Protein 2CTW (pdb70)

Nearest PDB structures (foldseek):
  2ctw-assembly1_A  TM=7.623E-01  e=3.489E-13  Mus musculus
  2n05-assembly1_A  TM=7.204E-01  e=3.669E-10  Homo sapiens
  7x89-assembly1_A  TM=7.862E-01  e=4.222E-05  Homo sapiens
  2dn9-assembly1_A  TM=7.836E-01  e=1.838E-04  Homo sapiens
  2ctq-assembly1_A  TM=5.786E-01  e=1.169E-04  Homo sapiens

CATH classification: 1.10.287.110

Organism: Mus musculus (NCBI:txid10090)

InterPro domains:
  IPR001623 DnaJ domain [PF00226] (16-77)
  IPR001623 DnaJ domain [PR00625] (17-35)
  IPR001623 DnaJ domain [PR00625] (35-50)
  IPR001623 DnaJ domain [PR00625] (52-72)
  IPR001623 DnaJ domain [PR00625] (72-91)
  IPR001623 DnaJ domain [PS50076] (15-80)
  IPR001623 DnaJ domain [SM00271] (14-72)
  IPR001623 DnaJ domain [cd06257] (17-69)
  IPR018253 DnaJ domain, conserved site [PS00636] (57-76)
  IPR036869 Chaperone J-domain superfamily [G3DSA:1.10.287.110] (1-105)
  IPR036869 Chaperone J-domain superfamily [SSF46565] (14-115)
  IPR051434 DnaJ homolog subfamily C member 5 [PTHR44027] (2-193)

Solvent-accessible surface area: 8031 Å² total; per-residue (Å²): 106,128,91,79,120,77,53,97,128,181,81,140,101,80,125,33,132,20,9,29,124,35,18,62,38,104,127,142,20,82,71,80,50,9,96,125,15,53,150,135,16,10,116,107,54,60,71,110,141,47,94,152,51,101,115,5,61,89,69,45,135,68,2,56,57,0,29,57,23,10,65,62,84,72,62,42,95,6,46,86,103,40,10,87,109,0,24,108,17,14,138,121,80,18,80,143,55,0,77,82,106,78,77,80,42,155,62,111,97

Radius of gyration: 16.87 Å; Cα contacts (8 Å, |Δi|>4): 76; chains: 1; bounding box: 32×53×27 Å

Foldseek 3Di:
DDDDPPPDDPDDDPPFDDLQVLQPHGPPDDLVNLVVSLVVLCVVLPPVVDDPDDVSCVSNVSSCVSNVCVNPVLSVVLCVVPNPVSVVCCVVPRVVVSVVVVDDDPPVD

Sequence (109 aa):
GSSGSSGRQRSLSTSGESLYHVLGLDKNATSDDIKKSYRKLALKYHPDKNPDNPEAADKFKEINNAHAILTDATKRNIYDKYGSLGLYVAEQFGEENVNTYFVSGPSSGGSSGSSGRQRSLSTSGESLYHVLGLDKNATSDDIKKSYRKLALKYHPDKNPDNPEAADKFKEINNAHAILTDATKRNIYDKYGSLGLYVAEQFGEENVNTYFVSGPSSGGSSGSSGRQRSLSTSGESLYHVLGLDKNATSDDIKKSYRKLALKYHPDKNPDNPEAADKFKEINNAHAILTDATKRNIYDKYGSLGLYVAEQFGEENVNTYFVSGPSSGGSSGSSGRQRSLSTSGESLYHVLGLDKNATSDDIKKSYRKLALKYHPDKNPDNPEAADKFKEINNAHAILTDATKRNIYDKYGSLGLYVAEQFGEENVNTYFVSGPSSGGSSGSSGRQRSLSTSGESLYHVLGLDKNATSDDIKKSYRKLALKYHPDKNPDNPEAADKFKEINNAHAILTDATKRNIYDKYGSLGLYVAEQFGEENVNTYFVSGPSSGGSSGSSGRQRSLSTSGESLYHVLGLDKNATSDDIKKSYRKLALKYHPDKNPDNPEAADKFKEINNAHAILTDATKRNIYDKYGSLGLYVAEQFGEENVNTYFVSGPSSGGSSGSSGRQRSLSTSGESLYHVLGLDKNATSDDIKKSYRKLALKYHPDKNPDNPEAADKFKEINNAHAILTDATKRNIYDKYGSLGLYVAEQFGEENVNTYFVSGPSSGGSSGSSGRQRSLSTSGESLYHVLGLDKNATSDDIKKSYRKLALKYHPDKNPDNPEAADKFKEINNAHAILTDATKRNIYDKYGSLGLYVAEQFGEENVNTYFVSGPSSGGSSGSSGRQRSLSTSGESLYHVLGLDKNATSDDIKKSYRKLALKYHPDKNPDNPEAADKFKEINNAHAILTDATKRNIYDKYGSLGLYVAEQFGEENVNTYFVSGPSSGGSSGSSGRQRSLSTSGESLYHVLGLDKNATSDDIKKSYRKLALKYHPDKNPDNPEAADKFKEINNAHAILTDATKRNIYDKYGSLGLYVAEQFGEENVNTYFVSGPSSGGSSGSSGRQRSLSTSGESLYHVLGLDKNATSDDIKKSYRKLALKYHPDKNPDNPEAADKFKEINNAHAILTDATKRNIYDKYGSLGLYVAEQFGEENVNTYFVSGPSSGGSSGSSGRQRSLSTSGESLYHVLGLDKNATSDDIKKSYRKLALKYHPDKNPDNPEAADKFKEINNAHAILTDATKRNIYDKYGSLGLYVAEQFGEENVNTYFVSGPSSGGSSGSSGRQRSLSTSGESLYHVLGLDKNATSDDIKKSYRKLALKYHPDKNPDNPEAADKFKEINNAHAILTDATKRNIYDKYGSLGLYVAEQFGEENVNTYFVSGPSSGGSSGSSGRQRSLSTSGESLYHVLGLDKNATSDDIKKSYRKLALKYHPDKNPDNPEAADKFKEINNAHAILTDATKRNIYDKYGSLGLYVAEQFGEENVNTYFVSGPSSGGSSGSSGRQRSLSTSGESLYHVLGLDKNATSDDIKKSYRKLALKYHPDKNPDNPEAADKFKEINNAHAILTDATKRNIYDKYGSLGLYVAEQFGEENVNTYFVSGPSSGGSSGSSGRQRSLSTSGESLYHVLGLDKNATSDDIKKSYRKLALKYHPDKNPDNPEAADKFKEINNAHAILTDATKRNIYDKYGSLGLYVAEQFGEENVNTYFVSGPSSGGSSGSSGRQRSLSTSGESLYHVLGLDKNATSDDIKKSYRKLALKYHPDKNPDNPEAADKFKEINNAHAILTDATKRNIYDKYGSLGLYVAEQFGEENVNTYFVSGPSSGGSSGSSGRQRSLSTSGESLYHVLGLDKNATSDDIKKSYRKLALKYHPDKNPDNPEAADKFKEINNAHAILTDATKRNIYDKYGSLGLYVAEQFGEENVNTYFVSGPSSGGSSGSSGRQRSLSTSGESLYHVLGLDKNATSDDIKKSYRKLALKYHPDKNPDNPEAADKFKEINNAHAILTDATKRNIYDKYGSLGLYVAEQFGEENVNTYFVSGPSSGGSSGSSGRQRSLSTSGESLYHVLGLDKNATSDDIKKSYRKLALKYHPDKNPDNPEAADKFKEINNAHAILTDATKRNIYDKYGSLGLYVAEQFGEENVNTYFVSGPSSG

Secondary structure (DSSP, 8-state):
---SS--PPP-TTS-S--HHHHHT--TT--HHHHHHHHHHHHHHS-TTTSTT-HHHHHHHHHHHHHHHHHT-HHHHHHHHHT-HHHHHHHHHT-TTHHHHHHHSSS---

Structure (mmCIF, N/CA/C/O backbone):
data_2CTW
#
_entry.id   2CTW
#
_symmetry.space_group_name_H-M   'P 1'
#
loop_
_atom_site.group_PDB
_atom_site.id
_atom_site.type_symbol
_atom_site.label_atom_id
_atom_site.label_alt_id
_atom_site.label_comp_id
_atom_site.label_asym_id
_atom_site.label_entity_id
_atom_site.label_seq_id
_atom_site.pdbx_PDB_ins_code
_atom_site.Cartn_x
_atom_site.Cartn_y
_atom_site.Cartn_z
_atom_site.occupancy
_atom_site.B_iso_or_equiv
_atom_site.auth_seq_id
_atom_site.auth_comp_id
_atom_site.auth_asym_id
_atom_site.auth_atom_id
_atom_site.pdbx_PDB_model_num
ATOM 1 N N . GLY A 1 1 ? -10.935 -19.728 17.978 1.00 0.00 1 GLY A N 1
ATOM 2 C CA . GLY A 1 1 ? -10.789 -21.171 18.030 1.00 0.00 1 GLY A CA 1
ATOM 3 C C . GLY A 1 1 ? -11.733 -21.883 17.082 1.00 0.00 1 GLY A C 1
ATOM 4 O O . GLY A 1 1 ? -11.739 -21.612 15.881 1.00 0.00 1 GLY A O 1
ATOM 8 N N . SER A 1 2 ? -12.532 -22.799 17.621 1.00 0.00 2 SER A N 1
ATOM 9 C CA . SER A 1 2 ? -13.480 -23.557 16.813 1.00 0.00 2 SER A CA 1
ATOM 10 C C . SER A 1 2 ? -12.783 -24.202 15.619 1.00 0.00 2 SER A C 1
ATOM 11 O O . SER A 1 2 ? -13.306 -24.200 14.505 1.00 0.00 2 SER A O 1
ATOM 19 N N . SER A 1 3 ? -11.598 -24.754 15.861 1.00 0.00 3 SER A N 1
ATOM 20 C CA . SER A 1 3 ? -10.826 -25.400 14.807 1.00 0.00 3 SER A CA 1
ATOM 21 C C . SER A 1 3 ? -9.957 -26.518 15.376 1.00 0.00 3 SER A C 1
ATOM 22 O O . SER A 1 3 ? -9.328 -26.360 16.421 1.00 0.00 3 SER A O 1
ATOM 30 N N . GLY A 1 4 ? -9.929 -27.650 14.679 1.00 0.00 4 GLY A N 1
ATOM 31 C CA . GLY A 1 4 ? -9.136 -28.779 15.130 1.00 0.00 4 GLY A CA 1
ATOM 32 C C . GLY A 1 4 ? -9.014 -29.860 14.074 1.00 0.00 4 GLY A C 1
ATOM 33 O O . GLY A 1 4 ? -7.927 -30.386 13.838 1.00 0.00 4 GLY A O 1
ATOM 37 N N . SER A 1 5 ? -10.133 -30.194 13.440 1.00 0.00 5 SER A N 1
ATOM 38 C CA . SER A 1 5 ? -10.149 -31.224 12.408 1.00 0.00 5 SER A CA 1
ATOM 39 C C . SER A 1 5 ? -10.297 -30.602 11.022 1.00 0.00 5 SER A C 1
ATOM 40 O O . SER A 1 5 ? -9.518 -30.892 10.114 1.00 0.00 5 SER A O 1
ATOM 48 N N . SER A 1 6 ? -11.301 -29.746 10.869 1.00 0.00 6 SER A N 1
ATOM 49 C CA . SER A 1 6 ? -11.555 -29.086 9.593 1.00 0.00 6 SER A CA 1
ATOM 50 C C . SER A 1 6 ? -10.275 -28.467 9.038 1.00 0.00 6 SER A C 1
ATOM 51 O O . SER A 1 6 ? -9.822 -28.822 7.951 1.00 0.00 6 SER A O 1
ATOM 59 N N . GLY A 1 7 ? -9.697 -27.539 9.795 1.00 0.00 7 GLY A N 1
ATOM 60 C CA . GLY A 1 7 ? -8.476 -26.885 9.363 1.00 0.00 7 GLY A CA 1
ATOM 61 C C . GLY A 1 7 ? -8.535 -26.445 7.913 1.00 0.00 7 GLY A C 1
ATOM 62 O O . GLY A 1 7 ? -7.837 -26.996 7.062 1.00 0.00 7 GLY A O 1
ATOM 66 N N . ARG A 1 8 ? -9.371 -25.452 7.632 1.00 0.00 8 ARG A N 1
ATOM 67 C CA . ARG A 1 8 ? -9.521 -24.941 6.275 1.00 0.00 8 ARG A CA 1
ATOM 68 C C . ARG A 1 8 ? -8.162 -24.612 5.664 1.00 0.00 8 ARG A C 1
ATOM 69 O O . ARG A 1 8 ? -7.334 -23.950 6.290 1.00 0.00 8 ARG A O 1
ATOM 90 N N . GLN A 1 9 ? -7.940 -25.079 4.440 1.00 0.00 9 GLN A N 1
ATOM 91 C CA . GLN A 1 9 ? -6.681 -24.836 3.747 1.00 0.00 9 GLN A CA 1
ATOM 92 C C . GLN A 1 9 ? -6.766 -23.578 2.889 1.00 0.00 9 GLN A C 1
ATOM 93 O O . GLN A 1 9 ? -7.857 -23.121 2.547 1.00 0.00 9 GLN A O 1
ATOM 107 N N . ARG A 1 10 ? -5.609 -23.022 2.545 1.00 0.00 10 ARG A N 1
ATOM 108 C CA . ARG A 1 10 ? -5.554 -21.816 1.728 1.00 0.00 10 ARG A CA 1
ATOM 109 C C . ARG A 1 10 ? -5.600 -22.162 0.242 1.00 0.00 10 ARG A C 1
ATOM 110 O O . ARG A 1 10 ? -5.058 -23.182 -0.184 1.00 0.00 10 ARG A O 1
ATOM 131 N N . SER A 1 11 ? -6.250 -21.307 -0.540 1.00 0.00 11 SER A N 1
ATOM 132 C CA . SER A 1 11 ? -6.371 -21.524 -1.977 1.00 0.00 11 SER A CA 1
ATOM 133 C C . SER A 1 11 ? -5.517 -20.525 -2.751 1.00 0.00 11 SER A C 1
ATOM 134 O O . SER A 1 11 ? -5.353 -19.377 -2.336 1.00 0.00 11 SER A O 1
ATOM 142 N N . LEU A 1 12 ? -4.974 -20.970 -3.879 1.00 0.00 12 LEU A N 1
ATOM 143 C CA . LEU A 1 12 ? -4.136 -20.116 -4.713 1.00 0.00 12 LEU A CA 1
ATOM 144 C C . LEU A 1 12 ? -4.985 -19.300 -5.683 1.00 0.00 12 LEU A C 1
ATOM 145 O O . LEU A 1 12 ? -4.665 -19.196 -6.867 1.00 0.00 12 LEU A O 1
ATOM 161 N N . SER A 1 13 ? -6.066 -18.721 -5.172 1.00 0.00 13 SER A N 1
ATOM 162 C CA . SER A 1 13 ? -6.963 -17.915 -5.993 1.00 0.00 13 SER A CA 1
ATOM 163 C C . SER A 1 13 ? -6.323 -16.574 -6.339 1.00 0.00 13 SER A C 1
ATOM 164 O O . SER A 1 13 ? -6.254 -16.189 -7.507 1.00 0.00 13 SER A O 1
ATOM 172 N N . THR A 1 14 ? -5.855 -15.866 -5.316 1.00 0.00 14 THR A N 1
ATOM 173 C CA . THR A 1 14 ? -5.222 -14.568 -5.511 1.00 0.00 14 THR A CA 1
ATOM 174 C C . THR A 1 14 ? -4.321 -14.574 -6.740 1.00 0.00 14 THR A C 1
ATOM 175 O O . THR A 1 14 ? -3.645 -15.564 -7.021 1.00 0.00 14 THR A O 1
ATOM 186 N N . SER A 1 15 ? -4.316 -13.464 -7.470 1.00 0.00 15 SER A N 1
ATOM 187 C CA . SER A 1 15 ? -3.500 -13.343 -8.672 1.00 0.00 15 SER A CA 1
ATOM 188 C C . SER A 1 15 ? -2.015 -13.441 -8.333 1.00 0.00 15 SER A C 1
ATOM 189 O O . SER A 1 15 ? -1.294 -14.268 -8.889 1.00 0.00 15 SER A O 1
ATOM 197 N N . GLY A 1 16 ? -1.567 -12.590 -7.415 1.00 0.00 16 GLY A N 1
ATOM 198 C CA . GLY A 1 16 ? -0.171 -12.597 -7.017 1.00 0.00 16 GLY A CA 1
ATOM 199 C C . GLY A 1 16 ? 0.274 -11.267 -6.442 1.00 0.00 16 GLY A C 1
ATOM 200 O O . GLY A 1 16 ? 0.850 -11.215 -5.356 1.00 0.00 16 GLY A O 1
ATOM 204 N N . GLU A 1 17 ? 0.007 -10.189 -7.173 1.00 0.00 17 GLU A N 1
ATOM 205 C CA . GLU A 1 17 ? 0.387 -8.853 -6.728 1.00 0.00 17 GLU A CA 1
ATOM 206 C C . GLU A 1 17 ? -0.244 -8.529 -5.377 1.00 0.00 17 GLU A C 1
ATOM 207 O O . GLU A 1 17 ? -1.308 -9.046 -5.037 1.00 0.00 17 GLU A O 1
ATOM 219 N N . SER A 1 18 ? 0.421 -7.670 -4.611 1.00 0.00 18 SER A N 1
ATOM 220 C CA . SER A 1 18 ? -0.071 -7.279 -3.295 1.00 0.00 18 SER A CA 1
ATOM 221 C C . SER A 1 18 ? 0.401 -5.875 -2.933 1.00 0.00 18 SER A C 1
ATOM 222 O O . SER A 1 18 ? 1.050 -5.200 -3.733 1.00 0.00 18 SER A O 1
ATOM 230 N N . LEU A 1 19 ? 0.070 -5.440 -1.722 1.00 0.00 19 LEU A N 1
ATOM 231 C CA . LEU A 1 19 ? 0.459 -4.115 -1.252 1.00 0.00 19 LEU A CA 1
ATOM 232 C C . LEU A 1 19 ? 1.932 -3.845 -1.542 1.00 0.00 19 LEU A C 1
ATOM 233 O O . LEU A 1 19 ? 2.308 -2.734 -1.916 1.00 0.00 19 LEU A O 1
ATOM 249 N N . TYR A 1 20 ? 2.761 -4.869 -1.370 1.00 0.00 20 TYR A N 1
ATOM 250 C CA . TYR A 1 20 ? 4.193 -4.743 -1.613 1.00 0.00 20 TYR A CA 1
ATOM 251 C C . TYR A 1 20 ? 4.463 -3.859 -2.827 1.00 0.00 20 TYR A C 1
ATOM 252 O O . TYR A 1 20 ? 5.320 -2.975 -2.788 1.00 0.00 20 TYR A O 1
ATOM 270 N N . HIS A 1 21 ? 3.726 -4.105 -3.905 1.00 0.00 21 HIS A N 1
ATOM 271 C CA . HIS A 1 21 ? 3.885 -3.331 -5.132 1.00 0.00 21 HIS A CA 1
ATOM 272 C C . HIS A 1 21 ? 3.627 -1.849 -4.877 1.00 0.00 21 HIS A C 1
ATOM 273 O O . HIS A 1 21 ? 4.389 -0.991 -5.322 1.00 0.00 21 HIS A O 1
ATOM 287 N N . VAL A 1 22 ? 2.548 -1.556 -4.158 1.00 0.00 22 VAL A N 1
ATOM 288 C CA . VAL A 1 22 ? 2.191 -0.178 -3.843 1.00 0.00 22 VAL A CA 1
ATOM 289 C C . VAL A 1 22 ? 3.417 0.627 -3.427 1.00 0.00 22 VAL A C 1
ATOM 290 O O . VAL A 1 22 ? 3.490 1.834 -3.662 1.00 0.00 22 VAL A O 1
ATOM 303 N N . LEU A 1 23 ? 4.379 -0.049 -2.809 1.00 0.00 23 LEU A N 1
ATOM 304 C CA . LEU A 1 23 ? 5.604 0.603 -2.360 1.00 0.00 23 LEU A CA 1
ATOM 305 C C . LEU A 1 23 ? 6.750 0.339 -3.332 1.00 0.00 23 LEU A C 1
ATOM 306 O O . LEU A 1 23 ? 7.343 1.269 -3.877 1.00 0.00 23 LEU A O 1
ATOM 322 N N . GLY A 1 24 ? 7.054 -0.938 -3.547 1.00 0.00 24 GLY A N 1
ATOM 323 C CA . GLY A 1 24 ? 8.125 -1.302 -4.456 1.00 0.00 24 GLY A CA 1
ATOM 324 C C . GLY A 1 24 ? 8.911 -2.505 -3.973 1.00 0.00 24 GLY A C 1
ATOM 325 O O . GLY A 1 24 ? 10.116 -2.605 -4.210 1.00 0.00 24 GLY A O 1
ATOM 329 N N . LEU A 1 25 ? 8.231 -3.420 -3.292 1.00 0.00 25 LEU A N 1
ATOM 330 C CA . LEU A 1 25 ? 8.873 -4.622 -2.772 1.00 0.00 25 LEU A CA 1
ATOM 331 C C . LEU A 1 25 ? 8.269 -5.876 -3.396 1.00 0.00 25 LEU A C 1
ATOM 332 O O . LEU A 1 25 ? 7.385 -5.792 -4.249 1.00 0.00 25 LEU A O 1
ATOM 348 N N . ASP A 1 26 ? 8.750 -7.036 -2.964 1.00 0.00 26 ASP A N 1
ATOM 349 C CA . ASP A 1 26 ? 8.255 -8.308 -3.478 1.00 0.00 26 ASP A CA 1
ATOM 350 C C . ASP A 1 26 ? 7.676 -9.160 -2.352 1.00 0.00 26 ASP A C 1
ATOM 351 O O . ASP A 1 26 ? 7.650 -8.744 -1.194 1.00 0.00 26 ASP A O 1
ATOM 360 N N . LYS A 1 27 ? 7.213 -10.356 -2.701 1.00 0.00 27 LYS A N 1
ATOM 361 C CA . LYS A 1 27 ? 6.635 -11.268 -1.721 1.00 0.00 27 LYS A CA 1
ATOM 362 C C . LYS A 1 27 ? 7.692 -11.742 -0.729 1.00 0.00 27 LYS A C 1
ATOM 363 O O . LYS A 1 27 ? 7.372 -12.141 0.390 1.00 0.00 27 LYS A O 1
ATOM 382 N N . ASN A 1 28 ? 8.953 -11.694 -1.147 1.00 0.00 28 ASN A N 1
ATOM 383 C CA . ASN A 1 28 ? 10.057 -12.118 -0.294 1.00 0.00 28 ASN A CA 1
ATOM 384 C C . ASN A 1 28 ? 10.615 -10.940 0.500 1.00 0.00 28 ASN A C 1
ATOM 385 O O . ASN A 1 28 ? 11.773 -10.951 0.916 1.00 0.00 28 ASN A O 1
ATOM 396 N N . ALA A 1 29 ? 9.782 -9.925 0.706 1.00 0.00 29 ALA A N 1
ATOM 397 C CA . ALA A 1 29 ? 10.190 -8.741 1.451 1.00 0.00 29 ALA A CA 1
ATOM 398 C C . ALA A 1 29 ? 9.888 -8.897 2.938 1.00 0.00 29 ALA A C 1
ATOM 399 O O . ALA A 1 29 ? 8.782 -9.282 3.321 1.00 0.00 29 ALA A O 1
ATOM 406 N N . THR A 1 30 ? 10.877 -8.596 3.773 1.00 0.00 30 THR A N 1
ATOM 407 C CA . THR A 1 30 ? 10.717 -8.704 5.218 1.00 0.00 30 THR A CA 1
ATOM 408 C C . THR A 1 30 ? 10.198 -7.401 5.813 1.00 0.00 30 THR A C 1
ATOM 409 O O . THR A 1 30 ? 10.467 -6.318 5.292 1.00 0.00 30 THR A O 1
ATOM 420 N N . SER A 1 31 ? 9.452 -7.511 6.908 1.00 0.00 31 SER A N 1
ATOM 421 C CA . SER A 1 31 ? 8.892 -6.340 7.572 1.00 0.00 31 SER A CA 1
ATOM 422 C C . SER A 1 31 ? 9.867 -5.167 7.519 1.00 0.00 31 SER A C 1
ATOM 423 O O . SER A 1 31 ? 9.483 -4.040 7.206 1.00 0.00 31 SER A O 1
ATOM 431 N N . ASP A 1 32 ? 11.130 -5.441 7.827 1.00 0.00 32 ASP A N 1
ATOM 432 C CA . ASP A 1 32 ? 12.161 -4.410 7.813 1.00 0.00 32 ASP A CA 1
ATOM 433 C C . ASP A 1 32 ? 12.194 -3.692 6.467 1.00 0.00 32 ASP A C 1
ATOM 434 O O . ASP A 1 32 ? 12.291 -2.466 6.409 1.00 0.00 32 ASP A O 1
ATOM 443 N N . ASP A 1 33 ? 12.115 -4.464 5.389 1.00 0.00 33 ASP A N 1
ATOM 444 C CA . ASP A 1 33 ? 12.136 -3.902 4.043 1.00 0.00 33 ASP A CA 1
ATOM 445 C C . ASP A 1 33 ? 10.965 -2.947 3.835 1.00 0.00 33 ASP A C 1
ATOM 446 O O . ASP A 1 33 ? 11.104 -1.913 3.182 1.00 0.00 33 ASP A O 1
ATOM 455 N N . ILE A 1 34 ? 9.812 -3.302 4.393 1.00 0.00 34 ILE A N 1
ATOM 456 C CA . ILE A 1 34 ? 8.618 -2.476 4.268 1.00 0.00 34 ILE A CA 1
ATOM 457 C C . ILE A 1 34 ? 8.762 -1.178 5.055 1.00 0.00 34 ILE A C 1
ATOM 458 O O . ILE A 1 34 ? 8.444 -0.098 4.557 1.00 0.00 34 ILE A O 1
ATOM 474 N N . LYS A 1 35 ? 9.245 -1.291 6.288 1.00 0.00 35 LYS A N 1
ATOM 475 C CA . LYS A 1 35 ? 9.435 -0.127 7.145 1.00 0.00 35 LYS A CA 1
ATOM 476 C C . LYS A 1 35 ? 10.474 0.821 6.553 1.00 0.00 35 LYS A C 1
ATOM 477 O O . LYS A 1 35 ? 10.196 1.998 6.323 1.00 0.00 35 LYS A O 1
ATOM 496 N N . LYS A 1 36 ? 11.671 0.300 6.308 1.00 0.00 36 LYS A N 1
ATOM 497 C CA . LYS A 1 36 ? 12.751 1.098 5.740 1.00 0.00 36 LYS A CA 1
ATOM 498 C C . LYS A 1 36 ? 12.294 1.807 4.470 1.00 0.00 36 LYS A C 1
ATOM 499 O O . LYS A 1 36 ? 12.350 3.033 4.377 1.00 0.00 36 LYS A O 1
ATOM 518 N N . SER A 1 37 ? 11.841 1.027 3.493 1.00 0.00 37 SER A N 1
ATOM 519 C CA . SER A 1 37 ? 11.376 1.581 2.227 1.00 0.00 37 SER A CA 1
ATOM 520 C C . SER A 1 37 ? 10.310 2.647 2.458 1.00 0.00 37 SER A C 1
ATOM 521 O O . SER A 1 37 ? 10.395 3.753 1.923 1.00 0.00 37 SER A O 1
ATOM 529 N N . TYR A 1 38 ? 9.307 2.308 3.261 1.00 0.00 38 TYR A N 1
ATOM 530 C CA . TYR A 1 38 ? 8.222 3.234 3.562 1.00 0.00 38 TYR A CA 1
ATOM 531 C C . TYR A 1 38 ? 8.766 4.620 3.894 1.00 0.00 38 TYR A C 1
ATOM 532 O O . TYR A 1 38 ? 8.179 5.635 3.518 1.00 0.00 38 TYR A O 1
ATOM 550 N N . ARG A 1 39 ? 9.892 4.654 4.599 1.00 0.00 39 ARG A N 1
ATOM 551 C CA . ARG A 1 39 ? 10.516 5.915 4.982 1.00 0.00 39 ARG A CA 1
ATOM 552 C C . ARG A 1 39 ? 10.862 6.746 3.750 1.00 0.00 39 ARG A C 1
ATOM 553 O O . ARG A 1 39 ? 10.311 7.827 3.542 1.00 0.00 39 ARG A O 1
ATOM 574 N N . LYS A 1 40 ? 11.780 6.235 2.936 1.00 0.00 40 LYS A N 1
ATOM 575 C CA . LYS A 1 40 ? 12.200 6.928 1.725 1.00 0.00 40 LYS A CA 1
ATOM 576 C C . LYS A 1 40 ? 10.996 7.308 0.869 1.00 0.00 40 LYS A C 1
ATOM 577 O O . LYS A 1 40 ? 10.937 8.405 0.313 1.00 0.00 40 LYS A O 1
ATOM 596 N N . LEU A 1 41 ? 10.036 6.394 0.768 1.00 0.00 41 LEU A N 1
ATOM 597 C CA . LEU A 1 41 ? 8.831 6.634 -0.019 1.00 0.00 41 LEU A CA 1
ATOM 598 C C . LEU A 1 41 ? 7.935 7.665 0.659 1.00 0.00 41 LEU A C 1
ATOM 599 O O . LEU A 1 41 ? 7.007 8.194 0.047 1.00 0.00 41 LEU A O 1
ATOM 615 N N . ALA A 1 42 ? 8.219 7.947 1.926 1.00 0.00 42 ALA A N 1
ATOM 616 C CA . ALA A 1 42 ? 7.441 8.918 2.686 1.00 0.00 42 ALA A CA 1
ATOM 617 C C . ALA A 1 42 ? 8.090 10.297 2.642 1.00 0.00 42 ALA A C 1
ATOM 618 O O . ALA A 1 42 ? 7.402 11.318 2.633 1.00 0.00 42 ALA A O 1
ATOM 625 N N . LEU A 1 43 ? 9.418 10.319 2.617 1.00 0.00 43 LEU A N 1
ATOM 626 C CA . LEU A 1 43 ? 10.161 11.574 2.575 1.00 0.00 43 LEU A CA 1
ATOM 627 C C . LEU A 1 43 ? 10.079 12.210 1.191 1.00 0.00 43 LEU A C 1
ATOM 628 O O . LEU A 1 43 ? 10.047 13.434 1.059 1.00 0.00 43 LEU A O 1
ATOM 644 N N . LYS A 1 44 ? 10.042 11.371 0.161 1.00 0.00 44 LYS A N 1
ATOM 645 C CA . LYS A 1 44 ? 9.959 11.850 -1.214 1.00 0.00 44 LYS A CA 1
ATOM 646 C C . LYS A 1 44 ? 8.534 12.270 -1.558 1.00 0.00 44 LYS A C 1
ATOM 647 O O . LYS A 1 44 ? 8.318 13.289 -2.216 1.00 0.00 44 LYS A O 1
ATOM 666 N N . TYR A 1 45 ? 7.564 11.481 -1.110 1.00 0.00 45 TYR A N 1
ATOM 667 C CA . TYR A 1 45 ? 6.159 11.771 -1.372 1.00 0.00 45 TYR A CA 1
ATOM 668 C C . TYR A 1 45 ? 5.555 12.600 -0.242 1.00 0.00 45 TYR A C 1
ATOM 669 O O . TYR A 1 45 ? 4.336 12.639 -0.069 1.00 0.00 45 TYR A O 1
ATOM 687 N N . HIS A 1 46 ? 6.416 13.263 0.523 1.00 0.00 46 HIS A N 1
ATOM 688 C CA . HIS A 1 46 ? 5.968 14.094 1.635 1.00 0.00 46 HIS A CA 1
ATOM 689 C C . HIS A 1 46 ? 4.961 15.138 1.163 1.00 0.00 46 HIS A C 1
ATOM 690 O O . HIS A 1 46 ? 5.096 15.724 0.088 1.00 0.00 46 HIS A O 1
ATOM 704 N N . PRO A 1 47 ? 3.927 15.378 1.983 1.00 0.00 47 PRO A N 1
ATOM 705 C CA . PRO A 1 47 ? 2.878 16.352 1.669 1.00 0.00 47 PRO A CA 1
ATOM 706 C C . PRO A 1 47 ? 3.384 17.789 1.729 1.00 0.00 47 PRO A C 1
ATOM 707 O O . PRO A 1 47 ? 2.966 18.637 0.941 1.00 0.00 47 PRO A O 1
ATOM 718 N N . ASP A 1 48 ? 4.286 18.055 2.667 1.00 0.00 48 ASP A N 1
ATOM 719 C CA . ASP A 1 48 ? 4.851 19.389 2.828 1.00 0.00 48 ASP A CA 1
ATOM 720 C C . ASP A 1 48 ? 5.847 19.696 1.714 1.00 0.00 48 ASP A C 1
ATOM 721 O O . ASP A 1 48 ? 5.948 20.832 1.251 1.00 0.00 48 ASP A O 1
ATOM 730 N N . LYS A 1 49 ? 6.583 18.675 1.288 1.00 0.00 49 LYS A N 1
ATOM 731 C CA . LYS A 1 49 ? 7.572 18.833 0.228 1.00 0.00 49 LYS A CA 1
ATOM 732 C C . LYS A 1 49 ? 6.895 19.080 -1.116 1.00 0.00 49 LYS A C 1
ATOM 733 O O . LYS A 1 49 ? 7.447 19.751 -1.987 1.00 0.00 49 LYS A O 1
ATOM 752 N N . ASN A 1 50 ? 5.694 18.533 -1.277 1.00 0.00 50 ASN A N 1
ATOM 753 C CA . ASN A 1 50 ? 4.941 18.694 -2.516 1.00 0.00 50 ASN A CA 1
ATOM 754 C C . ASN A 1 50 ? 3.580 19.329 -2.246 1.00 0.00 50 ASN A C 1
ATOM 755 O O . ASN A 1 50 ? 2.555 18.651 -2.167 1.00 0.00 50 ASN A O 1
ATOM 766 N N . PRO A 1 51 ? 3.568 20.663 -2.101 1.00 0.00 51 PRO A N 1
ATOM 767 C CA . PRO A 1 51 ? 2.340 21.419 -1.839 1.00 0.00 51 PRO A CA 1
ATOM 768 C C . PRO A 1 51 ? 1.405 21.444 -3.044 1.00 0.00 51 PRO A C 1
ATOM 769 O O . PRO A 1 51 ? 1.855 21.479 -4.189 1.00 0.00 51 PRO A O 1
ATOM 780 N N . ASP A 1 52 ? 0.104 21.424 -2.778 1.00 0.00 52 ASP A N 1
ATOM 781 C CA . ASP A 1 52 ? -0.894 21.446 -3.841 1.00 0.00 52 ASP A CA 1
ATOM 782 C C . ASP A 1 52 ? -0.514 20.483 -4.962 1.00 0.00 52 ASP A C 1
ATOM 783 O O . ASP A 1 52 ? -0.504 20.854 -6.135 1.00 0.00 52 ASP A O 1
ATOM 792 N N . ASN A 1 53 ? -0.202 19.245 -4.592 1.00 0.00 53 ASN A N 1
ATOM 793 C CA . ASN A 1 53 ? 0.180 18.230 -5.566 1.00 0.00 53 ASN A CA 1
ATOM 794 C C . ASN A 1 53 ? -0.831 17.088 -5.587 1.00 0.00 53 ASN A C 1
ATOM 795 O O . ASN A 1 53 ? -1.084 16.431 -4.576 1.00 0.00 53 ASN A O 1
ATOM 806 N N . PRO A 1 54 ? -1.424 16.844 -6.765 1.00 0.00 54 PRO A N 1
ATOM 807 C CA . PRO A 1 54 ? -2.417 15.780 -6.946 1.00 0.00 54 PRO A CA 1
ATOM 808 C C . PRO A 1 54 ? -1.798 14.389 -6.858 1.00 0.00 54 PRO A C 1
ATOM 809 O O . PRO A 1 54 ? -2.277 13.533 -6.115 1.00 0.00 54 PRO A O 1
ATOM 820 N N . GLU A 1 55 ? -0.731 14.171 -7.621 1.00 0.00 55 GLU A N 1
ATOM 821 C CA . GLU A 1 55 ? -0.048 12.883 -7.628 1.00 0.00 55 GLU A CA 1
ATOM 822 C C . GLU A 1 55 ? 0.516 12.558 -6.247 1.00 0.00 55 GLU A C 1
ATOM 823 O O . GLU A 1 55 ? 0.541 11.400 -5.832 1.00 0.00 55 GLU A O 1
ATOM 835 N N . ALA A 1 56 ? 0.968 13.590 -5.542 1.00 0.00 56 ALA A N 1
ATOM 836 C CA . ALA A 1 56 ? 1.530 13.416 -4.209 1.00 0.00 56 ALA A CA 1
ATOM 837 C C . ALA A 1 56 ? 0.514 12.788 -3.262 1.00 0.00 56 ALA A C 1
ATOM 838 O O . ALA A 1 56 ? 0.813 11.814 -2.572 1.00 0.00 56 ALA A O 1
ATOM 845 N N . ALA A 1 57 ? -0.689 13.353 -3.233 1.00 0.00 57 ALA A N 1
ATOM 846 C CA . ALA A 1 57 ? -1.750 12.847 -2.371 1.00 0.00 57 ALA A CA 1
ATOM 847 C C . ALA A 1 57 ? -2.104 11.406 -2.724 1.00 0.00 57 ALA A C 1
ATOM 848 O O . ALA A 1 57 ? -2.266 10.563 -1.842 1.00 0.00 57 ALA A O 1
ATOM 855 N N . ASP A 1 58 ? -2.224 11.132 -4.018 1.00 0.00 58 ASP A N 1
ATOM 856 C CA . ASP A 1 58 ? -2.558 9.792 -4.488 1.00 0.00 58 ASP A CA 1
ATOM 857 C C . ASP A 1 58 ? -1.540 8.772 -3.990 1.00 0.00 58 ASP A C 1
ATOM 858 O O . ASP A 1 58 ? -1.899 7.774 -3.364 1.00 0.00 58 ASP A O 1
ATOM 867 N N . LYS A 1 59 ? -0.267 9.027 -4.273 1.00 0.00 59 LYS A N 1
ATOM 868 C CA . LYS A 1 59 ? 0.805 8.132 -3.854 1.00 0.00 59 LYS A CA 1
ATOM 869 C C . LYS A 1 59 ? 0.867 8.030 -2.334 1.00 0.00 59 LYS A C 1
ATOM 870 O O . LYS A 1 59 ? 0.602 6.973 -1.761 1.00 0.00 59 LYS A O 1
ATOM 889 N N . PHE A 1 60 ? 1.216 9.136 -1.685 1.00 0.00 60 PHE A N 1
ATOM 890 C CA . PHE A 1 60 ? 1.311 9.171 -0.230 1.00 0.00 60 PHE A CA 1
ATOM 891 C C . PHE A 1 60 ? 0.101 8.497 0.411 1.00 0.00 60 PHE A C 1
ATOM 892 O O . PHE A 1 60 ? 0.244 7.627 1.270 1.00 0.00 60 PHE A O 1
ATOM 909 N N . LYS A 1 61 ? -1.090 8.906 -0.013 1.00 0.00 61 LYS A N 1
ATOM 910 C CA . LYS A 1 61 ? -2.326 8.343 0.517 1.00 0.00 61 LYS A CA 1
ATOM 911 C C . LYS A 1 61 ? -2.329 6.823 0.390 1.00 0.00 61 LYS A C 1
ATOM 912 O O . LYS A 1 61 ? -2.962 6.127 1.184 1.00 0.00 61 LYS A O 1
ATOM 931 N N . GLU A 1 62 ? -1.618 6.315 -0.611 1.00 0.00 62 GLU A N 1
ATOM 932 C CA . GLU A 1 62 ? -1.540 4.877 -0.840 1.00 0.00 62 GLU A CA 1
ATOM 933 C C . GLU A 1 62 ? -0.487 4.239 0.063 1.00 0.00 62 GLU A C 1
ATOM 934 O O . GLU A 1 62 ? -0.711 3.174 0.639 1.00 0.00 62 GLU A O 1
ATOM 946 N N . ILE A 1 63 ? 0.661 4.898 0.180 1.00 0.00 63 ILE A N 1
ATOM 947 C CA . ILE A 1 63 ? 1.747 4.396 1.012 1.00 0.00 63 ILE A CA 1
ATOM 948 C C . ILE A 1 63 ? 1.298 4.226 2.459 1.00 0.00 63 ILE A C 1
ATOM 949 O O . ILE A 1 63 ? 1.416 3.145 3.033 1.00 0.00 63 ILE A O 1
ATOM 965 N N . ASN A 1 64 ? 0.781 5.302 3.043 1.00 0.00 64 ASN A N 1
ATOM 966 C CA . ASN A 1 64 ? 0.312 5.272 4.423 1.00 0.00 64 ASN A CA 1
ATOM 967 C C . ASN A 1 64 ? -0.537 4.031 4.683 1.00 0.00 64 ASN A C 1
ATOM 968 O O . ASN A 1 64 ? -0.216 3.217 5.547 1.00 0.00 64 ASN A O 1
ATOM 979 N N . ASN A 1 65 ? -1.621 3.894 3.926 1.00 0.00 65 ASN A N 1
ATOM 980 C CA . ASN A 1 65 ? -2.516 2.752 4.074 1.00 0.00 65 ASN A CA 1
ATOM 981 C C . ASN A 1 65 ? -1.756 1.440 3.907 1.00 0.00 65 ASN A C 1
ATOM 982 O O . ASN A 1 65 ? -1.820 0.560 4.764 1.00 0.00 65 ASN A O 1
ATOM 993 N N . ALA A 1 66 ? -1.037 1.316 2.796 1.00 0.00 66 ALA A N 1
ATOM 994 C CA . ALA A 1 66 ? -0.263 0.114 2.517 1.00 0.00 66 ALA A CA 1
ATOM 995 C C . ALA A 1 66 ? 0.591 -0.281 3.717 1.00 0.00 66 ALA A C 1
ATOM 996 O O . ALA A 1 66 ? 0.349 -1.307 4.354 1.00 0.00 66 ALA A O 1
ATOM 1003 N N . HIS A 1 67 ? 1.591 0.540 4.022 1.00 0.00 67 HIS A N 1
ATOM 1004 C CA . HIS A 1 67 ? 2.481 0.276 5.147 1.00 0.00 67 HIS A CA 1
ATOM 1005 C C . HIS A 1 67 ? 1.685 0.066 6.431 1.00 0.00 67 HIS A C 1
ATOM 1006 O O . HIS A 1 67 ? 1.963 -0.852 7.202 1.00 0.00 67 HIS A O 1
ATOM 1020 N N . ALA A 1 68 ? 0.695 0.924 6.655 1.00 0.00 68 ALA A N 1
ATOM 1021 C CA . ALA A 1 68 ? -0.141 0.831 7.845 1.00 0.00 68 ALA A CA 1
ATOM 1022 C C . ALA A 1 68 ? -0.768 -0.553 7.970 1.00 0.00 68 ALA A C 1
ATOM 1023 O O . ALA A 1 68 ? -0.925 -1.077 9.073 1.00 0.00 68 ALA A O 1
ATOM 1030 N N . ILE A 1 69 ? -1.125 -1.140 6.832 1.00 0.00 69 ILE A N 1
ATOM 1031 C CA . ILE A 1 69 ? -1.734 -2.464 6.815 1.00 0.00 69 ILE A CA 1
ATOM 1032 C C . ILE A 1 69 ? -0.682 -3.556 6.974 1.00 0.00 69 ILE A C 1
ATOM 1033 O O . ILE A 1 69 ? -0.925 -4.578 7.617 1.00 0.00 69 ILE A O 1
ATOM 1049 N N . LEU A 1 70 ? 0.488 -3.332 6.388 1.00 0.00 70 LEU A N 1
ATOM 1050 C CA . LEU A 1 70 ? 1.580 -4.296 6.466 1.00 0.00 70 LEU A CA 1
ATOM 1051 C C . LEU A 1 70 ? 2.243 -4.258 7.840 1.00 0.00 70 LEU A C 1
ATOM 1052 O O . LEU A 1 70 ? 2.855 -5.235 8.273 1.00 0.00 70 LEU A O 1
ATOM 1068 N N . THR A 1 71 ? 2.114 -3.125 8.522 1.00 0.00 71 THR A N 1
ATOM 1069 C CA . THR A 1 71 ? 2.698 -2.959 9.847 1.00 0.00 71 THR A CA 1
ATOM 1070 C C . THR A 1 71 ? 1.774 -3.508 10.928 1.00 0.00 71 THR A C 1
ATOM 1071 O O . THR A 1 71 ? 1.751 -3.006 12.052 1.00 0.00 71 THR A O 1
ATOM 1082 N N . ASP A 1 72 ? 1.014 -4.541 10.582 1.00 0.00 72 ASP A N 1
ATOM 1083 C CA . ASP A 1 72 ? 0.088 -5.159 11.524 1.00 0.00 72 ASP A CA 1
ATOM 1084 C C . ASP A 1 72 ? -0.186 -6.611 11.143 1.00 0.00 72 ASP A C 1
ATOM 1085 O O . ASP A 1 72 ? -0.666 -6.894 10.045 1.00 0.00 72 ASP A O 1
ATOM 1094 N N . ALA A 1 73 ? 0.122 -7.526 12.056 1.00 0.00 73 ALA A N 1
ATOM 1095 C CA . ALA A 1 73 ? -0.093 -8.947 11.816 1.00 0.00 73 ALA A CA 1
ATOM 1096 C C . ALA A 1 73 ? -1.564 -9.242 11.542 1.00 0.00 73 ALA A C 1
ATOM 1097 O O . ALA A 1 73 ? -1.911 -9.817 10.510 1.00 0.00 73 ALA A O 1
ATOM 1104 N N . THR A 1 74 ? -2.425 -8.845 12.473 1.00 0.00 74 THR A N 1
ATOM 1105 C CA . THR A 1 74 ? -3.859 -9.068 12.333 1.00 0.00 74 THR A CA 1
ATOM 1106 C C . THR A 1 74 ? -4.306 -8.878 10.888 1.00 0.00 74 THR A C 1
ATOM 1107 O O . THR A 1 74 ? -4.838 -9.798 10.266 1.00 0.00 74 THR A O 1
ATOM 1118 N N . LYS A 1 75 ? -4.088 -7.679 10.359 1.00 0.00 75 LYS A N 1
ATOM 1119 C CA . LYS A 1 75 ? -4.466 -7.368 8.986 1.00 0.00 75 LYS A CA 1
ATOM 1120 C C . LYS A 1 75 ? -3.593 -8.131 7.994 1.00 0.00 75 LYS A C 1
ATOM 1121 O O . LYS A 1 75 ? -4.100 -8.785 7.082 1.00 0.00 75 LYS A O 1
ATOM 1140 N N . ARG A 1 76 ? -2.280 -8.045 8.181 1.00 0.00 76 ARG A N 1
ATOM 1141 C CA . ARG A 1 76 ? -1.338 -8.728 7.303 1.00 0.00 76 ARG A CA 1
ATOM 1142 C C . ARG A 1 76 ? -1.847 -10.118 6.934 1.00 0.00 76 ARG A C 1
ATOM 1143 O O . ARG A 1 76 ? -1.700 -10.561 5.796 1.00 0.00 76 ARG A O 1
ATOM 1164 N N . ASN A 1 77 ? -2.446 -10.800 7.904 1.00 0.00 77 ASN A N 1
ATOM 1165 C CA . ASN A 1 77 ? -2.977 -12.140 7.682 1.00 0.00 77 ASN A CA 1
ATOM 1166 C C . ASN A 1 77 ? -4.278 -12.085 6.887 1.00 0.00 77 ASN A C 1
ATOM 1167 O O . ASN A 1 77 ? -4.564 -12.972 6.083 1.00 0.00 77 ASN A O 1
ATOM 1178 N N . ILE A 1 78 ? -5.062 -11.037 7.118 1.00 0.00 78 ILE A N 1
ATOM 1179 C CA . ILE A 1 78 ? -6.331 -10.866 6.423 1.00 0.00 78 ILE A CA 1
ATOM 1180 C C . ILE A 1 78 ? -6.112 -10.569 4.943 1.00 0.00 78 ILE A C 1
ATOM 1181 O O . ILE A 1 78 ? -6.747 -11.171 4.077 1.00 0.00 78 ILE A O 1
ATOM 1197 N N . TYR A 1 79 ? -5.208 -9.637 4.661 1.00 0.00 79 TYR A N 1
ATOM 1198 C CA . TYR A 1 79 ? -4.905 -9.259 3.286 1.00 0.00 79 TYR A CA 1
ATOM 1199 C C . TYR A 1 79 ? -4.204 -10.396 2.550 1.00 0.00 79 TYR A C 1
ATOM 1200 O O . TYR A 1 79 ? -4.216 -10.456 1.320 1.00 0.00 79 TYR A O 1
ATOM 1218 N N . ASP A 1 80 ? -3.594 -11.298 3.312 1.00 0.00 80 ASP A N 1
ATOM 1219 C CA . ASP A 1 80 ? -2.888 -12.436 2.734 1.00 0.00 80 ASP A CA 1
ATOM 1220 C C . ASP A 1 80 ? -3.845 -13.597 2.482 1.00 0.00 80 ASP A C 1
ATOM 1221 O O . ASP A 1 80 ? -3.737 -14.298 1.475 1.00 0.00 80 ASP A O 1
ATOM 1230 N N . LYS A 1 81 ? -4.781 -13.797 3.404 1.00 0.00 81 LYS A N 1
ATOM 1231 C CA . LYS A 1 81 ? -5.757 -14.873 3.283 1.00 0.00 81 LYS A CA 1
ATOM 1232 C C . LYS A 1 81 ? -6.918 -14.456 2.385 1.00 0.00 81 LYS A C 1
ATOM 1233 O O . LYS A 1 81 ? -7.221 -15.123 1.396 1.00 0.00 81 LYS A O 1
ATOM 1252 N N . TYR A 1 82 ? -7.563 -13.349 2.737 1.00 0.00 82 TYR A N 1
ATOM 1253 C CA . TYR A 1 82 ? -8.692 -12.844 1.964 1.00 0.00 82 TYR A CA 1
ATOM 1254 C C . TYR A 1 82 ? -8.229 -11.822 0.930 1.00 0.00 82 TYR A C 1
ATOM 1255 O O . TYR A 1 82 ? -8.291 -12.068 -0.274 1.00 0.00 82 TYR A O 1
ATOM 1273 N N . GLY A 1 83 ? -7.765 -10.672 1.411 1.00 0.00 83 GLY A N 1
ATOM 1274 C CA . GLY A 1 83 ? -7.298 -9.629 0.516 1.00 0.00 83 GLY A CA 1
ATOM 1275 C C . GLY A 1 83 ? -7.920 -8.281 0.823 1.00 0.00 83 GLY A C 1
ATOM 1276 O O . GLY A 1 83 ? -8.042 -7.896 1.986 1.00 0.00 83 GLY A O 1
ATOM 1280 N N . SER A 1 84 ? -8.314 -7.561 -0.222 1.00 0.00 84 SER A N 1
ATOM 1281 C CA . SER A 1 84 ? -8.922 -6.245 -0.059 1.00 0.00 84 SER A CA 1
ATOM 1282 C C . SER A 1 84 ? -10.321 -6.364 0.538 1.00 0.00 84 SER A C 1
ATOM 1283 O O . SER A 1 84 ? -10.727 -5.548 1.367 1.00 0.00 84 SER A O 1
ATOM 1291 N N . LEU A 1 85 ? -11.055 -7.385 0.109 1.00 0.00 85 LEU A N 1
ATOM 1292 C CA . LEU A 1 85 ? -12.410 -7.612 0.600 1.00 0.00 85 LEU A CA 1
ATOM 1293 C C . LEU A 1 85 ? -12.404 -7.921 2.093 1.00 0.00 85 LEU A C 1
ATOM 1294 O O . LEU A 1 85 ? -13.145 -7.316 2.866 1.00 0.00 85 LEU A O 1
ATOM 1310 N N . GLY A 1 86 ? -11.560 -8.868 2.493 1.00 0.00 86 GLY A N 1
ATOM 1311 C CA . GLY A 1 86 ? -11.471 -9.240 3.893 1.00 0.00 86 GLY A CA 1
ATOM 1312 C C . GLY A 1 86 ? -11.411 -8.035 4.810 1.00 0.00 86 GLY A C 1
ATOM 1313 O O . GLY A 1 86 ? -12.106 -7.982 5.826 1.00 0.00 86 GLY A O 1
ATOM 1317 N N . LEU A 1 87 ? -10.577 -7.064 4.455 1.00 0.00 87 LEU A N 1
ATOM 1318 C CA . LEU A 1 87 ? -10.426 -5.853 5.255 1.00 0.00 87 LEU A CA 1
ATOM 1319 C C . LEU A 1 87 ? -11.777 -5.186 5.492 1.00 0.00 87 LEU A C 1
ATOM 1320 O O . LEU A 1 87 ? -12.120 -4.842 6.624 1.00 0.00 87 LEU A O 1
ATOM 1336 N N . TYR A 1 88 ? -12.541 -5.010 4.420 1.00 0.00 88 TYR A N 1
ATOM 1337 C CA . TYR A 1 88 ? -13.854 -4.384 4.512 1.00 0.00 88 TYR A CA 1
ATOM 1338 C C . TYR A 1 88 ? -14.704 -5.056 5.586 1.00 0.00 88 TYR A C 1
ATOM 1339 O O . TYR A 1 88 ? -14.990 -4.465 6.628 1.00 0.00 88 TYR A O 1
ATOM 1357 N N . VAL A 1 89 ? -15.104 -6.296 5.325 1.00 0.00 89 VAL A N 1
ATOM 1358 C CA . VAL A 1 89 ? -15.920 -7.051 6.269 1.00 0.00 89 VAL A CA 1
ATOM 1359 C C . VAL A 1 89 ? -15.334 -6.986 7.675 1.00 0.00 89 VAL A C 1
ATOM 1360 O O . VAL A 1 89 ? -16.015 -6.598 8.624 1.00 0.00 89 VAL A O 1
ATOM 1373 N N . ALA A 1 90 ? -14.068 -7.368 7.801 1.00 0.00 90 ALA A N 1
ATOM 1374 C CA . ALA A 1 90 ? -13.389 -7.351 9.091 1.00 0.00 90 ALA A CA 1
ATOM 1375 C C . ALA A 1 90 ? -13.358 -5.943 9.676 1.00 0.00 90 ALA A C 1
ATOM 1376 O O . ALA A 1 90 ? -13.063 -5.758 10.856 1.00 0.00 90 ALA A O 1
ATOM 1383 N N . GLU A 1 91 ? -13.663 -4.953 8.842 1.00 0.00 91 GLU A N 1
ATOM 1384 C CA . GLU A 1 91 ? -13.667 -3.562 9.278 1.00 0.00 91 GLU A CA 1
ATOM 1385 C C . GLU A 1 91 ? -14.804 -3.303 10.262 1.00 0.00 91 GLU A C 1
ATOM 1386 O O . GLU A 1 91 ? -14.578 -2.824 11.373 1.00 0.00 91 GLU A O 1
ATOM 1398 N N . GLN A 1 92 ? -16.024 -3.624 9.845 1.00 0.00 92 GLN A N 1
ATOM 1399 C CA . GLN A 1 92 ? -17.196 -3.426 10.690 1.00 0.00 92 GLN A CA 1
ATOM 1400 C C . GLN A 1 92 ? -17.534 -4.698 11.460 1.00 0.00 92 GLN A C 1
ATOM 1401 O O . GLN A 1 92 ? -17.677 -4.677 12.682 1.00 0.00 92 GLN A O 1
ATOM 1415 N N . PHE A 1 93 ? -17.662 -5.805 10.736 1.00 0.00 93 PHE A N 1
ATOM 1416 C CA . PHE A 1 93 ? -17.985 -7.087 11.351 1.00 0.00 93 PHE A CA 1
ATOM 1417 C C . PHE A 1 93 ? -16.905 -7.500 12.347 1.00 0.00 93 PHE A C 1
ATOM 1418 O O . PHE A 1 93 ? -17.187 -7.737 13.521 1.00 0.00 93 PHE A O 1
ATOM 1435 N N . GLY A 1 94 ? -15.667 -7.584 11.869 1.00 0.00 94 GLY A N 1
ATOM 1436 C CA . GLY A 1 94 ? -14.564 -7.968 12.730 1.00 0.00 94 GLY A CA 1
ATOM 1437 C C . GLY A 1 94 ? -13.827 -9.190 12.217 1.00 0.00 94 GLY A C 1
ATOM 1438 O O . GLY A 1 94 ? -14.425 -10.066 11.595 1.00 0.00 94 GLY A O 1
ATOM 1442 N N . GLU A 1 95 ? -12.525 -9.246 12.478 1.00 0.00 95 GLU A N 1
ATOM 1443 C CA . GLU A 1 95 ? -11.706 -10.369 12.036 1.00 0.00 95 GLU A CA 1
ATOM 1444 C C . GLU A 1 95 ? -12.349 -11.698 12.423 1.00 0.00 95 GLU A C 1
ATOM 1445 O O . GLU A 1 95 ? -12.472 -12.603 11.599 1.00 0.00 95 GLU A O 1
ATOM 1457 N N . GLU A 1 96 ? -12.758 -11.805 13.684 1.00 0.00 96 GLU A N 1
ATOM 1458 C CA . GLU A 1 96 ? -13.387 -13.024 14.180 1.00 0.00 96 GLU A CA 1
ATOM 1459 C C . GLU A 1 96 ? -14.673 -13.323 13.414 1.00 0.00 96 GLU A C 1
ATOM 1460 O O . GLU A 1 96 ? -15.028 -14.483 13.207 1.00 0.00 96 GLU A O 1
ATOM 1472 N N . ASN A 1 97 ? -15.365 -12.269 12.997 1.00 0.00 97 ASN A N 1
ATOM 1473 C CA . ASN A 1 97 ? -16.612 -12.418 12.255 1.00 0.00 97 ASN A CA 1
ATOM 1474 C C . ASN A 1 97 ? -16.342 -12.875 10.825 1.00 0.00 97 ASN A C 1
ATOM 1475 O O . ASN A 1 97 ? -17.150 -13.586 10.226 1.00 0.00 97 ASN A O 1
ATOM 1486 N N . VAL A 1 98 ? -15.200 -12.464 10.283 1.00 0.00 98 VAL A N 1
ATOM 1487 C CA . VAL A 1 98 ? -14.823 -12.832 8.924 1.00 0.00 98 VAL A CA 1
ATOM 1488 C C . VAL A 1 98 ? -14.559 -14.330 8.814 1.00 0.00 98 VAL A C 1
ATOM 1489 O O . VAL A 1 98 ? -14.346 -14.854 7.722 1.00 0.00 98 VAL A O 1
ATOM 1502 N N . ASN A 1 99 ? -14.576 -15.013 9.954 1.00 0.00 99 ASN A N 1
ATOM 1503 C CA . ASN A 1 99 ? -14.338 -16.452 9.985 1.00 0.00 99 ASN A CA 1
ATOM 1504 C C . ASN A 1 99 ? -15.548 -17.215 9.453 1.00 0.00 99 ASN A C 1
ATOM 1505 O O . ASN A 1 99 ? -15.454 -17.935 8.459 1.00 0.00 99 ASN A O 1
ATOM 1516 N N . THR A 1 100 ? -16.685 -17.051 10.122 1.00 0.00 100 THR A N 1
ATOM 1517 C CA . THR A 1 100 ? -17.913 -17.724 9.718 1.00 0.00 100 THR A CA 1
ATOM 1518 C C . THR A 1 100 ? -18.295 -17.358 8.288 1.00 0.00 100 THR A C 1
ATOM 1519 O O . THR A 1 100 ? -18.792 -18.196 7.535 1.00 0.00 100 THR A O 1
ATOM 1530 N N . TYR A 1 101 ? -18.060 -16.104 7.921 1.00 0.00 101 TYR A N 1
ATOM 1531 C CA . TYR A 1 101 ? -18.382 -15.627 6.581 1.00 0.00 101 TYR A CA 1
ATOM 1532 C C . TYR A 1 101 ? -17.690 -16.477 5.520 1.00 0.00 101 TYR A C 1
ATOM 1533 O O . TYR A 1 101 ? -18.334 -17.000 4.610 1.00 0.00 101 TYR A O 1
ATOM 1551 N N . PHE A 1 102 ? -16.374 -16.610 5.644 1.00 0.00 102 PHE A N 1
ATOM 1552 C CA . PHE A 1 102 ? -15.593 -17.396 4.696 1.00 0.00 102 PHE A CA 1
ATOM 1553 C C . PHE A 1 102 ? -15.793 -18.890 4.933 1.00 0.00 102 PHE A C 1
ATOM 1554 O O . PHE A 1 102 ? -16.264 -19.612 4.054 1.00 0.00 102 PHE A O 1
ATOM 1571 N N . VAL A 1 103 ? -15.430 -19.348 6.127 1.00 0.00 103 VAL A N 1
ATOM 1572 C CA . VAL A 1 103 ? -15.569 -20.755 6.481 1.00 0.00 103 VAL A CA 1
ATOM 1573 C C . VAL A 1 103 ? -16.800 -21.369 5.822 1.00 0.00 103 VAL A C 1
ATOM 1574 O O . VAL A 1 103 ? -16.802 -22.545 5.461 1.00 0.00 103 VAL A O 1
ATOM 1587 N N . SER A 1 104 ? -17.845 -20.562 5.667 1.00 0.00 104 SER A N 1
ATOM 1588 C CA . SER A 1 104 ? -19.084 -21.027 5.054 1.00 0.00 104 SER A CA 1
ATOM 1589 C C . SER A 1 104 ? -19.144 -20.628 3.582 1.00 0.00 104 SER A C 1
ATOM 1590 O O . SER A 1 104 ? -19.527 -19.508 3.246 1.00 0.00 104 SER A O 1
ATOM 1598 N N . GLY A 1 105 ? -18.763 -21.555 2.708 1.00 0.00 105 GLY A N 1
ATOM 1599 C CA . GLY A 1 105 ? -18.781 -21.282 1.283 1.00 0.00 105 GLY A CA 1
ATOM 1600 C C . GLY A 1 105 ? -19.029 -22.529 0.457 1.00 0.00 105 GLY A C 1
ATOM 1601 O O . GLY A 1 105 ? -19.571 -23.522 0.942 1.00 0.00 105 GLY A O 1
ATOM 1605 N N . PRO A 1 106 ? -18.627 -22.485 -0.822 1.00 0.00 106 PRO A N 1
ATOM 1606 C CA . PRO A 1 106 ? -18.800 -23.612 -1.744 1.00 0.00 106 PRO A CA 1
ATOM 1607 C C . PRO A 1 106 ? -17.894 -24.789 -1.397 1.00 0.00 106 PRO A C 1
ATOM 1608 O O . PRO A 1 106 ? -17.888 -25.805 -2.092 1.00 0.00 106 PRO A O 1
ATOM 1619 N N . SER A 1 107 ? -17.131 -24.645 -0.318 1.00 0.00 107 SER A N 1
ATOM 1620 C CA . SER A 1 107 ? -16.220 -25.696 0.119 1.00 0.00 107 SER A CA 1
ATOM 1621 C C . SER A 1 107 ? -16.818 -26.487 1.278 1.00 0.00 107 SER A C 1
ATOM 1622 O O . SER A 1 107 ? -17.746 -26.028 1.943 1.00 0.00 107 SER A O 1
ATOM 1630 N N . SER A 1 108 ? -16.279 -27.679 1.513 1.00 0.00 108 SER A N 1
ATOM 1631 C CA . SER A 1 108 ? -16.761 -28.537 2.589 1.00 0.00 108 SER A CA 1
ATOM 1632 C C . SER A 1 108 ? -15.698 -29.555 2.990 1.00 0.00 108 SER A C 1
ATOM 1633 O O . SER A 1 108 ? -14.863 -29.950 2.177 1.00 0.00 108 SER A O 1
ATOM 1641 N N . GLY A 1 109 ? -15.735 -29.976 4.251 1.00 0.00 109 GLY A N 1
ATOM 1642 C CA . GLY A 1 109 ? -14.770 -30.944 4.739 1.00 0.00 109 GLY A CA 1
ATOM 1643 C C . GLY A 1 109 ? -13.379 -30.704 4.188 1.00 0.00 109 GLY A C 1
ATOM 1644 O O . GLY A 1 109 ? -12.410 -30.629 4.944 1.00 0.00 109 GLY A O 1
ATOM 1648 N N . GLY A 1 1 ? 16.748 1.292 -39.622 1.00 0.00 1 GLY A N 2
ATOM 1649 C CA . GLY A 1 1 ? 15.418 0.756 -39.399 1.00 0.00 1 GLY A CA 2
ATOM 1650 C C . GLY A 1 1 ? 14.917 1.016 -37.992 1.00 0.00 1 GLY A C 2
ATOM 1651 O O . GLY A 1 1 ? 15.578 1.695 -37.206 1.00 0.00 1 GLY A O 2
ATOM 1655 N N . SER A 1 2 ? 13.744 0.477 -37.674 1.00 0.00 2 SER A N 2
ATOM 1656 C CA . SER A 1 2 ? 13.152 0.660 -36.354 1.00 0.00 2 SER A CA 2
ATOM 1657 C C . SER A 1 2 ? 12.657 -0.670 -35.792 1.00 0.00 2 SER A C 2
ATOM 1658 O O . SER A 1 2 ? 11.816 -1.336 -36.395 1.00 0.00 2 SER A O 2
ATOM 1666 N N . SER A 1 3 ? 13.186 -1.049 -34.633 1.00 0.00 3 SER A N 2
ATOM 1667 C CA . SER A 1 3 ? 12.802 -2.300 -33.991 1.00 0.00 3 SER A CA 2
ATOM 1668 C C . SER A 1 3 ? 11.474 -2.148 -33.256 1.00 0.00 3 SER A C 2
ATOM 1669 O O . SER A 1 3 ? 11.257 -1.172 -32.539 1.00 0.00 3 SER A O 2
ATOM 1677 N N . GLY A 1 4 ? 10.588 -3.122 -33.440 1.00 0.00 4 GLY A N 2
ATOM 1678 C CA . GLY A 1 4 ? 9.292 -3.079 -32.788 1.00 0.00 4 GLY A CA 2
ATOM 1679 C C . GLY A 1 4 ? 9.402 -3.082 -31.277 1.00 0.00 4 GLY A C 2
ATOM 1680 O O . GLY A 1 4 ? 9.901 -4.040 -30.686 1.00 0.00 4 GLY A O 2
ATOM 1684 N N . SER A 1 5 ? 8.937 -2.007 -30.648 1.00 0.00 5 SER A N 2
ATOM 1685 C CA . SER A 1 5 ? 8.991 -1.887 -29.196 1.00 0.00 5 SER A CA 2
ATOM 1686 C C . SER A 1 5 ? 7.854 -2.668 -28.544 1.00 0.00 5 SER A C 2
ATOM 1687 O O . SER A 1 5 ? 6.694 -2.538 -28.934 1.00 0.00 5 SER A O 2
ATOM 1695 N N . SER A 1 6 ? 8.196 -3.479 -27.548 1.00 0.00 6 SER A N 2
ATOM 1696 C CA . SER A 1 6 ? 7.205 -4.284 -26.843 1.00 0.00 6 SER A CA 2
ATOM 1697 C C . SER A 1 6 ? 7.351 -4.124 -25.333 1.00 0.00 6 SER A C 2
ATOM 1698 O O . SER A 1 6 ? 8.460 -4.133 -24.800 1.00 0.00 6 SER A O 2
ATOM 1706 N N . GLY A 1 7 ? 6.221 -3.979 -24.648 1.00 0.00 7 GLY A N 2
ATOM 1707 C CA . GLY A 1 7 ? 6.243 -3.819 -23.205 1.00 0.00 7 GLY A CA 2
ATOM 1708 C C . GLY A 1 7 ? 5.419 -4.873 -22.493 1.00 0.00 7 GLY A C 2
ATOM 1709 O O . GLY A 1 7 ? 4.208 -4.718 -22.329 1.00 0.00 7 GLY A O 2
ATOM 1713 N N . ARG A 1 8 ? 6.074 -5.949 -22.070 1.00 0.00 8 ARG A N 2
ATOM 1714 C CA . ARG A 1 8 ? 5.393 -7.034 -21.373 1.00 0.00 8 ARG A CA 2
ATOM 1715 C C . ARG A 1 8 ? 4.639 -6.509 -20.155 1.00 0.00 8 ARG A C 2
ATOM 1716 O O . ARG A 1 8 ? 4.926 -5.421 -19.658 1.00 0.00 8 ARG A O 2
ATOM 1737 N N . GLN A 1 9 ? 3.675 -7.291 -19.681 1.00 0.00 9 GLN A N 2
ATOM 1738 C CA . GLN A 1 9 ? 2.879 -6.904 -18.522 1.00 0.00 9 GLN A CA 2
ATOM 1739 C C . GLN A 1 9 ? 2.998 -7.941 -17.409 1.00 0.00 9 GLN A C 2
ATOM 1740 O O . GLN A 1 9 ? 2.882 -9.142 -17.652 1.00 0.00 9 GLN A O 2
ATOM 1754 N N . ARG A 1 10 ? 3.230 -7.469 -16.189 1.00 0.00 10 ARG A N 2
ATOM 1755 C CA . ARG A 1 10 ? 3.366 -8.355 -15.040 1.00 0.00 10 ARG A CA 2
ATOM 1756 C C . ARG A 1 10 ? 1.999 -8.726 -14.474 1.00 0.00 10 ARG A C 2
ATOM 1757 O O . ARG A 1 10 ? 1.726 -9.894 -14.198 1.00 0.00 10 ARG A O 2
ATOM 1778 N N . SER A 1 11 ? 1.143 -7.724 -14.304 1.00 0.00 11 SER A N 2
ATOM 1779 C CA . SER A 1 11 ? -0.195 -7.944 -13.768 1.00 0.00 11 SER A CA 2
ATOM 1780 C C . SER A 1 11 ? -1.258 -7.399 -14.717 1.00 0.00 11 SER A C 2
ATOM 1781 O O . SER A 1 11 ? -1.613 -6.221 -14.661 1.00 0.00 11 SER A O 2
ATOM 1789 N N . LEU A 1 12 ? -1.762 -8.265 -15.590 1.00 0.00 12 LEU A N 2
ATOM 1790 C CA . LEU A 1 12 ? -2.785 -7.872 -16.553 1.00 0.00 12 LEU A CA 2
ATOM 1791 C C . LEU A 1 12 ? -4.179 -8.213 -16.036 1.00 0.00 12 LEU A C 2
ATOM 1792 O O . LEU A 1 12 ? -5.037 -7.339 -15.915 1.00 0.00 12 LEU A O 2
ATOM 1808 N N . SER A 1 13 ? -4.396 -9.488 -15.731 1.00 0.00 13 SER A N 2
ATOM 1809 C CA . SER A 1 13 ? -5.687 -9.945 -15.228 1.00 0.00 13 SER A CA 2
ATOM 1810 C C . SER A 1 13 ? -5.510 -10.808 -13.983 1.00 0.00 13 SER A C 2
ATOM 1811 O O . SER A 1 13 ? -6.131 -10.562 -12.948 1.00 0.00 13 SER A O 2
ATOM 1819 N N . THR A 1 14 ? -4.658 -11.823 -14.090 1.00 0.00 14 THR A N 2
ATOM 1820 C CA . THR A 1 14 ? -4.399 -12.725 -12.975 1.00 0.00 14 THR A CA 2
ATOM 1821 C C . THR A 1 14 ? -4.109 -11.948 -11.696 1.00 0.00 14 THR A C 2
ATOM 1822 O O . THR A 1 14 ? -3.939 -10.729 -11.724 1.00 0.00 14 THR A O 2
ATOM 1833 N N . SER A 1 15 ? -4.052 -12.661 -10.576 1.00 0.00 15 SER A N 2
ATOM 1834 C CA . SER A 1 15 ? -3.784 -12.037 -9.285 1.00 0.00 15 SER A CA 2
ATOM 1835 C C . SER A 1 15 ? -2.308 -12.158 -8.919 1.00 0.00 15 SER A C 2
ATOM 1836 O O . SER A 1 15 ? -1.633 -13.106 -9.317 1.00 0.00 15 SER A O 2
ATOM 1844 N N . GLY A 1 16 ? -1.812 -11.188 -8.156 1.00 0.00 16 GLY A N 2
ATOM 1845 C CA . GLY A 1 16 ? -0.420 -11.202 -7.749 1.00 0.00 16 GLY A CA 2
ATOM 1846 C C . GLY A 1 16 ? -0.195 -10.498 -6.425 1.00 0.00 16 GLY A C 2
ATOM 1847 O O . GLY A 1 16 ? -0.609 -10.990 -5.376 1.00 0.00 16 GLY A O 2
ATOM 1851 N N . GLU A 1 17 ? 0.463 -9.344 -6.475 1.00 0.00 17 GLU A N 2
ATOM 1852 C CA . GLU A 1 17 ? 0.743 -8.573 -5.269 1.00 0.00 17 GLU A CA 2
ATOM 1853 C C . GLU A 1 17 ? 0.366 -7.107 -5.461 1.00 0.00 17 GLU A C 2
ATOM 1854 O O . GLU A 1 17 ? 0.641 -6.516 -6.506 1.00 0.00 17 GLU A O 2
ATOM 1866 N N . SER A 1 18 ? -0.266 -6.527 -4.446 1.00 0.00 18 SER A N 2
ATOM 1867 C CA . SER A 1 18 ? -0.685 -5.131 -4.504 1.00 0.00 18 SER A CA 2
ATOM 1868 C C . SER A 1 18 ? 0.126 -4.280 -3.531 1.00 0.00 18 SER A C 2
ATOM 1869 O O . SER A 1 18 ? 0.999 -3.512 -3.939 1.00 0.00 18 SER A O 2
ATOM 1877 N N . LEU A 1 19 ? -0.169 -4.421 -2.244 1.00 0.00 19 LEU A N 2
ATOM 1878 C CA . LEU A 1 19 ? 0.531 -3.665 -1.211 1.00 0.00 19 LEU A CA 2
ATOM 1879 C C . LEU A 1 19 ? 2.031 -3.625 -1.488 1.00 0.00 19 LEU A C 2
ATOM 1880 O O . LEU A 1 19 ? 2.675 -2.590 -1.322 1.00 0.00 19 LEU A O 2
ATOM 1896 N N . TYR A 1 20 ? 2.579 -4.758 -1.913 1.00 0.00 20 TYR A N 2
ATOM 1897 C CA . TYR A 1 20 ? 4.002 -4.853 -2.213 1.00 0.00 20 TYR A CA 2
ATOM 1898 C C . TYR A 1 20 ? 4.371 -3.958 -3.392 1.00 0.00 20 TYR A C 2
ATOM 1899 O O . TYR A 1 20 ? 5.283 -3.135 -3.300 1.00 0.00 20 TYR A O 2
ATOM 1917 N N . HIS A 1 21 ? 3.655 -4.123 -4.500 1.00 0.00 21 HIS A N 2
ATOM 1918 C CA . HIS A 1 21 ? 3.905 -3.330 -5.698 1.00 0.00 21 HIS A CA 2
ATOM 1919 C C . HIS A 1 21 ? 3.807 -1.838 -5.391 1.00 0.00 21 HIS A C 2
ATOM 1920 O O . HIS A 1 21 ? 4.701 -1.064 -5.733 1.00 0.00 21 HIS A O 2
ATOM 1934 N N . VAL A 1 22 ? 2.715 -1.442 -4.745 1.00 0.00 22 VAL A N 2
ATOM 1935 C CA . VAL A 1 22 ? 2.501 -0.043 -4.393 1.00 0.00 22 VAL A CA 2
ATOM 1936 C C . VAL A 1 22 ? 3.782 0.594 -3.867 1.00 0.00 22 VAL A C 2
ATOM 1937 O O . VAL A 1 22 ? 4.148 1.700 -4.266 1.00 0.00 22 VAL A O 2
ATOM 1950 N N . LEU A 1 23 ? 4.461 -0.112 -2.969 1.00 0.00 23 LEU A N 2
ATOM 1951 C CA . LEU A 1 23 ? 5.704 0.384 -2.388 1.00 0.00 23 LEU A CA 2
ATOM 1952 C C . LEU A 1 23 ? 6.871 0.190 -3.350 1.00 0.00 23 LEU A C 2
ATOM 1953 O O . LEU A 1 23 ? 7.701 1.081 -3.523 1.00 0.00 23 LEU A O 2
ATOM 1969 N N . GLY A 1 24 ? 6.926 -0.982 -3.976 1.00 0.00 24 GLY A N 2
ATOM 1970 C CA . GLY A 1 24 ? 7.994 -1.272 -4.915 1.00 0.00 24 GLY A CA 2
ATOM 1971 C C . GLY A 1 24 ? 8.770 -2.520 -4.544 1.00 0.00 24 GLY A C 2
ATOM 1972 O O . GLY A 1 24 ? 9.972 -2.612 -4.798 1.00 0.00 24 GLY A O 2
ATOM 1976 N N . LEU A 1 25 ? 8.083 -3.483 -3.940 1.00 0.00 25 LEU A N 2
ATOM 1977 C CA . LEU A 1 25 ? 8.716 -4.733 -3.532 1.00 0.00 25 LEU A CA 2
ATOM 1978 C C . LEU A 1 25 ? 7.860 -5.932 -3.929 1.00 0.00 25 LEU A C 2
ATOM 1979 O O . LEU A 1 25 ? 6.822 -5.780 -4.574 1.00 0.00 25 LEU A O 2
ATOM 1995 N N . ASP A 1 26 ? 8.302 -7.122 -3.539 1.00 0.00 26 ASP A N 2
ATOM 1996 C CA . ASP A 1 26 ? 7.575 -8.347 -3.851 1.00 0.00 26 ASP A CA 2
ATOM 1997 C C . ASP A 1 26 ? 7.236 -9.118 -2.579 1.00 0.00 26 ASP A C 2
ATOM 1998 O O . ASP A 1 26 ? 7.653 -8.742 -1.483 1.00 0.00 26 ASP A O 2
ATOM 2007 N N . LYS A 1 27 ? 6.475 -10.196 -2.732 1.00 0.00 27 LYS A N 2
ATOM 2008 C CA . LYS A 1 27 ? 6.079 -11.021 -1.596 1.00 0.00 27 LYS A CA 2
ATOM 2009 C C . LYS A 1 27 ? 7.300 -11.484 -0.808 1.00 0.00 27 LYS A C 2
ATOM 2010 O O . LYS A 1 27 ? 7.283 -11.512 0.422 1.00 0.00 27 LYS A O 2
ATOM 2029 N N . ASN A 1 28 ? 8.359 -11.846 -1.525 1.00 0.00 28 ASN A N 2
ATOM 2030 C CA . ASN A 1 28 ? 9.590 -12.308 -0.892 1.00 0.00 28 ASN A CA 2
ATOM 2031 C C . ASN A 1 28 ? 10.055 -11.322 0.176 1.00 0.00 28 ASN A C 2
ATOM 2032 O O . ASN A 1 28 ? 10.569 -11.720 1.220 1.00 0.00 28 ASN A O 2
ATOM 2043 N N . ALA A 1 29 ? 9.869 -10.034 -0.094 1.00 0.00 29 ALA A N 2
ATOM 2044 C CA . ALA A 1 29 ? 10.267 -8.992 0.844 1.00 0.00 29 ALA A CA 2
ATOM 2045 C C . ALA A 1 29 ? 9.677 -9.245 2.227 1.00 0.00 29 ALA A C 2
ATOM 2046 O O . ALA A 1 29 ? 8.621 -9.863 2.360 1.00 0.00 29 ALA A O 2
ATOM 2053 N N . THR A 1 30 ? 10.367 -8.763 3.257 1.00 0.00 30 THR A N 2
ATOM 2054 C CA . THR A 1 30 ? 9.913 -8.938 4.630 1.00 0.00 30 THR A CA 2
ATOM 2055 C C . THR A 1 30 ? 9.527 -7.603 5.256 1.00 0.00 30 THR A C 2
ATOM 2056 O O . THR A 1 30 ? 9.744 -6.544 4.667 1.00 0.00 30 THR A O 2
ATOM 2067 N N . SER A 1 31 ? 8.954 -7.660 6.454 1.00 0.00 31 SER A N 2
ATOM 2068 C CA . SER A 1 31 ? 8.535 -6.454 7.159 1.00 0.00 31 SER A CA 2
ATOM 2069 C C . SER A 1 31 ? 9.657 -5.421 7.182 1.00 0.00 31 SER A C 2
ATOM 2070 O O . SER A 1 31 ? 9.425 -4.231 6.965 1.00 0.00 31 SER A O 2
ATOM 2078 N N . ASP A 1 32 ? 10.874 -5.883 7.447 1.00 0.00 32 ASP A N 2
ATOM 2079 C CA . ASP A 1 32 ? 12.033 -5.000 7.497 1.00 0.00 32 ASP A CA 2
ATOM 2080 C C . ASP A 1 32 ? 12.180 -4.221 6.195 1.00 0.00 32 ASP A C 2
ATOM 2081 O O . ASP A 1 32 ? 12.325 -2.998 6.204 1.00 0.00 32 ASP A O 2
ATOM 2090 N N . ASP A 1 33 ? 12.142 -4.936 5.076 1.00 0.00 33 ASP A N 2
ATOM 2091 C CA . ASP A 1 33 ? 12.271 -4.311 3.764 1.00 0.00 33 ASP A CA 2
ATOM 2092 C C . ASP A 1 33 ? 11.148 -3.306 3.528 1.00 0.00 33 ASP A C 2
ATOM 2093 O O . ASP A 1 33 ? 11.384 -2.199 3.044 1.00 0.00 33 ASP A O 2
ATOM 2102 N N . ILE A 1 34 ? 9.927 -3.700 3.873 1.00 0.00 34 ILE A N 2
ATOM 2103 C CA . ILE A 1 34 ? 8.767 -2.834 3.699 1.00 0.00 34 ILE A CA 2
ATOM 2104 C C . ILE A 1 34 ? 8.863 -1.601 4.591 1.00 0.00 34 ILE A C 2
ATOM 2105 O O . ILE A 1 34 ? 8.470 -0.503 4.197 1.00 0.00 34 ILE A O 2
ATOM 2121 N N . LYS A 1 35 ? 9.390 -1.789 5.797 1.00 0.00 35 LYS A N 2
ATOM 2122 C CA . LYS A 1 35 ? 9.542 -0.693 6.746 1.00 0.00 35 LYS A CA 2
ATOM 2123 C C . LYS A 1 35 ? 10.539 0.339 6.230 1.00 0.00 35 LYS A C 2
ATOM 2124 O O . LYS A 1 35 ? 10.279 1.542 6.268 1.00 0.00 35 LYS A O 2
ATOM 2143 N N . LYS A 1 36 ? 11.681 -0.138 5.747 1.00 0.00 36 LYS A N 2
ATOM 2144 C CA . LYS A 1 36 ? 12.717 0.743 5.220 1.00 0.00 36 LYS A CA 2
ATOM 2145 C C . LYS A 1 36 ? 12.205 1.525 4.015 1.00 0.00 36 LYS A C 2
ATOM 2146 O O . LYS A 1 36 ? 12.107 2.751 4.055 1.00 0.00 36 LYS A O 2
ATOM 2165 N N . SER A 1 37 ? 11.880 0.807 2.944 1.00 0.00 37 SER A N 2
ATOM 2166 C CA . SER A 1 37 ? 11.380 1.435 1.726 1.00 0.00 37 SER A CA 2
ATOM 2167 C C . SER A 1 37 ? 10.276 2.439 2.046 1.00 0.00 37 SER A C 2
ATOM 2168 O O . SER A 1 37 ? 10.305 3.579 1.581 1.00 0.00 37 SER A O 2
ATOM 2176 N N . TYR A 1 38 ? 9.305 2.007 2.843 1.00 0.00 38 TYR A N 2
ATOM 2177 C CA . TYR A 1 38 ? 8.190 2.866 3.224 1.00 0.00 38 TYR A CA 2
ATOM 2178 C C . TYR A 1 38 ? 8.672 4.281 3.528 1.00 0.00 38 TYR A C 2
ATOM 2179 O O . TYR A 1 38 ? 8.280 5.239 2.861 1.00 0.00 38 TYR A O 2
ATOM 2197 N N . ARG A 1 39 ? 9.525 4.405 4.539 1.00 0.00 39 ARG A N 2
ATOM 2198 C CA . ARG A 1 39 ? 10.061 5.702 4.933 1.00 0.00 39 ARG A CA 2
ATOM 2199 C C . ARG A 1 39 ? 10.393 6.548 3.707 1.00 0.00 39 ARG A C 2
ATOM 2200 O O . ARG A 1 39 ? 9.895 7.664 3.556 1.00 0.00 39 ARG A O 2
ATOM 2221 N N . LYS A 1 40 ? 11.239 6.010 2.835 1.00 0.00 40 LYS A N 2
ATOM 2222 C CA . LYS A 1 40 ? 11.638 6.713 1.622 1.00 0.00 40 LYS A CA 2
ATOM 2223 C C . LYS A 1 40 ? 10.417 7.190 0.842 1.00 0.00 40 LYS A C 2
ATOM 2224 O O . LYS A 1 40 ? 10.350 8.344 0.418 1.00 0.00 40 LYS A O 2
ATOM 2243 N N . LEU A 1 41 ? 9.451 6.296 0.659 1.00 0.00 41 LEU A N 2
ATOM 2244 C CA . LEU A 1 41 ? 8.231 6.626 -0.068 1.00 0.00 41 LEU A CA 2
ATOM 2245 C C . LEU A 1 41 ? 7.421 7.682 0.678 1.00 0.00 41 LEU A C 2
ATOM 2246 O O . LEU A 1 41 ? 6.428 8.194 0.164 1.00 0.00 41 LEU A O 2
ATOM 2262 N N . ALA A 1 42 ? 7.855 8.003 1.892 1.00 0.00 42 ALA A N 2
ATOM 2263 C CA . ALA A 1 42 ? 7.173 9.001 2.707 1.00 0.00 42 ALA A CA 2
ATOM 2264 C C . ALA A 1 42 ? 7.815 10.375 2.544 1.00 0.00 42 ALA A C 2
ATOM 2265 O O . ALA A 1 42 ? 7.155 11.403 2.705 1.00 0.00 42 ALA A O 2
ATOM 2272 N N . LEU A 1 43 ? 9.104 10.386 2.226 1.00 0.00 43 LEU A N 2
ATOM 2273 C CA . LEU A 1 43 ? 9.836 11.634 2.042 1.00 0.00 43 LEU A CA 2
ATOM 2274 C C . LEU A 1 43 ? 9.518 12.257 0.687 1.00 0.00 43 LEU A C 2
ATOM 2275 O O . LEU A 1 43 ? 9.553 13.478 0.528 1.00 0.00 43 LEU A O 2
ATOM 2291 N N . LYS A 1 44 ? 9.205 11.411 -0.289 1.00 0.00 44 LYS A N 2
ATOM 2292 C CA . LYS A 1 44 ? 8.876 11.878 -1.631 1.00 0.00 44 LYS A CA 2
ATOM 2293 C C . LYS A 1 44 ? 7.405 12.271 -1.725 1.00 0.00 44 LYS A C 2
ATOM 2294 O O . LYS A 1 44 ? 7.057 13.260 -2.371 1.00 0.00 44 LYS A O 2
ATOM 2313 N N . TYR A 1 45 ? 6.547 11.493 -1.075 1.00 0.00 45 TYR A N 2
ATOM 2314 C CA . TYR A 1 45 ? 5.113 11.760 -1.087 1.00 0.00 45 TYR A CA 2
ATOM 2315 C C . TYR A 1 45 ? 4.665 12.384 0.231 1.00 0.00 45 TYR A C 2
ATOM 2316 O O . TYR A 1 45 ? 3.522 12.212 0.656 1.00 0.00 45 TYR A O 2
ATOM 2334 N N . HIS A 1 46 ? 5.574 13.110 0.875 1.00 0.00 46 HIS A N 2
ATOM 2335 C CA . HIS A 1 46 ? 5.273 13.761 2.145 1.00 0.00 46 HIS A CA 2
ATOM 2336 C C . HIS A 1 46 ? 4.174 14.806 1.972 1.00 0.00 46 HIS A C 2
ATOM 2337 O O . HIS A 1 46 ? 4.126 15.533 0.980 1.00 0.00 46 HIS A O 2
ATOM 2351 N N . PRO A 1 47 ? 3.270 14.883 2.960 1.00 0.00 47 PRO A N 2
ATOM 2352 C CA . PRO A 1 47 ? 2.156 15.835 2.941 1.00 0.00 47 PRO A CA 2
ATOM 2353 C C . PRO A 1 47 ? 2.621 17.275 3.121 1.00 0.00 47 PRO A C 2
ATOM 2354 O O . PRO A 1 47 ? 2.005 18.206 2.601 1.00 0.00 47 PRO A O 2
ATOM 2365 N N . ASP A 1 48 ? 3.709 17.452 3.862 1.00 0.00 48 ASP A N 2
ATOM 2366 C CA . ASP A 1 48 ? 4.258 18.780 4.110 1.00 0.00 48 ASP A CA 2
ATOM 2367 C C . ASP A 1 48 ? 4.959 19.320 2.867 1.00 0.00 48 ASP A C 2
ATOM 2368 O O . ASP A 1 48 ? 4.813 20.492 2.518 1.00 0.00 48 ASP A O 2
ATOM 2377 N N . LYS A 1 49 ? 5.721 18.458 2.202 1.00 0.00 49 LYS A N 2
ATOM 2378 C CA . LYS A 1 49 ? 6.445 18.846 0.998 1.00 0.00 49 LYS A CA 2
ATOM 2379 C C . LYS A 1 49 ? 5.480 19.124 -0.151 1.00 0.00 49 LYS A C 2
ATOM 2380 O O . LYS A 1 49 ? 5.740 19.976 -0.999 1.00 0.00 49 LYS A O 2
ATOM 2399 N N . ASN A 1 50 ? 4.366 18.399 -0.171 1.00 0.00 50 ASN A N 2
ATOM 2400 C CA . ASN A 1 50 ? 3.363 18.569 -1.215 1.00 0.00 50 ASN A CA 2
ATOM 2401 C C . ASN A 1 50 ? 2.049 19.078 -0.630 1.00 0.00 50 ASN A C 2
ATOM 2402 O O . ASN A 1 50 ? 1.116 18.315 -0.377 1.00 0.00 50 ASN A O 2
ATOM 2413 N N . PRO A 1 51 ? 1.972 20.399 -0.409 1.00 0.00 51 PRO A N 2
ATOM 2414 C CA . PRO A 1 51 ? 0.777 21.040 0.147 1.00 0.00 51 PRO A CA 2
ATOM 2415 C C . PRO A 1 51 ? -0.392 21.036 -0.831 1.00 0.00 51 PRO A C 2
ATOM 2416 O O . PRO A 1 51 ? -0.253 21.453 -1.981 1.00 0.00 51 PRO A O 2
ATOM 2427 N N . ASP A 1 52 ? -1.544 20.564 -0.368 1.00 0.00 52 ASP A N 2
ATOM 2428 C CA . ASP A 1 52 ? -2.738 20.507 -1.202 1.00 0.00 52 ASP A CA 2
ATOM 2429 C C . ASP A 1 52 ? -2.412 19.941 -2.581 1.00 0.00 52 ASP A C 2
ATOM 2430 O O . ASP A 1 52 ? -2.842 20.477 -3.601 1.00 0.00 52 ASP A O 2
ATOM 2439 N N . ASN A 1 53 ? -1.648 18.853 -2.602 1.00 0.00 53 ASN A N 2
ATOM 2440 C CA . ASN A 1 53 ? -1.263 18.215 -3.855 1.00 0.00 53 ASN A CA 2
ATOM 2441 C C . ASN A 1 53 ? -1.845 16.808 -3.951 1.00 0.00 53 ASN A C 2
ATOM 2442 O O . ASN A 1 53 ? -1.600 15.949 -3.104 1.00 0.00 53 ASN A O 2
ATOM 2453 N N . PRO A 1 54 ? -2.636 16.565 -5.007 1.00 0.00 54 PRO A N 2
ATOM 2454 C CA . PRO A 1 54 ? -3.269 15.264 -5.239 1.00 0.00 54 PRO A CA 2
ATOM 2455 C C . PRO A 1 54 ? -2.259 14.188 -5.624 1.00 0.00 54 PRO A C 2
ATOM 2456 O O . PRO A 1 54 ? -2.343 13.052 -5.161 1.00 0.00 54 PRO A O 2
ATOM 2467 N N . GLU A 1 55 ? -1.305 14.556 -6.474 1.00 0.00 55 GLU A N 2
ATOM 2468 C CA . GLU A 1 55 ? -0.279 13.621 -6.921 1.00 0.00 55 GLU A CA 2
ATOM 2469 C C . GLU A 1 55 ? 0.474 13.030 -5.733 1.00 0.00 55 GLU A C 2
ATOM 2470 O O . GLU A 1 55 ? 0.816 11.849 -5.726 1.00 0.00 55 GLU A O 2
ATOM 2482 N N . ALA A 1 56 ? 0.728 13.863 -4.728 1.00 0.00 56 ALA A N 2
ATOM 2483 C CA . ALA A 1 56 ? 1.439 13.424 -3.534 1.00 0.00 56 ALA A CA 2
ATOM 2484 C C . ALA A 1 56 ? 0.516 12.651 -2.599 1.00 0.00 56 ALA A C 2
ATOM 2485 O O . ALA A 1 56 ? 0.804 11.513 -2.228 1.00 0.00 56 ALA A O 2
ATOM 2492 N N . ALA A 1 57 ? -0.594 13.276 -2.220 1.00 0.00 57 ALA A N 2
ATOM 2493 C CA . ALA A 1 57 ? -1.560 12.645 -1.329 1.00 0.00 57 ALA A CA 2
ATOM 2494 C C . ALA A 1 57 ? -2.101 11.353 -1.932 1.00 0.00 57 ALA A C 2
ATOM 2495 O O . ALA A 1 57 ? -1.993 10.284 -1.332 1.00 0.00 57 ALA A O 2
ATOM 2502 N N . ASP A 1 58 ? -2.684 11.460 -3.121 1.00 0.00 58 ASP A N 2
ATOM 2503 C CA . ASP A 1 58 ? -3.243 10.300 -3.806 1.00 0.00 58 ASP A CA 2
ATOM 2504 C C . ASP A 1 58 ? -2.365 9.071 -3.596 1.00 0.00 58 ASP A C 2
ATOM 2505 O O . ASP A 1 58 ? -2.866 7.965 -3.389 1.00 0.00 58 ASP A O 2
ATOM 2514 N N . LYS A 1 59 ? -1.053 9.270 -3.651 1.00 0.00 59 LYS A N 2
ATOM 2515 C CA . LYS A 1 59 ? -0.104 8.179 -3.467 1.00 0.00 59 LYS A CA 2
ATOM 2516 C C . LYS A 1 59 ? 0.074 7.856 -1.987 1.00 0.00 59 LYS A C 2
ATOM 2517 O O . LYS A 1 59 ? -0.122 6.718 -1.561 1.00 0.00 59 LYS A O 2
ATOM 2536 N N . PHE A 1 60 ? 0.446 8.866 -1.206 1.00 0.00 60 PHE A N 2
ATOM 2537 C CA . PHE A 1 60 ? 0.649 8.689 0.227 1.00 0.00 60 PHE A CA 2
ATOM 2538 C C . PHE A 1 60 ? -0.497 7.894 0.845 1.00 0.00 60 PHE A C 2
ATOM 2539 O O . PHE A 1 60 ? -0.279 6.872 1.496 1.00 0.00 60 PHE A O 2
ATOM 2556 N N . LYS A 1 61 ? -1.720 8.371 0.638 1.00 0.00 61 LYS A N 2
ATOM 2557 C CA . LYS A 1 61 ? -2.902 7.707 1.173 1.00 0.00 61 LYS A CA 2
ATOM 2558 C C . LYS A 1 61 ? -2.803 6.195 0.996 1.00 0.00 61 LYS A C 2
ATOM 2559 O O . LYS A 1 61 ? -3.367 5.432 1.779 1.00 0.00 61 LYS A O 2
ATOM 2578 N N . GLU A 1 62 ? -2.082 5.770 -0.037 1.00 0.00 62 GLU A N 2
ATOM 2579 C CA . GLU A 1 62 ? -1.909 4.349 -0.314 1.00 0.00 62 GLU A CA 2
ATOM 2580 C C . GLU A 1 62 ? -0.679 3.800 0.402 1.00 0.00 62 GLU A C 2
ATOM 2581 O O . GLU A 1 62 ? -0.685 2.671 0.892 1.00 0.00 62 GLU A O 2
ATOM 2593 N N . ILE A 1 63 ? 0.375 4.607 0.457 1.00 0.00 63 ILE A N 2
ATOM 2594 C CA . ILE A 1 63 ? 1.613 4.203 1.113 1.00 0.00 63 ILE A CA 2
ATOM 2595 C C . ILE A 1 63 ? 1.388 3.944 2.599 1.00 0.00 63 ILE A C 2
ATOM 2596 O O . ILE A 1 63 ? 1.851 2.941 3.141 1.00 0.00 63 ILE A O 2
ATOM 2612 N N . ASN A 1 64 ? 0.672 4.854 3.251 1.00 0.00 64 ASN A N 2
ATOM 2613 C CA . ASN A 1 64 ? 0.384 4.723 4.675 1.00 0.00 64 ASN A CA 2
ATOM 2614 C C . ASN A 1 64 ? -0.300 3.391 4.971 1.00 0.00 64 ASN A C 2
ATOM 2615 O O . ASN A 1 64 ? 0.169 2.612 5.800 1.00 0.00 64 ASN A O 2
ATOM 2626 N N . ASN A 1 65 ? -1.411 3.138 4.287 1.00 0.00 65 ASN A N 2
ATOM 2627 C CA . ASN A 1 65 ? -2.160 1.901 4.477 1.00 0.00 65 ASN A CA 2
ATOM 2628 C C . ASN A 1 65 ? -1.321 0.690 4.079 1.00 0.00 65 ASN A C 2
ATOM 2629 O O . ASN A 1 65 ? -1.285 -0.314 4.789 1.00 0.00 65 ASN A O 2
ATOM 2640 N N . ALA A 1 66 ? -0.646 0.794 2.938 1.00 0.00 66 ALA A N 2
ATOM 2641 C CA . ALA A 1 66 ? 0.194 -0.290 2.447 1.00 0.00 66 ALA A CA 2
ATOM 2642 C C . ALA A 1 66 ? 1.253 -0.674 3.475 1.00 0.00 66 ALA A C 2
ATOM 2643 O O . ALA A 1 66 ? 1.475 -1.855 3.741 1.00 0.00 66 ALA A O 2
ATOM 2650 N N . HIS A 1 67 ? 1.904 0.332 4.051 1.00 0.00 67 HIS A N 2
ATOM 2651 C CA . HIS A 1 67 ? 2.940 0.099 5.051 1.00 0.00 67 HIS A CA 2
ATOM 2652 C C . HIS A 1 67 ? 2.322 -0.191 6.415 1.00 0.00 67 HIS A C 2
ATOM 2653 O O . HIS A 1 67 ? 2.983 -0.725 7.306 1.00 0.00 67 HIS A O 2
ATOM 2667 N N . ALA A 1 68 ? 1.051 0.163 6.572 1.00 0.00 68 ALA A N 2
ATOM 2668 C CA . ALA A 1 68 ? 0.344 -0.061 7.827 1.00 0.00 68 ALA A CA 2
ATOM 2669 C C . ALA A 1 68 ? -0.106 -1.512 7.952 1.00 0.00 68 ALA A C 2
ATOM 2670 O O . ALA A 1 68 ? 0.226 -2.193 8.923 1.00 0.00 68 ALA A O 2
ATOM 2677 N N . ILE A 1 69 ? -0.863 -1.979 6.965 1.00 0.00 69 ILE A N 2
ATOM 2678 C CA . ILE A 1 69 ? -1.357 -3.350 6.965 1.00 0.00 69 ILE A CA 2
ATOM 2679 C C . ILE A 1 69 ? -0.218 -4.346 7.156 1.00 0.00 69 ILE A C 2
ATOM 2680 O O . ILE A 1 69 ? -0.217 -5.131 8.105 1.00 0.00 69 ILE A O 2
ATOM 2696 N N . LEU A 1 70 ? 0.752 -4.307 6.250 1.00 0.00 70 LEU A N 2
ATOM 2697 C CA . LEU A 1 70 ? 1.900 -5.204 6.319 1.00 0.00 70 LEU A CA 2
ATOM 2698 C C . LEU A 1 70 ? 2.552 -5.150 7.697 1.00 0.00 70 LEU A C 2
ATOM 2699 O O . LEU A 1 70 ? 2.525 -6.125 8.448 1.00 0.00 70 LEU A O 2
ATOM 2715 N N . THR A 1 71 ? 3.137 -4.002 8.024 1.00 0.00 71 THR A N 2
ATOM 2716 C CA . THR A 1 71 ? 3.795 -3.819 9.312 1.00 0.00 71 THR A CA 2
ATOM 2717 C C . THR A 1 71 ? 2.940 -4.366 10.449 1.00 0.00 71 THR A C 2
ATOM 2718 O O . THR A 1 71 ? 3.461 -4.878 11.439 1.00 0.00 71 THR A O 2
ATOM 2729 N N . ASP A 1 72 ? 1.624 -4.255 10.299 1.00 0.00 72 ASP A N 2
ATOM 2730 C CA . ASP A 1 72 ? 0.696 -4.741 11.314 1.00 0.00 72 ASP A CA 2
ATOM 2731 C C . ASP A 1 72 ? 0.503 -6.249 11.196 1.00 0.00 72 ASP A C 2
ATOM 2732 O O . ASP A 1 72 ? 0.248 -6.769 10.110 1.00 0.00 72 ASP A O 2
ATOM 2741 N N . ALA A 1 73 ? 0.627 -6.946 12.321 1.00 0.00 73 ALA A N 2
ATOM 2742 C CA . ALA A 1 73 ? 0.465 -8.395 12.343 1.00 0.00 73 ALA A CA 2
ATOM 2743 C C . ALA A 1 73 ? -1.002 -8.785 12.210 1.00 0.00 73 ALA A C 2
ATOM 2744 O O . ALA A 1 73 ? -1.353 -9.666 11.424 1.00 0.00 73 ALA A O 2
ATOM 2751 N N . THR A 1 74 ? -1.859 -8.125 12.983 1.00 0.00 74 THR A N 2
ATOM 2752 C CA . THR A 1 74 ? -3.289 -8.404 12.953 1.00 0.00 74 THR A CA 2
ATOM 2753 C C . THR A 1 74 ? -3.826 -8.366 11.527 1.00 0.00 74 THR A C 2
ATOM 2754 O O . THR A 1 74 ? -4.446 -9.322 11.060 1.00 0.00 74 THR A O 2
ATOM 2765 N N . LYS A 1 75 ? -3.585 -7.256 10.838 1.00 0.00 75 LYS A N 2
ATOM 2766 C CA . LYS A 1 75 ? -4.042 -7.093 9.463 1.00 0.00 75 LYS A CA 2
ATOM 2767 C C . LYS A 1 75 ? -3.280 -8.021 8.522 1.00 0.00 75 LYS A C 2
ATOM 2768 O O . LYS A 1 75 ? -3.880 -8.816 7.799 1.00 0.00 75 LYS A O 2
ATOM 2787 N N . ARG A 1 76 ? -1.955 -7.914 8.539 1.00 0.00 76 ARG A N 2
ATOM 2788 C CA . ARG A 1 76 ? -1.112 -8.744 7.688 1.00 0.00 76 ARG A CA 2
ATOM 2789 C C . ARG A 1 76 ? -1.585 -10.195 7.701 1.00 0.00 76 ARG A C 2
ATOM 2790 O O . ARG A 1 76 ? -1.681 -10.837 6.656 1.00 0.00 76 ARG A O 2
ATOM 2811 N N . ASN A 1 77 ? -1.879 -10.705 8.893 1.00 0.00 77 ASN A N 2
ATOM 2812 C CA . ASN A 1 77 ? -2.341 -12.080 9.043 1.00 0.00 77 ASN A CA 2
ATOM 2813 C C . ASN A 1 77 ? -3.530 -12.357 8.129 1.00 0.00 77 ASN A C 2
ATOM 2814 O O . ASN A 1 77 ? -3.656 -13.447 7.570 1.00 0.00 77 ASN A O 2
ATOM 2825 N N . ILE A 1 78 ? -4.400 -11.363 7.981 1.00 0.00 78 ILE A N 2
ATOM 2826 C CA . ILE A 1 78 ? -5.578 -11.499 7.134 1.00 0.00 78 ILE A CA 2
ATOM 2827 C C . ILE A 1 78 ? -5.191 -11.558 5.660 1.00 0.00 78 ILE A C 2
ATOM 2828 O O . ILE A 1 78 ? -5.729 -12.362 4.898 1.00 0.00 78 ILE A O 2
ATOM 2844 N N . TYR A 1 79 ? -4.255 -10.702 5.266 1.00 0.00 79 TYR A N 2
ATOM 2845 C CA . TYR A 1 79 ? -3.796 -10.656 3.883 1.00 0.00 79 TYR A CA 2
ATOM 2846 C C . TYR A 1 79 ? -3.159 -11.981 3.475 1.00 0.00 79 TYR A C 2
ATOM 2847 O O . TYR A 1 79 ? -3.198 -12.368 2.307 1.00 0.00 79 TYR A O 2
ATOM 2865 N N . ASP A 1 80 ? -2.575 -12.673 4.447 1.00 0.00 80 ASP A N 2
ATOM 2866 C CA . ASP A 1 80 ? -1.931 -13.956 4.192 1.00 0.00 80 ASP A CA 2
ATOM 2867 C C . ASP A 1 80 ? -2.919 -14.950 3.590 1.00 0.00 80 ASP A C 2
ATOM 2868 O O . ASP A 1 80 ? -2.663 -15.537 2.538 1.00 0.00 80 ASP A O 2
ATOM 2877 N N . LYS A 1 81 ? -4.050 -15.134 4.263 1.00 0.00 81 LYS A N 2
ATOM 2878 C CA . LYS A 1 81 ? -5.078 -16.056 3.795 1.00 0.00 81 LYS A CA 2
ATOM 2879 C C . LYS A 1 81 ? -6.137 -15.322 2.979 1.00 0.00 81 LYS A C 2
ATOM 2880 O O . LYS A 1 81 ? -6.358 -15.632 1.809 1.00 0.00 81 LYS A O 2
ATOM 2899 N N . TYR A 1 82 ? -6.788 -14.347 3.604 1.00 0.00 82 TYR A N 2
ATOM 2900 C CA . TYR A 1 82 ? -7.824 -13.569 2.936 1.00 0.00 82 TYR A CA 2
ATOM 2901 C C . TYR A 1 82 ? -7.238 -12.751 1.790 1.00 0.00 82 TYR A C 2
ATOM 2902 O O . TYR A 1 82 ? -7.641 -12.899 0.637 1.00 0.00 82 TYR A O 2
ATOM 2920 N N . GLY A 1 83 ? -6.281 -11.887 2.116 1.00 0.00 83 GLY A N 2
ATOM 2921 C CA . GLY A 1 83 ? -5.653 -11.058 1.104 1.00 0.00 83 GLY A CA 2
ATOM 2922 C C . GLY A 1 83 ? -6.244 -9.663 1.048 1.00 0.00 83 GLY A C 2
ATOM 2923 O O . GLY A 1 83 ? -6.056 -8.865 1.966 1.00 0.00 83 GLY A O 2
ATOM 2927 N N . SER A 1 84 ? -6.960 -9.368 -0.033 1.00 0.00 84 SER A N 2
ATOM 2928 C CA . SER A 1 84 ? -7.575 -8.058 -0.207 1.00 0.00 84 SER A CA 2
ATOM 2929 C C . SER A 1 84 ? -9.041 -8.086 0.216 1.00 0.00 84 SER A C 2
ATOM 2930 O O . SER A 1 84 ? -9.564 -7.107 0.749 1.00 0.00 84 SER A O 2
ATOM 2938 N N . LEU A 1 85 ? -9.698 -9.214 -0.027 1.00 0.00 85 LEU A N 2
ATOM 2939 C CA . LEU A 1 85 ? -11.105 -9.372 0.328 1.00 0.00 85 LEU A CA 2
ATOM 2940 C C . LEU A 1 85 ? -11.310 -9.199 1.829 1.00 0.00 85 LEU A C 2
ATOM 2941 O O . LEU A 1 85 ? -12.024 -8.298 2.269 1.00 0.00 85 LEU A O 2
ATOM 2957 N N . GLY A 1 86 ? -10.677 -10.067 2.612 1.00 0.00 86 GLY A N 2
ATOM 2958 C CA . GLY A 1 86 ? -10.801 -9.992 4.056 1.00 0.00 86 GLY A CA 2
ATOM 2959 C C . GLY A 1 86 ? -10.701 -8.571 4.573 1.00 0.00 86 GLY A C 2
ATOM 2960 O O . GLY A 1 86 ? -11.446 -8.175 5.471 1.00 0.00 86 GLY A O 2
ATOM 2964 N N . LEU A 1 87 ? -9.779 -7.800 4.008 1.00 0.00 87 LEU A N 2
ATOM 2965 C CA . LEU A 1 87 ? -9.583 -6.414 4.418 1.00 0.00 87 LEU A CA 2
ATOM 2966 C C . LEU A 1 87 ? -10.800 -5.565 4.068 1.00 0.00 87 LEU A C 2
ATOM 2967 O O . LEU A 1 87 ? -11.281 -4.782 4.888 1.00 0.00 87 LEU A O 2
ATOM 2983 N N . TYR A 1 88 ? -11.296 -5.727 2.846 1.00 0.00 88 TYR A N 2
ATOM 2984 C CA . TYR A 1 88 ? -12.458 -4.975 2.387 1.00 0.00 88 TYR A CA 2
ATOM 2985 C C . TYR A 1 88 ? -13.639 -5.165 3.335 1.00 0.00 88 TYR A C 2
ATOM 2986 O O . TYR A 1 88 ? -14.373 -4.221 3.627 1.00 0.00 88 TYR A O 2
ATOM 3004 N N . VAL A 1 89 ? -13.815 -6.393 3.812 1.00 0.00 89 VAL A N 2
ATOM 3005 C CA . VAL A 1 89 ? -14.904 -6.708 4.728 1.00 0.00 89 VAL A CA 2
ATOM 3006 C C . VAL A 1 89 ? -14.590 -6.230 6.141 1.00 0.00 89 VAL A C 2
ATOM 3007 O O . VAL A 1 89 ? -15.370 -5.497 6.747 1.00 0.00 89 VAL A O 2
ATOM 3020 N N . ALA A 1 90 ? -13.441 -6.651 6.660 1.00 0.00 90 ALA A N 2
ATOM 3021 C CA . ALA A 1 90 ? -13.021 -6.264 8.001 1.00 0.00 90 ALA A CA 2
ATOM 3022 C C . ALA A 1 90 ? -13.093 -4.751 8.184 1.00 0.00 90 ALA A C 2
ATOM 3023 O O . ALA A 1 90 ? -13.317 -4.261 9.290 1.00 0.00 90 ALA A O 2
ATOM 3030 N N . GLU A 1 91 ? -12.900 -4.018 7.092 1.00 0.00 91 GLU A N 2
ATOM 3031 C CA . GLU A 1 91 ? -12.942 -2.561 7.133 1.00 0.00 91 GLU A CA 2
ATOM 3032 C C . GLU A 1 91 ? -14.375 -2.062 7.287 1.00 0.00 91 GLU A C 2
ATOM 3033 O O . GLU A 1 91 ? -14.629 -1.078 7.982 1.00 0.00 91 GLU A O 2
ATOM 3045 N N . GLN A 1 92 ? -15.308 -2.747 6.633 1.00 0.00 92 GLN A N 2
ATOM 3046 C CA . GLN A 1 92 ? -16.715 -2.372 6.696 1.00 0.00 92 GLN A CA 2
ATOM 3047 C C . GLN A 1 92 ? -17.311 -2.718 8.057 1.00 0.00 92 GLN A C 2
ATOM 3048 O O . GLN A 1 92 ? -17.944 -1.881 8.700 1.00 0.00 92 GLN A O 2
ATOM 3062 N N . PHE A 1 93 ? -17.103 -3.957 8.490 1.00 0.00 93 PHE A N 2
ATOM 3063 C CA . PHE A 1 93 ? -17.621 -4.415 9.774 1.00 0.00 93 PHE A CA 2
ATOM 3064 C C . PHE A 1 93 ? -16.497 -4.546 10.798 1.00 0.00 93 PHE A C 2
ATOM 3065 O O . PHE A 1 93 ? -16.453 -3.813 11.785 1.00 0.00 93 PHE A O 2
ATOM 3082 N N . GLY A 1 94 ? -15.589 -5.486 10.554 1.00 0.00 94 GLY A N 2
ATOM 3083 C CA . GLY A 1 94 ? -14.477 -5.698 11.463 1.00 0.00 94 GLY A CA 2
ATOM 3084 C C . GLY A 1 94 ? -13.715 -6.972 11.160 1.00 0.00 94 GLY A C 2
ATOM 3085 O O . GLY A 1 94 ? -14.294 -7.952 10.692 1.00 0.00 94 GLY A O 2
ATOM 3089 N N . GLU A 1 95 ? -12.412 -6.959 11.425 1.00 0.00 95 GLU A N 2
ATOM 3090 C CA . GLU A 1 95 ? -11.570 -8.122 11.175 1.00 0.00 95 GLU A CA 2
ATOM 3091 C C . GLU A 1 95 ? -12.022 -9.312 12.017 1.00 0.00 95 GLU A C 2
ATOM 3092 O O . GLU A 1 95 ? -11.544 -10.431 11.835 1.00 0.00 95 GLU A O 2
ATOM 3104 N N . GLU A 1 96 ? -12.946 -9.061 12.939 1.00 0.00 96 GLU A N 2
ATOM 3105 C CA . GLU A 1 96 ? -13.462 -10.111 13.809 1.00 0.00 96 GLU A CA 2
ATOM 3106 C C . GLU A 1 96 ? -14.815 -10.613 13.314 1.00 0.00 96 GLU A C 2
ATOM 3107 O O . GLU A 1 96 ? -15.366 -11.574 13.848 1.00 0.00 96 GLU A O 2
ATOM 3119 N N . ASN A 1 97 ? -15.345 -9.955 12.288 1.00 0.00 97 ASN A N 2
ATOM 3120 C CA . ASN A 1 97 ? -16.633 -10.333 11.720 1.00 0.00 97 ASN A CA 2
ATOM 3121 C C . ASN A 1 97 ? -16.451 -11.049 10.386 1.00 0.00 97 ASN A C 2
ATOM 3122 O O . ASN A 1 97 ? -17.411 -11.552 9.802 1.00 0.00 97 ASN A O 2
ATOM 3133 N N . VAL A 1 98 ? -15.211 -11.093 9.908 1.00 0.00 98 VAL A N 2
ATOM 3134 C CA . VAL A 1 98 ? -14.901 -11.749 8.643 1.00 0.00 98 VAL A CA 2
ATOM 3135 C C . VAL A 1 98 ? -15.016 -13.264 8.768 1.00 0.00 98 VAL A C 2
ATOM 3136 O O . VAL A 1 98 ? -15.556 -13.930 7.886 1.00 0.00 98 VAL A O 2
ATOM 3149 N N . ASN A 1 99 ? -14.505 -13.802 9.870 1.00 0.00 99 ASN A N 2
ATOM 3150 C CA . ASN A 1 99 ? -14.550 -15.240 10.111 1.00 0.00 99 ASN A CA 2
ATOM 3151 C C . ASN A 1 99 ? -15.987 -15.751 10.083 1.00 0.00 99 ASN A C 2
ATOM 3152 O O . ASN A 1 99 ? -16.345 -16.587 9.252 1.00 0.00 99 ASN A O 2
ATOM 3163 N N . THR A 1 100 ? -16.808 -15.243 10.996 1.00 0.00 100 THR A N 2
ATOM 3164 C CA . THR A 1 100 ? -18.206 -15.647 11.077 1.00 0.00 100 THR A CA 2
ATOM 3165 C C . THR A 1 100 ? -18.898 -15.510 9.726 1.00 0.00 100 THR A C 2
ATOM 3166 O O . THR A 1 100 ? -19.935 -16.127 9.483 1.00 0.00 100 THR A O 2
ATOM 3177 N N . TYR A 1 101 ? -18.317 -14.699 8.849 1.00 0.00 101 TYR A N 2
ATOM 3178 C CA . TYR A 1 101 ? -18.878 -14.479 7.522 1.00 0.00 101 TYR A CA 2
ATOM 3179 C C . TYR A 1 101 ? -18.372 -15.528 6.536 1.00 0.00 101 TYR A C 2
ATOM 3180 O O . TYR A 1 101 ? -19.088 -15.932 5.619 1.00 0.00 101 TYR A O 2
ATOM 3198 N N . PHE A 1 102 ? -17.133 -15.966 6.732 1.00 0.00 102 PHE A N 2
ATOM 3199 C CA . PHE A 1 102 ? -16.529 -16.967 5.861 1.00 0.00 102 PHE A CA 2
ATOM 3200 C C . PHE A 1 102 ? -17.067 -18.359 6.179 1.00 0.00 102 PHE A C 2
ATOM 3201 O O . PHE A 1 102 ? -17.340 -19.152 5.277 1.00 0.00 102 PHE A O 2
ATOM 3218 N N . VAL A 1 103 ? -17.216 -18.650 7.467 1.00 0.00 103 VAL A N 2
ATOM 3219 C CA . VAL A 1 103 ? -17.721 -19.946 7.905 1.00 0.00 103 VAL A CA 2
ATOM 3220 C C . VAL A 1 103 ? -18.712 -20.518 6.898 1.00 0.00 103 VAL A C 2
ATOM 3221 O O . VAL A 1 103 ? -18.463 -21.560 6.291 1.00 0.00 103 VAL A O 2
ATOM 3234 N N . SER A 1 104 ? -19.836 -19.830 6.725 1.00 0.00 104 SER A N 2
ATOM 3235 C CA . SER A 1 104 ? -20.866 -20.272 5.793 1.00 0.00 104 SER A CA 2
ATOM 3236 C C . SER A 1 104 ? -20.397 -20.117 4.350 1.00 0.00 104 SER A C 2
ATOM 3237 O O . SER A 1 104 ? -20.018 -19.028 3.922 1.00 0.00 104 SER A O 2
ATOM 3245 N N . GLY A 1 105 ? -20.424 -21.218 3.604 1.00 0.00 105 GLY A N 2
ATOM 3246 C CA . GLY A 1 105 ? -19.998 -21.184 2.217 1.00 0.00 105 GLY A CA 2
ATOM 3247 C C . GLY A 1 105 ? -18.702 -21.935 1.989 1.00 0.00 105 GLY A C 2
ATOM 3248 O O . GLY A 1 105 ? -18.317 -22.804 2.772 1.00 0.00 105 GLY A O 2
ATOM 3252 N N . PRO A 1 106 ? -18.004 -21.602 0.893 1.00 0.00 106 PRO A N 2
ATOM 3253 C CA . PRO A 1 106 ? -16.733 -22.240 0.539 1.00 0.00 106 PRO A CA 2
ATOM 3254 C C . PRO A 1 106 ? -15.606 -21.857 1.493 1.00 0.00 106 PRO A C 2
ATOM 3255 O O . PRO A 1 106 ? -15.839 -21.220 2.520 1.00 0.00 106 PRO A O 2
ATOM 3266 N N . SER A 1 107 ? -14.384 -22.248 1.145 1.00 0.00 107 SER A N 2
ATOM 3267 C CA . SER A 1 107 ? -13.221 -21.948 1.973 1.00 0.00 107 SER A CA 2
ATOM 3268 C C . SER A 1 107 ? -13.486 -22.305 3.432 1.00 0.00 107 SER A C 2
ATOM 3269 O O . SER A 1 107 ? -13.197 -21.522 4.337 1.00 0.00 107 SER A O 2
ATOM 3277 N N . SER A 1 108 ? -14.038 -23.494 3.653 1.00 0.00 108 SER A N 2
ATOM 3278 C CA . SER A 1 108 ? -14.345 -23.956 5.002 1.00 0.00 108 SER A CA 2
ATOM 3279 C C . SER A 1 108 ? -13.152 -24.683 5.613 1.00 0.00 108 SER A C 2
ATOM 3280 O O . SER A 1 108 ? -13.034 -25.903 5.509 1.00 0.00 108 SER A O 2
ATOM 3288 N N . GLY A 1 109 ? -12.267 -23.922 6.252 1.00 0.00 109 GLY A N 2
ATOM 3289 C CA . GLY A 1 109 ? -11.093 -24.510 6.871 1.00 0.00 109 GLY A CA 2
ATOM 3290 C C . GLY A 1 109 ? -9.969 -24.740 5.880 1.00 0.00 109 GLY A C 2
ATOM 3291 O O . GLY A 1 109 ? -9.302 -25.774 5.918 1.00 0.00 109 GLY A O 2
ATOM 3295 N N . GLY A 1 1 ? 36.948 -22.400 -22.467 1.00 0.00 1 GLY A N 3
ATOM 3296 C CA . GLY A 1 1 ? 35.892 -22.105 -21.517 1.00 0.00 1 GLY A CA 3
ATOM 3297 C C . GLY A 1 1 ? 35.761 -20.621 -21.238 1.00 0.00 1 GLY A C 3
ATOM 3298 O O . GLY A 1 1 ? 36.701 -19.986 -20.761 1.00 0.00 1 GLY A O 3
ATOM 3302 N N . SER A 1 2 ? 34.591 -20.065 -21.539 1.00 0.00 2 SER A N 3
ATOM 3303 C CA . SER A 1 2 ? 34.342 -18.645 -21.323 1.00 0.00 2 SER A CA 3
ATOM 3304 C C . SER A 1 2 ? 33.252 -18.437 -20.276 1.00 0.00 2 SER A C 3
ATOM 3305 O O . SER A 1 2 ? 32.546 -19.375 -19.905 1.00 0.00 2 SER A O 3
ATOM 3313 N N . SER A 1 3 ? 33.121 -17.202 -19.803 1.00 0.00 3 SER A N 3
ATOM 3314 C CA . SER A 1 3 ? 32.120 -16.871 -18.796 1.00 0.00 3 SER A CA 3
ATOM 3315 C C . SER A 1 3 ? 31.165 -15.799 -19.311 1.00 0.00 3 SER A C 3
ATOM 3316 O O . SER A 1 3 ? 31.565 -14.897 -20.047 1.00 0.00 3 SER A O 3
ATOM 3324 N N . GLY A 1 4 ? 29.899 -15.904 -18.918 1.00 0.00 4 GLY A N 3
ATOM 3325 C CA . GLY A 1 4 ? 28.906 -14.938 -19.349 1.00 0.00 4 GLY A CA 3
ATOM 3326 C C . GLY A 1 4 ? 27.527 -15.550 -19.494 1.00 0.00 4 GLY A C 3
ATOM 3327 O O . GLY A 1 4 ? 27.121 -15.929 -20.593 1.00 0.00 4 GLY A O 3
ATOM 3331 N N . SER A 1 5 ? 26.805 -15.649 -18.382 1.00 0.00 5 SER A N 3
ATOM 3332 C CA . SER A 1 5 ? 25.465 -16.224 -18.389 1.00 0.00 5 SER A CA 3
ATOM 3333 C C . SER A 1 5 ? 24.775 -16.012 -17.045 1.00 0.00 5 SER A C 3
ATOM 3334 O O . SER A 1 5 ? 25.226 -16.517 -16.017 1.00 0.00 5 SER A O 3
ATOM 3342 N N . SER A 1 6 ? 23.679 -15.260 -17.062 1.00 0.00 6 SER A N 3
ATOM 3343 C CA . SER A 1 6 ? 22.928 -14.976 -15.845 1.00 0.00 6 SER A CA 3
ATOM 3344 C C . SER A 1 6 ? 21.448 -15.292 -16.034 1.00 0.00 6 SER A C 3
ATOM 3345 O O . SER A 1 6 ? 20.856 -14.960 -17.060 1.00 0.00 6 SER A O 3
ATOM 3353 N N . GLY A 1 7 ? 20.855 -15.938 -15.035 1.00 0.00 7 GLY A N 3
ATOM 3354 C CA . GLY A 1 7 ? 19.448 -16.290 -15.109 1.00 0.00 7 GLY A CA 3
ATOM 3355 C C . GLY A 1 7 ? 18.547 -15.071 -15.124 1.00 0.00 7 GLY A C 3
ATOM 3356 O O . GLY A 1 7 ? 18.060 -14.638 -14.079 1.00 0.00 7 GLY A O 3
ATOM 3360 N N . ARG A 1 8 ? 18.324 -14.517 -16.311 1.00 0.00 8 ARG A N 3
ATOM 3361 C CA . ARG A 1 8 ? 17.477 -13.339 -16.457 1.00 0.00 8 ARG A CA 3
ATOM 3362 C C . ARG A 1 8 ? 16.049 -13.738 -16.818 1.00 0.00 8 ARG A C 3
ATOM 3363 O O . ARG A 1 8 ? 15.571 -13.443 -17.913 1.00 0.00 8 ARG A O 3
ATOM 3384 N N . GLN A 1 9 ? 15.375 -14.410 -15.891 1.00 0.00 9 GLN A N 3
ATOM 3385 C CA . GLN A 1 9 ? 14.002 -14.850 -16.113 1.00 0.00 9 GLN A CA 3
ATOM 3386 C C . GLN A 1 9 ? 13.164 -13.732 -16.723 1.00 0.00 9 GLN A C 3
ATOM 3387 O O . GLN A 1 9 ? 12.997 -12.670 -16.124 1.00 0.00 9 GLN A O 3
ATOM 3401 N N . ARG A 1 10 ? 12.640 -13.978 -17.920 1.00 0.00 10 ARG A N 3
ATOM 3402 C CA . ARG A 1 10 ? 11.820 -12.991 -18.612 1.00 0.00 10 ARG A CA 3
ATOM 3403 C C . ARG A 1 10 ? 10.511 -12.751 -17.865 1.00 0.00 10 ARG A C 3
ATOM 3404 O O . ARG A 1 10 ? 9.927 -11.670 -17.947 1.00 0.00 10 ARG A O 3
ATOM 3425 N N . SER A 1 11 ? 10.056 -13.766 -17.138 1.00 0.00 11 SER A N 3
ATOM 3426 C CA . SER A 1 11 ? 8.814 -13.667 -16.381 1.00 0.00 11 SER A CA 3
ATOM 3427 C C . SER A 1 11 ? 7.751 -12.914 -17.175 1.00 0.00 11 SER A C 3
ATOM 3428 O O . SER A 1 11 ? 7.051 -12.055 -16.639 1.00 0.00 11 SER A O 3
ATOM 3436 N N . LEU A 1 12 ? 7.637 -13.243 -18.457 1.00 0.00 12 LEU A N 3
ATOM 3437 C CA . LEU A 1 12 ? 6.659 -12.599 -19.328 1.00 0.00 12 LEU A CA 3
ATOM 3438 C C . LEU A 1 12 ? 5.365 -12.311 -18.574 1.00 0.00 12 LEU A C 3
ATOM 3439 O O . LEU A 1 12 ? 4.983 -11.155 -18.395 1.00 0.00 12 LEU A O 3
ATOM 3455 N N . SER A 1 13 ? 4.694 -13.371 -18.134 1.00 0.00 13 SER A N 3
ATOM 3456 C CA . SER A 1 13 ? 3.441 -13.232 -17.401 1.00 0.00 13 SER A CA 3
ATOM 3457 C C . SER A 1 13 ? 3.702 -13.070 -15.906 1.00 0.00 13 SER A C 3
ATOM 3458 O O . SER A 1 13 ? 4.137 -14.006 -15.234 1.00 0.00 13 SER A O 3
ATOM 3466 N N . THR A 1 14 ? 3.432 -11.875 -15.391 1.00 0.00 14 THR A N 3
ATOM 3467 C CA . THR A 1 14 ? 3.637 -11.588 -13.977 1.00 0.00 14 THR A CA 3
ATOM 3468 C C . THR A 1 14 ? 2.786 -12.501 -13.101 1.00 0.00 14 THR A C 3
ATOM 3469 O O . THR A 1 14 ? 1.786 -13.057 -13.555 1.00 0.00 14 THR A O 3
ATOM 3480 N N . SER A 1 15 ? 3.189 -12.651 -11.844 1.00 0.00 15 SER A N 3
ATOM 3481 C CA . SER A 1 15 ? 2.465 -13.499 -10.905 1.00 0.00 15 SER A CA 3
ATOM 3482 C C . SER A 1 15 ? 1.710 -12.657 -9.882 1.00 0.00 15 SER A C 3
ATOM 3483 O O . SER A 1 15 ? 2.294 -12.149 -8.925 1.00 0.00 15 SER A O 3
ATOM 3491 N N . GLY A 1 16 ? 0.405 -12.512 -10.091 1.00 0.00 16 GLY A N 3
ATOM 3492 C CA . GLY A 1 16 ? -0.411 -11.730 -9.180 1.00 0.00 16 GLY A CA 3
ATOM 3493 C C . GLY A 1 16 ? 0.301 -10.485 -8.689 1.00 0.00 16 GLY A C 3
ATOM 3494 O O . GLY A 1 16 ? 1.250 -10.017 -9.316 1.00 0.00 16 GLY A O 3
ATOM 3498 N N . GLU A 1 17 ? -0.160 -9.947 -7.564 1.00 0.00 17 GLU A N 3
ATOM 3499 C CA . GLU A 1 17 ? 0.437 -8.746 -6.991 1.00 0.00 17 GLU A CA 3
ATOM 3500 C C . GLU A 1 17 ? -0.187 -8.421 -5.637 1.00 0.00 17 GLU A C 3
ATOM 3501 O O . GLU A 1 17 ? -1.251 -8.934 -5.293 1.00 0.00 17 GLU A O 3
ATOM 3513 N N . SER A 1 18 ? 0.484 -7.565 -4.873 1.00 0.00 18 SER A N 3
ATOM 3514 C CA . SER A 1 18 ? -0.001 -7.174 -3.555 1.00 0.00 18 SER A CA 3
ATOM 3515 C C . SER A 1 18 ? 0.561 -5.814 -3.150 1.00 0.00 18 SER A C 3
ATOM 3516 O O . SER A 1 18 ? 1.288 -5.177 -3.914 1.00 0.00 18 SER A O 3
ATOM 3524 N N . LEU A 1 19 ? 0.221 -5.376 -1.943 1.00 0.00 19 LEU A N 3
ATOM 3525 C CA . LEU A 1 19 ? 0.691 -4.092 -1.435 1.00 0.00 19 LEU A CA 3
ATOM 3526 C C . LEU A 1 19 ? 2.212 -4.004 -1.501 1.00 0.00 19 LEU A C 3
ATOM 3527 O O . LEU A 1 19 ? 2.777 -2.916 -1.609 1.00 0.00 19 LEU A O 3
ATOM 3543 N N . TYR A 1 20 ? 2.869 -5.157 -1.440 1.00 0.00 20 TYR A N 3
ATOM 3544 C CA . TYR A 1 20 ? 4.325 -5.210 -1.493 1.00 0.00 20 TYR A CA 3
ATOM 3545 C C . TYR A 1 20 ? 4.862 -4.330 -2.617 1.00 0.00 20 TYR A C 3
ATOM 3546 O O . TYR A 1 20 ? 5.856 -3.623 -2.448 1.00 0.00 20 TYR A O 3
ATOM 3564 N N . HIS A 1 21 ? 4.197 -4.379 -3.767 1.00 0.00 21 HIS A N 3
ATOM 3565 C CA . HIS A 1 21 ? 4.605 -3.585 -4.921 1.00 0.00 21 HIS A CA 3
ATOM 3566 C C . HIS A 1 21 ? 4.421 -2.095 -4.648 1.00 0.00 21 HIS A C 3
ATOM 3567 O O . HIS A 1 21 ? 5.327 -1.295 -4.879 1.00 0.00 21 HIS A O 3
ATOM 3581 N N . VAL A 1 22 ? 3.241 -1.730 -4.156 1.00 0.00 22 VAL A N 3
ATOM 3582 C CA . VAL A 1 22 ? 2.938 -0.337 -3.852 1.00 0.00 22 VAL A CA 3
ATOM 3583 C C . VAL A 1 22 ? 4.141 0.365 -3.233 1.00 0.00 22 VAL A C 3
ATOM 3584 O O . VAL A 1 22 ? 4.340 1.566 -3.423 1.00 0.00 22 VAL A O 3
ATOM 3597 N N . LEU A 1 23 ? 4.943 -0.392 -2.491 1.00 0.00 23 LEU A N 3
ATOM 3598 C CA . LEU A 1 23 ? 6.129 0.157 -1.842 1.00 0.00 23 LEU A CA 3
ATOM 3599 C C . LEU A 1 23 ? 7.388 -0.183 -2.633 1.00 0.00 23 LEU A C 3
ATOM 3600 O O . LEU A 1 23 ? 8.388 0.530 -2.563 1.00 0.00 23 LEU A O 3
ATOM 3616 N N . GLY A 1 24 ? 7.330 -1.275 -3.389 1.00 0.00 24 GLY A N 3
ATOM 3617 C CA . GLY A 1 24 ? 8.471 -1.689 -4.184 1.00 0.00 24 GLY A CA 3
ATOM 3618 C C . GLY A 1 24 ? 9.264 -2.800 -3.526 1.00 0.00 24 GLY A C 3
ATOM 3619 O O . GLY A 1 24 ? 10.496 -2.785 -3.537 1.00 0.00 24 GLY A O 3
ATOM 3623 N N . LEU A 1 25 ? 8.559 -3.767 -2.948 1.00 0.00 25 LEU A N 3
ATOM 3624 C CA . LEU A 1 25 ? 9.205 -4.891 -2.280 1.00 0.00 25 LEU A CA 3
ATOM 3625 C C . LEU A 1 25 ? 8.753 -6.216 -2.884 1.00 0.00 25 LEU A C 3
ATOM 3626 O O . LEU A 1 25 ? 8.016 -6.242 -3.870 1.00 0.00 25 LEU A O 3
ATOM 3642 N N . ASP A 1 26 ? 9.199 -7.316 -2.286 1.00 0.00 26 ASP A N 3
ATOM 3643 C CA . ASP A 1 26 ? 8.838 -8.646 -2.763 1.00 0.00 26 ASP A CA 3
ATOM 3644 C C . ASP A 1 26 ? 7.782 -9.278 -1.862 1.00 0.00 26 ASP A C 3
ATOM 3645 O O . ASP A 1 26 ? 7.299 -8.652 -0.919 1.00 0.00 26 ASP A O 3
ATOM 3654 N N . LYS A 1 27 ? 7.428 -10.524 -2.158 1.00 0.00 27 LYS A N 3
ATOM 3655 C CA . LYS A 1 27 ? 6.430 -11.243 -1.376 1.00 0.00 27 LYS A CA 3
ATOM 3656 C C . LYS A 1 27 ? 7.002 -11.676 -0.030 1.00 0.00 27 LYS A C 3
ATOM 3657 O O . LYS A 1 27 ? 6.319 -11.620 0.992 1.00 0.00 27 LYS A O 3
ATOM 3676 N N . ASN A 1 28 ? 8.259 -12.106 -0.037 1.00 0.00 28 ASN A N 3
ATOM 3677 C CA . ASN A 1 28 ? 8.924 -12.547 1.184 1.00 0.00 28 ASN A CA 3
ATOM 3678 C C . ASN A 1 28 ? 9.674 -11.394 1.842 1.00 0.00 28 ASN A C 3
ATOM 3679 O O . ASN A 1 28 ? 10.636 -11.606 2.580 1.00 0.00 28 ASN A O 3
ATOM 3690 N N . ALA A 1 29 ? 9.227 -10.172 1.570 1.00 0.00 29 ALA A N 3
ATOM 3691 C CA . ALA A 1 29 ? 9.854 -8.985 2.138 1.00 0.00 29 ALA A CA 3
ATOM 3692 C C . ALA A 1 29 ? 9.920 -9.073 3.659 1.00 0.00 29 ALA A C 3
ATOM 3693 O O . ALA A 1 29 ? 9.001 -9.580 4.303 1.00 0.00 29 ALA A O 3
ATOM 3700 N N . THR A 1 30 ? 11.014 -8.577 4.229 1.00 0.00 30 THR A N 3
ATOM 3701 C CA . THR A 1 30 ? 11.200 -8.601 5.674 1.00 0.00 30 THR A CA 3
ATOM 3702 C C . THR A 1 30 ? 10.534 -7.399 6.335 1.00 0.00 30 THR A C 3
ATOM 3703 O O . THR A 1 30 ? 10.642 -6.273 5.849 1.00 0.00 30 THR A O 3
ATOM 3714 N N . SER A 1 31 ? 9.846 -7.646 7.445 1.00 0.00 31 SER A N 3
ATOM 3715 C CA . SER A 1 31 ? 9.160 -6.583 8.171 1.00 0.00 31 SER A CA 3
ATOM 3716 C C . SER A 1 31 ? 10.009 -5.316 8.210 1.00 0.00 31 SER A C 3
ATOM 3717 O O . SER A 1 31 ? 9.493 -4.206 8.085 1.00 0.00 31 SER A O 3
ATOM 3725 N N . ASP A 1 32 ? 11.314 -5.492 8.385 1.00 0.00 32 ASP A N 3
ATOM 3726 C CA . ASP A 1 32 ? 12.236 -4.363 8.441 1.00 0.00 32 ASP A CA 3
ATOM 3727 C C . ASP A 1 32 ? 12.236 -3.596 7.122 1.00 0.00 32 ASP A C 3
ATOM 3728 O O . ASP A 1 32 ? 12.286 -2.366 7.108 1.00 0.00 32 ASP A O 3
ATOM 3737 N N . ASP A 1 33 ? 12.182 -4.331 6.016 1.00 0.00 33 ASP A N 3
ATOM 3738 C CA . ASP A 1 33 ? 12.176 -3.720 4.692 1.00 0.00 33 ASP A CA 3
ATOM 3739 C C . ASP A 1 33 ? 10.900 -2.912 4.472 1.00 0.00 33 ASP A C 3
ATOM 3740 O O . ASP A 1 33 ? 10.930 -1.838 3.872 1.00 0.00 33 ASP A O 3
ATOM 3749 N N . ILE A 1 34 ? 9.782 -3.438 4.961 1.00 0.00 34 ILE A N 3
ATOM 3750 C CA . ILE A 1 34 ? 8.496 -2.766 4.818 1.00 0.00 34 ILE A CA 3
ATOM 3751 C C . ILE A 1 34 ? 8.502 -1.413 5.521 1.00 0.00 34 ILE A C 3
ATOM 3752 O O . ILE A 1 34 ? 8.090 -0.402 4.951 1.00 0.00 34 ILE A O 3
ATOM 3768 N N . LYS A 1 35 ? 8.973 -1.399 6.763 1.00 0.00 35 LYS A N 3
ATOM 3769 C CA . LYS A 1 35 ? 9.037 -0.170 7.545 1.00 0.00 35 LYS A CA 3
ATOM 3770 C C . LYS A 1 35 ? 10.109 0.767 6.999 1.00 0.00 35 LYS A C 3
ATOM 3771 O O . LYS A 1 35 ? 9.934 1.986 6.985 1.00 0.00 35 LYS A O 3
ATOM 3790 N N . LYS A 1 36 ? 11.218 0.192 6.548 1.00 0.00 36 LYS A N 3
ATOM 3791 C CA . LYS A 1 36 ? 12.318 0.975 5.998 1.00 0.00 36 LYS A CA 3
ATOM 3792 C C . LYS A 1 36 ? 11.905 1.653 4.696 1.00 0.00 36 LYS A C 3
ATOM 3793 O O . LYS A 1 36 ? 12.308 2.783 4.419 1.00 0.00 36 LYS A O 3
ATOM 3812 N N . SER A 1 37 ? 11.099 0.957 3.901 1.00 0.00 37 SER A N 3
ATOM 3813 C CA . SER A 1 37 ? 10.633 1.491 2.627 1.00 0.00 37 SER A CA 3
ATOM 3814 C C . SER A 1 37 ? 9.678 2.661 2.845 1.00 0.00 37 SER A C 3
ATOM 3815 O O . SER A 1 37 ? 9.834 3.724 2.244 1.00 0.00 37 SER A O 3
ATOM 3823 N N . TYR A 1 38 ? 8.690 2.457 3.708 1.00 0.00 38 TYR A N 3
ATOM 3824 C CA . TYR A 1 38 ? 7.707 3.492 4.005 1.00 0.00 38 TYR A CA 3
ATOM 3825 C C . TYR A 1 38 ? 8.387 4.841 4.224 1.00 0.00 38 TYR A C 3
ATOM 3826 O O . TYR A 1 38 ? 8.015 5.842 3.612 1.00 0.00 38 TYR A O 3
ATOM 3844 N N . ARG A 1 39 ? 9.386 4.858 5.100 1.00 0.00 39 ARG A N 3
ATOM 3845 C CA . ARG A 1 39 ? 10.118 6.082 5.401 1.00 0.00 39 ARG A CA 3
ATOM 3846 C C . ARG A 1 39 ? 10.462 6.838 4.121 1.00 0.00 39 ARG A C 3
ATOM 3847 O O . ARG A 1 39 ? 9.931 7.919 3.864 1.00 0.00 39 ARG A O 3
ATOM 3868 N N . LYS A 1 40 ? 11.354 6.263 3.322 1.00 0.00 40 LYS A N 3
ATOM 3869 C CA . LYS A 1 40 ? 11.770 6.881 2.069 1.00 0.00 40 LYS A CA 3
ATOM 3870 C C . LYS A 1 40 ? 10.560 7.239 1.212 1.00 0.00 40 LYS A C 3
ATOM 3871 O O . LYS A 1 40 ? 10.513 8.309 0.603 1.00 0.00 40 LYS A O 3
ATOM 3890 N N . LEU A 1 41 ? 9.584 6.340 1.169 1.00 0.00 41 LEU A N 3
ATOM 3891 C CA . LEU A 1 41 ? 8.372 6.562 0.387 1.00 0.00 41 LEU A CA 3
ATOM 3892 C C . LEU A 1 41 ? 7.527 7.676 0.997 1.00 0.00 41 LEU A C 3
ATOM 3893 O O . LEU A 1 41 ? 6.698 8.281 0.319 1.00 0.00 41 LEU A O 3
ATOM 3909 N N . ALA A 1 42 ? 7.746 7.941 2.281 1.00 0.00 42 ALA A N 3
ATOM 3910 C CA . ALA A 1 42 ? 7.007 8.985 2.982 1.00 0.00 42 ALA A CA 3
ATOM 3911 C C . ALA A 1 42 ? 7.720 10.329 2.874 1.00 0.00 42 ALA A C 3
ATOM 3912 O O . ALA A 1 42 ? 7.084 11.383 2.886 1.00 0.00 42 ALA A O 3
ATOM 3919 N N . LEU A 1 43 ? 9.044 10.284 2.768 1.00 0.00 43 LEU A N 3
ATOM 3920 C CA . LEU A 1 43 ? 9.844 11.499 2.658 1.00 0.00 43 LEU A CA 3
ATOM 3921 C C . LEU A 1 43 ? 9.756 12.083 1.252 1.00 0.00 43 LEU A C 3
ATOM 3922 O O . LEU A 1 43 ? 9.893 13.292 1.061 1.00 0.00 43 LEU A O 3
ATOM 3938 N N . LYS A 1 44 ? 9.526 11.218 0.271 1.00 0.00 44 LYS A N 3
ATOM 3939 C CA . LYS A 1 44 ? 9.416 11.648 -1.118 1.00 0.00 44 LYS A CA 3
ATOM 3940 C C . LYS A 1 44 ? 7.991 12.085 -1.442 1.00 0.00 44 LYS A C 3
ATOM 3941 O O . LYS A 1 44 ? 7.779 13.092 -2.118 1.00 0.00 44 LYS A O 3
ATOM 3960 N N . TYR A 1 45 ? 7.019 11.322 -0.954 1.00 0.00 45 TYR A N 3
ATOM 3961 C CA . TYR A 1 45 ? 5.614 11.631 -1.192 1.00 0.00 45 TYR A CA 3
ATOM 3962 C C . TYR A 1 45 ? 5.021 12.411 -0.022 1.00 0.00 45 TYR A C 3
ATOM 3963 O O . TYR A 1 45 ? 3.803 12.544 0.097 1.00 0.00 45 TYR A O 3
ATOM 3981 N N . HIS A 1 46 ? 5.893 12.925 0.840 1.00 0.00 46 HIS A N 3
ATOM 3982 C CA . HIS A 1 46 ? 5.457 13.693 2.001 1.00 0.00 46 HIS A CA 3
ATOM 3983 C C . HIS A 1 46 ? 4.380 14.700 1.612 1.00 0.00 46 HIS A C 3
ATOM 3984 O O . HIS A 1 46 ? 4.434 15.327 0.554 1.00 0.00 46 HIS A O 3
ATOM 3998 N N . PRO A 1 47 ? 3.376 14.861 2.487 1.00 0.00 47 PRO A N 3
ATOM 3999 C CA . PRO A 1 47 ? 2.266 15.790 2.257 1.00 0.00 47 PRO A CA 3
ATOM 4000 C C . PRO A 1 47 ? 2.704 17.248 2.344 1.00 0.00 47 PRO A C 3
ATOM 4001 O O . PRO A 1 47 ? 2.143 18.116 1.675 1.00 0.00 47 PRO A O 3
ATOM 4012 N N . ASP A 1 48 ? 3.710 17.511 3.171 1.00 0.00 48 ASP A N 3
ATOM 4013 C CA . ASP A 1 48 ? 4.225 18.864 3.344 1.00 0.00 48 ASP A CA 3
ATOM 4014 C C . ASP A 1 48 ? 5.080 19.277 2.150 1.00 0.00 48 ASP A C 3
ATOM 4015 O O . ASP A 1 48 ? 5.061 20.434 1.729 1.00 0.00 48 ASP A O 3
ATOM 4024 N N . LYS A 1 49 ? 5.830 18.324 1.609 1.00 0.00 49 LYS A N 3
ATOM 4025 C CA . LYS A 1 49 ? 6.693 18.587 0.463 1.00 0.00 49 LYS A CA 3
ATOM 4026 C C . LYS A 1 49 ? 5.866 18.890 -0.782 1.00 0.00 49 LYS A C 3
ATOM 4027 O O . LYS A 1 49 ? 6.261 19.701 -1.619 1.00 0.00 49 LYS A O 3
ATOM 4046 N N . ASN A 1 50 ? 4.716 18.235 -0.898 1.00 0.00 50 ASN A N 3
ATOM 4047 C CA . ASN A 1 50 ? 3.833 18.436 -2.041 1.00 0.00 50 ASN A CA 3
ATOM 4048 C C . ASN A 1 50 ? 2.558 19.162 -1.622 1.00 0.00 50 ASN A C 3
ATOM 4049 O O . ASN A 1 50 ? 1.507 18.555 -1.416 1.00 0.00 50 ASN A O 3
ATOM 4060 N N . PRO A 1 51 ? 2.651 20.494 -1.494 1.00 0.00 51 PRO A N 3
ATOM 4061 C CA . PRO A 1 51 ? 1.515 21.333 -1.100 1.00 0.00 51 PRO A CA 3
ATOM 4062 C C . PRO A 1 51 ? 0.450 21.414 -2.189 1.00 0.00 51 PRO A C 3
ATOM 4063 O O . PRO A 1 51 ? 0.743 21.758 -3.333 1.00 0.00 51 PRO A O 3
ATOM 4074 N N . ASP A 1 52 ? -0.787 21.095 -1.824 1.00 0.00 52 ASP A N 3
ATOM 4075 C CA . ASP A 1 52 ? -1.897 21.133 -2.769 1.00 0.00 52 ASP A CA 3
ATOM 4076 C C . ASP A 1 52 ? -1.547 20.380 -4.048 1.00 0.00 52 ASP A C 3
ATOM 4077 O O . ASP A 1 52 ? -1.752 20.883 -5.152 1.00 0.00 52 ASP A O 3
ATOM 4086 N N . ASN A 1 53 ? -1.018 19.171 -3.891 1.00 0.00 53 ASN A N 3
ATOM 4087 C CA . ASN A 1 53 ? -0.638 18.349 -5.034 1.00 0.00 53 ASN A CA 3
ATOM 4088 C C . ASN A 1 53 ? -1.386 17.019 -5.021 1.00 0.00 53 ASN A C 3
ATOM 4089 O O . ASN A 1 53 ? -1.259 16.216 -4.096 1.00 0.00 53 ASN A O 3
ATOM 4100 N N . PRO A 1 54 ? -2.185 16.779 -6.071 1.00 0.00 54 PRO A N 3
ATOM 4101 C CA . PRO A 1 54 ? -2.968 15.547 -6.204 1.00 0.00 54 PRO A CA 3
ATOM 4102 C C . PRO A 1 54 ? -2.091 14.328 -6.468 1.00 0.00 54 PRO A C 3
ATOM 4103 O O . PRO A 1 54 ? -2.344 13.245 -5.941 1.00 0.00 54 PRO A O 3
ATOM 4114 N N . GLU A 1 55 ? -1.059 14.512 -7.285 1.00 0.00 55 GLU A N 3
ATOM 4115 C CA . GLU A 1 55 ? -0.145 13.426 -7.618 1.00 0.00 55 GLU A CA 3
ATOM 4116 C C . GLU A 1 55 ? 0.501 12.853 -6.359 1.00 0.00 55 GLU A C 3
ATOM 4117 O O . GLU A 1 55 ? 0.750 11.652 -6.268 1.00 0.00 55 GLU A O 3
ATOM 4129 N N . ALA A 1 56 ? 0.770 13.724 -5.391 1.00 0.00 56 ALA A N 3
ATOM 4130 C CA . ALA A 1 56 ? 1.385 13.306 -4.138 1.00 0.00 56 ALA A CA 3
ATOM 4131 C C . ALA A 1 56 ? 0.389 12.555 -3.261 1.00 0.00 56 ALA A C 3
ATOM 4132 O O . ALA A 1 56 ? 0.731 11.553 -2.634 1.00 0.00 56 ALA A O 3
ATOM 4139 N N . ALA A 1 57 ? -0.845 13.048 -3.220 1.00 0.00 57 ALA A N 3
ATOM 4140 C CA . ALA A 1 57 ? -1.891 12.423 -2.420 1.00 0.00 57 ALA A CA 3
ATOM 4141 C C . ALA A 1 57 ? -2.278 11.062 -2.989 1.00 0.00 57 ALA A C 3
ATOM 4142 O O . ALA A 1 57 ? -2.382 10.079 -2.256 1.00 0.00 57 ALA A O 3
ATOM 4149 N N . ASP A 1 58 ? -2.491 11.013 -4.299 1.00 0.00 58 ASP A N 3
ATOM 4150 C CA . ASP A 1 58 ? -2.866 9.772 -4.967 1.00 0.00 58 ASP A CA 3
ATOM 4151 C C . ASP A 1 58 ? -2.001 8.612 -4.483 1.00 0.00 58 ASP A C 3
ATOM 4152 O O . ASP A 1 58 ? -2.508 7.537 -4.162 1.00 0.00 58 ASP A O 3
ATOM 4161 N N . LYS A 1 59 ? -0.693 8.836 -4.435 1.00 0.00 59 LYS A N 3
ATOM 4162 C CA . LYS A 1 59 ? 0.244 7.811 -3.990 1.00 0.00 59 LYS A CA 3
ATOM 4163 C C . LYS A 1 59 ? 0.299 7.747 -2.467 1.00 0.00 59 LYS A C 3
ATOM 4164 O O . LYS A 1 59 ? 0.066 6.696 -1.871 1.00 0.00 59 LYS A O 3
ATOM 4183 N N . PHE A 1 60 ? 0.607 8.879 -1.843 1.00 0.00 60 PHE A N 3
ATOM 4184 C CA . PHE A 1 60 ? 0.692 8.952 -0.389 1.00 0.00 60 PHE A CA 3
ATOM 4185 C C . PHE A 1 60 ? -0.431 8.150 0.262 1.00 0.00 60 PHE A C 3
ATOM 4186 O O . PHE A 1 60 ? -0.185 7.278 1.096 1.00 0.00 60 PHE A O 3
ATOM 4203 N N . LYS A 1 61 ? -1.666 8.452 -0.124 1.00 0.00 61 LYS A N 3
ATOM 4204 C CA . LYS A 1 61 ? -2.829 7.760 0.419 1.00 0.00 61 LYS A CA 3
ATOM 4205 C C . LYS A 1 61 ? -2.684 6.250 0.267 1.00 0.00 61 LYS A C 3
ATOM 4206 O O . LYS A 1 61 ? -3.159 5.484 1.105 1.00 0.00 61 LYS A O 3
ATOM 4225 N N . GLU A 1 62 ? -2.024 5.828 -0.808 1.00 0.00 62 GLU A N 3
ATOM 4226 C CA . GLU A 1 62 ? -1.817 4.409 -1.068 1.00 0.00 62 GLU A CA 3
ATOM 4227 C C . GLU A 1 62 ? -0.712 3.848 -0.178 1.00 0.00 62 GLU A C 3
ATOM 4228 O O . GLU A 1 62 ? -0.799 2.715 0.298 1.00 0.00 62 GLU A O 3
ATOM 4240 N N . ILE A 1 63 ? 0.326 4.648 0.041 1.00 0.00 63 ILE A N 3
ATOM 4241 C CA . ILE A 1 63 ? 1.448 4.232 0.874 1.00 0.00 63 ILE A CA 3
ATOM 4242 C C . ILE A 1 63 ? 1.011 4.020 2.319 1.00 0.00 63 ILE A C 3
ATOM 4243 O O . ILE A 1 63 ? 1.083 2.910 2.844 1.00 0.00 63 ILE A O 3
ATOM 4259 N N . ASN A 1 64 ? 0.556 5.093 2.957 1.00 0.00 64 ASN A N 3
ATOM 4260 C CA . ASN A 1 64 ? 0.105 5.025 4.343 1.00 0.00 64 ASN A CA 3
ATOM 4261 C C . ASN A 1 64 ? -0.632 3.717 4.611 1.00 0.00 64 ASN A C 3
ATOM 4262 O O . ASN A 1 64 ? -0.290 2.977 5.533 1.00 0.00 64 ASN A O 3
ATOM 4273 N N . ASN A 1 65 ? -1.647 3.438 3.798 1.00 0.00 65 ASN A N 3
ATOM 4274 C CA . ASN A 1 65 ? -2.433 2.219 3.948 1.00 0.00 65 ASN A CA 3
ATOM 4275 C C . ASN A 1 65 ? -1.581 0.984 3.666 1.00 0.00 65 ASN A C 3
ATOM 4276 O O . ASN A 1 65 ? -1.678 -0.022 4.367 1.00 0.00 65 ASN A O 3
ATOM 4287 N N . ALA A 1 66 ? -0.747 1.071 2.635 1.00 0.00 66 ALA A N 3
ATOM 4288 C CA . ALA A 1 66 ? 0.124 -0.037 2.262 1.00 0.00 66 ALA A CA 3
ATOM 4289 C C . ALA A 1 66 ? 1.174 -0.296 3.337 1.00 0.00 66 ALA A C 3
ATOM 4290 O O . ALA A 1 66 ? 1.746 -1.385 3.411 1.00 0.00 66 ALA A O 3
ATOM 4297 N N . HIS A 1 67 ? 1.424 0.710 4.169 1.00 0.00 67 HIS A N 3
ATOM 4298 C CA . HIS A 1 67 ? 2.406 0.590 5.241 1.00 0.00 67 HIS A CA 3
ATOM 4299 C C . HIS A 1 67 ? 1.796 -0.091 6.462 1.00 0.00 67 HIS A C 3
ATOM 4300 O O . HIS A 1 67 ? 2.390 -1.003 7.037 1.00 0.00 67 HIS A O 3
ATOM 4314 N N . ALA A 1 68 ? 0.609 0.360 6.855 1.00 0.00 68 ALA A N 3
ATOM 4315 C CA . ALA A 1 68 ? -0.080 -0.206 8.007 1.00 0.00 68 ALA A CA 3
ATOM 4316 C C . ALA A 1 68 ? -0.475 -1.657 7.752 1.00 0.00 68 ALA A C 3
ATOM 4317 O O . ALA A 1 68 ? -0.027 -2.564 8.454 1.00 0.00 68 ALA A O 3
ATOM 4324 N N . ILE A 1 69 ? -1.316 -1.868 6.745 1.00 0.00 69 ILE A N 3
ATOM 4325 C CA . ILE A 1 69 ? -1.770 -3.209 6.399 1.00 0.00 69 ILE A CA 3
ATOM 4326 C C . ILE A 1 69 ? -0.598 -4.180 6.309 1.00 0.00 69 ILE A C 3
ATOM 4327 O O . ILE A 1 69 ? -0.667 -5.302 6.813 1.00 0.00 69 ILE A O 3
ATOM 4343 N N . LEU A 1 70 ? 0.479 -3.742 5.666 1.00 0.00 70 LEU A N 3
ATOM 4344 C CA . LEU A 1 70 ? 1.669 -4.572 5.512 1.00 0.00 70 LEU A CA 3
ATOM 4345 C C . LEU A 1 70 ? 2.343 -4.813 6.859 1.00 0.00 70 LEU A C 3
ATOM 4346 O O . LEU A 1 70 ? 2.482 -5.954 7.301 1.00 0.00 70 LEU A O 3
ATOM 4362 N N . THR A 1 71 ? 2.759 -3.731 7.509 1.00 0.00 71 THR A N 3
ATOM 4363 C CA . THR A 1 71 ? 3.417 -3.824 8.806 1.00 0.00 71 THR A CA 3
ATOM 4364 C C . THR A 1 71 ? 2.665 -4.767 9.738 1.00 0.00 71 THR A C 3
ATOM 4365 O O . THR A 1 71 ? 3.273 -5.525 10.493 1.00 0.00 71 THR A O 3
ATOM 4376 N N . ASP A 1 72 ? 1.339 -4.714 9.680 1.00 0.00 72 ASP A N 3
ATOM 4377 C CA . ASP A 1 72 ? 0.502 -5.566 10.518 1.00 0.00 72 ASP A CA 3
ATOM 4378 C C . ASP A 1 72 ? 0.475 -6.995 9.985 1.00 0.00 72 ASP A C 3
ATOM 4379 O O . ASP A 1 72 ? 0.016 -7.243 8.870 1.00 0.00 72 ASP A O 3
ATOM 4388 N N . ALA A 1 73 ? 0.970 -7.930 10.788 1.00 0.00 73 ALA A N 3
ATOM 4389 C CA . ALA A 1 73 ? 1.002 -9.334 10.397 1.00 0.00 73 ALA A CA 3
ATOM 4390 C C . ALA A 1 73 ? -0.403 -9.857 10.116 1.00 0.00 73 ALA A C 3
ATOM 4391 O O . ALA A 1 73 ? -0.680 -10.372 9.032 1.00 0.00 73 ALA A O 3
ATOM 4398 N N . THR A 1 74 ? -1.287 -9.722 11.099 1.00 0.00 74 THR A N 3
ATOM 4399 C CA . THR A 1 74 ? -2.663 -10.183 10.958 1.00 0.00 74 THR A CA 3
ATOM 4400 C C . THR A 1 74 ? -3.305 -9.620 9.695 1.00 0.00 74 THR A C 3
ATOM 4401 O O . THR A 1 74 ? -4.179 -10.248 9.097 1.00 0.00 74 THR A O 3
ATOM 4412 N N . LYS A 1 75 ? -2.865 -8.432 9.293 1.00 0.00 75 LYS A N 3
ATOM 4413 C CA . LYS A 1 75 ? -3.395 -7.784 8.099 1.00 0.00 75 LYS A CA 3
ATOM 4414 C C . LYS A 1 75 ? -2.893 -8.477 6.836 1.00 0.00 75 LYS A C 3
ATOM 4415 O O . LYS A 1 75 ? -3.684 -8.884 5.985 1.00 0.00 75 LYS A O 3
ATOM 4434 N N . ARG A 1 76 ? -1.576 -8.608 6.722 1.00 0.00 76 ARG A N 3
ATOM 4435 C CA . ARG A 1 76 ? -0.970 -9.252 5.563 1.00 0.00 76 ARG A CA 3
ATOM 4436 C C . ARG A 1 76 ? -1.584 -10.629 5.323 1.00 0.00 76 ARG A C 3
ATOM 4437 O O . ARG A 1 76 ? -1.587 -11.130 4.199 1.00 0.00 76 ARG A O 3
ATOM 4458 N N . ASN A 1 77 ? -2.102 -11.233 6.387 1.00 0.00 77 ASN A N 3
ATOM 4459 C CA . ASN A 1 77 ? -2.718 -12.552 6.292 1.00 0.00 77 ASN A CA 3
ATOM 4460 C C . ASN A 1 77 ? -4.128 -12.454 5.716 1.00 0.00 77 ASN A C 3
ATOM 4461 O O . ASN A 1 77 ? -4.545 -13.297 4.921 1.00 0.00 77 ASN A O 3
ATOM 4472 N N . ILE A 1 78 ? -4.856 -11.420 6.124 1.00 0.00 78 ILE A N 3
ATOM 4473 C CA . ILE A 1 78 ? -6.218 -11.211 5.647 1.00 0.00 78 ILE A CA 3
ATOM 4474 C C . ILE A 1 78 ? -6.229 -10.773 4.187 1.00 0.00 78 ILE A C 3
ATOM 4475 O O . ILE A 1 78 ? -7.085 -11.193 3.408 1.00 0.00 78 ILE A O 3
ATOM 4491 N N . TYR A 1 79 ? -5.271 -9.928 3.821 1.00 0.00 79 TYR A N 3
ATOM 4492 C CA . TYR A 1 79 ? -5.170 -9.432 2.454 1.00 0.00 79 TYR A CA 3
ATOM 4493 C C . TYR A 1 79 ? -4.725 -10.540 1.504 1.00 0.00 79 TYR A C 3
ATOM 4494 O O . TYR A 1 79 ? -5.180 -10.616 0.363 1.00 0.00 79 TYR A O 3
ATOM 4512 N N . ASP A 1 80 ? -3.831 -11.398 1.985 1.00 0.00 80 ASP A N 3
ATOM 4513 C CA . ASP A 1 80 ? -3.324 -12.504 1.181 1.00 0.00 80 ASP A CA 3
ATOM 4514 C C . ASP A 1 80 ? -4.362 -13.617 1.071 1.00 0.00 80 ASP A C 3
ATOM 4515 O O . ASP A 1 80 ? -4.516 -14.236 0.018 1.00 0.00 80 ASP A O 3
ATOM 4524 N N . LYS A 1 81 ? -5.072 -13.867 2.166 1.00 0.00 81 LYS A N 3
ATOM 4525 C CA . LYS A 1 81 ? -6.096 -14.904 2.195 1.00 0.00 81 LYS A CA 3
ATOM 4526 C C . LYS A 1 81 ? -7.385 -14.414 1.544 1.00 0.00 81 LYS A C 3
ATOM 4527 O O . LYS A 1 81 ? -7.868 -15.005 0.577 1.00 0.00 81 LYS A O 3
ATOM 4546 N N . TYR A 1 82 ? -7.938 -13.331 2.079 1.00 0.00 82 TYR A N 3
ATOM 4547 C CA . TYR A 1 82 ? -9.172 -12.763 1.550 1.00 0.00 82 TYR A CA 3
ATOM 4548 C C . TYR A 1 82 ? -8.875 -11.697 0.500 1.00 0.00 82 TYR A C 3
ATOM 4549 O O . TYR A 1 82 ? -9.142 -11.887 -0.686 1.00 0.00 82 TYR A O 3
ATOM 4567 N N . GLY A 1 83 ? -8.318 -10.575 0.945 1.00 0.00 83 GLY A N 3
ATOM 4568 C CA . GLY A 1 83 ? -7.993 -9.495 0.032 1.00 0.00 83 GLY A CA 3
ATOM 4569 C C . GLY A 1 83 ? -8.879 -8.281 0.230 1.00 0.00 83 GLY A C 3
ATOM 4570 O O . GLY A 1 83 ? -9.407 -8.061 1.320 1.00 0.00 83 GLY A O 3
ATOM 4574 N N . SER A 1 84 ? -9.041 -7.490 -0.826 1.00 0.00 84 SER A N 3
ATOM 4575 C CA . SER A 1 84 ? -9.864 -6.288 -0.761 1.00 0.00 84 SER A CA 3
ATOM 4576 C C . SER A 1 84 ? -11.146 -6.549 0.024 1.00 0.00 84 SER A C 3
ATOM 4577 O O . SER A 1 84 ? -11.644 -5.672 0.732 1.00 0.00 84 SER A O 3
ATOM 4585 N N . LEU A 1 85 ? -11.674 -7.761 -0.105 1.00 0.00 85 LEU A N 3
ATOM 4586 C CA . LEU A 1 85 ? -12.899 -8.140 0.592 1.00 0.00 85 LEU A CA 3
ATOM 4587 C C . LEU A 1 85 ? -12.672 -8.192 2.100 1.00 0.00 85 LEU A C 3
ATOM 4588 O O . LEU A 1 85 ? -13.278 -7.433 2.856 1.00 0.00 85 LEU A O 3
ATOM 4604 N N . GLY A 1 86 ? -11.794 -9.093 2.531 1.00 0.00 86 GLY A N 3
ATOM 4605 C CA . GLY A 1 86 ? -11.502 -9.226 3.946 1.00 0.00 86 GLY A CA 3
ATOM 4606 C C . GLY A 1 86 ? -11.354 -7.885 4.636 1.00 0.00 86 GLY A C 3
ATOM 4607 O O . GLY A 1 86 ? -12.035 -7.609 5.625 1.00 0.00 86 GLY A O 3
ATOM 4611 N N . LEU A 1 87 ? -10.461 -7.050 4.117 1.00 0.00 87 LEU A N 3
ATOM 4612 C CA . LEU A 1 87 ? -10.224 -5.729 4.691 1.00 0.00 87 LEU A CA 3
ATOM 4613 C C . LEU A 1 87 ? -11.513 -4.915 4.734 1.00 0.00 87 LEU A C 3
ATOM 4614 O O . LEU A 1 87 ? -11.825 -4.280 5.742 1.00 0.00 87 LEU A O 3
ATOM 4630 N N . TYR A 1 88 ? -12.259 -4.940 3.635 1.00 0.00 88 TYR A N 3
ATOM 4631 C CA . TYR A 1 88 ? -13.515 -4.204 3.547 1.00 0.00 88 TYR A CA 3
ATOM 4632 C C . TYR A 1 88 ? -14.445 -4.573 4.699 1.00 0.00 88 TYR A C 3
ATOM 4633 O O . TYR A 1 88 ? -14.941 -3.703 5.416 1.00 0.00 88 TYR A O 3
ATOM 4651 N N . VAL A 1 89 ? -14.677 -5.871 4.871 1.00 0.00 89 VAL A N 3
ATOM 4652 C CA . VAL A 1 89 ? -15.545 -6.357 5.937 1.00 0.00 89 VAL A CA 3
ATOM 4653 C C . VAL A 1 89 ? -14.949 -6.063 7.309 1.00 0.00 89 VAL A C 3
ATOM 4654 O O . VAL A 1 89 ? -15.546 -5.352 8.116 1.00 0.00 89 VAL A O 3
ATOM 4667 N N . ALA A 1 90 ? -13.768 -6.616 7.566 1.00 0.00 90 ALA A N 3
ATOM 4668 C CA . ALA A 1 90 ? -13.090 -6.411 8.839 1.00 0.00 90 ALA A CA 3
ATOM 4669 C C . ALA A 1 90 ? -13.154 -4.949 9.266 1.00 0.00 90 ALA A C 3
ATOM 4670 O O . ALA A 1 90 ? -13.580 -4.636 10.378 1.00 0.00 90 ALA A O 3
ATOM 4677 N N . GLU A 1 91 ? -12.727 -4.058 8.377 1.00 0.00 91 GLU A N 3
ATOM 4678 C CA . GLU A 1 91 ? -12.735 -2.628 8.664 1.00 0.00 91 GLU A CA 3
ATOM 4679 C C . GLU A 1 91 ? -14.088 -2.193 9.221 1.00 0.00 91 GLU A C 3
ATOM 4680 O O . GLU A 1 91 ? -14.170 -1.256 10.014 1.00 0.00 91 GLU A O 3
ATOM 4692 N N . GLN A 1 92 ? -15.144 -2.879 8.797 1.00 0.00 92 GLN A N 3
ATOM 4693 C CA . GLN A 1 92 ? -16.492 -2.563 9.252 1.00 0.00 92 GLN A CA 3
ATOM 4694 C C . GLN A 1 92 ? -16.808 -3.279 10.561 1.00 0.00 92 GLN A C 3
ATOM 4695 O O . GLN A 1 92 ? -17.165 -2.647 11.555 1.00 0.00 92 GLN A O 3
ATOM 4709 N N . PHE A 1 93 ? -16.674 -4.601 10.553 1.00 0.00 93 PHE A N 3
ATOM 4710 C CA . PHE A 1 93 ? -16.945 -5.404 11.740 1.00 0.00 93 PHE A CA 3
ATOM 4711 C C . PHE A 1 93 ? -15.654 -5.731 12.483 1.00 0.00 93 PHE A C 3
ATOM 4712 O O . PHE A 1 93 ? -15.479 -5.356 13.642 1.00 0.00 93 PHE A O 3
ATOM 4729 N N . GLY A 1 94 ? -14.750 -6.433 11.807 1.00 0.00 94 GLY A N 3
ATOM 4730 C CA . GLY A 1 94 ? -13.486 -6.800 12.418 1.00 0.00 94 GLY A CA 3
ATOM 4731 C C . GLY A 1 94 ? -12.996 -8.161 11.965 1.00 0.00 94 GLY A C 3
ATOM 4732 O O . GLY A 1 94 ? -13.795 -9.055 11.690 1.00 0.00 94 GLY A O 3
ATOM 4736 N N . GLU A 1 95 ? -11.678 -8.317 11.884 1.00 0.00 95 GLU A N 3
ATOM 4737 C CA . GLU A 1 95 ? -11.083 -9.578 11.458 1.00 0.00 95 GLU A CA 3
ATOM 4738 C C . GLU A 1 95 ? -11.662 -10.748 12.250 1.00 0.00 95 GLU A C 3
ATOM 4739 O O . GLU A 1 95 ? -11.997 -11.788 11.684 1.00 0.00 95 GLU A O 3
ATOM 4751 N N . GLU A 1 96 ? -11.776 -10.568 13.562 1.00 0.00 96 GLU A N 3
ATOM 4752 C CA . GLU A 1 96 ? -12.313 -11.608 14.431 1.00 0.00 96 GLU A CA 3
ATOM 4753 C C . GLU A 1 96 ? -13.672 -12.088 13.930 1.00 0.00 96 GLU A C 3
ATOM 4754 O O . GLU A 1 96 ? -14.035 -13.250 14.106 1.00 0.00 96 GLU A O 3
ATOM 4766 N N . ASN A 1 97 ? -14.419 -11.183 13.306 1.00 0.00 97 ASN A N 3
ATOM 4767 C CA . ASN A 1 97 ? -15.739 -11.512 12.781 1.00 0.00 97 ASN A CA 3
ATOM 4768 C C . ASN A 1 97 ? -15.641 -12.032 11.350 1.00 0.00 97 ASN A C 3
ATOM 4769 O O . ASN A 1 97 ? -16.495 -12.792 10.893 1.00 0.00 97 ASN A O 3
ATOM 4780 N N . VAL A 1 98 ? -14.592 -11.618 10.646 1.00 0.00 98 VAL A N 3
ATOM 4781 C CA . VAL A 1 98 ? -14.380 -12.042 9.268 1.00 0.00 98 VAL A CA 3
ATOM 4782 C C . VAL A 1 98 ? -13.984 -13.513 9.200 1.00 0.00 98 VAL A C 3
ATOM 4783 O O . VAL A 1 98 ? -14.081 -14.145 8.149 1.00 0.00 98 VAL A O 3
ATOM 4796 N N . ASN A 1 99 ? -13.538 -14.053 10.330 1.00 0.00 99 ASN A N 3
ATOM 4797 C CA . ASN A 1 99 ? -13.127 -15.450 10.400 1.00 0.00 99 ASN A CA 3
ATOM 4798 C C . ASN A 1 99 ? -14.338 -16.377 10.346 1.00 0.00 99 ASN A C 3
ATOM 4799 O O . ASN A 1 99 ? -14.344 -17.367 9.614 1.00 0.00 99 ASN A O 3
ATOM 4810 N N . THR A 1 100 ? -15.363 -16.047 11.125 1.00 0.00 100 THR A N 3
ATOM 4811 C CA . THR A 1 100 ? -16.579 -16.849 11.167 1.00 0.00 100 THR A CA 3
ATOM 4812 C C . THR A 1 100 ? -17.541 -16.448 10.054 1.00 0.00 100 THR A C 3
ATOM 4813 O O . THR A 1 100 ? -18.507 -17.156 9.770 1.00 0.00 100 THR A O 3
ATOM 4824 N N . TYR A 1 101 ? -17.269 -15.310 9.426 1.00 0.00 101 TYR A N 3
ATOM 4825 C CA . TYR A 1 101 ? -18.112 -14.814 8.344 1.00 0.00 101 TYR A CA 3
ATOM 4826 C C . TYR A 1 101 ? -17.906 -15.633 7.074 1.00 0.00 101 TYR A C 3
ATOM 4827 O O . TYR A 1 101 ? -18.861 -15.953 6.366 1.00 0.00 101 TYR A O 3
ATOM 4845 N N . PHE A 1 102 ? -16.652 -15.970 6.792 1.00 0.00 102 PHE A N 3
ATOM 4846 C CA . PHE A 1 102 ? -16.318 -16.752 5.607 1.00 0.00 102 PHE A CA 3
ATOM 4847 C C . PHE A 1 102 ? -16.724 -18.212 5.787 1.00 0.00 102 PHE A C 3
ATOM 4848 O O . PHE A 1 102 ? -16.947 -18.930 4.813 1.00 0.00 102 PHE A O 3
ATOM 4865 N N . VAL A 1 103 ? -16.816 -18.644 7.041 1.00 0.00 103 VAL A N 3
ATOM 4866 C CA . VAL A 1 103 ? -17.195 -20.017 7.350 1.00 0.00 103 VAL A CA 3
ATOM 4867 C C . VAL A 1 103 ? -18.571 -20.074 8.004 1.00 0.00 103 VAL A C 3
ATOM 4868 O O . VAL A 1 103 ? -19.256 -19.058 8.123 1.00 0.00 103 VAL A O 3
ATOM 4881 N N . SER A 1 104 ? -18.971 -21.269 8.427 1.00 0.00 104 SER A N 3
ATOM 4882 C CA . SER A 1 104 ? -20.267 -21.459 9.066 1.00 0.00 104 SER A CA 3
ATOM 4883 C C . SER A 1 104 ? -20.327 -20.725 10.403 1.00 0.00 104 SER A C 3
ATOM 4884 O O . SER A 1 104 ? -20.991 -19.698 10.530 1.00 0.00 104 SER A O 3
ATOM 4892 N N . GLY A 1 105 ? -19.626 -21.262 11.397 1.00 0.00 105 GLY A N 3
ATOM 4893 C CA . GLY A 1 105 ? -19.612 -20.647 12.711 1.00 0.00 105 GLY A CA 3
ATOM 4894 C C . GLY A 1 105 ? -20.298 -21.500 13.759 1.00 0.00 105 GLY A C 3
ATOM 4895 O O . GLY A 1 105 ? -19.697 -22.397 14.351 1.00 0.00 105 GLY A O 3
ATOM 4899 N N . PRO A 1 106 ? -21.588 -21.223 14.002 1.00 0.00 106 PRO A N 3
ATOM 4900 C CA . PRO A 1 106 ? -22.384 -21.961 14.987 1.00 0.00 106 PRO A CA 3
ATOM 4901 C C . PRO A 1 106 ? -22.674 -23.392 14.545 1.00 0.00 106 PRO A C 3
ATOM 4902 O O . PRO A 1 106 ? -23.152 -24.209 15.330 1.00 0.00 106 PRO A O 3
ATOM 4913 N N . SER A 1 107 ? -22.379 -23.687 13.283 1.00 0.00 107 SER A N 3
ATOM 4914 C CA . SER A 1 107 ? -22.611 -25.018 12.735 1.00 0.00 107 SER A CA 3
ATOM 4915 C C . SER A 1 107 ? -21.292 -25.694 12.375 1.00 0.00 107 SER A C 3
ATOM 4916 O O . SER A 1 107 ? -20.883 -25.702 11.214 1.00 0.00 107 SER A O 3
ATOM 4924 N N . SER A 1 108 ? -20.631 -26.261 13.379 1.00 0.00 108 SER A N 3
ATOM 4925 C CA . SER A 1 108 ? -19.356 -26.937 13.170 1.00 0.00 108 SER A CA 3
ATOM 4926 C C . SER A 1 108 ? -19.364 -28.322 13.810 1.00 0.00 108 SER A C 3
ATOM 4927 O O . SER A 1 108 ? -18.727 -28.547 14.839 1.00 0.00 108 SER A O 3
ATOM 4935 N N . GLY A 1 109 ? -20.091 -29.249 13.192 1.00 0.00 109 GLY A N 3
ATOM 4936 C CA . GLY A 1 109 ? -20.169 -30.600 13.715 1.00 0.00 109 GLY A CA 3
ATOM 4937 C C . GLY A 1 109 ? -19.469 -31.608 12.825 1.00 0.00 109 GLY A C 3
ATOM 4938 O O . GLY A 1 109 ? -20.116 -32.341 12.078 1.00 0.00 109 GLY A O 3
ATOM 4942 N N . GLY A 1 1 ? -14.336 -22.539 -33.966 1.00 0.00 1 GLY A N 4
ATOM 4943 C CA . GLY A 1 1 ? -13.578 -23.719 -33.596 1.00 0.00 1 GLY A CA 4
ATOM 4944 C C . GLY A 1 1 ? -12.693 -23.485 -32.388 1.00 0.00 1 GLY A C 4
ATOM 4945 O O . GLY A 1 1 ? -11.526 -23.875 -32.380 1.00 0.00 1 GLY A O 4
ATOM 4949 N N . SER A 1 2 ? -13.249 -22.844 -31.364 1.00 0.00 2 SER A N 4
ATOM 4950 C CA . SER A 1 2 ? -12.501 -22.552 -30.147 1.00 0.00 2 SER A CA 4
ATOM 4951 C C . SER A 1 2 ? -12.682 -23.664 -29.119 1.00 0.00 2 SER A C 4
ATOM 4952 O O . SER A 1 2 ? -13.623 -24.454 -29.201 1.00 0.00 2 SER A O 4
ATOM 4960 N N . SER A 1 3 ? -11.775 -23.719 -28.149 1.00 0.00 3 SER A N 4
ATOM 4961 C CA . SER A 1 3 ? -11.832 -24.735 -27.105 1.00 0.00 3 SER A CA 4
ATOM 4962 C C . SER A 1 3 ? -12.613 -24.230 -25.896 1.00 0.00 3 SER A C 4
ATOM 4963 O O . SER A 1 3 ? -12.054 -23.597 -25.002 1.00 0.00 3 SER A O 4
ATOM 4971 N N . GLY A 1 4 ? -13.912 -24.514 -25.877 1.00 0.00 4 GLY A N 4
ATOM 4972 C CA . GLY A 1 4 ? -14.750 -24.082 -24.775 1.00 0.00 4 GLY A CA 4
ATOM 4973 C C . GLY A 1 4 ? -15.304 -22.685 -24.980 1.00 0.00 4 GLY A C 4
ATOM 4974 O O . GLY A 1 4 ? -14.547 -21.731 -25.164 1.00 0.00 4 GLY A O 4
ATOM 4978 N N . SER A 1 5 ? -16.627 -22.565 -24.952 1.00 0.00 5 SER A N 4
ATOM 4979 C CA . SER A 1 5 ? -17.281 -21.276 -25.142 1.00 0.00 5 SER A CA 4
ATOM 4980 C C . SER A 1 5 ? -17.834 -20.747 -23.822 1.00 0.00 5 SER A C 4
ATOM 4981 O O . SER A 1 5 ? -18.950 -20.231 -23.765 1.00 0.00 5 SER A O 4
ATOM 4989 N N . SER A 1 6 ? -17.043 -20.878 -22.762 1.00 0.00 6 SER A N 4
ATOM 4990 C CA . SER A 1 6 ? -17.453 -20.418 -21.440 1.00 0.00 6 SER A CA 4
ATOM 4991 C C . SER A 1 6 ? -16.240 -20.031 -20.599 1.00 0.00 6 SER A C 4
ATOM 4992 O O . SER A 1 6 ? -15.098 -20.187 -21.028 1.00 0.00 6 SER A O 4
ATOM 5000 N N . GLY A 1 7 ? -16.499 -19.526 -19.396 1.00 0.00 7 GLY A N 4
ATOM 5001 C CA . GLY A 1 7 ? -15.419 -19.125 -18.513 1.00 0.00 7 GLY A CA 4
ATOM 5002 C C . GLY A 1 7 ? -14.492 -20.274 -18.172 1.00 0.00 7 GLY A C 4
ATOM 5003 O O . GLY A 1 7 ? -14.603 -20.874 -17.103 1.00 0.00 7 GLY A O 4
ATOM 5007 N N . ARG A 1 8 ? -13.575 -20.583 -19.083 1.00 0.00 8 ARG A N 4
ATOM 5008 C CA . ARG A 1 8 ? -12.626 -21.670 -18.875 1.00 0.00 8 ARG A CA 4
ATOM 5009 C C . ARG A 1 8 ? -11.297 -21.138 -18.348 1.00 0.00 8 ARG A C 4
ATOM 5010 O O . ARG A 1 8 ? -10.911 -20.007 -18.642 1.00 0.00 8 ARG A O 4
ATOM 5031 N N . GLN A 1 9 ? -10.603 -21.961 -17.568 1.00 0.00 9 GLN A N 4
ATOM 5032 C CA . GLN A 1 9 ? -9.318 -21.572 -17.000 1.00 0.00 9 GLN A CA 4
ATOM 5033 C C . GLN A 1 9 ? -8.290 -22.687 -17.164 1.00 0.00 9 GLN A C 4
ATOM 5034 O O . GLN A 1 9 ? -8.471 -23.792 -16.651 1.00 0.00 9 GLN A O 4
ATOM 5048 N N . ARG A 1 10 ? -7.212 -22.390 -17.882 1.00 0.00 10 ARG A N 4
ATOM 5049 C CA . ARG A 1 10 ? -6.156 -23.369 -18.114 1.00 0.00 10 ARG A CA 4
ATOM 5050 C C . ARG A 1 10 ? -5.167 -23.388 -16.952 1.00 0.00 10 ARG A C 4
ATOM 5051 O O . ARG A 1 10 ? -5.249 -22.564 -16.041 1.00 0.00 10 ARG A O 4
ATOM 5072 N N . SER A 1 11 ? -4.234 -24.334 -16.992 1.00 0.00 11 SER A N 4
ATOM 5073 C CA . SER A 1 11 ? -3.232 -24.463 -15.940 1.00 0.00 11 SER A CA 4
ATOM 5074 C C . SER A 1 11 ? -1.960 -23.705 -16.306 1.00 0.00 11 SER A C 4
ATOM 5075 O O . SER A 1 11 ? -0.965 -24.301 -16.722 1.00 0.00 11 SER A O 4
ATOM 5083 N N . LEU A 1 12 ? -1.999 -22.386 -16.149 1.00 0.00 12 LEU A N 4
ATOM 5084 C CA . LEU A 1 12 ? -0.849 -21.544 -16.462 1.00 0.00 12 LEU A CA 4
ATOM 5085 C C . LEU A 1 12 ? -0.526 -20.610 -15.301 1.00 0.00 12 LEU A C 4
ATOM 5086 O O . LEU A 1 12 ? -1.397 -20.281 -14.494 1.00 0.00 12 LEU A O 4
ATOM 5102 N N . SER A 1 13 ? 0.730 -20.183 -15.223 1.00 0.00 13 SER A N 4
ATOM 5103 C CA . SER A 1 13 ? 1.169 -19.288 -14.159 1.00 0.00 13 SER A CA 4
ATOM 5104 C C . SER A 1 13 ? 0.695 -17.861 -14.420 1.00 0.00 13 SER A C 4
ATOM 5105 O O . SER A 1 13 ? 1.154 -17.202 -15.354 1.00 0.00 13 SER A O 4
ATOM 5113 N N . THR A 1 14 ? -0.228 -17.390 -13.587 1.00 0.00 14 THR A N 4
ATOM 5114 C CA . THR A 1 14 ? -0.767 -16.043 -13.727 1.00 0.00 14 THR A CA 4
ATOM 5115 C C . THR A 1 14 ? -0.052 -15.066 -12.801 1.00 0.00 14 THR A C 4
ATOM 5116 O O . THR A 1 14 ? 0.483 -15.457 -11.763 1.00 0.00 14 THR A O 4
ATOM 5127 N N . SER A 1 15 ? -0.047 -13.792 -13.181 1.00 0.00 15 SER A N 4
ATOM 5128 C CA . SER A 1 15 ? 0.606 -12.759 -12.385 1.00 0.00 15 SER A CA 4
ATOM 5129 C C . SER A 1 15 ? -0.081 -12.602 -11.031 1.00 0.00 15 SER A C 4
ATOM 5130 O O . SER A 1 15 ? -1.306 -12.661 -10.933 1.00 0.00 15 SER A O 4
ATOM 5138 N N . GLY A 1 16 ? 0.720 -12.401 -9.989 1.00 0.00 16 GLY A N 4
ATOM 5139 C CA . GLY A 1 16 ? 0.173 -12.239 -8.654 1.00 0.00 16 GLY A CA 4
ATOM 5140 C C . GLY A 1 16 ? 0.760 -11.044 -7.929 1.00 0.00 16 GLY A C 4
ATOM 5141 O O . GLY A 1 16 ? 1.773 -11.165 -7.241 1.00 0.00 16 GLY A O 4
ATOM 5145 N N . GLU A 1 17 ? 0.123 -9.888 -8.084 1.00 0.00 17 GLU A N 4
ATOM 5146 C CA . GLU A 1 17 ? 0.591 -8.666 -7.440 1.00 0.00 17 GLU A CA 4
ATOM 5147 C C . GLU A 1 17 ? -0.157 -8.420 -6.133 1.00 0.00 17 GLU A C 4
ATOM 5148 O O . GLU A 1 17 ? -1.324 -8.786 -5.994 1.00 0.00 17 GLU A O 4
ATOM 5160 N N . SER A 1 18 ? 0.525 -7.797 -5.176 1.00 0.00 18 SER A N 4
ATOM 5161 C CA . SER A 1 18 ? -0.073 -7.506 -3.878 1.00 0.00 18 SER A CA 4
ATOM 5162 C C . SER A 1 18 ? 0.412 -6.160 -3.347 1.00 0.00 18 SER A C 4
ATOM 5163 O O . SER A 1 18 ? 1.183 -5.461 -4.006 1.00 0.00 18 SER A O 4
ATOM 5171 N N . LEU A 1 19 ? -0.045 -5.803 -2.152 1.00 0.00 19 LEU A N 4
ATOM 5172 C CA . LEU A 1 19 ? 0.341 -4.541 -1.530 1.00 0.00 19 LEU A CA 4
ATOM 5173 C C . LEU A 1 19 ? 1.829 -4.270 -1.727 1.00 0.00 19 LEU A C 4
ATOM 5174 O O . LEU A 1 19 ? 2.226 -3.160 -2.081 1.00 0.00 19 LEU A O 4
ATOM 5190 N N . TYR A 1 20 ? 2.646 -5.292 -1.499 1.00 0.00 20 TYR A N 4
ATOM 5191 C CA . TYR A 1 20 ? 4.091 -5.164 -1.651 1.00 0.00 20 TYR A CA 4
ATOM 5192 C C . TYR A 1 20 ? 4.436 -4.242 -2.816 1.00 0.00 20 TYR A C 4
ATOM 5193 O O . TYR A 1 20 ? 5.275 -3.349 -2.689 1.00 0.00 20 TYR A O 4
ATOM 5211 N N . HIS A 1 21 ? 3.782 -4.464 -3.952 1.00 0.00 21 HIS A N 4
ATOM 5212 C CA . HIS A 1 21 ? 4.018 -3.652 -5.141 1.00 0.00 21 HIS A CA 4
ATOM 5213 C C . HIS A 1 21 ? 3.775 -2.175 -4.847 1.00 0.00 21 HIS A C 4
ATOM 5214 O O . HIS A 1 21 ? 4.553 -1.314 -5.259 1.00 0.00 21 HIS A O 4
ATOM 5228 N N . VAL A 1 22 ? 2.690 -1.889 -4.135 1.00 0.00 22 VAL A N 4
ATOM 5229 C CA . VAL A 1 22 ? 2.344 -0.516 -3.786 1.00 0.00 22 VAL A CA 4
ATOM 5230 C C . VAL A 1 22 ? 3.575 0.264 -3.338 1.00 0.00 22 VAL A C 4
ATOM 5231 O O . VAL A 1 22 ? 3.697 1.460 -3.606 1.00 0.00 22 VAL A O 4
ATOM 5244 N N . LEU A 1 23 ? 4.486 -0.421 -2.656 1.00 0.00 23 LEU A N 4
ATOM 5245 C CA . LEU A 1 23 ? 5.710 0.208 -2.170 1.00 0.00 23 LEU A CA 4
ATOM 5246 C C . LEU A 1 23 ? 6.872 -0.056 -3.123 1.00 0.00 23 LEU A C 4
ATOM 5247 O O . LEU A 1 23 ? 7.630 0.853 -3.460 1.00 0.00 23 LEU A O 4
ATOM 5263 N N . GLY A 1 24 ? 7.006 -1.306 -3.555 1.00 0.00 24 GLY A N 4
ATOM 5264 C CA . GLY A 1 24 ? 8.076 -1.666 -4.466 1.00 0.00 24 GLY A CA 4
ATOM 5265 C C . GLY A 1 24 ? 8.899 -2.835 -3.961 1.00 0.00 24 GLY A C 4
ATOM 5266 O O . GLY A 1 24 ? 10.124 -2.841 -4.087 1.00 0.00 24 GLY A O 4
ATOM 5270 N N . LEU A 1 25 ? 8.226 -3.825 -3.385 1.00 0.00 25 LEU A N 4
ATOM 5271 C CA . LEU A 1 25 ? 8.903 -5.004 -2.857 1.00 0.00 25 LEU A CA 4
ATOM 5272 C C . LEU A 1 25 ? 8.299 -6.282 -3.431 1.00 0.00 25 LEU A C 4
ATOM 5273 O O . LEU A 1 25 ? 7.378 -6.233 -4.246 1.00 0.00 25 LEU A O 4
ATOM 5289 N N . ASP A 1 26 ? 8.823 -7.424 -2.999 1.00 0.00 26 ASP A N 4
ATOM 5290 C CA . ASP A 1 26 ? 8.333 -8.715 -3.468 1.00 0.00 26 ASP A CA 4
ATOM 5291 C C . ASP A 1 26 ? 7.678 -9.493 -2.331 1.00 0.00 26 ASP A C 4
ATOM 5292 O O . ASP A 1 26 ? 7.559 -8.995 -1.211 1.00 0.00 26 ASP A O 4
ATOM 5301 N N . LYS A 1 27 ? 7.252 -10.716 -2.626 1.00 0.00 27 LYS A N 4
ATOM 5302 C CA . LYS A 1 27 ? 6.608 -11.564 -1.629 1.00 0.00 27 LYS A CA 4
ATOM 5303 C C . LYS A 1 27 ? 7.601 -11.988 -0.552 1.00 0.00 27 LYS A C 4
ATOM 5304 O O . LYS A 1 27 ? 7.240 -12.136 0.615 1.00 0.00 27 LYS A O 4
ATOM 5323 N N . ASN A 1 28 ? 8.854 -12.181 -0.952 1.00 0.00 28 ASN A N 4
ATOM 5324 C CA . ASN A 1 28 ? 9.900 -12.587 -0.019 1.00 0.00 28 ASN A CA 4
ATOM 5325 C C . ASN A 1 28 ? 10.489 -11.377 0.699 1.00 0.00 28 ASN A C 4
ATOM 5326 O O . ASN A 1 28 ? 11.605 -11.431 1.214 1.00 0.00 28 ASN A O 4
ATOM 5337 N N . ALA A 1 29 ? 9.730 -10.286 0.728 1.00 0.00 29 ALA A N 4
ATOM 5338 C CA . ALA A 1 29 ? 10.175 -9.063 1.385 1.00 0.00 29 ALA A CA 4
ATOM 5339 C C . ALA A 1 29 ? 9.985 -9.151 2.895 1.00 0.00 29 ALA A C 4
ATOM 5340 O O . ALA A 1 29 ? 8.921 -9.540 3.377 1.00 0.00 29 ALA A O 4
ATOM 5347 N N . THR A 1 30 ? 11.025 -8.788 3.640 1.00 0.00 30 THR A N 4
ATOM 5348 C CA . THR A 1 30 ? 10.973 -8.827 5.096 1.00 0.00 30 THR A CA 4
ATOM 5349 C C . THR A 1 30 ? 10.485 -7.500 5.665 1.00 0.00 30 THR A C 4
ATOM 5350 O O . THR A 1 30 ? 10.806 -6.433 5.141 1.00 0.00 30 THR A O 4
ATOM 5361 N N . SER A 1 31 ? 9.707 -7.573 6.740 1.00 0.00 31 SER A N 4
ATOM 5362 C CA . SER A 1 31 ? 9.172 -6.377 7.379 1.00 0.00 31 SER A CA 4
ATOM 5363 C C . SER A 1 31 ? 10.169 -5.225 7.299 1.00 0.00 31 SER A C 4
ATOM 5364 O O . SER A 1 31 ? 9.807 -4.098 6.962 1.00 0.00 31 SER A O 4
ATOM 5372 N N . ASP A 1 32 ? 11.427 -5.518 7.610 1.00 0.00 32 ASP A N 4
ATOM 5373 C CA . ASP A 1 32 ? 12.479 -4.508 7.573 1.00 0.00 32 ASP A CA 4
ATOM 5374 C C . ASP A 1 32 ? 12.521 -3.818 6.213 1.00 0.00 32 ASP A C 4
ATOM 5375 O O . ASP A 1 32 ? 12.601 -2.592 6.130 1.00 0.00 32 ASP A O 4
ATOM 5384 N N . ASP A 1 33 ? 12.469 -4.613 5.150 1.00 0.00 33 ASP A N 4
ATOM 5385 C CA . ASP A 1 33 ? 12.501 -4.079 3.794 1.00 0.00 33 ASP A CA 4
ATOM 5386 C C . ASP A 1 33 ? 11.308 -3.162 3.542 1.00 0.00 33 ASP A C 4
ATOM 5387 O O . ASP A 1 33 ? 11.397 -2.212 2.763 1.00 0.00 33 ASP A O 4
ATOM 5396 N N . ILE A 1 34 ? 10.194 -3.453 4.205 1.00 0.00 34 ILE A N 4
ATOM 5397 C CA . ILE A 1 34 ? 8.984 -2.655 4.053 1.00 0.00 34 ILE A CA 4
ATOM 5398 C C . ILE A 1 34 ? 9.093 -1.340 4.818 1.00 0.00 34 ILE A C 4
ATOM 5399 O O . ILE A 1 34 ? 8.533 -0.323 4.409 1.00 0.00 34 ILE A O 4
ATOM 5415 N N . LYS A 1 35 ? 9.820 -1.368 5.930 1.00 0.00 35 LYS A N 4
ATOM 5416 C CA . LYS A 1 35 ? 10.007 -0.178 6.752 1.00 0.00 35 LYS A CA 4
ATOM 5417 C C . LYS A 1 35 ? 10.988 0.788 6.096 1.00 0.00 35 LYS A C 4
ATOM 5418 O O . LYS A 1 35 ? 10.669 1.956 5.870 1.00 0.00 35 LYS A O 4
ATOM 5437 N N . LYS A 1 36 ? 12.183 0.294 5.791 1.00 0.00 36 LYS A N 4
ATOM 5438 C CA . LYS A 1 36 ? 13.211 1.112 5.158 1.00 0.00 36 LYS A CA 4
ATOM 5439 C C . LYS A 1 36 ? 12.705 1.702 3.845 1.00 0.00 36 LYS A C 4
ATOM 5440 O O . LYS A 1 36 ? 13.057 2.824 3.481 1.00 0.00 36 LYS A O 4
ATOM 5459 N N . SER A 1 37 ? 11.877 0.938 3.139 1.00 0.00 37 SER A N 4
ATOM 5460 C CA . SER A 1 37 ? 11.325 1.384 1.865 1.00 0.00 37 SER A CA 4
ATOM 5461 C C . SER A 1 37 ? 10.218 2.411 2.083 1.00 0.00 37 SER A C 4
ATOM 5462 O O . SER A 1 37 ? 10.160 3.433 1.399 1.00 0.00 37 SER A O 4
ATOM 5470 N N . TYR A 1 38 ? 9.340 2.131 3.040 1.00 0.00 38 TYR A N 4
ATOM 5471 C CA . TYR A 1 38 ? 8.232 3.028 3.347 1.00 0.00 38 TYR A CA 4
ATOM 5472 C C . TYR A 1 38 ? 8.739 4.435 3.649 1.00 0.00 38 TYR A C 4
ATOM 5473 O O . TYR A 1 38 ? 8.099 5.426 3.297 1.00 0.00 38 TYR A O 4
ATOM 5491 N N . ARG A 1 39 ? 9.892 4.514 4.304 1.00 0.00 39 ARG A N 4
ATOM 5492 C CA . ARG A 1 39 ? 10.485 5.799 4.655 1.00 0.00 39 ARG A CA 4
ATOM 5493 C C . ARG A 1 39 ? 10.703 6.655 3.411 1.00 0.00 39 ARG A C 4
ATOM 5494 O O . ARG A 1 39 ? 10.050 7.684 3.230 1.00 0.00 39 ARG A O 4
ATOM 5515 N N . LYS A 1 40 ? 11.624 6.224 2.556 1.00 0.00 40 LYS A N 4
ATOM 5516 C CA . LYS A 1 40 ? 11.928 6.950 1.328 1.00 0.00 40 LYS A CA 4
ATOM 5517 C C . LYS A 1 40 ? 10.647 7.354 0.604 1.00 0.00 40 LYS A C 4
ATOM 5518 O O . LYS A 1 40 ? 10.549 8.456 0.063 1.00 0.00 40 LYS A O 4
ATOM 5537 N N . LEU A 1 41 ? 9.668 6.456 0.598 1.00 0.00 41 LEU A N 4
ATOM 5538 C CA . LEU A 1 41 ? 8.393 6.720 -0.059 1.00 0.00 41 LEU A CA 4
ATOM 5539 C C . LEU A 1 41 ? 7.605 7.789 0.691 1.00 0.00 41 LEU A C 4
ATOM 5540 O O . LEU A 1 41 ? 6.870 8.570 0.087 1.00 0.00 41 LEU A O 4
ATOM 5556 N N . ALA A 1 42 ? 7.765 7.819 2.010 1.00 0.00 42 ALA A N 4
ATOM 5557 C CA . ALA A 1 42 ? 7.073 8.795 2.842 1.00 0.00 42 ALA A CA 4
ATOM 5558 C C . ALA A 1 42 ? 7.749 10.160 2.765 1.00 0.00 42 ALA A C 4
ATOM 5559 O O . ALA A 1 42 ? 7.094 11.196 2.890 1.00 0.00 42 ALA A O 4
ATOM 5566 N N . LEU A 1 43 ? 9.061 10.154 2.559 1.00 0.00 43 LEU A N 4
ATOM 5567 C CA . LEU A 1 43 ? 9.826 11.393 2.466 1.00 0.00 43 LEU A CA 4
ATOM 5568 C C . LEU A 1 43 ? 9.647 12.042 1.098 1.00 0.00 43 LEU A C 4
ATOM 5569 O O . LEU A 1 43 ? 9.870 13.242 0.934 1.00 0.00 43 LEU A O 4
ATOM 5585 N N . LYS A 1 44 ? 9.241 11.242 0.117 1.00 0.00 44 LYS A N 4
ATOM 5586 C CA . LYS A 1 44 ? 9.028 11.738 -1.237 1.00 0.00 44 LYS A CA 4
ATOM 5587 C C . LYS A 1 44 ? 7.555 12.055 -1.475 1.00 0.00 44 LYS A C 4
ATOM 5588 O O . LYS A 1 44 ? 7.220 12.938 -2.265 1.00 0.00 44 LYS A O 4
ATOM 5607 N N . TYR A 1 45 ? 6.680 11.332 -0.785 1.00 0.00 45 TYR A N 4
ATOM 5608 C CA . TYR A 1 45 ? 5.243 11.536 -0.922 1.00 0.00 45 TYR A CA 4
ATOM 5609 C C . TYR A 1 45 ? 4.658 12.160 0.341 1.00 0.00 45 TYR A C 4
ATOM 5610 O O . TYR A 1 45 ? 3.449 12.114 0.568 1.00 0.00 45 TYR A O 4
ATOM 5628 N N . HIS A 1 46 ? 5.527 12.743 1.161 1.00 0.00 46 HIS A N 4
ATOM 5629 C CA . HIS A 1 46 ? 5.098 13.379 2.402 1.00 0.00 46 HIS A CA 4
ATOM 5630 C C . HIS A 1 46 ? 4.051 14.454 2.129 1.00 0.00 46 HIS A C 4
ATOM 5631 O O . HIS A 1 46 ? 4.133 15.201 1.153 1.00 0.00 46 HIS A O 4
ATOM 5645 N N . PRO A 1 47 ? 3.041 14.535 3.008 1.00 0.00 47 PRO A N 4
ATOM 5646 C CA . PRO A 1 47 ? 1.959 15.516 2.882 1.00 0.00 47 PRO A CA 4
ATOM 5647 C C . PRO A 1 47 ? 2.433 16.941 3.146 1.00 0.00 47 PRO A C 4
ATOM 5648 O O . PRO A 1 47 ? 1.838 17.903 2.660 1.00 0.00 47 PRO A O 4
ATOM 5659 N N . ASP A 1 48 ? 3.507 17.068 3.917 1.00 0.00 48 ASP A N 4
ATOM 5660 C CA . ASP A 1 48 ? 4.063 18.376 4.244 1.00 0.00 48 ASP A CA 4
ATOM 5661 C C . ASP A 1 48 ? 4.972 18.875 3.126 1.00 0.00 48 ASP A C 4
ATOM 5662 O O . ASP A 1 48 ? 5.000 20.067 2.819 1.00 0.00 48 ASP A O 4
ATOM 5671 N N . LYS A 1 49 ? 5.716 17.956 2.520 1.00 0.00 49 LYS A N 4
ATOM 5672 C CA . LYS A 1 49 ? 6.628 18.301 1.436 1.00 0.00 49 LYS A CA 4
ATOM 5673 C C . LYS A 1 49 ? 5.869 18.909 0.260 1.00 0.00 49 LYS A C 4
ATOM 5674 O O . LYS A 1 49 ? 6.342 19.851 -0.375 1.00 0.00 49 LYS A O 4
ATOM 5693 N N . ASN A 1 50 ? 4.690 18.365 -0.022 1.00 0.00 50 ASN A N 4
ATOM 5694 C CA . ASN A 1 50 ? 3.865 18.855 -1.121 1.00 0.00 50 ASN A CA 4
ATOM 5695 C C . ASN A 1 50 ? 2.726 19.726 -0.600 1.00 0.00 50 ASN A C 4
ATOM 5696 O O . ASN A 1 50 ? 1.805 19.253 0.067 1.00 0.00 50 ASN A O 4
ATOM 5707 N N . PRO A 1 51 ? 2.788 21.029 -0.910 1.00 0.00 51 PRO A N 4
ATOM 5708 C CA . PRO A 1 51 ? 1.769 21.994 -0.484 1.00 0.00 51 PRO A CA 4
ATOM 5709 C C . PRO A 1 51 ? 0.439 21.785 -1.200 1.00 0.00 51 PRO A C 4
ATOM 5710 O O . PRO A 1 51 ? 0.357 21.897 -2.423 1.00 0.00 51 PRO A O 4
ATOM 5721 N N . ASP A 1 52 ? -0.601 21.483 -0.430 1.00 0.00 52 ASP A N 4
ATOM 5722 C CA . ASP A 1 52 ? -1.929 21.261 -0.991 1.00 0.00 52 ASP A CA 4
ATOM 5723 C C . ASP A 1 52 ? -1.836 20.586 -2.356 1.00 0.00 52 ASP A C 4
ATOM 5724 O O . ASP A 1 52 ? -2.477 21.013 -3.315 1.00 0.00 52 ASP A O 4
ATOM 5733 N N . ASN A 1 53 ? -1.033 19.530 -2.435 1.00 0.00 53 ASN A N 4
ATOM 5734 C CA . ASN A 1 53 ? -0.855 18.796 -3.683 1.00 0.00 53 ASN A CA 4
ATOM 5735 C C . ASN A 1 53 ? -1.649 17.494 -3.666 1.00 0.00 53 ASN A C 4
ATOM 5736 O O . ASN A 1 53 ? -1.482 16.647 -2.788 1.00 0.00 53 ASN A O 4
ATOM 5747 N N . PRO A 1 54 ? -2.534 17.328 -4.660 1.00 0.00 54 PRO A N 4
ATOM 5748 C CA . PRO A 1 54 ? -3.371 16.130 -4.783 1.00 0.00 54 PRO A CA 4
ATOM 5749 C C . PRO A 1 54 ? -2.563 14.895 -5.165 1.00 0.00 54 PRO A C 4
ATOM 5750 O O . PRO A 1 54 ? -2.693 13.841 -4.544 1.00 0.00 54 PRO A O 4
ATOM 5761 N N . GLU A 1 55 ? -1.729 15.033 -6.191 1.00 0.00 55 GLU A N 4
ATOM 5762 C CA . GLU A 1 55 ? -0.900 13.927 -6.655 1.00 0.00 55 GLU A CA 4
ATOM 5763 C C . GLU A 1 55 ? -0.173 13.265 -5.488 1.00 0.00 55 GLU A C 4
ATOM 5764 O O . GLU A 1 55 ? -0.127 12.040 -5.386 1.00 0.00 55 GLU A O 4
ATOM 5776 N N . ALA A 1 56 ? 0.395 14.086 -4.610 1.00 0.00 56 ALA A N 4
ATOM 5777 C CA . ALA A 1 56 ? 1.119 13.582 -3.450 1.00 0.00 56 ALA A CA 4
ATOM 5778 C C . ALA A 1 56 ? 0.211 12.740 -2.560 1.00 0.00 56 ALA A C 4
ATOM 5779 O O . ALA A 1 56 ? 0.573 11.636 -2.155 1.00 0.00 56 ALA A O 4
ATOM 5786 N N . ALA A 1 57 ? -0.970 13.270 -2.258 1.00 0.00 57 ALA A N 4
ATOM 5787 C CA . ALA A 1 57 ? -1.930 12.567 -1.416 1.00 0.00 57 ALA A CA 4
ATOM 5788 C C . ALA A 1 57 ? -2.403 11.279 -2.082 1.00 0.00 57 ALA A C 4
ATOM 5789 O O . ALA A 1 57 ? -2.269 10.192 -1.519 1.00 0.00 57 ALA A O 4
ATOM 5796 N N . ASP A 1 58 ? -2.959 11.408 -3.281 1.00 0.00 58 ASP A N 4
ATOM 5797 C CA . ASP A 1 58 ? -3.453 10.255 -4.024 1.00 0.00 58 ASP A CA 4
ATOM 5798 C C . ASP A 1 58 ? -2.530 9.054 -3.839 1.00 0.00 58 ASP A C 4
ATOM 5799 O O . ASP A 1 58 ? -2.985 7.913 -3.760 1.00 0.00 58 ASP A O 4
ATOM 5808 N N . LYS A 1 59 ? -1.229 9.319 -3.773 1.00 0.00 59 LYS A N 4
ATOM 5809 C CA . LYS A 1 59 ? -0.241 8.261 -3.598 1.00 0.00 59 LYS A CA 4
ATOM 5810 C C . LYS A 1 59 ? -0.017 7.966 -2.118 1.00 0.00 59 LYS A C 4
ATOM 5811 O O . LYS A 1 59 ? -0.296 6.864 -1.645 1.00 0.00 59 LYS A O 4
ATOM 5830 N N . PHE A 1 60 ? 0.489 8.958 -1.391 1.00 0.00 60 PHE A N 4
ATOM 5831 C CA . PHE A 1 60 ? 0.750 8.804 0.035 1.00 0.00 60 PHE A CA 4
ATOM 5832 C C . PHE A 1 60 ? -0.322 7.941 0.694 1.00 0.00 60 PHE A C 4
ATOM 5833 O O . PHE A 1 60 ? -0.025 6.895 1.273 1.00 0.00 60 PHE A O 4
ATOM 5850 N N . LYS A 1 61 ? -1.571 8.386 0.603 1.00 0.00 61 LYS A N 4
ATOM 5851 C CA . LYS A 1 61 ? -2.688 7.656 1.189 1.00 0.00 61 LYS A CA 4
ATOM 5852 C C . LYS A 1 61 ? -2.514 6.152 1.001 1.00 0.00 61 LYS A C 4
ATOM 5853 O O . LYS A 1 61 ? -2.781 5.369 1.912 1.00 0.00 61 LYS A O 4
ATOM 5872 N N . GLU A 1 62 ? -2.064 5.756 -0.185 1.00 0.00 62 GLU A N 4
ATOM 5873 C CA . GLU A 1 62 ? -1.854 4.346 -0.490 1.00 0.00 62 GLU A CA 4
ATOM 5874 C C . GLU A 1 62 ? -0.623 3.810 0.236 1.00 0.00 62 GLU A C 4
ATOM 5875 O O . GLU A 1 62 ? -0.641 2.703 0.775 1.00 0.00 62 GLU A O 4
ATOM 5887 N N . ILE A 1 63 ? 0.444 4.602 0.243 1.00 0.00 63 ILE A N 4
ATOM 5888 C CA . ILE A 1 63 ? 1.682 4.207 0.903 1.00 0.00 63 ILE A CA 4
ATOM 5889 C C . ILE A 1 63 ? 1.452 3.929 2.384 1.00 0.00 63 ILE A C 4
ATOM 5890 O O . ILE A 1 63 ? 1.774 2.850 2.881 1.00 0.00 63 ILE A O 4
ATOM 5906 N N . ASN A 1 64 ? 0.890 4.908 3.085 1.00 0.00 64 ASN A N 4
ATOM 5907 C CA . ASN A 1 64 ? 0.614 4.768 4.510 1.00 0.00 64 ASN A CA 4
ATOM 5908 C C . ASN A 1 64 ? -0.234 3.529 4.781 1.00 0.00 64 ASN A C 4
ATOM 5909 O O . ASN A 1 64 ? 0.022 2.785 5.727 1.00 0.00 64 ASN A O 4
ATOM 5920 N N . ASN A 1 65 ? -1.243 3.315 3.943 1.00 0.00 65 ASN A N 4
ATOM 5921 C CA . ASN A 1 65 ? -2.129 2.166 4.092 1.00 0.00 65 ASN A CA 4
ATOM 5922 C C . ASN A 1 65 ? -1.377 0.863 3.840 1.00 0.00 65 ASN A C 4
ATOM 5923 O O . ASN A 1 65 ? -1.198 0.052 4.748 1.00 0.00 65 ASN A O 4
ATOM 5934 N N . ALA A 1 66 ? -0.939 0.669 2.600 1.00 0.00 66 ALA A N 4
ATOM 5935 C CA . ALA A 1 66 ? -0.204 -0.533 2.228 1.00 0.00 66 ALA A CA 4
ATOM 5936 C C . ALA A 1 66 ? 0.863 -0.868 3.266 1.00 0.00 66 ALA A C 4
ATOM 5937 O O . ALA A 1 66 ? 0.965 -2.007 3.720 1.00 0.00 66 ALA A O 4
ATOM 5944 N N . HIS A 1 67 ? 1.655 0.133 3.637 1.00 0.00 67 HIS A N 4
ATOM 5945 C CA . HIS A 1 67 ? 2.715 -0.055 4.621 1.00 0.00 67 HIS A CA 4
ATOM 5946 C C . HIS A 1 67 ? 2.140 -0.525 5.954 1.00 0.00 67 HIS A C 4
ATOM 5947 O O . HIS A 1 67 ? 2.741 -1.348 6.644 1.00 0.00 67 HIS A O 4
ATOM 5961 N N . ALA A 1 68 ? 0.975 0.005 6.310 1.00 0.00 68 ALA A N 4
ATOM 5962 C CA . ALA A 1 68 ? 0.319 -0.361 7.560 1.00 0.00 68 ALA A CA 4
ATOM 5963 C C . ALA A 1 68 ? -0.151 -1.811 7.529 1.00 0.00 68 ALA A C 4
ATOM 5964 O O . ALA A 1 68 ? 0.324 -2.643 8.303 1.00 0.00 68 ALA A O 4
ATOM 5971 N N . ILE A 1 69 ? -1.085 -2.107 6.632 1.00 0.00 69 ILE A N 4
ATOM 5972 C CA . ILE A 1 69 ? -1.618 -3.457 6.501 1.00 0.00 69 ILE A CA 4
ATOM 5973 C C . ILE A 1 69 ? -0.496 -4.488 6.440 1.00 0.00 69 ILE A C 4
ATOM 5974 O O . ILE A 1 69 ? -0.635 -5.604 6.942 1.00 0.00 69 ILE A O 4
ATOM 5990 N N . LEU A 1 70 ? 0.618 -4.106 5.824 1.00 0.00 70 LEU A N 4
ATOM 5991 C CA . LEU A 1 70 ? 1.767 -4.996 5.700 1.00 0.00 70 LEU A CA 4
ATOM 5992 C C . LEU A 1 70 ? 2.523 -5.097 7.020 1.00 0.00 70 LEU A C 4
ATOM 5993 O O . LEU A 1 70 ? 2.656 -6.180 7.591 1.00 0.00 70 LEU A O 4
ATOM 6009 N N . THR A 1 71 ? 3.017 -3.961 7.502 1.00 0.00 71 THR A N 4
ATOM 6010 C CA . THR A 1 71 ? 3.760 -3.921 8.755 1.00 0.00 71 THR A CA 4
ATOM 6011 C C . THR A 1 71 ? 2.949 -4.530 9.894 1.00 0.00 71 THR A C 4
ATOM 6012 O O . THR A 1 71 ? 3.510 -5.037 10.866 1.00 0.00 71 THR A O 4
ATOM 6023 N N . ASP A 1 72 ? 1.628 -4.478 9.767 1.00 0.00 72 ASP A N 4
ATOM 6024 C CA . ASP A 1 72 ? 0.740 -5.027 10.785 1.00 0.00 72 ASP A CA 4
ATOM 6025 C C . ASP A 1 72 ? 0.580 -6.534 10.612 1.00 0.00 72 ASP A C 4
ATOM 6026 O O . ASP A 1 72 ? 0.228 -7.011 9.533 1.00 0.00 72 ASP A O 4
ATOM 6035 N N . ALA A 1 73 ? 0.842 -7.279 11.681 1.00 0.00 73 ALA A N 4
ATOM 6036 C CA . ALA A 1 73 ? 0.726 -8.731 11.647 1.00 0.00 73 ALA A CA 4
ATOM 6037 C C . ALA A 1 73 ? -0.701 -9.161 11.324 1.00 0.00 73 ALA A C 4
ATOM 6038 O O . ALA A 1 73 ? -0.958 -9.765 10.282 1.00 0.00 73 ALA A O 4
ATOM 6045 N N . THR A 1 74 ? -1.627 -8.846 12.224 1.00 0.00 74 THR A N 4
ATOM 6046 C CA . THR A 1 74 ? -3.028 -9.201 12.035 1.00 0.00 74 THR A CA 4
ATOM 6047 C C . THR A 1 74 ? -3.526 -8.765 10.662 1.00 0.00 74 THR A C 4
ATOM 6048 O O . THR A 1 74 ? -4.080 -9.565 9.908 1.00 0.00 74 THR A O 4
ATOM 6059 N N . LYS A 1 75 ? -3.325 -7.491 10.342 1.00 0.00 75 LYS A N 4
ATOM 6060 C CA . LYS A 1 75 ? -3.751 -6.948 9.057 1.00 0.00 75 LYS A CA 4
ATOM 6061 C C . LYS A 1 75 ? -3.155 -7.748 7.903 1.00 0.00 75 LYS A C 4
ATOM 6062 O O . LYS A 1 75 ? -3.861 -8.130 6.971 1.00 0.00 75 LYS A O 4
ATOM 6081 N N . ARG A 1 76 ? -1.851 -7.998 7.974 1.00 0.00 76 ARG A N 4
ATOM 6082 C CA . ARG A 1 76 ? -1.161 -8.753 6.935 1.00 0.00 76 ARG A CA 4
ATOM 6083 C C . ARG A 1 76 ? -1.750 -10.154 6.798 1.00 0.00 76 ARG A C 4
ATOM 6084 O O . ARG A 1 76 ? -1.785 -10.719 5.706 1.00 0.00 76 ARG A O 4
ATOM 6105 N N . ASN A 1 77 ? -2.213 -10.707 7.914 1.00 0.00 77 ASN A N 4
ATOM 6106 C CA . ASN A 1 77 ? -2.800 -12.042 7.919 1.00 0.00 77 ASN A CA 4
ATOM 6107 C C . ASN A 1 77 ? -4.129 -12.055 7.169 1.00 0.00 77 ASN A C 4
ATOM 6108 O O . ASN A 1 77 ? -4.406 -12.970 6.393 1.00 0.00 77 ASN A O 4
ATOM 6119 N N . ILE A 1 78 ? -4.945 -11.033 7.405 1.00 0.00 78 ILE A N 4
ATOM 6120 C CA . ILE A 1 78 ? -6.243 -10.926 6.751 1.00 0.00 78 ILE A CA 4
ATOM 6121 C C . ILE A 1 78 ? -6.095 -10.921 5.234 1.00 0.00 78 ILE A C 4
ATOM 6122 O O . ILE A 1 78 ? -6.845 -11.592 4.524 1.00 0.00 78 ILE A O 4
ATOM 6138 N N . TYR A 1 79 ? -5.123 -10.161 4.742 1.00 0.00 79 TYR A N 4
ATOM 6139 C CA . TYR A 1 79 ? -4.876 -10.068 3.308 1.00 0.00 79 TYR A CA 4
ATOM 6140 C C . TYR A 1 79 ? -4.244 -11.352 2.780 1.00 0.00 79 TYR A C 4
ATOM 6141 O O . TYR A 1 79 ? -4.736 -11.952 1.824 1.00 0.00 79 TYR A O 4
ATOM 6159 N N . ASP A 1 80 ? -3.150 -11.768 3.409 1.00 0.00 80 ASP A N 4
ATOM 6160 C CA . ASP A 1 80 ? -2.450 -12.981 3.005 1.00 0.00 80 ASP A CA 4
ATOM 6161 C C . ASP A 1 80 ? -3.413 -14.160 2.915 1.00 0.00 80 ASP A C 4
ATOM 6162 O O . ASP A 1 80 ? -3.467 -14.857 1.902 1.00 0.00 80 ASP A O 4
ATOM 6171 N N . LYS A 1 81 ? -4.173 -14.379 3.983 1.00 0.00 81 LYS A N 4
ATOM 6172 C CA . LYS A 1 81 ? -5.135 -15.474 4.027 1.00 0.00 81 LYS A CA 4
ATOM 6173 C C . LYS A 1 81 ? -6.312 -15.201 3.095 1.00 0.00 81 LYS A C 4
ATOM 6174 O O . LYS A 1 81 ? -6.681 -16.048 2.281 1.00 0.00 81 LYS A O 4
ATOM 6193 N N . TYR A 1 82 ? -6.895 -14.014 3.218 1.00 0.00 82 TYR A N 4
ATOM 6194 C CA . TYR A 1 82 ? -8.031 -13.631 2.388 1.00 0.00 82 TYR A CA 4
ATOM 6195 C C . TYR A 1 82 ? -7.587 -12.728 1.241 1.00 0.00 82 TYR A C 4
ATOM 6196 O O . TYR A 1 82 ? -7.626 -13.120 0.076 1.00 0.00 82 TYR A O 4
ATOM 6214 N N . GLY A 1 83 ? -7.162 -11.515 1.582 1.00 0.00 83 GLY A N 4
ATOM 6215 C CA . GLY A 1 83 ? -6.716 -10.574 0.571 1.00 0.00 83 GLY A CA 4
ATOM 6216 C C . GLY A 1 83 ? -7.633 -9.373 0.451 1.00 0.00 83 GLY A C 4
ATOM 6217 O O . GLY A 1 83 ? -8.058 -8.805 1.457 1.00 0.00 83 GLY A O 4
ATOM 6221 N N . SER A 1 84 ? -7.937 -8.983 -0.783 1.00 0.00 84 SER A N 4
ATOM 6222 C CA . SER A 1 84 ? -8.805 -7.838 -1.031 1.00 0.00 84 SER A CA 4
ATOM 6223 C C . SER A 1 84 ? -10.152 -8.018 -0.338 1.00 0.00 84 SER A C 4
ATOM 6224 O O . SER A 1 84 ? -10.675 -7.089 0.280 1.00 0.00 84 SER A O 4
ATOM 6232 N N . LEU A 1 85 ? -10.710 -9.219 -0.445 1.00 0.00 85 LEU A N 4
ATOM 6233 C CA . LEU A 1 85 ? -11.997 -9.523 0.171 1.00 0.00 85 LEU A CA 4
ATOM 6234 C C . LEU A 1 85 ? -11.941 -9.315 1.681 1.00 0.00 85 LEU A C 4
ATOM 6235 O O . LEU A 1 85 ? -12.743 -8.572 2.245 1.00 0.00 85 LEU A O 4
ATOM 6251 N N . GLY A 1 86 ? -10.986 -9.975 2.329 1.00 0.00 86 GLY A N 4
ATOM 6252 C CA . GLY A 1 86 ? -10.841 -9.847 3.767 1.00 0.00 86 GLY A CA 4
ATOM 6253 C C . GLY A 1 86 ? -10.912 -8.406 4.231 1.00 0.00 86 GLY A C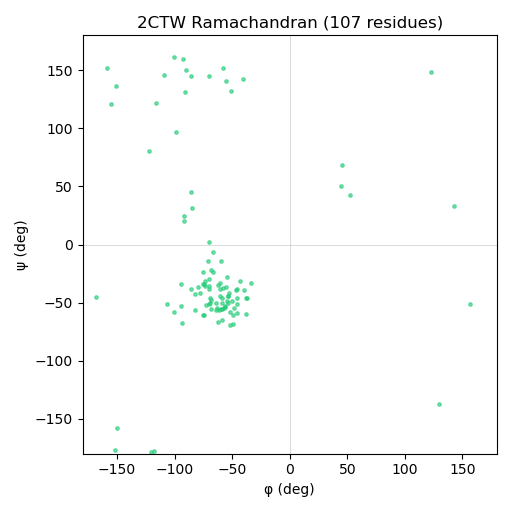 4
ATOM 6254 O O . GLY A 1 86 ? -11.716 -8.064 5.100 1.00 0.00 86 GLY A O 4
ATOM 6258 N N . LEU A 1 87 ? -10.069 -7.557 3.654 1.00 0.00 87 LEU A N 4
ATOM 6259 C CA . LEU A 1 87 ? -10.038 -6.144 4.014 1.00 0.00 87 LEU A CA 4
ATOM 6260 C C . LEU A 1 87 ? -11.369 -5.471 3.695 1.00 0.00 87 LEU A C 4
ATOM 6261 O O . LEU A 1 87 ? -11.929 -4.755 4.525 1.00 0.00 87 LEU A O 4
ATOM 6277 N N . TYR A 1 88 ? -11.871 -5.708 2.488 1.00 0.00 88 TYR A N 4
ATOM 6278 C CA . TYR A 1 88 ? -13.136 -5.125 2.058 1.00 0.00 88 TYR A CA 4
ATOM 6279 C C . TYR A 1 88 ? -14.233 -5.388 3.085 1.00 0.00 88 TYR A C 4
ATOM 6280 O O . TYR A 1 88 ? -15.015 -4.496 3.418 1.00 0.00 88 TYR A O 4
ATOM 6298 N N . VAL A 1 89 ? -14.285 -6.619 3.584 1.00 0.00 89 VAL A N 4
ATOM 6299 C CA . VAL A 1 89 ? -15.285 -7.001 4.574 1.00 0.00 89 VAL A CA 4
ATOM 6300 C C . VAL A 1 89 ? -14.961 -6.405 5.939 1.00 0.00 89 VAL A C 4
ATOM 6301 O O . VAL A 1 89 ? -15.824 -5.819 6.593 1.00 0.00 89 VAL A O 4
ATOM 6314 N N . ALA A 1 90 ? -13.712 -6.557 6.364 1.00 0.00 90 ALA A N 4
ATOM 6315 C CA . ALA A 1 90 ? -13.273 -6.032 7.651 1.00 0.00 90 ALA A CA 4
ATOM 6316 C C . ALA A 1 90 ? -13.513 -4.529 7.741 1.00 0.00 90 ALA A C 4
ATOM 6317 O O . ALA A 1 90 ? -13.744 -3.993 8.824 1.00 0.00 90 ALA A O 4
ATOM 6324 N N . GLU A 1 91 ? -13.455 -3.856 6.597 1.00 0.00 91 GLU A N 4
ATOM 6325 C CA . GLU A 1 91 ? -13.665 -2.413 6.548 1.00 0.00 91 GLU A CA 4
ATOM 6326 C C . GLU A 1 91 ? -15.142 -2.072 6.722 1.00 0.00 91 GLU A C 4
ATOM 6327 O O . GLU A 1 91 ? -15.487 -1.038 7.293 1.00 0.00 91 GLU A O 4
ATOM 6339 N N . GLN A 1 92 ? -16.008 -2.949 6.225 1.00 0.00 92 GLN A N 4
ATOM 6340 C CA . GLN A 1 92 ? -17.448 -2.741 6.324 1.00 0.00 92 GLN A CA 4
ATOM 6341 C C . GLN A 1 92 ? -17.944 -3.026 7.738 1.00 0.00 92 GLN A C 4
ATOM 6342 O O . GLN A 1 92 ? -18.589 -2.184 8.362 1.00 0.00 92 GLN A O 4
ATOM 6356 N N . PHE A 1 93 ? -17.638 -4.219 8.237 1.00 0.00 93 PHE A N 4
ATOM 6357 C CA . PHE A 1 93 ? -18.053 -4.616 9.577 1.00 0.00 93 PHE A CA 4
ATOM 6358 C C . PHE A 1 93 ? -16.871 -4.598 10.541 1.00 0.00 93 PHE A C 4
ATOM 6359 O O . PHE A 1 93 ? -16.837 -3.810 11.485 1.00 0.00 93 PHE A O 4
ATOM 6376 N N . GLY A 1 94 ? -15.901 -5.474 10.295 1.00 0.00 94 GLY A N 4
ATOM 6377 C CA . GLY A 1 94 ? -14.730 -5.544 11.149 1.00 0.00 94 GLY A CA 4
ATOM 6378 C C . GLY A 1 94 ? -13.918 -6.803 10.919 1.00 0.00 94 GLY A C 4
ATOM 6379 O O . GLY A 1 94 ? -14.458 -7.830 10.508 1.00 0.00 94 GLY A O 4
ATOM 6383 N N . GLU A 1 95 ? -12.618 -6.724 11.183 1.00 0.00 95 GLU A N 4
ATOM 6384 C CA . GLU A 1 95 ? -11.730 -7.866 10.999 1.00 0.00 95 GLU A CA 4
ATOM 6385 C C . GLU A 1 95 ? -12.014 -8.948 12.037 1.00 0.00 95 GLU A C 4
ATOM 6386 O O . GLU A 1 95 ? -11.625 -10.103 11.867 1.00 0.00 95 GLU A O 4
ATOM 6398 N N . GLU A 1 96 ? -12.695 -8.564 13.113 1.00 0.00 96 GLU A N 4
ATOM 6399 C CA . GLU A 1 96 ? -13.029 -9.501 14.179 1.00 0.00 96 GLU A CA 4
ATOM 6400 C C . GLU A 1 96 ? -14.248 -10.339 13.804 1.00 0.00 96 GLU A C 4
ATOM 6401 O O . GLU A 1 96 ? -14.506 -11.382 14.403 1.00 0.00 96 GLU A O 4
ATOM 6413 N N . ASN A 1 97 ? -14.996 -9.873 12.809 1.00 0.00 97 ASN A N 4
ATOM 6414 C CA . ASN A 1 97 ? -16.188 -10.578 12.354 1.00 0.00 97 ASN A CA 4
ATOM 6415 C C . ASN A 1 97 ? -15.871 -11.467 11.155 1.00 0.00 97 ASN A C 4
ATOM 6416 O O . ASN A 1 97 ? -16.648 -12.355 10.805 1.00 0.00 97 ASN A O 4
ATOM 6427 N N . VAL A 1 98 ? -14.724 -11.222 10.531 1.00 0.00 98 VAL A N 4
ATOM 6428 C CA . VAL A 1 98 ? -14.302 -12.001 9.373 1.00 0.00 98 VAL A CA 4
ATOM 6429 C C . VAL A 1 98 ? -14.142 -13.474 9.730 1.00 0.00 98 VAL A C 4
ATOM 6430 O O . VAL A 1 98 ? -14.377 -14.354 8.902 1.00 0.00 98 VAL A O 4
ATOM 6443 N N . ASN A 1 99 ? -13.740 -13.737 10.970 1.00 0.00 99 ASN A N 4
ATOM 6444 C CA . ASN A 1 99 ? -13.548 -15.105 11.437 1.00 0.00 99 ASN A CA 4
ATOM 6445 C C . ASN A 1 99 ? -14.876 -15.854 11.489 1.00 0.00 99 ASN A C 4
ATOM 6446 O O . ASN A 1 99 ? -14.987 -16.979 11.002 1.00 0.00 99 ASN A O 4
ATOM 6457 N N . THR A 1 100 ? -15.883 -15.221 12.083 1.00 0.00 100 THR A N 4
ATOM 6458 C CA . THR A 1 100 ? -17.204 -15.826 12.199 1.00 0.00 100 THR A CA 4
ATOM 6459 C C . THR A 1 100 ? -17.976 -15.717 10.890 1.00 0.00 100 THR A C 4
ATOM 6460 O O . THR A 1 100 ? -18.973 -16.410 10.686 1.00 0.00 100 THR A O 4
ATOM 6471 N N . TYR A 1 101 ? -17.508 -14.845 10.004 1.00 0.00 101 TYR A N 4
ATOM 6472 C CA . TYR A 1 101 ? -18.157 -14.644 8.713 1.00 0.00 101 TYR A CA 4
ATOM 6473 C C . TYR A 1 101 ? -17.792 -15.762 7.741 1.00 0.00 101 TYR A C 4
ATOM 6474 O O . TYR A 1 101 ? -18.662 -16.353 7.101 1.00 0.00 101 TYR A O 4
ATOM 6492 N N . PHE A 1 102 ? -16.498 -16.046 7.635 1.00 0.00 102 PHE A N 4
ATOM 6493 C CA . PHE A 1 102 ? -16.016 -17.092 6.741 1.00 0.00 102 PHE A CA 4
ATOM 6494 C C . PHE A 1 102 ? -16.604 -18.447 7.122 1.00 0.00 102 PHE A C 4
ATOM 6495 O O . PHE A 1 102 ? -17.163 -19.152 6.282 1.00 0.00 102 PHE A O 4
ATOM 6512 N N . VAL A 1 103 ? -16.473 -18.806 8.395 1.00 0.00 103 VAL A N 4
ATOM 6513 C CA . VAL A 1 103 ? -16.992 -20.076 8.889 1.00 0.00 103 VAL A CA 4
ATOM 6514 C C . VAL A 1 103 ? -18.488 -20.199 8.623 1.00 0.00 103 VAL A C 4
ATOM 6515 O O . VAL A 1 103 ? -18.964 -21.239 8.168 1.00 0.00 103 VAL A O 4
ATOM 6528 N N . SER A 1 104 ? -19.224 -19.131 8.909 1.00 0.00 104 SER A N 4
ATOM 6529 C CA . SER A 1 104 ? -20.668 -19.120 8.703 1.00 0.00 104 SER A CA 4
ATOM 6530 C C . SER A 1 104 ? -21.011 -18.703 7.276 1.00 0.00 104 SER A C 4
ATOM 6531 O O . SER A 1 104 ? -20.148 -18.250 6.526 1.00 0.00 104 SER A O 4
ATOM 6539 N N . GLY A 1 105 ? -22.279 -18.861 6.908 1.00 0.00 105 GLY A N 4
ATOM 6540 C CA . GLY A 1 105 ? -22.714 -18.497 5.573 1.00 0.00 105 GLY A CA 4
ATOM 6541 C C . GLY A 1 105 ? -24.016 -19.169 5.184 1.00 0.00 105 GLY A C 4
ATOM 6542 O O . GLY A 1 105 ? -25.102 -18.617 5.365 1.00 0.00 105 GLY A O 4
ATOM 6546 N N . PRO A 1 106 ? -23.917 -20.389 4.636 1.00 0.00 106 PRO A N 4
ATOM 6547 C CA . PRO A 1 106 ? -25.086 -21.162 4.208 1.00 0.00 106 PRO A CA 4
ATOM 6548 C C . PRO A 1 106 ? -25.919 -21.653 5.387 1.00 0.00 106 PRO A C 4
ATOM 6549 O O . PRO A 1 106 ? -27.146 -21.721 5.308 1.00 0.00 106 PRO A O 4
ATOM 6560 N N . SER A 1 107 ? -25.245 -21.995 6.481 1.00 0.00 107 SER A N 4
ATOM 6561 C CA . SER A 1 107 ? -25.923 -22.483 7.676 1.00 0.00 107 SER A CA 4
ATOM 6562 C C . SER A 1 107 ? -26.184 -21.343 8.656 1.00 0.00 107 SER A C 4
ATOM 6563 O O . SER A 1 107 ? -25.494 -20.324 8.638 1.00 0.00 107 SER A O 4
ATOM 6571 N N . SER A 1 108 ? -27.186 -21.524 9.511 1.00 0.00 108 SER A N 4
ATOM 6572 C CA . SER A 1 108 ? -27.542 -20.511 10.497 1.00 0.00 108 SER A CA 4
ATOM 6573 C C . SER A 1 108 ? -27.226 -20.992 11.909 1.00 0.00 108 SER A C 4
ATOM 6574 O O . SER A 1 108 ? -27.696 -22.046 12.338 1.00 0.00 108 SER A O 4
ATOM 6582 N N . GLY A 1 109 ? -26.426 -20.212 12.629 1.00 0.00 109 GLY A N 4
ATOM 6583 C CA . GLY A 1 109 ? -26.060 -20.574 13.986 1.00 0.00 109 GLY A CA 4
ATOM 6584 C C . GLY A 1 109 ? -25.026 -19.638 14.578 1.00 0.00 109 GLY A C 4
ATOM 6585 O O . GLY A 1 109 ? -25.180 -18.418 14.523 1.00 0.00 109 GLY A O 4
ATOM 6589 N N . GLY A 1 1 ? 23.385 11.214 -9.600 1.00 0.00 1 GLY A N 5
ATOM 6590 C CA . GLY A 1 1 ? 22.747 10.450 -10.656 1.00 0.00 1 GLY A CA 5
ATOM 6591 C C . GLY A 1 1 ? 22.531 8.999 -10.272 1.00 0.00 1 GLY A C 5
ATOM 6592 O O . GLY A 1 1 ? 23.483 8.222 -10.198 1.00 0.00 1 GLY A O 5
ATOM 6596 N N . SER A 1 2 ? 21.277 8.633 -10.026 1.00 0.00 2 SER A N 5
ATOM 6597 C CA . SER A 1 2 ? 20.941 7.267 -9.642 1.00 0.00 2 SER A CA 5
ATOM 6598 C C . SER A 1 2 ? 20.009 6.629 -10.668 1.00 0.00 2 SER A C 5
ATOM 6599 O O . SER A 1 2 ? 18.885 7.089 -10.873 1.00 0.00 2 SER A O 5
ATOM 6607 N N . SER A 1 3 ? 20.484 5.566 -11.309 1.00 0.00 3 SER A N 5
ATOM 6608 C CA . SER A 1 3 ? 19.696 4.866 -12.316 1.00 0.00 3 SER A CA 5
ATOM 6609 C C . SER A 1 3 ? 19.359 3.451 -11.855 1.00 0.00 3 SER A C 5
ATOM 6610 O O . SER A 1 3 ? 19.822 3.000 -10.809 1.00 0.00 3 SER A O 5
ATOM 6618 N N . GLY A 1 4 ? 18.548 2.755 -12.647 1.00 0.00 4 GLY A N 5
ATOM 6619 C CA . GLY A 1 4 ? 18.163 1.398 -12.304 1.00 0.00 4 GLY A CA 5
ATOM 6620 C C . GLY A 1 4 ? 18.064 0.499 -13.520 1.00 0.00 4 GLY A C 5
ATOM 6621 O O . GLY A 1 4 ? 17.556 0.908 -14.564 1.00 0.00 4 GLY A O 5
ATOM 6625 N N . SER A 1 5 ? 18.553 -0.730 -13.386 1.00 0.00 5 SER A N 5
ATOM 6626 C CA . SER A 1 5 ? 18.523 -1.688 -14.485 1.00 0.00 5 SER A CA 5
ATOM 6627 C C . SER A 1 5 ? 17.951 -3.025 -14.024 1.00 0.00 5 SER A C 5
ATOM 6628 O O . SER A 1 5 ? 17.851 -3.290 -12.826 1.00 0.00 5 SER A O 5
ATOM 6636 N N . SER A 1 6 ? 17.578 -3.865 -14.985 1.00 0.00 6 SER A N 5
ATOM 6637 C CA . SER A 1 6 ? 17.012 -5.173 -14.679 1.00 0.00 6 SER A CA 5
ATOM 6638 C C . SER A 1 6 ? 17.753 -6.275 -15.430 1.00 0.00 6 SER A C 5
ATOM 6639 O O . SER A 1 6 ? 18.090 -7.312 -14.861 1.00 0.00 6 SER A O 5
ATOM 6647 N N . GLY A 1 7 ? 18.004 -6.041 -16.715 1.00 0.00 7 GLY A N 5
ATOM 6648 C CA . GLY A 1 7 ? 18.703 -7.021 -17.525 1.00 0.00 7 GLY A CA 5
ATOM 6649 C C . GLY A 1 7 ? 17.762 -7.834 -18.393 1.00 0.00 7 GLY A C 5
ATOM 6650 O O . GLY A 1 7 ? 17.358 -7.389 -19.467 1.00 0.00 7 GLY A O 5
ATOM 6654 N N . ARG A 1 8 ? 17.414 -9.029 -17.927 1.00 0.00 8 ARG A N 5
ATOM 6655 C CA . ARG A 1 8 ? 16.518 -9.906 -18.670 1.00 0.00 8 ARG A CA 5
ATOM 6656 C C . ARG A 1 8 ? 15.117 -9.306 -18.756 1.00 0.00 8 ARG A C 5
ATOM 6657 O O . ARG A 1 8 ? 14.320 -9.434 -17.827 1.00 0.00 8 ARG A O 5
ATOM 6678 N N . GLN A 1 9 ? 14.827 -8.652 -19.876 1.00 0.00 9 GLN A N 5
ATOM 6679 C CA . GLN A 1 9 ? 13.524 -8.032 -20.081 1.00 0.00 9 GLN A CA 5
ATOM 6680 C C . GLN A 1 9 ? 12.399 -9.024 -19.805 1.00 0.00 9 GLN A C 5
ATOM 6681 O O . GLN A 1 9 ? 12.446 -10.170 -20.251 1.00 0.00 9 GLN A O 5
ATOM 6695 N N . ARG A 1 10 ? 11.389 -8.575 -19.068 1.00 0.00 10 ARG A N 5
ATOM 6696 C CA . ARG A 1 10 ? 10.252 -9.424 -18.731 1.00 0.00 10 ARG A CA 5
ATOM 6697 C C . ARG A 1 10 ? 10.720 -10.805 -18.281 1.00 0.00 10 ARG A C 5
ATOM 6698 O O . ARG A 1 10 ? 10.283 -11.824 -18.816 1.00 0.00 10 ARG A O 5
ATOM 6719 N N . SER A 1 11 ? 11.611 -10.830 -17.295 1.00 0.00 11 SER A N 5
ATOM 6720 C CA . SER A 1 11 ? 12.142 -12.085 -16.777 1.00 0.00 11 SER A CA 5
ATOM 6721 C C . SER A 1 11 ? 11.097 -12.810 -15.933 1.00 0.00 11 SER A C 5
ATOM 6722 O O . SER A 1 11 ? 10.898 -14.017 -16.072 1.00 0.00 11 SER A O 5
ATOM 6730 N N . LEU A 1 12 ? 10.431 -12.063 -15.059 1.00 0.00 12 LEU A N 5
ATOM 6731 C CA . LEU A 1 12 ? 9.405 -12.633 -14.192 1.00 0.00 12 LEU A CA 5
ATOM 6732 C C . LEU A 1 12 ? 8.025 -12.091 -14.553 1.00 0.00 12 LEU A C 5
ATOM 6733 O O . LEU A 1 12 ? 7.612 -11.041 -14.061 1.00 0.00 12 LEU A O 5
ATOM 6749 N N . SER A 1 13 ? 7.317 -12.816 -15.413 1.00 0.00 13 SER A N 5
ATOM 6750 C CA . SER A 1 13 ? 5.984 -12.408 -15.841 1.00 0.00 13 SER A CA 5
ATOM 6751 C C . SER A 1 13 ? 5.226 -11.742 -14.696 1.00 0.00 13 SER A C 5
ATOM 6752 O O . SER A 1 13 ? 5.144 -12.282 -13.592 1.00 0.00 13 SER A O 5
ATOM 6760 N N . THR A 1 14 ? 4.673 -10.564 -14.967 1.00 0.00 14 THR A N 5
ATOM 6761 C CA . THR A 1 14 ? 3.923 -9.822 -13.962 1.00 0.00 14 THR A CA 5
ATOM 6762 C C . THR A 1 14 ? 2.423 -10.040 -14.123 1.00 0.00 14 THR A C 5
ATOM 6763 O O . THR A 1 14 ? 1.885 -9.924 -15.224 1.00 0.00 14 THR A O 5
ATOM 6774 N N . SER A 1 15 ? 1.754 -10.355 -13.019 1.00 0.00 15 SER A N 5
ATOM 6775 C CA . SER A 1 15 ? 0.315 -10.592 -13.039 1.00 0.00 15 SER A CA 5
ATOM 6776 C C . SER A 1 15 ? -0.308 -10.268 -11.685 1.00 0.00 15 SER A C 5
ATOM 6777 O O . SER A 1 15 ? 0.029 -10.879 -10.672 1.00 0.00 15 SER A O 5
ATOM 6785 N N . GLY A 1 16 ? -1.220 -9.301 -11.675 1.00 0.00 16 GLY A N 5
ATOM 6786 C CA . GLY A 1 16 ? -1.877 -8.912 -10.441 1.00 0.00 16 GLY A CA 5
ATOM 6787 C C . GLY A 1 16 ? -0.907 -8.789 -9.282 1.00 0.00 16 GLY A C 5
ATOM 6788 O O . GLY A 1 16 ? -0.660 -9.759 -8.567 1.00 0.00 16 GLY A O 5
ATOM 6792 N N . GLU A 1 17 ? -0.354 -7.594 -9.099 1.00 0.00 17 GLU A N 5
ATOM 6793 C CA . GLU A 1 17 ? 0.597 -7.351 -8.020 1.00 0.00 17 GLU A CA 5
ATOM 6794 C C . GLU A 1 17 ? -0.130 -7.055 -6.711 1.00 0.00 17 GLU A C 5
ATOM 6795 O O . GLU A 1 17 ? -1.355 -7.144 -6.635 1.00 0.00 17 GLU A O 5
ATOM 6807 N N . SER A 1 18 ? 0.636 -6.704 -5.683 1.00 0.00 18 SER A N 5
ATOM 6808 C CA . SER A 1 18 ? 0.066 -6.400 -4.375 1.00 0.00 18 SER A CA 5
ATOM 6809 C C . SER A 1 18 ? 0.747 -5.183 -3.756 1.00 0.00 18 SER A C 5
ATOM 6810 O O . SER A 1 18 ? 1.578 -4.532 -4.391 1.00 0.00 18 SER A O 5
ATOM 6818 N N . LEU A 1 19 ? 0.390 -4.882 -2.513 1.00 0.00 19 LEU A N 5
ATOM 6819 C CA . LEU A 1 19 ? 0.965 -3.743 -1.806 1.00 0.00 19 LEU A CA 5
ATOM 6820 C C . LEU A 1 19 ? 2.443 -3.580 -2.148 1.00 0.00 19 LEU A C 5
ATOM 6821 O O . LEU A 1 19 ? 2.926 -2.465 -2.344 1.00 0.00 19 LEU A O 5
ATOM 6837 N N . TYR A 1 20 ? 3.155 -4.699 -2.220 1.00 0.00 20 TYR A N 5
ATOM 6838 C CA . TYR A 1 20 ? 4.578 -4.681 -2.538 1.00 0.00 20 TYR A CA 5
ATOM 6839 C C . TYR A 1 20 ? 4.888 -3.614 -3.584 1.00 0.00 20 TYR A C 5
ATOM 6840 O O . TYR A 1 20 ? 5.806 -2.811 -3.415 1.00 0.00 20 TYR A O 5
ATOM 6858 N N . HIS A 1 21 ? 4.115 -3.612 -4.665 1.00 0.00 21 HIS A N 5
ATOM 6859 C CA . HIS A 1 21 ? 4.305 -2.643 -5.739 1.00 0.00 21 HIS A CA 5
ATOM 6860 C C . HIS A 1 21 ? 4.039 -1.225 -5.245 1.00 0.00 21 HIS A C 5
ATOM 6861 O O . HIS A 1 21 ? 4.867 -0.330 -5.419 1.00 0.00 21 HIS A O 5
ATOM 6875 N N . VAL A 1 22 ? 2.879 -1.026 -4.628 1.00 0.00 22 VAL A N 5
ATOM 6876 C CA . VAL A 1 22 ? 2.504 0.284 -4.108 1.00 0.00 22 VAL A CA 5
ATOM 6877 C C . VAL A 1 22 ? 3.697 0.982 -3.467 1.00 0.00 22 VAL A C 5
ATOM 6878 O O . VAL A 1 22 ? 3.883 2.189 -3.627 1.00 0.00 22 VAL A O 5
ATOM 6891 N N . LEU A 1 23 ? 4.503 0.217 -2.739 1.00 0.00 23 LEU A N 5
ATOM 6892 C CA . LEU A 1 23 ? 5.680 0.762 -2.073 1.00 0.00 23 LEU A CA 5
ATOM 6893 C C . LEU A 1 23 ? 6.891 0.739 -3.000 1.00 0.00 23 LEU A C 5
ATOM 6894 O O . LEU A 1 23 ? 7.542 1.760 -3.213 1.00 0.00 23 LEU A O 5
ATOM 6910 N N . GLY A 1 24 ? 7.185 -0.435 -3.552 1.00 0.00 24 GLY A N 5
ATOM 6911 C CA . GLY A 1 24 ? 8.316 -0.569 -4.452 1.00 0.00 24 GLY A CA 5
ATOM 6912 C C . GLY A 1 24 ? 9.184 -1.766 -4.118 1.00 0.00 24 GLY A C 5
ATOM 6913 O O . GLY A 1 24 ? 10.380 -1.776 -4.411 1.00 0.00 24 GLY A O 5
ATOM 6917 N N . LEU A 1 25 ? 8.582 -2.777 -3.501 1.00 0.00 25 LEU A N 5
ATOM 6918 C CA . LEU A 1 25 ? 9.309 -3.985 -3.125 1.00 0.00 25 LEU A CA 5
ATOM 6919 C C . LEU A 1 25 ? 8.653 -5.224 -3.726 1.00 0.00 25 LEU A C 5
ATOM 6920 O O . LEU A 1 25 ? 7.647 -5.127 -4.429 1.00 0.00 25 LEU A O 5
ATOM 6936 N N . ASP A 1 26 ? 9.228 -6.388 -3.442 1.00 0.00 26 ASP A N 5
ATOM 6937 C CA . ASP A 1 26 ? 8.697 -7.647 -3.952 1.00 0.00 26 ASP A CA 5
ATOM 6938 C C . ASP A 1 26 ? 7.923 -8.389 -2.867 1.00 0.00 26 ASP A C 5
ATOM 6939 O O . ASP A 1 26 ? 7.739 -7.880 -1.761 1.00 0.00 26 ASP A O 5
ATOM 6948 N N . LYS A 1 27 ? 7.470 -9.595 -3.190 1.00 0.00 27 LYS A N 5
ATOM 6949 C CA . LYS A 1 27 ? 6.715 -10.409 -2.245 1.00 0.00 27 LYS A CA 5
ATOM 6950 C C . LYS A 1 27 ? 7.627 -10.961 -1.154 1.00 0.00 27 LYS A C 5
ATOM 6951 O O . LYS A 1 27 ? 7.187 -11.209 -0.031 1.00 0.00 27 LYS A O 5
ATOM 6970 N N . ASN A 1 28 ? 8.898 -11.150 -1.491 1.00 0.00 28 ASN A N 5
ATOM 6971 C CA . ASN A 1 28 ? 9.872 -11.672 -0.539 1.00 0.00 28 ASN A CA 5
ATOM 6972 C C . ASN A 1 28 ? 10.110 -10.680 0.596 1.00 0.00 28 ASN A C 5
ATOM 6973 O O . ASN A 1 28 ? 10.417 -11.071 1.721 1.00 0.00 28 ASN A O 5
ATOM 6984 N N . ALA A 1 29 ? 9.966 -9.395 0.290 1.00 0.00 29 ALA A N 5
ATOM 6985 C CA . ALA A 1 29 ? 10.162 -8.347 1.284 1.00 0.00 29 ALA A CA 5
ATOM 6986 C C . ALA A 1 29 ? 9.481 -8.704 2.601 1.00 0.00 29 ALA A C 5
ATOM 6987 O O . ALA A 1 29 ? 8.466 -9.401 2.618 1.00 0.00 29 ALA A O 5
ATOM 6994 N N . THR A 1 30 ? 10.047 -8.224 3.704 1.00 0.00 30 THR A N 5
ATOM 6995 C CA . THR A 1 30 ? 9.495 -8.494 5.025 1.00 0.00 30 THR A CA 5
ATOM 6996 C C . THR A 1 30 ? 9.136 -7.200 5.747 1.00 0.00 30 THR A C 5
ATOM 6997 O O . THR A 1 30 ? 9.628 -6.127 5.398 1.00 0.00 30 THR A O 5
ATOM 7008 N N . SER A 1 31 ? 8.275 -7.309 6.754 1.00 0.00 31 SER A N 5
ATOM 7009 C CA . SER A 1 31 ? 7.847 -6.146 7.522 1.00 0.00 31 SER A CA 5
ATOM 7010 C C . SER A 1 31 ? 8.989 -5.146 7.675 1.00 0.00 31 SER A C 5
ATOM 7011 O O . SER A 1 31 ? 8.839 -3.964 7.365 1.00 0.00 31 SER A O 5
ATOM 7019 N N . ASP A 1 32 ? 10.129 -5.628 8.156 1.00 0.00 32 ASP A N 5
ATOM 7020 C CA . ASP A 1 32 ? 11.298 -4.778 8.350 1.00 0.00 32 ASP A CA 5
ATOM 7021 C C . ASP A 1 32 ? 11.639 -4.023 7.069 1.00 0.00 32 ASP A C 5
ATOM 7022 O O . ASP A 1 32 ? 11.633 -2.792 7.043 1.00 0.00 32 ASP A O 5
ATOM 7031 N N . ASP A 1 33 ? 11.936 -4.768 6.010 1.00 0.00 33 ASP A N 5
ATOM 7032 C CA . ASP A 1 33 ? 12.280 -4.169 4.726 1.00 0.00 33 ASP A CA 5
ATOM 7033 C C . ASP A 1 33 ? 11.195 -3.196 4.273 1.00 0.00 33 ASP A C 5
ATOM 7034 O O . ASP A 1 33 ? 11.464 -2.257 3.522 1.00 0.00 33 ASP A O 5
ATOM 7043 N N . ILE A 1 34 ? 9.970 -3.427 4.733 1.00 0.00 34 ILE A N 5
ATOM 7044 C CA . ILE A 1 34 ? 8.846 -2.571 4.374 1.00 0.00 34 ILE A CA 5
ATOM 7045 C C . ILE A 1 34 ? 8.857 -1.280 5.187 1.00 0.00 34 ILE A C 5
ATOM 7046 O O . ILE A 1 34 ? 8.513 -0.212 4.681 1.00 0.00 34 ILE A O 5
ATOM 7062 N N . LYS A 1 35 ? 9.257 -1.386 6.450 1.00 0.00 35 LYS A N 5
ATOM 7063 C CA . LYS A 1 35 ? 9.316 -0.228 7.333 1.00 0.00 35 LYS A CA 5
ATOM 7064 C C . LYS A 1 35 ? 10.322 0.797 6.820 1.00 0.00 35 LYS A C 5
ATOM 7065 O O . LYS A 1 35 ? 10.018 1.986 6.724 1.00 0.00 35 LYS A O 5
ATOM 7084 N N . LYS A 1 36 ? 11.521 0.329 6.489 1.00 0.00 36 LYS A N 5
ATOM 7085 C CA . LYS A 1 36 ? 12.571 1.204 5.982 1.00 0.00 36 LYS A CA 5
ATOM 7086 C C . LYS A 1 36 ? 12.112 1.932 4.723 1.00 0.00 36 LYS A C 5
ATOM 7087 O O . LYS A 1 36 ? 12.075 3.162 4.684 1.00 0.00 36 LYS A O 5
ATOM 7106 N N . SER A 1 37 ? 11.762 1.165 3.695 1.00 0.00 37 SER A N 5
ATOM 7107 C CA . SER A 1 37 ? 11.308 1.737 2.434 1.00 0.00 37 SER A CA 5
ATOM 7108 C C . SER A 1 37 ? 10.121 2.670 2.656 1.00 0.00 37 SER A C 5
ATOM 7109 O O . SER A 1 37 ? 10.070 3.770 2.105 1.00 0.00 37 SER A O 5
ATOM 7117 N N . TYR A 1 38 ? 9.170 2.223 3.468 1.00 0.00 38 TYR A N 5
ATOM 7118 C CA . TYR A 1 38 ? 7.982 3.015 3.763 1.00 0.00 38 TYR A CA 5
ATOM 7119 C C . TYR A 1 38 ? 8.363 4.428 4.194 1.00 0.00 38 TYR A C 5
ATOM 7120 O O . TYR A 1 38 ? 7.727 5.404 3.794 1.00 0.00 38 TYR A O 5
ATOM 7138 N N . ARG A 1 39 ? 9.406 4.530 5.012 1.00 0.00 39 ARG A N 5
ATOM 7139 C CA . ARG A 1 39 ? 9.872 5.823 5.498 1.00 0.00 39 ARG A CA 5
ATOM 7140 C C . ARG A 1 39 ? 10.271 6.729 4.337 1.00 0.00 39 ARG A C 5
ATOM 7141 O O . ARG A 1 39 ? 9.705 7.807 4.154 1.00 0.00 39 ARG A O 5
ATOM 7162 N N . LYS A 1 40 ? 11.248 6.284 3.554 1.00 0.00 40 LYS A N 5
ATOM 7163 C CA . LYS A 1 40 ? 11.723 7.053 2.410 1.00 0.00 40 LYS A CA 5
ATOM 7164 C C . LYS A 1 40 ? 10.567 7.422 1.485 1.00 0.00 40 LYS A C 5
ATOM 7165 O O . LYS A 1 40 ? 10.500 8.540 0.974 1.00 0.00 40 LYS A O 5
ATOM 7184 N N . LEU A 1 41 ? 9.659 6.475 1.276 1.00 0.00 41 LEU A N 5
ATOM 7185 C CA . LEU A 1 41 ? 8.504 6.701 0.413 1.00 0.00 41 LEU A CA 5
ATOM 7186 C C . LEU A 1 41 ? 7.492 7.621 1.088 1.00 0.00 41 LEU A C 5
ATOM 7187 O O . LEU A 1 41 ? 6.553 8.100 0.452 1.00 0.00 41 LEU A O 5
ATOM 7203 N N . ALA A 1 42 ? 7.690 7.865 2.379 1.00 0.00 42 ALA A N 5
ATOM 7204 C CA . ALA A 1 42 ? 6.797 8.730 3.140 1.00 0.00 42 ALA A CA 5
ATOM 7205 C C . ALA A 1 42 ? 7.327 10.160 3.186 1.00 0.00 42 ALA A C 5
ATOM 7206 O O . ALA A 1 42 ? 6.556 11.116 3.283 1.00 0.00 42 ALA A O 5
ATOM 7213 N N . LEU A 1 43 ? 8.646 10.299 3.118 1.00 0.00 43 LEU A N 5
ATOM 7214 C CA . LEU A 1 43 ? 9.279 11.613 3.153 1.00 0.00 43 LEU A CA 5
ATOM 7215 C C . LEU A 1 43 ? 9.414 12.191 1.748 1.00 0.00 43 LEU A C 5
ATOM 7216 O O . LEU A 1 43 ? 9.357 13.405 1.555 1.00 0.00 43 LEU A O 5
ATOM 7232 N N . LYS A 1 44 ? 9.591 11.312 0.767 1.00 0.00 44 LYS A N 5
ATOM 7233 C CA . LYS A 1 44 ? 9.730 11.732 -0.622 1.00 0.00 44 LYS A CA 5
ATOM 7234 C C . LYS A 1 44 ? 8.383 12.151 -1.201 1.00 0.00 44 LYS A C 5
ATOM 7235 O O . LYS A 1 44 ? 8.305 13.075 -2.012 1.00 0.00 44 LYS A O 5
ATOM 7254 N N . TYR A 1 45 ? 7.325 11.467 -0.780 1.00 0.00 45 TYR A N 5
ATOM 7255 C CA . TYR A 1 45 ? 5.980 11.768 -1.258 1.00 0.00 45 TYR A CA 5
ATOM 7256 C C . TYR A 1 45 ? 5.278 12.750 -0.325 1.00 0.00 45 TYR A C 5
ATOM 7257 O O . TYR A 1 45 ? 4.197 13.254 -0.635 1.00 0.00 45 TYR A O 5
ATOM 7275 N N . HIS A 1 46 ? 5.899 13.017 0.819 1.00 0.00 46 HIS A N 5
ATOM 7276 C CA . HIS A 1 46 ? 5.335 13.939 1.798 1.00 0.00 46 HIS A CA 5
ATOM 7277 C C . HIS A 1 46 ? 4.580 15.070 1.107 1.00 0.00 46 HIS A C 5
ATOM 7278 O O . HIS A 1 46 ? 5.001 15.590 0.074 1.00 0.00 46 HIS A O 5
ATOM 7292 N N . PRO A 1 47 ? 3.436 15.461 1.689 1.00 0.00 47 PRO A N 5
ATOM 7293 C CA . PRO A 1 47 ? 2.598 16.534 1.146 1.00 0.00 47 PRO A CA 5
ATOM 7294 C C . PRO A 1 47 ? 3.250 17.905 1.283 1.00 0.00 47 PRO A C 5
ATOM 7295 O O . PRO A 1 47 ? 3.094 18.767 0.418 1.00 0.00 47 PRO A O 5
ATOM 7306 N N . ASP A 1 48 ? 3.983 18.100 2.374 1.00 0.00 48 ASP A N 5
ATOM 7307 C CA . ASP A 1 48 ? 4.661 19.367 2.623 1.00 0.00 48 ASP A CA 5
ATOM 7308 C C . ASP A 1 48 ? 5.765 19.603 1.597 1.00 0.00 48 ASP A C 5
ATOM 7309 O O . ASP A 1 48 ? 6.097 20.745 1.278 1.00 0.00 48 ASP A O 5
ATOM 7318 N N . LYS A 1 49 ? 6.332 18.516 1.085 1.00 0.00 49 LYS A N 5
ATOM 7319 C CA . LYS A 1 49 ? 7.399 18.604 0.095 1.00 0.00 49 LYS A CA 5
ATOM 7320 C C . LYS A 1 49 ? 6.854 19.061 -1.254 1.00 0.00 49 LYS A C 5
ATOM 7321 O O . LYS A 1 49 ? 7.392 19.978 -1.873 1.00 0.00 49 LYS A O 5
ATOM 7340 N N . ASN A 1 50 ? 5.782 18.416 -1.703 1.00 0.00 50 ASN A N 5
ATOM 7341 C CA . ASN A 1 50 ? 5.163 18.757 -2.979 1.00 0.00 50 ASN A CA 5
ATOM 7342 C C . ASN A 1 50 ? 4.084 19.820 -2.793 1.00 0.00 50 ASN A C 5
ATOM 7343 O O . ASN A 1 50 ? 3.119 19.636 -2.051 1.00 0.00 50 ASN A O 5
ATOM 7354 N N . PRO A 1 51 ? 4.249 20.958 -3.484 1.00 0.00 51 PRO A N 5
ATOM 7355 C CA . PRO A 1 51 ? 3.298 22.071 -3.412 1.00 0.00 51 PRO A CA 5
ATOM 7356 C C . PRO A 1 51 ? 1.969 21.743 -4.082 1.00 0.00 51 PRO A C 5
ATOM 7357 O O . PRO A 1 51 ? 1.911 21.520 -5.292 1.00 0.00 51 PRO A O 5
ATOM 7368 N N . ASP A 1 52 ? 0.903 21.715 -3.290 1.00 0.00 52 ASP A N 5
ATOM 7369 C CA . ASP A 1 52 ? -0.427 21.415 -3.807 1.00 0.00 52 ASP A CA 5
ATOM 7370 C C . ASP A 1 52 ? -0.352 20.403 -4.946 1.00 0.00 52 ASP A C 5
ATOM 7371 O O . ASP A 1 52 ? -0.980 20.580 -5.989 1.00 0.00 52 ASP A O 5
ATOM 7380 N N . ASN A 1 53 ? 0.423 19.343 -4.739 1.00 0.00 53 ASN A N 5
ATOM 7381 C CA . ASN A 1 53 ? 0.582 18.304 -5.750 1.00 0.00 53 ASN A CA 5
ATOM 7382 C C . ASN A 1 53 ? -0.332 17.118 -5.460 1.00 0.00 53 ASN A C 5
ATOM 7383 O O . ASN A 1 53 ? -0.239 16.472 -4.415 1.00 0.00 53 ASN A O 5
ATOM 7394 N N . PRO A 1 54 ? -1.236 16.822 -6.405 1.00 0.00 54 PRO A N 5
ATOM 7395 C CA . PRO A 1 54 ? -2.184 15.711 -6.274 1.00 0.00 54 PRO A CA 5
ATOM 7396 C C . PRO A 1 54 ? -1.500 14.352 -6.365 1.00 0.00 54 PRO A C 5
ATOM 7397 O O . PRO A 1 54 ? -1.760 13.462 -5.556 1.00 0.00 54 PRO A O 5
ATOM 7408 N N . GLU A 1 55 ? -0.625 14.199 -7.354 1.00 0.00 55 GLU A N 5
ATOM 7409 C CA . GLU A 1 55 ? 0.096 12.947 -7.549 1.00 0.00 55 GLU A CA 5
ATOM 7410 C C . GLU A 1 55 ? 0.759 12.493 -6.252 1.00 0.00 55 GLU A C 5
ATOM 7411 O O . GLU A 1 55 ? 0.679 11.323 -5.878 1.00 0.00 55 GLU A O 5
ATOM 7423 N N . ALA A 1 56 ? 1.413 13.427 -5.570 1.00 0.00 56 ALA A N 5
ATOM 7424 C CA . ALA A 1 56 ? 2.089 13.124 -4.314 1.00 0.00 56 ALA A CA 5
ATOM 7425 C C . ALA A 1 56 ? 1.126 12.500 -3.310 1.00 0.00 56 ALA A C 5
ATOM 7426 O O . ALA A 1 56 ? 1.450 11.505 -2.662 1.00 0.00 56 ALA A O 5
ATOM 7433 N N . ALA A 1 57 ? -0.058 13.091 -3.186 1.00 0.00 57 ALA A N 5
ATOM 7434 C CA . ALA A 1 57 ? -1.067 12.591 -2.261 1.00 0.00 57 ALA A CA 5
ATOM 7435 C C . ALA A 1 57 ? -1.640 11.261 -2.740 1.00 0.00 57 ALA A C 5
ATOM 7436 O O . ALA A 1 57 ? -1.860 10.347 -1.945 1.00 0.00 57 ALA A O 5
ATOM 7443 N N . ASP A 1 58 ? -1.880 11.160 -4.042 1.00 0.00 58 ASP A N 5
ATOM 7444 C CA . ASP A 1 58 ? -2.427 9.941 -4.627 1.00 0.00 58 ASP A CA 5
ATOM 7445 C C . ASP A 1 58 ? -1.638 8.718 -4.170 1.00 0.00 58 ASP A C 5
ATOM 7446 O O . ASP A 1 58 ? -2.200 7.639 -3.981 1.00 0.00 58 ASP A O 5
ATOM 7455 N N . LYS A 1 59 ? -0.333 8.894 -3.995 1.00 0.00 59 LYS A N 5
ATOM 7456 C CA . LYS A 1 59 ? 0.534 7.805 -3.560 1.00 0.00 59 LYS A CA 5
ATOM 7457 C C . LYS A 1 59 ? 0.489 7.646 -2.043 1.00 0.00 59 LYS A C 5
ATOM 7458 O O . LYS A 1 59 ? 0.082 6.603 -1.530 1.00 0.00 59 LYS A O 5
ATOM 7477 N N . PHE A 1 60 ? 0.908 8.687 -1.331 1.00 0.00 60 PHE A N 5
ATOM 7478 C CA . PHE A 1 60 ? 0.915 8.662 0.127 1.00 0.00 60 PHE A CA 5
ATOM 7479 C C . PHE A 1 60 ? -0.326 7.956 0.665 1.00 0.00 60 PHE A C 5
ATOM 7480 O O . PHE A 1 60 ? -0.230 6.911 1.309 1.00 0.00 60 PHE A O 5
ATOM 7497 N N . LYS A 1 61 ? -1.492 8.534 0.396 1.00 0.00 61 LYS A N 5
ATOM 7498 C CA . LYS A 1 61 ? -2.753 7.962 0.852 1.00 0.00 61 LYS A CA 5
ATOM 7499 C C . LYS A 1 61 ? -2.730 6.440 0.744 1.00 0.00 61 LYS A C 5
ATOM 7500 O O . LYS A 1 61 ? -3.267 5.741 1.601 1.00 0.00 61 LYS A O 5
ATOM 7519 N N . GLU A 1 62 ? -2.104 5.936 -0.315 1.00 0.00 62 GLU A N 5
ATOM 7520 C CA . GLU A 1 62 ? -2.012 4.497 -0.533 1.00 0.00 62 GLU A CA 5
ATOM 7521 C C . GLU A 1 62 ? -0.902 3.887 0.319 1.00 0.00 62 GLU A C 5
ATOM 7522 O O . GLU A 1 62 ? -1.100 2.864 0.975 1.00 0.00 62 GLU A O 5
ATOM 7534 N N . ILE A 1 63 ? 0.264 4.523 0.304 1.00 0.00 63 ILE A N 5
ATOM 7535 C CA . ILE A 1 63 ? 1.405 4.045 1.076 1.00 0.00 63 ILE A CA 5
ATOM 7536 C C . ILE A 1 63 ? 1.032 3.845 2.541 1.00 0.00 63 ILE A C 5
ATOM 7537 O O . ILE A 1 63 ? 1.225 2.766 3.099 1.00 0.00 63 ILE A O 5
ATOM 7553 N N . ASN A 1 64 ? 0.496 4.893 3.158 1.00 0.00 64 ASN A N 5
ATOM 7554 C CA . ASN A 1 64 ? 0.094 4.832 4.559 1.00 0.00 64 ASN A CA 5
ATOM 7555 C C . ASN A 1 64 ? -0.662 3.540 4.852 1.00 0.00 64 ASN A C 5
ATOM 7556 O O . ASN A 1 64 ? -0.314 2.801 5.773 1.00 0.00 64 ASN A O 5
ATOM 7567 N N . ASN A 1 65 ? -1.697 3.274 4.063 1.00 0.00 65 ASN A N 5
ATOM 7568 C CA . ASN A 1 65 ? -2.503 2.071 4.238 1.00 0.00 65 ASN A CA 5
ATOM 7569 C C . ASN A 1 65 ? -1.673 0.818 3.978 1.00 0.00 65 ASN A C 5
ATOM 7570 O O . ASN A 1 65 ? -1.738 -0.150 4.735 1.00 0.00 65 ASN A O 5
ATOM 7581 N N . ALA A 1 66 ? -0.892 0.844 2.903 1.00 0.00 66 ALA A N 5
ATOM 7582 C CA . ALA A 1 66 ? -0.047 -0.288 2.544 1.00 0.00 66 ALA A CA 5
ATOM 7583 C C . ALA A 1 66 ? 0.887 -0.660 3.690 1.00 0.00 66 ALA A C 5
ATOM 7584 O O . ALA A 1 66 ? 0.810 -1.762 4.235 1.00 0.00 66 ALA A O 5
ATOM 7591 N N . HIS A 1 67 ? 1.770 0.265 4.052 1.00 0.00 67 HIS A N 5
ATOM 7592 C CA . HIS A 1 67 ? 2.721 0.033 5.134 1.00 0.00 67 HIS A CA 5
ATOM 7593 C C . HIS A 1 67 ? 2.004 -0.448 6.392 1.00 0.00 67 HIS A C 5
ATOM 7594 O O . HIS A 1 67 ? 2.412 -1.430 7.013 1.00 0.00 67 HIS A O 5
ATOM 7608 N N . ALA A 1 68 ? 0.935 0.249 6.763 1.00 0.00 68 ALA A N 5
ATOM 7609 C CA . ALA A 1 68 ? 0.162 -0.108 7.945 1.00 0.00 68 ALA A CA 5
ATOM 7610 C C . ALA A 1 68 ? -0.306 -1.558 7.878 1.00 0.00 68 ALA A C 5
ATOM 7611 O O . ALA A 1 68 ? 0.022 -2.366 8.747 1.00 0.00 68 ALA A O 5
ATOM 7618 N N . ILE A 1 69 ? -1.072 -1.880 6.842 1.00 0.00 69 ILE A N 5
ATOM 7619 C CA . ILE A 1 69 ? -1.584 -3.233 6.662 1.00 0.00 69 ILE A CA 5
ATOM 7620 C C . ILE A 1 69 ? -0.460 -4.260 6.735 1.00 0.00 69 ILE A C 5
ATOM 7621 O O . ILE A 1 69 ? -0.548 -5.242 7.474 1.00 0.00 69 ILE A O 5
ATOM 7637 N N . LEU A 1 70 ? 0.598 -4.027 5.967 1.00 0.00 70 LEU A N 5
ATOM 7638 C CA . LEU A 1 70 ? 1.743 -4.931 5.945 1.00 0.00 70 LEU A CA 5
ATOM 7639 C C . LEU A 1 70 ? 2.301 -5.136 7.350 1.00 0.00 70 LEU A C 5
ATOM 7640 O O . LEU A 1 70 ? 2.265 -6.243 7.889 1.00 0.00 70 LEU A O 5
ATOM 7656 N N . THR A 1 71 ? 2.816 -4.062 7.939 1.00 0.00 71 THR A N 5
ATOM 7657 C CA . THR A 1 71 ? 3.381 -4.123 9.282 1.00 0.00 71 THR A CA 5
ATOM 7658 C C . THR A 1 71 ? 2.429 -4.819 10.247 1.00 0.00 71 THR A C 5
ATOM 7659 O O . THR A 1 71 ? 2.845 -5.657 11.048 1.00 0.00 71 THR A O 5
ATOM 7670 N N . ASP A 1 72 ? 1.150 -4.468 10.166 1.00 0.00 72 ASP A N 5
ATOM 7671 C CA . ASP A 1 72 ? 0.138 -5.061 11.033 1.00 0.00 72 ASP A CA 5
ATOM 7672 C C . ASP A 1 72 ? -0.125 -6.513 10.646 1.00 0.00 72 ASP A C 5
ATOM 7673 O O . ASP A 1 72 ? -0.985 -6.798 9.813 1.00 0.00 72 ASP A O 5
ATOM 7682 N N . ALA A 1 73 ? 0.622 -7.428 11.256 1.00 0.00 73 ALA A N 5
ATOM 7683 C CA . ALA A 1 73 ? 0.469 -8.850 10.976 1.00 0.00 73 ALA A CA 5
ATOM 7684 C C . ALA A 1 73 ? -1.002 -9.227 10.837 1.00 0.00 73 ALA A C 5
ATOM 7685 O O . ALA A 1 73 ? -1.427 -9.740 9.801 1.00 0.00 73 ALA A O 5
ATOM 7692 N N . THR A 1 74 ? -1.776 -8.970 11.887 1.00 0.00 74 THR A N 5
ATOM 7693 C CA . THR A 1 74 ? -3.200 -9.284 11.882 1.00 0.00 74 THR A CA 5
ATOM 7694 C C . THR A 1 74 ? -3.818 -9.013 10.515 1.00 0.00 74 THR A C 5
ATOM 7695 O O . THR A 1 74 ? -4.395 -9.906 9.895 1.00 0.00 74 THR A O 5
ATOM 7706 N N . LYS A 1 75 ? -3.693 -7.775 10.049 1.00 0.00 75 LYS A N 5
ATOM 7707 C CA . LYS A 1 75 ? -4.237 -7.385 8.754 1.00 0.00 75 LYS A CA 5
ATOM 7708 C C . LYS A 1 75 ? -3.558 -8.153 7.625 1.00 0.00 75 LYS A C 5
ATOM 7709 O O . LYS A 1 75 ? -4.224 -8.758 6.785 1.00 0.00 75 LYS A O 5
ATOM 7728 N N . ARG A 1 76 ? -2.229 -8.125 7.613 1.00 0.00 76 ARG A N 5
ATOM 7729 C CA . ARG A 1 76 ? -1.460 -8.819 6.587 1.00 0.00 76 ARG A CA 5
ATOM 7730 C C . ARG A 1 76 ? -1.988 -10.235 6.376 1.00 0.00 76 ARG A C 5
ATOM 7731 O O . ARG A 1 76 ? -2.110 -10.700 5.243 1.00 0.00 76 ARG A O 5
ATOM 7752 N N . ASN A 1 77 ? -2.301 -10.915 7.474 1.00 0.00 77 ASN A N 5
ATOM 7753 C CA . ASN A 1 77 ? -2.816 -12.278 7.409 1.00 0.00 77 ASN A CA 5
ATOM 7754 C C . ASN A 1 77 ? -4.094 -12.338 6.578 1.00 0.00 77 ASN A C 5
ATOM 7755 O O . ASN A 1 77 ? -4.211 -13.149 5.659 1.00 0.00 77 ASN A O 5
ATOM 7766 N N . ILE A 1 78 ? -5.048 -11.474 6.907 1.00 0.00 78 ILE A N 5
ATOM 7767 C CA . ILE A 1 78 ? -6.316 -11.427 6.190 1.00 0.00 78 ILE A CA 5
ATOM 7768 C C . ILE A 1 78 ? -6.102 -11.108 4.715 1.00 0.00 78 ILE A C 5
ATOM 7769 O O . ILE A 1 78 ? -6.888 -11.518 3.860 1.00 0.00 78 ILE A O 5
ATOM 7785 N N . TYR A 1 79 ? -5.033 -10.375 4.423 1.00 0.00 79 TYR A N 5
ATOM 7786 C CA . TYR A 1 79 ? -4.716 -10.000 3.050 1.00 0.00 79 TYR A CA 5
ATOM 7787 C C . TYR A 1 79 ? -4.383 -11.231 2.212 1.00 0.00 79 TYR A C 5
ATOM 7788 O O . TYR A 1 79 ? -4.814 -11.350 1.065 1.00 0.00 79 TYR A O 5
ATOM 7806 N N . ASP A 1 80 ? -3.613 -12.144 2.794 1.00 0.00 80 ASP A N 5
ATOM 7807 C CA . ASP A 1 80 ? -3.222 -13.367 2.103 1.00 0.00 80 ASP A CA 5
ATOM 7808 C C . ASP A 1 80 ? -4.341 -14.402 2.156 1.00 0.00 80 ASP A C 5
ATOM 7809 O O . ASP A 1 80 ? -4.587 -15.118 1.185 1.00 0.00 80 ASP A O 5
ATOM 7818 N N . LYS A 1 81 ? -5.017 -14.477 3.298 1.00 0.00 81 LYS A N 5
ATOM 7819 C CA . LYS A 1 81 ? -6.111 -15.424 3.479 1.00 0.00 81 LYS A CA 5
ATOM 7820 C C . LYS A 1 81 ? -7.274 -15.098 2.547 1.00 0.00 81 LYS A C 5
ATOM 7821 O O . LYS A 1 81 ? -7.740 -15.955 1.797 1.00 0.00 81 LYS A O 5
ATOM 7840 N N . TYR A 1 82 ? -7.736 -13.854 2.599 1.00 0.00 82 TYR A N 5
ATOM 7841 C CA . TYR A 1 82 ? -8.844 -13.414 1.760 1.00 0.00 82 TYR A CA 5
ATOM 7842 C C . TYR A 1 82 ? -8.399 -12.314 0.801 1.00 0.00 82 TYR A C 5
ATOM 7843 O O . TYR A 1 82 ? -8.459 -12.474 -0.417 1.00 0.00 82 TYR A O 5
ATOM 7861 N N . GLY A 1 83 ? -7.952 -11.195 1.363 1.00 0.00 83 GLY A N 5
ATOM 7862 C CA . GLY A 1 83 ? -7.503 -10.083 0.545 1.00 0.00 83 GLY A CA 5
ATOM 7863 C C . GLY A 1 83 ? -8.343 -8.838 0.747 1.00 0.00 83 GLY A C 5
ATOM 7864 O O . GLY A 1 83 ? -8.900 -8.625 1.823 1.00 0.00 83 GLY A O 5
ATOM 7868 N N . SER A 1 84 ? -8.433 -8.012 -0.291 1.00 0.00 84 SER A N 5
ATOM 7869 C CA . SER A 1 84 ? -9.207 -6.778 -0.221 1.00 0.00 84 SER A CA 5
ATOM 7870 C C . SER A 1 84 ? -10.510 -6.997 0.543 1.00 0.00 84 SER A C 5
ATOM 7871 O O . SER A 1 84 ? -10.812 -6.279 1.497 1.00 0.00 84 SER A O 5
ATOM 7879 N N . LEU A 1 85 ? -11.278 -7.993 0.116 1.00 0.00 85 LEU A N 5
ATOM 7880 C CA . LEU A 1 85 ? -12.549 -8.307 0.759 1.00 0.00 85 LEU A CA 5
ATOM 7881 C C . LEU A 1 85 ? -12.359 -8.552 2.252 1.00 0.00 85 LEU A C 5
ATOM 7882 O O . LEU A 1 85 ? -13.049 -7.961 3.081 1.00 0.00 85 LEU A O 5
ATOM 7898 N N . GLY A 1 86 ? -11.416 -9.427 2.588 1.00 0.00 86 GLY A N 5
ATOM 7899 C CA . GLY A 1 86 ? -11.150 -9.733 3.981 1.00 0.00 86 GLY A CA 5
ATOM 7900 C C . GLY A 1 86 ? -11.030 -8.487 4.836 1.00 0.00 86 GLY A C 5
ATOM 7901 O O . GLY A 1 86 ? -11.586 -8.422 5.933 1.00 0.00 86 GLY A O 5
ATOM 7905 N N . LEU A 1 87 ? -10.302 -7.496 4.334 1.00 0.00 87 LEU A N 5
ATOM 7906 C CA . LEU A 1 87 ? -10.109 -6.245 5.060 1.00 0.00 87 LEU A CA 5
ATOM 7907 C C . LEU A 1 87 ? -11.403 -5.440 5.112 1.00 0.00 87 LEU A C 5
ATOM 7908 O O . LEU A 1 87 ? -11.859 -5.046 6.186 1.00 0.00 87 LEU A O 5
ATOM 7924 N N . TYR A 1 88 ? -11.992 -5.202 3.945 1.00 0.00 88 TYR A N 5
ATOM 7925 C CA . TYR A 1 88 ? -13.235 -4.444 3.858 1.00 0.00 88 TYR A CA 5
ATOM 7926 C C . TYR A 1 88 ? -14.238 -4.919 4.904 1.00 0.00 88 TYR A C 5
ATOM 7927 O O . TYR A 1 88 ? -14.752 -4.126 5.693 1.00 0.00 88 TYR A O 5
ATOM 7945 N N . VAL A 1 89 ? -14.511 -6.220 4.905 1.00 0.00 89 VAL A N 5
ATOM 7946 C CA . VAL A 1 89 ? -15.451 -6.803 5.855 1.00 0.00 89 VAL A CA 5
ATOM 7947 C C . VAL A 1 89 ? -14.986 -6.588 7.291 1.00 0.00 89 VAL A C 5
ATOM 7948 O O . VAL A 1 89 ? -15.739 -6.095 8.130 1.00 0.00 89 VAL A O 5
ATOM 7961 N N . ALA A 1 90 ? -13.740 -6.960 7.566 1.00 0.00 90 ALA A N 5
ATOM 7962 C CA . ALA A 1 90 ? -13.173 -6.805 8.900 1.00 0.00 90 ALA A CA 5
ATOM 7963 C C . ALA A 1 90 ? -13.454 -5.414 9.457 1.00 0.00 90 ALA A C 5
ATOM 7964 O O . ALA A 1 90 ? -14.000 -5.273 10.551 1.00 0.00 90 ALA A O 5
ATOM 7971 N N . GLU A 1 91 ? -13.077 -4.389 8.698 1.00 0.00 91 GLU A N 5
ATOM 7972 C CA . GLU A 1 91 ? -13.288 -3.009 9.119 1.00 0.00 91 GLU A CA 5
ATOM 7973 C C . GLU A 1 91 ? -14.754 -2.764 9.464 1.00 0.00 91 GLU A C 5
ATOM 7974 O O . GLU A 1 91 ? -15.067 -2.066 10.428 1.00 0.00 91 GLU A O 5
ATOM 7986 N N . GLN A 1 92 ? -15.648 -3.342 8.668 1.00 0.00 92 GLN A N 5
ATOM 7987 C CA . GLN A 1 92 ? -17.081 -3.185 8.888 1.00 0.00 92 GLN A CA 5
ATOM 7988 C C . GLN A 1 92 ? -17.506 -3.840 10.198 1.00 0.00 92 GLN A C 5
ATOM 7989 O O . GLN A 1 92 ? -18.110 -3.198 11.058 1.00 0.00 92 GLN A O 5
ATOM 8003 N N . PHE A 1 93 ? -17.186 -5.122 10.344 1.00 0.00 93 PHE A N 5
ATOM 8004 C CA . PHE A 1 93 ? -17.535 -5.864 11.549 1.00 0.00 93 PHE A CA 5
ATOM 8005 C C . PHE A 1 93 ? -16.298 -6.134 12.400 1.00 0.00 93 PHE A C 5
ATOM 8006 O O . PHE A 1 93 ? -16.160 -5.602 13.501 1.00 0.00 93 PHE A O 5
ATOM 8023 N N . GLY A 1 94 ? -15.399 -6.965 11.881 1.00 0.00 94 GLY A N 5
ATOM 8024 C CA . GLY A 1 94 ? -14.185 -7.292 12.606 1.00 0.00 94 GLY A CA 5
ATOM 8025 C C . GLY A 1 94 ? -13.618 -8.641 12.209 1.00 0.00 94 GLY A C 5
ATOM 8026 O O . GLY A 1 94 ? -14.305 -9.451 11.588 1.00 0.00 94 GLY A O 5
ATOM 8030 N N . GLU A 1 95 ? -12.361 -8.881 12.567 1.00 0.00 95 GLU A N 5
ATOM 8031 C CA . GLU A 1 95 ? -11.702 -10.140 12.241 1.00 0.00 95 GLU A CA 5
ATOM 8032 C C . GLU A 1 95 ? -12.538 -11.328 12.707 1.00 0.00 95 GLU A C 5
ATOM 8033 O O . GLU A 1 95 ? -12.783 -12.264 11.947 1.00 0.00 95 GLU A O 5
ATOM 8045 N N . GLU A 1 96 ? -12.971 -11.283 13.963 1.00 0.00 96 GLU A N 5
ATOM 8046 C CA . GLU A 1 96 ? -13.778 -12.356 14.531 1.00 0.00 96 GLU A CA 5
ATOM 8047 C C . GLU A 1 96 ? -15.028 -12.600 13.691 1.00 0.00 96 GLU A C 5
ATOM 8048 O O . GLU A 1 96 ? -15.486 -13.734 13.554 1.00 0.00 96 GLU A O 5
ATOM 8060 N N . ASN A 1 97 ? -15.576 -11.526 13.131 1.00 0.00 97 ASN A N 5
ATOM 8061 C CA . ASN A 1 97 ? -16.775 -11.623 12.305 1.00 0.00 97 ASN A CA 5
ATOM 8062 C C . ASN A 1 97 ? -16.443 -12.196 10.931 1.00 0.00 97 ASN A C 5
ATOM 8063 O O . ASN A 1 97 ? -17.205 -12.989 10.376 1.00 0.00 97 ASN A O 5
ATOM 8074 N N . VAL A 1 98 ? -15.300 -11.791 10.386 1.00 0.00 98 VAL A N 5
ATOM 8075 C CA . VAL A 1 98 ? -14.866 -12.265 9.077 1.00 0.00 98 VAL A CA 5
ATOM 8076 C C . VAL A 1 98 ? -14.581 -13.762 9.103 1.00 0.00 98 VAL A C 5
ATOM 8077 O O . VAL A 1 98 ? -14.900 -14.481 8.156 1.00 0.00 98 VAL A O 5
ATOM 8090 N N . ASN A 1 99 ? -13.978 -14.226 10.193 1.00 0.00 99 ASN A N 5
ATOM 8091 C CA . ASN A 1 99 ? -13.650 -15.639 10.342 1.00 0.00 99 ASN A CA 5
ATOM 8092 C C . ASN A 1 99 ? -14.907 -16.501 10.273 1.00 0.00 99 ASN A C 5
ATOM 8093 O O . ASN A 1 99 ? -15.034 -17.367 9.406 1.00 0.00 99 ASN A O 5
ATOM 8104 N N . THR A 1 100 ? -15.836 -16.256 11.191 1.00 0.00 100 THR A N 5
ATOM 8105 C CA . THR A 1 100 ? -17.084 -17.009 11.236 1.00 0.00 100 THR A CA 5
ATOM 8106 C C . THR A 1 100 ? -17.883 -16.824 9.951 1.00 0.00 100 THR A C 5
ATOM 8107 O O . THR A 1 100 ? -18.690 -17.678 9.583 1.00 0.00 100 THR A O 5
ATOM 8118 N N . TYR A 1 101 ? -17.654 -15.706 9.273 1.00 0.00 101 TYR A N 5
ATOM 8119 C CA . TYR A 1 101 ? -18.355 -15.409 8.029 1.00 0.00 101 TYR A CA 5
ATOM 8120 C C . TYR A 1 101 ? -17.832 -16.276 6.889 1.00 0.00 101 TYR A C 5
ATOM 8121 O O . TYR A 1 101 ? -18.604 -16.928 6.184 1.00 0.00 101 TYR A O 5
ATOM 8139 N N . PHE A 1 102 ? -16.515 -16.280 6.713 1.00 0.00 102 PHE A N 5
ATOM 8140 C CA . PHE A 1 102 ? -15.886 -17.067 5.658 1.00 0.00 102 PHE A CA 5
ATOM 8141 C C . PHE A 1 102 ? -16.080 -18.560 5.905 1.00 0.00 102 PHE A C 5
ATOM 8142 O O . PHE A 1 102 ? -16.054 -19.364 4.972 1.00 0.00 102 PHE A O 5
ATOM 8159 N N . VAL A 1 103 ? -16.275 -18.925 7.168 1.00 0.00 103 VAL A N 5
ATOM 8160 C CA . VAL A 1 103 ? -16.474 -20.321 7.539 1.00 0.00 103 VAL A CA 5
ATOM 8161 C C . VAL A 1 103 ? -17.925 -20.586 7.925 1.00 0.00 103 VAL A C 5
ATOM 8162 O O . VAL A 1 103 ? -18.779 -19.707 7.808 1.00 0.00 103 VAL A O 5
ATOM 8175 N N . SER A 1 104 ? -18.196 -21.802 8.386 1.00 0.00 104 SER A N 5
ATOM 8176 C CA . SER A 1 104 ? -19.545 -22.184 8.788 1.00 0.00 104 SER A CA 5
ATOM 8177 C C . SER A 1 104 ? -20.225 -21.054 9.554 1.00 0.00 104 SER A C 5
ATOM 8178 O O . SER A 1 104 ? -19.623 -20.432 10.429 1.00 0.00 104 SER A O 5
ATOM 8186 N N . GLY A 1 105 ? -21.485 -20.794 9.219 1.00 0.00 105 GLY A N 5
ATOM 8187 C CA . GLY A 1 105 ? -22.227 -19.739 9.885 1.00 0.00 105 GLY A CA 5
ATOM 8188 C C . GLY A 1 105 ? -22.904 -18.800 8.906 1.00 0.00 105 GLY A C 5
ATOM 8189 O O . GLY A 1 105 ? -22.533 -17.633 8.774 1.00 0.00 105 GLY A O 5
ATOM 8193 N N . PRO A 1 106 ? -23.921 -19.311 8.197 1.00 0.00 106 PRO A N 5
ATOM 8194 C CA . PRO A 1 106 ? -24.672 -18.527 7.212 1.00 0.00 106 PRO A CA 5
ATOM 8195 C C . PRO A 1 106 ? -25.537 -17.454 7.863 1.00 0.00 106 PRO A C 5
ATOM 8196 O O . PRO A 1 106 ? -25.669 -16.347 7.339 1.00 0.00 106 PRO A O 5
ATOM 8207 N N . SER A 1 107 ? -26.124 -17.787 9.008 1.00 0.00 107 SER A N 5
ATOM 8208 C CA . SER A 1 107 ? -26.980 -16.852 9.729 1.00 0.00 107 SER A CA 5
ATOM 8209 C C . SER A 1 107 ? -26.529 -16.711 11.180 1.00 0.00 107 SER A C 5
ATOM 8210 O O . SER A 1 107 ? -26.177 -17.695 11.830 1.00 0.00 107 SER A O 5
ATOM 8218 N N . SER A 1 108 ? -26.542 -15.480 11.680 1.00 0.00 108 SER A N 5
ATOM 8219 C CA . SER A 1 108 ? -26.131 -15.208 13.053 1.00 0.00 108 SER A CA 5
ATOM 8220 C C . SER A 1 108 ? -26.553 -16.343 13.981 1.00 0.00 108 SER A C 5
ATOM 8221 O O . SER A 1 108 ? -25.723 -16.946 14.660 1.00 0.00 108 SER A O 5
ATOM 8229 N N . GLY A 1 109 ? -27.851 -16.629 14.004 1.00 0.00 109 GLY A N 5
ATOM 8230 C CA . GLY A 1 109 ? -28.362 -17.691 14.851 1.00 0.00 109 GLY A CA 5
ATOM 8231 C C . GLY A 1 109 ? -29.510 -17.231 15.728 1.00 0.00 109 GLY A C 5
ATOM 8232 O O . GLY A 1 109 ? -30.525 -17.918 15.843 1.00 0.00 109 GLY A O 5
ATOM 8236 N N . GLY A 1 1 ? 19.136 -32.169 -15.762 1.00 0.00 1 GLY A N 6
ATOM 8237 C CA . GLY A 1 1 ? 19.359 -30.901 -15.092 1.00 0.00 1 GLY A CA 6
ATOM 8238 C C . GLY A 1 1 ? 20.223 -29.959 -15.907 1.00 0.00 1 GLY A C 6
ATOM 8239 O O . GLY A 1 1 ? 21.383 -29.723 -15.571 1.00 0.00 1 GLY A O 6
ATOM 8243 N N . SER A 1 2 ? 19.657 -29.420 -16.983 1.00 0.00 2 SER A N 6
ATOM 8244 C CA . SER A 1 2 ? 20.386 -28.503 -17.851 1.00 0.00 2 SER A CA 6
ATOM 8245 C C . SER A 1 2 ? 19.840 -27.084 -17.722 1.00 0.00 2 SER A C 6
ATOM 8246 O O . SER A 1 2 ? 18.660 -26.885 -17.436 1.00 0.00 2 SER A O 6
ATOM 8254 N N . SER A 1 3 ? 20.710 -26.101 -17.935 1.00 0.00 3 SER A N 6
ATOM 8255 C CA . SER A 1 3 ? 20.317 -24.700 -17.840 1.00 0.00 3 SER A CA 6
ATOM 8256 C C . SER A 1 3 ? 19.413 -24.308 -19.005 1.00 0.00 3 SER A C 6
ATOM 8257 O O . SER A 1 3 ? 19.698 -24.622 -20.159 1.00 0.00 3 SER A O 6
ATOM 8265 N N . GLY A 1 4 ? 18.320 -23.619 -18.691 1.00 0.00 4 GLY A N 6
ATOM 8266 C CA . GLY A 1 4 ? 17.389 -23.195 -19.721 1.00 0.00 4 GLY A CA 6
ATOM 8267 C C . GLY A 1 4 ? 16.891 -21.780 -19.505 1.00 0.00 4 GLY A C 6
ATOM 8268 O O . GLY A 1 4 ? 17.272 -21.122 -18.538 1.00 0.00 4 GLY A O 6
ATOM 8272 N N . SER A 1 5 ? 16.038 -21.311 -20.410 1.00 0.00 5 SER A N 6
ATOM 8273 C CA . SER A 1 5 ? 15.491 -19.962 -20.318 1.00 0.00 5 SER A CA 6
ATOM 8274 C C . SER A 1 5 ? 14.012 -20.000 -19.946 1.00 0.00 5 SER A C 6
ATOM 8275 O O . SER A 1 5 ? 13.188 -20.536 -20.687 1.00 0.00 5 SER A O 6
ATOM 8283 N N . SER A 1 6 ? 13.684 -19.428 -18.792 1.00 0.00 6 SER A N 6
ATOM 8284 C CA . SER A 1 6 ? 12.305 -19.399 -18.318 1.00 0.00 6 SER A CA 6
ATOM 8285 C C . SER A 1 6 ? 11.396 -18.713 -19.333 1.00 0.00 6 SER A C 6
ATOM 8286 O O . SER A 1 6 ? 11.866 -18.040 -20.250 1.00 0.00 6 SER A O 6
ATOM 8294 N N . GLY A 1 7 ? 10.089 -18.889 -19.162 1.00 0.00 7 GLY A N 6
ATOM 8295 C CA . GLY A 1 7 ? 9.134 -18.281 -20.071 1.00 0.00 7 GLY A CA 6
ATOM 8296 C C . GLY A 1 7 ? 7.799 -18.004 -19.408 1.00 0.00 7 GLY A C 6
ATOM 8297 O O . GLY A 1 7 ? 7.524 -18.506 -18.317 1.00 0.00 7 GLY A O 6
ATOM 8301 N N . ARG A 1 8 ? 6.968 -17.202 -20.066 1.00 0.00 8 ARG A N 6
ATOM 8302 C CA . ARG A 1 8 ? 5.656 -16.857 -19.532 1.00 0.00 8 ARG A CA 6
ATOM 8303 C C . ARG A 1 8 ? 4.634 -16.709 -20.655 1.00 0.00 8 ARG A C 6
ATOM 8304 O O . ARG A 1 8 ? 4.987 -16.727 -21.834 1.00 0.00 8 ARG A O 6
ATOM 8325 N N . GLN A 1 9 ? 3.367 -16.565 -20.280 1.00 0.00 9 GLN A N 6
ATOM 8326 C CA . GLN A 1 9 ? 2.294 -16.416 -21.256 1.00 0.00 9 GLN A CA 6
ATOM 8327 C C . GLN A 1 9 ? 1.656 -15.034 -21.156 1.00 0.00 9 GLN A C 6
ATOM 8328 O O . GLN A 1 9 ? 1.960 -14.264 -20.245 1.00 0.00 9 GLN A O 6
ATOM 8342 N N . ARG A 1 10 ? 0.771 -14.727 -22.098 1.00 0.00 10 ARG A N 6
ATOM 8343 C CA . ARG A 1 10 ? 0.091 -13.437 -22.117 1.00 0.00 10 ARG A CA 6
ATOM 8344 C C . ARG A 1 10 ? -1.410 -13.611 -21.902 1.00 0.00 10 ARG A C 6
ATOM 8345 O O . ARG A 1 10 ? -2.082 -14.300 -22.669 1.00 0.00 10 ARG A O 6
ATOM 8366 N N . SER A 1 11 ? -1.928 -12.981 -20.852 1.00 0.00 11 SER A N 6
ATOM 8367 C CA . SER A 1 11 ? -3.348 -13.069 -20.533 1.00 0.00 11 SER A CA 6
ATOM 8368 C C . SER A 1 11 ? -3.936 -11.683 -20.286 1.00 0.00 11 SER A C 6
ATOM 8369 O O . SER A 1 11 ? -3.259 -10.668 -20.458 1.00 0.00 11 SER A O 6
ATOM 8377 N N . LEU A 1 12 ? -5.202 -11.647 -19.883 1.00 0.00 12 LEU A N 6
ATOM 8378 C CA . LEU A 1 12 ? -5.883 -10.386 -19.612 1.00 0.00 12 LEU A CA 6
ATOM 8379 C C . LEU A 1 12 ? -5.031 -9.487 -18.722 1.00 0.00 12 LEU A C 6
ATOM 8380 O O . LEU A 1 12 ? -4.905 -8.289 -18.973 1.00 0.00 12 LEU A O 6
ATOM 8396 N N . SER A 1 13 ? -4.447 -10.075 -17.683 1.00 0.00 13 SER A N 6
ATOM 8397 C CA . SER A 1 13 ? -3.608 -9.326 -16.754 1.00 0.00 13 SER A CA 6
ATOM 8398 C C . SER A 1 13 ? -2.761 -10.270 -15.906 1.00 0.00 13 SER A C 6
ATOM 8399 O O . SER A 1 13 ? -3.274 -10.972 -15.034 1.00 0.00 13 SER A O 6
ATOM 8407 N N . THR A 1 14 ? -1.458 -10.283 -16.169 1.00 0.00 14 THR A N 6
ATOM 8408 C CA . THR A 1 14 ? -0.538 -11.141 -15.433 1.00 0.00 14 THR A CA 6
ATOM 8409 C C . THR A 1 14 ? 0.405 -10.317 -14.562 1.00 0.00 14 THR A C 6
ATOM 8410 O O . THR A 1 14 ? 1.502 -9.956 -14.988 1.00 0.00 14 THR A O 6
ATOM 8421 N N . SER A 1 15 ? -0.030 -10.023 -13.341 1.00 0.00 15 SER A N 6
ATOM 8422 C CA . SER A 1 15 ? 0.774 -9.238 -12.411 1.00 0.00 15 SER A CA 6
ATOM 8423 C C . SER A 1 15 ? 1.557 -10.148 -11.469 1.00 0.00 15 SER A C 6
ATOM 8424 O O . SER A 1 15 ? 2.780 -10.057 -11.375 1.00 0.00 15 SER A O 6
ATOM 8432 N N . GLY A 1 16 ? 0.841 -11.025 -10.773 1.00 0.00 16 GLY A N 6
ATOM 8433 C CA . GLY A 1 16 ? 1.484 -11.939 -9.847 1.00 0.00 16 GLY A CA 6
ATOM 8434 C C . GLY A 1 16 ? 2.370 -11.223 -8.848 1.00 0.00 16 GLY A C 6
ATOM 8435 O O . GLY A 1 16 ? 3.570 -11.485 -8.774 1.00 0.00 16 GLY A O 6
ATOM 8439 N N . GLU A 1 17 ? 1.779 -10.315 -8.078 1.00 0.00 17 GLU A N 6
ATOM 8440 C CA . GLU A 1 17 ? 2.525 -9.558 -7.080 1.00 0.00 17 GLU A CA 6
ATOM 8441 C C . GLU A 1 17 ? 1.622 -9.150 -5.919 1.00 0.00 17 GLU A C 6
ATOM 8442 O O . GLU A 1 17 ? 0.416 -9.394 -5.941 1.00 0.00 17 GLU A O 6
ATOM 8454 N N . SER A 1 18 ? 2.216 -8.529 -4.905 1.00 0.00 18 SER A N 6
ATOM 8455 C CA . SER A 1 18 ? 1.468 -8.092 -3.732 1.00 0.00 18 SER A CA 6
ATOM 8456 C C . SER A 1 18 ? 1.811 -6.649 -3.376 1.00 0.00 18 SER A C 6
ATOM 8457 O O . SER A 1 18 ? 2.550 -5.978 -4.098 1.00 0.00 18 SER A O 6
ATOM 8465 N N . LEU A 1 19 ? 1.268 -6.177 -2.259 1.00 0.00 19 LEU A N 6
ATOM 8466 C CA . LEU A 1 19 ? 1.516 -4.813 -1.805 1.00 0.00 19 LEU A CA 6
ATOM 8467 C C . LEU A 1 19 ? 2.983 -4.437 -1.985 1.00 0.00 19 LEU A C 6
ATOM 8468 O O . LEU A 1 19 ? 3.301 -3.342 -2.450 1.00 0.00 19 LEU A O 6
ATOM 8484 N N . TYR A 1 20 ? 3.872 -5.351 -1.615 1.00 0.00 20 TYR A N 6
ATOM 8485 C CA . TYR A 1 20 ? 5.306 -5.116 -1.735 1.00 0.00 20 TYR A CA 6
ATOM 8486 C C . TYR A 1 20 ? 5.616 -4.252 -2.953 1.00 0.00 20 TYR A C 6
ATOM 8487 O O . TYR A 1 20 ? 6.549 -3.448 -2.938 1.00 0.00 20 TYR A O 6
ATOM 8505 N N . HIS A 1 21 ? 4.827 -4.424 -4.009 1.00 0.00 21 HIS A N 6
ATOM 8506 C CA . HIS A 1 21 ? 5.015 -3.660 -5.237 1.00 0.00 21 HIS A CA 6
ATOM 8507 C C . HIS A 1 21 ? 4.653 -2.193 -5.025 1.00 0.00 21 HIS A C 6
ATOM 8508 O O . HIS A 1 21 ? 5.433 -1.297 -5.349 1.00 0.00 21 HIS A O 6
ATOM 8522 N N . VAL A 1 22 ? 3.465 -1.954 -4.479 1.00 0.00 22 VAL A N 6
ATOM 8523 C CA . VAL A 1 22 ? 3.000 -0.596 -4.224 1.00 0.00 22 VAL A CA 6
ATOM 8524 C C . VAL A 1 22 ? 4.115 0.267 -3.644 1.00 0.00 22 VAL A C 6
ATOM 8525 O O . VAL A 1 22 ? 4.110 1.489 -3.792 1.00 0.00 22 VAL A O 6
ATOM 8538 N N . LEU A 1 23 ? 5.071 -0.377 -2.984 1.00 0.00 23 LEU A N 6
ATOM 8539 C CA . LEU A 1 23 ? 6.195 0.331 -2.381 1.00 0.00 23 LEU A CA 6
ATOM 8540 C C . LEU A 1 23 ? 7.439 0.222 -3.256 1.00 0.00 23 LEU A C 6
ATOM 8541 O O . LEU A 1 23 ? 8.003 1.230 -3.679 1.00 0.00 23 LEU A O 6
ATOM 8557 N N . GLY A 1 24 ? 7.861 -1.010 -3.526 1.00 0.00 24 GLY A N 6
ATOM 8558 C CA . GLY A 1 24 ? 9.035 -1.228 -4.351 1.00 0.00 24 GLY A CA 6
ATOM 8559 C C . GLY A 1 24 ? 9.835 -2.438 -3.913 1.00 0.00 24 GLY A C 6
ATOM 8560 O O . GLY A 1 24 ? 11.060 -2.374 -3.797 1.00 0.00 24 GLY A O 6
ATOM 8564 N N . LEU A 1 25 ? 9.143 -3.545 -3.667 1.00 0.00 25 LEU A N 6
ATOM 8565 C CA . LEU A 1 25 ? 9.797 -4.777 -3.237 1.00 0.00 25 LEU A CA 6
ATOM 8566 C C . LEU A 1 25 ? 9.092 -5.999 -3.818 1.00 0.00 25 LEU A C 6
ATOM 8567 O O . LEU A 1 25 ? 8.163 -5.871 -4.615 1.00 0.00 25 LEU A O 6
ATOM 8583 N N . ASP A 1 26 ? 9.539 -7.181 -3.410 1.00 0.00 26 ASP A N 6
ATOM 8584 C CA . ASP A 1 26 ? 8.949 -8.427 -3.887 1.00 0.00 26 ASP A CA 6
ATOM 8585 C C . ASP A 1 26 ? 8.457 -9.277 -2.720 1.00 0.00 26 ASP A C 6
ATOM 8586 O O . ASP A 1 26 ? 8.492 -8.847 -1.567 1.00 0.00 26 ASP A O 6
ATOM 8595 N N . LYS A 1 27 ? 7.998 -10.486 -3.027 1.00 0.00 27 LYS A N 6
ATOM 8596 C CA . LYS A 1 27 ? 7.499 -11.397 -2.005 1.00 0.00 27 LYS A CA 6
ATOM 8597 C C . LYS A 1 27 ? 8.622 -11.835 -1.070 1.00 0.00 27 LYS A C 6
ATOM 8598 O O . LYS A 1 27 ? 8.393 -12.100 0.109 1.00 0.00 27 LYS A O 6
ATOM 8617 N N . ASN A 1 28 ? 9.836 -11.907 -1.605 1.00 0.00 28 ASN A N 6
ATOM 8618 C CA . ASN A 1 28 ? 10.995 -12.312 -0.818 1.00 0.00 28 ASN A CA 6
ATOM 8619 C C . ASN A 1 28 ? 11.301 -11.285 0.268 1.00 0.00 28 ASN A C 6
ATOM 8620 O O . ASN A 1 28 ? 11.914 -11.606 1.286 1.00 0.00 28 ASN A O 6
ATOM 8631 N N . ALA A 1 29 ? 10.867 -10.048 0.045 1.00 0.00 29 ALA A N 6
ATOM 8632 C CA . ALA A 1 29 ? 11.091 -8.975 1.006 1.00 0.00 29 ALA A CA 6
ATOM 8633 C C . ALA A 1 29 ? 10.370 -9.255 2.320 1.00 0.00 29 ALA A C 6
ATOM 8634 O O . ALA A 1 29 ? 9.309 -9.881 2.337 1.00 0.00 29 ALA A O 6
ATOM 8641 N N . THR A 1 30 ? 10.952 -8.788 3.420 1.00 0.00 30 THR A N 6
ATOM 8642 C CA . THR A 1 30 ? 10.366 -8.990 4.739 1.00 0.00 30 THR A CA 6
ATOM 8643 C C . THR A 1 30 ? 9.820 -7.684 5.304 1.00 0.00 30 THR A C 6
ATOM 8644 O O . THR A 1 30 ? 9.965 -6.624 4.694 1.00 0.00 30 THR A O 6
ATOM 8655 N N . SER A 1 31 ? 9.193 -7.766 6.473 1.00 0.00 31 SER A N 6
ATOM 8656 C CA . SER A 1 31 ? 8.623 -6.589 7.119 1.00 0.00 31 SER A CA 6
ATOM 8657 C C . SER A 1 31 ? 9.682 -5.507 7.309 1.00 0.00 31 SER A C 6
ATOM 8658 O O . SER A 1 31 ? 9.385 -4.314 7.240 1.00 0.00 31 SER A O 6
ATOM 8666 N N . ASP A 1 32 ? 10.917 -5.933 7.548 1.00 0.00 32 ASP A N 6
ATOM 8667 C CA . ASP A 1 32 ? 12.022 -5.001 7.747 1.00 0.00 32 ASP A CA 6
ATOM 8668 C C . ASP A 1 32 ? 12.241 -4.145 6.504 1.00 0.00 32 ASP A C 6
ATOM 8669 O O . ASP A 1 32 ? 12.199 -2.916 6.570 1.00 0.00 32 ASP A O 6
ATOM 8678 N N . ASP A 1 33 ? 12.475 -4.801 5.373 1.00 0.00 33 ASP A N 6
ATOM 8679 C CA . ASP A 1 33 ? 12.700 -4.100 4.115 1.00 0.00 33 ASP A CA 6
ATOM 8680 C C . ASP A 1 33 ? 11.543 -3.155 3.804 1.00 0.00 33 ASP A C 6
ATOM 8681 O O . ASP A 1 33 ? 11.754 -1.986 3.480 1.00 0.00 33 ASP A O 6
ATOM 8690 N N . ILE A 1 34 ? 10.323 -3.670 3.904 1.00 0.00 34 ILE A N 6
ATOM 8691 C CA . ILE A 1 34 ? 9.133 -2.872 3.634 1.00 0.00 34 ILE A CA 6
ATOM 8692 C C . ILE A 1 34 ? 9.203 -1.524 4.342 1.00 0.00 34 ILE A C 6
ATOM 8693 O O . ILE A 1 34 ? 8.914 -0.483 3.751 1.00 0.00 34 ILE A O 6
ATOM 8709 N N . LYS A 1 35 ? 9.590 -1.549 5.613 1.00 0.00 35 LYS A N 6
ATOM 8710 C CA . LYS A 1 35 ? 9.702 -0.329 6.404 1.00 0.00 35 LYS A CA 6
ATOM 8711 C C . LYS A 1 35 ? 10.748 0.610 5.811 1.00 0.00 35 LYS A C 6
ATOM 8712 O O . LYS A 1 35 ? 10.540 1.821 5.736 1.00 0.00 35 LYS A O 6
ATOM 8731 N N . LYS A 1 36 ? 11.874 0.043 5.389 1.00 0.00 36 LYS A N 6
ATOM 8732 C CA . LYS A 1 36 ? 12.952 0.828 4.800 1.00 0.00 36 LYS A CA 6
ATOM 8733 C C . LYS A 1 36 ? 12.446 1.643 3.613 1.00 0.00 36 LYS A C 6
ATOM 8734 O O . LYS A 1 36 ? 12.653 2.854 3.547 1.00 0.00 36 LYS A O 6
ATOM 8753 N N . SER A 1 37 ? 11.782 0.969 2.679 1.00 0.00 37 SER A N 6
ATOM 8754 C CA . SER A 1 37 ? 11.249 1.631 1.494 1.00 0.00 37 SER A CA 6
ATOM 8755 C C . SER A 1 37 ? 10.203 2.673 1.878 1.00 0.00 37 SER A C 6
ATOM 8756 O O . SER A 1 37 ? 10.324 3.848 1.531 1.00 0.00 37 SER A O 6
ATOM 8764 N N . TYR A 1 38 ? 9.175 2.233 2.595 1.00 0.00 38 TYR A N 6
ATOM 8765 C CA . TYR A 1 38 ? 8.105 3.125 3.025 1.00 0.00 38 TYR A CA 6
ATOM 8766 C C . TYR A 1 38 ? 8.666 4.467 3.484 1.00 0.00 38 TYR A C 6
ATOM 8767 O O . TYR A 1 38 ? 8.177 5.526 3.089 1.00 0.00 38 TYR A O 6
ATOM 8785 N N . ARG A 1 39 ? 9.698 4.415 4.321 1.00 0.00 39 ARG A N 6
ATOM 8786 C CA . ARG A 1 39 ? 10.327 5.625 4.835 1.00 0.00 39 ARG A CA 6
ATOM 8787 C C . ARG A 1 39 ? 10.520 6.652 3.723 1.00 0.00 39 ARG A C 6
ATOM 8788 O O . ARG A 1 39 ? 9.831 7.672 3.679 1.00 0.00 39 ARG A O 6
ATOM 8809 N N . LYS A 1 40 ? 11.461 6.377 2.827 1.00 0.00 40 LYS A N 6
ATOM 8810 C CA . LYS A 1 40 ? 11.746 7.275 1.715 1.00 0.00 40 LYS A CA 6
ATOM 8811 C C . LYS A 1 40 ? 10.479 7.573 0.919 1.00 0.00 40 LYS A C 6
ATOM 8812 O O . LYS A 1 40 ? 10.264 8.702 0.475 1.00 0.00 40 LYS A O 6
ATOM 8831 N N . LEU A 1 41 ? 9.644 6.555 0.742 1.00 0.00 41 LEU A N 6
ATOM 8832 C CA . LEU A 1 41 ? 8.397 6.709 0.001 1.00 0.00 41 LEU A CA 6
ATOM 8833 C C . LEU A 1 41 ? 7.403 7.566 0.779 1.00 0.00 41 LEU A C 6
ATOM 8834 O O . LEU A 1 41 ? 6.357 7.950 0.256 1.00 0.00 41 LEU A O 6
ATOM 8850 N N . ALA A 1 42 ? 7.738 7.863 2.030 1.00 0.00 42 ALA A N 6
ATOM 8851 C CA . ALA A 1 42 ? 6.877 8.678 2.878 1.00 0.00 42 ALA A CA 6
ATOM 8852 C C . ALA A 1 42 ? 7.294 10.144 2.836 1.00 0.00 42 ALA A C 6
ATOM 8853 O O . ALA A 1 42 ? 6.481 11.038 3.074 1.00 0.00 42 ALA A O 6
ATOM 8860 N N . LEU A 1 43 ? 8.564 10.384 2.533 1.00 0.00 43 LEU A N 6
ATOM 8861 C CA . LEU A 1 43 ? 9.090 11.743 2.461 1.00 0.00 43 LEU A CA 6
ATOM 8862 C C . LEU A 1 43 ? 8.809 12.364 1.096 1.00 0.00 43 LEU A C 6
ATOM 8863 O O . LEU A 1 43 ? 8.702 13.583 0.967 1.00 0.00 43 LEU A O 6
ATOM 8879 N N . LYS A 1 44 ? 8.689 11.516 0.080 1.00 0.00 44 LYS A N 6
ATOM 8880 C CA . LYS A 1 44 ? 8.416 11.979 -1.275 1.00 0.00 44 LYS A CA 6
ATOM 8881 C C . LYS A 1 44 ? 6.929 12.263 -1.465 1.00 0.00 44 LYS A C 6
ATOM 8882 O O . LYS A 1 44 ? 6.548 13.114 -2.268 1.00 0.00 44 LYS A O 6
ATOM 8901 N N . TYR A 1 45 ? 6.095 11.547 -0.720 1.00 0.00 45 TYR A N 6
ATOM 8902 C CA . TYR A 1 45 ? 4.650 11.721 -0.807 1.00 0.00 45 TYR A CA 6
ATOM 8903 C C . TYR A 1 45 ? 4.084 12.239 0.512 1.00 0.00 45 TYR A C 6
ATOM 8904 O O . TYR A 1 45 ? 2.915 12.017 0.829 1.00 0.00 45 TYR A O 6
ATOM 8922 N N . HIS A 1 46 ? 4.922 12.933 1.276 1.00 0.00 46 HIS A N 6
ATOM 8923 C CA . HIS A 1 46 ? 4.505 13.484 2.561 1.00 0.00 46 HIS A CA 6
ATOM 8924 C C . HIS A 1 46 ? 3.414 14.534 2.373 1.00 0.00 46 HIS A C 6
ATOM 8925 O O . HIS A 1 46 ? 3.443 15.334 1.438 1.00 0.00 46 HIS A O 6
ATOM 8939 N N . PRO A 1 47 ? 2.428 14.533 3.282 1.00 0.00 47 PRO A N 6
ATOM 8940 C CA . PRO A 1 47 ? 1.309 15.479 3.238 1.00 0.00 47 PRO A CA 6
ATOM 8941 C C . PRO A 1 47 ? 1.741 16.904 3.565 1.00 0.00 47 PRO A C 6
ATOM 8942 O O . PRO A 1 47 ? 0.953 17.843 3.453 1.00 0.00 47 PRO A O 6
ATOM 8953 N N . ASP A 1 48 ? 2.997 17.058 3.970 1.00 0.00 48 ASP A N 6
ATOM 8954 C CA . ASP A 1 48 ? 3.534 18.369 4.313 1.00 0.00 48 ASP A CA 6
ATOM 8955 C C . ASP A 1 48 ? 4.279 18.978 3.129 1.00 0.00 48 ASP A C 6
ATOM 8956 O O . ASP A 1 48 ? 4.285 20.195 2.944 1.00 0.00 48 ASP A O 6
ATOM 8965 N N . LYS A 1 49 ? 4.907 18.123 2.328 1.00 0.00 49 LYS A N 6
ATOM 8966 C CA . LYS A 1 49 ? 5.654 18.575 1.161 1.00 0.00 49 LYS A CA 6
ATOM 8967 C C . LYS A 1 49 ? 4.714 18.906 0.007 1.00 0.00 49 LYS A C 6
ATOM 8968 O O . LYS A 1 49 ? 5.021 19.750 -0.834 1.00 0.00 49 LYS A O 6
ATOM 8987 N N . ASN A 1 50 ? 3.566 18.237 -0.026 1.00 0.00 50 ASN A N 6
ATOM 8988 C CA . ASN A 1 50 ? 2.580 18.461 -1.077 1.00 0.00 50 ASN A CA 6
ATOM 8989 C C . ASN A 1 50 ? 1.296 19.051 -0.501 1.00 0.00 50 ASN A C 6
ATOM 8990 O O . ASN A 1 50 ? 0.343 18.338 -0.185 1.00 0.00 50 ASN A O 6
ATOM 9001 N N . PRO A 1 51 ? 1.268 20.384 -0.361 1.00 0.00 51 PRO A N 6
ATOM 9002 C CA . PRO A 1 51 ? 0.106 21.100 0.176 1.00 0.00 51 PRO A CA 6
ATOM 9003 C C . PRO A 1 51 ? -1.081 21.077 -0.780 1.00 0.00 51 PRO A C 6
ATOM 9004 O O . PRO A 1 51 ? -1.011 21.612 -1.886 1.00 0.00 51 PRO A O 6
ATOM 9015 N N . ASP A 1 52 ? -2.172 20.454 -0.346 1.00 0.00 52 ASP A N 6
ATOM 9016 C CA . ASP A 1 52 ? -3.376 20.363 -1.163 1.00 0.00 52 ASP A CA 6
ATOM 9017 C C . ASP A 1 52 ? -3.054 19.804 -2.546 1.00 0.00 52 ASP A C 6
ATOM 9018 O O . ASP A 1 52 ? -3.438 20.380 -3.563 1.00 0.00 52 ASP A O 6
ATOM 9027 N N . ASN A 1 53 ? -2.346 18.680 -2.574 1.00 0.00 53 ASN A N 6
ATOM 9028 C CA . ASN A 1 53 ? -1.971 18.044 -3.831 1.00 0.00 53 ASN A CA 6
ATOM 9029 C C . ASN A 1 53 ? -2.542 16.632 -3.919 1.00 0.00 53 ASN A C 6
ATOM 9030 O O . ASN A 1 53 ? -2.219 15.754 -3.119 1.00 0.00 53 ASN A O 6
ATOM 9041 N N . PRO A 1 54 ? -3.412 16.407 -4.915 1.00 0.00 54 PRO A N 6
ATOM 9042 C CA . PRO A 1 54 ? -4.046 15.103 -5.133 1.00 0.00 54 PRO A CA 6
ATOM 9043 C C . PRO A 1 54 ? -3.057 14.052 -5.627 1.00 0.00 54 PRO A C 6
ATOM 9044 O O . PRO A 1 54 ? -3.115 12.893 -5.219 1.00 0.00 54 PRO A O 6
ATOM 9055 N N . GLU A 1 55 ? -2.150 14.467 -6.506 1.00 0.00 55 GLU A N 6
ATOM 9056 C CA . GLU A 1 55 ? -1.149 13.560 -7.055 1.00 0.00 55 GLU A CA 6
ATOM 9057 C C . GLU A 1 55 ? -0.314 12.933 -5.942 1.00 0.00 55 GLU A C 6
ATOM 9058 O O . GLU A 1 55 ? 0.031 11.754 -6.000 1.00 0.00 55 GLU A O 6
ATOM 9070 N N . ALA A 1 56 ? 0.007 13.732 -4.930 1.00 0.00 56 ALA A N 6
ATOM 9071 C CA . ALA A 1 56 ? 0.800 13.256 -3.803 1.00 0.00 56 ALA A CA 6
ATOM 9072 C C . ALA A 1 56 ? -0.077 12.549 -2.775 1.00 0.00 56 ALA A C 6
ATOM 9073 O O . ALA A 1 56 ? 0.284 11.491 -2.261 1.00 0.00 56 ALA A O 6
ATOM 9080 N N . ALA A 1 57 ? -1.229 13.141 -2.480 1.00 0.00 57 ALA A N 6
ATOM 9081 C CA . ALA A 1 57 ? -2.157 12.566 -1.514 1.00 0.00 57 ALA A CA 6
ATOM 9082 C C . ALA A 1 57 ? -2.552 11.147 -1.909 1.00 0.00 57 ALA A C 6
ATOM 9083 O O . ALA A 1 57 ? -2.512 10.230 -1.088 1.00 0.00 57 ALA A O 6
ATOM 9090 N N . ASP A 1 58 ? -2.933 10.973 -3.170 1.00 0.00 58 ASP A N 6
ATOM 9091 C CA . ASP A 1 58 ? -3.334 9.665 -3.674 1.00 0.00 58 ASP A CA 6
ATOM 9092 C C . ASP A 1 58 ? -2.265 8.617 -3.378 1.00 0.00 58 ASP A C 6
ATOM 9093 O O . ASP A 1 58 ? -2.500 7.670 -2.628 1.00 0.00 58 ASP A O 6
ATOM 9102 N N . LYS A 1 59 ? -1.091 8.793 -3.974 1.00 0.00 59 LYS A N 6
ATOM 9103 C CA . LYS A 1 59 ? 0.015 7.864 -3.776 1.00 0.00 59 LYS A CA 6
ATOM 9104 C C . LYS A 1 59 ? 0.221 7.572 -2.293 1.00 0.00 59 LYS A C 6
ATOM 9105 O O . LYS A 1 59 ? 0.100 6.429 -1.852 1.00 0.00 59 LYS A O 6
ATOM 9124 N N . PHE A 1 60 ? 0.533 8.613 -1.527 1.00 0.00 60 PHE A N 6
ATOM 9125 C CA . PHE A 1 60 ? 0.755 8.468 -0.093 1.00 0.00 60 PHE A CA 6
ATOM 9126 C C . PHE A 1 60 ? -0.290 7.547 0.528 1.00 0.00 60 PHE A C 6
ATOM 9127 O O . PHE A 1 60 ? 0.045 6.599 1.240 1.00 0.00 60 PHE A O 6
ATOM 9144 N N . LYS A 1 61 ? -1.559 7.831 0.255 1.00 0.00 61 LYS A N 6
ATOM 9145 C CA . LYS A 1 61 ? -2.655 7.029 0.786 1.00 0.00 61 LYS A CA 6
ATOM 9146 C C . LYS A 1 61 ? -2.417 5.545 0.528 1.00 0.00 61 LYS A C 6
ATOM 9147 O O . LYS A 1 61 ? -2.673 4.708 1.393 1.00 0.00 61 LYS A O 6
ATOM 9166 N N . GLU A 1 62 ? -1.926 5.227 -0.665 1.00 0.00 62 GLU A N 6
ATOM 9167 C CA . GLU A 1 62 ? -1.653 3.843 -1.034 1.00 0.00 62 GLU A CA 6
ATOM 9168 C C . GLU A 1 62 ? -0.487 3.283 -0.225 1.00 0.00 62 GLU A C 6
ATOM 9169 O O . GLU A 1 62 ? -0.494 2.116 0.169 1.00 0.00 62 GLU A O 6
ATOM 9181 N N . ILE A 1 63 ? 0.513 4.123 0.019 1.00 0.00 63 ILE A N 6
ATOM 9182 C CA . ILE A 1 63 ? 1.686 3.713 0.781 1.00 0.00 63 ILE A CA 6
ATOM 9183 C C . ILE A 1 63 ? 1.325 3.432 2.236 1.00 0.00 63 ILE A C 6
ATOM 9184 O O . ILE A 1 63 ? 1.377 2.289 2.688 1.00 0.00 63 ILE A O 6
ATOM 9200 N N . ASN A 1 64 ? 0.959 4.482 2.963 1.00 0.00 64 ASN A N 6
ATOM 9201 C CA . ASN A 1 64 ? 0.588 4.348 4.367 1.00 0.00 64 ASN A CA 6
ATOM 9202 C C . ASN A 1 64 ? -0.296 3.123 4.581 1.00 0.00 64 ASN A C 6
ATOM 9203 O O . ASN A 1 64 ? -0.112 2.372 5.538 1.00 0.00 64 ASN A O 6
ATOM 9214 N N . ASN A 1 65 ? -1.256 2.928 3.683 1.00 0.00 65 ASN A N 6
ATOM 9215 C CA . ASN A 1 65 ? -2.169 1.795 3.773 1.00 0.00 65 ASN A CA 6
ATOM 9216 C C . ASN A 1 65 ? -1.402 0.476 3.750 1.00 0.00 65 ASN A C 6
ATOM 9217 O O . ASN A 1 65 ? -1.401 -0.270 4.729 1.00 0.00 65 ASN A O 6
ATOM 9228 N N . ALA A 1 66 ? -0.751 0.196 2.626 1.00 0.00 66 ALA A N 6
ATOM 9229 C CA . ALA A 1 66 ? 0.021 -1.031 2.476 1.00 0.00 66 ALA A CA 6
ATOM 9230 C C . ALA A 1 66 ? 0.977 -1.225 3.648 1.00 0.00 66 ALA A C 6
ATOM 9231 O O . ALA A 1 66 ? 0.906 -2.227 4.361 1.00 0.00 66 ALA A O 6
ATOM 9238 N N . HIS A 1 67 ? 1.871 -0.261 3.843 1.00 0.00 67 HIS A N 6
ATOM 9239 C CA . HIS A 1 67 ? 2.841 -0.327 4.930 1.00 0.00 67 HIS A CA 6
ATOM 9240 C C . HIS A 1 67 ? 2.159 -0.689 6.246 1.00 0.00 67 HIS A C 6
ATOM 9241 O O . HIS A 1 67 ? 2.636 -1.547 6.988 1.00 0.00 67 HIS A O 6
ATOM 9255 N N . ALA A 1 68 ? 1.041 -0.028 6.529 1.00 0.00 68 ALA A N 6
ATOM 9256 C CA . ALA A 1 68 ? 0.294 -0.281 7.754 1.00 0.00 68 ALA A CA 6
ATOM 9257 C C . ALA A 1 68 ? -0.224 -1.715 7.795 1.00 0.00 68 ALA A C 6
ATOM 9258 O O . ALA A 1 68 ? -0.075 -2.410 8.801 1.00 0.00 68 ALA A O 6
ATOM 9265 N N . ILE A 1 69 ? -0.832 -2.151 6.698 1.00 0.00 69 ILE A N 6
ATOM 9266 C CA . ILE A 1 69 ? -1.371 -3.502 6.609 1.00 0.00 69 ILE A CA 6
ATOM 9267 C C . ILE A 1 69 ? -0.272 -4.545 6.789 1.00 0.00 69 ILE A C 6
ATOM 9268 O O . ILE A 1 69 ? -0.475 -5.570 7.441 1.00 0.00 69 ILE A O 6
ATOM 9284 N N . LEU A 1 70 ? 0.892 -4.276 6.209 1.00 0.00 70 LEU A N 6
ATOM 9285 C CA . LEU A 1 70 ? 2.025 -5.190 6.306 1.00 0.00 70 LEU A CA 6
ATOM 9286 C C . LEU A 1 70 ? 2.615 -5.178 7.713 1.00 0.00 70 LEU A C 6
ATOM 9287 O O . LEU A 1 70 ? 2.686 -6.212 8.377 1.00 0.00 70 LEU A O 6
ATOM 9303 N N . THR A 1 71 ? 3.035 -3.999 8.163 1.00 0.00 71 THR A N 6
ATOM 9304 C CA . THR A 1 71 ? 3.617 -3.852 9.491 1.00 0.00 71 THR A CA 6
ATOM 9305 C C . THR A 1 71 ? 2.740 -4.506 10.552 1.00 0.00 71 THR A C 6
ATOM 9306 O O . THR A 1 71 ? 3.234 -5.217 11.427 1.00 0.00 71 THR A O 6
ATOM 9317 N N . ASP A 1 72 ? 1.437 -4.262 10.468 1.00 0.00 72 ASP A N 6
ATOM 9318 C CA . ASP A 1 72 ? 0.490 -4.829 11.421 1.00 0.00 72 ASP A CA 6
ATOM 9319 C C . ASP A 1 72 ? 0.393 -6.342 11.255 1.00 0.00 72 ASP A C 6
ATOM 9320 O O . ASP A 1 72 ? -0.294 -6.836 10.362 1.00 0.00 72 ASP A O 6
ATOM 9329 N N . ALA A 1 73 ? 1.087 -7.073 12.122 1.00 0.00 73 ALA A N 6
ATOM 9330 C CA . ALA A 1 73 ? 1.078 -8.530 12.072 1.00 0.00 73 ALA A CA 6
ATOM 9331 C C . ALA A 1 73 ? -0.309 -9.059 11.724 1.00 0.00 73 ALA A C 6
ATOM 9332 O O . ALA A 1 73 ? -0.485 -9.764 10.730 1.00 0.00 73 ALA A O 6
ATOM 9339 N N . THR A 1 74 ? -1.293 -8.715 12.549 1.00 0.00 74 THR A N 6
ATOM 9340 C CA . THR A 1 74 ? -2.664 -9.157 12.330 1.00 0.00 74 THR A CA 6
ATOM 9341 C C . THR A 1 74 ? -3.119 -8.852 10.907 1.00 0.00 74 THR A C 6
ATOM 9342 O O . THR A 1 74 ? -3.542 -9.746 10.174 1.00 0.00 74 THR A O 6
ATOM 9353 N N . LYS A 1 75 ? -3.030 -7.583 10.522 1.00 0.00 75 LYS A N 6
ATOM 9354 C CA . LYS A 1 75 ? -3.430 -7.159 9.186 1.00 0.00 75 LYS A CA 6
ATOM 9355 C C . LYS A 1 75 ? -2.955 -8.155 8.133 1.00 0.00 75 LYS A C 6
ATOM 9356 O O . LYS A 1 75 ? -3.759 -8.721 7.393 1.00 0.00 75 LYS A O 6
ATOM 9375 N N . ARG A 1 76 ? -1.644 -8.366 8.074 1.00 0.00 76 ARG A N 6
ATOM 9376 C CA . ARG A 1 76 ? -1.062 -9.294 7.112 1.00 0.00 76 ARG A CA 6
ATOM 9377 C C . ARG A 1 76 ? -1.845 -10.603 7.078 1.00 0.00 76 ARG A C 6
ATOM 9378 O O . ARG A 1 76 ? -2.361 -11.003 6.035 1.00 0.00 76 ARG A O 6
ATOM 9399 N N . ASN A 1 77 ? -1.929 -11.267 8.227 1.00 0.00 77 ASN A N 6
ATOM 9400 C CA . ASN A 1 77 ? -2.648 -12.531 8.328 1.00 0.00 77 ASN A CA 6
ATOM 9401 C C . ASN A 1 77 ? -3.990 -12.454 7.607 1.00 0.00 77 ASN A C 6
ATOM 9402 O O . ASN A 1 77 ? -4.317 -13.313 6.788 1.00 0.00 77 ASN A O 6
ATOM 9413 N N . ILE A 1 78 ? -4.763 -11.418 7.918 1.00 0.00 78 ILE A N 6
ATOM 9414 C CA . ILE A 1 78 ? -6.069 -11.228 7.299 1.00 0.00 78 ILE A CA 6
ATOM 9415 C C . ILE A 1 78 ? -5.956 -11.192 5.779 1.00 0.00 78 ILE A C 6
ATOM 9416 O O . ILE A 1 78 ? -6.824 -11.703 5.070 1.00 0.00 78 ILE A O 6
ATOM 9432 N N . TYR A 1 79 ? -4.882 -10.588 5.285 1.00 0.00 79 TYR A N 6
ATOM 9433 C CA . TYR A 1 79 ? -4.655 -10.485 3.848 1.00 0.00 79 TYR A CA 6
ATOM 9434 C C . TYR A 1 79 ? -4.248 -11.833 3.263 1.00 0.00 79 TYR A C 6
ATOM 9435 O O . TYR A 1 79 ? -4.872 -12.331 2.326 1.00 0.00 79 TYR A O 6
ATOM 9453 N N . ASP A 1 80 ? -3.196 -12.420 3.824 1.00 0.00 80 ASP A N 6
ATOM 9454 C CA . ASP A 1 80 ? -2.704 -13.712 3.360 1.00 0.00 80 ASP A CA 6
ATOM 9455 C C . ASP A 1 80 ? -3.809 -14.763 3.408 1.00 0.00 80 ASP A C 6
ATOM 9456 O O . ASP A 1 80 ? -3.925 -15.599 2.512 1.00 0.00 80 ASP A O 6
ATOM 9465 N N . LYS A 1 81 ? -4.618 -14.716 4.461 1.00 0.00 81 LYS A N 6
ATOM 9466 C CA . LYS A 1 81 ? -5.714 -15.663 4.627 1.00 0.00 81 LYS A CA 6
ATOM 9467 C C . LYS A 1 81 ? -6.891 -15.296 3.729 1.00 0.00 81 LYS A C 6
ATOM 9468 O O . LYS A 1 81 ? -7.353 -16.111 2.930 1.00 0.00 81 LYS A O 6
ATOM 9487 N N . TYR A 1 82 ? -7.372 -14.065 3.865 1.00 0.00 82 TYR A N 6
ATOM 9488 C CA . TYR A 1 82 ? -8.496 -13.591 3.067 1.00 0.00 82 TYR A CA 6
ATOM 9489 C C . TYR A 1 82 ? -8.012 -12.746 1.892 1.00 0.00 82 TYR A C 6
ATOM 9490 O O . TYR A 1 82 ? -8.135 -13.144 0.735 1.00 0.00 82 TYR A O 6
ATOM 9508 N N . GLY A 1 83 ? -7.459 -11.577 2.201 1.00 0.00 83 GLY A N 6
ATOM 9509 C CA . GLY A 1 83 ? -6.964 -10.694 1.161 1.00 0.00 83 GLY A CA 6
ATOM 9510 C C . GLY A 1 83 ? -7.701 -9.370 1.125 1.00 0.00 83 GLY A C 6
ATOM 9511 O O . GLY A 1 83 ? -8.070 -8.828 2.167 1.00 0.00 83 GLY A O 6
ATOM 9515 N N . SER A 1 84 ? -7.917 -8.847 -0.078 1.00 0.00 84 SER A N 6
ATOM 9516 C CA . SER A 1 84 ? -8.610 -7.575 -0.245 1.00 0.00 84 SER A CA 6
ATOM 9517 C C . SER A 1 84 ? -9.952 -7.588 0.481 1.00 0.00 84 SER A C 6
ATOM 9518 O O . SER A 1 84 ? -10.291 -6.649 1.202 1.00 0.00 84 SER A O 6
ATOM 9526 N N . LEU A 1 85 ? -10.713 -8.660 0.286 1.00 0.00 85 LEU A N 6
ATOM 9527 C CA . LEU A 1 85 ? -12.018 -8.798 0.921 1.00 0.00 85 LEU A CA 6
ATOM 9528 C C . LEU A 1 85 ? -11.908 -8.632 2.434 1.00 0.00 85 LEU A C 6
ATOM 9529 O O . LEU A 1 85 ? -12.522 -7.740 3.017 1.00 0.00 85 LEU A O 6
ATOM 9545 N N . GLY A 1 86 ? -11.118 -9.497 3.063 1.00 0.00 86 GLY A N 6
ATOM 9546 C CA . GLY A 1 86 ? -10.940 -9.429 4.501 1.00 0.00 86 GLY A CA 6
ATOM 9547 C C . GLY A 1 86 ? -10.689 -8.015 4.987 1.00 0.00 86 GLY A C 6
ATOM 9548 O O . GLY A 1 86 ? -11.298 -7.568 5.960 1.00 0.00 86 GLY A O 6
ATOM 9552 N N . LEU A 1 87 ? -9.790 -7.309 4.311 1.00 0.00 87 LEU A N 6
ATOM 9553 C CA . LEU A 1 87 ? -9.458 -5.938 4.680 1.00 0.00 87 LEU A CA 6
ATOM 9554 C C . LEU A 1 87 ? -10.663 -5.019 4.503 1.00 0.00 87 LEU A C 6
ATOM 9555 O O . LEU A 1 87 ? -11.086 -4.345 5.442 1.00 0.00 87 LEU A O 6
ATOM 9571 N N . TYR A 1 88 ? -11.212 -5.000 3.294 1.00 0.00 88 TYR A N 6
ATOM 9572 C CA . TYR A 1 88 ? -12.369 -4.164 2.993 1.00 0.00 88 TYR A CA 6
ATOM 9573 C C . TYR A 1 88 ? -13.471 -4.366 4.029 1.00 0.00 88 TYR A C 6
ATOM 9574 O O . TYR A 1 88 ? -14.003 -3.404 4.582 1.00 0.00 88 TYR A O 6
ATOM 9592 N N . VAL A 1 89 ? -13.808 -5.626 4.286 1.00 0.00 89 VAL A N 6
ATOM 9593 C CA . VAL A 1 89 ? -14.845 -5.957 5.256 1.00 0.00 89 VAL A CA 6
ATOM 9594 C C . VAL A 1 89 ? -14.423 -5.566 6.667 1.00 0.00 89 VAL A C 6
ATOM 9595 O O . VAL A 1 89 ? -15.176 -4.921 7.396 1.00 0.00 89 VAL A O 6
ATOM 9608 N N . ALA A 1 90 ? -13.212 -5.960 7.047 1.00 0.00 90 ALA A N 6
ATOM 9609 C CA . ALA A 1 90 ? -12.687 -5.648 8.371 1.00 0.00 90 ALA A CA 6
ATOM 9610 C C . ALA A 1 90 ? -12.906 -4.179 8.716 1.00 0.00 90 ALA A C 6
ATOM 9611 O O . ALA A 1 90 ? -13.483 -3.856 9.754 1.00 0.00 90 ALA A O 6
ATOM 9618 N N . GLU A 1 91 ? -12.441 -3.294 7.840 1.00 0.00 91 GLU A N 6
ATOM 9619 C CA . GLU A 1 91 ? -12.586 -1.859 8.055 1.00 0.00 91 GLU A CA 6
ATOM 9620 C C . GLU A 1 91 ? -14.049 -1.487 8.278 1.00 0.00 91 GLU A C 6
ATOM 9621 O O . GLU A 1 91 ? -14.363 -0.629 9.102 1.00 0.00 91 GLU A O 6
ATOM 9633 N N . GLN A 1 92 ? -14.938 -2.139 7.535 1.00 0.00 92 GLN A N 6
ATOM 9634 C CA . GLN A 1 92 ? -16.368 -1.876 7.651 1.00 0.00 92 GLN A CA 6
ATOM 9635 C C . GLN A 1 92 ? -16.888 -2.285 9.025 1.00 0.00 92 GLN A C 6
ATOM 9636 O O . GLN A 1 92 ? -17.540 -1.499 9.712 1.00 0.00 92 GLN A O 6
ATOM 9650 N N . PHE A 1 93 ? -16.596 -3.520 9.419 1.00 0.00 93 PHE A N 6
ATOM 9651 C CA . PHE A 1 93 ? -17.035 -4.035 10.710 1.00 0.00 93 PHE A CA 6
ATOM 9652 C C . PHE A 1 93 ? -15.839 -4.386 11.591 1.00 0.00 93 PHE A C 6
ATOM 9653 O O . PHE A 1 93 ? -15.655 -3.813 12.664 1.00 0.00 93 PHE A O 6
ATOM 9670 N N . GLY A 1 94 ? -15.029 -5.333 11.128 1.00 0.00 94 GLY A N 6
ATOM 9671 C CA . GLY A 1 94 ? -13.862 -5.745 11.886 1.00 0.00 94 GLY A CA 6
ATOM 9672 C C . GLY A 1 94 ? -13.411 -7.150 11.538 1.00 0.00 94 GLY A C 6
ATOM 9673 O O . GLY A 1 94 ? -14.195 -7.951 11.029 1.00 0.00 94 GLY A O 6
ATOM 9677 N N . GLU A 1 95 ? -12.145 -7.449 11.811 1.00 0.00 95 GLU A N 6
ATOM 9678 C CA . GLU A 1 95 ? -11.592 -8.767 11.520 1.00 0.00 95 GLU A CA 6
ATOM 9679 C C . GLU A 1 95 ? -12.528 -9.869 12.008 1.00 0.00 95 GLU A C 6
ATOM 9680 O O . GLU A 1 95 ? -12.865 -10.786 11.261 1.00 0.00 95 GLU A O 6
ATOM 9692 N N . GLU A 1 96 ? -12.942 -9.771 13.268 1.00 0.00 96 GLU A N 6
ATOM 9693 C CA . GLU A 1 96 ? -13.837 -10.761 13.856 1.00 0.00 96 GLU A CA 6
ATOM 9694 C C . GLU A 1 96 ? -15.110 -10.904 13.027 1.00 0.00 96 GLU A C 6
ATOM 9695 O O . GLU A 1 96 ? -15.657 -11.998 12.895 1.00 0.00 96 GLU A O 6
ATOM 9707 N N . ASN A 1 97 ? -15.575 -9.790 12.470 1.00 0.00 97 ASN A N 6
ATOM 9708 C CA . ASN A 1 97 ? -16.784 -9.791 11.654 1.00 0.00 97 ASN A CA 6
ATOM 9709 C C . ASN A 1 97 ? -16.561 -10.555 10.353 1.00 0.00 97 ASN A C 6
ATOM 9710 O O . ASN A 1 97 ? -17.451 -11.258 9.873 1.00 0.00 97 ASN A O 6
ATOM 9721 N N . VAL A 1 98 ? -15.367 -10.412 9.786 1.00 0.00 98 VAL A N 6
ATOM 9722 C CA . VAL A 1 98 ? -15.027 -11.090 8.540 1.00 0.00 98 VAL A CA 6
ATOM 9723 C C . VAL A 1 98 ? -15.366 -12.574 8.612 1.00 0.00 98 VAL A C 6
ATOM 9724 O O . VAL A 1 98 ? -15.858 -13.156 7.646 1.00 0.00 98 VAL A O 6
ATOM 9737 N N . ASN A 1 99 ? -15.099 -13.182 9.764 1.00 0.00 99 ASN A N 6
ATOM 9738 C CA . ASN A 1 99 ? -15.376 -14.600 9.962 1.00 0.00 99 ASN A CA 6
ATOM 9739 C C . ASN A 1 99 ? -16.806 -14.937 9.551 1.00 0.00 99 ASN A C 6
ATOM 9740 O O . ASN A 1 99 ? -17.054 -15.950 8.896 1.00 0.00 99 ASN A O 6
ATOM 9751 N N . THR A 1 100 ? -17.746 -14.081 9.941 1.00 0.00 100 THR A N 6
ATOM 9752 C CA . THR A 1 100 ? -19.151 -14.288 9.614 1.00 0.00 100 THR A CA 6
ATOM 9753 C C . THR A 1 100 ? -19.382 -14.218 8.109 1.00 0.00 100 THR A C 6
ATOM 9754 O O . THR A 1 100 ? -20.393 -14.705 7.603 1.00 0.00 100 THR A O 6
ATOM 9765 N N . TYR A 1 101 ? -18.439 -13.610 7.398 1.00 0.00 101 TYR A N 6
ATOM 9766 C CA . TYR A 1 101 ? -18.540 -13.475 5.950 1.00 0.00 101 TYR A CA 6
ATOM 9767 C C . TYR A 1 101 ? -17.835 -14.629 5.244 1.00 0.00 101 TYR A C 6
ATOM 9768 O O . TYR A 1 101 ? -17.938 -14.785 4.028 1.00 0.00 101 TYR A O 6
ATOM 9786 N N . PHE A 1 102 ? -17.117 -15.437 6.018 1.00 0.00 102 PHE A N 6
ATOM 9787 C CA . PHE A 1 102 ? -16.393 -16.578 5.469 1.00 0.00 102 PHE A CA 6
ATOM 9788 C C . PHE A 1 102 ? -16.951 -17.889 6.014 1.00 0.00 102 PHE A C 6
ATOM 9789 O O . PHE A 1 102 ? -16.268 -18.914 6.018 1.00 0.00 102 PHE A O 6
ATOM 9806 N N . VAL A 1 103 ? -18.198 -17.850 6.472 1.00 0.00 103 VAL A N 6
ATOM 9807 C CA . VAL A 1 103 ? -18.850 -19.034 7.019 1.00 0.00 103 VAL A CA 6
ATOM 9808 C C . VAL A 1 103 ? -20.051 -19.440 6.173 1.00 0.00 103 VAL A C 6
ATOM 9809 O O . VAL A 1 103 ? -21.187 -19.076 6.475 1.00 0.00 103 VAL A O 6
ATOM 9822 N N . SER A 1 104 ? -19.792 -20.199 5.112 1.00 0.00 104 SER A N 6
ATOM 9823 C CA . SER A 1 104 ? -20.852 -20.652 4.220 1.00 0.00 104 SER A CA 6
ATOM 9824 C C . SER A 1 104 ? -20.734 -22.150 3.953 1.00 0.00 104 SER A C 6
ATOM 9825 O O . SER A 1 104 ? -19.904 -22.586 3.157 1.00 0.00 104 SER A O 6
ATOM 9833 N N . GLY A 1 105 ? -21.573 -22.932 4.625 1.00 0.00 105 GLY A N 6
ATOM 9834 C CA . GLY A 1 105 ? -21.547 -24.373 4.448 1.00 0.00 105 GLY A CA 6
ATOM 9835 C C . GLY A 1 105 ? -22.661 -25.070 5.203 1.00 0.00 105 GLY A C 6
ATOM 9836 O O . GLY A 1 105 ? -23.788 -25.186 4.721 1.00 0.00 105 GLY A O 6
ATOM 9840 N N . PRO A 1 106 ? -22.349 -25.550 6.416 1.00 0.00 106 PRO A N 6
ATOM 9841 C CA . PRO A 1 106 ? -23.319 -26.249 7.264 1.00 0.00 106 PRO A CA 6
ATOM 9842 C C . PRO A 1 106 ? -24.397 -25.315 7.803 1.00 0.00 106 PRO A C 6
ATOM 9843 O O . PRO A 1 106 ? -24.121 -24.444 8.628 1.00 0.00 106 PRO A O 6
ATOM 9854 N N . SER A 1 107 ? -25.626 -25.503 7.333 1.00 0.00 107 SER A N 6
ATOM 9855 C CA . SER A 1 107 ? -26.745 -24.674 7.766 1.00 0.00 107 SER A CA 6
ATOM 9856 C C . SER A 1 107 ? -27.010 -24.855 9.257 1.00 0.00 107 SER A C 6
ATOM 9857 O O . SER A 1 107 ? -27.622 -25.838 9.675 1.00 0.00 107 SER A O 6
ATOM 9865 N N . SER A 1 108 ? -26.545 -23.899 10.055 1.00 0.00 108 SER A N 6
ATOM 9866 C CA . SER A 1 108 ? -26.728 -23.954 11.501 1.00 0.00 108 SER A CA 6
ATOM 9867 C C . SER A 1 108 ? -28.164 -23.607 11.880 1.00 0.00 108 SER A C 6
ATOM 9868 O O . SER A 1 108 ? -28.573 -22.448 11.814 1.00 0.00 108 SER A O 6
ATOM 9876 N N . GLY A 1 109 ? -28.927 -24.621 12.278 1.00 0.00 109 GLY A N 6
ATOM 9877 C CA . GLY A 1 109 ? -30.309 -24.404 12.662 1.00 0.00 109 GLY A CA 6
ATOM 9878 C C . GLY A 1 109 ? -30.604 -24.892 14.066 1.00 0.00 109 GLY A C 6
ATOM 9879 O O . GLY A 1 109 ? -31.765 -25.057 14.442 1.00 0.00 109 GLY A O 6
ATOM 9883 N N . GLY A 1 1 ? -16.049 -25.999 -6.345 1.00 0.00 1 GLY A N 7
ATOM 9884 C CA . GLY A 1 1 ? -17.116 -25.213 -5.753 1.00 0.00 1 GLY A CA 7
ATOM 9885 C C . GLY A 1 1 ? -18.342 -26.047 -5.436 1.00 0.00 1 GLY A C 7
ATOM 9886 O O . GLY A 1 1 ? -18.299 -27.275 -5.499 1.00 0.00 1 GLY A O 7
ATOM 9890 N N . SER A 1 2 ? -19.439 -25.378 -5.093 1.00 0.00 2 SER A N 7
ATOM 9891 C CA . SER A 1 2 ? -20.681 -26.065 -4.760 1.00 0.00 2 SER A CA 7
ATOM 9892 C C . SER A 1 2 ? -21.689 -25.947 -5.899 1.00 0.00 2 SER A C 7
ATOM 9893 O O . SER A 1 2 ? -22.011 -24.846 -6.347 1.00 0.00 2 SER A O 7
ATOM 9901 N N . SER A 1 3 ? -22.185 -27.090 -6.363 1.00 0.00 3 SER A N 7
ATOM 9902 C CA . SER A 1 3 ? -23.154 -27.117 -7.453 1.00 0.00 3 SER A CA 7
ATOM 9903 C C . SER A 1 3 ? -24.177 -25.996 -7.297 1.00 0.00 3 SER A C 7
ATOM 9904 O O . SER A 1 3 ? -24.764 -25.821 -6.230 1.00 0.00 3 SER A O 7
ATOM 9912 N N . GLY A 1 4 ? -24.386 -25.240 -8.370 1.00 0.00 4 GLY A N 7
ATOM 9913 C CA . GLY A 1 4 ? -25.338 -24.146 -8.333 1.00 0.00 4 GLY A CA 7
ATOM 9914 C C . GLY A 1 4 ? -24.983 -23.034 -9.301 1.00 0.00 4 GLY A C 7
ATOM 9915 O O . GLY A 1 4 ? -23.987 -23.122 -10.019 1.00 0.00 4 GLY A O 7
ATOM 9919 N N . SER A 1 5 ? -25.800 -21.986 -9.322 1.00 0.00 5 SER A N 7
ATOM 9920 C CA . SER A 1 5 ? -25.569 -20.855 -10.214 1.00 0.00 5 SER A CA 7
ATOM 9921 C C . SER A 1 5 ? -24.805 -19.746 -9.497 1.00 0.00 5 SER A C 7
ATOM 9922 O O . SER A 1 5 ? -24.553 -19.827 -8.295 1.00 0.00 5 SER A O 7
ATOM 9930 N N . SER A 1 6 ? -24.440 -18.709 -10.245 1.00 0.00 6 SER A N 7
ATOM 9931 C CA . SER A 1 6 ? -23.702 -17.584 -9.683 1.00 0.00 6 SER A CA 7
ATOM 9932 C C . SER A 1 6 ? -24.355 -16.260 -10.067 1.00 0.00 6 SER A C 7
ATOM 9933 O O . SER A 1 6 ? -24.681 -15.444 -9.206 1.00 0.00 6 SER A O 7
ATOM 9941 N N . GLY A 1 7 ? -24.543 -16.054 -11.367 1.00 0.00 7 GLY A N 7
ATOM 9942 C CA . GLY A 1 7 ? -25.156 -14.828 -11.843 1.00 0.00 7 GLY A CA 7
ATOM 9943 C C . GLY A 1 7 ? -24.239 -14.038 -12.755 1.00 0.00 7 GLY A C 7
ATOM 9944 O O . GLY A 1 7 ? -23.033 -13.959 -12.518 1.00 0.00 7 GLY A O 7
ATOM 9948 N N . ARG A 1 8 ? -24.810 -13.452 -13.803 1.00 0.00 8 ARG A N 7
ATOM 9949 C CA . ARG A 1 8 ? -24.035 -12.666 -14.755 1.00 0.00 8 ARG A CA 7
ATOM 9950 C C . ARG A 1 8 ? -23.496 -11.397 -14.102 1.00 0.00 8 ARG A C 7
ATOM 9951 O O . ARG A 1 8 ? -24.186 -10.380 -14.038 1.00 0.00 8 ARG A O 7
ATOM 9972 N N . GLN A 1 9 ? -22.260 -11.466 -13.618 1.00 0.00 9 GLN A N 7
ATOM 9973 C CA . GLN A 1 9 ? -21.629 -10.323 -12.969 1.00 0.00 9 GLN A CA 7
ATOM 9974 C C . GLN A 1 9 ? -20.171 -10.191 -13.394 1.00 0.00 9 GLN A C 7
ATOM 9975 O O . GLN A 1 9 ? -19.520 -11.181 -13.730 1.00 0.00 9 GLN A O 7
ATOM 9989 N N . ARG A 1 10 ? -19.663 -8.963 -13.377 1.00 0.00 10 ARG A N 7
ATOM 9990 C CA . ARG A 1 10 ? -18.281 -8.702 -13.763 1.00 0.00 10 ARG A CA 7
ATOM 9991 C C . ARG A 1 10 ? -17.528 -7.995 -12.640 1.00 0.00 10 ARG A C 7
ATOM 9992 O O . ARG A 1 10 ? -16.747 -7.076 -12.885 1.00 0.00 10 ARG A O 7
ATOM 10013 N N . SER A 1 11 ? -17.767 -8.432 -11.407 1.00 0.00 11 SER A N 7
ATOM 10014 C CA . SER A 1 11 ? -17.115 -7.838 -10.246 1.00 0.00 11 SER A CA 7
ATOM 10015 C C . SER A 1 11 ? -15.675 -8.328 -10.123 1.00 0.00 11 SER A C 7
ATOM 10016 O O . SER A 1 11 ? -14.780 -7.572 -9.743 1.00 0.00 11 SER A O 7
ATOM 10024 N N . LEU A 1 12 ? -15.459 -9.598 -10.447 1.00 0.00 12 LEU A N 7
ATOM 10025 C CA . LEU A 1 12 ? -14.128 -10.191 -10.373 1.00 0.00 12 LEU A CA 7
ATOM 10026 C C . LEU A 1 12 ? -13.086 -9.269 -11.000 1.00 0.00 12 LEU A C 7
ATOM 10027 O O . LEU A 1 12 ? -13.244 -8.818 -12.134 1.00 0.00 12 LEU A O 7
ATOM 10043 N N . SER A 1 13 ? -12.021 -8.996 -10.253 1.00 0.00 13 SER A N 7
ATOM 10044 C CA . SER A 1 13 ? -10.953 -8.127 -10.735 1.00 0.00 13 SER A CA 7
ATOM 10045 C C . SER A 1 13 ? -9.746 -8.946 -11.181 1.00 0.00 13 SER A C 7
ATOM 10046 O O . SER A 1 13 ? -9.488 -10.031 -10.658 1.00 0.00 13 SER A O 7
ATOM 10054 N N . THR A 1 14 ? -9.007 -8.418 -12.153 1.00 0.00 14 THR A N 7
ATOM 10055 C CA . THR A 1 14 ? -7.828 -9.099 -12.672 1.00 0.00 14 THR A CA 7
ATOM 10056 C C . THR A 1 14 ? -6.613 -8.845 -11.787 1.00 0.00 14 THR A C 7
ATOM 10057 O O . THR A 1 14 ? -5.508 -8.623 -12.282 1.00 0.00 14 THR A O 7
ATOM 10068 N N . SER A 1 15 ? -6.824 -8.881 -10.475 1.00 0.00 15 SER A N 7
ATOM 10069 C CA . SER A 1 15 ? -5.745 -8.652 -9.521 1.00 0.00 15 SER A CA 7
ATOM 10070 C C . SER A 1 15 ? -4.574 -9.592 -9.789 1.00 0.00 15 SER A C 7
ATOM 10071 O O . SER A 1 15 ? -4.628 -10.428 -10.690 1.00 0.00 15 SER A O 7
ATOM 10079 N N . GLY A 1 16 ? -3.514 -9.446 -8.999 1.00 0.00 16 GLY A N 7
ATOM 10080 C CA . GLY A 1 16 ? -2.343 -10.288 -9.166 1.00 0.00 16 GLY A CA 7
ATOM 10081 C C . GLY A 1 16 ? -1.275 -10.008 -8.128 1.00 0.00 16 GLY A C 7
ATOM 10082 O O . GLY A 1 16 ? -0.745 -10.931 -7.510 1.00 0.00 16 GLY A O 7
ATOM 10086 N N . GLU A 1 17 ? -0.957 -8.731 -7.938 1.00 0.00 17 GLU A N 7
ATOM 10087 C CA . GLU A 1 17 ? 0.058 -8.334 -6.969 1.00 0.00 17 GLU A CA 7
ATOM 10088 C C . GLU A 1 17 ? -0.585 -7.907 -5.652 1.00 0.00 17 GLU A C 7
ATOM 10089 O O . GLU A 1 17 ? -1.807 -7.936 -5.508 1.00 0.00 17 GLU A O 7
ATOM 10101 N N . SER A 1 18 ? 0.248 -7.510 -4.695 1.00 0.00 18 SER A N 7
ATOM 10102 C CA . SER A 1 18 ? -0.238 -7.080 -3.389 1.00 0.00 18 SER A CA 7
ATOM 10103 C C . SER A 1 18 ? 0.430 -5.776 -2.963 1.00 0.00 18 SER A C 7
ATOM 10104 O O . SER A 1 18 ? 1.285 -5.243 -3.671 1.00 0.00 18 SER A O 7
ATOM 10112 N N . LEU A 1 19 ? 0.034 -5.268 -1.801 1.00 0.00 19 LEU A N 7
ATOM 10113 C CA . LEU A 1 19 ? 0.593 -4.027 -1.279 1.00 0.00 19 LEU A CA 7
ATOM 10114 C C . LEU A 1 19 ? 2.094 -3.953 -1.540 1.00 0.00 19 LEU A C 7
ATOM 10115 O O . LEU A 1 19 ? 2.620 -2.902 -1.906 1.00 0.00 19 LEU A O 7
ATOM 10131 N N . TYR A 1 20 ? 2.778 -5.076 -1.351 1.00 0.00 20 TYR A N 7
ATOM 10132 C CA . TYR A 1 20 ? 4.218 -5.139 -1.566 1.00 0.00 20 TYR A CA 7
ATOM 10133 C C . TYR A 1 20 ? 4.628 -4.289 -2.764 1.00 0.00 20 TYR A C 7
ATOM 10134 O O . TYR A 1 20 ? 5.559 -3.486 -2.682 1.00 0.00 20 TYR A O 7
ATOM 10152 N N . HIS A 1 21 ? 3.926 -4.470 -3.878 1.00 0.00 21 HIS A N 7
ATOM 10153 C CA . HIS A 1 21 ? 4.215 -3.719 -5.095 1.00 0.00 21 HIS A CA 7
ATOM 10154 C C . HIS A 1 21 ? 4.095 -2.218 -4.848 1.00 0.00 21 HIS A C 7
ATOM 10155 O O . HIS A 1 21 ? 4.995 -1.449 -5.186 1.00 0.00 21 HIS A O 7
ATOM 10169 N N . VAL A 1 22 ? 2.978 -1.807 -4.256 1.00 0.00 22 VAL A N 7
ATOM 10170 C CA . VAL A 1 22 ? 2.741 -0.399 -3.964 1.00 0.00 22 VAL A CA 7
ATOM 10171 C C . VAL A 1 22 ? 4.011 0.280 -3.463 1.00 0.00 22 VAL A C 7
ATOM 10172 O O . VAL A 1 22 ? 4.266 1.446 -3.768 1.00 0.00 22 VAL A O 7
ATOM 10185 N N . LEU A 1 23 ? 4.805 -0.457 -2.694 1.00 0.00 23 LEU A N 7
ATOM 10186 C CA . LEU A 1 23 ? 6.050 0.074 -2.151 1.00 0.00 23 LEU A CA 7
ATOM 10187 C C . LEU A 1 23 ? 7.226 -0.252 -3.066 1.00 0.00 23 LEU A C 7
ATOM 10188 O O . LEU A 1 23 ? 8.073 0.599 -3.334 1.00 0.00 23 LEU A O 7
ATOM 10204 N N . GLY A 1 24 ? 7.270 -1.492 -3.546 1.00 0.00 24 GLY A N 7
ATOM 10205 C CA . GLY A 1 24 ? 8.345 -1.908 -4.428 1.00 0.00 24 GLY A CA 7
ATOM 10206 C C . GLY A 1 24 ? 9.149 -3.060 -3.859 1.00 0.00 24 GLY A C 7
ATOM 10207 O O . GLY A 1 24 ? 10.370 -3.110 -4.012 1.00 0.00 24 GLY A O 7
ATOM 10211 N N . LEU A 1 25 ? 8.465 -3.988 -3.199 1.00 0.00 25 LEU A N 7
ATOM 10212 C CA . LEU A 1 25 ? 9.123 -5.145 -2.603 1.00 0.00 25 LEU A CA 7
ATOM 10213 C C . LEU A 1 25 ? 8.571 -6.444 -3.181 1.00 0.00 25 LEU A C 7
ATOM 10214 O O . LEU A 1 25 ? 7.725 -6.426 -4.077 1.00 0.00 25 LEU A O 7
ATOM 10230 N N . ASP A 1 26 ? 9.051 -7.568 -2.662 1.00 0.00 26 ASP A N 7
ATOM 10231 C CA . ASP A 1 26 ? 8.603 -8.877 -3.124 1.00 0.00 26 ASP A CA 7
ATOM 10232 C C . ASP A 1 26 ? 7.606 -9.487 -2.144 1.00 0.00 26 ASP A C 7
ATOM 10233 O O . ASP A 1 26 ? 7.471 -9.025 -1.011 1.00 0.00 26 ASP A O 7
ATOM 10242 N N . LYS A 1 27 ? 6.909 -10.527 -2.588 1.00 0.00 27 LYS A N 7
ATOM 10243 C CA . LYS A 1 27 ? 5.924 -11.202 -1.751 1.00 0.00 27 LYS A CA 7
ATOM 10244 C C . LYS A 1 27 ? 6.552 -11.668 -0.441 1.00 0.00 27 LYS A C 7
ATOM 10245 O O . LYS A 1 27 ? 5.930 -11.589 0.618 1.00 0.00 27 LYS A O 7
ATOM 10264 N N . ASN A 1 28 ? 7.787 -12.152 -0.520 1.00 0.00 28 ASN A N 7
ATOM 10265 C CA . ASN A 1 28 ? 8.498 -12.629 0.660 1.00 0.00 28 ASN A CA 7
ATOM 10266 C C . ASN A 1 28 ? 9.455 -11.564 1.186 1.00 0.00 28 ASN A C 7
ATOM 10267 O O . ASN A 1 28 ? 10.559 -11.873 1.633 1.00 0.00 28 ASN A O 7
ATOM 10278 N N . ALA A 1 29 ? 9.022 -10.308 1.131 1.00 0.00 29 ALA A N 7
ATOM 10279 C CA . ALA A 1 29 ? 9.839 -9.198 1.604 1.00 0.00 29 ALA A CA 7
ATOM 10280 C C . ALA A 1 29 ? 10.041 -9.269 3.114 1.00 0.00 29 ALA A C 7
ATOM 10281 O O . ALA A 1 29 ? 9.251 -9.887 3.829 1.00 0.00 29 ALA A O 7
ATOM 10288 N N . THR A 1 30 ? 11.106 -8.635 3.595 1.00 0.00 30 THR A N 7
ATOM 10289 C CA . THR A 1 30 ? 11.413 -8.628 5.019 1.00 0.00 30 THR A CA 7
ATOM 10290 C C . THR A 1 30 ? 10.817 -7.404 5.705 1.00 0.00 30 THR A C 7
ATOM 10291 O O . THR A 1 30 ? 10.757 -6.322 5.122 1.00 0.00 30 THR A O 7
ATOM 10302 N N . SER A 1 31 ? 10.376 -7.583 6.946 1.00 0.00 31 SER A N 7
ATOM 10303 C CA . SER A 1 31 ? 9.781 -6.493 7.711 1.00 0.00 31 SER A CA 7
ATOM 10304 C C . SER A 1 31 ? 10.651 -5.242 7.640 1.00 0.00 31 SER A C 7
ATOM 10305 O O . SER A 1 31 ? 10.145 -4.126 7.515 1.00 0.00 31 SER A O 7
ATOM 10313 N N . ASP A 1 32 ? 11.963 -5.436 7.722 1.00 0.00 32 ASP A N 7
ATOM 10314 C CA . ASP A 1 32 ? 12.905 -4.324 7.666 1.00 0.00 32 ASP A CA 7
ATOM 10315 C C . ASP A 1 32 ? 12.800 -3.589 6.334 1.00 0.00 32 ASP A C 7
ATOM 10316 O O . ASP A 1 32 ? 12.873 -2.361 6.283 1.00 0.00 32 ASP A O 7
ATOM 10325 N N . ASP A 1 33 ? 12.630 -4.348 5.257 1.00 0.00 33 ASP A N 7
ATOM 10326 C CA . ASP A 1 33 ? 12.515 -3.769 3.923 1.00 0.00 33 ASP A CA 7
ATOM 10327 C C . ASP A 1 33 ? 11.213 -2.987 3.781 1.00 0.00 33 ASP A C 7
ATOM 10328 O O . ASP A 1 33 ? 11.153 -1.988 3.062 1.00 0.00 33 ASP A O 7
ATOM 10337 N N . ILE A 1 34 ? 10.174 -3.447 4.469 1.00 0.00 34 ILE A N 7
ATOM 10338 C CA . ILE A 1 34 ? 8.874 -2.791 4.418 1.00 0.00 34 ILE A CA 7
ATOM 10339 C C . ILE A 1 34 ? 8.900 -1.461 5.164 1.00 0.00 34 ILE A C 7
ATOM 10340 O O . ILE A 1 34 ? 8.259 -0.493 4.754 1.00 0.00 34 ILE A O 7
ATOM 10356 N N . LYS A 1 35 ? 9.647 -1.420 6.263 1.00 0.00 35 LYS A N 7
ATOM 10357 C CA . LYS A 1 35 ? 9.761 -0.208 7.066 1.00 0.00 35 LYS A CA 7
ATOM 10358 C C . LYS A 1 35 ? 10.491 0.888 6.297 1.00 0.00 35 LYS A C 7
ATOM 10359 O O . LYS A 1 35 ? 9.991 2.005 6.161 1.00 0.00 35 LYS A O 7
ATOM 10378 N N . LYS A 1 36 ? 11.677 0.561 5.794 1.00 0.00 36 LYS A N 7
ATOM 10379 C CA . LYS A 1 36 ? 12.476 1.517 5.036 1.00 0.00 36 LYS A CA 7
ATOM 10380 C C . LYS A 1 36 ? 11.699 2.044 3.834 1.00 0.00 36 LYS A C 7
ATOM 10381 O O . LYS A 1 36 ? 11.613 3.253 3.620 1.00 0.00 36 LYS A O 7
ATOM 10400 N N . SER A 1 37 ? 11.132 1.129 3.054 1.00 0.00 37 SER A N 7
ATOM 10401 C CA . SER A 1 37 ? 10.364 1.502 1.872 1.00 0.00 37 SER A CA 7
ATOM 10402 C C . SER A 1 37 ? 9.392 2.634 2.192 1.00 0.00 37 SER A C 7
ATOM 10403 O O . SER A 1 37 ? 9.341 3.642 1.486 1.00 0.00 37 SER A O 7
ATOM 10411 N N . TYR A 1 38 ? 8.622 2.461 3.260 1.00 0.00 38 TYR A N 7
ATOM 10412 C CA . TYR A 1 38 ? 7.650 3.466 3.673 1.00 0.00 38 TYR A CA 7
ATOM 10413 C C . TYR A 1 38 ? 8.321 4.819 3.884 1.00 0.00 38 TYR A C 7
ATOM 10414 O O . TYR A 1 38 ? 7.762 5.862 3.545 1.00 0.00 38 TYR A O 7
ATOM 10432 N N . ARG A 1 39 ? 9.525 4.794 4.447 1.00 0.00 39 ARG A N 7
ATOM 10433 C CA . ARG A 1 39 ? 10.274 6.018 4.704 1.00 0.00 39 ARG A CA 7
ATOM 10434 C C . ARG A 1 39 ? 10.805 6.614 3.404 1.00 0.00 39 ARG A C 7
ATOM 10435 O O . ARG A 1 39 ? 10.389 7.696 2.989 1.00 0.00 39 ARG A O 7
ATOM 10456 N N . LYS A 1 40 ? 11.727 5.901 2.766 1.00 0.00 40 LYS A N 7
ATOM 10457 C CA . LYS A 1 40 ? 12.316 6.358 1.512 1.00 0.00 40 LYS A CA 7
ATOM 10458 C C . LYS A 1 40 ? 11.248 6.936 0.589 1.00 0.00 40 LYS A C 7
ATOM 10459 O O . LYS A 1 40 ? 11.439 7.994 -0.011 1.00 0.00 40 LYS A O 7
ATOM 10478 N N . LEU A 1 41 ? 10.125 6.235 0.480 1.00 0.00 41 LEU A N 7
ATOM 10479 C CA . LEU A 1 41 ? 9.026 6.679 -0.370 1.00 0.00 41 LEU A CA 7
ATOM 10480 C C . LEU A 1 41 ? 8.380 7.943 0.191 1.00 0.00 41 LEU A C 7
ATOM 10481 O O . LEU A 1 41 ? 7.842 8.760 -0.555 1.00 0.00 41 LEU A O 7
ATOM 10497 N N . ALA A 1 42 ? 8.440 8.096 1.509 1.00 0.00 42 ALA A N 7
ATOM 10498 C CA . ALA A 1 42 ? 7.865 9.262 2.170 1.00 0.00 42 ALA A CA 7
ATOM 10499 C C . ALA A 1 42 ? 8.704 10.509 1.910 1.00 0.00 42 ALA A C 7
ATOM 10500 O O . ALA A 1 42 ? 8.321 11.617 2.288 1.00 0.00 42 ALA A O 7
ATOM 10507 N N . LEU A 1 43 ? 9.849 10.322 1.264 1.00 0.00 43 LEU A N 7
ATOM 10508 C CA . LEU A 1 43 ? 10.743 11.432 0.954 1.00 0.00 43 LEU A CA 7
ATOM 10509 C C . LEU A 1 43 ? 10.342 12.105 -0.355 1.00 0.00 43 LEU A C 7
ATOM 10510 O O . LEU A 1 43 ? 10.672 13.267 -0.596 1.00 0.00 43 LEU A O 7
ATOM 10526 N N . LYS A 1 44 ? 9.625 11.369 -1.197 1.00 0.00 44 LYS A N 7
ATOM 10527 C CA . LYS A 1 44 ? 9.175 11.894 -2.481 1.00 0.00 44 LYS A CA 7
ATOM 10528 C C . LYS A 1 44 ? 7.683 12.212 -2.446 1.00 0.00 44 LYS A C 7
ATOM 10529 O O . LYS A 1 44 ? 7.210 13.097 -3.159 1.00 0.00 44 LYS A O 7
ATOM 10548 N N . TYR A 1 45 ? 6.948 11.486 -1.611 1.00 0.00 45 TYR A N 7
ATOM 10549 C CA . TYR A 1 45 ? 5.510 11.691 -1.483 1.00 0.00 45 TYR A CA 7
ATOM 10550 C C . TYR A 1 45 ? 5.166 12.318 -0.136 1.00 0.00 45 TYR A C 7
ATOM 10551 O O . TYR A 1 45 ? 4.020 12.264 0.313 1.00 0.00 45 TYR A O 7
ATOM 10569 N N . HIS A 1 46 ? 6.167 12.912 0.506 1.00 0.00 46 HIS A N 7
ATOM 10570 C CA . HIS A 1 46 ? 5.972 13.551 1.802 1.00 0.00 46 HIS A CA 7
ATOM 10571 C C . HIS A 1 46 ? 4.818 14.548 1.749 1.00 0.00 46 HIS A C 7
ATOM 10572 O O . HIS A 1 46 ? 4.655 15.294 0.783 1.00 0.00 46 HIS A O 7
ATOM 10586 N N . PRO A 1 47 ? 3.997 14.562 2.809 1.00 0.00 47 PRO A N 7
ATOM 10587 C CA . PRO A 1 47 ? 2.844 15.462 2.906 1.00 0.00 47 PRO A CA 7
ATOM 10588 C C . PRO A 1 47 ? 3.259 16.918 3.085 1.00 0.00 47 PRO A C 7
ATOM 10589 O O . PRO A 1 47 ? 2.516 17.833 2.731 1.00 0.00 47 PRO A O 7
ATOM 10600 N N . ASP A 1 48 ? 4.449 17.126 3.636 1.00 0.00 48 ASP A N 7
ATOM 10601 C CA . ASP A 1 48 ? 4.964 18.472 3.861 1.00 0.00 48 ASP A CA 7
ATOM 10602 C C . ASP A 1 48 ? 5.583 19.036 2.586 1.00 0.00 48 ASP A C 7
ATOM 10603 O O . ASP A 1 48 ? 5.414 20.214 2.270 1.00 0.00 48 ASP A O 7
ATOM 10612 N N . LYS A 1 49 ? 6.302 18.189 1.858 1.00 0.00 49 LYS A N 7
ATOM 10613 C CA . LYS A 1 49 ? 6.947 18.602 0.617 1.00 0.00 49 LYS A CA 7
ATOM 10614 C C . LYS A 1 49 ? 5.910 18.964 -0.441 1.00 0.00 49 LYS A C 7
ATOM 10615 O O . LYS A 1 49 ? 6.115 19.878 -1.237 1.00 0.00 49 LYS A O 7
ATOM 10634 N N . ASN A 1 50 ? 4.795 18.240 -0.442 1.00 0.00 50 ASN A N 7
ATOM 10635 C CA . ASN A 1 50 ? 3.725 18.486 -1.402 1.00 0.00 50 ASN A CA 7
ATOM 10636 C C . ASN A 1 50 ? 2.525 19.140 -0.723 1.00 0.00 50 ASN A C 7
ATOM 10637 O O . ASN A 1 50 ? 1.560 18.477 -0.340 1.00 0.00 50 ASN A O 7
ATOM 10648 N N . PRO A 1 51 ? 2.583 20.471 -0.570 1.00 0.00 51 PRO A N 7
ATOM 10649 C CA . PRO A 1 51 ? 1.510 21.244 0.061 1.00 0.00 51 PRO A CA 7
ATOM 10650 C C . PRO A 1 51 ? 0.252 21.299 -0.800 1.00 0.00 51 PRO A C 7
ATOM 10651 O O . PRO A 1 51 ? 0.279 21.806 -1.922 1.00 0.00 51 PRO A O 7
ATOM 10662 N N . ASP A 1 52 ? -0.847 20.777 -0.268 1.00 0.00 52 ASP A N 7
ATOM 10663 C CA . ASP A 1 52 ? -2.115 20.769 -0.987 1.00 0.00 52 ASP A CA 7
ATOM 10664 C C . ASP A 1 52 ? -1.922 20.294 -2.424 1.00 0.00 52 ASP A C 7
ATOM 10665 O O . ASP A 1 52 ? -2.381 20.936 -3.367 1.00 0.00 52 ASP A O 7
ATOM 10674 N N . ASN A 1 53 ? -1.239 19.165 -2.582 1.00 0.00 53 ASN A N 7
ATOM 10675 C CA . ASN A 1 53 ? -0.983 18.604 -3.904 1.00 0.00 53 ASN A CA 7
ATOM 10676 C C . ASN A 1 53 ? -1.758 17.305 -4.103 1.00 0.00 53 ASN A C 7
ATOM 10677 O O . ASN A 1 53 ? -1.711 16.392 -3.278 1.00 0.00 53 ASN A O 7
ATOM 10688 N N . PRO A 1 54 ? -2.489 17.218 -5.224 1.00 0.00 54 PRO A N 7
ATOM 10689 C CA . PRO A 1 54 ? -3.287 16.035 -5.559 1.00 0.00 54 PRO A CA 7
ATOM 10690 C C . PRO A 1 54 ? -2.420 14.832 -5.915 1.00 0.00 54 PRO A C 7
ATOM 10691 O O . PRO A 1 54 ? -2.603 13.743 -5.373 1.00 0.00 54 PRO A O 7
ATOM 10702 N N . GLU A 1 55 ? -1.475 15.038 -6.827 1.00 0.00 55 GLU A N 7
ATOM 10703 C CA . GLU A 1 55 ? -0.580 13.969 -7.254 1.00 0.00 55 GLU A CA 7
ATOM 10704 C C . GLU A 1 55 ? 0.085 13.304 -6.052 1.00 0.00 55 GLU A C 7
ATOM 10705 O O . GLU A 1 55 ? 0.196 12.080 -5.990 1.00 0.00 55 GLU A O 7
ATOM 10717 N N . ALA A 1 56 ? 0.525 14.120 -5.100 1.00 0.00 56 ALA A N 7
ATOM 10718 C CA . ALA A 1 56 ? 1.177 13.612 -3.900 1.00 0.00 56 ALA A CA 7
ATOM 10719 C C . ALA A 1 56 ? 0.172 12.938 -2.972 1.00 0.00 56 ALA A C 7
ATOM 10720 O O . ALA A 1 56 ? 0.451 11.885 -2.399 1.00 0.00 56 ALA A O 7
ATOM 10727 N N . ALA A 1 57 ? -0.998 13.552 -2.829 1.00 0.00 57 ALA A N 7
ATOM 10728 C CA . ALA A 1 57 ? -2.045 13.010 -1.972 1.00 0.00 57 ALA A CA 7
ATOM 10729 C C . ALA A 1 57 ? -2.362 11.565 -2.339 1.00 0.00 57 ALA A C 7
ATOM 10730 O O . ALA A 1 57 ? -2.343 10.678 -1.485 1.00 0.00 57 ALA A O 7
ATOM 10737 N N . ASP A 1 58 ? -2.654 11.333 -3.614 1.00 0.00 58 ASP A N 7
ATOM 10738 C CA . ASP A 1 58 ? -2.975 9.995 -4.095 1.00 0.00 58 ASP A CA 7
ATOM 10739 C C . ASP A 1 58 ? -1.882 9.003 -3.710 1.00 0.00 58 ASP A C 7
ATOM 10740 O O . ASP A 1 58 ? -2.108 8.091 -2.914 1.00 0.00 58 ASP A O 7
ATOM 10749 N N . LYS A 1 59 ? -0.696 9.186 -4.281 1.00 0.00 59 LYS A N 7
ATOM 10750 C CA . LYS A 1 59 ? 0.433 8.308 -3.999 1.00 0.00 59 LYS A CA 7
ATOM 10751 C C . LYS A 1 59 ? 0.565 8.055 -2.501 1.00 0.00 59 LYS A C 7
ATOM 10752 O O . LYS A 1 59 ? 0.407 6.926 -2.036 1.00 0.00 59 LYS A O 7
ATOM 10771 N N . PHE A 1 60 ? 0.853 9.113 -1.750 1.00 0.00 60 PHE A N 7
ATOM 10772 C CA . PHE A 1 60 ? 1.005 9.005 -0.304 1.00 0.00 60 PHE A CA 7
ATOM 10773 C C . PHE A 1 60 ? -0.156 8.226 0.309 1.00 0.00 60 PHE A C 7
ATOM 10774 O O . PHE A 1 60 ? 0.045 7.341 1.140 1.00 0.00 60 PHE A O 7
ATOM 10791 N N . LYS A 1 61 ? -1.372 8.562 -0.109 1.00 0.00 61 LYS A N 7
ATOM 10792 C CA . LYS A 1 61 ? -2.566 7.895 0.396 1.00 0.00 61 LYS A CA 7
ATOM 10793 C C . LYS A 1 61 ? -2.465 6.384 0.210 1.00 0.00 61 LYS A C 7
ATOM 10794 O O . LYS A 1 61 ? -3.001 5.615 1.008 1.00 0.00 61 LYS A O 7
ATOM 10813 N N . GLU A 1 62 ? -1.775 5.967 -0.847 1.00 0.00 62 GLU A N 7
ATOM 10814 C CA . GLU A 1 62 ? -1.605 4.548 -1.136 1.00 0.00 62 GLU A CA 7
ATOM 10815 C C . GLU A 1 62 ? -0.509 3.943 -0.263 1.00 0.00 62 GLU A C 7
ATOM 10816 O O . GLU A 1 62 ? -0.590 2.781 0.136 1.00 0.00 62 GLU A O 7
ATOM 10828 N N . ILE A 1 63 ? 0.515 4.739 0.028 1.00 0.00 63 ILE A N 7
ATOM 10829 C CA . ILE A 1 63 ? 1.626 4.283 0.853 1.00 0.00 63 ILE A CA 7
ATOM 10830 C C . ILE A 1 63 ? 1.193 4.093 2.302 1.00 0.00 63 ILE A C 7
ATOM 10831 O O . ILE A 1 63 ? 1.192 2.977 2.819 1.00 0.00 63 ILE A O 7
ATOM 10847 N N . ASN A 1 64 ? 0.824 5.192 2.953 1.00 0.00 64 ASN A N 7
ATOM 10848 C CA . ASN A 1 64 ? 0.387 5.146 4.343 1.00 0.00 64 ASN A CA 7
ATOM 10849 C C . ASN A 1 64 ? -0.407 3.874 4.623 1.00 0.00 64 ASN A C 7
ATOM 10850 O O . ASN A 1 64 ? -0.242 3.245 5.667 1.00 0.00 64 ASN A O 7
ATOM 10861 N N . ASN A 1 65 ? -1.268 3.501 3.681 1.00 0.00 65 ASN A N 7
ATOM 10862 C CA . ASN A 1 65 ? -2.087 2.303 3.826 1.00 0.00 65 ASN A CA 7
ATOM 10863 C C . ASN A 1 65 ? -1.266 1.046 3.555 1.00 0.00 65 ASN A C 7
ATOM 10864 O O . ASN A 1 65 ? -1.391 0.047 4.261 1.00 0.00 65 ASN A O 7
ATOM 10875 N N . ALA A 1 66 ? -0.426 1.105 2.527 1.00 0.00 66 ALA A N 7
ATOM 10876 C CA . ALA A 1 66 ? 0.417 -0.027 2.163 1.00 0.00 66 ALA A CA 7
ATOM 10877 C C . ALA A 1 66 ? 1.374 -0.384 3.296 1.00 0.00 66 ALA A C 7
ATOM 10878 O O . ALA A 1 66 ? 1.741 -1.547 3.468 1.00 0.00 66 ALA A O 7
ATOM 10885 N N . HIS A 1 67 ? 1.775 0.623 4.065 1.00 0.00 67 HIS A N 7
ATOM 10886 C CA . HIS A 1 67 ? 2.690 0.414 5.182 1.00 0.00 67 HIS A CA 7
ATOM 10887 C C . HIS A 1 67 ? 1.921 0.160 6.474 1.00 0.00 67 HIS A C 7
ATOM 10888 O O . HIS A 1 67 ? 2.337 -0.644 7.308 1.00 0.00 67 HIS A O 7
ATOM 10902 N N . ALA A 1 68 ? 0.797 0.852 6.634 1.00 0.00 68 ALA A N 7
ATOM 10903 C CA . ALA A 1 68 ? -0.030 0.700 7.825 1.00 0.00 68 ALA A CA 7
ATOM 10904 C C . ALA A 1 68 ? -0.574 -0.720 7.938 1.00 0.00 68 ALA A C 7
ATOM 10905 O O . ALA A 1 68 ? -0.585 -1.306 9.020 1.00 0.00 68 ALA A O 7
ATOM 10912 N N . ILE A 1 69 ? -1.025 -1.267 6.814 1.00 0.00 69 ILE A N 7
ATOM 10913 C CA . ILE A 1 69 ? -1.571 -2.618 6.787 1.00 0.00 69 ILE A CA 7
ATOM 10914 C C . ILE A 1 69 ? -0.475 -3.657 7.000 1.00 0.00 69 ILE A C 7
ATOM 10915 O O . ILE A 1 69 ? -0.597 -4.539 7.851 1.00 0.00 69 ILE A O 7
ATOM 10931 N N . LEU A 1 70 ? 0.597 -3.546 6.223 1.00 0.00 70 LEU A N 7
ATOM 10932 C CA . LEU A 1 70 ? 1.717 -4.475 6.326 1.00 0.00 70 LEU A CA 7
ATOM 10933 C C . LEU A 1 70 ? 2.281 -4.491 7.743 1.00 0.00 70 LEU A C 7
ATOM 10934 O O . LEU A 1 70 ? 2.342 -5.538 8.388 1.00 0.00 70 LEU A O 7
ATOM 10950 N N . THR A 1 71 ? 2.693 -3.322 8.224 1.00 0.00 71 THR A N 7
ATOM 10951 C CA . THR A 1 71 ? 3.251 -3.200 9.565 1.00 0.00 71 THR A CA 7
ATOM 10952 C C . THR A 1 71 ? 2.436 -4.000 10.574 1.00 0.00 71 THR A C 7
ATOM 10953 O O . THR A 1 71 ? 2.981 -4.805 11.329 1.00 0.00 71 THR A O 7
ATOM 10964 N N . ASP A 1 72 ? 1.127 -3.773 10.583 1.00 0.00 72 ASP A N 7
ATOM 10965 C CA . ASP A 1 72 ? 0.235 -4.474 11.499 1.00 0.00 72 ASP A CA 7
ATOM 10966 C C . ASP A 1 72 ? 0.163 -5.959 11.158 1.00 0.00 72 ASP A C 7
ATOM 10967 O O . ASP A 1 72 ? 0.177 -6.338 9.987 1.00 0.00 72 ASP A O 7
ATOM 10976 N N . ALA A 1 73 ? 0.086 -6.795 12.188 1.00 0.00 73 ALA A N 7
ATOM 10977 C CA . ALA A 1 73 ? 0.011 -8.238 11.997 1.00 0.00 73 ALA A CA 7
ATOM 10978 C C . ALA A 1 73 ? -1.390 -8.663 11.571 1.00 0.00 73 ALA A C 7
ATOM 10979 O O . ALA A 1 73 ? -1.577 -9.238 10.498 1.00 0.00 73 ALA A O 7
ATOM 10986 N N . THR A 1 74 ? -2.374 -8.376 12.418 1.00 0.00 74 THR A N 7
ATOM 10987 C CA . THR A 1 74 ? -3.758 -8.730 12.130 1.00 0.00 74 THR A CA 7
ATOM 10988 C C . THR A 1 74 ? -4.116 -8.415 10.682 1.00 0.00 74 THR A C 7
ATOM 10989 O O . THR A 1 74 ? -4.501 -9.301 9.919 1.00 0.00 74 THR A O 7
ATOM 11000 N N . LYS A 1 75 ? -3.987 -7.146 10.308 1.00 0.00 75 LYS A N 7
ATOM 11001 C CA . LYS A 1 75 ? -4.295 -6.713 8.950 1.00 0.00 75 LYS A CA 7
ATOM 11002 C C . LYS A 1 75 ? -3.493 -7.513 7.929 1.00 0.00 75 LYS A C 7
ATOM 11003 O O . LYS A 1 75 ? -4.057 -8.111 7.013 1.00 0.00 75 LYS A O 7
ATOM 11022 N N . ARG A 1 76 ? -2.174 -7.519 8.093 1.00 0.00 76 ARG A N 7
ATOM 11023 C CA . ARG A 1 76 ? -1.294 -8.246 7.185 1.00 0.00 76 ARG A CA 7
ATOM 11024 C C . ARG A 1 76 ? -1.846 -9.638 6.892 1.00 0.00 76 ARG A C 7
ATOM 11025 O O . ARG A 1 76 ? -2.169 -9.960 5.750 1.00 0.00 76 ARG A O 7
ATOM 11046 N N . ASN A 1 77 ? -1.950 -10.459 7.932 1.00 0.00 77 ASN A N 7
ATOM 11047 C CA . ASN A 1 77 ? -2.462 -11.817 7.786 1.00 0.00 77 ASN A CA 7
ATOM 11048 C C . ASN A 1 77 ? -3.766 -11.825 6.995 1.00 0.00 77 ASN A C 7
ATOM 11049 O O . ASN A 1 77 ? -3.905 -12.558 6.016 1.00 0.00 77 ASN A O 7
ATOM 11060 N N . ILE A 1 78 ? -4.718 -11.004 7.426 1.00 0.00 78 ILE A N 7
ATOM 11061 C CA . ILE A 1 78 ? -6.010 -10.915 6.756 1.00 0.00 78 ILE A CA 7
ATOM 11062 C C . ILE A 1 78 ? -5.838 -10.693 5.257 1.00 0.00 78 ILE A C 7
ATOM 11063 O O . ILE A 1 78 ? -6.562 -11.271 4.447 1.00 0.00 78 ILE A O 7
ATOM 11079 N N . TYR A 1 79 ? -4.874 -9.853 4.896 1.00 0.00 79 TYR A N 7
ATOM 11080 C CA . TYR A 1 79 ? -4.607 -9.554 3.494 1.00 0.00 79 TYR A CA 7
ATOM 11081 C C . TYR A 1 79 ? -3.903 -10.723 2.812 1.00 0.00 79 TYR A C 7
ATOM 11082 O O . TYR A 1 79 ? -3.927 -10.847 1.587 1.00 0.00 79 TYR A O 7
ATOM 11100 N N . ASP A 1 80 ? -3.277 -11.577 3.614 1.00 0.00 80 ASP A N 7
ATOM 11101 C CA . ASP A 1 80 ? -2.567 -12.738 3.090 1.00 0.00 80 ASP A CA 7
ATOM 11102 C C . ASP A 1 80 ? -3.539 -13.866 2.759 1.00 0.00 80 ASP A C 7
ATOM 11103 O O . ASP A 1 80 ? -3.460 -14.476 1.693 1.00 0.00 80 ASP A O 7
ATOM 11112 N N . LYS A 1 81 ? -4.456 -14.140 3.681 1.00 0.00 81 LYS A N 7
ATOM 11113 C CA . LYS A 1 81 ? -5.445 -15.194 3.489 1.00 0.00 81 LYS A CA 7
ATOM 11114 C C . LYS A 1 81 ? -6.637 -14.683 2.687 1.00 0.00 81 LYS A C 7
ATOM 11115 O O . LYS A 1 81 ? -7.085 -15.331 1.741 1.00 0.00 81 LYS A O 7
ATOM 11134 N N . TYR A 1 82 ? -7.146 -13.517 3.071 1.00 0.00 82 TYR A N 7
ATOM 11135 C CA . TYR A 1 82 ? -8.287 -12.919 2.388 1.00 0.00 82 TYR A CA 7
ATOM 11136 C C . TYR A 1 82 ? -7.826 -11.945 1.308 1.00 0.00 82 TYR A C 7
ATOM 11137 O O . TYR A 1 82 ? -7.950 -12.218 0.115 1.00 0.00 82 TYR A O 7
ATOM 11155 N N . GLY A 1 83 ? -7.294 -10.805 1.738 1.00 0.00 83 GLY A N 7
ATOM 11156 C CA . GLY A 1 83 ? -6.822 -9.806 0.797 1.00 0.00 83 GLY A CA 7
ATOM 11157 C C . GLY A 1 83 ? -7.630 -8.525 0.857 1.00 0.00 83 GLY A C 7
ATOM 11158 O O . GLY A 1 83 ? -7.879 -7.990 1.938 1.00 0.00 83 GLY A O 7
ATOM 11162 N N . SER A 1 84 ? -8.039 -8.029 -0.307 1.00 0.00 84 SER A N 7
ATOM 11163 C CA . SER A 1 84 ? -8.819 -6.799 -0.382 1.00 0.00 84 SER A CA 7
ATOM 11164 C C . SER A 1 84 ? -10.194 -6.988 0.251 1.00 0.00 84 SER A C 7
ATOM 11165 O O . SER A 1 84 ? -10.703 -6.099 0.935 1.00 0.00 84 SER A O 7
ATOM 11173 N N . LEU A 1 85 ? -10.790 -8.153 0.019 1.00 0.00 85 LEU A N 7
ATOM 11174 C CA . LEU A 1 85 ? -12.107 -8.460 0.566 1.00 0.00 85 LEU A CA 7
ATOM 11175 C C . LEU A 1 85 ? -12.060 -8.535 2.089 1.00 0.00 85 LEU A C 7
ATOM 11176 O O . LEU A 1 85 ? -12.860 -7.902 2.777 1.00 0.00 85 LEU A O 7
ATOM 11192 N N . GLY A 1 86 ? -11.115 -9.312 2.610 1.00 0.00 86 GLY A N 7
ATOM 11193 C CA . GLY A 1 86 ? -10.979 -9.454 4.048 1.00 0.00 86 GLY A CA 7
ATOM 11194 C C . GLY A 1 86 ? -11.013 -8.120 4.767 1.00 0.00 86 GLY A C 7
ATOM 11195 O O . GLY A 1 86 ? -11.833 -7.908 5.661 1.00 0.00 86 GLY A O 7
ATOM 11199 N N . LEU A 1 87 ? -10.119 -7.217 4.378 1.00 0.00 87 LEU A N 7
ATOM 11200 C CA . LEU A 1 87 ? -10.047 -5.897 4.993 1.00 0.00 87 LEU A CA 7
ATOM 11201 C C . LEU A 1 87 ? -11.416 -5.225 5.001 1.00 0.00 87 LEU A C 7
ATOM 11202 O O . LEU A 1 87 ? -11.866 -4.721 6.030 1.00 0.00 87 LEU A O 7
ATOM 11218 N N . TYR A 1 88 ? -12.075 -5.223 3.847 1.00 0.00 88 TYR A N 7
ATOM 11219 C CA . TYR A 1 88 ? -13.394 -4.613 3.721 1.00 0.00 88 TYR A CA 7
ATOM 11220 C C . TYR A 1 88 ? -14.356 -5.174 4.764 1.00 0.00 88 TYR A C 7
ATOM 11221 O O . TYR A 1 88 ? -14.963 -4.427 5.531 1.00 0.00 88 TYR A O 7
ATOM 11239 N N . VAL A 1 89 ? -14.489 -6.496 4.786 1.00 0.00 89 VAL A N 7
ATOM 11240 C CA . VAL A 1 89 ? -15.375 -7.160 5.735 1.00 0.00 89 VAL A CA 7
ATOM 11241 C C . VAL A 1 89 ? -15.028 -6.778 7.170 1.00 0.00 89 VAL A C 7
ATOM 11242 O O . VAL A 1 89 ? -15.806 -6.112 7.851 1.00 0.00 89 VAL A O 7
ATOM 11255 N N . ALA A 1 90 ? -13.853 -7.205 7.622 1.00 0.00 90 ALA A N 7
ATOM 11256 C CA . ALA A 1 90 ? -13.401 -6.906 8.976 1.00 0.00 90 ALA A CA 7
ATOM 11257 C C . ALA A 1 90 ? -13.646 -5.442 9.325 1.00 0.00 90 ALA A C 7
ATOM 11258 O O . ALA A 1 90 ? -14.198 -5.131 10.380 1.00 0.00 90 ALA A O 7
ATOM 11265 N N . GLU A 1 91 ? -13.232 -4.548 8.433 1.00 0.00 91 GLU A N 7
ATOM 11266 C CA . GLU A 1 91 ? -13.406 -3.116 8.650 1.00 0.00 91 GLU A CA 7
ATOM 11267 C C . GLU A 1 91 ? -14.822 -2.806 9.127 1.00 0.00 91 GLU A C 7
ATOM 11268 O O . GLU A 1 91 ? -15.013 -2.104 10.120 1.00 0.00 91 GLU A O 7
ATOM 11280 N N . GLN A 1 92 ? -15.810 -3.335 8.412 1.00 0.00 92 GLN A N 7
ATOM 11281 C CA . GLN A 1 92 ? -17.208 -3.113 8.761 1.00 0.00 92 GLN A CA 7
ATOM 11282 C C . GLN A 1 92 ? -17.558 -3.810 10.072 1.00 0.00 92 GLN A C 7
ATOM 11283 O O . GLN A 1 92 ? -18.008 -3.173 11.025 1.00 0.00 92 GLN A O 7
ATOM 11297 N N . PHE A 1 93 ? -17.350 -5.122 10.113 1.00 0.00 93 PHE A N 7
ATOM 11298 C CA . PHE A 1 93 ? -17.645 -5.906 11.306 1.00 0.00 93 PHE A CA 7
ATOM 11299 C C . PHE A 1 93 ? -16.367 -6.232 12.073 1.00 0.00 93 PHE A C 7
ATOM 11300 O O . PHE A 1 93 ? -16.192 -5.813 13.216 1.00 0.00 93 PHE A O 7
ATOM 11317 N N . GLY A 1 94 ? -15.476 -6.984 11.434 1.00 0.00 94 GLY A N 7
ATOM 11318 C CA . GLY A 1 94 ? -14.226 -7.355 12.070 1.00 0.00 94 GLY A CA 7
ATOM 11319 C C . GLY A 1 94 ? -13.901 -8.826 11.898 1.00 0.00 94 GLY A C 7
ATOM 11320 O O . GLY A 1 94 ? -14.777 -9.627 11.573 1.00 0.00 94 GLY A O 7
ATOM 11324 N N . GLU A 1 95 ? -12.639 -9.181 12.115 1.00 0.00 95 GLU A N 7
ATOM 11325 C CA . GLU A 1 95 ? -12.202 -10.566 11.979 1.00 0.00 95 GLU A CA 7
ATOM 11326 C C . GLU A 1 95 ? -13.108 -11.503 12.772 1.00 0.00 95 GLU A C 7
ATOM 11327 O O . GLU A 1 95 ? -13.274 -12.669 12.417 1.00 0.00 95 GLU A O 7
ATOM 11339 N N . GLU A 1 96 ? -13.690 -10.983 13.848 1.00 0.00 96 GLU A N 7
ATOM 11340 C CA . GLU A 1 96 ? -14.578 -11.773 14.693 1.00 0.00 96 GLU A CA 7
ATOM 11341 C C . GLU A 1 96 ? -15.743 -12.335 13.882 1.00 0.00 96 GLU A C 7
ATOM 11342 O O . GLU A 1 96 ? -16.272 -13.401 14.193 1.00 0.00 96 GLU A O 7
ATOM 11354 N N . ASN A 1 97 ? -16.136 -11.608 12.841 1.00 0.00 97 ASN A N 7
ATOM 11355 C CA . ASN A 1 97 ? -17.239 -12.032 11.985 1.00 0.00 97 ASN A CA 7
ATOM 11356 C C . ASN A 1 97 ? -16.721 -12.550 10.647 1.00 0.00 97 ASN A C 7
ATOM 11357 O O . ASN A 1 97 ? -17.281 -13.482 10.071 1.00 0.00 97 ASN A O 7
ATOM 11368 N N . VAL A 1 98 ? -15.646 -11.939 10.158 1.00 0.00 98 VAL A N 7
ATOM 11369 C CA . VAL A 1 98 ? -15.050 -12.339 8.889 1.00 0.00 98 VAL A CA 7
ATOM 11370 C C . VAL A 1 98 ? -14.867 -13.851 8.820 1.00 0.00 98 VAL A C 7
ATOM 11371 O O . VAL A 1 98 ? -14.927 -14.445 7.744 1.00 0.00 98 VAL A O 7
ATOM 11384 N N . ASN A 1 99 ? -14.645 -14.468 9.976 1.00 0.00 99 ASN A N 7
ATOM 11385 C CA . ASN A 1 99 ? -14.453 -15.912 10.047 1.00 0.00 99 ASN A CA 7
ATOM 11386 C C . ASN A 1 99 ? -15.687 -16.651 9.538 1.00 0.00 99 ASN A C 7
ATOM 11387 O O . ASN A 1 99 ? -15.604 -17.453 8.607 1.00 0.00 99 ASN A O 7
ATOM 11398 N N . THR A 1 100 ? -16.832 -16.374 10.154 1.00 0.00 100 THR A N 7
ATOM 11399 C CA . THR A 1 100 ? -18.083 -17.011 9.764 1.00 0.00 100 THR A CA 7
ATOM 11400 C C . THR A 1 100 ? -18.479 -16.624 8.344 1.00 0.00 100 THR A C 7
ATOM 11401 O O . THR A 1 100 ? -19.356 -17.243 7.742 1.00 0.00 100 THR A O 7
ATOM 11412 N N . TYR A 1 101 ? -17.826 -15.596 7.813 1.00 0.00 101 TYR A N 7
ATOM 11413 C CA . TYR A 1 101 ? -18.111 -15.124 6.463 1.00 0.00 101 TYR A CA 7
ATOM 11414 C C . TYR A 1 101 ? -17.358 -15.952 5.426 1.00 0.00 101 TYR A C 7
ATOM 11415 O O . TYR A 1 101 ? -17.938 -16.417 4.445 1.00 0.00 101 TYR A O 7
ATOM 11433 N N . PHE A 1 102 ? -16.061 -16.132 5.652 1.00 0.00 102 PHE A N 7
ATOM 11434 C CA . PHE A 1 102 ? -15.225 -16.903 4.738 1.00 0.00 102 PHE A CA 7
ATOM 11435 C C . PHE A 1 102 ? -15.473 -18.399 4.906 1.00 0.00 102 PHE A C 7
ATOM 11436 O O . PHE A 1 102 ? -14.985 -19.212 4.122 1.00 0.00 102 PHE A O 7
ATOM 11453 N N . VAL A 1 103 ? -16.235 -18.754 5.936 1.00 0.00 103 VAL A N 7
ATOM 11454 C CA . VAL A 1 103 ? -16.549 -20.152 6.208 1.00 0.00 103 VAL A CA 7
ATOM 11455 C C . VAL A 1 103 ? -18.009 -20.458 5.896 1.00 0.00 103 VAL A C 7
ATOM 11456 O O . VAL A 1 103 ? -18.914 -19.780 6.384 1.00 0.00 103 VAL A O 7
ATOM 11469 N N . SER A 1 104 ? -18.232 -21.484 5.081 1.00 0.00 104 SER A N 7
ATOM 11470 C CA . SER A 1 104 ? -19.583 -21.879 4.701 1.00 0.00 104 SER A CA 7
ATOM 11471 C C . SER A 1 104 ? -19.854 -23.330 5.086 1.00 0.00 104 SER A C 7
ATOM 11472 O O . SER A 1 104 ? -19.636 -24.245 4.293 1.00 0.00 104 SER A O 7
ATOM 11480 N N . GLY A 1 105 ? -20.330 -23.533 6.311 1.00 0.00 105 GLY A N 7
ATOM 11481 C CA . GLY A 1 105 ? -20.623 -24.874 6.780 1.00 0.00 105 GLY A CA 7
ATOM 11482 C C . GLY A 1 105 ? -21.945 -24.955 7.518 1.00 0.00 105 GLY A C 7
ATOM 11483 O O . GLY A 1 105 ? -22.358 -24.017 8.200 1.00 0.00 105 GLY A O 7
ATOM 11487 N N . PRO A 1 106 ? -22.633 -26.098 7.383 1.00 0.00 106 PRO A N 7
ATOM 11488 C CA . PRO A 1 106 ? -23.927 -26.324 8.034 1.00 0.00 106 PRO A CA 7
ATOM 11489 C C . PRO A 1 106 ? -23.798 -26.466 9.547 1.00 0.00 106 PRO A C 7
ATOM 11490 O O . PRO A 1 106 ? -24.755 -26.233 10.285 1.00 0.00 106 PRO A O 7
ATOM 11501 N N . SER A 1 107 ? -22.609 -26.848 10.001 1.00 0.00 107 SER A N 7
ATOM 11502 C CA . SER A 1 107 ? -22.357 -27.024 11.427 1.00 0.00 107 SER A CA 7
ATOM 11503 C C . SER A 1 107 ? -21.895 -25.715 12.062 1.00 0.00 107 SER A C 7
ATOM 11504 O O . SER A 1 107 ? -20.950 -25.695 12.851 1.00 0.00 107 SER A O 7
ATOM 11512 N N . SER A 1 108 ? -22.568 -24.624 11.711 1.00 0.00 108 SER A N 7
ATOM 11513 C CA . SER A 1 108 ? -22.225 -23.311 12.242 1.00 0.00 108 SER A CA 7
ATOM 11514 C C . SER A 1 108 ? -23.285 -22.830 13.229 1.00 0.00 108 SER A C 7
ATOM 11515 O O . SER A 1 108 ? -24.476 -22.824 12.923 1.00 0.00 108 SER A O 7
ATOM 11523 N N . GLY A 1 109 ? -22.841 -22.429 14.416 1.00 0.00 109 GLY A N 7
ATOM 11524 C CA . GLY A 1 109 ? -23.762 -21.953 15.431 1.00 0.00 109 GLY A CA 7
ATOM 11525 C C . GLY A 1 109 ? -23.273 -22.236 16.838 1.00 0.00 109 GLY A C 7
ATOM 11526 O O . GLY A 1 109 ? -22.509 -21.455 17.405 1.00 0.00 109 GLY A O 7
ATOM 11530 N N . GLY A 1 1 ? 4.457 -31.954 -0.579 1.00 0.00 1 GLY A N 8
ATOM 11531 C CA . GLY A 1 1 ? 3.306 -31.450 0.147 1.00 0.00 1 GLY A CA 8
ATOM 11532 C C . GLY A 1 1 ? 2.333 -30.712 -0.751 1.00 0.00 1 GLY A C 8
ATOM 11533 O O . GLY A 1 1 ? 2.737 -29.897 -1.580 1.00 0.00 1 GLY A O 8
ATOM 11537 N N . SER A 1 2 ? 1.045 -31.000 -0.587 1.00 0.00 2 SER A N 8
ATOM 11538 C CA . SER A 1 2 ? 0.011 -30.361 -1.393 1.00 0.00 2 SER A CA 8
ATOM 11539 C C . SER A 1 2 ? -0.410 -29.029 -0.780 1.00 0.00 2 SER A C 8
ATOM 11540 O O . SER A 1 2 ? -0.921 -28.982 0.339 1.00 0.00 2 SER A O 8
ATOM 11548 N N . SER A 1 3 ? -0.193 -27.948 -1.522 1.00 0.00 3 SER A N 8
ATOM 11549 C CA . SER A 1 3 ? -0.546 -26.614 -1.052 1.00 0.00 3 SER A CA 8
ATOM 11550 C C . SER A 1 3 ? -0.988 -25.728 -2.213 1.00 0.00 3 SER A C 8
ATOM 11551 O O . SER A 1 3 ? -0.943 -26.137 -3.372 1.00 0.00 3 SER A O 8
ATOM 11559 N N . GLY A 1 4 ? -1.415 -24.511 -1.891 1.00 0.00 4 GLY A N 8
ATOM 11560 C CA . GLY A 1 4 ? -1.859 -23.585 -2.916 1.00 0.00 4 GLY A CA 8
ATOM 11561 C C . GLY A 1 4 ? -0.747 -22.674 -3.397 1.00 0.00 4 GLY A C 8
ATOM 11562 O O . GLY A 1 4 ? -0.290 -21.800 -2.661 1.00 0.00 4 GLY A O 8
ATOM 11566 N N . SER A 1 5 ? -0.308 -22.881 -4.635 1.00 0.00 5 SER A N 8
ATOM 11567 C CA . SER A 1 5 ? 0.762 -22.075 -5.211 1.00 0.00 5 SER A CA 8
ATOM 11568 C C . SER A 1 5 ? 0.931 -22.379 -6.696 1.00 0.00 5 SER A C 8
ATOM 11569 O O . SER A 1 5 ? 0.240 -23.235 -7.248 1.00 0.00 5 SER A O 8
ATOM 11577 N N . SER A 1 6 ? 1.856 -21.672 -7.337 1.00 0.00 6 SER A N 8
ATOM 11578 C CA . SER A 1 6 ? 2.115 -21.862 -8.759 1.00 0.00 6 SER A CA 8
ATOM 11579 C C . SER A 1 6 ? 2.009 -23.336 -9.138 1.00 0.00 6 SER A C 8
ATOM 11580 O O . SER A 1 6 ? 2.649 -24.193 -8.529 1.00 0.00 6 SER A O 8
ATOM 11588 N N . GLY A 1 7 ? 1.195 -23.624 -10.149 1.00 0.00 7 GLY A N 8
ATOM 11589 C CA . GLY A 1 7 ? 1.019 -24.995 -10.592 1.00 0.00 7 GLY A CA 8
ATOM 11590 C C . GLY A 1 7 ? 1.962 -25.365 -11.720 1.00 0.00 7 GLY A C 8
ATOM 11591 O O . GLY A 1 7 ? 1.575 -26.060 -12.659 1.00 0.00 7 GLY A O 8
ATOM 11595 N N . ARG A 1 8 ? 3.203 -24.899 -11.629 1.00 0.00 8 ARG A N 8
ATOM 11596 C CA . ARG A 1 8 ? 4.203 -25.183 -12.651 1.00 0.00 8 ARG A CA 8
ATOM 11597 C C . ARG A 1 8 ? 3.766 -24.634 -14.006 1.00 0.00 8 ARG A C 8
ATOM 11598 O O . ARG A 1 8 ? 3.967 -25.274 -15.038 1.00 0.00 8 ARG A O 8
ATOM 11619 N N . GLN A 1 9 ? 3.167 -23.448 -13.993 1.00 0.00 9 GLN A N 8
ATOM 11620 C CA . GLN A 1 9 ? 2.701 -22.815 -15.222 1.00 0.00 9 GLN A CA 8
ATOM 11621 C C . GLN A 1 9 ? 3.876 -22.373 -16.087 1.00 0.00 9 GLN A C 8
ATOM 11622 O O . GLN A 1 9 ? 4.667 -21.519 -15.687 1.00 0.00 9 GLN A O 8
ATOM 11636 N N . ARG A 1 10 ? 3.985 -22.962 -17.274 1.00 0.00 10 ARG A N 8
ATOM 11637 C CA . ARG A 1 10 ? 5.065 -22.630 -18.195 1.00 0.00 10 ARG A CA 8
ATOM 11638 C C . ARG A 1 10 ? 4.641 -21.520 -19.153 1.00 0.00 10 ARG A C 8
ATOM 11639 O O . ARG A 1 10 ? 5.084 -21.475 -20.301 1.00 0.00 10 ARG A O 8
ATOM 11660 N N . SER A 1 11 ? 3.781 -20.628 -18.673 1.00 0.00 11 SER A N 8
ATOM 11661 C CA . SER A 1 11 ? 3.293 -19.521 -19.488 1.00 0.00 11 SER A CA 8
ATOM 11662 C C . SER A 1 11 ? 4.035 -18.231 -19.152 1.00 0.00 11 SER A C 8
ATOM 11663 O O . SER A 1 11 ? 4.786 -18.169 -18.178 1.00 0.00 11 SER A O 8
ATOM 11671 N N . LEU A 1 12 ? 3.820 -17.204 -19.966 1.00 0.00 12 LEU A N 8
ATOM 11672 C CA . LEU A 1 12 ? 4.468 -15.913 -19.757 1.00 0.00 12 LEU A CA 8
ATOM 11673 C C . LEU A 1 12 ? 4.465 -15.536 -18.279 1.00 0.00 12 LEU A C 8
ATOM 11674 O O . LEU A 1 12 ? 3.407 -15.365 -17.674 1.00 0.00 12 LEU A O 8
ATOM 11690 N N . SER A 1 13 ? 5.657 -15.406 -17.705 1.00 0.00 13 SER A N 8
ATOM 11691 C CA . SER A 1 13 ? 5.792 -15.051 -16.297 1.00 0.00 13 SER A CA 8
ATOM 11692 C C . SER A 1 13 ? 4.849 -13.909 -15.932 1.00 0.00 13 SER A C 8
ATOM 11693 O O . SER A 1 13 ? 4.462 -13.110 -16.786 1.00 0.00 13 SER A O 8
ATOM 11701 N N . THR A 1 14 ? 4.482 -13.838 -14.656 1.00 0.00 14 THR A N 8
ATOM 11702 C CA . THR A 1 14 ? 3.583 -12.796 -14.177 1.00 0.00 14 THR A CA 8
ATOM 11703 C C . THR A 1 14 ? 4.029 -12.267 -12.818 1.00 0.00 14 THR A C 8
ATOM 11704 O O . THR A 1 14 ? 4.098 -13.015 -11.843 1.00 0.00 14 THR A O 8
ATOM 11715 N N . SER A 1 15 ? 4.330 -10.974 -12.761 1.00 0.00 15 SER A N 8
ATOM 11716 C CA . SER A 1 15 ? 4.772 -10.346 -11.521 1.00 0.00 15 SER A CA 8
ATOM 11717 C C . SER A 1 15 ? 3.789 -10.627 -10.389 1.00 0.00 15 SER A C 8
ATOM 11718 O O . SER A 1 15 ? 2.623 -10.238 -10.453 1.00 0.00 15 SER A O 8
ATOM 11726 N N . GLY A 1 16 ? 4.269 -11.305 -9.351 1.00 0.00 16 GLY A N 8
ATOM 11727 C CA . GLY A 1 16 ? 3.420 -11.627 -8.219 1.00 0.00 16 GLY A CA 8
ATOM 11728 C C . GLY A 1 16 ? 3.637 -10.690 -7.047 1.00 0.00 16 GLY A C 8
ATOM 11729 O O . GLY A 1 16 ? 4.466 -10.956 -6.178 1.00 0.00 16 GLY A O 8
ATOM 11733 N N . GLU A 1 17 ? 2.890 -9.591 -7.025 1.00 0.00 17 GLU A N 8
ATOM 11734 C CA . GLU A 1 17 ? 3.008 -8.610 -5.952 1.00 0.00 17 GLU A CA 8
ATOM 11735 C C . GLU A 1 17 ? 1.917 -7.549 -6.063 1.00 0.00 17 GLU A C 8
ATOM 11736 O O . GLU A 1 17 ? 1.758 -6.914 -7.106 1.00 0.00 17 GLU A O 8
ATOM 11748 N N . SER A 1 18 ? 1.168 -7.362 -4.981 1.00 0.00 18 SER A N 8
ATOM 11749 C CA . SER A 1 18 ? 0.090 -6.381 -4.958 1.00 0.00 18 SER A CA 8
ATOM 11750 C C . SER A 1 18 ? 0.492 -5.150 -4.151 1.00 0.00 18 SER A C 8
ATOM 11751 O O . SER A 1 18 ? 0.788 -4.095 -4.712 1.00 0.00 18 SER A O 8
ATOM 11759 N N . LEU A 1 19 ? 0.500 -5.294 -2.830 1.00 0.00 19 LEU A N 8
ATOM 11760 C CA . LEU A 1 19 ? 0.866 -4.194 -1.944 1.00 0.00 19 LEU A CA 8
ATOM 11761 C C . LEU A 1 19 ? 2.372 -3.953 -1.968 1.00 0.00 19 LEU A C 8
ATOM 11762 O O . LEU A 1 19 ? 2.829 -2.811 -1.912 1.00 0.00 19 LEU A O 8
ATOM 11778 N N . TYR A 1 20 ? 3.138 -5.035 -2.055 1.00 0.00 20 TYR A N 8
ATOM 11779 C CA . TYR A 1 20 ? 4.593 -4.941 -2.087 1.00 0.00 20 TYR A CA 8
ATOM 11780 C C . TYR A 1 20 ? 5.051 -3.934 -3.137 1.00 0.00 20 TYR A C 8
ATOM 11781 O O . TYR A 1 20 ? 5.882 -3.067 -2.863 1.00 0.00 20 TYR A O 8
ATOM 11799 N N . HIS A 1 21 ? 4.501 -4.053 -4.342 1.00 0.00 21 HIS A N 8
ATOM 11800 C CA . HIS A 1 21 ? 4.851 -3.153 -5.435 1.00 0.00 21 HIS A CA 8
ATOM 11801 C C . HIS A 1 21 ? 4.574 -1.702 -5.053 1.00 0.00 21 HIS A C 8
ATOM 11802 O O . HIS A 1 21 ? 5.427 -0.831 -5.222 1.00 0.00 21 HIS A O 8
ATOM 11816 N N . VAL A 1 22 ? 3.375 -1.449 -4.538 1.00 0.00 22 VAL A N 8
ATOM 11817 C CA . VAL A 1 22 ? 2.985 -0.104 -4.132 1.00 0.00 22 VAL A CA 8
ATOM 11818 C C . VAL A 1 22 ? 4.145 0.626 -3.463 1.00 0.00 22 VAL A C 8
ATOM 11819 O O . VAL A 1 22 ? 4.340 1.824 -3.670 1.00 0.00 22 VAL A O 8
ATOM 11832 N N . LEU A 1 23 ? 4.913 -0.104 -2.662 1.00 0.00 23 LEU A N 8
ATOM 11833 C CA . LEU A 1 23 ? 6.055 0.474 -1.962 1.00 0.00 23 LEU A CA 8
ATOM 11834 C C . LEU A 1 23 ? 7.322 0.364 -2.805 1.00 0.00 23 LEU A C 8
ATOM 11835 O O . LEU A 1 23 ? 8.089 1.319 -2.918 1.00 0.00 23 LEU A O 8
ATOM 11851 N N . GLY A 1 24 ? 7.533 -0.808 -3.397 1.00 0.00 24 GLY A N 8
ATOM 11852 C CA . GLY A 1 24 ? 8.707 -1.020 -4.224 1.00 0.00 24 GLY A CA 8
ATOM 11853 C C . GLY A 1 24 ? 9.474 -2.267 -3.831 1.00 0.00 24 GLY A C 8
ATOM 11854 O O . GLY A 1 24 ? 10.693 -2.333 -3.998 1.00 0.00 24 GLY A O 8
ATOM 11858 N N . LEU A 1 25 ? 8.762 -3.258 -3.306 1.00 0.00 25 LEU A N 8
ATOM 11859 C CA . LEU A 1 25 ? 9.384 -4.509 -2.887 1.00 0.00 25 LEU A CA 8
ATOM 11860 C C . LEU A 1 25 ? 8.623 -5.708 -3.442 1.00 0.00 25 LEU A C 8
ATOM 11861 O O . LEU A 1 25 ? 7.679 -5.553 -4.216 1.00 0.00 25 LEU A O 8
ATOM 11877 N N . ASP A 1 26 ? 9.039 -6.904 -3.039 1.00 0.00 26 ASP A N 8
ATOM 11878 C CA . ASP A 1 26 ? 8.395 -8.131 -3.493 1.00 0.00 26 ASP A CA 8
ATOM 11879 C C . ASP A 1 26 ? 7.890 -8.950 -2.309 1.00 0.00 26 ASP A C 8
ATOM 11880 O O . ASP A 1 26 ? 8.002 -8.531 -1.157 1.00 0.00 26 ASP A O 8
ATOM 11889 N N . LYS A 1 27 ? 7.333 -10.120 -2.601 1.00 0.00 27 LYS A N 8
ATOM 11890 C CA . LYS A 1 27 ? 6.811 -11.000 -1.562 1.00 0.00 27 LYS A CA 8
ATOM 11891 C C . LYS A 1 27 ? 7.938 -11.534 -0.684 1.00 0.00 27 LYS A C 8
ATOM 11892 O O . LYS A 1 27 ? 7.805 -11.607 0.537 1.00 0.00 27 LYS A O 8
ATOM 11911 N N . ASN A 1 28 ? 9.048 -11.905 -1.314 1.00 0.00 28 ASN A N 8
ATOM 11912 C CA . ASN A 1 28 ? 10.198 -12.432 -0.589 1.00 0.00 28 ASN A CA 8
ATOM 11913 C C . ASN A 1 28 ? 10.643 -11.463 0.502 1.00 0.00 28 ASN A C 8
ATOM 11914 O O . ASN A 1 28 ? 11.173 -11.875 1.534 1.00 0.00 28 ASN A O 8
ATOM 11925 N N . ALA A 1 29 ? 10.424 -10.174 0.267 1.00 0.00 29 ALA A N 8
ATOM 11926 C CA . ALA A 1 29 ? 10.799 -9.147 1.231 1.00 0.00 29 ALA A CA 8
ATOM 11927 C C . ALA A 1 29 ? 10.230 -9.455 2.612 1.00 0.00 29 ALA A C 8
ATOM 11928 O O . ALA A 1 29 ? 9.275 -10.222 2.745 1.00 0.00 29 ALA A O 8
ATOM 11935 N N . THR A 1 30 ? 10.823 -8.854 3.639 1.00 0.00 30 THR A N 8
ATOM 11936 C CA . THR A 1 30 ? 10.376 -9.066 5.010 1.00 0.00 30 THR A CA 8
ATOM 11937 C C . THR A 1 30 ? 9.709 -7.816 5.570 1.00 0.00 30 THR A C 8
ATOM 11938 O O . THR A 1 30 ? 9.827 -6.730 5.003 1.00 0.00 30 THR A O 8
ATOM 11949 N N . SER A 1 31 ? 9.008 -7.976 6.688 1.00 0.00 31 SER A N 8
ATOM 11950 C CA . SER A 1 31 ? 8.318 -6.859 7.324 1.00 0.00 31 SER A CA 8
ATOM 11951 C C . SER A 1 31 ? 9.294 -5.732 7.649 1.00 0.00 31 SER A C 8
ATOM 11952 O O . SER A 1 31 ? 8.889 -4.590 7.870 1.00 0.00 31 SER A O 8
ATOM 11960 N N . ASP A 1 32 ? 10.580 -6.061 7.675 1.00 0.00 32 ASP A N 8
ATOM 11961 C CA . ASP A 1 32 ? 11.615 -5.077 7.971 1.00 0.00 32 ASP A CA 8
ATOM 11962 C C . ASP A 1 32 ? 11.892 -4.197 6.756 1.00 0.00 32 ASP A C 8
ATOM 11963 O O . ASP A 1 32 ? 11.890 -2.970 6.852 1.00 0.00 32 ASP A O 8
ATOM 11972 N N . ASP A 1 33 ? 12.132 -4.832 5.614 1.00 0.00 33 ASP A N 8
ATOM 11973 C CA . ASP A 1 33 ? 12.410 -4.108 4.380 1.00 0.00 33 ASP A CA 8
ATOM 11974 C C . ASP A 1 33 ? 11.225 -3.233 3.983 1.00 0.00 33 ASP A C 8
ATOM 11975 O O . ASP A 1 33 ? 11.388 -2.222 3.299 1.00 0.00 33 ASP A O 8
ATOM 11984 N N . ILE A 1 34 ? 10.033 -3.631 4.415 1.00 0.00 34 ILE A N 8
ATOM 11985 C CA . ILE A 1 34 ? 8.820 -2.883 4.105 1.00 0.00 34 ILE A CA 8
ATOM 11986 C C . ILE A 1 34 ? 8.725 -1.616 4.947 1.00 0.00 34 ILE A C 8
ATOM 11987 O O . ILE A 1 34 ? 8.365 -0.550 4.447 1.00 0.00 34 ILE A O 8
ATOM 12003 N N . LYS A 1 35 ? 9.052 -1.738 6.229 1.00 0.00 35 LYS A N 8
ATOM 12004 C CA . LYS A 1 35 ? 9.008 -0.602 7.143 1.00 0.00 35 LYS A CA 8
ATOM 12005 C C . LYS A 1 35 ? 9.992 0.481 6.713 1.00 0.00 35 LYS A C 8
ATOM 12006 O O . LYS A 1 35 ? 9.614 1.636 6.516 1.00 0.00 35 LYS A O 8
ATOM 12025 N N . LYS A 1 36 ? 11.257 0.100 6.567 1.00 0.00 36 LYS A N 8
ATOM 12026 C CA . LYS A 1 36 ? 12.297 1.037 6.158 1.00 0.00 36 LYS A CA 8
ATOM 12027 C C . LYS A 1 36 ? 11.950 1.683 4.820 1.00 0.00 36 LYS A C 8
ATOM 12028 O O . LYS A 1 36 ? 12.082 2.896 4.653 1.00 0.00 36 LYS A O 8
ATOM 12047 N N . SER A 1 37 ? 11.506 0.866 3.870 1.00 0.00 37 SER A N 8
ATOM 12048 C CA . SER A 1 37 ? 11.143 1.358 2.547 1.00 0.00 37 SER A CA 8
ATOM 12049 C C . SER A 1 37 ? 10.055 2.423 2.643 1.00 0.00 37 SER A C 8
ATOM 12050 O O . SER A 1 37 ? 10.056 3.397 1.890 1.00 0.00 37 SER A O 8
ATOM 12058 N N . TYR A 1 38 ? 9.127 2.229 3.573 1.00 0.00 38 TYR A N 8
ATOM 12059 C CA . TYR A 1 38 ? 8.031 3.171 3.767 1.00 0.00 38 TYR A CA 8
ATOM 12060 C C . TYR A 1 38 ? 8.560 4.560 4.110 1.00 0.00 38 TYR A C 8
ATOM 12061 O O . TYR A 1 38 ? 8.011 5.571 3.673 1.00 0.00 38 TYR A O 8
ATOM 12079 N N . ARG A 1 39 ? 9.632 4.601 4.896 1.00 0.00 39 ARG A N 8
ATOM 12080 C CA . ARG A 1 39 ? 10.236 5.865 5.299 1.00 0.00 39 ARG A CA 8
ATOM 12081 C C . ARG A 1 39 ? 10.612 6.701 4.079 1.00 0.00 39 ARG A C 8
ATOM 12082 O O . ARG A 1 39 ? 9.986 7.723 3.796 1.00 0.00 39 ARG A O 8
ATOM 12103 N N . LYS A 1 40 ? 11.638 6.260 3.359 1.00 0.00 40 LYS A N 8
ATOM 12104 C CA . LYS A 1 40 ? 12.097 6.966 2.169 1.00 0.00 40 LYS A CA 8
ATOM 12105 C C . LYS A 1 40 ? 10.917 7.442 1.328 1.00 0.00 40 LYS A C 8
ATOM 12106 O O . LYS A 1 40 ? 10.899 8.577 0.849 1.00 0.00 40 LYS A O 8
ATOM 12125 N N . LEU A 1 41 ? 9.931 6.569 1.153 1.00 0.00 41 LEU A N 8
ATOM 12126 C CA . LEU A 1 41 ? 8.745 6.900 0.372 1.00 0.00 41 LEU A CA 8
ATOM 12127 C C . LEU A 1 41 ? 7.942 8.009 1.044 1.00 0.00 41 LEU A C 8
ATOM 12128 O O . LEU A 1 41 ? 7.416 8.900 0.377 1.00 0.00 41 LEU A O 8
ATOM 12144 N N . ALA A 1 42 ? 7.854 7.949 2.369 1.00 0.00 42 ALA A N 8
ATOM 12145 C CA . ALA A 1 42 ? 7.119 8.951 3.132 1.00 0.00 42 ALA A CA 8
ATOM 12146 C C . ALA A 1 42 ? 7.738 10.334 2.961 1.00 0.00 42 ALA A C 8
ATOM 12147 O O . ALA A 1 42 ? 7.107 11.349 3.259 1.00 0.00 42 ALA A O 8
ATOM 12154 N N . LEU A 1 43 ? 8.976 10.368 2.480 1.00 0.00 43 LEU A N 8
ATOM 12155 C CA . LEU A 1 43 ? 9.681 11.628 2.269 1.00 0.00 43 LEU A CA 8
ATOM 12156 C C . LEU A 1 43 ? 9.486 12.129 0.842 1.00 0.00 43 LEU A C 8
ATOM 12157 O O . LEU A 1 43 ? 9.674 13.312 0.557 1.00 0.00 43 LEU A O 8
ATOM 12173 N N . LYS A 1 44 ? 9.105 11.222 -0.051 1.00 0.00 44 LYS A N 8
ATOM 12174 C CA . LYS A 1 44 ? 8.880 11.572 -1.449 1.00 0.00 44 LYS A CA 8
ATOM 12175 C C . LYS A 1 44 ? 7.447 12.045 -1.668 1.00 0.00 44 LYS A C 8
ATOM 12176 O O . LYS A 1 44 ? 7.194 12.937 -2.477 1.00 0.00 44 LYS A O 8
ATOM 12195 N N . TYR A 1 45 ? 6.512 11.443 -0.940 1.00 0.00 45 TYR A N 8
ATOM 12196 C CA . TYR A 1 45 ? 5.104 11.802 -1.056 1.00 0.00 45 TYR A CA 8
ATOM 12197 C C . TYR A 1 45 ? 4.576 12.367 0.259 1.00 0.00 45 TYR A C 8
ATOM 12198 O O . TYR A 1 45 ? 3.505 11.983 0.728 1.00 0.00 45 TYR A O 8
ATOM 12216 N N . HIS A 1 46 ? 5.337 13.284 0.849 1.00 0.00 46 HIS A N 8
ATOM 12217 C CA . HIS A 1 46 ? 4.947 13.905 2.110 1.00 0.00 46 HIS A CA 8
ATOM 12218 C C . HIS A 1 46 ? 3.902 14.992 1.880 1.00 0.00 46 HIS A C 8
ATOM 12219 O O . HIS A 1 46 ? 3.967 15.755 0.915 1.00 0.00 46 HIS A O 8
ATOM 12233 N N . PRO A 1 47 ? 2.915 15.067 2.785 1.00 0.00 47 PRO A N 8
ATOM 12234 C CA . PRO A 1 47 ? 1.838 16.058 2.701 1.00 0.00 47 PRO A CA 8
ATOM 12235 C C . PRO A 1 47 ? 2.330 17.474 2.977 1.00 0.00 47 PRO A C 8
ATOM 12236 O O . PRO A 1 47 ? 1.682 18.451 2.601 1.00 0.00 47 PRO A O 8
ATOM 12247 N N . ASP A 1 48 ? 3.479 17.579 3.635 1.00 0.00 48 ASP A N 8
ATOM 12248 C CA . ASP A 1 48 ? 4.060 18.877 3.959 1.00 0.00 48 ASP A CA 8
ATOM 12249 C C . ASP A 1 48 ? 4.945 19.376 2.822 1.00 0.00 48 ASP A C 8
ATOM 12250 O O . ASP A 1 48 ? 5.106 20.581 2.629 1.00 0.00 48 ASP A O 8
ATOM 12259 N N . LYS A 1 49 ? 5.518 18.441 2.071 1.00 0.00 49 LYS A N 8
ATOM 12260 C CA . LYS A 1 49 ? 6.387 18.785 0.952 1.00 0.00 49 LYS A CA 8
ATOM 12261 C C . LYS A 1 49 ? 5.569 19.245 -0.251 1.00 0.00 49 LYS A C 8
ATOM 12262 O O . LYS A 1 49 ? 5.940 20.195 -0.939 1.00 0.00 49 LYS A O 8
ATOM 12281 N N . ASN A 1 50 ? 4.454 18.566 -0.498 1.00 0.00 50 ASN A N 8
ATOM 12282 C CA . ASN A 1 50 ? 3.583 18.906 -1.617 1.00 0.00 50 ASN A CA 8
ATOM 12283 C C . ASN A 1 50 ? 2.354 19.671 -1.137 1.00 0.00 50 ASN A C 8
ATOM 12284 O O . ASN A 1 50 ? 1.591 19.202 -0.292 1.00 0.00 50 ASN A O 8
ATOM 12295 N N . PRO A 1 51 ? 2.155 20.878 -1.688 1.00 0.00 51 PRO A N 8
ATOM 12296 C CA . PRO A 1 51 ? 1.019 21.733 -1.332 1.00 0.00 51 PRO A CA 8
ATOM 12297 C C . PRO A 1 51 ? -0.307 21.176 -1.837 1.00 0.00 51 PRO A C 8
ATOM 12298 O O . PRO A 1 51 ? -0.617 21.266 -3.025 1.00 0.00 51 PRO A O 8
ATOM 12309 N N . ASP A 1 52 ? -1.086 20.600 -0.928 1.00 0.00 52 ASP A N 8
ATOM 12310 C CA . ASP A 1 52 ? -2.381 20.029 -1.282 1.00 0.00 52 ASP A CA 8
ATOM 12311 C C . ASP A 1 52 ? -2.344 19.425 -2.683 1.00 0.00 52 ASP A C 8
ATOM 12312 O O . ASP A 1 52 ? -3.187 19.732 -3.524 1.00 0.00 52 ASP A O 8
ATOM 12321 N N . ASN A 1 53 ? -1.360 18.565 -2.924 1.00 0.00 53 ASN A N 8
ATOM 12322 C CA . ASN A 1 53 ? -1.212 17.919 -4.223 1.00 0.00 53 ASN A CA 8
ATOM 12323 C C . ASN A 1 53 ? -2.135 16.710 -4.338 1.00 0.00 53 ASN A C 8
ATOM 12324 O O . ASN A 1 53 ? -2.119 15.804 -3.504 1.00 0.00 53 ASN A O 8
ATOM 12335 N N . PRO A 1 54 ? -2.959 16.693 -5.396 1.00 0.00 54 PRO A N 8
ATOM 12336 C CA . PRO A 1 54 ? -3.904 15.601 -5.646 1.00 0.00 54 PRO A CA 8
ATOM 12337 C C . PRO A 1 54 ? -3.203 14.308 -6.048 1.00 0.00 54 PRO A C 8
ATOM 12338 O O . PRO A 1 54 ? -3.695 13.214 -5.775 1.00 0.00 54 PRO A O 8
ATOM 12349 N N . GLU A 1 55 ? -2.052 14.443 -6.699 1.00 0.00 55 GLU A N 8
ATOM 12350 C CA . GLU A 1 55 ? -1.284 13.284 -7.139 1.00 0.00 55 GLU A CA 8
ATOM 12351 C C . GLU A 1 55 ? -0.387 12.767 -6.017 1.00 0.00 55 GLU A C 8
ATOM 12352 O O . GLU A 1 55 ? -0.200 11.561 -5.864 1.00 0.00 55 GLU A O 8
ATOM 12364 N N . ALA A 1 56 ? 0.165 13.690 -5.237 1.00 0.00 56 ALA A N 8
ATOM 12365 C CA . ALA A 1 56 ? 1.041 13.329 -4.129 1.00 0.00 56 ALA A CA 8
ATOM 12366 C C . ALA A 1 56 ? 0.253 12.681 -2.995 1.00 0.00 56 ALA A C 8
ATOM 12367 O O . ALA A 1 56 ? 0.763 11.812 -2.290 1.00 0.00 56 ALA A O 8
ATOM 12374 N N . ALA A 1 57 ? -0.993 13.112 -2.825 1.00 0.00 57 ALA A N 8
ATOM 12375 C CA . ALA A 1 57 ? -1.852 12.572 -1.778 1.00 0.00 57 ALA A CA 8
ATOM 12376 C C . ALA A 1 57 ? -2.314 11.160 -2.121 1.00 0.00 57 ALA A C 8
ATOM 12377 O O . ALA A 1 57 ? -2.080 10.219 -1.362 1.00 0.00 57 ALA A O 8
ATOM 12384 N N . ASP A 1 58 ? -2.972 11.020 -3.266 1.00 0.00 58 ASP A N 8
ATOM 12385 C CA . ASP A 1 58 ? -3.467 9.721 -3.710 1.00 0.00 58 ASP A CA 8
ATOM 12386 C C . ASP A 1 58 ? -2.398 8.646 -3.544 1.00 0.00 58 ASP A C 8
ATOM 12387 O O . ASP A 1 58 ? -2.706 7.483 -3.286 1.00 0.00 58 ASP A O 8
ATOM 12396 N N . LYS A 1 59 ? -1.138 9.043 -3.694 1.00 0.00 59 LYS A N 8
ATOM 12397 C CA . LYS A 1 59 ? -0.022 8.115 -3.561 1.00 0.00 59 LYS A CA 8
ATOM 12398 C C . LYS A 1 59 ? 0.346 7.913 -2.095 1.00 0.00 59 LYS A C 8
ATOM 12399 O O . LYS A 1 59 ? 0.281 6.799 -1.575 1.00 0.00 59 LYS A O 8
ATOM 12418 N N . PHE A 1 60 ? 0.732 8.999 -1.432 1.00 0.00 60 PHE A N 8
ATOM 12419 C CA . PHE A 1 60 ? 1.110 8.941 -0.025 1.00 0.00 60 PHE A CA 8
ATOM 12420 C C . PHE A 1 60 ? 0.183 8.009 0.750 1.00 0.00 60 PHE A C 8
ATOM 12421 O O . PHE A 1 60 ? 0.638 7.108 1.455 1.00 0.00 60 PHE A O 8
ATOM 12438 N N . LYS A 1 61 ? -1.120 8.232 0.613 1.00 0.00 61 LYS A N 8
ATOM 12439 C CA . LYS A 1 61 ? -2.112 7.412 1.298 1.00 0.00 61 LYS A CA 8
ATOM 12440 C C . LYS A 1 61 ? -1.925 5.936 0.962 1.00 0.00 61 LYS A C 8
ATOM 12441 O O . LYS A 1 61 ? -2.129 5.068 1.810 1.00 0.00 61 LYS A O 8
ATOM 12460 N N . GLU A 1 62 ? -1.536 5.661 -0.279 1.00 0.00 62 GLU A N 8
ATOM 12461 C CA . GLU A 1 62 ? -1.321 4.290 -0.725 1.00 0.00 62 GLU A CA 8
ATOM 12462 C C . GLU A 1 62 ? -0.066 3.700 -0.087 1.00 0.00 62 GLU A C 8
ATOM 12463 O O . GLU A 1 62 ? -0.009 2.505 0.206 1.00 0.00 62 GLU A O 8
ATOM 12475 N N . ILE A 1 63 ? 0.936 4.546 0.125 1.00 0.00 63 ILE A N 8
ATOM 12476 C CA . ILE A 1 63 ? 2.189 4.110 0.729 1.00 0.00 63 ILE A CA 8
ATOM 12477 C C . ILE A 1 63 ? 1.986 3.704 2.185 1.00 0.00 63 ILE A C 8
ATOM 12478 O O . ILE A 1 63 ? 2.291 2.578 2.574 1.00 0.00 63 ILE A O 8
ATOM 12494 N N . ASN A 1 64 ? 1.467 4.630 2.985 1.00 0.00 64 ASN A N 8
ATOM 12495 C CA . ASN A 1 64 ? 1.222 4.369 4.398 1.00 0.00 64 ASN A CA 8
ATOM 12496 C C . ASN A 1 64 ? 0.274 3.186 4.576 1.00 0.00 64 ASN A C 8
ATOM 12497 O O . ASN A 1 64 ? 0.539 2.279 5.363 1.00 0.00 64 ASN A O 8
ATOM 12508 N N . ASN A 1 65 ? -0.831 3.204 3.838 1.00 0.00 65 ASN A N 8
ATOM 12509 C CA . ASN A 1 65 ? -1.818 2.133 3.914 1.00 0.00 65 ASN A CA 8
ATOM 12510 C C . ASN A 1 65 ? -1.181 0.782 3.603 1.00 0.00 65 ASN A C 8
ATOM 12511 O O . ASN A 1 65 ? -1.083 -0.084 4.471 1.00 0.00 65 ASN A O 8
ATOM 12522 N N . ALA A 1 66 ? -0.748 0.611 2.358 1.00 0.00 66 ALA A N 8
ATOM 12523 C CA . ALA A 1 66 ? -0.118 -0.632 1.932 1.00 0.00 66 ALA A CA 8
ATOM 12524 C C . ALA A 1 66 ? 0.932 -1.089 2.940 1.00 0.00 66 ALA A C 8
ATOM 12525 O O . ALA A 1 66 ? 0.959 -2.254 3.339 1.00 0.00 66 ALA A O 8
ATOM 12532 N N . HIS A 1 67 ? 1.795 -0.164 3.349 1.00 0.00 67 HIS A N 8
ATOM 12533 C CA . HIS A 1 67 ? 2.847 -0.472 4.311 1.00 0.00 67 HIS A CA 8
ATOM 12534 C C . HIS A 1 67 ? 2.252 -0.974 5.624 1.00 0.00 67 HIS A C 8
ATOM 12535 O O . HIS A 1 67 ? 2.679 -1.998 6.158 1.00 0.00 67 HIS A O 8
ATOM 12549 N N . ALA A 1 68 ? 1.266 -0.247 6.138 1.00 0.00 68 ALA A N 8
ATOM 12550 C CA . ALA A 1 68 ? 0.613 -0.619 7.387 1.00 0.00 68 ALA A CA 8
ATOM 12551 C C . ALA A 1 68 ? -0.022 -2.002 7.283 1.00 0.00 68 ALA A C 8
ATOM 12552 O O . ALA A 1 68 ? 0.202 -2.863 8.135 1.00 0.00 68 ALA A O 8
ATOM 12559 N N . ILE A 1 69 ? -0.813 -2.207 6.236 1.00 0.00 69 ILE A N 8
ATOM 12560 C CA . ILE A 1 69 ? -1.480 -3.486 6.022 1.00 0.00 69 ILE A CA 8
ATOM 12561 C C . ILE A 1 69 ? -0.476 -4.633 6.009 1.00 0.00 69 ILE A C 8
ATOM 12562 O O . ILE A 1 69 ? -0.813 -5.771 6.339 1.00 0.00 69 ILE A O 8
ATOM 12578 N N . LEU A 1 70 ? 0.759 -4.328 5.627 1.00 0.00 70 LEU A N 8
ATOM 12579 C CA . LEU A 1 70 ? 1.814 -5.333 5.572 1.00 0.00 70 LEU A CA 8
ATOM 12580 C C . LEU A 1 70 ? 2.465 -5.515 6.940 1.00 0.00 70 LEU A C 8
ATOM 12581 O O . LEU A 1 70 ? 2.396 -6.590 7.535 1.00 0.00 70 LEU A O 8
ATOM 12597 N N . THR A 1 71 ? 3.095 -4.454 7.435 1.00 0.00 71 THR A N 8
ATOM 12598 C CA . THR A 1 71 ? 3.757 -4.495 8.733 1.00 0.00 71 THR A CA 8
ATOM 12599 C C . THR A 1 71 ? 2.833 -5.063 9.804 1.00 0.00 71 THR A C 8
ATOM 12600 O O . THR A 1 71 ? 3.285 -5.709 10.749 1.00 0.00 71 THR A O 8
ATOM 12611 N N . ASP A 1 72 ? 1.537 -4.817 9.650 1.00 0.00 72 ASP A N 8
ATOM 12612 C CA . ASP A 1 72 ? 0.548 -5.306 10.604 1.00 0.00 72 ASP A CA 8
ATOM 12613 C C . ASP A 1 72 ? 0.240 -6.780 10.360 1.00 0.00 72 ASP A C 8
ATOM 12614 O O . ASP A 1 72 ? -0.216 -7.159 9.282 1.00 0.00 72 ASP A O 8
ATOM 12623 N N . ALA A 1 73 ? 0.493 -7.607 11.370 1.00 0.00 73 ALA A N 8
ATOM 12624 C CA . ALA A 1 73 ? 0.242 -9.039 11.266 1.00 0.00 73 ALA A CA 8
ATOM 12625 C C . ALA A 1 73 ? -1.252 -9.329 11.176 1.00 0.00 73 ALA A C 8
ATOM 12626 O O . ALA A 1 73 ? -1.690 -10.142 10.360 1.00 0.00 73 ALA A O 8
ATOM 12633 N N . THR A 1 74 ? -2.033 -8.661 12.019 1.00 0.00 74 THR A N 8
ATOM 12634 C CA . THR A 1 74 ? -3.478 -8.848 12.036 1.00 0.00 74 THR A CA 8
ATOM 12635 C C . THR A 1 74 ? -4.066 -8.714 10.636 1.00 0.00 74 THR A C 8
ATOM 12636 O O . THR A 1 74 ? -4.794 -9.591 10.170 1.00 0.00 74 THR A O 8
ATOM 12647 N N . LYS A 1 75 ? -3.746 -7.610 9.969 1.00 0.00 75 LYS A N 8
ATOM 12648 C CA . LYS A 1 75 ? -4.241 -7.361 8.620 1.00 0.00 75 LYS A CA 8
ATOM 12649 C C . LYS A 1 75 ? -3.512 -8.233 7.603 1.00 0.00 75 LYS A C 8
ATOM 12650 O O . LYS A 1 75 ? -4.138 -8.863 6.750 1.00 0.00 75 LYS A O 8
ATOM 12669 N N . ARG A 1 76 ? -2.187 -8.267 7.700 1.00 0.00 76 ARG A N 8
ATOM 12670 C CA . ARG A 1 76 ? -1.374 -9.062 6.788 1.00 0.00 76 ARG A CA 8
ATOM 12671 C C . ARG A 1 76 ? -1.898 -10.493 6.700 1.00 0.00 76 ARG A C 8
ATOM 12672 O O . ARG A 1 76 ? -1.885 -11.104 5.632 1.00 0.00 76 ARG A O 8
ATOM 12693 N N . ASN A 1 77 ? -2.359 -11.020 7.830 1.00 0.00 77 ASN A N 8
ATOM 12694 C CA . ASN A 1 77 ? -2.886 -12.378 7.880 1.00 0.00 77 ASN A CA 8
ATOM 12695 C C . ASN A 1 77 ? -4.225 -12.469 7.153 1.00 0.00 77 ASN A C 8
ATOM 12696 O O . ASN A 1 77 ? -4.491 -13.438 6.441 1.00 0.00 77 ASN A O 8
ATOM 12707 N N . ILE A 1 78 ? -5.062 -11.455 7.338 1.00 0.00 78 ILE A N 8
ATOM 12708 C CA . ILE A 1 78 ? -6.372 -11.419 6.699 1.00 0.00 78 ILE A CA 8
ATOM 12709 C C . ILE A 1 78 ? -6.241 -11.319 5.183 1.00 0.00 78 ILE A C 8
ATOM 12710 O O . ILE A 1 78 ? -7.001 -11.943 4.442 1.00 0.00 78 ILE A O 8
ATOM 12726 N N . TYR A 1 79 ? -5.272 -10.533 4.729 1.00 0.00 79 TYR A N 8
ATOM 12727 C CA . TYR A 1 79 ? -5.041 -10.351 3.301 1.00 0.00 79 TYR A CA 8
ATOM 12728 C C . TYR A 1 79 ? -4.518 -11.635 2.665 1.00 0.00 79 TYR A C 8
ATOM 12729 O O . TYR A 1 79 ? -5.136 -12.187 1.755 1.00 0.00 79 TYR A O 8
ATOM 12747 N N . ASP A 1 80 ? -3.374 -12.105 3.152 1.00 0.00 80 ASP A N 8
ATOM 12748 C CA . ASP A 1 80 ? -2.767 -13.325 2.634 1.00 0.00 80 ASP A CA 8
ATOM 12749 C C . ASP A 1 80 ? -3.813 -14.422 2.461 1.00 0.00 80 ASP A C 8
ATOM 12750 O O . ASP A 1 80 ? -3.855 -15.098 1.433 1.00 0.00 80 ASP A O 8
ATOM 12759 N N . LYS A 1 81 ? -4.656 -14.594 3.474 1.00 0.00 81 LYS A N 8
ATOM 12760 C CA . LYS A 1 81 ? -5.702 -15.608 3.435 1.00 0.00 81 LYS A CA 8
ATOM 12761 C C . LYS A 1 81 ? -6.824 -15.196 2.488 1.00 0.00 81 LYS A C 8
ATOM 12762 O O . LYS A 1 81 ? -7.133 -15.906 1.531 1.00 0.00 81 LYS A O 8
ATOM 12781 N N . TYR A 1 82 ? -7.429 -14.045 2.760 1.00 0.00 82 TYR A N 8
ATOM 12782 C CA . TYR A 1 82 ? -8.518 -13.539 1.931 1.00 0.00 82 TYR A CA 8
ATOM 12783 C C . TYR A 1 82 ? -7.997 -12.553 0.890 1.00 0.00 82 TYR A C 8
ATOM 12784 O O . TYR A 1 82 ? -7.980 -12.845 -0.305 1.00 0.00 82 TYR A O 8
ATOM 12802 N N . GLY A 1 83 ? -7.571 -11.382 1.355 1.00 0.00 83 GLY A N 8
ATOM 12803 C CA . GLY A 1 83 ? -7.055 -10.370 0.452 1.00 0.00 83 GLY A CA 8
ATOM 12804 C C . GLY A 1 83 ? -7.890 -9.104 0.462 1.00 0.00 83 GLY A C 8
ATOM 12805 O O . GLY A 1 83 ? -8.103 -8.501 1.514 1.00 0.00 83 GLY A O 8
ATOM 12809 N N . SER A 1 84 ? -8.362 -8.700 -0.712 1.00 0.00 84 SER A N 8
ATOM 12810 C CA . SER A 1 84 ? -9.173 -7.494 -0.836 1.00 0.00 84 SER A CA 8
ATOM 12811 C C . SER A 1 84 ? -10.489 -7.645 -0.078 1.00 0.00 84 SER A C 8
ATOM 12812 O O . SER A 1 84 ? -11.001 -6.685 0.498 1.00 0.00 84 SER A O 8
ATOM 12820 N N . LEU A 1 85 ? -11.032 -8.858 -0.085 1.00 0.00 85 LEU A N 8
ATOM 12821 C CA . LEU A 1 85 ? -12.289 -9.137 0.602 1.00 0.00 85 LEU A CA 8
ATOM 12822 C C . LEU A 1 85 ? -12.131 -8.983 2.111 1.00 0.00 85 LEU A C 8
ATOM 12823 O O . LEU A 1 85 ? -12.800 -8.160 2.734 1.00 0.00 85 LEU A O 8
ATOM 12839 N N . GLY A 1 86 ? -11.240 -9.780 2.692 1.00 0.00 86 GLY A N 8
ATOM 12840 C CA . GLY A 1 86 ? -11.008 -9.716 4.123 1.00 0.00 86 GLY A CA 8
ATOM 12841 C C . GLY A 1 86 ? -10.914 -8.291 4.631 1.00 0.00 86 GLY A C 8
ATOM 12842 O O . GLY A 1 86 ? -11.605 -7.914 5.579 1.00 0.00 86 GLY A O 8
ATOM 12846 N N . LEU A 1 87 ? -10.055 -7.496 4.002 1.00 0.00 87 LEU A N 8
ATOM 12847 C CA . LEU A 1 87 ? -9.870 -6.104 4.397 1.00 0.00 87 LEU A CA 8
ATOM 12848 C C . LEU A 1 87 ? -11.174 -5.323 4.267 1.00 0.00 87 LEU A C 8
ATOM 12849 O O . LEU A 1 87 ? -11.608 -4.659 5.208 1.00 0.00 87 LEU A O 8
ATOM 12865 N N . TYR A 1 88 ? -11.795 -5.410 3.096 1.00 0.00 88 TYR A N 8
ATOM 12866 C CA . TYR A 1 88 ? -13.049 -4.712 2.843 1.00 0.00 88 TYR A CA 8
ATOM 12867 C C . TYR A 1 88 ? -14.048 -4.960 3.969 1.00 0.00 88 TYR A C 8
ATOM 12868 O O . TYR A 1 88 ? -14.540 -4.022 4.596 1.00 0.00 88 TYR A O 8
ATOM 12886 N N . VAL A 1 89 ? -14.343 -6.232 4.220 1.00 0.00 89 VAL A N 8
ATOM 12887 C CA . VAL A 1 89 ? -15.281 -6.606 5.271 1.00 0.00 89 VAL A CA 8
ATOM 12888 C C . VAL A 1 89 ? -14.804 -6.117 6.634 1.00 0.00 89 VAL A C 8
ATOM 12889 O O . VAL A 1 89 ? -15.535 -5.436 7.351 1.00 0.00 89 VAL A O 8
ATOM 12902 N N . ALA A 1 90 ? -13.571 -6.469 6.983 1.00 0.00 90 ALA A N 8
ATOM 12903 C CA . ALA A 1 90 ? -12.994 -6.064 8.259 1.00 0.00 90 ALA A CA 8
ATOM 12904 C C . ALA A 1 90 ? -13.100 -4.555 8.456 1.00 0.00 90 ALA A C 8
ATOM 12905 O O . ALA A 1 90 ? -12.952 -4.054 9.569 1.00 0.00 90 ALA A O 8
ATOM 12912 N N . GLU A 1 91 ? -13.357 -3.838 7.366 1.00 0.00 91 GLU A N 8
ATOM 12913 C CA . GLU A 1 91 ? -13.481 -2.386 7.420 1.00 0.00 91 GLU A CA 8
ATOM 12914 C C . GLU A 1 91 ? -14.850 -1.977 7.956 1.00 0.00 91 GLU A C 8
ATOM 12915 O O . GLU A 1 91 ? -14.950 -1.154 8.865 1.00 0.00 91 GLU A O 8
ATOM 12927 N N . GLN A 1 92 ? -15.900 -2.557 7.384 1.00 0.00 92 GLN A N 8
ATOM 12928 C CA . GLN A 1 92 ? -17.263 -2.252 7.803 1.00 0.00 92 GLN A CA 8
ATOM 12929 C C . GLN A 1 92 ? -17.616 -2.991 9.089 1.00 0.00 92 GLN A C 8
ATOM 12930 O O . GLN A 1 92 ? -18.109 -2.392 10.046 1.00 0.00 92 GLN A O 8
ATOM 12944 N N . PHE A 1 93 ? -17.360 -4.295 9.106 1.00 0.00 93 PHE A N 8
ATOM 12945 C CA . PHE A 1 93 ? -17.652 -5.116 10.275 1.00 0.00 93 PHE A CA 8
ATOM 12946 C C . PHE A 1 93 ? -16.492 -5.083 11.266 1.00 0.00 93 PHE A C 8
ATOM 12947 O O . PHE A 1 93 ? -16.575 -4.444 12.314 1.00 0.00 93 PHE A O 8
ATOM 12964 N N . GLY A 1 94 ? -15.410 -5.778 10.926 1.00 0.00 94 GLY A N 8
ATOM 12965 C CA . GLY A 1 94 ? -14.249 -5.816 11.796 1.00 0.00 94 GLY A CA 8
ATOM 12966 C C . GLY A 1 94 ? -13.374 -7.027 11.541 1.00 0.00 94 GLY A C 8
ATOM 12967 O O . GLY A 1 94 ? -13.860 -8.072 11.111 1.00 0.00 94 GLY A O 8
ATOM 12971 N N . GLU A 1 95 ? -12.079 -6.885 11.806 1.00 0.00 95 GLU A N 8
ATOM 12972 C CA . GLU A 1 95 ? -11.134 -7.977 11.600 1.00 0.00 95 GLU A CA 8
ATOM 12973 C C . GLU A 1 95 ? -11.608 -9.246 12.301 1.00 0.00 95 GLU A C 8
ATOM 12974 O O . GLU A 1 95 ? -11.573 -10.334 11.727 1.00 0.00 95 GLU A O 8
ATOM 12986 N N . GLU A 1 96 ? -12.051 -9.098 13.546 1.00 0.00 96 GLU A N 8
ATOM 12987 C CA . GLU A 1 96 ? -12.531 -10.233 14.326 1.00 0.00 96 GLU A CA 8
ATOM 12988 C C . GLU A 1 96 ? -13.910 -10.678 13.847 1.00 0.00 96 GLU A C 8
ATOM 12989 O O . GLU A 1 96 ? -14.385 -11.755 14.205 1.00 0.00 96 GLU A O 8
ATOM 13001 N N . ASN A 1 97 ? -14.547 -9.839 13.037 1.00 0.00 97 ASN A N 8
ATOM 13002 C CA . ASN A 1 97 ? -15.872 -10.145 12.509 1.00 0.00 97 ASN A CA 8
ATOM 13003 C C . ASN A 1 97 ? -15.776 -10.733 11.105 1.00 0.00 97 ASN A C 8
ATOM 13004 O O . ASN A 1 97 ? -16.781 -10.864 10.405 1.00 0.00 97 ASN A O 8
ATOM 13015 N N . VAL A 1 98 ? -14.561 -11.086 10.698 1.00 0.00 98 VAL A N 8
ATOM 13016 C CA . VAL A 1 98 ? -14.334 -11.662 9.378 1.00 0.00 98 VAL A CA 8
ATOM 13017 C C . VAL A 1 98 ? -14.442 -13.182 9.416 1.00 0.00 98 VAL A C 8
ATOM 13018 O O . VAL A 1 98 ? -15.188 -13.780 8.643 1.00 0.00 98 VAL A O 8
ATOM 13031 N N . ASN A 1 99 ? -13.691 -13.801 10.321 1.00 0.00 99 ASN A N 8
ATOM 13032 C CA . ASN A 1 99 ? -13.702 -15.253 10.460 1.00 0.00 99 ASN A CA 8
ATOM 13033 C C . ASN A 1 99 ? -15.132 -15.780 10.545 1.00 0.00 99 ASN A C 8
ATOM 13034 O O . ASN A 1 99 ? -15.539 -16.633 9.756 1.00 0.00 99 ASN A O 8
ATOM 13045 N N . THR A 1 100 ? -15.890 -15.265 11.508 1.00 0.00 100 THR A N 8
ATOM 13046 C CA . THR A 1 100 ? -17.274 -15.684 11.696 1.00 0.00 100 THR A CA 8
ATOM 13047 C C . THR A 1 100 ? -18.092 -15.468 10.428 1.00 0.00 100 THR A C 8
ATOM 13048 O O . THR A 1 100 ? -19.190 -16.006 10.287 1.00 0.00 100 THR A O 8
ATOM 13059 N N . TYR A 1 101 ? -17.549 -14.678 9.508 1.00 0.00 101 TYR A N 8
ATOM 13060 C CA . TYR A 1 101 ? -18.230 -14.390 8.251 1.00 0.00 101 TYR A CA 8
ATOM 13061 C C . TYR A 1 101 ? -17.933 -15.465 7.211 1.00 0.00 101 TYR A C 8
ATOM 13062 O O . TYR A 1 101 ? -18.825 -15.913 6.491 1.00 0.00 101 TYR A O 8
ATOM 13080 N N . PHE A 1 102 ? -16.670 -15.875 7.138 1.00 0.00 102 PHE A N 8
ATOM 13081 C CA . PHE A 1 102 ? -16.253 -16.898 6.186 1.00 0.00 102 PHE A CA 8
ATOM 13082 C C . PHE A 1 102 ? -16.731 -18.278 6.626 1.00 0.00 102 PHE A C 8
ATOM 13083 O O . PHE A 1 102 ? -17.310 -19.027 5.838 1.00 0.00 102 PHE A O 8
ATOM 13100 N N . VAL A 1 103 ? -16.485 -18.609 7.890 1.00 0.00 103 VAL A N 8
ATOM 13101 C CA . VAL A 1 103 ? -16.891 -19.898 8.436 1.00 0.00 103 VAL A CA 8
ATOM 13102 C C . VAL A 1 103 ? -18.409 -20.041 8.438 1.00 0.00 103 VAL A C 8
ATOM 13103 O O . VAL A 1 103 ? -18.940 -21.126 8.673 1.00 0.00 103 VAL A O 8
ATOM 13116 N N . SER A 1 104 ? -19.102 -18.938 8.173 1.00 0.00 104 SER A N 8
ATOM 13117 C CA . SER A 1 104 ? -20.560 -18.939 8.148 1.00 0.00 104 SER A CA 8
ATOM 13118 C C . SER A 1 104 ? -21.080 -18.436 6.805 1.00 0.00 104 SER A C 8
ATOM 13119 O O . SER A 1 104 ? -20.914 -17.267 6.461 1.00 0.00 104 SER A O 8
ATOM 13127 N N . GLY A 1 105 ? -21.711 -19.330 6.049 1.00 0.00 105 GLY A N 8
ATOM 13128 C CA . GLY A 1 105 ? -22.246 -18.959 4.752 1.00 0.00 105 GLY A CA 8
ATOM 13129 C C . GLY A 1 105 ? -21.826 -19.917 3.656 1.00 0.00 105 GLY A C 8
ATOM 13130 O O . GLY A 1 105 ? -22.470 -20.939 3.414 1.00 0.00 105 GLY A O 8
ATOM 13134 N N . PRO A 1 106 ? -20.721 -19.590 2.969 1.00 0.00 106 PRO A N 8
ATOM 13135 C CA . PRO A 1 106 ? -20.192 -20.416 1.880 1.00 0.00 106 PRO A CA 8
ATOM 13136 C C . PRO A 1 106 ? -19.607 -21.731 2.382 1.00 0.00 106 PRO A C 8
ATOM 13137 O O . PRO A 1 106 ? -19.378 -22.657 1.604 1.00 0.00 106 PRO A O 8
ATOM 13148 N N . SER A 1 107 ? -19.369 -21.808 3.687 1.00 0.00 107 SER A N 8
ATOM 13149 C CA . SER A 1 107 ? -18.808 -23.010 4.293 1.00 0.00 107 SER A CA 8
ATOM 13150 C C . SER A 1 107 ? -19.317 -24.263 3.586 1.00 0.00 107 SER A C 8
ATOM 13151 O O . SER A 1 107 ? -20.500 -24.369 3.264 1.00 0.00 107 SER A O 8
ATOM 13159 N N . SER A 1 108 ? -18.414 -25.209 3.349 1.00 0.00 108 SER A N 8
ATOM 13160 C CA . SER A 1 108 ? -18.770 -26.453 2.678 1.00 0.00 108 SER A CA 8
ATOM 13161 C C . SER A 1 108 ? -18.207 -27.656 3.429 1.00 0.00 108 SER A C 8
ATOM 13162 O O . SER A 1 108 ? -17.612 -27.513 4.496 1.00 0.00 108 SER A O 8
ATOM 13170 N N . GLY A 1 109 ? -18.400 -28.843 2.862 1.00 0.00 109 GLY A N 8
ATOM 13171 C CA . GLY A 1 109 ? -17.907 -30.055 3.491 1.00 0.00 109 GLY A CA 8
ATOM 13172 C C . GLY A 1 109 ? -19.018 -30.880 4.110 1.00 0.00 109 GLY A C 8
ATOM 13173 O O . GLY A 1 109 ? -20.185 -30.735 3.746 1.00 0.00 109 GLY A O 8
ATOM 13177 N N . GLY A 1 1 ? 16.525 -13.077 3.283 1.00 0.00 1 GLY A N 9
ATOM 13178 C CA . GLY A 1 1 ? 15.975 -14.049 2.356 1.00 0.00 1 GLY A CA 9
ATOM 13179 C C . GLY A 1 1 ? 15.739 -15.399 3.005 1.00 0.00 1 GLY A C 9
ATOM 13180 O O . GLY A 1 1 ? 16.599 -16.278 2.957 1.00 0.00 1 GLY A O 9
ATOM 13184 N N . SER A 1 2 ? 14.569 -15.564 3.614 1.00 0.00 2 SER A N 9
ATOM 13185 C CA . SER A 1 2 ? 14.223 -16.814 4.280 1.00 0.00 2 SER A CA 9
ATOM 13186 C C . SER A 1 2 ? 14.368 -17.996 3.326 1.00 0.00 2 SER A C 9
ATOM 13187 O O . SER A 1 2 ? 14.329 -17.831 2.106 1.00 0.00 2 SER A O 9
ATOM 13195 N N . SER A 1 3 ? 14.535 -19.188 3.890 1.00 0.00 3 SER A N 9
ATOM 13196 C CA . SER A 1 3 ? 14.689 -20.397 3.091 1.00 0.00 3 SER A CA 9
ATOM 13197 C C . SER A 1 3 ? 13.579 -20.506 2.050 1.00 0.00 3 SER A C 9
ATOM 13198 O O . SER A 1 3 ? 13.834 -20.792 0.881 1.00 0.00 3 SER A O 9
ATOM 13206 N N . GLY A 1 4 ? 12.344 -20.276 2.485 1.00 0.00 4 GLY A N 9
ATOM 13207 C CA . GLY A 1 4 ? 11.212 -20.353 1.580 1.00 0.00 4 GLY A CA 9
ATOM 13208 C C . GLY A 1 4 ? 9.984 -19.654 2.127 1.00 0.00 4 GLY A C 9
ATOM 13209 O O . GLY A 1 4 ? 9.475 -20.017 3.188 1.00 0.00 4 GLY A O 9
ATOM 13213 N N . SER A 1 5 ? 9.506 -18.647 1.403 1.00 0.00 5 SER A N 9
ATOM 13214 C CA . SER A 1 5 ? 8.332 -17.891 1.825 1.00 0.00 5 SER A CA 9
ATOM 13215 C C . SER A 1 5 ? 7.049 -18.582 1.372 1.00 0.00 5 SER A C 9
ATOM 13216 O O . SER A 1 5 ? 6.127 -18.783 2.162 1.00 0.00 5 SER A O 9
ATOM 13224 N N . SER A 1 6 ? 6.999 -18.944 0.094 1.00 0.00 6 SER A N 9
ATOM 13225 C CA . SER A 1 6 ? 5.829 -19.609 -0.467 1.00 0.00 6 SER A CA 9
ATOM 13226 C C . SER A 1 6 ? 5.486 -20.866 0.327 1.00 0.00 6 SER A C 9
ATOM 13227 O O . SER A 1 6 ? 6.370 -21.545 0.847 1.00 0.00 6 SER A O 9
ATOM 13235 N N . GLY A 1 7 ? 4.194 -21.169 0.416 1.00 0.00 7 GLY A N 9
ATOM 13236 C CA . GLY A 1 7 ? 3.757 -22.343 1.148 1.00 0.00 7 GLY A CA 9
ATOM 13237 C C . GLY A 1 7 ? 3.241 -23.437 0.234 1.00 0.00 7 GLY A C 9
ATOM 13238 O O . GLY A 1 7 ? 2.088 -23.854 0.342 1.00 0.00 7 GLY A O 9
ATOM 13242 N N . ARG A 1 8 ? 4.096 -23.902 -0.671 1.00 0.00 8 ARG A N 9
ATOM 13243 C CA . ARG A 1 8 ? 3.720 -24.952 -1.610 1.00 0.00 8 ARG A CA 9
ATOM 13244 C C . ARG A 1 8 ? 2.464 -24.564 -2.384 1.00 0.00 8 ARG A C 9
ATOM 13245 O O . ARG A 1 8 ? 1.554 -25.375 -2.555 1.00 0.00 8 ARG A O 9
ATOM 13266 N N . GLN A 1 9 ? 2.422 -23.320 -2.849 1.00 0.00 9 GLN A N 9
ATOM 13267 C CA . GLN A 1 9 ? 1.277 -22.824 -3.604 1.00 0.00 9 GLN A CA 9
ATOM 13268 C C . GLN A 1 9 ? 1.174 -23.521 -4.956 1.00 0.00 9 GLN A C 9
ATOM 13269 O O . GLN A 1 9 ? 2.176 -23.974 -5.510 1.00 0.00 9 GLN A O 9
ATOM 13283 N N . ARG A 1 10 ? -0.043 -23.603 -5.483 1.00 0.00 10 ARG A N 9
ATOM 13284 C CA . ARG A 1 10 ? -0.277 -24.247 -6.771 1.00 0.00 10 ARG A CA 9
ATOM 13285 C C . ARG A 1 10 ? -0.234 -23.226 -7.904 1.00 0.00 10 ARG A C 9
ATOM 13286 O O . ARG A 1 10 ? 0.630 -23.291 -8.779 1.00 0.00 10 ARG A O 9
ATOM 13307 N N . SER A 1 11 ? -1.172 -22.285 -7.882 1.00 0.00 11 SER A N 9
ATOM 13308 C CA . SER A 1 11 ? -1.244 -21.253 -8.910 1.00 0.00 11 SER A CA 9
ATOM 13309 C C . SER A 1 11 ? -2.234 -20.162 -8.515 1.00 0.00 11 SER A C 9
ATOM 13310 O O . SER A 1 11 ? -3.130 -20.385 -7.700 1.00 0.00 11 SER A O 9
ATOM 13318 N N . LEU A 1 12 ? -2.067 -18.980 -9.100 1.00 0.00 12 LEU A N 9
ATOM 13319 C CA . LEU A 1 12 ? -2.945 -17.852 -8.811 1.00 0.00 12 LEU A CA 9
ATOM 13320 C C . LEU A 1 12 ? -3.451 -17.212 -10.099 1.00 0.00 12 LEU A C 9
ATOM 13321 O O . LEU A 1 12 ? -2.779 -17.252 -11.130 1.00 0.00 12 LEU A O 9
ATOM 13337 N N . SER A 1 13 ? -4.640 -16.620 -10.033 1.00 0.00 13 SER A N 9
ATOM 13338 C CA . SER A 1 13 ? -5.237 -15.972 -11.195 1.00 0.00 13 SER A CA 9
ATOM 13339 C C . SER A 1 13 ? -5.213 -14.454 -11.043 1.00 0.00 13 SER A C 9
ATOM 13340 O O . SER A 1 13 ? -4.705 -13.739 -11.907 1.00 0.00 13 SER A O 9
ATOM 13348 N N . THR A 1 14 ? -5.766 -13.968 -9.936 1.00 0.00 14 THR A N 9
ATOM 13349 C CA . THR A 1 14 ? -5.810 -12.536 -9.669 1.00 0.00 14 THR A CA 9
ATOM 13350 C C . THR A 1 14 ? -4.911 -12.168 -8.494 1.00 0.00 14 THR A C 9
ATOM 13351 O O . THR A 1 14 ? -4.241 -11.135 -8.513 1.00 0.00 14 THR A O 9
ATOM 13362 N N . SER A 1 15 ? -4.901 -13.019 -7.474 1.00 0.00 15 SER A N 9
ATOM 13363 C CA . SER A 1 15 ? -4.085 -12.781 -6.288 1.00 0.00 15 SER A CA 9
ATOM 13364 C C . SER A 1 15 ? -2.682 -12.327 -6.677 1.00 0.00 15 SER A C 9
ATOM 13365 O O . SER A 1 15 ? -1.919 -13.079 -7.282 1.00 0.00 15 SER A O 9
ATOM 13373 N N . GLY A 1 16 ? -2.347 -11.090 -6.323 1.00 0.00 16 GLY A N 9
ATOM 13374 C CA . GLY A 1 16 ? -1.036 -10.555 -6.642 1.00 0.00 16 GLY A CA 9
ATOM 13375 C C . GLY A 1 16 ? -0.371 -9.901 -5.449 1.00 0.00 16 GLY A C 9
ATOM 13376 O O . GLY A 1 16 ? -0.727 -10.176 -4.303 1.00 0.00 16 GLY A O 9
ATOM 13380 N N . GLU A 1 17 ? 0.601 -9.033 -5.716 1.00 0.00 17 GLU A N 9
ATOM 13381 C CA . GLU A 1 17 ? 1.319 -8.340 -4.654 1.00 0.00 17 GLU A CA 9
ATOM 13382 C C . GLU A 1 17 ? 1.199 -6.827 -4.813 1.00 0.00 17 GLU A C 9
ATOM 13383 O O . GLU A 1 17 ? 2.181 -6.098 -4.676 1.00 0.00 17 GLU A O 9
ATOM 13395 N N . SER A 1 18 ? -0.012 -6.363 -5.104 1.00 0.00 18 SER A N 9
ATOM 13396 C CA . SER A 1 18 ? -0.260 -4.937 -5.286 1.00 0.00 18 SER A CA 9
ATOM 13397 C C . SER A 1 18 ? 0.334 -4.131 -4.136 1.00 0.00 18 SER A C 9
ATOM 13398 O O . SER A 1 18 ? 1.319 -3.412 -4.311 1.00 0.00 18 SER A O 9
ATOM 13406 N N . LEU A 1 19 ? -0.271 -4.255 -2.960 1.00 0.00 19 LEU A N 9
ATOM 13407 C CA . LEU A 1 19 ? 0.198 -3.537 -1.779 1.00 0.00 19 LEU A CA 9
ATOM 13408 C C . LEU A 1 19 ? 1.721 -3.483 -1.744 1.00 0.00 19 LEU A C 9
ATOM 13409 O O . LEU A 1 19 ? 2.308 -2.469 -1.363 1.00 0.00 19 LEU A O 9
ATOM 13425 N N . TYR A 1 20 ? 2.357 -4.578 -2.146 1.00 0.00 20 TYR A N 9
ATOM 13426 C CA . TYR A 1 20 ? 3.813 -4.655 -2.160 1.00 0.00 20 TYR A CA 9
ATOM 13427 C C . TYR A 1 20 ? 4.394 -3.779 -3.267 1.00 0.00 20 TYR A C 9
ATOM 13428 O O . TYR A 1 20 ? 5.327 -3.009 -3.039 1.00 0.00 20 TYR A O 9
ATOM 13446 N N . HIS A 1 21 ? 3.834 -3.903 -4.466 1.00 0.00 21 HIS A N 9
ATOM 13447 C CA . HIS A 1 21 ? 4.294 -3.123 -5.609 1.00 0.00 21 HIS A CA 9
ATOM 13448 C C . HIS A 1 21 ? 4.156 -1.628 -5.338 1.00 0.00 21 HIS A C 9
ATOM 13449 O O . HIS A 1 21 ? 5.066 -0.849 -5.617 1.00 0.00 21 HIS A O 9
ATOM 13463 N N . VAL A 1 22 ? 3.009 -1.234 -4.791 1.00 0.00 22 VAL A N 9
ATOM 13464 C CA . VAL A 1 22 ? 2.751 0.167 -4.482 1.00 0.00 22 VAL A CA 9
ATOM 13465 C C . VAL A 1 22 ? 3.961 0.815 -3.818 1.00 0.00 22 VAL A C 9
ATOM 13466 O O . VAL A 1 22 ? 4.272 1.980 -4.069 1.00 0.00 22 VAL A O 9
ATOM 13479 N N . LEU A 1 23 ? 4.641 0.053 -2.968 1.00 0.00 23 LEU A N 9
ATOM 13480 C CA . LEU A 1 23 ? 5.819 0.552 -2.267 1.00 0.00 23 LEU A CA 9
ATOM 13481 C C . LEU A 1 23 ? 7.073 0.380 -3.118 1.00 0.00 23 LEU A C 9
ATOM 13482 O O . LEU A 1 23 ? 7.876 1.303 -3.251 1.00 0.00 23 LEU A O 9
ATOM 13498 N N . GLY A 1 24 ? 7.233 -0.807 -3.694 1.00 0.00 24 GLY A N 9
ATOM 13499 C CA . GLY A 1 24 ? 8.390 -1.077 -4.527 1.00 0.00 24 GLY A CA 9
ATOM 13500 C C . GLY A 1 24 ? 9.119 -2.341 -4.115 1.00 0.00 24 GLY A C 9
ATOM 13501 O O . GLY A 1 24 ? 10.343 -2.424 -4.220 1.00 0.00 24 GLY A O 9
ATOM 13505 N N . LEU A 1 25 ? 8.366 -3.329 -3.644 1.00 0.00 25 LEU A N 9
ATOM 13506 C CA . LEU A 1 25 ? 8.947 -4.596 -3.213 1.00 0.00 25 LEU A CA 9
ATOM 13507 C C . LEU A 1 25 ? 8.099 -5.773 -3.684 1.00 0.00 25 LEU A C 9
ATOM 13508 O O . LEU A 1 25 ? 7.097 -5.591 -4.375 1.00 0.00 25 LEU A O 9
ATOM 13524 N N . ASP A 1 26 ? 8.507 -6.979 -3.305 1.00 0.00 26 ASP A N 9
ATOM 13525 C CA . ASP A 1 26 ? 7.783 -8.186 -3.686 1.00 0.00 26 ASP A CA 9
ATOM 13526 C C . ASP A 1 26 ? 7.392 -8.996 -2.454 1.00 0.00 26 ASP A C 9
ATOM 13527 O O . ASP A 1 26 ? 7.789 -8.675 -1.334 1.00 0.00 26 ASP A O 9
ATOM 13536 N N . LYS A 1 27 ? 6.609 -10.048 -2.669 1.00 0.00 27 LYS A N 9
ATOM 13537 C CA . LYS A 1 27 ? 6.163 -10.906 -1.577 1.00 0.00 27 LYS A CA 9
ATOM 13538 C C . LYS A 1 27 ? 7.353 -11.532 -0.856 1.00 0.00 27 LYS A C 9
ATOM 13539 O O . LYS A 1 27 ? 7.216 -12.051 0.251 1.00 0.00 27 LYS A O 9
ATOM 13558 N N . ASN A 1 28 ? 8.519 -11.477 -1.491 1.00 0.00 28 ASN A N 9
ATOM 13559 C CA . ASN A 1 28 ? 9.733 -12.038 -0.908 1.00 0.00 28 ASN A CA 9
ATOM 13560 C C . ASN A 1 28 ? 10.308 -11.106 0.154 1.00 0.00 28 ASN A C 9
ATOM 13561 O O . ASN A 1 28 ? 10.992 -11.547 1.077 1.00 0.00 28 ASN A O 9
ATOM 13572 N N . ALA A 1 29 ? 10.024 -9.815 0.017 1.00 0.00 29 ALA A N 9
ATOM 13573 C CA . ALA A 1 29 ? 10.510 -8.821 0.966 1.00 0.00 29 ALA A CA 9
ATOM 13574 C C . ALA A 1 29 ? 10.061 -9.152 2.386 1.00 0.00 29 ALA A C 9
ATOM 13575 O O . ALA A 1 29 ? 9.072 -9.857 2.588 1.00 0.00 29 ALA A O 9
ATOM 13582 N N . THR A 1 30 ? 10.797 -8.641 3.368 1.00 0.00 30 THR A N 9
ATOM 13583 C CA . THR A 1 30 ? 10.476 -8.884 4.769 1.00 0.00 30 THR A CA 9
ATOM 13584 C C . THR A 1 30 ? 9.915 -7.630 5.430 1.00 0.00 30 THR A C 9
ATOM 13585 O O . THR A 1 30 ? 10.218 -6.510 5.018 1.00 0.00 30 THR A O 9
ATOM 13596 N N . SER A 1 31 ? 9.095 -7.825 6.458 1.00 0.00 31 SER A N 9
ATOM 13597 C CA . SER A 1 31 ? 8.489 -6.709 7.175 1.00 0.00 31 SER A CA 9
ATOM 13598 C C . SER A 1 31 ? 9.490 -5.573 7.359 1.00 0.00 31 SER A C 9
ATOM 13599 O O . SER A 1 31 ? 9.196 -4.416 7.059 1.00 0.00 31 SER A O 9
ATOM 13607 N N . ASP A 1 32 ? 10.675 -5.913 7.855 1.00 0.00 32 ASP A N 9
ATOM 13608 C CA . ASP A 1 32 ? 11.722 -4.923 8.079 1.00 0.00 32 ASP A CA 9
ATOM 13609 C C . ASP A 1 32 ? 11.934 -4.064 6.836 1.00 0.00 32 ASP A C 9
ATOM 13610 O O . ASP A 1 32 ? 11.950 -2.836 6.913 1.00 0.00 32 ASP A O 9
ATOM 13619 N N . ASP A 1 33 ? 12.095 -4.719 5.691 1.00 0.00 33 ASP A N 9
ATOM 13620 C CA . ASP A 1 33 ? 12.306 -4.016 4.431 1.00 0.00 33 ASP A CA 9
ATOM 13621 C C . ASP A 1 33 ? 11.125 -3.104 4.114 1.00 0.00 33 ASP A C 9
ATOM 13622 O O . ASP A 1 33 ? 11.303 -1.995 3.609 1.00 0.00 33 ASP A O 9
ATOM 13631 N N . ILE A 1 34 ? 9.920 -3.579 4.413 1.00 0.00 34 ILE A N 9
ATOM 13632 C CA . ILE A 1 34 ? 8.711 -2.806 4.159 1.00 0.00 34 ILE A CA 9
ATOM 13633 C C . ILE A 1 34 ? 8.748 -1.470 4.894 1.00 0.00 34 ILE A C 9
ATOM 13634 O O . ILE A 1 34 ? 8.822 -0.409 4.274 1.00 0.00 34 ILE A O 9
ATOM 13650 N N . LYS A 1 35 ? 8.699 -1.529 6.220 1.00 0.00 35 LYS A N 9
ATOM 13651 C CA . LYS A 1 35 ? 8.730 -0.325 7.042 1.00 0.00 35 LYS A CA 9
ATOM 13652 C C . LYS A 1 35 ? 9.894 0.577 6.642 1.00 0.00 35 LYS A C 9
ATOM 13653 O O . LYS A 1 35 ? 9.740 1.793 6.530 1.00 0.00 35 LYS A O 9
ATOM 13672 N N . LYS A 1 36 ? 11.057 -0.028 6.427 1.00 0.00 36 LYS A N 9
ATOM 13673 C CA . LYS A 1 36 ? 12.247 0.719 6.037 1.00 0.00 36 LYS A CA 9
ATOM 13674 C C . LYS A 1 36 ? 11.989 1.531 4.771 1.00 0.00 36 LYS A C 9
ATOM 13675 O O . LYS A 1 36 ? 11.887 2.756 4.818 1.00 0.00 36 LYS A O 9
ATOM 13694 N N . SER A 1 37 ? 11.884 0.838 3.641 1.00 0.00 37 SER A N 9
ATOM 13695 C CA . SER A 1 37 ? 11.640 1.495 2.362 1.00 0.00 37 SER A CA 9
ATOM 13696 C C . SER A 1 37 ? 10.521 2.525 2.485 1.00 0.00 37 SER A C 9
ATOM 13697 O O . SER A 1 37 ? 10.608 3.622 1.932 1.00 0.00 37 SER A O 9
ATOM 13705 N N . TYR A 1 38 ? 9.470 2.164 3.213 1.00 0.00 38 TYR A N 9
ATOM 13706 C CA . TYR A 1 38 ? 8.333 3.055 3.408 1.00 0.00 38 TYR A CA 9
ATOM 13707 C C . TYR A 1 38 ? 8.796 4.450 3.813 1.00 0.00 38 TYR A C 9
ATOM 13708 O O . TYR A 1 38 ? 8.401 5.448 3.209 1.00 0.00 38 TYR A O 9
ATOM 13726 N N . ARG A 1 39 ? 9.638 4.512 4.839 1.00 0.00 39 ARG A N 9
ATOM 13727 C CA . ARG A 1 39 ? 10.156 5.785 5.327 1.00 0.00 39 ARG A CA 9
ATOM 13728 C C . ARG A 1 39 ? 10.507 6.710 4.165 1.00 0.00 39 ARG A C 9
ATOM 13729 O O . ARG A 1 39 ? 9.985 7.820 4.061 1.00 0.00 39 ARG A O 9
ATOM 13750 N N . LYS A 1 40 ? 11.396 6.245 3.293 1.00 0.00 40 LYS A N 9
ATOM 13751 C CA . LYS A 1 40 ? 11.817 7.029 2.138 1.00 0.00 40 LYS A CA 9
ATOM 13752 C C . LYS A 1 40 ? 10.611 7.526 1.349 1.00 0.00 40 LYS A C 9
ATOM 13753 O O . LYS A 1 40 ? 10.503 8.715 1.044 1.00 0.00 40 LYS A O 9
ATOM 13772 N N . LEU A 1 41 ? 9.705 6.611 1.022 1.00 0.00 41 LEU A N 9
ATOM 13773 C CA . LEU A 1 41 ? 8.504 6.957 0.269 1.00 0.00 41 LEU A CA 9
ATOM 13774 C C . LEU A 1 41 ? 7.653 7.965 1.035 1.00 0.00 41 LEU A C 9
ATOM 13775 O O . LEU A 1 41 ? 6.729 8.560 0.481 1.00 0.00 41 LEU A O 9
ATOM 13791 N N . ALA A 1 42 ? 7.973 8.154 2.311 1.00 0.00 42 ALA A N 9
ATOM 13792 C CA . ALA A 1 42 ? 7.241 9.093 3.152 1.00 0.00 42 ALA A CA 9
ATOM 13793 C C . ALA A 1 42 ? 7.932 10.452 3.188 1.00 0.00 42 ALA A C 9
ATOM 13794 O O . ALA A 1 42 ? 7.331 11.456 3.572 1.00 0.00 42 ALA A O 9
ATOM 13801 N N . LEU A 1 43 ? 9.198 10.477 2.786 1.00 0.00 43 LEU A N 9
ATOM 13802 C CA . LEU A 1 43 ? 9.972 11.713 2.773 1.00 0.00 43 LEU A CA 9
ATOM 13803 C C . LEU A 1 43 ? 9.895 12.390 1.408 1.00 0.00 43 LEU A C 9
ATOM 13804 O O . LEU A 1 43 ? 10.155 13.587 1.280 1.00 0.00 43 LEU A O 9
ATOM 13820 N N . LYS A 1 44 ? 9.532 11.617 0.390 1.00 0.00 44 LYS A N 9
ATOM 13821 C CA . LYS A 1 44 ? 9.416 12.141 -0.966 1.00 0.00 44 LYS A CA 9
ATOM 13822 C C . LYS A 1 44 ? 7.963 12.456 -1.304 1.00 0.00 44 LYS A C 9
ATOM 13823 O O . LYS A 1 44 ? 7.682 13.342 -2.111 1.00 0.00 44 LYS A O 9
ATOM 13842 N N . TYR A 1 45 ? 7.044 11.726 -0.682 1.00 0.00 45 TYR A N 9
ATOM 13843 C CA . TYR A 1 45 ? 5.619 11.928 -0.919 1.00 0.00 45 TYR A CA 9
ATOM 13844 C C . TYR A 1 45 ? 4.954 12.586 0.287 1.00 0.00 45 TYR A C 9
ATOM 13845 O O . TYR A 1 45 ? 3.728 12.634 0.384 1.00 0.00 45 TYR A O 9
ATOM 13863 N N . HIS A 1 46 ? 5.773 13.092 1.203 1.00 0.00 46 HIS A N 9
ATOM 13864 C CA . HIS A 1 46 ? 5.266 13.748 2.403 1.00 0.00 46 HIS A CA 9
ATOM 13865 C C . HIS A 1 46 ? 4.243 14.822 2.043 1.00 0.00 46 HIS A C 9
ATOM 13866 O O . HIS A 1 46 ? 4.393 15.553 1.065 1.00 0.00 46 HIS A O 9
ATOM 13880 N N . PRO A 1 47 ? 3.178 14.919 2.852 1.00 0.00 47 PRO A N 9
ATOM 13881 C CA . PRO A 1 47 ? 2.109 15.899 2.639 1.00 0.00 47 PRO A CA 9
ATOM 13882 C C . PRO A 1 47 ? 2.569 17.327 2.912 1.00 0.00 47 PRO A C 9
ATOM 13883 O O . PRO A 1 47 ? 1.915 18.288 2.507 1.00 0.00 47 PRO A O 9
ATOM 13894 N N . ASP A 1 48 ? 3.698 17.458 3.601 1.00 0.00 48 ASP A N 9
ATOM 13895 C CA . ASP A 1 48 ? 4.246 18.769 3.927 1.00 0.00 48 ASP A CA 9
ATOM 13896 C C . ASP A 1 48 ? 5.226 19.231 2.853 1.00 0.00 48 ASP A C 9
ATOM 13897 O O . ASP A 1 48 ? 5.374 20.427 2.605 1.00 0.00 48 ASP A O 9
ATOM 13906 N N . LYS A 1 49 ? 5.895 18.273 2.219 1.00 0.00 49 LYS A N 9
ATOM 13907 C CA . LYS A 1 49 ? 6.862 18.580 1.171 1.00 0.00 49 LYS A CA 9
ATOM 13908 C C . LYS A 1 49 ? 6.156 18.931 -0.134 1.00 0.00 49 LYS A C 9
ATOM 13909 O O . LYS A 1 49 ? 6.723 19.600 -0.997 1.00 0.00 49 LYS A O 9
ATOM 13928 N N . ASN A 1 50 ? 4.914 18.476 -0.272 1.00 0.00 50 ASN A N 9
ATOM 13929 C CA . ASN A 1 50 ? 4.131 18.743 -1.472 1.00 0.00 50 ASN A CA 9
ATOM 13930 C C . ASN A 1 50 ? 2.803 19.405 -1.119 1.00 0.00 50 ASN A C 9
ATOM 13931 O O . ASN A 1 50 ? 1.761 18.755 -1.030 1.00 0.00 50 ASN A O 9
ATOM 13942 N N . PRO A 1 51 ? 2.838 20.730 -0.913 1.00 0.00 51 PRO A N 9
ATOM 13943 C CA . PRO A 1 51 ? 1.646 21.510 -0.567 1.00 0.00 51 PRO A CA 9
ATOM 13944 C C . PRO A 1 51 ? 0.667 21.619 -1.731 1.00 0.00 51 PRO A C 9
ATOM 13945 O O . PRO A 1 51 ? 1.060 21.910 -2.861 1.00 0.00 51 PRO A O 9
ATOM 13956 N N . ASP A 1 52 ? -0.609 21.383 -1.448 1.00 0.00 52 ASP A N 9
ATOM 13957 C CA . ASP A 1 52 ? -1.646 21.456 -2.471 1.00 0.00 52 ASP A CA 9
ATOM 13958 C C . ASP A 1 52 ? -1.259 20.633 -3.696 1.00 0.00 52 ASP A C 9
ATOM 13959 O O . ASP A 1 52 ? -1.599 20.984 -4.825 1.00 0.00 52 ASP A O 9
ATOM 13968 N N . ASN A 1 53 ? -0.545 19.537 -3.464 1.00 0.00 53 ASN A N 9
ATOM 13969 C CA . ASN A 1 53 ? -0.110 18.664 -4.548 1.00 0.00 53 ASN A CA 9
ATOM 13970 C C . ASN A 1 53 ? -0.940 17.384 -4.583 1.00 0.00 53 ASN A C 9
ATOM 13971 O O . ASN A 1 53 ? -0.942 16.591 -3.642 1.00 0.00 53 ASN A O 9
ATOM 13982 N N . PRO A 1 54 ? -1.662 17.177 -5.694 1.00 0.00 54 PRO A N 9
ATOM 13983 C CA . PRO A 1 54 ? -2.508 15.995 -5.879 1.00 0.00 54 PRO A CA 9
ATOM 13984 C C . PRO A 1 54 ? -1.692 14.719 -6.054 1.00 0.00 54 PRO A C 9
ATOM 13985 O O . PRO A 1 54 ? -1.937 13.718 -5.381 1.00 0.00 54 PRO A O 9
ATOM 13996 N N . GLU A 1 55 ? -0.721 14.762 -6.961 1.00 0.00 55 GLU A N 9
ATOM 13997 C CA . GLU A 1 55 ? 0.131 13.608 -7.223 1.00 0.00 55 GLU A CA 9
ATOM 13998 C C . GLU A 1 55 ? 0.645 13.004 -5.919 1.00 0.00 55 GLU A C 9
ATOM 13999 O O . GLU A 1 55 ? 0.705 11.784 -5.769 1.00 0.00 55 GLU A O 9
ATOM 14011 N N . ALA A 1 56 ? 1.017 13.868 -4.980 1.00 0.00 56 ALA A N 9
ATOM 14012 C CA . ALA A 1 56 ? 1.525 13.421 -3.689 1.00 0.00 56 ALA A CA 9
ATOM 14013 C C . ALA A 1 56 ? 0.448 12.686 -2.900 1.00 0.00 56 ALA A C 9
ATOM 14014 O O . ALA A 1 56 ? 0.573 11.494 -2.621 1.00 0.00 56 ALA A O 9
ATOM 14021 N N . ALA A 1 57 ? -0.611 13.405 -2.541 1.00 0.00 57 ALA A N 9
ATOM 14022 C CA . ALA A 1 57 ? -1.711 12.820 -1.785 1.00 0.00 57 ALA A CA 9
ATOM 14023 C C . ALA A 1 57 ? -2.187 11.520 -2.425 1.00 0.00 57 ALA A C 9
ATOM 14024 O O . ALA A 1 57 ? -2.509 10.556 -1.729 1.00 0.00 57 ALA A O 9
ATOM 14031 N N . ASP A 1 58 ? -2.230 11.501 -3.752 1.00 0.00 58 ASP A N 9
ATOM 14032 C CA . ASP A 1 58 ? -2.667 10.318 -4.486 1.00 0.00 58 ASP A CA 9
ATOM 14033 C C . ASP A 1 58 ? -1.854 9.094 -4.076 1.00 0.00 58 ASP A C 9
ATOM 14034 O O . ASP A 1 58 ? -2.409 8.029 -3.803 1.00 0.00 58 ASP A O 9
ATOM 14043 N N . LYS A 1 59 ? -0.535 9.251 -4.036 1.00 0.00 59 LYS A N 9
ATOM 14044 C CA . LYS A 1 59 ? 0.355 8.160 -3.660 1.00 0.00 59 LYS A CA 9
ATOM 14045 C C . LYS A 1 59 ? 0.392 7.985 -2.145 1.00 0.00 59 LYS A C 9
ATOM 14046 O O . LYS A 1 59 ? 0.105 6.905 -1.628 1.00 0.00 59 LYS A O 9
ATOM 14065 N N . PHE A 1 60 ? 0.745 9.054 -1.439 1.00 0.00 60 PHE A N 9
ATOM 14066 C CA . PHE A 1 60 ? 0.819 9.018 0.017 1.00 0.00 60 PHE A CA 9
ATOM 14067 C C . PHE A 1 60 ? -0.258 8.103 0.593 1.00 0.00 60 PHE A C 9
ATOM 14068 O O . PHE A 1 60 ? 0.045 7.092 1.228 1.00 0.00 60 PHE A O 9
ATOM 14085 N N . LYS A 1 61 ? -1.516 8.464 0.368 1.00 0.00 61 LYS A N 9
ATOM 14086 C CA . LYS A 1 61 ? -2.639 7.677 0.863 1.00 0.00 61 LYS A CA 9
ATOM 14087 C C . LYS A 1 61 ? -2.374 6.185 0.695 1.00 0.00 61 LYS A C 9
ATOM 14088 O O . LYS A 1 61 ? -2.634 5.393 1.601 1.00 0.00 61 LYS A O 9
ATOM 14107 N N . GLU A 1 62 ? -1.852 5.808 -0.468 1.00 0.00 62 GLU A N 9
ATOM 14108 C CA . GLU A 1 62 ? -1.551 4.410 -0.753 1.00 0.00 62 GLU A CA 9
ATOM 14109 C C . GLU A 1 62 ? -0.365 3.929 0.077 1.00 0.00 62 GLU A C 9
ATOM 14110 O O . GLU A 1 62 ? -0.432 2.886 0.729 1.00 0.00 62 GLU A O 9
ATOM 14122 N N . ILE A 1 63 ? 0.720 4.696 0.048 1.00 0.00 63 ILE A N 9
ATOM 14123 C CA . ILE A 1 63 ? 1.921 4.349 0.798 1.00 0.00 63 ILE A CA 9
ATOM 14124 C C . ILE A 1 63 ? 1.573 3.880 2.207 1.00 0.00 63 ILE A C 9
ATOM 14125 O O . ILE A 1 63 ? 1.892 2.757 2.595 1.00 0.00 63 ILE A O 9
ATOM 14141 N N . ASN A 1 64 ? 0.915 4.749 2.968 1.00 0.00 64 ASN A N 9
ATOM 14142 C CA . ASN A 1 64 ? 0.522 4.423 4.334 1.00 0.00 64 ASN A CA 9
ATOM 14143 C C . ASN A 1 64 ? -0.455 3.252 4.355 1.00 0.00 64 ASN A C 9
ATOM 14144 O O . ASN A 1 64 ? -0.472 2.462 5.298 1.00 0.00 64 ASN A O 9
ATOM 14155 N N . ASN A 1 65 ? -1.267 3.147 3.308 1.00 0.00 65 ASN A N 9
ATOM 14156 C CA . ASN A 1 65 ? -2.247 2.071 3.205 1.00 0.00 65 ASN A CA 9
ATOM 14157 C C . ASN A 1 65 ? -1.557 0.713 3.128 1.00 0.00 65 ASN A C 9
ATOM 14158 O O . ASN A 1 65 ? -1.699 -0.118 4.024 1.00 0.00 65 ASN A O 9
ATOM 14169 N N . ALA A 1 66 ? -0.810 0.495 2.051 1.00 0.00 66 ALA A N 9
ATOM 14170 C CA . ALA A 1 66 ? -0.097 -0.762 1.858 1.00 0.00 66 ALA A CA 9
ATOM 14171 C C . ALA A 1 66 ? 0.841 -1.046 3.026 1.00 0.00 66 ALA A C 9
ATOM 14172 O O . ALA A 1 66 ? 0.766 -2.103 3.652 1.00 0.00 66 ALA A O 9
ATOM 14179 N N . HIS A 1 67 ? 1.725 -0.095 3.315 1.00 0.00 67 HIS A N 9
ATOM 14180 C CA . HIS A 1 67 ? 2.678 -0.244 4.409 1.00 0.00 67 HIS A CA 9
ATOM 14181 C C . HIS A 1 67 ? 1.963 -0.612 5.706 1.00 0.00 67 HIS A C 9
ATOM 14182 O O . HIS A 1 67 ? 2.307 -1.598 6.357 1.00 0.00 67 HIS A O 9
ATOM 14196 N N . ALA A 1 68 ? 0.967 0.187 6.074 1.00 0.00 68 ALA A N 9
ATOM 14197 C CA . ALA A 1 68 ? 0.204 -0.056 7.292 1.00 0.00 68 ALA A CA 9
ATOM 14198 C C . ALA A 1 68 ? -0.423 -1.446 7.279 1.00 0.00 68 ALA A C 9
ATOM 14199 O O . ALA A 1 68 ? -0.385 -2.164 8.279 1.00 0.00 68 ALA A O 9
ATOM 14206 N N . ILE A 1 69 ? -1.000 -1.819 6.141 1.00 0.00 69 ILE A N 9
ATOM 14207 C CA . ILE A 1 69 ? -1.635 -3.123 5.999 1.00 0.00 69 ILE A CA 9
ATOM 14208 C C . ILE A 1 69 ? -0.611 -4.248 6.111 1.00 0.00 69 ILE A C 9
ATOM 14209 O O . ILE A 1 69 ? -0.943 -5.367 6.504 1.00 0.00 69 ILE A O 9
ATOM 14225 N N . LEU A 1 70 ? 0.634 -3.943 5.764 1.00 0.00 70 LEU A N 9
ATOM 14226 C CA . LEU A 1 70 ? 1.709 -4.928 5.827 1.00 0.00 70 LEU A CA 9
ATOM 14227 C C . LEU A 1 70 ? 2.340 -4.957 7.215 1.00 0.00 70 LEU A C 9
ATOM 14228 O O . LEU A 1 70 ? 2.213 -5.940 7.947 1.00 0.00 70 LEU A O 9
ATOM 14244 N N . THR A 1 71 ? 3.020 -3.872 7.574 1.00 0.00 71 THR A N 9
ATOM 14245 C CA . THR A 1 71 ? 3.670 -3.773 8.875 1.00 0.00 71 THR A CA 9
ATOM 14246 C C . THR A 1 71 ? 2.809 -4.394 9.968 1.00 0.00 71 THR A C 9
ATOM 14247 O O . THR A 1 71 ? 3.325 -4.912 10.959 1.00 0.00 71 THR A O 9
ATOM 14258 N N . ASP A 1 72 ? 1.494 -4.340 9.783 1.00 0.00 72 ASP A N 9
ATOM 14259 C CA . ASP A 1 72 ? 0.561 -4.900 10.754 1.00 0.00 72 ASP A CA 9
ATOM 14260 C C . ASP A 1 72 ? 0.551 -6.423 10.682 1.00 0.00 72 ASP A C 9
ATOM 14261 O O . ASP A 1 72 ? 0.543 -7.003 9.596 1.00 0.00 72 ASP A O 9
ATOM 14270 N N . ALA A 1 73 ? 0.551 -7.066 11.845 1.00 0.00 73 ALA A N 9
ATOM 14271 C CA . ALA A 1 73 ? 0.540 -8.521 11.914 1.00 0.00 73 ALA A CA 9
ATOM 14272 C C . ALA A 1 73 ? -0.817 -9.081 11.502 1.00 0.00 73 ALA A C 9
ATOM 14273 O O . ALA A 1 73 ? -0.915 -9.880 10.571 1.00 0.00 73 ALA A O 9
ATOM 14280 N N . THR A 1 74 ? -1.864 -8.656 12.203 1.00 0.00 74 THR A N 9
ATOM 14281 C CA . THR A 1 74 ? -3.216 -9.116 11.912 1.00 0.00 74 THR A CA 9
ATOM 14282 C C . THR A 1 74 ? -3.557 -8.924 10.438 1.00 0.00 74 THR A C 9
ATOM 14283 O O . THR A 1 74 ? -4.012 -9.852 9.769 1.00 0.00 74 THR A O 9
ATOM 14294 N N . LYS A 1 75 ? -3.333 -7.714 9.937 1.00 0.00 75 LYS A N 9
ATOM 14295 C CA . LYS A 1 75 ? -3.614 -7.399 8.541 1.00 0.00 75 LYS A CA 9
ATOM 14296 C C . LYS A 1 75 ? -2.927 -8.394 7.611 1.00 0.00 75 LYS A C 9
ATOM 14297 O O . LYS A 1 75 ? -3.576 -9.032 6.781 1.00 0.00 75 LYS A O 9
ATOM 14316 N N . ARG A 1 76 ? -1.612 -8.521 7.755 1.00 0.00 76 ARG A N 9
ATOM 14317 C CA . ARG A 1 76 ? -0.838 -9.438 6.927 1.00 0.00 76 ARG A CA 9
ATOM 14318 C C . ARG A 1 76 ? -1.495 -10.815 6.880 1.00 0.00 76 ARG A C 9
ATOM 14319 O O . ARG A 1 76 ? -1.389 -11.530 5.885 1.00 0.00 76 ARG A O 9
ATOM 14340 N N . ASN A 1 77 ? -2.173 -11.178 7.964 1.00 0.00 77 ASN A N 9
ATOM 14341 C CA . ASN A 1 77 ? -2.846 -12.469 8.048 1.00 0.00 77 ASN A CA 9
ATOM 14342 C C . ASN A 1 77 ? -4.172 -12.441 7.293 1.00 0.00 77 ASN A C 9
ATOM 14343 O O . ASN A 1 77 ? -4.513 -13.388 6.583 1.00 0.00 77 ASN A O 9
ATOM 14354 N N . ILE A 1 78 ? -4.913 -11.350 7.451 1.00 0.00 78 ILE A N 9
ATOM 14355 C CA . ILE A 1 78 ? -6.200 -11.198 6.783 1.00 0.00 78 ILE A CA 9
ATOM 14356 C C . ILE A 1 78 ? -6.028 -11.114 5.271 1.00 0.00 78 ILE A C 9
ATOM 14357 O O . ILE A 1 78 ? -6.816 -11.681 4.513 1.00 0.00 78 ILE A O 9
ATOM 14373 N N . TYR A 1 79 ? -4.992 -10.406 4.837 1.00 0.00 79 TYR A N 9
ATOM 14374 C CA . TYR A 1 79 ? -4.716 -10.247 3.414 1.00 0.00 79 TYR A CA 9
ATOM 14375 C C . TYR A 1 79 ? -4.082 -11.509 2.838 1.00 0.00 79 TYR A C 9
ATOM 14376 O O . TYR A 1 79 ? -4.247 -11.816 1.657 1.00 0.00 79 TYR A O 9
ATOM 14394 N N . ASP A 1 80 ? -3.359 -12.238 3.681 1.00 0.00 80 ASP A N 9
ATOM 14395 C CA . ASP A 1 80 ? -2.701 -13.469 3.257 1.00 0.00 80 ASP A CA 9
ATOM 14396 C C . ASP A 1 80 ? -3.685 -14.634 3.246 1.00 0.00 80 ASP A C 9
ATOM 14397 O O . ASP A 1 80 ? -3.603 -15.522 2.397 1.00 0.00 80 ASP A O 9
ATOM 14406 N N . LYS A 1 81 ? -4.615 -14.626 4.195 1.00 0.00 81 LYS A N 9
ATOM 14407 C CA . LYS A 1 81 ? -5.616 -15.681 4.296 1.00 0.00 81 LYS A CA 9
ATOM 14408 C C . LYS A 1 81 ? -6.788 -15.411 3.359 1.00 0.00 81 LYS A C 9
ATOM 14409 O O . LYS A 1 81 ? -7.207 -16.288 2.603 1.00 0.00 81 LYS A O 9
ATOM 14428 N N . TYR A 1 82 ? -7.313 -14.192 3.412 1.00 0.00 82 TYR A N 9
ATOM 14429 C CA . TYR A 1 82 ? -8.438 -13.806 2.568 1.00 0.00 82 TYR A CA 9
ATOM 14430 C C . TYR A 1 82 ? -7.976 -12.917 1.417 1.00 0.00 82 TYR A C 9
ATOM 14431 O O . TYR A 1 82 ? -8.015 -13.317 0.254 1.00 0.00 82 TYR A O 9
ATOM 14449 N N . GLY A 1 83 ? -7.538 -11.707 1.751 1.00 0.00 83 GLY A N 9
ATOM 14450 C CA . GLY A 1 83 ? -7.074 -10.780 0.736 1.00 0.00 83 GLY A CA 9
ATOM 14451 C C . GLY A 1 83 ? -7.900 -9.510 0.690 1.00 0.00 83 GLY A C 9
ATOM 14452 O O . GLY A 1 83 ? -8.203 -8.920 1.727 1.00 0.00 83 GLY A O 9
ATOM 14456 N N . SER A 1 84 ? -8.265 -9.086 -0.516 1.00 0.00 84 SER A N 9
ATOM 14457 C CA . SER A 1 84 ? -9.057 -7.875 -0.693 1.00 0.00 84 SER A CA 9
ATOM 14458 C C . SER A 1 84 ? -10.389 -7.984 0.042 1.00 0.00 84 SER A C 9
ATOM 14459 O O . SER A 1 84 ? -10.758 -7.100 0.816 1.00 0.00 84 SER A O 9
ATOM 14467 N N . LEU A 1 85 ? -11.107 -9.073 -0.207 1.00 0.00 85 LEU A N 9
ATOM 14468 C CA . LEU A 1 85 ? -12.399 -9.300 0.431 1.00 0.00 85 LEU A CA 9
ATOM 14469 C C . LEU A 1 85 ? -12.287 -9.179 1.947 1.00 0.00 85 LEU A C 9
ATOM 14470 O O . LEU A 1 85 ? -13.078 -8.485 2.585 1.00 0.00 85 LEU A O 9
ATOM 14486 N N . GLY A 1 86 ? -11.297 -9.857 2.519 1.00 0.00 86 GLY A N 9
ATOM 14487 C CA . GLY A 1 86 ? -11.098 -9.811 3.955 1.00 0.00 86 GLY A CA 9
ATOM 14488 C C . GLY A 1 86 ? -11.060 -8.393 4.490 1.00 0.00 86 GLY A C 9
ATOM 14489 O O . GLY A 1 86 ? -11.795 -8.050 5.417 1.00 0.00 86 GLY A O 9
ATOM 14493 N N . LEU A 1 87 ? -10.200 -7.565 3.906 1.00 0.00 87 LEU A N 9
ATOM 14494 C CA . LEU A 1 87 ? -10.067 -6.176 4.330 1.00 0.00 87 LEU A CA 9
ATOM 14495 C C . LEU A 1 87 ? -11.395 -5.438 4.200 1.00 0.00 87 LEU A C 9
ATOM 14496 O O . LEU A 1 87 ? -11.841 -4.772 5.135 1.00 0.00 87 LEU A O 9
ATOM 14512 N N . TYR A 1 88 ? -12.025 -5.562 3.037 1.00 0.00 88 TYR A N 9
ATOM 14513 C CA . TYR A 1 88 ? -13.303 -4.907 2.786 1.00 0.00 88 TYR A CA 9
ATOM 14514 C C . TYR A 1 88 ? -14.327 -5.282 3.852 1.00 0.00 88 TYR A C 9
ATOM 14515 O O . TYR A 1 88 ? -14.901 -4.415 4.511 1.00 0.00 88 TYR A O 9
ATOM 14533 N N . VAL A 1 89 ? -14.550 -6.582 4.018 1.00 0.00 89 VAL A N 9
ATOM 14534 C CA . VAL A 1 89 ? -15.503 -7.074 5.005 1.00 0.00 89 VAL A CA 9
ATOM 14535 C C . VAL A 1 89 ? -15.195 -6.519 6.391 1.00 0.00 89 VAL A C 9
ATOM 14536 O O . VAL A 1 89 ? -16.040 -5.882 7.018 1.00 0.00 89 VAL A O 9
ATOM 14549 N N . ALA A 1 90 ? -13.977 -6.765 6.864 1.00 0.00 90 ALA A N 9
ATOM 14550 C CA . ALA A 1 90 ? -13.555 -6.287 8.175 1.00 0.00 90 ALA A CA 9
ATOM 14551 C C . ALA A 1 90 ? -13.830 -4.795 8.330 1.00 0.00 90 ALA A C 9
ATOM 14552 O O . ALA A 1 90 ? -14.309 -4.349 9.372 1.00 0.00 90 ALA A O 9
ATOM 14559 N N . GLU A 1 91 ? -13.524 -4.030 7.287 1.00 0.00 91 GLU A N 9
ATOM 14560 C CA . GLU A 1 91 ? -13.737 -2.587 7.310 1.00 0.00 91 GLU A CA 9
ATOM 14561 C C . GLU A 1 91 ? -15.196 -2.258 7.611 1.00 0.00 91 GLU A C 9
ATOM 14562 O O . GLU A 1 91 ? -15.492 -1.303 8.329 1.00 0.00 91 GLU A O 9
ATOM 14574 N N . GLN A 1 92 ? -16.103 -3.056 7.057 1.00 0.00 92 GLN A N 9
ATOM 14575 C CA . GLN A 1 92 ? -17.532 -2.848 7.265 1.00 0.00 92 GLN A CA 9
ATOM 14576 C C . GLN A 1 92 ? -17.967 -3.383 8.625 1.00 0.00 92 GLN A C 9
ATOM 14577 O O . GLN A 1 92 ? -18.537 -2.653 9.437 1.00 0.00 92 GLN A O 9
ATOM 14591 N N . PHE A 1 93 ? -17.694 -4.660 8.868 1.00 0.00 93 PHE A N 9
ATOM 14592 C CA . PHE A 1 93 ? -18.059 -5.293 10.130 1.00 0.00 93 PHE A CA 9
ATOM 14593 C C . PHE A 1 93 ? -16.873 -5.314 11.091 1.00 0.00 93 PHE A C 9
ATOM 14594 O O . PHE A 1 93 ? -16.897 -4.668 12.138 1.00 0.00 93 PHE A O 9
ATOM 14611 N N . GLY A 1 94 ? -15.837 -6.062 10.726 1.00 0.00 94 GLY A N 9
ATOM 14612 C CA . GLY A 1 94 ? -14.657 -6.155 11.566 1.00 0.00 94 GLY A CA 9
ATOM 14613 C C . GLY A 1 94 ? -13.902 -7.454 11.365 1.00 0.00 94 GLY A C 9
ATOM 14614 O O . GLY A 1 94 ? -14.509 -8.513 11.206 1.00 0.00 94 GLY A O 9
ATOM 14618 N N . GLU A 1 95 ? -12.575 -7.374 11.371 1.00 0.00 95 GLU A N 9
ATOM 14619 C CA . GLU A 1 95 ? -11.739 -8.553 11.185 1.00 0.00 95 GLU A CA 9
ATOM 14620 C C . GLU A 1 95 ? -12.219 -9.705 12.063 1.00 0.00 95 GLU A C 9
ATOM 14621 O O . GLU A 1 95 ? -12.380 -10.831 11.594 1.00 0.00 95 GLU A O 9
ATOM 14633 N N . GLU A 1 96 ? -12.447 -9.413 13.340 1.00 0.00 96 GLU A N 9
ATOM 14634 C CA . GLU A 1 96 ? -12.908 -10.425 14.284 1.00 0.00 96 GLU A CA 9
ATOM 14635 C C . GLU A 1 96 ? -14.165 -11.118 13.767 1.00 0.00 96 GLU A C 9
ATOM 14636 O O . GLU A 1 96 ? -14.303 -12.336 13.873 1.00 0.00 96 GLU A O 9
ATOM 14648 N N . ASN A 1 97 ? -15.079 -10.333 13.207 1.00 0.00 97 ASN A N 9
ATOM 14649 C CA . ASN A 1 97 ? -16.326 -10.870 12.675 1.00 0.00 97 ASN A CA 9
ATOM 14650 C C . ASN A 1 97 ? -16.068 -11.706 11.425 1.00 0.00 97 ASN A C 9
ATOM 14651 O O . ASN A 1 97 ? -16.713 -12.731 11.206 1.00 0.00 97 ASN A O 9
ATOM 14662 N N . VAL A 1 98 ? -15.120 -11.259 10.607 1.00 0.00 98 VAL A N 9
ATOM 14663 C CA . VAL A 1 98 ? -14.775 -11.966 9.379 1.00 0.00 98 VAL A CA 9
ATOM 14664 C C . VAL A 1 98 ? -14.365 -13.405 9.670 1.00 0.00 98 VAL A C 9
ATOM 14665 O O . VAL A 1 98 ? -14.665 -14.315 8.898 1.00 0.00 98 VAL A O 9
ATOM 14678 N N . ASN A 1 99 ? -13.678 -13.604 10.790 1.00 0.00 99 ASN A N 9
ATOM 14679 C CA . ASN A 1 99 ? -13.226 -14.934 11.184 1.00 0.00 99 ASN A CA 9
ATOM 14680 C C . ASN A 1 99 ? -14.400 -15.905 11.264 1.00 0.00 99 ASN A C 9
ATOM 14681 O O . ASN A 1 99 ? -14.365 -16.989 10.681 1.00 0.00 99 ASN A O 9
ATOM 14692 N N . THR A 1 100 ? -15.440 -15.509 11.991 1.00 0.00 100 THR A N 9
ATOM 14693 C CA . THR A 1 100 ? -16.625 -16.344 12.149 1.00 0.00 100 THR A CA 9
ATOM 14694 C C . THR A 1 100 ? -17.458 -16.363 10.872 1.00 0.00 100 THR A C 9
ATOM 14695 O O . THR A 1 100 ? -18.231 -17.293 10.638 1.00 0.00 100 THR A O 9
ATOM 14706 N N . TYR A 1 101 ? -17.295 -15.333 10.050 1.00 0.00 101 TYR A N 9
ATOM 14707 C CA . TYR A 1 101 ? -18.034 -15.232 8.797 1.00 0.00 101 TYR A CA 9
ATOM 14708 C C . TYR A 1 101 ? -17.631 -16.346 7.835 1.00 0.00 101 TYR A C 9
ATOM 14709 O O . TYR A 1 101 ? -18.482 -16.987 7.218 1.00 0.00 101 TYR A O 9
ATOM 14727 N N . PHE A 1 102 ? -16.327 -16.571 7.714 1.00 0.00 102 PHE A N 9
ATOM 14728 C CA . PHE A 1 102 ? -15.810 -17.607 6.828 1.00 0.00 102 PHE A CA 9
ATOM 14729 C C . PHE A 1 102 ? -16.246 -18.992 7.296 1.00 0.00 102 PHE A C 9
ATOM 14730 O O . PHE A 1 102 ? -16.820 -19.767 6.531 1.00 0.00 102 PHE A O 9
ATOM 14747 N N . VAL A 1 103 ? -15.970 -19.297 8.560 1.00 0.00 103 VAL A N 9
ATOM 14748 C CA . VAL A 1 103 ? -16.334 -20.587 9.133 1.00 0.00 103 VAL A CA 9
ATOM 14749 C C . VAL A 1 103 ? -17.848 -20.749 9.205 1.00 0.00 103 VAL A C 9
ATOM 14750 O O . VAL A 1 103 ? -18.514 -20.101 10.011 1.00 0.00 103 VAL A O 9
ATOM 14763 N N . SER A 1 104 ? -18.385 -21.619 8.356 1.00 0.00 104 SER A N 9
ATOM 14764 C CA . SER A 1 104 ? -19.822 -21.865 8.321 1.00 0.00 104 SER A CA 9
ATOM 14765 C C . SER A 1 104 ? -20.116 -23.341 8.072 1.00 0.00 104 SER A C 9
ATOM 14766 O O . SER A 1 104 ? -19.266 -24.079 7.574 1.00 0.00 104 SER A O 9
ATOM 14774 N N . GLY A 1 105 ? -21.326 -23.765 8.424 1.00 0.00 105 GLY A N 9
ATOM 14775 C CA . GLY A 1 105 ? -21.711 -25.151 8.233 1.00 0.00 105 GLY A CA 9
ATOM 14776 C C . GLY A 1 105 ? -22.883 -25.553 9.105 1.00 0.00 105 GLY A C 9
ATOM 14777 O O . GLY A 1 105 ? -23.613 -24.711 9.628 1.00 0.00 105 GLY A O 9
ATOM 14781 N N . PRO A 1 106 ? -23.078 -26.870 9.272 1.00 0.00 106 PRO A N 9
ATOM 14782 C CA . PRO A 1 106 ? -24.170 -27.412 10.086 1.00 0.00 106 PRO A CA 9
ATOM 14783 C C . PRO A 1 106 ? -23.966 -27.154 11.575 1.00 0.00 106 PRO A C 9
ATOM 14784 O O . PRO A 1 106 ? -24.812 -27.506 12.397 1.00 0.00 106 PRO A O 9
ATOM 14795 N N . SER A 1 107 ? -22.839 -26.538 11.915 1.00 0.00 107 SER A N 9
ATOM 14796 C CA . SER A 1 107 ? -22.522 -26.237 13.306 1.00 0.00 107 SER A CA 9
ATOM 14797 C C . SER A 1 107 ? -23.613 -25.378 13.938 1.00 0.00 107 SER A C 9
ATOM 14798 O O . SER A 1 107 ? -24.224 -24.542 13.272 1.00 0.00 107 SER A O 9
ATOM 14806 N N . SER A 1 108 ? -23.853 -25.590 15.228 1.00 0.00 108 SER A N 9
ATOM 14807 C CA . SER A 1 108 ? -24.873 -24.839 15.950 1.00 0.00 108 SER A CA 9
ATOM 14808 C C . SER A 1 108 ? -24.638 -23.338 15.816 1.00 0.00 108 SER A C 9
ATOM 14809 O O . SER A 1 108 ? -23.503 -22.867 15.876 1.00 0.00 108 SER A O 9
ATOM 14817 N N . GLY A 1 109 ? -25.723 -22.589 15.634 1.00 0.00 109 GLY A N 9
ATOM 14818 C CA . GLY A 1 109 ? -25.615 -21.149 15.494 1.00 0.00 109 GLY A CA 9
ATOM 14819 C C . GLY A 1 109 ? -26.506 -20.404 16.468 1.00 0.00 109 GLY A C 9
ATOM 14820 O O . GLY A 1 109 ? -27.732 -20.468 16.371 1.00 0.00 109 GLY A O 9
ATOM 14824 N N . GLY A 1 1 ? 23.437 -25.065 -4.285 1.00 0.00 1 GLY A N 10
ATOM 14825 C CA . GLY A 1 1 ? 23.685 -24.634 -5.649 1.00 0.00 1 GLY A CA 10
ATOM 14826 C C . GLY A 1 1 ? 22.609 -23.701 -6.167 1.00 0.00 1 GLY A C 10
ATOM 14827 O O . GLY A 1 1 ? 21.581 -23.506 -5.517 1.00 0.00 1 GLY A O 10
ATOM 14831 N N . SER A 1 2 ? 22.845 -23.121 -7.339 1.00 0.00 2 SER A N 10
ATOM 14832 C CA . SER A 1 2 ? 21.889 -22.198 -7.942 1.00 0.00 2 SER A CA 10
ATOM 14833 C C . SER A 1 2 ? 21.878 -22.343 -9.460 1.00 0.00 2 SER A C 10
ATOM 14834 O O . SER A 1 2 ? 22.917 -22.568 -10.081 1.00 0.00 2 SER A O 10
ATOM 14842 N N . SER A 1 3 ? 20.695 -22.211 -10.052 1.00 0.00 3 SER A N 10
ATOM 14843 C CA . SER A 1 3 ? 20.546 -22.331 -11.498 1.00 0.00 3 SER A CA 10
ATOM 14844 C C . SER A 1 3 ? 19.121 -21.997 -11.927 1.00 0.00 3 SER A C 10
ATOM 14845 O O . SER A 1 3 ? 18.165 -22.250 -11.195 1.00 0.00 3 SER A O 10
ATOM 14853 N N . GLY A 1 4 ? 18.987 -21.425 -13.120 1.00 0.00 4 GLY A N 10
ATOM 14854 C CA . GLY A 1 4 ? 17.676 -21.065 -13.627 1.00 0.00 4 GLY A CA 10
ATOM 14855 C C . GLY A 1 4 ? 17.558 -19.584 -13.931 1.00 0.00 4 GLY A C 10
ATOM 14856 O O . GLY A 1 4 ? 17.727 -18.747 -13.044 1.00 0.00 4 GLY A O 10
ATOM 14860 N N . SER A 1 5 ? 17.270 -19.261 -15.187 1.00 0.00 5 SER A N 10
ATOM 14861 C CA . SER A 1 5 ? 17.136 -17.871 -15.607 1.00 0.00 5 SER A CA 10
ATOM 14862 C C . SER A 1 5 ? 15.845 -17.662 -16.392 1.00 0.00 5 SER A C 10
ATOM 14863 O O . SER A 1 5 ? 15.557 -18.394 -17.339 1.00 0.00 5 SER A O 10
ATOM 14871 N N . SER A 1 6 ? 15.071 -16.659 -15.991 1.00 0.00 6 SER A N 10
ATOM 14872 C CA . SER A 1 6 ? 13.808 -16.356 -16.654 1.00 0.00 6 SER A CA 10
ATOM 14873 C C . SER A 1 6 ? 13.783 -14.910 -17.140 1.00 0.00 6 SER A C 10
ATOM 14874 O O . SER A 1 6 ? 14.455 -14.044 -16.582 1.00 0.00 6 SER A O 10
ATOM 14882 N N . GLY A 1 7 ? 13.002 -14.657 -18.187 1.00 0.00 7 GLY A N 10
ATOM 14883 C CA . GLY A 1 7 ? 12.904 -13.315 -18.731 1.00 0.00 7 GLY A CA 10
ATOM 14884 C C . GLY A 1 7 ? 11.909 -13.224 -19.871 1.00 0.00 7 GLY A C 10
ATOM 14885 O O . GLY A 1 7 ? 11.063 -12.329 -19.896 1.00 0.00 7 GLY A O 10
ATOM 14889 N N . ARG A 1 8 ? 12.010 -14.151 -20.818 1.00 0.00 8 ARG A N 10
ATOM 14890 C CA . ARG A 1 8 ? 11.114 -14.170 -21.968 1.00 0.00 8 ARG A CA 10
ATOM 14891 C C . ARG A 1 8 ? 9.689 -13.815 -21.552 1.00 0.00 8 ARG A C 10
ATOM 14892 O O . ARG A 1 8 ? 9.206 -14.264 -20.513 1.00 0.00 8 ARG A O 10
ATOM 14913 N N . GLN A 1 9 ? 9.023 -13.007 -22.371 1.00 0.00 9 GLN A N 10
ATOM 14914 C CA . GLN A 1 9 ? 7.654 -12.592 -22.087 1.00 0.00 9 GLN A CA 10
ATOM 14915 C C . GLN A 1 9 ? 6.686 -13.168 -23.115 1.00 0.00 9 GLN A C 10
ATOM 14916 O O . GLN A 1 9 ? 5.783 -12.478 -23.586 1.00 0.00 9 GLN A O 10
ATOM 14930 N N . ARG A 1 10 ? 6.881 -14.437 -23.458 1.00 0.00 10 ARG A N 10
ATOM 14931 C CA . ARG A 1 10 ? 6.026 -15.106 -24.432 1.00 0.00 10 ARG A CA 10
ATOM 14932 C C . ARG A 1 10 ? 5.439 -16.388 -23.850 1.00 0.00 10 ARG A C 10
ATOM 14933 O O . ARG A 1 10 ? 5.361 -17.411 -24.529 1.00 0.00 10 ARG A O 10
ATOM 14954 N N . SER A 1 11 ? 5.027 -16.324 -22.587 1.00 0.00 11 SER A N 10
ATOM 14955 C CA . SER A 1 11 ? 4.450 -17.480 -21.912 1.00 0.00 11 SER A CA 10
ATOM 14956 C C . SER A 1 11 ? 3.548 -17.044 -20.762 1.00 0.00 11 SER A C 10
ATOM 14957 O O . SER A 1 11 ? 3.728 -15.968 -20.189 1.00 0.00 11 SER A O 10
ATOM 14965 N N . LEU A 1 12 ? 2.575 -17.886 -20.429 1.00 0.00 12 LEU A N 10
ATOM 14966 C CA . LEU A 1 12 ? 1.643 -17.588 -19.347 1.00 0.00 12 LEU A CA 10
ATOM 14967 C C . LEU A 1 12 ? 2.128 -18.186 -18.031 1.00 0.00 12 LEU A C 10
ATOM 14968 O O . LEU A 1 12 ? 2.146 -19.405 -17.860 1.00 0.00 12 LEU A O 10
ATOM 14984 N N . SER A 1 13 ? 2.519 -17.320 -17.102 1.00 0.00 13 SER A N 10
ATOM 14985 C CA . SER A 1 13 ? 3.007 -17.762 -15.800 1.00 0.00 13 SER A CA 10
ATOM 14986 C C . SER A 1 13 ? 2.135 -17.209 -14.677 1.00 0.00 13 SER A C 10
ATOM 14987 O O . SER A 1 13 ? 1.616 -16.095 -14.768 1.00 0.00 13 SER A O 10
ATOM 14995 N N . THR A 1 14 ? 1.977 -17.995 -13.617 1.00 0.00 14 THR A N 10
ATOM 14996 C CA . THR A 1 14 ? 1.167 -17.586 -12.476 1.00 0.00 14 THR A CA 10
ATOM 14997 C C . THR A 1 14 ? 1.833 -16.449 -11.709 1.00 0.00 14 THR A C 10
ATOM 14998 O O . THR A 1 14 ? 2.911 -16.619 -11.141 1.00 0.00 14 THR A O 10
ATOM 15009 N N . SER A 1 15 ? 1.182 -15.290 -11.697 1.00 0.00 15 SER A N 10
ATOM 15010 C CA . SER A 1 15 ? 1.713 -14.123 -11.001 1.00 0.00 15 SER A CA 10
ATOM 15011 C C . SER A 1 15 ? 0.614 -13.096 -10.746 1.00 0.00 15 SER A C 10
ATOM 15012 O O . SER A 1 15 ? -0.400 -13.070 -11.442 1.00 0.00 15 SER A O 10
ATOM 15020 N N . GLY A 1 16 ? 0.824 -12.252 -9.741 1.00 0.00 16 GLY A N 10
ATOM 15021 C CA . GLY A 1 16 ? -0.157 -11.234 -9.410 1.00 0.00 16 GLY A CA 10
ATOM 15022 C C . GLY A 1 16 ? 0.398 -10.175 -8.478 1.00 0.00 16 GLY A C 10
ATOM 15023 O O . GLY A 1 16 ? 0.669 -10.449 -7.310 1.00 0.00 16 GLY A O 10
ATOM 15027 N N . GLU A 1 17 ? 0.569 -8.963 -8.997 1.00 0.00 17 GLU A N 10
ATOM 15028 C CA . GLU A 1 17 ? 1.098 -7.861 -8.203 1.00 0.00 17 GLU A CA 10
ATOM 15029 C C . GLU A 1 17 ? 0.286 -7.673 -6.924 1.00 0.00 17 GLU A C 10
ATOM 15030 O O . GLU A 1 17 ? -0.941 -7.776 -6.934 1.00 0.00 17 GLU A O 10
ATOM 15042 N N . SER A 1 18 ? 0.980 -7.398 -5.824 1.00 0.00 18 SER A N 10
ATOM 15043 C CA . SER A 1 18 ? 0.326 -7.200 -4.536 1.00 0.00 18 SER A CA 10
ATOM 15044 C C . SER A 1 18 ? 0.760 -5.882 -3.903 1.00 0.00 18 SER A C 10
ATOM 15045 O O . SER A 1 18 ? 1.490 -5.098 -4.511 1.00 0.00 18 SER A O 10
ATOM 15053 N N . LEU A 1 19 ? 0.305 -5.643 -2.678 1.00 0.00 19 LEU A N 10
ATOM 15054 C CA . LEU A 1 19 ? 0.645 -4.420 -1.960 1.00 0.00 19 LEU A CA 10
ATOM 15055 C C . LEU A 1 19 ? 2.146 -4.153 -2.019 1.00 0.00 19 LEU A C 10
ATOM 15056 O O . LEU A 1 19 ? 2.578 -3.018 -2.219 1.00 0.00 19 LEU A O 10
ATOM 15072 N N . TYR A 1 20 ? 2.936 -5.207 -1.846 1.00 0.00 20 TYR A N 10
ATOM 15073 C CA . TYR A 1 20 ? 4.389 -5.087 -1.880 1.00 0.00 20 TYR A CA 10
ATOM 15074 C C . TYR A 1 20 ? 4.826 -4.054 -2.913 1.00 0.00 20 TYR A C 10
ATOM 15075 O O . TYR A 1 20 ? 5.610 -3.153 -2.614 1.00 0.00 20 TYR A O 10
ATOM 15093 N N . HIS A 1 21 ? 4.314 -4.192 -4.132 1.00 0.00 21 HIS A N 10
ATOM 15094 C CA . HIS A 1 21 ? 4.650 -3.271 -5.212 1.00 0.00 21 HIS A CA 10
ATOM 15095 C C . HIS A 1 21 ? 4.387 -1.827 -4.796 1.00 0.00 21 HIS A C 10
ATOM 15096 O O . HIS A 1 21 ? 5.252 -0.962 -4.935 1.00 0.00 21 HIS A O 10
ATOM 15110 N N . VAL A 1 22 ? 3.186 -1.573 -4.284 1.00 0.00 22 VAL A N 10
ATOM 15111 C CA . VAL A 1 22 ? 2.809 -0.234 -3.848 1.00 0.00 22 VAL A CA 10
ATOM 15112 C C . VAL A 1 22 ? 3.977 0.472 -3.170 1.00 0.00 22 VAL A C 10
ATOM 15113 O O . VAL A 1 22 ? 4.186 1.671 -3.359 1.00 0.00 22 VAL A O 10
ATOM 15126 N N . LEU A 1 23 ? 4.737 -0.278 -2.379 1.00 0.00 23 LEU A N 10
ATOM 15127 C CA . LEU A 1 23 ? 5.887 0.276 -1.673 1.00 0.00 23 LEU A CA 10
ATOM 15128 C C . LEU A 1 23 ? 7.153 0.156 -2.515 1.00 0.00 23 LEU A C 10
ATOM 15129 O O . LEU A 1 23 ? 7.911 1.115 -2.653 1.00 0.00 23 LEU A O 10
ATOM 15145 N N . GLY A 1 24 ? 7.374 -1.028 -3.077 1.00 0.00 24 GLY A N 10
ATOM 15146 C CA . GLY A 1 24 ? 8.548 -1.251 -3.900 1.00 0.00 24 GLY A CA 10
ATOM 15147 C C . GLY A 1 24 ? 9.369 -2.435 -3.430 1.00 0.00 24 GLY A C 10
ATOM 15148 O O . GLY A 1 24 ? 10.600 -2.382 -3.422 1.00 0.00 24 GLY A O 10
ATOM 15152 N N . LEU A 1 25 ? 8.689 -3.506 -3.036 1.00 0.00 25 LEU A N 10
ATOM 15153 C CA . LEU A 1 25 ? 9.364 -4.709 -2.561 1.00 0.00 25 LEU A CA 10
ATOM 15154 C C . LEU A 1 25 ? 8.871 -5.942 -3.311 1.00 0.00 25 LEU A C 10
ATOM 15155 O O . LEU A 1 25 ? 8.071 -5.837 -4.241 1.00 0.00 25 LEU A O 10
ATOM 15171 N N . ASP A 1 26 ? 9.353 -7.110 -2.900 1.00 0.00 26 ASP A N 10
ATOM 15172 C CA . ASP A 1 26 ? 8.959 -8.364 -3.530 1.00 0.00 26 ASP A CA 10
ATOM 15173 C C . ASP A 1 26 ? 7.973 -9.128 -2.652 1.00 0.00 26 ASP A C 10
ATOM 15174 O O . ASP A 1 26 ? 7.878 -8.884 -1.449 1.00 0.00 26 ASP A O 10
ATOM 15183 N N . LYS A 1 27 ? 7.240 -10.054 -3.261 1.00 0.00 27 LYS A N 10
ATOM 15184 C CA . LYS A 1 27 ? 6.262 -10.855 -2.535 1.00 0.00 27 LYS A CA 10
ATOM 15185 C C . LYS A 1 27 ? 6.889 -11.495 -1.301 1.00 0.00 27 LYS A C 10
ATOM 15186 O O . LYS A 1 27 ? 6.233 -11.661 -0.275 1.00 0.00 27 LYS A O 10
ATOM 15205 N N . ASN A 1 28 ? 8.165 -11.852 -1.410 1.00 0.00 28 ASN A N 10
ATOM 15206 C CA . ASN A 1 28 ? 8.882 -12.473 -0.302 1.00 0.00 28 ASN A CA 10
ATOM 15207 C C . ASN A 1 28 ? 9.715 -11.442 0.454 1.00 0.00 28 ASN A C 10
ATOM 15208 O O . ASN A 1 28 ? 10.783 -11.755 0.978 1.00 0.00 28 ASN A O 10
ATOM 15219 N N . ALA A 1 29 ? 9.218 -10.210 0.505 1.00 0.00 29 ALA A N 10
ATOM 15220 C CA . ALA A 1 29 ? 9.915 -9.133 1.197 1.00 0.00 29 ALA A CA 10
ATOM 15221 C C . ALA A 1 29 ? 9.887 -9.344 2.707 1.00 0.00 29 ALA A C 10
ATOM 15222 O O . ALA A 1 29 ? 9.081 -10.120 3.222 1.00 0.00 29 ALA A O 10
ATOM 15229 N N . THR A 1 30 ? 10.772 -8.648 3.414 1.00 0.00 30 THR A N 10
ATOM 15230 C CA . THR A 1 30 ? 10.850 -8.760 4.865 1.00 0.00 30 THR A CA 10
ATOM 15231 C C . THR A 1 30 ? 10.332 -7.497 5.542 1.00 0.00 30 THR A C 10
ATOM 15232 O O . THR A 1 30 ? 10.574 -6.385 5.072 1.00 0.00 30 THR A O 10
ATOM 15243 N N . SER A 1 31 ? 9.619 -7.674 6.650 1.00 0.00 31 SER A N 10
ATOM 15244 C CA . SER A 1 31 ? 9.064 -6.548 7.391 1.00 0.00 31 SER A CA 10
ATOM 15245 C C . SER A 1 31 ? 10.080 -5.415 7.500 1.00 0.00 31 SER A C 10
ATOM 15246 O O . SER A 1 31 ? 9.752 -4.249 7.282 1.00 0.00 31 SER A O 10
ATOM 15254 N N . ASP A 1 32 ? 11.315 -5.768 7.838 1.00 0.00 32 ASP A N 10
ATOM 15255 C CA . ASP A 1 32 ? 12.382 -4.783 7.975 1.00 0.00 32 ASP A CA 10
ATOM 15256 C C . ASP A 1 32 ? 12.464 -3.896 6.737 1.00 0.00 32 ASP A C 10
ATOM 15257 O O . ASP A 1 32 ? 12.681 -2.688 6.840 1.00 0.00 32 ASP A O 10
ATOM 15266 N N . ASP A 1 33 ? 12.292 -4.503 5.568 1.00 0.00 33 ASP A N 10
ATOM 15267 C CA . ASP A 1 33 ? 12.347 -3.768 4.310 1.00 0.00 33 ASP A CA 10
ATOM 15268 C C . ASP A 1 33 ? 11.087 -2.931 4.114 1.00 0.00 33 ASP A C 10
ATOM 15269 O O . ASP A 1 33 ? 11.136 -1.842 3.540 1.00 0.00 33 ASP A O 10
ATOM 15278 N N . ILE A 1 34 ? 9.960 -3.446 4.593 1.00 0.00 34 ILE A N 10
ATOM 15279 C CA . ILE A 1 34 ? 8.687 -2.746 4.470 1.00 0.00 34 ILE A CA 10
ATOM 15280 C C . ILE A 1 34 ? 8.719 -1.413 5.211 1.00 0.00 34 ILE A C 10
ATOM 15281 O O . ILE A 1 34 ? 8.213 -0.404 4.720 1.00 0.00 34 ILE A O 10
ATOM 15297 N N . LYS A 1 35 ? 9.320 -1.416 6.397 1.00 0.00 35 LYS A N 10
ATOM 15298 C CA . LYS A 1 35 ? 9.422 -0.208 7.206 1.00 0.00 35 LYS A CA 10
ATOM 15299 C C . LYS A 1 35 ? 10.387 0.790 6.574 1.00 0.00 35 LYS A C 10
ATOM 15300 O O . LYS A 1 35 ? 10.062 1.966 6.410 1.00 0.00 35 LYS A O 10
ATOM 15319 N N . LYS A 1 36 ? 11.576 0.313 6.220 1.00 0.00 36 LYS A N 10
ATOM 15320 C CA . LYS A 1 36 ? 12.589 1.162 5.604 1.00 0.00 36 LYS A CA 10
ATOM 15321 C C . LYS A 1 36 ? 12.018 1.901 4.397 1.00 0.00 36 LYS A C 10
ATOM 15322 O O . LYS A 1 36 ? 11.968 3.131 4.378 1.00 0.00 36 LYS A O 10
ATOM 15341 N N . SER A 1 37 ? 11.588 1.143 3.394 1.00 0.00 37 SER A N 10
ATOM 15342 C CA . SER A 1 37 ? 11.023 1.726 2.183 1.00 0.00 37 SER A CA 10
ATOM 15343 C C . SER A 1 37 ? 9.929 2.733 2.524 1.00 0.00 37 SER A C 10
ATOM 15344 O O . SER A 1 37 ? 9.836 3.797 1.912 1.00 0.00 37 SER A O 10
ATOM 15352 N N . TYR A 1 38 ? 9.103 2.389 3.506 1.00 0.00 38 TYR A N 10
ATOM 15353 C CA . TYR A 1 38 ? 8.012 3.260 3.928 1.00 0.00 38 TYR A CA 10
ATOM 15354 C C . TYR A 1 38 ? 8.537 4.637 4.323 1.00 0.00 38 TYR A C 10
ATOM 15355 O O . TYR A 1 38 ? 7.968 5.662 3.947 1.00 0.00 38 TYR A O 10
ATOM 15373 N N . ARG A 1 39 ? 9.627 4.652 5.083 1.00 0.00 39 ARG A N 10
ATOM 15374 C CA . ARG A 1 39 ? 10.230 5.902 5.530 1.00 0.00 39 ARG A CA 10
ATOM 15375 C C . ARG A 1 39 ? 10.610 6.778 4.340 1.00 0.00 39 ARG A C 10
ATOM 15376 O O . ARG A 1 39 ? 10.010 7.829 4.113 1.00 0.00 39 ARG A O 10
ATOM 15397 N N . LYS A 1 40 ? 11.610 6.339 3.584 1.00 0.00 40 LYS A N 10
ATOM 15398 C CA . LYS A 1 40 ? 12.071 7.082 2.417 1.00 0.00 40 LYS A CA 10
ATOM 15399 C C . LYS A 1 40 ? 10.895 7.498 1.538 1.00 0.00 40 LYS A C 10
ATOM 15400 O O . LYS A 1 40 ? 10.821 8.640 1.082 1.00 0.00 40 LYS A O 10
ATOM 15419 N N . LEU A 1 41 ? 9.978 6.566 1.305 1.00 0.00 41 LEU A N 10
ATOM 15420 C CA . LEU A 1 41 ? 8.804 6.837 0.482 1.00 0.00 41 LEU A CA 10
ATOM 15421 C C . LEU A 1 41 ? 7.881 7.842 1.163 1.00 0.00 41 LEU A C 10
ATOM 15422 O O . LEU A 1 41 ? 7.235 8.654 0.502 1.00 0.00 41 LEU A O 10
ATOM 15438 N N . ALA A 1 42 ? 7.826 7.782 2.490 1.00 0.00 42 ALA A N 10
ATOM 15439 C CA . ALA A 1 42 ? 6.986 8.690 3.261 1.00 0.00 42 ALA A CA 10
ATOM 15440 C C . ALA A 1 42 ? 7.578 10.095 3.290 1.00 0.00 42 ALA A C 10
ATOM 15441 O O . ALA A 1 42 ? 6.849 11.085 3.376 1.00 0.00 42 ALA A O 10
ATOM 15448 N N . LEU A 1 43 ? 8.901 10.176 3.217 1.00 0.00 43 LEU A N 10
ATOM 15449 C CA . LEU A 1 43 ? 9.592 11.461 3.235 1.00 0.00 43 LEU A CA 10
ATOM 15450 C C . LEU A 1 43 ? 9.641 12.072 1.838 1.00 0.00 43 LEU A C 10
ATOM 15451 O O . LEU A 1 43 ? 9.801 13.283 1.683 1.00 0.00 43 LEU A O 10
ATOM 15467 N N . LYS A 1 44 ? 9.501 11.227 0.823 1.00 0.00 44 LYS A N 10
ATOM 15468 C CA . LYS A 1 44 ? 9.526 11.682 -0.562 1.00 0.00 44 LYS A CA 10
ATOM 15469 C C . LYS A 1 44 ? 8.153 12.189 -0.993 1.00 0.00 44 LYS A C 10
ATOM 15470 O O . LYS A 1 44 ? 8.031 13.279 -1.553 1.00 0.00 44 LYS A O 10
ATOM 15489 N N . TYR A 1 45 ? 7.124 11.393 -0.728 1.00 0.00 45 TYR A N 10
ATOM 15490 C CA . TYR A 1 45 ? 5.760 11.761 -1.089 1.00 0.00 45 TYR A CA 10
ATOM 15491 C C . TYR A 1 45 ? 5.099 12.566 0.026 1.00 0.00 45 TYR A C 10
ATOM 15492 O O . TYR A 1 45 ? 3.885 12.500 0.220 1.00 0.00 45 TYR A O 10
ATOM 15510 N N . HIS A 1 46 ? 5.908 13.328 0.756 1.00 0.00 46 HIS A N 10
ATOM 15511 C CA . HIS A 1 46 ? 5.404 14.148 1.851 1.00 0.00 46 HIS A CA 10
ATOM 15512 C C . HIS A 1 46 ? 4.524 15.278 1.323 1.00 0.00 46 HIS A C 10
ATOM 15513 O O . HIS A 1 46 ? 4.809 15.890 0.294 1.00 0.00 46 HIS A O 10
ATOM 15527 N N . PRO A 1 47 ? 3.429 15.561 2.044 1.00 0.00 47 PRO A N 10
ATOM 15528 C CA . PRO A 1 47 ? 2.486 16.618 1.667 1.00 0.00 47 PRO A CA 10
ATOM 15529 C C . PRO A 1 47 ? 3.079 18.013 1.838 1.00 0.00 47 PRO A C 10
ATOM 15530 O O . PRO A 1 47 ? 2.954 18.863 0.956 1.00 0.00 47 PRO A O 10
ATOM 15541 N N . ASP A 1 48 ? 3.724 18.240 2.976 1.00 0.00 48 ASP A N 10
ATOM 15542 C CA . ASP A 1 48 ? 4.338 19.532 3.262 1.00 0.00 48 ASP A CA 10
ATOM 15543 C C . ASP A 1 48 ? 5.321 19.921 2.162 1.00 0.00 48 ASP A C 10
ATOM 15544 O O . ASP A 1 48 ? 5.536 21.104 1.897 1.00 0.00 48 ASP A O 10
ATOM 15553 N N . LYS A 1 49 ? 5.917 18.918 1.526 1.00 0.00 49 LYS A N 10
ATOM 15554 C CA . LYS A 1 49 ? 6.877 19.154 0.454 1.00 0.00 49 LYS A CA 10
ATOM 15555 C C . LYS A 1 49 ? 6.164 19.383 -0.875 1.00 0.00 49 LYS A C 10
ATOM 15556 O O . LYS A 1 49 ? 6.568 20.232 -1.668 1.00 0.00 49 LYS A O 10
ATOM 15575 N N . ASN A 1 50 ? 5.102 18.620 -1.110 1.00 0.00 50 ASN A N 10
ATOM 15576 C CA . ASN A 1 50 ? 4.332 18.740 -2.343 1.00 0.00 50 ASN A CA 10
ATOM 15577 C C . ASN A 1 50 ? 2.910 19.210 -2.053 1.00 0.00 50 ASN A C 10
ATOM 15578 O O . ASN A 1 50 ? 1.931 18.517 -2.334 1.00 0.00 50 ASN A O 10
ATOM 15589 N N . PRO A 1 51 ? 2.790 20.415 -1.476 1.00 0.00 51 PRO A N 10
ATOM 15590 C CA . PRO A 1 51 ? 1.492 21.005 -1.137 1.00 0.00 51 PRO A CA 10
ATOM 15591 C C . PRO A 1 51 ? 0.697 21.409 -2.374 1.00 0.00 51 PRO A C 10
ATOM 15592 O O . PRO A 1 51 ? -0.440 21.868 -2.269 1.00 0.00 51 PRO A O 10
ATOM 15603 N N . ASP A 1 52 ? 1.302 21.234 -3.543 1.00 0.00 52 ASP A N 10
ATOM 15604 C CA . ASP A 1 52 ? 0.650 21.579 -4.801 1.00 0.00 52 ASP A CA 10
ATOM 15605 C C . ASP A 1 52 ? 0.785 20.445 -5.812 1.00 0.00 52 ASP A C 10
ATOM 15606 O O . ASP A 1 52 ? 0.978 20.683 -7.004 1.00 0.00 52 ASP A O 10
ATOM 15615 N N . ASN A 1 53 ? 0.684 19.212 -5.327 1.00 0.00 53 ASN A N 10
ATOM 15616 C CA . ASN A 1 53 ? 0.796 18.040 -6.189 1.00 0.00 53 ASN A CA 10
ATOM 15617 C C . ASN A 1 53 ? -0.280 17.012 -5.853 1.00 0.00 53 ASN A C 10
ATOM 15618 O O . ASN A 1 53 ? -0.336 16.475 -4.746 1.00 0.00 53 ASN A O 10
ATOM 15629 N N . PRO A 1 54 ? -1.155 16.731 -6.829 1.00 0.00 54 PRO A N 10
ATOM 15630 C CA . PRO A 1 54 ? -2.245 15.765 -6.662 1.00 0.00 54 PRO A CA 10
ATOM 15631 C C . PRO A 1 54 ? -1.738 14.330 -6.568 1.00 0.00 54 PRO A C 10
ATOM 15632 O O . PRO A 1 54 ? -2.277 13.519 -5.816 1.00 0.00 54 PRO A O 10
ATOM 15643 N N . GLU A 1 55 ? -0.698 14.023 -7.338 1.00 0.00 55 GLU A N 10
ATOM 15644 C CA . GLU A 1 55 ? -0.119 12.684 -7.341 1.00 0.00 55 GLU A CA 10
ATOM 15645 C C . GLU A 1 55 ? 0.433 12.327 -5.964 1.00 0.00 55 GLU A C 10
ATOM 15646 O O . GLU A 1 55 ? 0.354 11.178 -5.530 1.00 0.00 55 GLU A O 10
ATOM 15658 N N . ALA A 1 56 ? 0.993 13.321 -5.281 1.00 0.00 56 ALA A N 10
ATOM 15659 C CA . ALA A 1 56 ? 1.557 13.113 -3.953 1.00 0.00 56 ALA A CA 10
ATOM 15660 C C . ALA A 1 56 ? 0.501 12.595 -2.983 1.00 0.00 56 ALA A C 10
ATOM 15661 O O . ALA A 1 56 ? 0.770 11.710 -2.172 1.00 0.00 56 ALA A O 10
ATOM 15668 N N . ALA A 1 57 ? -0.702 13.153 -3.072 1.00 0.00 57 ALA A N 10
ATOM 15669 C CA . ALA A 1 57 ? -1.799 12.746 -2.203 1.00 0.00 57 ALA A CA 10
ATOM 15670 C C . ALA A 1 57 ? -2.238 11.318 -2.505 1.00 0.00 57 ALA A C 10
ATOM 15671 O O . ALA A 1 57 ? -2.252 10.462 -1.620 1.00 0.00 57 ALA A O 10
ATOM 15678 N N . ASP A 1 58 ? -2.597 11.067 -3.759 1.00 0.00 58 ASP A N 10
ATOM 15679 C CA . ASP A 1 58 ? -3.037 9.741 -4.178 1.00 0.00 58 ASP A CA 10
ATOM 15680 C C . ASP A 1 58 ? -1.995 8.685 -3.823 1.00 0.00 58 ASP A C 10
ATOM 15681 O O . ASP A 1 58 ? -2.331 7.533 -3.550 1.00 0.00 58 ASP A O 10
ATOM 15690 N N . LYS A 1 59 ? -0.728 9.086 -3.830 1.00 0.00 59 LYS A N 10
ATOM 15691 C CA . LYS A 1 59 ? 0.365 8.176 -3.508 1.00 0.00 59 LYS A CA 10
ATOM 15692 C C . LYS A 1 59 ? 0.499 7.999 -1.999 1.00 0.00 59 LYS A C 10
ATOM 15693 O O . LYS A 1 59 ? 0.300 6.904 -1.472 1.00 0.00 59 LYS A O 10
ATOM 15712 N N . PHE A 1 60 ? 0.837 9.083 -1.308 1.00 0.00 60 PHE A N 10
ATOM 15713 C CA . PHE A 1 60 ? 0.997 9.047 0.140 1.00 0.00 60 PHE A CA 10
ATOM 15714 C C . PHE A 1 60 ? -0.069 8.165 0.784 1.00 0.00 60 PHE A C 10
ATOM 15715 O O . PHE A 1 60 ? 0.244 7.168 1.435 1.00 0.00 60 PHE A O 10
ATOM 15732 N N . LYS A 1 61 ? -1.330 8.539 0.597 1.00 0.00 61 LYS A N 10
ATOM 15733 C CA . LYS A 1 61 ? -2.444 7.783 1.157 1.00 0.00 61 LYS A CA 10
ATOM 15734 C C . LYS A 1 61 ? -2.244 6.285 0.950 1.00 0.00 61 LYS A C 10
ATOM 15735 O O . LYS A 1 61 ? -2.517 5.485 1.843 1.00 0.00 61 LYS A O 10
ATOM 15754 N N . GLU A 1 62 ? -1.765 5.915 -0.234 1.00 0.00 62 GLU A N 10
ATOM 15755 C CA . GLU A 1 62 ? -1.529 4.513 -0.556 1.00 0.00 62 GLU A CA 10
ATOM 15756 C C . GLU A 1 62 ? -0.353 3.961 0.244 1.00 0.00 62 GLU A C 10
ATOM 15757 O O . GLU A 1 62 ? -0.442 2.885 0.837 1.00 0.00 62 GLU A O 10
ATOM 15769 N N . ILE A 1 63 ? 0.748 4.705 0.255 1.00 0.00 63 ILE A N 10
ATOM 15770 C CA . ILE A 1 63 ? 1.942 4.291 0.983 1.00 0.00 63 ILE A CA 10
ATOM 15771 C C . ILE A 1 63 ? 1.602 3.893 2.415 1.00 0.00 63 ILE A C 10
ATOM 15772 O O . ILE A 1 63 ? 1.861 2.766 2.835 1.00 0.00 63 ILE A O 10
ATOM 15788 N N . ASN A 1 64 ? 1.019 4.826 3.160 1.00 0.00 64 ASN A N 10
ATOM 15789 C CA . ASN A 1 64 ? 0.642 4.572 4.546 1.00 0.00 64 ASN A CA 10
ATOM 15790 C C . ASN A 1 64 ? -0.368 3.432 4.635 1.00 0.00 64 ASN A C 10
ATOM 15791 O O . ASN A 1 64 ? -0.283 2.581 5.520 1.00 0.00 64 ASN A O 10
ATOM 15802 N N . ASN A 1 65 ? -1.324 3.422 3.711 1.00 0.00 65 ASN A N 10
ATOM 15803 C CA . ASN A 1 65 ? -2.351 2.387 3.685 1.00 0.00 65 ASN A CA 10
ATOM 15804 C C . ASN A 1 65 ? -1.723 1.001 3.569 1.00 0.00 65 ASN A C 10
ATOM 15805 O O . ASN A 1 65 ? -1.835 0.180 4.478 1.00 0.00 65 ASN A O 10
ATOM 15816 N N . ALA A 1 66 ? -1.063 0.749 2.444 1.00 0.00 66 ALA A N 10
ATOM 15817 C CA . ALA A 1 66 ? -0.415 -0.535 2.209 1.00 0.00 66 ALA A CA 10
ATOM 15818 C C . ALA A 1 66 ? 0.509 -0.903 3.365 1.00 0.00 66 ALA A C 10
ATOM 15819 O O . ALA A 1 66 ? 0.284 -1.894 4.061 1.00 0.00 66 ALA A O 10
ATOM 15826 N N . HIS A 1 67 ? 1.550 -0.100 3.564 1.00 0.00 67 HIS A N 10
ATOM 15827 C CA . HIS A 1 67 ? 2.508 -0.342 4.636 1.00 0.00 67 HIS A CA 10
ATOM 15828 C C . HIS A 1 67 ? 1.791 -0.681 5.939 1.00 0.00 67 HIS A C 10
ATOM 15829 O O . HIS A 1 67 ? 2.155 -1.633 6.630 1.00 0.00 67 HIS A O 10
ATOM 15843 N N . ALA A 1 68 ? 0.772 0.104 6.270 1.00 0.00 68 ALA A N 10
ATOM 15844 C CA . ALA A 1 68 ? 0.003 -0.113 7.489 1.00 0.00 68 ALA A CA 10
ATOM 15845 C C . ALA A 1 68 ? -0.651 -1.491 7.488 1.00 0.00 68 ALA A C 10
ATOM 15846 O O . ALA A 1 68 ? -0.624 -2.202 8.493 1.00 0.00 68 ALA A O 10
ATOM 15853 N N . ILE A 1 69 ? -1.237 -1.861 6.354 1.00 0.00 69 ILE A N 10
ATOM 15854 C CA . ILE A 1 69 ? -1.897 -3.154 6.223 1.00 0.00 69 ILE A CA 10
ATOM 15855 C C . ILE A 1 69 ? -0.899 -4.297 6.361 1.00 0.00 69 ILE A C 10
ATOM 15856 O O . ILE A 1 69 ? -1.129 -5.251 7.106 1.00 0.00 69 ILE A O 10
ATOM 15872 N N . LEU A 1 70 ? 0.212 -4.195 5.639 1.00 0.00 70 LEU A N 10
ATOM 15873 C CA . LEU A 1 70 ? 1.249 -5.221 5.682 1.00 0.00 70 LEU A CA 10
ATOM 15874 C C . LEU A 1 70 ? 1.877 -5.303 7.070 1.00 0.00 70 LEU A C 10
ATOM 15875 O O . LEU A 1 70 ? 1.855 -6.352 7.713 1.00 0.00 70 LEU A O 10
ATOM 15891 N N . THR A 1 71 ? 2.437 -4.187 7.527 1.00 0.00 71 THR A N 10
ATOM 15892 C CA . THR A 1 71 ? 3.070 -4.131 8.838 1.00 0.00 71 THR A CA 10
ATOM 15893 C C . THR A 1 71 ? 2.224 -4.841 9.888 1.00 0.00 71 THR A C 10
ATOM 15894 O O . THR A 1 71 ? 2.703 -5.738 10.583 1.00 0.00 71 THR A O 10
ATOM 15905 N N . ASP A 1 72 ? 0.964 -4.436 9.998 1.00 0.00 72 ASP A N 10
ATOM 15906 C CA . ASP A 1 72 ? 0.049 -5.036 10.963 1.00 0.00 72 ASP A CA 10
ATOM 15907 C C . ASP A 1 72 ? -0.181 -6.511 10.650 1.00 0.00 72 ASP A C 10
ATOM 15908 O O . ASP A 1 72 ? -0.758 -6.853 9.618 1.00 0.00 72 ASP A O 10
ATOM 15917 N N . ALA A 1 73 ? 0.274 -7.380 11.546 1.00 0.00 73 ALA A N 10
ATOM 15918 C CA . ALA A 1 73 ? 0.117 -8.817 11.366 1.00 0.00 73 ALA A CA 10
ATOM 15919 C C . ALA A 1 73 ? -1.318 -9.169 10.988 1.00 0.00 73 ALA A C 10
ATOM 15920 O O . ALA A 1 73 ? -1.563 -9.814 9.968 1.00 0.00 73 ALA A O 10
ATOM 15927 N N . THR A 1 74 ? -2.265 -8.743 11.819 1.00 0.00 74 THR A N 10
ATOM 15928 C CA . THR A 1 74 ? -3.676 -9.015 11.573 1.00 0.00 74 THR A CA 10
ATOM 15929 C C . THR A 1 74 ? -4.086 -8.570 10.174 1.00 0.00 74 THR A C 10
ATOM 15930 O O . THR A 1 74 ? -4.557 -9.374 9.368 1.00 0.00 74 THR A O 10
ATOM 15941 N N . LYS A 1 75 ? -3.905 -7.285 9.890 1.00 0.00 75 LYS A N 10
ATOM 15942 C CA . LYS A 1 75 ? -4.254 -6.732 8.587 1.00 0.00 75 LYS A CA 10
ATOM 15943 C C . LYS A 1 75 ? -3.640 -7.560 7.462 1.00 0.00 75 LYS A C 10
ATOM 15944 O O . LYS A 1 75 ? -4.352 -8.091 6.610 1.00 0.00 75 LYS A O 10
ATOM 15963 N N . ARG A 1 76 ? -2.315 -7.666 7.468 1.00 0.00 76 ARG A N 10
ATOM 15964 C CA . ARG A 1 76 ? -1.606 -8.430 6.448 1.00 0.00 76 ARG A CA 10
ATOM 15965 C C . ARG A 1 76 ? -2.268 -9.787 6.226 1.00 0.00 76 ARG A C 10
ATOM 15966 O O . ARG A 1 76 ? -2.663 -10.120 5.109 1.00 0.00 76 ARG A O 10
ATOM 15987 N N . ASN A 1 77 ? -2.387 -10.564 7.297 1.00 0.00 77 ASN A N 10
ATOM 15988 C CA . ASN A 1 77 ? -3.000 -11.885 7.219 1.00 0.00 77 ASN A CA 10
ATOM 15989 C C . ASN A 1 77 ? -4.345 -11.818 6.502 1.00 0.00 77 ASN A C 10
ATOM 15990 O O . ASN A 1 77 ? -4.638 -12.638 5.631 1.00 0.00 77 ASN A O 10
ATOM 16001 N N . ILE A 1 78 ? -5.159 -10.836 6.874 1.00 0.00 78 ILE A N 10
ATOM 16002 C CA . ILE A 1 78 ? -6.473 -10.661 6.266 1.00 0.00 78 ILE A CA 10
ATOM 16003 C C . ILE A 1 78 ? -6.367 -10.574 4.747 1.00 0.00 78 ILE A C 10
ATOM 16004 O O . ILE A 1 78 ? -7.147 -11.195 4.024 1.00 0.00 78 ILE A O 10
ATOM 16020 N N . TYR A 1 79 ? -5.398 -9.801 4.270 1.00 0.00 79 TYR A N 10
ATOM 16021 C CA . TYR A 1 79 ? -5.191 -9.632 2.837 1.00 0.00 79 TYR A CA 10
ATOM 16022 C C . TYR A 1 79 ? -4.627 -10.905 2.214 1.00 0.00 79 TYR A C 10
ATOM 16023 O O . TYR A 1 79 ? -5.142 -11.400 1.211 1.00 0.00 79 TYR A O 10
ATOM 16041 N N . ASP A 1 80 ? -3.566 -11.431 2.816 1.00 0.00 80 ASP A N 10
ATOM 16042 C CA . ASP A 1 80 ? -2.931 -12.648 2.323 1.00 0.00 80 ASP A CA 10
ATOM 16043 C C . ASP A 1 80 ? -3.942 -13.786 2.224 1.00 0.00 80 ASP A C 10
ATOM 16044 O O . ASP A 1 80 ? -3.914 -14.576 1.281 1.00 0.00 80 ASP A O 10
ATOM 16053 N N . LYS A 1 81 ? -4.834 -13.865 3.206 1.00 0.00 81 LYS A N 10
ATOM 16054 C CA . LYS A 1 81 ? -5.855 -14.906 3.231 1.00 0.00 81 LYS A CA 10
ATOM 16055 C C . LYS A 1 81 ? -7.028 -14.540 2.327 1.00 0.00 81 LYS A C 10
ATOM 16056 O O . LYS A 1 81 ? -7.350 -15.266 1.386 1.00 0.00 81 LYS A O 10
ATOM 16075 N N . TYR A 1 82 ? -7.662 -13.409 2.617 1.00 0.00 82 TYR A N 10
ATOM 16076 C CA . TYR A 1 82 ? -8.800 -12.947 1.831 1.00 0.00 82 TYR A CA 10
ATOM 16077 C C . TYR A 1 82 ? -8.357 -11.946 0.768 1.00 0.00 82 TYR A C 10
ATOM 16078 O O . TYR A 1 82 ? -8.364 -12.246 -0.425 1.00 0.00 82 TYR A O 10
ATOM 16096 N N . GLY A 1 83 ? -7.972 -10.753 1.212 1.00 0.00 83 GLY A N 10
ATOM 16097 C CA . GLY A 1 83 ? -7.531 -9.725 0.288 1.00 0.00 83 GLY A CA 10
ATOM 16098 C C . GLY A 1 83 ? -8.253 -8.409 0.497 1.00 0.00 83 GLY A C 10
ATOM 16099 O O . GLY A 1 83 ? -8.475 -7.989 1.633 1.00 0.00 83 GLY A O 10
ATOM 16103 N N . SER A 1 84 ? -8.619 -7.755 -0.600 1.00 0.00 84 SER A N 10
ATOM 16104 C CA . SER A 1 84 ? -9.315 -6.475 -0.532 1.00 0.00 84 SER A CA 10
ATOM 16105 C C . SER A 1 84 ? -10.650 -6.621 0.193 1.00 0.00 84 SER A C 10
ATOM 16106 O O . SER A 1 84 ? -10.904 -5.946 1.191 1.00 0.00 84 SER A O 10
ATOM 16114 N N . LEU A 1 85 ? -11.498 -7.506 -0.317 1.00 0.00 85 LEU A N 10
ATOM 16115 C CA . LEU A 1 85 ? -12.808 -7.742 0.281 1.00 0.00 85 LEU A CA 10
ATOM 16116 C C . LEU A 1 85 ? -12.686 -7.992 1.781 1.00 0.00 85 LEU A C 10
ATOM 16117 O O . LEU A 1 85 ? -13.318 -7.312 2.587 1.00 0.00 85 LEU A O 10
ATOM 16133 N N . GLY A 1 86 ? -11.865 -8.972 2.147 1.00 0.00 86 GLY A N 10
ATOM 16134 C CA . GLY A 1 86 ? -11.673 -9.293 3.549 1.00 0.00 86 GLY A CA 10
ATOM 16135 C C . GLY A 1 86 ? -11.529 -8.056 4.413 1.00 0.00 86 GLY A C 10
ATOM 16136 O O . GLY A 1 86 ? -12.253 -7.887 5.395 1.00 0.00 86 GLY A O 10
ATOM 16140 N N . LEU A 1 87 ? -10.591 -7.188 4.049 1.00 0.00 87 LEU A N 10
ATOM 16141 C CA . LEU A 1 87 ? -10.353 -5.960 4.799 1.00 0.00 87 LEU A CA 10
ATOM 16142 C C . LEU A 1 87 ? -11.653 -5.190 5.010 1.00 0.00 87 LEU A C 10
ATOM 16143 O O . LEU A 1 87 ? -11.952 -4.748 6.119 1.00 0.00 87 LEU A O 10
ATOM 16159 N N . TYR A 1 88 ? -12.423 -5.035 3.938 1.00 0.00 88 TYR A N 10
ATOM 16160 C CA . TYR A 1 88 ? -13.691 -4.319 4.006 1.00 0.00 88 TYR A CA 10
ATOM 16161 C C . TYR A 1 88 ? -14.594 -4.910 5.085 1.00 0.00 88 TYR A C 10
ATOM 16162 O O . TYR A 1 88 ? -14.848 -4.280 6.112 1.00 0.00 88 TYR A O 10
ATOM 16180 N N . VAL A 1 89 ? -15.076 -6.125 4.844 1.00 0.00 89 VAL A N 10
ATOM 16181 C CA . VAL A 1 89 ? -15.949 -6.803 5.794 1.00 0.00 89 VAL A CA 10
ATOM 16182 C C . VAL A 1 89 ? -15.354 -6.784 7.198 1.00 0.00 89 VAL A C 10
ATOM 16183 O O . VAL A 1 89 ? -16.047 -6.492 8.172 1.00 0.00 89 VAL A O 10
ATOM 16196 N N . ALA A 1 90 ? -14.066 -7.095 7.293 1.00 0.00 90 ALA A N 10
ATOM 16197 C CA . ALA A 1 90 ? -13.376 -7.111 8.577 1.00 0.00 90 ALA A CA 10
ATOM 16198 C C . ALA A 1 90 ? -13.485 -5.760 9.275 1.00 0.00 90 ALA A C 10
ATOM 16199 O O . ALA A 1 90 ? -13.581 -5.690 10.500 1.00 0.00 90 ALA A O 10
ATOM 16206 N N . GLU A 1 91 ? -13.469 -4.689 8.487 1.00 0.00 91 GLU A N 10
ATOM 16207 C CA . GLU A 1 91 ? -13.564 -3.340 9.032 1.00 0.00 91 GLU A CA 10
ATOM 16208 C C . GLU A 1 91 ? -15.003 -2.833 8.981 1.00 0.00 91 GLU A C 10
ATOM 16209 O O . GLU A 1 91 ? -15.311 -1.759 9.496 1.00 0.00 91 GLU A O 10
ATOM 16221 N N . GLN A 1 92 ? -15.877 -3.614 8.355 1.00 0.00 92 GLN A N 10
ATOM 16222 C CA . GLN A 1 92 ? -17.282 -3.243 8.235 1.00 0.00 92 GLN A CA 10
ATOM 16223 C C . GLN A 1 92 ? -18.065 -3.669 9.473 1.00 0.00 92 GLN A C 10
ATOM 16224 O O . GLN A 1 92 ? -18.989 -2.979 9.904 1.00 0.00 92 GLN A O 10
ATOM 16238 N N . PHE A 1 93 ? -17.690 -4.811 10.040 1.00 0.00 93 PHE A N 10
ATOM 16239 C CA . PHE A 1 93 ? -18.358 -5.330 11.228 1.00 0.00 93 PHE A CA 10
ATOM 16240 C C . PHE A 1 93 ? -17.340 -5.816 12.255 1.00 0.00 93 PHE A C 10
ATOM 16241 O O . PHE A 1 93 ? -17.557 -5.705 13.461 1.00 0.00 93 PHE A O 10
ATOM 16258 N N . GLY A 1 94 ? -16.227 -6.356 11.768 1.00 0.00 94 GLY A N 10
ATOM 16259 C CA . GLY A 1 94 ? -15.192 -6.852 12.656 1.00 0.00 94 GLY A CA 10
ATOM 16260 C C . GLY A 1 94 ? -14.251 -7.820 11.966 1.00 0.00 94 GLY A C 10
ATOM 16261 O O . GLY A 1 94 ? -14.663 -8.576 11.088 1.00 0.00 94 GLY A O 10
ATOM 16265 N N . GLU A 1 95 ? -12.983 -7.795 12.364 1.00 0.00 95 GLU A N 10
ATOM 16266 C CA . GLU A 1 95 ? -11.981 -8.676 11.776 1.00 0.00 95 GLU A CA 10
ATOM 16267 C C . GLU A 1 95 ? -11.842 -9.961 12.588 1.00 0.00 95 GLU A C 10
ATOM 16268 O O . GLU A 1 95 ? -11.537 -11.021 12.042 1.00 0.00 95 GLU A O 10
ATOM 16280 N N . GLU A 1 96 ? -12.066 -9.856 13.894 1.00 0.00 96 GLU A N 10
ATOM 16281 C CA . GLU A 1 96 ? -11.965 -11.009 14.781 1.00 0.00 96 GLU A CA 10
ATOM 16282 C C . GLU A 1 96 ? -13.183 -11.917 14.635 1.00 0.00 96 GLU A C 10
ATOM 16283 O O . GLU A 1 96 ? -13.355 -12.868 15.395 1.00 0.00 96 GLU A O 10
ATOM 16295 N N . ASN A 1 97 ? -14.025 -11.614 13.652 1.00 0.00 97 ASN A N 10
ATOM 16296 C CA . ASN A 1 97 ? -15.227 -12.401 13.406 1.00 0.00 97 ASN A CA 10
ATOM 16297 C C . ASN A 1 97 ? -15.250 -12.927 11.974 1.00 0.00 97 ASN A C 10
ATOM 16298 O O . ASN A 1 97 ? -15.879 -13.945 11.686 1.00 0.00 97 ASN A O 10
ATOM 16309 N N . VAL A 1 98 ? -14.559 -12.227 11.081 1.00 0.00 98 VAL A N 10
ATOM 16310 C CA . VAL A 1 98 ? -14.498 -12.623 9.679 1.00 0.00 98 VAL A CA 10
ATOM 16311 C C . VAL A 1 98 ? -14.276 -14.126 9.543 1.00 0.00 98 VAL A C 10
ATOM 16312 O O . VAL A 1 98 ? -14.626 -14.725 8.527 1.00 0.00 98 VAL A O 10
ATOM 16325 N N . ASN A 1 99 ? -13.693 -14.728 10.574 1.00 0.00 99 ASN A N 10
ATOM 16326 C CA . ASN A 1 99 ? -13.424 -16.162 10.569 1.00 0.00 99 ASN A CA 10
ATOM 16327 C C . ASN A 1 99 ? -14.701 -16.954 10.307 1.00 0.00 99 ASN A C 10
ATOM 16328 O O . ASN A 1 99 ? -14.797 -17.694 9.327 1.00 0.00 99 ASN A O 10
ATOM 16339 N N . THR A 1 100 ? -15.682 -16.793 11.190 1.00 0.00 100 THR A N 10
ATOM 16340 C CA . THR A 1 100 ? -16.954 -17.493 11.056 1.00 0.00 100 THR A CA 10
ATOM 16341 C C . THR A 1 100 ? -17.535 -17.314 9.658 1.00 0.00 100 THR A C 10
ATOM 16342 O O . THR A 1 100 ? -18.200 -18.207 9.132 1.00 0.00 100 THR A O 10
ATOM 16353 N N . TYR A 1 101 ? -17.279 -16.156 9.060 1.00 0.00 101 TYR A N 10
ATOM 16354 C CA . TYR A 1 101 ? -17.778 -15.859 7.723 1.00 0.00 101 TYR A CA 10
ATOM 16355 C C . TYR A 1 101 ? -17.125 -16.765 6.684 1.00 0.00 101 TYR A C 10
ATOM 16356 O O . TYR A 1 101 ? -17.803 -17.525 5.992 1.00 0.00 101 TYR A O 10
ATOM 16374 N N . PHE A 1 102 ? -15.803 -16.679 6.580 1.00 0.00 102 PHE A N 10
ATOM 16375 C CA . PHE A 1 102 ? -15.056 -17.490 5.626 1.00 0.00 102 PHE A CA 10
ATOM 16376 C C . PHE A 1 102 ? -15.067 -18.960 6.036 1.00 0.00 102 PHE A C 10
ATOM 16377 O O . PHE A 1 102 ? -15.508 -19.825 5.279 1.00 0.00 102 PHE A O 10
ATOM 16394 N N . VAL A 1 103 ? -14.577 -19.236 7.241 1.00 0.00 103 VAL A N 10
ATOM 16395 C CA . VAL A 1 103 ? -14.530 -20.600 7.753 1.00 0.00 103 VAL A CA 10
ATOM 16396 C C . VAL A 1 103 ? -15.701 -21.424 7.231 1.00 0.00 103 VAL A C 10
ATOM 16397 O O . VAL A 1 103 ? -16.862 -21.059 7.419 1.00 0.00 103 VAL A O 10
ATOM 16410 N N . SER A 1 104 ? -15.389 -22.537 6.576 1.00 0.00 104 SER A N 10
ATOM 16411 C CA . SER A 1 104 ? -16.416 -23.412 6.023 1.00 0.00 104 SER A CA 10
ATOM 16412 C C . SER A 1 104 ? -15.843 -24.790 5.706 1.00 0.00 104 SER A C 10
ATOM 16413 O O . SER A 1 104 ? -14.683 -24.918 5.314 1.00 0.00 104 SER A O 10
ATOM 16421 N N . GLY A 1 105 ? -16.665 -25.821 5.879 1.00 0.00 105 GLY A N 10
ATOM 16422 C CA . GLY A 1 105 ? -16.223 -27.176 5.608 1.00 0.00 105 GLY A CA 10
ATOM 16423 C C . GLY A 1 105 ? -15.594 -27.834 6.820 1.00 0.00 105 GLY A C 10
ATOM 16424 O O . GLY A 1 105 ? -15.826 -27.434 7.961 1.00 0.00 105 GLY A O 10
ATOM 16428 N N . PRO A 1 106 ? -14.779 -28.872 6.579 1.00 0.00 106 PRO A N 10
ATOM 16429 C CA . PRO A 1 106 ? -14.099 -29.610 7.648 1.00 0.00 106 PRO A CA 10
ATOM 16430 C C . PRO A 1 106 ? -13.009 -28.783 8.320 1.00 0.00 106 PRO A C 10
ATOM 16431 O O . PRO A 1 106 ? -12.451 -27.866 7.718 1.00 0.00 106 PRO A O 10
ATOM 16442 N N . SER A 1 107 ? -12.709 -29.114 9.572 1.00 0.00 107 SER A N 10
ATOM 16443 C CA . SER A 1 107 ? -11.687 -28.399 10.328 1.00 0.00 107 SER A CA 10
ATOM 16444 C C . SER A 1 107 ? -10.925 -29.351 11.245 1.00 0.00 107 SER A C 10
ATOM 16445 O O . SER A 1 107 ? -11.520 -30.191 11.920 1.00 0.00 107 SER A O 10
ATOM 16453 N N . SER A 1 108 ? -9.603 -29.212 11.263 1.00 0.00 108 SER A N 10
ATOM 16454 C CA . SER A 1 108 ? -8.757 -30.061 12.094 1.00 0.00 108 SER A CA 10
ATOM 16455 C C . SER A 1 108 ? -8.719 -29.551 13.531 1.00 0.00 108 SER A C 10
ATOM 16456 O O . SER A 1 108 ? -7.986 -28.616 13.851 1.00 0.00 108 SER A O 10
ATOM 16464 N N . GLY A 1 109 ? -9.516 -30.173 14.395 1.00 0.00 109 GLY A N 10
ATOM 16465 C CA . GLY A 1 109 ? -9.559 -29.769 15.788 1.00 0.00 109 GLY A CA 10
ATOM 16466 C C . GLY A 1 109 ? -9.065 -30.855 16.722 1.00 0.00 109 GLY A C 10
ATOM 16467 O O . GLY A 1 109 ? -8.133 -30.640 17.497 1.00 0.00 109 GLY A O 10
ATOM 16471 N N . GLY A 1 1 ? 11.531 -46.034 -22.553 1.00 0.00 1 GLY A N 11
ATOM 16472 C CA . GLY A 1 1 ? 11.150 -44.951 -21.665 1.00 0.00 1 GLY A CA 11
ATOM 16473 C C . GLY A 1 1 ? 12.211 -43.872 -21.578 1.00 0.00 1 GLY A C 11
ATOM 16474 O O . GLY A 1 1 ? 13.244 -43.953 -22.243 1.00 0.00 1 GLY A O 11
ATOM 16478 N N . SER A 1 2 ? 11.957 -42.859 -20.756 1.00 0.00 2 SER A N 11
ATOM 16479 C CA . SER A 1 2 ? 12.896 -41.756 -20.588 1.00 0.00 2 SER A CA 11
ATOM 16480 C C . SER A 1 2 ? 12.671 -41.049 -19.255 1.00 0.00 2 SER A C 11
ATOM 16481 O O . SER A 1 2 ? 11.610 -41.177 -18.644 1.00 0.00 2 SER A O 11
ATOM 16489 N N . SER A 1 3 ? 13.677 -40.302 -18.812 1.00 0.00 3 SER A N 11
ATOM 16490 C CA . SER A 1 3 ? 13.591 -39.576 -17.550 1.00 0.00 3 SER A CA 11
ATOM 16491 C C . SER A 1 3 ? 13.679 -38.071 -17.781 1.00 0.00 3 SER A C 11
ATOM 16492 O O . SER A 1 3 ? 14.274 -37.616 -18.758 1.00 0.00 3 SER A O 11
ATOM 16500 N N . GLY A 1 4 ? 13.083 -37.303 -16.875 1.00 0.00 4 GLY A N 11
ATOM 16501 C CA . GLY A 1 4 ? 13.105 -35.857 -16.998 1.00 0.00 4 GLY A CA 11
ATOM 16502 C C . GLY A 1 4 ? 12.578 -35.162 -15.758 1.00 0.00 4 GLY A C 11
ATOM 16503 O O . GLY A 1 4 ? 12.417 -35.786 -14.709 1.00 0.00 4 GLY A O 11
ATOM 16507 N N . SER A 1 5 ? 12.309 -33.865 -15.877 1.00 0.00 5 SER A N 11
ATOM 16508 C CA . SER A 1 5 ? 11.803 -33.083 -14.756 1.00 0.00 5 SER A CA 11
ATOM 16509 C C . SER A 1 5 ? 11.110 -31.816 -15.246 1.00 0.00 5 SER A C 11
ATOM 16510 O O . SER A 1 5 ? 11.126 -31.507 -16.438 1.00 0.00 5 SER A O 11
ATOM 16518 N N . SER A 1 6 ? 10.501 -31.085 -14.318 1.00 0.00 6 SER A N 11
ATOM 16519 C CA . SER A 1 6 ? 9.798 -29.852 -14.655 1.00 0.00 6 SER A CA 11
ATOM 16520 C C . SER A 1 6 ? 9.342 -29.125 -13.394 1.00 0.00 6 SER A C 11
ATOM 16521 O O . SER A 1 6 ? 9.421 -29.663 -12.290 1.00 0.00 6 SER A O 11
ATOM 16529 N N . GLY A 1 7 ? 8.862 -27.897 -13.567 1.00 0.00 7 GLY A N 11
ATOM 16530 C CA . GLY A 1 7 ? 8.400 -27.114 -12.435 1.00 0.00 7 GLY A CA 11
ATOM 16531 C C . GLY A 1 7 ? 8.828 -25.663 -12.521 1.00 0.00 7 GLY A C 11
ATOM 16532 O O . GLY A 1 7 ? 9.931 -25.308 -12.102 1.00 0.00 7 GLY A O 11
ATOM 16536 N N . ARG A 1 8 ? 7.956 -24.821 -13.065 1.00 0.00 8 ARG A N 11
ATOM 16537 C CA . ARG A 1 8 ? 8.251 -23.400 -13.206 1.00 0.00 8 ARG A CA 11
ATOM 16538 C C . ARG A 1 8 ? 7.017 -22.633 -13.673 1.00 0.00 8 ARG A C 11
ATOM 16539 O O . ARG A 1 8 ? 6.203 -23.153 -14.435 1.00 0.00 8 ARG A O 11
ATOM 16560 N N . GLN A 1 9 ? 6.887 -21.394 -13.209 1.00 0.00 9 GLN A N 11
ATOM 16561 C CA . GLN A 1 9 ? 5.753 -20.556 -13.579 1.00 0.00 9 GLN A CA 11
ATOM 16562 C C . GLN A 1 9 ? 5.773 -20.238 -15.070 1.00 0.00 9 GLN A C 11
ATOM 16563 O O . GLN A 1 9 ? 6.838 -20.056 -15.661 1.00 0.00 9 GLN A O 11
ATOM 16577 N N . ARG A 1 10 ? 4.591 -20.173 -15.673 1.00 0.00 10 ARG A N 11
ATOM 16578 C CA . ARG A 1 10 ? 4.473 -19.879 -17.096 1.00 0.00 10 ARG A CA 11
ATOM 16579 C C . ARG A 1 10 ? 3.683 -18.593 -17.322 1.00 0.00 10 ARG A C 11
ATOM 16580 O O . ARG A 1 10 ? 3.791 -17.963 -18.373 1.00 0.00 10 ARG A O 11
ATOM 16601 N N . SER A 1 11 ? 2.888 -18.211 -16.327 1.00 0.00 11 SER A N 11
ATOM 16602 C CA . SER A 1 11 ? 2.076 -17.003 -16.419 1.00 0.00 11 SER A CA 11
ATOM 16603 C C . SER A 1 11 ? 2.286 -16.113 -15.198 1.00 0.00 11 SER A C 11
ATOM 16604 O O . SER A 1 11 ? 2.683 -16.585 -14.132 1.00 0.00 11 SER A O 11
ATOM 16612 N N . LEU A 1 12 ? 2.018 -14.822 -15.362 1.00 0.00 12 LEU A N 11
ATOM 16613 C CA . LEU A 1 12 ? 2.177 -13.864 -14.274 1.00 0.00 12 LEU A CA 11
ATOM 16614 C C . LEU A 1 12 ? 1.167 -14.129 -13.162 1.00 0.00 12 LEU A C 11
ATOM 16615 O O . LEU A 1 12 ? 0.016 -14.474 -13.425 1.00 0.00 12 LEU A O 11
ATOM 16631 N N . SER A 1 13 ? 1.607 -13.963 -11.919 1.00 0.00 13 SER A N 11
ATOM 16632 C CA . SER A 1 13 ? 0.742 -14.186 -10.766 1.00 0.00 13 SER A CA 11
ATOM 16633 C C . SER A 1 13 ? 0.287 -12.860 -10.163 1.00 0.00 13 SER A C 11
ATOM 16634 O O . SER A 1 13 ? 0.834 -12.400 -9.160 1.00 0.00 13 SER A O 11
ATOM 16642 N N . THR A 1 14 ? -0.718 -12.249 -10.782 1.00 0.00 14 THR A N 11
ATOM 16643 C CA . THR A 1 14 ? -1.246 -10.976 -10.309 1.00 0.00 14 THR A CA 11
ATOM 16644 C C . THR A 1 14 ? -1.287 -10.929 -8.786 1.00 0.00 14 THR A C 11
ATOM 16645 O O . THR A 1 14 ? -0.674 -10.061 -8.165 1.00 0.00 14 THR A O 11
ATOM 16656 N N . SER A 1 15 ? -2.014 -11.869 -8.190 1.00 0.00 15 SER A N 11
ATOM 16657 C CA . SER A 1 15 ? -2.137 -11.933 -6.738 1.00 0.00 15 SER A CA 11
ATOM 16658 C C . SER A 1 15 ? -0.776 -12.159 -6.087 1.00 0.00 15 SER A C 11
ATOM 16659 O O . SER A 1 15 ? -0.141 -13.193 -6.291 1.00 0.00 15 SER A O 11
ATOM 16667 N N . GLY A 1 16 ? -0.334 -11.182 -5.300 1.00 0.00 16 GLY A N 11
ATOM 16668 C CA . GLY A 1 16 ? 0.949 -11.292 -4.630 1.00 0.00 16 GLY A CA 11
ATOM 16669 C C . GLY A 1 16 ? 1.698 -9.975 -4.592 1.00 0.00 16 GLY A C 11
ATOM 16670 O O . GLY A 1 16 ? 1.830 -9.360 -3.534 1.00 0.00 16 GLY A O 11
ATOM 16674 N N . GLU A 1 17 ? 2.190 -9.541 -5.748 1.00 0.00 17 GLU A N 11
ATOM 16675 C CA . GLU A 1 17 ? 2.932 -8.289 -5.840 1.00 0.00 17 GLU A CA 11
ATOM 16676 C C . GLU A 1 17 ? 1.981 -7.099 -5.927 1.00 0.00 17 GLU A C 11
ATOM 16677 O O . GLU A 1 17 ? 2.186 -6.184 -6.725 1.00 0.00 17 GLU A O 11
ATOM 16689 N N . SER A 1 18 ? 0.941 -7.118 -5.100 1.00 0.00 18 SER A N 11
ATOM 16690 C CA . SER A 1 18 ? -0.044 -6.044 -5.085 1.00 0.00 18 SER A CA 11
ATOM 16691 C C . SER A 1 18 ? 0.416 -4.897 -4.190 1.00 0.00 18 SER A C 11
ATOM 16692 O O . SER A 1 18 ? 0.785 -3.826 -4.674 1.00 0.00 18 SER A O 11
ATOM 16700 N N . LEU A 1 19 ? 0.391 -5.129 -2.883 1.00 0.00 19 LEU A N 11
ATOM 16701 C CA . LEU A 1 19 ? 0.806 -4.116 -1.918 1.00 0.00 19 LEU A CA 11
ATOM 16702 C C . LEU A 1 19 ? 2.317 -3.914 -1.957 1.00 0.00 19 LEU A C 11
ATOM 16703 O O . LEU A 1 19 ? 2.807 -2.793 -1.817 1.00 0.00 19 LEU A O 11
ATOM 16719 N N . TYR A 1 20 ? 3.051 -5.004 -2.150 1.00 0.00 20 TYR A N 11
ATOM 16720 C CA . TYR A 1 20 ? 4.506 -4.946 -2.207 1.00 0.00 20 TYR A CA 11
ATOM 16721 C C . TYR A 1 20 ? 4.971 -3.913 -3.229 1.00 0.00 20 TYR A C 11
ATOM 16722 O O . TYR A 1 20 ? 5.898 -3.144 -2.974 1.00 0.00 20 TYR A O 11
ATOM 16740 N N . HIS A 1 21 ? 4.318 -3.902 -4.387 1.00 0.00 21 HIS A N 11
ATOM 16741 C CA . HIS A 1 21 ? 4.662 -2.962 -5.449 1.00 0.00 21 HIS A CA 11
ATOM 16742 C C . HIS A 1 21 ? 4.394 -1.526 -5.011 1.00 0.00 21 HIS A C 11
ATOM 16743 O O . HIS A 1 21 ? 5.250 -0.653 -5.153 1.00 0.00 21 HIS A O 11
ATOM 16757 N N . VAL A 1 22 ? 3.199 -1.287 -4.480 1.00 0.00 22 VAL A N 11
ATOM 16758 C CA . VAL A 1 22 ? 2.818 0.043 -4.021 1.00 0.00 22 VAL A CA 11
ATOM 16759 C C . VAL A 1 22 ? 3.966 0.718 -3.279 1.00 0.00 22 VAL A C 11
ATOM 16760 O O . VAL A 1 22 ? 4.033 1.946 -3.201 1.00 0.00 22 VAL A O 11
ATOM 16773 N N . LEU A 1 23 ? 4.869 -0.091 -2.735 1.00 0.00 23 LEU A N 11
ATOM 16774 C CA . LEU A 1 23 ? 6.016 0.428 -1.998 1.00 0.00 23 LEU A CA 11
ATOM 16775 C C . LEU A 1 23 ? 7.288 0.334 -2.835 1.00 0.00 23 LEU A C 11
ATOM 16776 O O . LEU A 1 23 ? 7.977 1.330 -3.049 1.00 0.00 23 LEU A O 11
ATOM 16792 N N . GLY A 1 24 ? 7.591 -0.871 -3.308 1.00 0.00 24 GLY A N 11
ATOM 16793 C CA . GLY A 1 24 ? 8.779 -1.073 -4.118 1.00 0.00 24 GLY A CA 11
ATOM 16794 C C . GLY A 1 24 ? 9.563 -2.301 -3.702 1.00 0.00 24 GLY A C 11
ATOM 16795 O O . GLY A 1 24 ? 10.794 -2.303 -3.738 1.00 0.00 24 GLY A O 11
ATOM 16799 N N . LEU A 1 25 ? 8.850 -3.349 -3.304 1.00 0.00 25 LEU A N 11
ATOM 16800 C CA . LEU A 1 25 ? 9.487 -4.590 -2.877 1.00 0.00 25 LEU A CA 11
ATOM 16801 C C . LEU A 1 25 ? 8.896 -5.787 -3.615 1.00 0.00 25 LEU A C 11
ATOM 16802 O O . LEU A 1 25 ? 8.038 -5.632 -4.484 1.00 0.00 25 LEU A O 11
ATOM 16818 N N . ASP A 1 26 ? 9.359 -6.981 -3.261 1.00 0.00 26 ASP A N 11
ATOM 16819 C CA . ASP A 1 26 ? 8.874 -8.205 -3.887 1.00 0.00 26 ASP A CA 11
ATOM 16820 C C . ASP A 1 26 ? 8.131 -9.075 -2.877 1.00 0.00 26 ASP A C 11
ATOM 16821 O O . ASP A 1 26 ? 8.192 -8.835 -1.671 1.00 0.00 26 ASP A O 11
ATOM 16830 N N . LYS A 1 27 ? 7.428 -10.085 -3.378 1.00 0.00 27 LYS A N 11
ATOM 16831 C CA . LYS A 1 27 ? 6.672 -10.991 -2.522 1.00 0.00 27 LYS A CA 11
ATOM 16832 C C . LYS A 1 27 ? 7.588 -11.676 -1.513 1.00 0.00 27 LYS A C 11
ATOM 16833 O O . LYS A 1 27 ? 7.140 -12.124 -0.458 1.00 0.00 27 LYS A O 11
ATOM 16852 N N . ASN A 1 28 ? 8.873 -11.754 -1.844 1.00 0.00 28 ASN A N 11
ATOM 16853 C CA . ASN A 1 28 ? 9.852 -12.384 -0.966 1.00 0.00 28 ASN A CA 11
ATOM 16854 C C . ASN A 1 28 ? 10.511 -11.352 -0.055 1.00 0.00 28 ASN A C 11
ATOM 16855 O O . ASN A 1 28 ? 11.569 -11.603 0.519 1.00 0.00 28 ASN A O 11
ATOM 16866 N N . ALA A 1 29 ? 9.875 -10.192 0.071 1.00 0.00 29 ALA A N 11
ATOM 16867 C CA . ALA A 1 29 ? 10.398 -9.123 0.913 1.00 0.00 29 ALA A CA 11
ATOM 16868 C C . ALA A 1 29 ? 10.327 -9.502 2.388 1.00 0.00 29 ALA A C 11
ATOM 16869 O O . ALA A 1 29 ? 9.757 -10.532 2.749 1.00 0.00 29 ALA A O 11
ATOM 16876 N N . THR A 1 30 ? 10.912 -8.664 3.239 1.00 0.00 30 THR A N 11
ATOM 16877 C CA . THR A 1 30 ? 10.917 -8.912 4.675 1.00 0.00 30 THR A CA 11
ATOM 16878 C C . THR A 1 30 ? 10.271 -7.759 5.435 1.00 0.00 30 THR A C 11
ATOM 16879 O O . THR A 1 30 ? 10.437 -6.594 5.072 1.00 0.00 30 THR A O 11
ATOM 16890 N N . SER A 1 31 ? 9.536 -8.091 6.491 1.00 0.00 31 SER A N 11
ATOM 16891 C CA . SER A 1 31 ? 8.863 -7.082 7.301 1.00 0.00 31 SER A CA 11
ATOM 16892 C C . SER A 1 31 ? 9.788 -5.901 7.577 1.00 0.00 31 SER A C 11
ATOM 16893 O O . SER A 1 31 ? 9.342 -4.756 7.665 1.00 0.00 31 SER A O 11
ATOM 16901 N N . ASP A 1 32 ? 11.078 -6.187 7.712 1.00 0.00 32 ASP A N 11
ATOM 16902 C CA . ASP A 1 32 ? 12.068 -5.149 7.977 1.00 0.00 32 ASP A CA 11
ATOM 16903 C C . ASP A 1 32 ? 12.208 -4.213 6.780 1.00 0.00 32 ASP A C 11
ATOM 16904 O O . ASP A 1 32 ? 12.224 -2.992 6.934 1.00 0.00 32 ASP A O 11
ATOM 16913 N N . ASP A 1 33 ? 12.309 -4.794 5.590 1.00 0.00 33 ASP A N 11
ATOM 16914 C CA . ASP A 1 33 ? 12.447 -4.013 4.367 1.00 0.00 33 ASP A CA 11
ATOM 16915 C C . ASP A 1 33 ? 11.176 -3.219 4.082 1.00 0.00 33 ASP A C 11
ATOM 16916 O O . ASP A 1 33 ? 11.232 -2.107 3.556 1.00 0.00 33 ASP A O 11
ATOM 16925 N N . ILE A 1 34 ? 10.032 -3.797 4.433 1.00 0.00 34 ILE A N 11
ATOM 16926 C CA . ILE A 1 34 ? 8.748 -3.143 4.215 1.00 0.00 34 ILE A CA 11
ATOM 16927 C C . ILE A 1 34 ? 8.623 -1.882 5.062 1.00 0.00 34 ILE A C 11
ATOM 16928 O O . ILE A 1 34 ? 8.126 -0.855 4.598 1.00 0.00 34 ILE A O 11
ATOM 16944 N N . LYS A 1 35 ? 9.078 -1.964 6.308 1.00 0.00 35 LYS A N 11
ATOM 16945 C CA . LYS A 1 35 ? 9.021 -0.829 7.221 1.00 0.00 35 LYS A CA 11
ATOM 16946 C C . LYS A 1 35 ? 9.924 0.302 6.740 1.00 0.00 35 LYS A C 11
ATOM 16947 O O . LYS A 1 35 ? 9.522 1.466 6.721 1.00 0.00 35 LYS A O 11
ATOM 16966 N N . LYS A 1 36 ? 11.145 -0.047 6.349 1.00 0.00 36 LYS A N 11
ATOM 16967 C CA . LYS A 1 36 ? 12.105 0.938 5.865 1.00 0.00 36 LYS A CA 11
ATOM 16968 C C . LYS A 1 36 ? 11.558 1.678 4.648 1.00 0.00 36 LYS A C 11
ATOM 16969 O O . LYS A 1 36 ? 11.449 2.904 4.653 1.00 0.00 36 LYS A O 11
ATOM 16988 N N . SER A 1 37 ? 11.215 0.925 3.608 1.00 0.00 37 SER A N 11
ATOM 16989 C CA . SER A 1 37 ? 10.681 1.510 2.384 1.00 0.00 37 SER A CA 11
ATOM 16990 C C . SER A 1 37 ? 9.709 2.642 2.701 1.00 0.00 37 SER A C 11
ATOM 16991 O O . SER A 1 37 ? 9.851 3.757 2.198 1.00 0.00 37 SER A O 11
ATOM 16999 N N . TYR A 1 38 ? 8.722 2.348 3.539 1.00 0.00 38 TYR A N 11
ATOM 17000 C CA . TYR A 1 38 ? 7.724 3.339 3.923 1.00 0.00 38 TYR A CA 11
ATOM 17001 C C . TYR A 1 38 ? 8.378 4.688 4.209 1.00 0.00 38 TYR A C 11
ATOM 17002 O O . TYR A 1 38 ? 7.976 5.713 3.660 1.00 0.00 38 TYR A O 11
ATOM 17020 N N . ARG A 1 39 ? 9.388 4.677 5.072 1.00 0.00 39 ARG A N 11
ATOM 17021 C CA . ARG A 1 39 ? 10.098 5.898 5.433 1.00 0.00 39 ARG A CA 11
ATOM 17022 C C . ARG A 1 39 ? 10.486 6.689 4.187 1.00 0.00 39 ARG A C 11
ATOM 17023 O O . ARG A 1 39 ? 9.892 7.725 3.885 1.00 0.00 39 ARG A O 11
ATOM 17044 N N . LYS A 1 40 ? 11.487 6.195 3.466 1.00 0.00 40 LYS A N 11
ATOM 17045 C CA . LYS A 1 40 ? 11.955 6.853 2.253 1.00 0.00 40 LYS A CA 11
ATOM 17046 C C . LYS A 1 40 ? 10.781 7.285 1.380 1.00 0.00 40 LYS A C 11
ATOM 17047 O O . LYS A 1 40 ? 10.760 8.399 0.856 1.00 0.00 40 LYS A O 11
ATOM 17066 N N . LEU A 1 41 ? 9.804 6.397 1.230 1.00 0.00 41 LEU A N 11
ATOM 17067 C CA . LEU A 1 41 ? 8.624 6.687 0.422 1.00 0.00 41 LEU A CA 11
ATOM 17068 C C . LEU A 1 41 ? 7.854 7.875 0.989 1.00 0.00 41 LEU A C 11
ATOM 17069 O O . LEU A 1 41 ? 7.295 8.678 0.243 1.00 0.00 41 LEU A O 11
ATOM 17085 N N . ALA A 1 42 ? 7.831 7.981 2.314 1.00 0.00 42 ALA A N 11
ATOM 17086 C CA . ALA A 1 42 ? 7.134 9.073 2.981 1.00 0.00 42 ALA A CA 11
ATOM 17087 C C . ALA A 1 42 ? 7.844 10.403 2.747 1.00 0.00 42 ALA A C 11
ATOM 17088 O O . ALA A 1 42 ? 7.202 11.442 2.590 1.00 0.00 42 ALA A O 11
ATOM 17095 N N . LEU A 1 43 ? 9.172 10.363 2.724 1.00 0.00 43 LEU A N 11
ATOM 17096 C CA . LEU A 1 43 ? 9.969 11.565 2.509 1.00 0.00 43 LEU A CA 11
ATOM 17097 C C . LEU A 1 43 ? 9.727 12.138 1.117 1.00 0.00 43 LEU A C 11
ATOM 17098 O O . LEU A 1 43 ? 9.683 13.354 0.932 1.00 0.00 43 LEU A O 11
ATOM 17114 N N . LYS A 1 44 ? 9.568 11.253 0.138 1.00 0.00 44 LYS A N 11
ATOM 17115 C CA . LYS A 1 44 ? 9.327 11.668 -1.238 1.00 0.00 44 LYS A CA 11
ATOM 17116 C C . LYS A 1 44 ? 7.842 11.926 -1.476 1.00 0.00 44 LYS A C 11
ATOM 17117 O O . LYS A 1 44 ? 7.471 12.814 -2.244 1.00 0.00 44 LYS A O 11
ATOM 17136 N N . TYR A 1 45 ? 6.997 11.144 -0.813 1.00 0.00 45 TYR A N 11
ATOM 17137 C CA . TYR A 1 45 ? 5.553 11.287 -0.953 1.00 0.00 45 TYR A CA 11
ATOM 17138 C C . TYR A 1 45 ? 4.960 12.023 0.244 1.00 0.00 45 TYR A C 11
ATOM 17139 O O . TYR A 1 45 ? 3.776 11.878 0.553 1.00 0.00 45 TYR A O 11
ATOM 17157 N N . HIS A 1 46 ? 5.790 12.815 0.915 1.00 0.00 46 HIS A N 11
ATOM 17158 C CA . HIS A 1 46 ? 5.349 13.576 2.079 1.00 0.00 46 HIS A CA 11
ATOM 17159 C C . HIS A 1 46 ? 4.227 14.540 1.704 1.00 0.00 46 HIS A C 11
ATOM 17160 O O . HIS A 1 46 ? 4.238 15.160 0.640 1.00 0.00 46 HIS A O 11
ATOM 17174 N N . PRO A 1 47 ? 3.235 14.670 2.597 1.00 0.00 47 PRO A N 11
ATOM 17175 C CA . PRO A 1 47 ? 2.088 15.556 2.382 1.00 0.00 47 PRO A CA 11
ATOM 17176 C C . PRO A 1 47 ? 2.473 17.030 2.449 1.00 0.00 47 PRO A C 11
ATOM 17177 O O . PRO A 1 47 ? 1.905 17.863 1.743 1.00 0.00 47 PRO A O 11
ATOM 17188 N N . ASP A 1 48 ? 3.442 17.345 3.302 1.00 0.00 48 ASP A N 11
ATOM 17189 C CA . ASP A 1 48 ? 3.904 18.719 3.460 1.00 0.00 48 ASP A CA 11
ATOM 17190 C C . ASP A 1 48 ? 4.699 19.169 2.238 1.00 0.00 48 ASP A C 11
ATOM 17191 O O . ASP A 1 48 ? 4.518 20.281 1.741 1.00 0.00 48 ASP A O 11
ATOM 17200 N N . LYS A 1 49 ? 5.581 18.298 1.759 1.00 0.00 49 LYS A N 11
ATOM 17201 C CA . LYS A 1 49 ? 6.404 18.605 0.595 1.00 0.00 49 LYS A CA 11
ATOM 17202 C C . LYS A 1 49 ? 5.537 18.841 -0.638 1.00 0.00 49 LYS A C 11
ATOM 17203 O O . LYS A 1 49 ? 5.866 19.664 -1.491 1.00 0.00 49 LYS A O 11
ATOM 17222 N N . ASN A 1 50 ? 4.427 18.115 -0.723 1.00 0.00 50 ASN A N 11
ATOM 17223 C CA . ASN A 1 50 ? 3.512 18.247 -1.851 1.00 0.00 50 ASN A CA 11
ATOM 17224 C C . ASN A 1 50 ? 2.233 18.965 -1.433 1.00 0.00 50 ASN A C 11
ATOM 17225 O O . ASN A 1 50 ? 1.203 18.346 -1.162 1.00 0.00 50 ASN A O 11
ATOM 17236 N N . PRO A 1 51 ? 2.297 20.304 -1.378 1.00 0.00 51 PRO A N 11
ATOM 17237 C CA . PRO A 1 51 ? 1.152 21.136 -0.994 1.00 0.00 51 PRO A CA 11
ATOM 17238 C C . PRO A 1 51 ? 0.054 21.134 -2.052 1.00 0.00 51 PRO A C 11
ATOM 17239 O O . PRO A 1 51 ? 0.311 21.393 -3.228 1.00 0.00 51 PRO A O 11
ATOM 17250 N N . ASP A 1 52 ? -1.170 20.842 -1.626 1.00 0.00 52 ASP A N 11
ATOM 17251 C CA . ASP A 1 52 ? -2.309 20.808 -2.537 1.00 0.00 52 ASP A CA 11
ATOM 17252 C C . ASP A 1 52 ? -1.952 20.073 -3.826 1.00 0.00 52 ASP A C 11
ATOM 17253 O O . ASP A 1 52 ? -2.174 20.582 -4.923 1.00 0.00 52 ASP A O 11
ATOM 17262 N N . ASN A 1 53 ? -1.396 18.874 -3.683 1.00 0.00 53 ASN A N 11
ATOM 17263 C CA . ASN A 1 53 ? -1.007 18.071 -4.836 1.00 0.00 53 ASN A CA 11
ATOM 17264 C C . ASN A 1 53 ? -1.736 16.730 -4.836 1.00 0.00 53 ASN A C 11
ATOM 17265 O O . ASN A 1 53 ? -1.680 15.966 -3.873 1.00 0.00 53 ASN A O 11
ATOM 17276 N N . PRO A 1 54 ? -2.436 16.437 -5.942 1.00 0.00 54 PRO A N 11
ATOM 17277 C CA . PRO A 1 54 ? -3.188 15.188 -6.095 1.00 0.00 54 PRO A CA 11
ATOM 17278 C C . PRO A 1 54 ? -2.275 13.975 -6.232 1.00 0.00 54 PRO A C 11
ATOM 17279 O O . PRO A 1 54 ? -2.437 12.982 -5.524 1.00 0.00 54 PRO A O 11
ATOM 17290 N N . GLU A 1 55 ? -1.315 14.063 -7.148 1.00 0.00 55 GLU A N 11
ATOM 17291 C CA . GLU A 1 55 ? -0.377 12.970 -7.378 1.00 0.00 55 GLU A CA 11
ATOM 17292 C C . GLU A 1 55 ? 0.171 12.437 -6.057 1.00 0.00 55 GLU A C 11
ATOM 17293 O O . GLU A 1 55 ? 0.330 11.230 -5.881 1.00 0.00 55 GLU A O 11
ATOM 17305 N N . ALA A 1 56 ? 0.459 13.347 -5.132 1.00 0.00 56 ALA A N 11
ATOM 17306 C CA . ALA A 1 56 ? 0.988 12.970 -3.827 1.00 0.00 56 ALA A CA 11
ATOM 17307 C C . ALA A 1 56 ? -0.093 12.333 -2.961 1.00 0.00 56 ALA A C 11
ATOM 17308 O O . ALA A 1 56 ? 0.016 11.170 -2.572 1.00 0.00 56 ALA A O 11
ATOM 17315 N N . ALA A 1 57 ? -1.134 13.102 -2.661 1.00 0.00 57 ALA A N 11
ATOM 17316 C CA . ALA A 1 57 ? -2.235 12.612 -1.841 1.00 0.00 57 ALA A CA 11
ATOM 17317 C C . ALA A 1 57 ? -2.666 11.216 -2.278 1.00 0.00 57 ALA A C 11
ATOM 17318 O O . ALA A 1 57 ? -2.878 10.333 -1.446 1.00 0.00 57 ALA A O 11
ATOM 17325 N N . ASP A 1 58 ? -2.793 11.023 -3.586 1.00 0.00 58 ASP A N 11
ATOM 17326 C CA . ASP A 1 58 ? -3.198 9.734 -4.133 1.00 0.00 58 ASP A CA 11
ATOM 17327 C C . ASP A 1 58 ? -2.197 8.645 -3.758 1.00 0.00 58 ASP A C 11
ATOM 17328 O O . ASP A 1 58 ? -2.571 7.495 -3.530 1.00 0.00 58 ASP A O 11
ATOM 17337 N N . LYS A 1 59 ? -0.923 9.017 -3.696 1.00 0.00 59 LYS A N 11
ATOM 17338 C CA . LYS A 1 59 ? 0.133 8.074 -3.348 1.00 0.00 59 LYS A CA 11
ATOM 17339 C C . LYS A 1 59 ? 0.237 7.906 -1.836 1.00 0.00 59 LYS A C 11
ATOM 17340 O O . LYS A 1 59 ? -0.034 6.831 -1.301 1.00 0.00 59 LYS A O 11
ATOM 17359 N N . PHE A 1 60 ? 0.629 8.976 -1.152 1.00 0.00 60 PHE A N 11
ATOM 17360 C CA . PHE A 1 60 ? 0.767 8.947 0.300 1.00 0.00 60 PHE A CA 11
ATOM 17361 C C . PHE A 1 60 ? -0.311 8.071 0.931 1.00 0.00 60 PHE A C 11
ATOM 17362 O O . PHE A 1 60 ? -0.011 7.098 1.624 1.00 0.00 60 PHE A O 11
ATOM 17379 N N . LYS A 1 61 ? -1.569 8.425 0.689 1.00 0.00 61 LYS A N 11
ATOM 17380 C CA . LYS A 1 61 ? -2.694 7.673 1.232 1.00 0.00 61 LYS A CA 11
ATOM 17381 C C . LYS A 1 61 ? -2.538 6.182 0.950 1.00 0.00 61 LYS A C 11
ATOM 17382 O O . LYS A 1 61 ? -2.853 5.345 1.796 1.00 0.00 61 LYS A O 11
ATOM 17401 N N . GLU A 1 62 ? -2.050 5.857 -0.243 1.00 0.00 62 GLU A N 11
ATOM 17402 C CA . GLU A 1 62 ? -1.853 4.466 -0.634 1.00 0.00 62 GLU A CA 11
ATOM 17403 C C . GLU A 1 62 ? -0.699 3.840 0.145 1.00 0.00 62 GLU A C 11
ATOM 17404 O O . GLU A 1 62 ? -0.785 2.694 0.587 1.00 0.00 62 GLU A O 11
ATOM 17416 N N . ILE A 1 63 ? 0.378 4.601 0.308 1.00 0.00 63 ILE A N 11
ATOM 17417 C CA . ILE A 1 63 ? 1.548 4.122 1.033 1.00 0.00 63 ILE A CA 11
ATOM 17418 C C . ILE A 1 63 ? 1.196 3.773 2.475 1.00 0.00 63 ILE A C 11
ATOM 17419 O O . ILE A 1 63 ? 1.272 2.614 2.880 1.00 0.00 63 ILE A O 11
ATOM 17435 N N . ASN A 1 64 ? 0.809 4.784 3.245 1.00 0.00 64 ASN A N 11
ATOM 17436 C CA . ASN A 1 64 ? 0.443 4.584 4.643 1.00 0.00 64 ASN A CA 11
ATOM 17437 C C . ASN A 1 64 ? -0.447 3.356 4.802 1.00 0.00 64 ASN A C 11
ATOM 17438 O O . ASN A 1 64 ? -0.126 2.437 5.554 1.00 0.00 64 ASN A O 11
ATOM 17449 N N . ASN A 1 65 ? -1.568 3.348 4.088 1.00 0.00 65 ASN A N 11
ATOM 17450 C CA . ASN A 1 65 ? -2.506 2.233 4.149 1.00 0.00 65 ASN A CA 11
ATOM 17451 C C . ASN A 1 65 ? -1.784 0.903 3.953 1.00 0.00 65 ASN A C 11
ATOM 17452 O O . ASN A 1 65 ? -1.708 0.085 4.868 1.00 0.00 65 ASN A O 11
ATOM 17463 N N . ALA A 1 66 ? -1.254 0.696 2.752 1.00 0.00 66 ALA A N 11
ATOM 17464 C CA . ALA A 1 66 ? -0.535 -0.532 2.435 1.00 0.00 66 ALA A CA 11
ATOM 17465 C C . ALA A 1 66 ? 0.556 -0.810 3.463 1.00 0.00 66 ALA A C 11
ATOM 17466 O O . ALA A 1 66 ? 0.491 -1.793 4.202 1.00 0.00 66 ALA A O 11
ATOM 17473 N N . HIS A 1 67 ? 1.560 0.061 3.504 1.00 0.00 67 HIS A N 11
ATOM 17474 C CA . HIS A 1 67 ? 2.666 -0.091 4.442 1.00 0.00 67 HIS A CA 11
ATOM 17475 C C . HIS A 1 67 ? 2.167 -0.591 5.795 1.00 0.00 67 HIS A C 11
ATOM 17476 O O . HIS A 1 67 ? 2.664 -1.585 6.322 1.00 0.00 67 HIS A O 11
ATOM 17490 N N . ALA A 1 68 ? 1.182 0.107 6.351 1.00 0.00 68 ALA A N 11
ATOM 17491 C CA . ALA A 1 68 ? 0.615 -0.267 7.641 1.00 0.00 68 ALA A CA 11
ATOM 17492 C C . ALA A 1 68 ? 0.053 -1.684 7.603 1.00 0.00 68 ALA A C 11
ATOM 17493 O O . ALA A 1 68 ? 0.290 -2.481 8.512 1.00 0.00 68 ALA A O 11
ATOM 17500 N N . ILE A 1 69 ? -0.694 -1.992 6.548 1.00 0.00 69 ILE A N 11
ATOM 17501 C CA . ILE A 1 69 ? -1.290 -3.313 6.393 1.00 0.00 69 ILE A CA 11
ATOM 17502 C C . ILE A 1 69 ? -0.216 -4.389 6.276 1.00 0.00 69 ILE A C 11
ATOM 17503 O O . ILE A 1 69 ? -0.481 -5.572 6.496 1.00 0.00 69 ILE A O 11
ATOM 17519 N N . LEU A 1 70 ? 0.996 -3.973 5.929 1.00 0.00 70 LEU A N 11
ATOM 17520 C CA . LEU A 1 70 ? 2.112 -4.901 5.784 1.00 0.00 70 LEU A CA 11
ATOM 17521 C C . LEU A 1 70 ? 2.874 -5.046 7.097 1.00 0.00 70 LEU A C 11
ATOM 17522 O O . LEU A 1 70 ? 2.907 -6.124 7.693 1.00 0.00 70 LEU A O 11
ATOM 17538 N N . THR A 1 71 ? 3.484 -3.953 7.545 1.00 0.00 71 THR A N 11
ATOM 17539 C CA . THR A 1 71 ? 4.244 -3.958 8.789 1.00 0.00 71 THR A CA 11
ATOM 17540 C C . THR A 1 71 ? 3.496 -4.703 9.888 1.00 0.00 71 THR A C 11
ATOM 17541 O O . THR A 1 71 ? 4.088 -5.479 10.639 1.00 0.00 71 THR A O 11
ATOM 17552 N N . ASP A 1 72 ? 2.192 -4.464 9.977 1.00 0.00 72 ASP A N 11
ATOM 17553 C CA . ASP A 1 72 ? 1.362 -5.114 10.984 1.00 0.00 72 ASP A CA 11
ATOM 17554 C C . ASP A 1 72 ? 1.233 -6.607 10.700 1.00 0.00 72 ASP A C 11
ATOM 17555 O O . ASP A 1 72 ? 1.678 -7.092 9.660 1.00 0.00 72 ASP A O 11
ATOM 17564 N N . ALA A 1 73 ? 0.620 -7.331 11.632 1.00 0.00 73 ALA A N 11
ATOM 17565 C CA . ALA A 1 73 ? 0.431 -8.768 11.481 1.00 0.00 73 ALA A CA 11
ATOM 17566 C C . ALA A 1 73 ? -1.048 -9.118 11.361 1.00 0.00 73 ALA A C 11
ATOM 17567 O O . ALA A 1 73 ? -1.442 -9.916 10.509 1.00 0.00 73 ALA A O 11
ATOM 17574 N N . THR A 1 74 ? -1.865 -8.515 12.219 1.00 0.00 74 THR A N 11
ATOM 17575 C CA . THR A 1 74 ? -3.301 -8.765 12.210 1.00 0.00 74 THR A CA 11
ATOM 17576 C C . THR A 1 74 ? -3.876 -8.619 10.806 1.00 0.00 74 THR A C 11
ATOM 17577 O O . THR A 1 74 ? -4.600 -9.491 10.326 1.00 0.00 74 THR A O 11
ATOM 17588 N N . LYS A 1 75 ? -3.549 -7.510 10.150 1.00 0.00 75 LYS A N 11
ATOM 17589 C CA . LYS A 1 75 ? -4.031 -7.250 8.799 1.00 0.00 75 LYS A CA 11
ATOM 17590 C C . LYS A 1 75 ? -3.274 -8.095 7.779 1.00 0.00 75 LYS A C 11
ATOM 17591 O O . LYS A 1 75 ? -3.867 -8.903 7.065 1.00 0.00 75 LYS A O 11
ATOM 17610 N N . ARG A 1 76 ? -1.960 -7.902 7.717 1.00 0.00 76 ARG A N 11
ATOM 17611 C CA . ARG A 1 76 ? -1.122 -8.647 6.785 1.00 0.00 76 ARG A CA 11
ATOM 17612 C C . ARG A 1 76 ? -1.607 -10.087 6.649 1.00 0.00 76 ARG A C 11
ATOM 17613 O O . ARG A 1 76 ? -1.561 -10.669 5.566 1.00 0.00 76 ARG A O 11
ATOM 17634 N N . ASN A 1 77 ? -2.071 -10.657 7.757 1.00 0.00 77 ASN A N 11
ATOM 17635 C CA . ASN A 1 77 ? -2.563 -12.030 7.762 1.00 0.00 77 ASN A CA 11
ATOM 17636 C C . ASN A 1 77 ? -3.858 -12.147 6.964 1.00 0.00 77 ASN A C 11
ATOM 17637 O O . ASN A 1 77 ? -4.000 -13.031 6.119 1.00 0.00 77 ASN A O 11
ATOM 17648 N N . ILE A 1 78 ? -4.798 -11.248 7.237 1.00 0.00 78 ILE A N 11
ATOM 17649 C CA . ILE A 1 78 ? -6.079 -11.249 6.543 1.00 0.00 78 ILE A CA 11
ATOM 17650 C C . ILE A 1 78 ? -5.888 -11.131 5.035 1.00 0.00 78 ILE A C 11
ATOM 17651 O O . ILE A 1 78 ? -6.641 -11.716 4.256 1.00 0.00 78 ILE A O 11
ATOM 17667 N N . TYR A 1 79 ? -4.876 -10.372 4.630 1.00 0.00 79 TYR A N 11
ATOM 17668 C CA . TYR A 1 79 ? -4.586 -10.176 3.215 1.00 0.00 79 TYR A CA 11
ATOM 17669 C C . TYR A 1 79 ? -3.961 -11.429 2.609 1.00 0.00 79 TYR A C 11
ATOM 17670 O O . TYR A 1 79 ? -4.322 -11.846 1.508 1.00 0.00 79 TYR A O 11
ATOM 17688 N N . ASP A 1 80 ? -3.022 -12.025 3.336 1.00 0.00 80 ASP A N 11
ATOM 17689 C CA . ASP A 1 80 ? -2.347 -13.232 2.872 1.00 0.00 80 ASP A CA 11
ATOM 17690 C C . ASP A 1 80 ? -3.342 -14.373 2.685 1.00 0.00 80 ASP A C 11
ATOM 17691 O O . ASP A 1 80 ? -3.210 -15.182 1.766 1.00 0.00 80 ASP A O 11
ATOM 17700 N N . LYS A 1 81 ? -4.338 -14.433 3.562 1.00 0.00 81 LYS A N 11
ATOM 17701 C CA . LYS A 1 81 ? -5.356 -15.475 3.495 1.00 0.00 81 LYS A CA 11
ATOM 17702 C C . LYS A 1 81 ? -6.447 -15.105 2.495 1.00 0.00 81 LYS A C 11
ATOM 17703 O O . LYS A 1 81 ? -6.745 -15.870 1.577 1.00 0.00 81 LYS A O 11
ATOM 17722 N N . TYR A 1 82 ? -7.037 -13.930 2.677 1.00 0.00 82 TYR A N 11
ATOM 17723 C CA . TYR A 1 82 ? -8.095 -13.460 1.791 1.00 0.00 82 TYR A CA 11
ATOM 17724 C C . TYR A 1 82 ? -7.559 -12.432 0.799 1.00 0.00 82 TYR A C 11
ATOM 17725 O O . TYR A 1 82 ? -7.463 -12.699 -0.398 1.00 0.00 82 TYR A O 11
ATOM 17743 N N . GLY A 1 83 ? -7.210 -11.254 1.308 1.00 0.00 83 GLY A N 11
ATOM 17744 C CA . GLY A 1 83 ? -6.687 -10.203 0.455 1.00 0.00 83 GLY A CA 11
ATOM 17745 C C . GLY A 1 83 ? -7.424 -8.891 0.634 1.00 0.00 83 GLY A C 11
ATOM 17746 O O . GLY A 1 83 ? -7.454 -8.332 1.730 1.00 0.00 83 GLY A O 11
ATOM 17750 N N . SER A 1 84 ? -8.020 -8.396 -0.447 1.00 0.00 84 SER A N 11
ATOM 17751 C CA . SER A 1 84 ? -8.756 -7.138 -0.405 1.00 0.00 84 SER A CA 11
ATOM 17752 C C . SER A 1 84 ? -10.087 -7.310 0.320 1.00 0.00 84 SER A C 11
ATOM 17753 O O . SER A 1 84 ? -10.387 -6.589 1.272 1.00 0.00 84 SER A O 11
ATOM 17761 N N . LEU A 1 85 ? -10.882 -8.271 -0.138 1.00 0.00 85 LEU A N 11
ATOM 17762 C CA . LEU A 1 85 ? -12.182 -8.541 0.466 1.00 0.00 85 LEU A CA 11
ATOM 17763 C C . LEU A 1 85 ? -12.085 -8.547 1.988 1.00 0.00 85 LEU A C 11
ATOM 17764 O O . LEU A 1 85 ? -12.841 -7.857 2.671 1.00 0.00 85 LEU A O 11
ATOM 17780 N N . GLY A 1 86 ? -11.148 -9.330 2.513 1.00 0.00 86 GLY A N 11
ATOM 17781 C CA . GLY A 1 86 ? -10.968 -9.409 3.951 1.00 0.00 86 GLY A CA 11
ATOM 17782 C C . GLY A 1 86 ? -10.931 -8.043 4.607 1.00 0.00 86 GLY A C 11
ATOM 17783 O O . GLY A 1 86 ? -11.633 -7.799 5.589 1.00 0.00 86 GLY A O 11
ATOM 17787 N N . LEU A 1 87 ? -10.110 -7.150 4.065 1.00 0.00 87 LEU A N 11
ATOM 17788 C CA . LEU A 1 87 ? -9.983 -5.801 4.605 1.00 0.00 87 LEU A CA 11
ATOM 17789 C C . LEU A 1 87 ? -11.326 -5.078 4.586 1.00 0.00 87 LEU A C 11
ATOM 17790 O O . LEU A 1 87 ? -11.802 -4.601 5.617 1.00 0.00 87 LEU A O 11
ATOM 17806 N N . TYR A 1 88 ? -11.934 -5.002 3.407 1.00 0.00 88 TYR A N 11
ATOM 17807 C CA . TYR A 1 88 ? -13.223 -4.337 3.253 1.00 0.00 88 TYR A CA 11
ATOM 17808 C C . TYR A 1 88 ? -14.156 -4.684 4.409 1.00 0.00 88 TYR A C 11
ATOM 17809 O O . TYR A 1 88 ? -14.544 -3.816 5.191 1.00 0.00 88 TYR A O 11
ATOM 17827 N N . VAL A 1 89 ? -14.513 -5.960 4.511 1.00 0.00 89 VAL A N 11
ATOM 17828 C CA . VAL A 1 89 ? -15.399 -6.424 5.572 1.00 0.00 89 VAL A CA 11
ATOM 17829 C C . VAL A 1 89 ? -14.898 -5.978 6.941 1.00 0.00 89 VAL A C 11
ATOM 17830 O O . VAL A 1 89 ? -15.563 -5.211 7.637 1.00 0.00 89 VAL A O 11
ATOM 17843 N N . ALA A 1 90 ? -13.720 -6.464 7.321 1.00 0.00 90 ALA A N 11
ATOM 17844 C CA . ALA A 1 90 ? -13.128 -6.113 8.606 1.00 0.00 90 ALA A CA 11
ATOM 17845 C C . ALA A 1 90 ? -13.135 -4.603 8.820 1.00 0.00 90 ALA A C 11
ATOM 17846 O O . ALA A 1 90 ? -12.980 -4.126 9.943 1.00 0.00 90 ALA A O 11
ATOM 17853 N N . GLU A 1 91 ? -13.316 -3.857 7.734 1.00 0.00 91 GLU A N 11
ATOM 17854 C CA . GLU A 1 91 ? -13.341 -2.401 7.805 1.00 0.00 91 GLU A CA 11
ATOM 17855 C C . GLU A 1 91 ? -14.519 -1.917 8.646 1.00 0.00 91 GLU A C 11
ATOM 17856 O O . GLU A 1 91 ? -14.335 -1.262 9.672 1.00 0.00 91 GLU A O 11
ATOM 17868 N N . GLN A 1 92 ? -15.729 -2.245 8.203 1.00 0.00 92 GLN A N 11
ATOM 17869 C CA . GLN A 1 92 ? -16.937 -1.843 8.914 1.00 0.00 92 GLN A CA 11
ATOM 17870 C C . GLN A 1 92 ? -17.450 -2.974 9.799 1.00 0.00 92 GLN A C 11
ATOM 17871 O O . GLN A 1 92 ? -17.955 -2.738 10.897 1.00 0.00 92 GLN A O 11
ATOM 17885 N N . PHE A 1 93 ? -17.316 -4.205 9.315 1.00 0.00 93 PHE A N 11
ATOM 17886 C CA . PHE A 1 93 ? -17.767 -5.373 10.062 1.00 0.00 93 PHE A CA 11
ATOM 17887 C C . PHE A 1 93 ? -16.907 -5.591 11.303 1.00 0.00 93 PHE A C 11
ATOM 17888 O O . PHE A 1 93 ? -17.333 -5.313 12.423 1.00 0.00 93 PHE A O 11
ATOM 17905 N N . GLY A 1 94 ? -15.692 -6.090 11.094 1.00 0.00 94 GLY A N 11
ATOM 17906 C CA . GLY A 1 94 ? -14.791 -6.338 12.205 1.00 0.00 94 GLY A CA 11
ATOM 17907 C C . GLY A 1 94 ? -13.950 -7.583 12.003 1.00 0.00 94 GLY A C 11
ATOM 17908 O O . GLY A 1 94 ? -14.471 -8.639 11.646 1.00 0.00 94 GLY A O 11
ATOM 17912 N N . GLU A 1 95 ? -12.646 -7.457 12.229 1.00 0.00 95 GLU A N 11
ATOM 17913 C CA . GLU A 1 95 ? -11.732 -8.582 12.067 1.00 0.00 95 GLU A CA 11
ATOM 17914 C C . GLU A 1 95 ? -12.373 -9.879 12.552 1.00 0.00 95 GLU A C 11
ATOM 17915 O O . GLU A 1 95 ? -12.305 -10.906 11.878 1.00 0.00 95 GLU A O 11
ATOM 17927 N N . GLU A 1 96 ? -12.995 -9.822 13.726 1.00 0.00 96 GLU A N 11
ATOM 17928 C CA . GLU A 1 96 ? -13.647 -10.992 14.302 1.00 0.00 96 GLU A CA 11
ATOM 17929 C C . GLU A 1 96 ? -14.836 -11.427 13.450 1.00 0.00 96 GLU A C 11
ATOM 17930 O O . GLU A 1 96 ? -15.093 -12.619 13.286 1.00 0.00 96 GLU A O 11
ATOM 17942 N N . ASN A 1 97 ? -15.558 -10.450 12.911 1.00 0.00 97 ASN A N 11
ATOM 17943 C CA . ASN A 1 97 ? -16.721 -10.731 12.077 1.00 0.00 97 ASN A CA 11
ATOM 17944 C C . ASN A 1 97 ? -16.303 -11.381 10.762 1.00 0.00 97 ASN A C 11
ATOM 17945 O O . ASN A 1 97 ? -17.088 -12.089 10.130 1.00 0.00 97 ASN A O 11
ATOM 17956 N N . VAL A 1 98 ? -15.062 -11.137 10.355 1.00 0.00 98 VAL A N 11
ATOM 17957 C CA . VAL A 1 98 ? -14.538 -11.700 9.116 1.00 0.00 98 VAL A CA 11
ATOM 17958 C C . VAL A 1 98 ? -14.436 -13.219 9.203 1.00 0.00 98 VAL A C 11
ATOM 17959 O O . VAL A 1 98 ? -14.635 -13.922 8.213 1.00 0.00 98 VAL A O 11
ATOM 17972 N N . ASN A 1 99 ? -14.124 -13.718 10.394 1.00 0.00 99 ASN A N 11
ATOM 17973 C CA . ASN A 1 99 ? -13.996 -15.155 10.611 1.00 0.00 99 ASN A CA 11
ATOM 17974 C C . ASN A 1 99 ? -15.343 -15.852 10.449 1.00 0.00 99 ASN A C 11
ATOM 17975 O O . ASN A 1 99 ? -15.504 -16.726 9.596 1.00 0.00 99 ASN A O 11
ATOM 17986 N N . THR A 1 100 ? -16.309 -15.460 11.273 1.00 0.00 100 THR A N 11
ATOM 17987 C CA . THR A 1 100 ? -17.642 -16.047 11.223 1.00 0.00 100 THR A CA 11
ATOM 17988 C C . THR A 1 100 ? -18.273 -15.861 9.847 1.00 0.00 100 THR A C 11
ATOM 17989 O O . THR A 1 100 ? -19.297 -16.469 9.536 1.00 0.00 100 THR A O 11
ATOM 18000 N N . TYR A 1 101 ? -17.654 -15.019 9.027 1.00 0.00 101 TYR A N 11
ATOM 18001 C CA . TYR A 1 101 ? -18.156 -14.753 7.684 1.00 0.00 101 TYR A CA 11
ATOM 18002 C C . TYR A 1 101 ? -17.477 -15.656 6.659 1.00 0.00 101 TYR A C 11
ATOM 18003 O O . TYR A 1 101 ? -18.124 -16.183 5.753 1.00 0.00 101 TYR A O 11
ATOM 18021 N N . PHE A 1 102 ? -16.169 -15.832 6.810 1.00 0.00 102 PHE A N 11
ATOM 18022 C CA . PHE A 1 102 ? -15.400 -16.671 5.899 1.00 0.00 102 PHE A CA 11
ATOM 18023 C C . PHE A 1 102 ? -15.561 -18.147 6.251 1.00 0.00 102 PHE A C 11
ATOM 18024 O O . PHE A 1 102 ? -15.286 -19.026 5.434 1.00 0.00 102 PHE A O 11
ATOM 18041 N N . VAL A 1 103 ? -16.009 -18.412 7.475 1.00 0.00 103 VAL A N 11
ATOM 18042 C CA . VAL A 1 103 ? -16.208 -19.780 7.937 1.00 0.00 103 VAL A CA 11
ATOM 18043 C C . VAL A 1 103 ? -17.624 -20.260 7.639 1.00 0.00 103 VAL A C 11
ATOM 18044 O O . VAL A 1 103 ? -17.834 -21.417 7.274 1.00 0.00 103 VAL A O 11
ATOM 18057 N N . SER A 1 104 ? -18.592 -19.363 7.797 1.00 0.00 104 SER A N 11
ATOM 18058 C CA . SER A 1 104 ? -19.990 -19.696 7.548 1.00 0.00 104 SER A CA 11
ATOM 18059 C C . SER A 1 104 ? -20.441 -19.167 6.190 1.00 0.00 104 SER A C 11
ATOM 18060 O O . SER A 1 104 ? -20.600 -17.961 6.003 1.00 0.00 104 SER A O 11
ATOM 18068 N N . GLY A 1 105 ? -20.646 -20.079 5.244 1.00 0.00 105 GLY A N 11
ATOM 18069 C CA . GLY A 1 105 ? -21.076 -19.686 3.915 1.00 0.00 105 GLY A CA 11
ATOM 18070 C C . GLY A 1 105 ? -20.696 -20.704 2.858 1.00 0.00 105 GLY A C 11
ATOM 18071 O O . GLY A 1 105 ? -20.462 -21.876 3.151 1.00 0.00 105 GLY A O 11
ATOM 18075 N N . PRO A 1 106 ? -20.632 -20.255 1.596 1.00 0.00 106 PRO A N 11
ATOM 18076 C CA . PRO A 1 106 ? -20.280 -21.120 0.466 1.00 0.00 106 PRO A CA 11
ATOM 18077 C C . PRO A 1 106 ? -18.815 -21.543 0.494 1.00 0.00 106 PRO A C 11
ATOM 18078 O O . PRO A 1 106 ? -18.465 -22.635 0.048 1.00 0.00 106 PRO A O 11
ATOM 18089 N N . SER A 1 107 ? -17.962 -20.670 1.021 1.00 0.00 107 SER A N 11
ATOM 18090 C CA . SER A 1 107 ? -16.534 -20.952 1.104 1.00 0.00 107 SER A CA 11
ATOM 18091 C C . SER A 1 107 ? -16.289 -22.398 1.524 1.00 0.00 107 SER A C 11
ATOM 18092 O O . SER A 1 107 ? -16.521 -22.770 2.674 1.00 0.00 107 SER A O 11
ATOM 18100 N N . SER A 1 108 ? -15.818 -23.209 0.582 1.00 0.00 108 SER A N 11
ATOM 18101 C CA . SER A 1 108 ? -15.544 -24.616 0.851 1.00 0.00 108 SER A CA 11
ATOM 18102 C C . SER A 1 108 ? -14.284 -24.772 1.696 1.00 0.00 108 SER A C 11
ATOM 18103 O O . SER A 1 108 ? -14.219 -25.623 2.583 1.00 0.00 108 SER A O 11
ATOM 18111 N N . GLY A 1 109 ? -13.283 -23.943 1.414 1.00 0.00 109 GLY A N 11
ATOM 18112 C CA . GLY A 1 109 ? -12.037 -24.005 2.156 1.00 0.00 109 GLY A CA 11
ATOM 18113 C C . GLY A 1 109 ? -11.028 -22.979 1.680 1.00 0.00 109 GLY A C 11
ATOM 18114 O O . GLY A 1 109 ? -11.294 -22.223 0.746 1.00 0.00 109 GLY A O 11
ATOM 18118 N N . GLY A 1 1 ? 25.156 -19.961 -2.625 1.00 0.00 1 GLY A N 12
ATOM 18119 C CA . GLY A 1 1 ? 25.529 -18.834 -3.460 1.00 0.00 1 GLY A CA 12
ATOM 18120 C C . GLY A 1 1 ? 24.967 -18.941 -4.864 1.00 0.00 1 GLY A C 12
ATOM 18121 O O . GLY A 1 1 ? 24.107 -19.780 -5.133 1.00 0.00 1 GLY A O 12
ATOM 18125 N N . SER A 1 2 ? 25.453 -18.089 -5.760 1.00 0.00 2 SER A N 12
ATOM 18126 C CA . SER A 1 2 ? 24.990 -18.088 -7.143 1.00 0.00 2 SER A CA 12
ATOM 18127 C C . SER A 1 2 ? 26.113 -17.679 -8.092 1.00 0.00 2 SER A C 12
ATOM 18128 O O . SER A 1 2 ? 26.968 -16.865 -7.745 1.00 0.00 2 SER A O 12
ATOM 18136 N N . SER A 1 3 ? 26.102 -18.251 -9.292 1.00 0.00 3 SER A N 12
ATOM 18137 C CA . SER A 1 3 ? 27.121 -17.950 -10.291 1.00 0.00 3 SER A CA 12
ATOM 18138 C C . SER A 1 3 ? 26.481 -17.567 -11.622 1.00 0.00 3 SER A C 12
ATOM 18139 O O . SER A 1 3 ? 25.266 -17.665 -11.790 1.00 0.00 3 SER A O 12
ATOM 18147 N N . GLY A 1 4 ? 27.309 -17.131 -12.566 1.00 0.00 4 GLY A N 12
ATOM 18148 C CA . GLY A 1 4 ? 26.807 -16.740 -13.870 1.00 0.00 4 GLY A CA 12
ATOM 18149 C C . GLY A 1 4 ? 26.347 -17.926 -14.694 1.00 0.00 4 GLY A C 12
ATOM 18150 O O . GLY A 1 4 ? 25.468 -18.679 -14.274 1.00 0.00 4 GLY A O 12
ATOM 18154 N N . SER A 1 5 ? 26.940 -18.093 -15.872 1.00 0.00 5 SER A N 12
ATOM 18155 C CA . SER A 1 5 ? 26.582 -19.193 -16.759 1.00 0.00 5 SER A CA 12
ATOM 18156 C C . SER A 1 5 ? 25.127 -19.080 -17.205 1.00 0.00 5 SER A C 12
ATOM 18157 O O . SER A 1 5 ? 24.403 -20.074 -17.255 1.00 0.00 5 SER A O 12
ATOM 18165 N N . SER A 1 6 ? 24.707 -17.861 -17.528 1.00 0.00 6 SER A N 12
ATOM 18166 C CA . SER A 1 6 ? 23.338 -17.616 -17.966 1.00 0.00 6 SER A CA 12
ATOM 18167 C C . SER A 1 6 ? 22.819 -18.780 -18.806 1.00 0.00 6 SER A C 12
ATOM 18168 O O . SER A 1 6 ? 23.313 -19.037 -19.903 1.00 0.00 6 SER A O 12
ATOM 18176 N N . GLY A 1 7 ? 21.819 -19.480 -18.280 1.00 0.00 7 GLY A N 12
ATOM 18177 C CA . GLY A 1 7 ? 21.249 -20.609 -18.993 1.00 0.00 7 GLY A CA 12
ATOM 18178 C C . GLY A 1 7 ? 19.743 -20.507 -19.130 1.00 0.00 7 GLY A C 12
ATOM 18179 O O . GLY A 1 7 ? 19.238 -19.911 -20.082 1.00 0.00 7 GLY A O 12
ATOM 18183 N N . ARG A 1 8 ? 19.023 -21.091 -18.178 1.00 0.00 8 ARG A N 12
ATOM 18184 C CA . ARG A 1 8 ? 17.565 -21.066 -18.199 1.00 0.00 8 ARG A CA 12
ATOM 18185 C C . ARG A 1 8 ? 17.051 -19.718 -18.696 1.00 0.00 8 ARG A C 12
ATOM 18186 O O . ARG A 1 8 ? 17.660 -18.680 -18.441 1.00 0.00 8 ARG A O 12
ATOM 18207 N N . GLN A 1 9 ? 15.929 -19.744 -19.407 1.00 0.00 9 GLN A N 12
ATOM 18208 C CA . GLN A 1 9 ? 15.334 -18.524 -19.941 1.00 0.00 9 GLN A CA 12
ATOM 18209 C C . GLN A 1 9 ? 14.750 -17.669 -18.822 1.00 0.00 9 GLN A C 12
ATOM 18210 O O . GLN A 1 9 ? 13.859 -18.107 -18.094 1.00 0.00 9 GLN A O 12
ATOM 18224 N N . ARG A 1 10 ? 15.257 -16.448 -18.691 1.00 0.00 10 ARG A N 12
ATOM 18225 C CA . ARG A 1 10 ? 14.786 -15.531 -17.659 1.00 0.00 10 ARG A CA 12
ATOM 18226 C C . ARG A 1 10 ? 13.722 -14.588 -18.214 1.00 0.00 10 ARG A C 12
ATOM 18227 O O . ARG A 1 10 ? 13.915 -13.965 -19.258 1.00 0.00 10 ARG A O 12
ATOM 18248 N N . SER A 1 11 ? 12.600 -14.489 -17.509 1.00 0.00 11 SER A N 12
ATOM 18249 C CA . SER A 1 11 ? 11.504 -13.626 -17.933 1.00 0.00 11 SER A CA 12
ATOM 18250 C C . SER A 1 11 ? 10.849 -12.950 -16.732 1.00 0.00 11 SER A C 12
ATOM 18251 O O . SER A 1 11 ? 11.130 -13.292 -15.583 1.00 0.00 11 SER A O 12
ATOM 18259 N N . LEU A 1 12 ? 9.975 -11.989 -17.007 1.00 0.00 12 LEU A N 12
ATOM 18260 C CA . LEU A 1 12 ? 9.278 -11.263 -15.950 1.00 0.00 12 LEU A CA 12
ATOM 18261 C C . LEU A 1 12 ? 8.152 -12.107 -15.361 1.00 0.00 12 LEU A C 12
ATOM 18262 O O . LEU A 1 12 ? 6.999 -11.998 -15.777 1.00 0.00 12 LEU A O 12
ATOM 18278 N N . SER A 1 13 ? 8.495 -12.947 -14.390 1.00 0.00 13 SER A N 12
ATOM 18279 C CA . SER A 1 13 ? 7.513 -13.811 -13.744 1.00 0.00 13 SER A CA 12
ATOM 18280 C C . SER A 1 13 ? 6.637 -13.013 -12.783 1.00 0.00 13 SER A C 12
ATOM 18281 O O . SER A 1 13 ? 6.862 -13.014 -11.572 1.00 0.00 13 SER A O 12
ATOM 18289 N N . THR A 1 14 ? 5.636 -12.332 -13.331 1.00 0.00 14 THR A N 12
ATOM 18290 C CA . THR A 1 14 ? 4.726 -11.529 -12.525 1.00 0.00 14 THR A CA 12
ATOM 18291 C C . THR A 1 14 ? 3.487 -12.327 -12.135 1.00 0.00 14 THR A C 12
ATOM 18292 O O . THR A 1 14 ? 2.758 -12.820 -12.996 1.00 0.00 14 THR A O 12
ATOM 18303 N N . SER A 1 15 ? 3.253 -12.450 -10.832 1.00 0.00 15 SER A N 12
ATOM 18304 C CA . SER A 1 15 ? 2.103 -13.191 -10.328 1.00 0.00 15 SER A CA 12
ATOM 18305 C C . SER A 1 15 ? 0.918 -12.260 -10.091 1.00 0.00 15 SER A C 12
ATOM 18306 O O . SER A 1 15 ? -0.203 -12.543 -10.511 1.00 0.00 15 SER A O 12
ATOM 18314 N N . GLY A 1 16 ? 1.176 -11.145 -9.413 1.00 0.00 16 GLY A N 12
ATOM 18315 C CA . GLY A 1 16 ? 0.122 -10.188 -9.130 1.00 0.00 16 GLY A CA 12
ATOM 18316 C C . GLY A 1 16 ? 0.283 -9.532 -7.773 1.00 0.00 16 GLY A C 12
ATOM 18317 O O . GLY A 1 16 ? -0.256 -10.013 -6.777 1.00 0.00 16 GLY A O 12
ATOM 18321 N N . GLU A 1 17 ? 1.029 -8.433 -7.734 1.00 0.00 17 GLU A N 12
ATOM 18322 C CA . GLU A 1 17 ? 1.261 -7.712 -6.488 1.00 0.00 17 GLU A CA 12
ATOM 18323 C C . GLU A 1 17 ? 0.096 -6.778 -6.174 1.00 0.00 17 GLU A C 12
ATOM 18324 O O . GLU A 1 17 ? -0.593 -6.302 -7.076 1.00 0.00 17 GLU A O 12
ATOM 18336 N N . SER A 1 18 ? -0.119 -6.522 -4.887 1.00 0.00 18 SER A N 12
ATOM 18337 C CA . SER A 1 18 ? -1.204 -5.649 -4.453 1.00 0.00 18 SER A CA 12
ATOM 18338 C C . SER A 1 18 ? -0.661 -4.459 -3.668 1.00 0.00 18 SER A C 12
ATOM 18339 O O . SER A 1 18 ? -0.675 -3.325 -4.149 1.00 0.00 18 SER A O 12
ATOM 18347 N N . LEU A 1 19 ? -0.184 -4.724 -2.457 1.00 0.00 19 LEU A N 12
ATOM 18348 C CA . LEU A 1 19 ? 0.364 -3.676 -1.603 1.00 0.00 19 LEU A CA 12
ATOM 18349 C C . LEU A 1 19 ? 1.883 -3.615 -1.722 1.00 0.00 19 LEU A C 12
ATOM 18350 O O . LEU A 1 19 ? 2.483 -2.546 -1.604 1.00 0.00 19 LEU A O 12
ATOM 18366 N N . TYR A 1 20 ? 2.499 -4.768 -1.958 1.00 0.00 20 TYR A N 12
ATOM 18367 C CA . TYR A 1 20 ? 3.949 -4.846 -2.093 1.00 0.00 20 TYR A CA 12
ATOM 18368 C C . TYR A 1 20 ? 4.446 -3.905 -3.186 1.00 0.00 20 TYR A C 12
ATOM 18369 O O . TYR A 1 20 ? 5.475 -3.245 -3.032 1.00 0.00 20 TYR A O 12
ATOM 18387 N N . HIS A 1 21 ? 3.708 -3.847 -4.289 1.00 0.00 21 HIS A N 12
ATOM 18388 C CA . HIS A 1 21 ? 4.071 -2.986 -5.408 1.00 0.00 21 HIS A CA 12
ATOM 18389 C C . HIS A 1 21 ? 4.036 -1.517 -4.997 1.00 0.00 21 HIS A C 12
ATOM 18390 O O . HIS A 1 21 ? 5.025 -0.798 -5.138 1.00 0.00 21 HIS A O 12
ATOM 18404 N N . VAL A 1 22 ? 2.889 -1.077 -4.489 1.00 0.00 22 VAL A N 12
ATOM 18405 C CA . VAL A 1 22 ? 2.724 0.306 -4.057 1.00 0.00 22 VAL A CA 12
ATOM 18406 C C . VAL A 1 22 ? 3.994 0.830 -3.396 1.00 0.00 22 VAL A C 12
ATOM 18407 O O . VAL A 1 22 ? 4.368 1.990 -3.576 1.00 0.00 22 VAL A O 12
ATOM 18420 N N . LEU A 1 23 ? 4.655 -0.031 -2.631 1.00 0.00 23 LEU A N 12
ATOM 18421 C CA . LEU A 1 23 ? 5.885 0.344 -1.942 1.00 0.00 23 LEU A CA 12
ATOM 18422 C C . LEU A 1 23 ? 7.100 0.116 -2.835 1.00 0.00 23 LEU A C 12
ATOM 18423 O O . LEU A 1 23 ? 8.005 0.948 -2.893 1.00 0.00 23 LEU A O 12
ATOM 18439 N N . GLY A 1 24 ? 7.112 -1.016 -3.533 1.00 0.00 24 GLY A N 12
ATOM 18440 C CA . GLY A 1 24 ? 8.220 -1.331 -4.416 1.00 0.00 24 GLY A CA 12
ATOM 18441 C C . GLY A 1 24 ? 8.930 -2.610 -4.020 1.00 0.00 24 GLY A C 12
ATOM 18442 O O . GLY A 1 24 ? 10.156 -2.699 -4.101 1.00 0.00 24 GLY A O 12
ATOM 18446 N N . LEU A 1 25 ? 8.161 -3.603 -3.589 1.00 0.00 25 LEU A N 12
ATOM 18447 C CA . LEU A 1 25 ? 8.725 -4.884 -3.176 1.00 0.00 25 LEU A CA 12
ATOM 18448 C C . LEU A 1 25 ? 7.858 -6.042 -3.661 1.00 0.00 25 LEU A C 12
ATOM 18449 O O . LEU A 1 25 ? 6.850 -5.835 -4.337 1.00 0.00 25 LEU A O 12
ATOM 18465 N N . ASP A 1 26 ? 8.255 -7.259 -3.309 1.00 0.00 26 ASP A N 12
ATOM 18466 C CA . ASP A 1 26 ? 7.513 -8.450 -3.705 1.00 0.00 26 ASP A CA 12
ATOM 18467 C C . ASP A 1 26 ? 7.050 -9.234 -2.481 1.00 0.00 26 ASP A C 12
ATOM 18468 O O . ASP A 1 26 ? 7.227 -8.794 -1.345 1.00 0.00 26 ASP A O 12
ATOM 18477 N N . LYS A 1 27 ? 6.454 -10.398 -2.720 1.00 0.00 27 LYS A N 12
ATOM 18478 C CA . LYS A 1 27 ? 5.965 -11.244 -1.638 1.00 0.00 27 LYS A CA 12
ATOM 18479 C C . LYS A 1 27 ? 7.105 -11.658 -0.713 1.00 0.00 27 LYS A C 12
ATOM 18480 O O . LYS A 1 27 ? 6.906 -11.850 0.485 1.00 0.00 27 LYS A O 12
ATOM 18499 N N . ASN A 1 28 ? 8.300 -11.793 -1.279 1.00 0.00 28 ASN A N 12
ATOM 18500 C CA . ASN A 1 28 ? 9.473 -12.184 -0.504 1.00 0.00 28 ASN A CA 12
ATOM 18501 C C . ASN A 1 28 ? 10.122 -10.968 0.151 1.00 0.00 28 ASN A C 12
ATOM 18502 O O . ASN A 1 28 ? 11.334 -10.937 0.361 1.00 0.00 28 ASN A O 12
ATOM 18513 N N . ALA A 1 29 ? 9.305 -9.969 0.471 1.00 0.00 29 ALA A N 12
ATOM 18514 C CA . ALA A 1 29 ? 9.799 -8.753 1.105 1.00 0.00 29 ALA A CA 12
ATOM 18515 C C . ALA A 1 29 ? 9.864 -8.910 2.620 1.00 0.00 29 ALA A C 12
ATOM 18516 O O . ALA A 1 29 ? 8.912 -9.374 3.248 1.00 0.00 29 ALA A O 12
ATOM 18523 N N . THR A 1 30 ? 10.994 -8.521 3.203 1.00 0.00 30 THR A N 12
ATOM 18524 C CA . THR A 1 30 ? 11.184 -8.621 4.644 1.00 0.00 30 THR A CA 12
ATOM 18525 C C . THR A 1 30 ? 10.592 -7.414 5.362 1.00 0.00 30 THR A C 12
ATOM 18526 O O . THR A 1 30 ? 10.713 -6.281 4.895 1.00 0.00 30 THR A O 12
ATOM 18537 N N . SER A 1 31 ? 9.952 -7.663 6.500 1.00 0.00 31 SER A N 12
ATOM 18538 C CA . SER A 1 31 ? 9.337 -6.595 7.281 1.00 0.00 31 SER A CA 12
ATOM 18539 C C . SER A 1 31 ? 10.230 -5.358 7.307 1.00 0.00 31 SER A C 12
ATOM 18540 O O . SER A 1 31 ? 9.749 -4.230 7.200 1.00 0.00 31 SER A O 12
ATOM 18548 N N . ASP A 1 32 ? 11.532 -5.579 7.448 1.00 0.00 32 ASP A N 12
ATOM 18549 C CA . ASP A 1 32 ? 12.494 -4.484 7.488 1.00 0.00 32 ASP A CA 12
ATOM 18550 C C . ASP A 1 32 ? 12.453 -3.678 6.193 1.00 0.00 32 ASP A C 12
ATOM 18551 O O . ASP A 1 32 ? 12.531 -2.450 6.212 1.00 0.00 32 ASP A O 12
ATOM 18560 N N . ASP A 1 33 ? 12.331 -4.378 5.070 1.00 0.00 33 ASP A N 12
ATOM 18561 C CA . ASP A 1 33 ? 12.279 -3.728 3.766 1.00 0.00 33 ASP A CA 12
ATOM 18562 C C . ASP A 1 33 ? 10.995 -2.919 3.613 1.00 0.00 33 ASP A C 12
ATOM 18563 O O . ASP A 1 33 ? 11.011 -1.804 3.090 1.00 0.00 33 ASP A O 12
ATOM 18572 N N . ILE A 1 34 ? 9.885 -3.488 4.070 1.00 0.00 34 ILE A N 12
ATOM 18573 C CA . ILE A 1 34 ? 8.592 -2.819 3.983 1.00 0.00 34 ILE A CA 12
ATOM 18574 C C . ILE A 1 34 ? 8.595 -1.514 4.772 1.00 0.00 34 ILE A C 12
ATOM 18575 O O . ILE A 1 34 ? 8.103 -0.489 4.299 1.00 0.00 34 ILE A O 12
ATOM 18591 N N . LYS A 1 35 ? 9.153 -1.558 5.977 1.00 0.00 35 LYS A N 12
ATOM 18592 C CA . LYS A 1 35 ? 9.223 -0.379 6.831 1.00 0.00 35 LYS A CA 12
ATOM 18593 C C . LYS A 1 35 ? 10.225 0.632 6.283 1.00 0.00 35 LYS A C 12
ATOM 18594 O O . LYS A 1 35 ? 9.911 1.812 6.128 1.00 0.00 35 LYS A O 12
ATOM 18613 N N . LYS A 1 36 ? 11.432 0.161 5.988 1.00 0.00 36 LYS A N 12
ATOM 18614 C CA . LYS A 1 36 ? 12.480 1.023 5.453 1.00 0.00 36 LYS A CA 12
ATOM 18615 C C . LYS A 1 36 ? 12.008 1.733 4.189 1.00 0.00 36 LYS A C 12
ATOM 18616 O O . LYS A 1 36 ? 11.959 2.962 4.137 1.00 0.00 36 LYS A O 12
ATOM 18635 N N . SER A 1 37 ? 11.660 0.951 3.171 1.00 0.00 37 SER A N 12
ATOM 18636 C CA . SER A 1 37 ? 11.194 1.506 1.906 1.00 0.00 37 SER A CA 12
ATOM 18637 C C . SER A 1 37 ? 10.157 2.599 2.141 1.00 0.00 37 SER A C 12
ATOM 18638 O O . SER A 1 37 ? 10.216 3.668 1.533 1.00 0.00 37 SER A O 12
ATOM 18646 N N . TYR A 1 38 ? 9.207 2.323 3.028 1.00 0.00 38 TYR A N 12
ATOM 18647 C CA . TYR A 1 38 ? 8.154 3.281 3.343 1.00 0.00 38 TYR A CA 12
ATOM 18648 C C . TYR A 1 38 ? 8.744 4.646 3.687 1.00 0.00 38 TYR A C 12
ATOM 18649 O O . TYR A 1 38 ? 8.168 5.684 3.360 1.00 0.00 38 TYR A O 12
ATOM 18667 N N . ARG A 1 39 ? 9.896 4.635 4.349 1.00 0.00 39 ARG A N 12
ATOM 18668 C CA . ARG A 1 39 ? 10.565 5.870 4.739 1.00 0.00 39 ARG A CA 12
ATOM 18669 C C . ARG A 1 39 ? 10.837 6.748 3.521 1.00 0.00 39 ARG A C 12
ATOM 18670 O O . ARG A 1 39 ? 10.259 7.825 3.376 1.00 0.00 39 ARG A O 12
ATOM 18691 N N . LYS A 1 40 ? 11.723 6.281 2.648 1.00 0.00 40 LYS A N 12
ATOM 18692 C CA . LYS A 1 40 ? 12.073 7.022 1.442 1.00 0.00 40 LYS A CA 12
ATOM 18693 C C . LYS A 1 40 ? 10.821 7.453 0.685 1.00 0.00 40 LYS A C 12
ATOM 18694 O O . LYS A 1 40 ? 10.708 8.601 0.253 1.00 0.00 40 LYS A O 12
ATOM 18713 N N . LEU A 1 41 ? 9.882 6.527 0.529 1.00 0.00 41 LEU A N 12
ATOM 18714 C CA . LEU A 1 41 ? 8.636 6.811 -0.175 1.00 0.00 41 LEU A CA 12
ATOM 18715 C C . LEU A 1 41 ? 7.869 7.938 0.510 1.00 0.00 41 LEU A C 12
ATOM 18716 O O . LEU A 1 41 ? 7.254 8.774 -0.150 1.00 0.00 41 LEU A O 12
ATOM 18732 N N . ALA A 1 42 ? 7.913 7.954 1.838 1.00 0.00 42 ALA A N 12
ATOM 18733 C CA . ALA A 1 42 ? 7.226 8.981 2.612 1.00 0.00 42 ALA A CA 12
ATOM 18734 C C . ALA A 1 42 ? 7.905 10.337 2.451 1.00 0.00 42 ALA A C 12
ATOM 18735 O O . ALA A 1 42 ? 7.238 11.368 2.348 1.00 0.00 42 ALA A O 12
ATOM 18742 N N . LEU A 1 43 ? 9.233 10.329 2.430 1.00 0.00 43 LEU A N 12
ATOM 18743 C CA . LEU A 1 43 ? 10.003 11.559 2.282 1.00 0.00 43 LEU A CA 12
ATOM 18744 C C . LEU A 1 43 ? 9.679 12.248 0.960 1.00 0.00 43 LEU A C 12
ATOM 18745 O O . LEU A 1 43 ? 9.580 13.474 0.893 1.00 0.00 43 LEU A O 12
ATOM 18761 N N . LYS A 1 44 ? 9.512 11.452 -0.091 1.00 0.00 44 LYS A N 12
ATOM 18762 C CA . LYS A 1 44 ? 9.195 11.983 -1.411 1.00 0.00 44 LYS A CA 12
ATOM 18763 C C . LYS A 1 44 ? 7.713 12.329 -1.518 1.00 0.00 44 LYS A C 12
ATOM 18764 O O . LYS A 1 44 ? 7.338 13.294 -2.184 1.00 0.00 44 LYS A O 12
ATOM 18783 N N . TYR A 1 45 ? 6.877 11.536 -0.857 1.00 0.00 45 TYR A N 12
ATOM 18784 C CA . TYR A 1 45 ? 5.436 11.758 -0.879 1.00 0.00 45 TYR A CA 12
ATOM 18785 C C . TYR A 1 45 ? 4.975 12.468 0.390 1.00 0.00 45 TYR A C 12
ATOM 18786 O O . TYR A 1 45 ? 3.831 12.318 0.819 1.00 0.00 45 TYR A O 12
ATOM 18804 N N . HIS A 1 46 ? 5.875 13.244 0.986 1.00 0.00 46 HIS A N 12
ATOM 18805 C CA . HIS A 1 46 ? 5.562 13.980 2.206 1.00 0.00 46 HIS A CA 12
ATOM 18806 C C . HIS A 1 46 ? 4.469 15.013 1.952 1.00 0.00 46 HIS A C 12
ATOM 18807 O O . HIS A 1 46 ? 4.433 15.672 0.912 1.00 0.00 46 HIS A O 12
ATOM 18821 N N . PRO A 1 47 ? 3.554 15.159 2.922 1.00 0.00 47 PRO A N 12
ATOM 18822 C CA . PRO A 1 47 ? 2.443 16.110 2.826 1.00 0.00 47 PRO A CA 12
ATOM 18823 C C . PRO A 1 47 ? 2.911 17.559 2.913 1.00 0.00 47 PRO A C 12
ATOM 18824 O O . PRO A 1 47 ? 2.155 18.484 2.614 1.00 0.00 47 PRO A O 12
ATOM 18835 N N . ASP A 1 48 ? 4.159 17.749 3.325 1.00 0.00 48 ASP A N 12
ATOM 18836 C CA . ASP A 1 48 ? 4.728 19.086 3.450 1.00 0.00 48 ASP A CA 12
ATOM 18837 C C . ASP A 1 48 ? 5.470 19.482 2.178 1.00 0.00 48 ASP A C 12
ATOM 18838 O O . ASP A 1 48 ? 5.499 20.654 1.802 1.00 0.00 48 ASP A O 12
ATOM 18847 N N . LYS A 1 49 ? 6.070 18.497 1.518 1.00 0.00 49 LYS A N 12
ATOM 18848 C CA . LYS A 1 49 ? 6.813 18.741 0.287 1.00 0.00 49 LYS A CA 12
ATOM 18849 C C . LYS A 1 49 ? 5.865 19.034 -0.872 1.00 0.00 49 LYS A C 12
ATOM 18850 O O . LYS A 1 49 ? 6.170 19.843 -1.747 1.00 0.00 49 LYS A O 12
ATOM 18869 N N . ASN A 1 50 ? 4.713 18.371 -0.869 1.00 0.00 50 ASN A N 12
ATOM 18870 C CA . ASN A 1 50 ? 3.720 18.561 -1.920 1.00 0.00 50 ASN A CA 12
ATOM 18871 C C . ASN A 1 50 ? 2.596 19.478 -1.447 1.00 0.00 50 ASN A C 12
ATOM 18872 O O . ASN A 1 50 ? 1.668 19.058 -0.756 1.00 0.00 50 ASN A O 12
ATOM 18883 N N . PRO A 1 51 ? 2.680 20.762 -1.828 1.00 0.00 51 PRO A N 12
ATOM 18884 C CA . PRO A 1 51 ? 1.678 21.765 -1.456 1.00 0.00 51 PRO A CA 12
ATOM 18885 C C . PRO A 1 51 ? 0.344 21.541 -2.159 1.00 0.00 51 PRO A C 12
ATOM 18886 O O . PRO A 1 51 ? 0.235 21.712 -3.374 1.00 0.00 51 PRO A O 12
ATOM 18897 N N . ASP A 1 52 ? -0.669 21.159 -1.389 1.00 0.00 52 ASP A N 12
ATOM 18898 C CA . ASP A 1 52 ? -1.997 20.914 -1.939 1.00 0.00 52 ASP A CA 12
ATOM 18899 C C . ASP A 1 52 ? -1.908 20.146 -3.254 1.00 0.00 52 ASP A C 12
ATOM 18900 O O . ASP A 1 52 ? -2.589 20.476 -4.224 1.00 0.00 52 ASP A O 12
ATOM 18909 N N . ASN A 1 53 ? -1.062 19.121 -3.279 1.00 0.00 53 ASN A N 12
ATOM 18910 C CA . ASN A 1 53 ? -0.882 18.308 -4.476 1.00 0.00 53 ASN A CA 12
ATOM 18911 C C . ASN A 1 53 ? -1.790 17.082 -4.442 1.00 0.00 53 ASN A C 12
ATOM 18912 O O . ASN A 1 53 ? -1.691 16.230 -3.558 1.00 0.00 53 ASN A O 12
ATOM 18923 N N . PRO A 1 54 ? -2.696 16.989 -5.427 1.00 0.00 54 PRO A N 12
ATOM 18924 C CA . PRO A 1 54 ? -3.638 15.871 -5.533 1.00 0.00 54 PRO A CA 12
ATOM 18925 C C . PRO A 1 54 ? -2.948 14.565 -5.911 1.00 0.00 54 PRO A C 12
ATOM 18926 O O . PRO A 1 54 ? -3.254 13.509 -5.360 1.00 0.00 54 PRO A O 12
ATOM 18937 N N . GLU A 1 55 ? -2.015 14.646 -6.855 1.00 0.00 55 GLU A N 12
ATOM 18938 C CA . GLU A 1 55 ? -1.282 13.469 -7.307 1.00 0.00 55 GLU A CA 12
ATOM 18939 C C . GLU A 1 55 ? -0.450 12.878 -6.172 1.00 0.00 55 GLU A C 12
ATOM 18940 O O . GLU A 1 55 ? -0.530 11.684 -5.887 1.00 0.00 55 GLU A O 12
ATOM 18952 N N . ALA A 1 56 ? 0.350 13.723 -5.530 1.00 0.00 56 ALA A N 12
ATOM 18953 C CA . ALA A 1 56 ? 1.196 13.286 -4.427 1.00 0.00 56 ALA A CA 12
ATOM 18954 C C . ALA A 1 56 ? 0.356 12.847 -3.232 1.00 0.00 56 ALA A C 12
ATOM 18955 O O . ALA A 1 56 ? 0.671 11.860 -2.569 1.00 0.00 56 ALA A O 12
ATOM 18962 N N . ALA A 1 57 ? -0.713 13.589 -2.962 1.00 0.00 57 ALA A N 12
ATOM 18963 C CA . ALA A 1 57 ? -1.598 13.275 -1.847 1.00 0.00 57 ALA A CA 12
ATOM 18964 C C . ALA A 1 57 ? -2.126 11.848 -1.950 1.00 0.00 57 ALA A C 12
ATOM 18965 O O . ALA A 1 57 ? -2.183 11.125 -0.956 1.00 0.00 57 ALA A O 12
ATOM 18972 N N . ASP A 1 58 ? -2.512 11.451 -3.157 1.00 0.00 58 ASP A N 12
ATOM 18973 C CA . ASP A 1 58 ? -3.035 10.109 -3.390 1.00 0.00 58 ASP A CA 12
ATOM 18974 C C . ASP A 1 58 ? -2.013 9.050 -2.988 1.00 0.00 58 ASP A C 12
ATOM 18975 O O . ASP A 1 58 ? -2.206 8.325 -2.012 1.00 0.00 58 ASP A O 12
ATOM 18984 N N . LYS A 1 59 ? -0.926 8.967 -3.747 1.00 0.00 59 LYS A N 12
ATOM 18985 C CA . LYS A 1 59 ? 0.128 7.997 -3.471 1.00 0.00 59 LYS A CA 12
ATOM 18986 C C . LYS A 1 59 ? 0.403 7.904 -1.974 1.00 0.00 59 LYS A C 12
ATOM 18987 O O . LYS A 1 59 ? 0.195 6.858 -1.358 1.00 0.00 59 LYS A O 12
ATOM 19006 N N . PHE A 1 60 ? 0.871 9.004 -1.394 1.00 0.00 60 PHE A N 12
ATOM 19007 C CA . PHE A 1 60 ? 1.175 9.046 0.032 1.00 0.00 60 PHE A CA 12
ATOM 19008 C C . PHE A 1 60 ? 0.167 8.221 0.827 1.00 0.00 60 PHE A C 12
ATOM 19009 O O . PHE A 1 60 ? 0.536 7.292 1.546 1.00 0.00 60 PHE A O 12
ATOM 19026 N N . LYS A 1 61 ? -1.109 8.567 0.693 1.00 0.00 61 LYS A N 12
ATOM 19027 C CA . LYS A 1 61 ? -2.172 7.860 1.397 1.00 0.00 61 LYS A CA 12
ATOM 19028 C C . LYS A 1 61 ? -2.138 6.369 1.078 1.00 0.00 61 LYS A C 12
ATOM 19029 O O . LYS A 1 61 ? -2.458 5.536 1.926 1.00 0.00 61 LYS A O 12
ATOM 19048 N N . GLU A 1 62 ? -1.747 6.040 -0.149 1.00 0.00 62 GLU A N 12
ATOM 19049 C CA . GLU A 1 62 ? -1.671 4.648 -0.579 1.00 0.00 62 GLU A CA 12
ATOM 19050 C C . GLU A 1 62 ? -0.487 3.941 0.075 1.00 0.00 62 GLU A C 12
ATOM 19051 O O . GLU A 1 62 ? -0.493 2.721 0.241 1.00 0.00 62 GLU A O 12
ATOM 19063 N N . ILE A 1 63 ? 0.528 4.716 0.444 1.00 0.00 63 ILE A N 12
ATOM 19064 C CA . ILE A 1 63 ? 1.718 4.165 1.080 1.00 0.00 63 ILE A CA 12
ATOM 19065 C C . ILE A 1 63 ? 1.449 3.815 2.539 1.00 0.00 63 ILE A C 12
ATOM 19066 O O . ILE A 1 63 ? 1.640 2.675 2.960 1.00 0.00 63 ILE A O 12
ATOM 19082 N N . ASN A 1 64 ? 1.003 4.804 3.307 1.00 0.00 64 ASN A N 12
ATOM 19083 C CA . ASN A 1 64 ? 0.706 4.601 4.720 1.00 0.00 64 ASN A CA 12
ATOM 19084 C C . ASN A 1 64 ? -0.177 3.373 4.919 1.00 0.00 64 ASN A C 12
ATOM 19085 O O . ASN A 1 64 ? 0.052 2.572 5.824 1.00 0.00 64 ASN A O 12
ATOM 19096 N N . ASN A 1 65 ? -1.187 3.233 4.067 1.00 0.00 65 ASN A N 12
ATOM 19097 C CA . ASN A 1 65 ? -2.105 2.102 4.149 1.00 0.00 65 ASN A CA 12
ATOM 19098 C C . ASN A 1 65 ? -1.372 0.787 3.902 1.00 0.00 65 ASN A C 12
ATOM 19099 O O . ASN A 1 65 ? -1.540 -0.178 4.646 1.00 0.00 65 ASN A O 12
ATOM 19110 N N . ALA A 1 66 ? -0.558 0.758 2.851 1.00 0.00 66 ALA A N 12
ATOM 19111 C CA . ALA A 1 66 ? 0.202 -0.437 2.507 1.00 0.00 66 ALA A CA 12
ATOM 19112 C C . ALA A 1 66 ? 1.174 -0.809 3.622 1.00 0.00 66 ALA A C 12
ATOM 19113 O O . ALA A 1 66 ? 1.298 -1.979 3.986 1.00 0.00 66 ALA A O 12
ATOM 19120 N N . HIS A 1 67 ? 1.862 0.193 4.160 1.00 0.00 67 HIS A N 12
ATOM 19121 C CA . HIS A 1 67 ? 2.823 -0.030 5.234 1.00 0.00 67 HIS A CA 12
ATOM 19122 C C . HIS A 1 67 ? 2.117 -0.472 6.512 1.00 0.00 67 HIS A C 12
ATOM 19123 O O . HIS A 1 67 ? 2.595 -1.356 7.223 1.00 0.00 67 HIS A O 12
ATOM 19137 N N . ALA A 1 68 ? 0.978 0.150 6.799 1.00 0.00 68 ALA A N 12
ATOM 19138 C CA . ALA A 1 68 ? 0.206 -0.181 7.990 1.00 0.00 68 ALA A CA 12
ATOM 19139 C C . ALA A 1 68 ? -0.305 -1.617 7.932 1.00 0.00 68 ALA A C 12
ATOM 19140 O O . ALA A 1 68 ? 0.114 -2.466 8.719 1.00 0.00 68 ALA A O 12
ATOM 19147 N N . ILE A 1 69 ? -1.212 -1.880 6.998 1.00 0.00 69 ILE A N 12
ATOM 19148 C CA . ILE A 1 69 ? -1.779 -3.213 6.838 1.00 0.00 69 ILE A CA 12
ATOM 19149 C C . ILE A 1 69 ? -0.696 -4.283 6.909 1.00 0.00 69 ILE A C 12
ATOM 19150 O O . ILE A 1 69 ? -0.886 -5.335 7.521 1.00 0.00 69 ILE A O 12
ATOM 19166 N N . LEU A 1 70 ? 0.442 -4.008 6.281 1.00 0.00 70 LEU A N 12
ATOM 19167 C CA . LEU A 1 70 ? 1.559 -4.947 6.274 1.00 0.00 70 LEU A CA 12
ATOM 19168 C C . LEU A 1 70 ? 2.263 -4.966 7.626 1.00 0.00 70 LEU A C 12
ATOM 19169 O O . LEU A 1 70 ? 2.680 -6.020 8.107 1.00 0.00 70 LEU A O 12
ATOM 19185 N N . THR A 1 71 ? 2.390 -3.792 8.238 1.00 0.00 71 THR A N 12
ATOM 19186 C CA . THR A 1 71 ? 3.042 -3.673 9.536 1.00 0.00 71 THR A CA 12
ATOM 19187 C C . THR A 1 71 ? 2.076 -3.998 10.669 1.00 0.00 71 THR A C 12
ATOM 19188 O O . THR A 1 71 ? 2.289 -3.599 11.814 1.00 0.00 71 THR A O 12
ATOM 19199 N N . ASP A 1 72 ? 1.013 -4.725 10.343 1.00 0.00 72 ASP A N 12
ATOM 19200 C CA . ASP A 1 72 ? 0.013 -5.106 11.335 1.00 0.00 72 ASP A CA 12
ATOM 19201 C C . ASP A 1 72 ? -0.130 -6.623 11.408 1.00 0.00 72 ASP A C 12
ATOM 19202 O O . ASP A 1 72 ? -0.924 -7.217 10.679 1.00 0.00 72 ASP A O 12
ATOM 19211 N N . ALA A 1 73 ? 0.645 -7.243 12.291 1.00 0.00 73 ALA A N 12
ATOM 19212 C CA . ALA A 1 73 ? 0.604 -8.691 12.459 1.00 0.00 73 ALA A CA 12
ATOM 19213 C C . ALA A 1 73 ? -0.806 -9.228 12.243 1.00 0.00 73 ALA A C 12
ATOM 19214 O O . ALA A 1 73 ? -0.997 -10.260 11.598 1.00 0.00 73 ALA A O 12
ATOM 19221 N N . THR A 1 74 ? -1.793 -8.524 12.788 1.00 0.00 74 THR A N 12
ATOM 19222 C CA . THR A 1 74 ? -3.186 -8.931 12.656 1.00 0.00 74 THR A CA 12
ATOM 19223 C C . THR A 1 74 ? -3.652 -8.839 11.208 1.00 0.00 74 THR A C 12
ATOM 19224 O O . THR A 1 74 ? -4.254 -9.772 10.677 1.00 0.00 74 THR A O 12
ATOM 19235 N N . LYS A 1 75 ? -3.370 -7.707 10.572 1.00 0.00 75 LYS A N 12
ATOM 19236 C CA . LYS A 1 75 ? -3.758 -7.491 9.183 1.00 0.00 75 LYS A CA 12
ATOM 19237 C C . LYS A 1 75 ? -3.126 -8.540 8.273 1.00 0.00 75 LYS A C 12
ATOM 19238 O O . LYS A 1 75 ? -3.826 -9.260 7.560 1.00 0.00 75 LYS A O 12
ATOM 19257 N N . ARG A 1 76 ? -1.800 -8.622 8.303 1.00 0.00 76 ARG A N 12
ATOM 19258 C CA . ARG A 1 76 ? -1.075 -9.583 7.481 1.00 0.00 76 ARG A CA 12
ATOM 19259 C C . ARG A 1 76 ? -1.748 -10.952 7.524 1.00 0.00 76 ARG A C 12
ATOM 19260 O O . ARG A 1 76 ? -2.021 -11.553 6.487 1.00 0.00 76 ARG A O 12
ATOM 19281 N N . ASN A 1 77 ? -2.010 -11.439 8.733 1.00 0.00 77 ASN A N 12
ATOM 19282 C CA . ASN A 1 77 ? -2.650 -12.737 8.912 1.00 0.00 77 ASN A CA 12
ATOM 19283 C C . ASN A 1 77 ? -3.897 -12.854 8.041 1.00 0.00 77 ASN A C 12
ATOM 19284 O O . ASN A 1 77 ? -4.127 -13.882 7.404 1.00 0.00 77 ASN A O 12
ATOM 19295 N N . ILE A 1 78 ? -4.698 -11.794 8.020 1.00 0.00 78 ILE A N 12
ATOM 19296 C CA . ILE A 1 78 ? -5.921 -11.777 7.226 1.00 0.00 78 ILE A CA 12
ATOM 19297 C C . ILE A 1 78 ? -5.608 -11.715 5.735 1.00 0.00 78 ILE A C 12
ATOM 19298 O O . ILE A 1 78 ? -5.868 -12.665 4.996 1.00 0.00 78 ILE A O 12
ATOM 19314 N N . TYR A 1 79 ? -5.047 -10.593 5.300 1.00 0.00 79 TYR A N 12
ATOM 19315 C CA . TYR A 1 79 ? -4.698 -10.407 3.896 1.00 0.00 79 TYR A CA 12
ATOM 19316 C C . TYR A 1 79 ? -4.085 -11.677 3.314 1.00 0.00 79 TYR A C 12
ATOM 19317 O O . TYR A 1 79 ? -4.483 -12.138 2.245 1.00 0.00 79 TYR A O 12
ATOM 19335 N N . ASP A 1 80 ? -3.114 -12.238 4.027 1.00 0.00 80 ASP A N 12
ATOM 19336 C CA . ASP A 1 80 ? -2.446 -13.456 3.584 1.00 0.00 80 ASP A CA 12
ATOM 19337 C C . ASP A 1 80 ? -3.463 -14.543 3.251 1.00 0.00 80 ASP A C 12
ATOM 19338 O O . ASP A 1 80 ? -3.400 -15.164 2.190 1.00 0.00 80 ASP A O 12
ATOM 19347 N N . LYS A 1 81 ? -4.400 -14.770 4.166 1.00 0.00 81 LYS A N 12
ATOM 19348 C CA . LYS A 1 81 ? -5.431 -15.782 3.971 1.00 0.00 81 LYS A CA 12
ATOM 19349 C C . LYS A 1 81 ? -6.427 -15.345 2.902 1.00 0.00 81 LYS A C 12
ATOM 19350 O O . LYS A 1 81 ? -6.599 -16.020 1.887 1.00 0.00 81 LYS A O 12
ATOM 19369 N N . TYR A 1 82 ? -7.079 -14.212 3.135 1.00 0.00 82 TYR A N 12
ATOM 19370 C CA . TYR A 1 82 ? -8.059 -13.685 2.192 1.00 0.00 82 TYR A CA 12
ATOM 19371 C C . TYR A 1 82 ? -7.414 -12.682 1.240 1.00 0.00 82 TYR A C 12
ATOM 19372 O O . TYR A 1 82 ? -7.312 -12.926 0.039 1.00 0.00 82 TYR A O 12
ATOM 19390 N N . GLY A 1 83 ? -6.980 -11.551 1.788 1.00 0.00 83 GLY A N 12
ATOM 19391 C CA . GLY A 1 83 ? -6.350 -10.527 0.975 1.00 0.00 83 GLY A CA 12
ATOM 19392 C C . GLY A 1 83 ? -7.152 -9.241 0.939 1.00 0.00 83 GLY A C 12
ATOM 19393 O O . GLY A 1 83 ? -7.374 -8.611 1.972 1.00 0.00 83 GLY A O 12
ATOM 19397 N N . SER A 1 84 ? -7.586 -8.849 -0.255 1.00 0.00 84 SER A N 12
ATOM 19398 C CA . SER A 1 84 ? -8.362 -7.627 -0.423 1.00 0.00 84 SER A CA 12
ATOM 19399 C C . SER A 1 84 ? -9.750 -7.776 0.193 1.00 0.00 84 SER A C 12
ATOM 19400 O O . SER A 1 84 ? -10.163 -6.968 1.026 1.00 0.00 84 SER A O 12
ATOM 19408 N N . LEU A 1 85 ? -10.466 -8.815 -0.224 1.00 0.00 85 LEU A N 12
ATOM 19409 C CA . LEU A 1 85 ? -11.809 -9.072 0.286 1.00 0.00 85 LEU A CA 12
ATOM 19410 C C . LEU A 1 85 ? -11.818 -9.093 1.811 1.00 0.00 85 LEU A C 12
ATOM 19411 O O . LEU A 1 85 ? -12.610 -8.400 2.447 1.00 0.00 85 LEU A O 12
ATOM 19427 N N . GLY A 1 86 ? -10.929 -9.893 2.392 1.00 0.00 86 GLY A N 12
ATOM 19428 C CA . GLY A 1 86 ? -10.850 -9.988 3.838 1.00 0.00 86 GLY A CA 12
ATOM 19429 C C . GLY A 1 86 ? -10.725 -8.631 4.502 1.00 0.00 86 GLY A C 12
ATOM 19430 O O . GLY A 1 86 ? -11.509 -8.292 5.390 1.00 0.00 86 GLY A O 12
ATOM 19434 N N . LEU A 1 87 ? -9.737 -7.853 4.074 1.00 0.00 87 LEU A N 12
ATOM 19435 C CA . LEU A 1 87 ? -9.511 -6.526 4.634 1.00 0.00 87 LEU A CA 12
ATOM 19436 C C . LEU A 1 87 ? -10.738 -5.639 4.446 1.00 0.00 87 LEU A C 12
ATOM 19437 O O . LEU A 1 87 ? -11.208 -5.004 5.391 1.00 0.00 87 LEU A O 12
ATOM 19453 N N . TYR A 1 88 ? -11.253 -5.602 3.223 1.00 0.00 88 TYR A N 12
ATOM 19454 C CA . TYR A 1 88 ? -12.426 -4.794 2.911 1.00 0.00 88 TYR A CA 12
ATOM 19455 C C . TYR A 1 88 ? -13.536 -5.028 3.931 1.00 0.00 88 TYR A C 12
ATOM 19456 O O . TYR A 1 88 ? -13.938 -4.113 4.650 1.00 0.00 88 TYR A O 12
ATOM 19474 N N . VAL A 1 89 ? -14.027 -6.262 3.988 1.00 0.00 89 VAL A N 12
ATOM 19475 C CA . VAL A 1 89 ? -15.090 -6.620 4.920 1.00 0.00 89 VAL A CA 12
ATOM 19476 C C . VAL A 1 89 ? -14.726 -6.223 6.347 1.00 0.00 89 VAL A C 12
ATOM 19477 O O . VAL A 1 89 ? -15.364 -5.356 6.943 1.00 0.00 89 VAL A O 12
ATOM 19490 N N . ALA A 1 90 ? -13.695 -6.864 6.888 1.00 0.00 90 ALA A N 12
ATOM 19491 C CA . ALA A 1 90 ? -13.244 -6.577 8.244 1.00 0.00 90 ALA A CA 12
ATOM 19492 C C . ALA A 1 90 ? -13.161 -5.074 8.488 1.00 0.00 90 ALA A C 12
ATOM 19493 O O . ALA A 1 90 ? -13.201 -4.618 9.631 1.00 0.00 90 ALA A O 12
ATOM 19500 N N . GLU A 1 91 ? -13.043 -4.309 7.407 1.00 0.00 91 GLU A N 12
ATOM 19501 C CA . GLU A 1 91 ? -12.952 -2.857 7.506 1.00 0.00 91 GLU A CA 12
ATOM 19502 C C . GLU A 1 91 ? -14.125 -2.291 8.302 1.00 0.00 91 GLU A C 12
ATOM 19503 O O . GLU A 1 91 ? -13.936 -1.669 9.347 1.00 0.00 91 GLU A O 12
ATOM 19515 N N . GLN A 1 92 ? -15.335 -2.512 7.799 1.00 0.00 92 GLN A N 12
ATOM 19516 C CA . GLN A 1 92 ? -16.538 -2.023 8.462 1.00 0.00 92 GLN A CA 12
ATOM 19517 C C . GLN A 1 92 ? -17.173 -3.118 9.314 1.00 0.00 92 GLN A C 12
ATOM 19518 O O . GLN A 1 92 ? -17.711 -2.849 10.388 1.00 0.00 92 GLN A O 12
ATOM 19532 N N . PHE A 1 93 ? -17.107 -4.353 8.827 1.00 0.00 93 PHE A N 12
ATOM 19533 C CA . PHE A 1 93 ? -17.676 -5.488 9.543 1.00 0.00 93 PHE A CA 12
ATOM 19534 C C . PHE A 1 93 ? -16.784 -5.897 10.711 1.00 0.00 93 PHE A C 12
ATOM 19535 O O . PHE A 1 93 ? -17.270 -6.213 11.797 1.00 0.00 93 PHE A O 12
ATOM 19552 N N . GLY A 1 94 ? -15.475 -5.890 10.479 1.00 0.00 94 GLY A N 12
ATOM 19553 C CA . GLY A 1 94 ? -14.535 -6.262 11.520 1.00 0.00 94 GLY A CA 12
ATOM 19554 C C . GLY A 1 94 ? -13.923 -7.629 11.287 1.00 0.00 94 GLY A C 12
ATOM 19555 O O . GLY A 1 94 ? -14.532 -8.488 10.651 1.00 0.00 94 GLY A O 12
ATOM 19559 N N . GLU A 1 95 ? -12.713 -7.829 11.800 1.00 0.00 95 GLU A N 12
ATOM 19560 C CA . GLU A 1 95 ? -12.017 -9.101 11.641 1.00 0.00 95 GLU A CA 12
ATOM 19561 C C . GLU A 1 95 ? -12.802 -10.236 12.293 1.00 0.00 95 GLU A C 12
ATOM 19562 O O . GLU A 1 95 ? -13.004 -11.290 11.691 1.00 0.00 95 GLU A O 12
ATOM 19574 N N . GLU A 1 96 ? -13.241 -10.011 13.528 1.00 0.00 96 GLU A N 12
ATOM 19575 C CA . GLU A 1 96 ? -14.002 -11.014 14.262 1.00 0.00 96 GLU A CA 12
ATOM 19576 C C . GLU A 1 96 ? -15.246 -11.432 13.482 1.00 0.00 96 GLU A C 12
ATOM 19577 O O . GLU A 1 96 ? -15.612 -12.606 13.461 1.00 0.00 96 GLU A O 12
ATOM 19589 N N . ASN A 1 97 ? -15.890 -10.462 12.842 1.00 0.00 97 ASN A N 12
ATOM 19590 C CA . ASN A 1 97 ? -17.093 -10.728 12.062 1.00 0.00 97 ASN A CA 12
ATOM 19591 C C . ASN A 1 97 ? -16.763 -11.542 10.815 1.00 0.00 97 ASN A C 12
ATOM 19592 O O . ASN A 1 97 ? -17.497 -12.460 10.448 1.00 0.00 97 ASN A O 12
ATOM 19603 N N . VAL A 1 98 ? -15.654 -11.200 10.168 1.00 0.00 98 VAL A N 12
ATOM 19604 C CA . VAL A 1 98 ? -15.225 -11.900 8.963 1.00 0.00 98 VAL A CA 12
ATOM 19605 C C . VAL A 1 98 ? -15.213 -13.409 9.178 1.00 0.00 98 VAL A C 12
ATOM 19606 O O . VAL A 1 98 ? -15.437 -14.181 8.247 1.00 0.00 98 VAL A O 12
ATOM 19619 N N . ASN A 1 99 ? -14.951 -13.823 10.414 1.00 0.00 99 ASN A N 12
ATOM 19620 C CA . ASN A 1 99 ? -14.910 -15.241 10.753 1.00 0.00 99 ASN A CA 12
ATOM 19621 C C . ASN A 1 99 ? -16.143 -15.963 10.220 1.00 0.00 99 ASN A C 12
ATOM 19622 O O . ASN A 1 99 ? -16.038 -16.855 9.377 1.00 0.00 99 ASN A O 12
ATOM 19633 N N . THR A 1 100 ? -17.312 -15.572 10.717 1.00 0.00 100 THR A N 12
ATOM 19634 C CA . THR A 1 100 ? -18.566 -16.182 10.291 1.00 0.00 100 THR A CA 12
ATOM 19635 C C . THR A 1 100 ? -18.787 -15.998 8.794 1.00 0.00 100 THR A C 12
ATOM 19636 O O . THR A 1 100 ? -19.416 -16.832 8.143 1.00 0.00 100 THR A O 12
ATOM 19647 N N . TYR A 1 101 ? -18.265 -14.902 8.254 1.00 0.00 101 TYR A N 12
ATOM 19648 C CA . TYR A 1 101 ? -18.407 -14.609 6.833 1.00 0.00 101 TYR A CA 12
ATOM 19649 C C . TYR A 1 101 ? -17.733 -15.683 5.985 1.00 0.00 101 TYR A C 12
ATOM 19650 O O . TYR A 1 101 ? -18.349 -16.258 5.087 1.00 0.00 101 TYR A O 12
ATOM 19668 N N . PHE A 1 102 ? -16.464 -15.948 6.277 1.00 0.00 102 PHE A N 12
ATOM 19669 C CA . PHE A 1 102 ? -15.705 -16.953 5.542 1.00 0.00 102 PHE A CA 12
ATOM 19670 C C . PHE A 1 102 ? -15.960 -18.348 6.105 1.00 0.00 102 PHE A C 12
ATOM 19671 O O . PHE A 1 102 ? -15.177 -19.272 5.885 1.00 0.00 102 PHE A O 12
ATOM 19688 N N . VAL A 1 103 ? -17.062 -18.492 6.834 1.00 0.00 103 VAL A N 12
ATOM 19689 C CA . VAL A 1 103 ? -17.423 -19.774 7.430 1.00 0.00 103 VAL A CA 12
ATOM 19690 C C . VAL A 1 103 ? -18.669 -20.355 6.771 1.00 0.00 103 VAL A C 12
ATOM 19691 O O . VAL A 1 103 ? -19.697 -19.686 6.665 1.00 0.00 103 VAL A O 12
ATOM 19704 N N . SER A 1 104 ? -18.570 -21.604 6.329 1.00 0.00 104 SER A N 12
ATOM 19705 C CA . SER A 1 104 ? -19.688 -22.276 5.677 1.00 0.00 104 SER A CA 12
ATOM 19706 C C . SER A 1 104 ? -19.730 -23.753 6.055 1.00 0.00 104 SER A C 12
ATOM 19707 O O . SER A 1 104 ? -18.766 -24.488 5.841 1.00 0.00 104 SER A O 12
ATOM 19715 N N . GLY A 1 105 ? -20.856 -24.182 6.618 1.00 0.00 105 GLY A N 12
ATOM 19716 C CA . GLY A 1 105 ? -21.004 -25.569 7.018 1.00 0.00 105 GLY A CA 12
ATOM 19717 C C . GLY A 1 105 ? -21.718 -25.716 8.347 1.00 0.00 105 GLY A C 12
ATOM 19718 O O . GLY A 1 105 ? -22.947 -25.726 8.417 1.00 0.00 105 GLY A O 12
ATOM 19722 N N . PRO A 1 106 ? -20.939 -25.837 9.431 1.00 0.00 106 PRO A N 12
ATOM 19723 C CA . PRO A 1 106 ? -21.483 -25.989 10.784 1.00 0.00 106 PRO A CA 12
ATOM 19724 C C . PRO A 1 106 ? -22.152 -24.714 11.286 1.00 0.00 106 PRO A C 12
ATOM 19725 O O . PRO A 1 106 ? -21.478 -23.758 11.670 1.00 0.00 106 PRO A O 12
ATOM 19736 N N . SER A 1 107 ? -23.481 -24.707 11.281 1.00 0.00 107 SER A N 12
ATOM 19737 C CA . SER A 1 107 ? -24.241 -23.547 11.733 1.00 0.00 107 SER A CA 12
ATOM 19738 C C . SER A 1 107 ? -24.163 -23.404 13.250 1.00 0.00 107 SER A C 12
ATOM 19739 O O . SER A 1 107 ? -24.399 -24.361 13.988 1.00 0.00 107 SER A O 12
ATOM 19747 N N . SER A 1 108 ? -23.829 -22.202 13.708 1.00 0.00 108 SER A N 12
ATOM 19748 C CA . SER A 1 108 ? -23.716 -21.933 15.137 1.00 0.00 108 SER A CA 12
ATOM 19749 C C . SER A 1 108 ? -22.889 -23.012 15.829 1.00 0.00 108 SER A C 12
ATOM 19750 O O . SER A 1 108 ? -23.231 -23.469 16.919 1.00 0.00 108 SER A O 12
ATOM 19758 N N . GLY A 1 109 ? -21.797 -23.416 15.186 1.00 0.00 109 GLY A N 12
ATOM 19759 C CA . GLY A 1 109 ? -20.938 -24.439 15.753 1.00 0.00 109 GLY A CA 12
ATOM 19760 C C . GLY A 1 109 ? -21.682 -25.727 16.041 1.00 0.00 109 GLY A C 12
ATOM 19761 O O . GLY A 1 109 ? -21.067 -26.770 16.263 1.00 0.00 109 GLY A O 12
ATOM 19765 N N . GLY A 1 1 ? 16.398 23.419 -18.003 1.00 0.00 1 GLY A N 13
ATOM 19766 C CA . GLY A 1 1 ? 16.063 22.177 -18.675 1.00 0.00 1 GLY A CA 13
ATOM 19767 C C . GLY A 1 1 ? 15.959 21.008 -17.716 1.00 0.00 1 GLY A C 13
ATOM 19768 O O . GLY A 1 1 ? 14.889 20.739 -17.170 1.00 0.00 1 GLY A O 13
ATOM 19772 N N . SER A 1 2 ? 17.072 20.311 -17.511 1.00 0.00 2 SER A N 13
ATOM 19773 C CA . SER A 1 2 ? 17.099 19.161 -16.615 1.00 0.00 2 SER A CA 13
ATOM 19774 C C . SER A 1 2 ? 15.799 18.368 -16.709 1.00 0.00 2 SER A C 13
ATOM 19775 O O . SER A 1 2 ? 15.254 17.925 -15.698 1.00 0.00 2 SER A O 13
ATOM 19783 N N . SER A 1 3 ? 15.308 18.193 -17.932 1.00 0.00 3 SER A N 13
ATOM 19784 C CA . SER A 1 3 ? 14.070 17.456 -18.160 1.00 0.00 3 SER A CA 13
ATOM 19785 C C . SER A 1 3 ? 14.243 15.981 -17.811 1.00 0.00 3 SER A C 13
ATOM 19786 O O . SER A 1 3 ? 13.521 15.441 -16.974 1.00 0.00 3 SER A O 13
ATOM 19794 N N . GL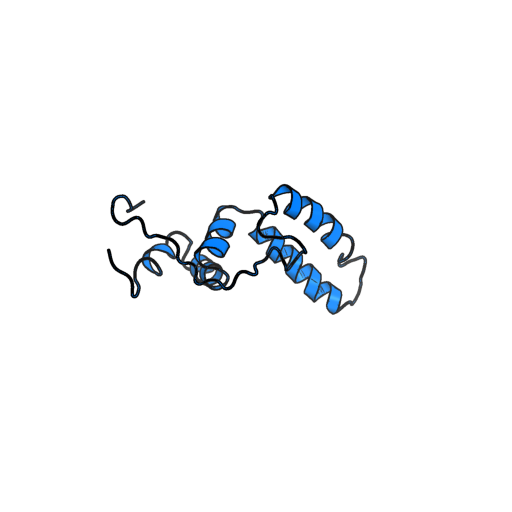Y A 1 4 ? 15.207 15.335 -18.459 1.00 0.00 4 GLY A N 13
ATOM 19795 C CA . GLY A 1 4 ? 15.458 13.929 -18.205 1.00 0.00 4 GLY A CA 13
ATOM 19796 C C . GLY A 1 4 ? 14.363 13.035 -18.753 1.00 0.00 4 GLY A C 13
ATOM 19797 O O . GLY A 1 4 ? 13.193 13.192 -18.405 1.00 0.00 4 GLY A O 13
ATOM 19801 N N . SER A 1 5 ? 14.743 12.097 -19.614 1.00 0.00 5 SER A N 13
ATOM 19802 C CA . SER A 1 5 ? 13.783 11.178 -20.216 1.00 0.00 5 SER A CA 13
ATOM 19803 C C . SER A 1 5 ? 14.322 9.751 -20.213 1.00 0.00 5 SER A C 13
ATOM 19804 O O . SER A 1 5 ? 15.529 9.531 -20.321 1.00 0.00 5 SER A O 13
ATOM 19812 N N . SER A 1 6 ? 13.418 8.784 -20.089 1.00 0.00 6 SER A N 13
ATOM 19813 C CA . SER A 1 6 ? 13.802 7.377 -20.069 1.00 0.00 6 SER A CA 13
ATOM 19814 C C . SER A 1 6 ? 13.657 6.754 -21.454 1.00 0.00 6 SER A C 13
ATOM 19815 O O . SER A 1 6 ? 12.962 7.288 -22.317 1.00 0.00 6 SER A O 13
ATOM 19823 N N . GLY A 1 7 ? 14.320 5.620 -21.658 1.00 0.00 7 GLY A N 13
ATOM 19824 C CA . GLY A 1 7 ? 14.252 4.942 -22.940 1.00 0.00 7 GLY A CA 13
ATOM 19825 C C . GLY A 1 7 ? 13.971 3.459 -22.797 1.00 0.00 7 GLY A C 13
ATOM 19826 O O . GLY A 1 7 ? 13.074 2.925 -23.450 1.00 0.00 7 GLY A O 13
ATOM 19830 N N . ARG A 1 8 ? 14.740 2.792 -21.943 1.00 0.00 8 ARG A N 13
ATOM 19831 C CA . ARG A 1 8 ? 14.571 1.361 -21.719 1.00 0.00 8 ARG A CA 13
ATOM 19832 C C . ARG A 1 8 ? 13.174 1.056 -21.185 1.00 0.00 8 ARG A C 13
ATOM 19833 O O . ARG A 1 8 ? 12.475 1.948 -20.705 1.00 0.00 8 ARG A O 13
ATOM 19854 N N . GLN A 1 9 ? 12.776 -0.209 -21.272 1.00 0.00 9 GLN A N 13
ATOM 19855 C CA . GLN A 1 9 ? 11.464 -0.631 -20.797 1.00 0.00 9 GLN A CA 13
ATOM 19856 C C . GLN A 1 9 ? 11.367 -2.152 -20.742 1.00 0.00 9 GLN A C 13
ATOM 19857 O O . GLN A 1 9 ? 11.890 -2.848 -21.612 1.00 0.00 9 GLN A O 13
ATOM 19871 N N . ARG A 1 10 ? 10.697 -2.660 -19.713 1.00 0.00 10 ARG A N 13
ATOM 19872 C CA . ARG A 1 10 ? 10.534 -4.099 -19.544 1.00 0.00 10 ARG A CA 13
ATOM 19873 C C . ARG A 1 10 ? 9.950 -4.732 -20.803 1.00 0.00 10 ARG A C 13
ATOM 19874 O O . ARG A 1 10 ? 9.375 -4.044 -21.647 1.00 0.00 10 ARG A O 13
ATOM 19895 N N . SER A 1 11 ? 10.102 -6.047 -20.924 1.00 0.00 11 SER A N 13
ATOM 19896 C CA . SER A 1 11 ? 9.594 -6.772 -22.082 1.00 0.00 11 SER A CA 13
ATOM 19897 C C . SER A 1 11 ? 8.485 -7.738 -21.675 1.00 0.00 11 SER A C 13
ATOM 19898 O O . SER A 1 11 ? 8.264 -8.759 -22.327 1.00 0.00 11 SER A O 13
ATOM 19906 N N . LEU A 1 12 ? 7.790 -7.408 -20.592 1.00 0.00 12 LEU A N 13
ATOM 19907 C CA . LEU A 1 12 ? 6.703 -8.244 -20.096 1.00 0.00 12 LEU A CA 13
ATOM 19908 C C . LEU A 1 12 ? 5.497 -7.396 -19.707 1.00 0.00 12 LEU A C 13
ATOM 19909 O O . LEU A 1 12 ? 5.568 -6.167 -19.691 1.00 0.00 12 LEU A O 13
ATOM 19925 N N . SER A 1 13 ? 4.389 -8.060 -19.393 1.00 0.00 13 SER A N 13
ATOM 19926 C CA . SER A 1 13 ? 3.166 -7.367 -19.006 1.00 0.00 13 SER A CA 13
ATOM 19927 C C . SER A 1 13 ? 2.653 -7.879 -17.663 1.00 0.00 13 SER A C 13
ATOM 19928 O O . SER A 1 13 ? 1.521 -8.352 -17.556 1.00 0.00 13 SER A O 13
ATOM 19936 N N . THR A 1 14 ? 3.496 -7.782 -16.639 1.00 0.00 14 THR A N 13
ATOM 19937 C CA . THR A 1 14 ? 3.130 -8.235 -15.303 1.00 0.00 14 THR A CA 13
ATOM 19938 C C . THR A 1 14 ? 2.577 -7.088 -14.465 1.00 0.00 14 THR A C 13
ATOM 19939 O O . THR A 1 14 ? 3.098 -6.782 -13.393 1.00 0.00 14 THR A O 13
ATOM 19950 N N . SER A 1 15 ? 1.517 -6.457 -14.961 1.00 0.00 15 SER A N 13
ATOM 19951 C CA . SER A 1 15 ? 0.895 -5.341 -14.259 1.00 0.00 15 SER A CA 13
ATOM 19952 C C . SER A 1 15 ? -0.179 -5.837 -13.294 1.00 0.00 15 SER A C 13
ATOM 19953 O O . SER A 1 15 ? -1.362 -5.874 -13.630 1.00 0.00 15 SER A O 13
ATOM 19961 N N . GLY A 1 16 ? 0.245 -6.218 -12.092 1.00 0.00 16 GLY A N 13
ATOM 19962 C CA . GLY A 1 16 ? -0.691 -6.707 -11.097 1.00 0.00 16 GLY A CA 13
ATOM 19963 C C . GLY A 1 16 ? 0.004 -7.240 -9.860 1.00 0.00 16 GLY A C 13
ATOM 19964 O O . GLY A 1 16 ? 0.087 -8.452 -9.663 1.00 0.00 16 GLY A O 13
ATOM 19968 N N . GLU A 1 17 ? 0.505 -6.334 -9.027 1.00 0.00 17 GLU A N 13
ATOM 19969 C CA . GLU A 1 17 ? 1.199 -6.722 -7.805 1.00 0.00 17 GLU A CA 13
ATOM 19970 C C . GLU A 1 17 ? 0.400 -6.310 -6.571 1.00 0.00 17 GLU A C 13
ATOM 19971 O O . GLU A 1 17 ? -0.724 -5.822 -6.682 1.00 0.00 17 GLU A O 13
ATOM 19983 N N . SER A 1 18 ? 0.990 -6.511 -5.397 1.00 0.00 18 SER A N 13
ATOM 19984 C CA . SER A 1 18 ? 0.332 -6.165 -4.143 1.00 0.00 18 SER A CA 13
ATOM 19985 C C . SER A 1 18 ? 1.094 -5.060 -3.417 1.00 0.00 18 SER A C 13
ATOM 19986 O O . SER A 1 18 ? 2.064 -4.511 -3.941 1.00 0.00 18 SER A O 13
ATOM 19994 N N . LEU A 1 19 ? 0.648 -4.739 -2.207 1.00 0.00 19 LEU A N 13
ATOM 19995 C CA . LEU A 1 19 ? 1.287 -3.699 -1.408 1.00 0.00 19 LEU A CA 13
ATOM 19996 C C . LEU A 1 19 ? 2.803 -3.741 -1.571 1.00 0.00 19 LEU A C 13
ATOM 19997 O O . LEU A 1 19 ? 3.480 -2.720 -1.443 1.00 0.00 19 LEU A O 13
ATOM 20013 N N . TYR A 1 20 ? 3.330 -4.927 -1.856 1.00 0.00 20 TYR A N 13
ATOM 20014 C CA . TYR A 1 20 ? 4.766 -5.102 -2.036 1.00 0.00 20 TYR A CA 13
ATOM 20015 C C . TYR A 1 20 ? 5.306 -4.130 -3.080 1.00 0.00 20 TYR A C 13
ATOM 20016 O O . TYR A 1 20 ? 6.287 -3.425 -2.841 1.00 0.00 20 TYR A O 13
ATOM 20034 N N . HIS A 1 21 ? 4.658 -4.097 -4.240 1.00 0.00 21 HIS A N 13
ATOM 20035 C CA . HIS A 1 21 ? 5.071 -3.210 -5.322 1.00 0.00 21 HIS A CA 13
ATOM 20036 C C . HIS A 1 21 ? 4.723 -1.760 -5.000 1.00 0.00 21 HIS A C 13
ATOM 20037 O O . HIS A 1 21 ? 5.566 -0.870 -5.106 1.00 0.00 21 HIS A O 13
ATOM 20051 N N . VAL A 1 22 ? 3.474 -1.530 -4.606 1.00 0.00 22 VAL A N 13
ATOM 20052 C CA . VAL A 1 22 ? 3.014 -0.188 -4.268 1.00 0.00 22 VAL A CA 13
ATOM 20053 C C . VAL A 1 22 ? 4.102 0.601 -3.549 1.00 0.00 22 VAL A C 13
ATOM 20054 O O . VAL A 1 22 ? 4.152 1.829 -3.634 1.00 0.00 22 VAL A O 13
ATOM 20067 N N . LEU A 1 23 ? 4.973 -0.111 -2.843 1.00 0.00 23 LEU A N 13
ATOM 20068 C CA . LEU A 1 23 ? 6.062 0.522 -2.108 1.00 0.00 23 LEU A CA 13
ATOM 20069 C C . LEU A 1 23 ? 7.381 0.381 -2.862 1.00 0.00 23 LEU A C 13
ATOM 20070 O O . LEU A 1 23 ? 8.114 1.353 -3.038 1.00 0.00 23 LEU A O 13
ATOM 20086 N N . GLY A 1 24 ? 7.676 -0.838 -3.306 1.00 0.00 24 GLY A N 13
ATOM 20087 C CA . GLY A 1 24 ? 8.905 -1.084 -4.037 1.00 0.00 24 GLY A CA 13
ATOM 20088 C C . GLY A 1 24 ? 9.698 -2.242 -3.465 1.00 0.00 24 GLY A C 13
ATOM 20089 O O . GLY A 1 24 ? 10.919 -2.160 -3.326 1.00 0.00 24 GLY A O 13
ATOM 20093 N N . LEU A 1 25 ? 9.003 -3.324 -3.131 1.00 0.00 25 LEU A N 13
ATOM 20094 C CA . LEU A 1 25 ? 9.650 -4.505 -2.568 1.00 0.00 25 LEU A CA 13
ATOM 20095 C C . LEU A 1 25 ? 9.182 -5.772 -3.277 1.00 0.00 25 LEU A C 13
ATOM 20096 O O . LEU A 1 25 ? 8.429 -5.709 -4.249 1.00 0.00 25 LEU A O 13
ATOM 20112 N N . ASP A 1 26 ? 9.630 -6.920 -2.782 1.00 0.00 26 ASP A N 13
ATOM 20113 C CA . ASP A 1 26 ? 9.254 -8.203 -3.366 1.00 0.00 26 ASP A CA 13
ATOM 20114 C C . ASP A 1 26 ? 8.195 -8.897 -2.516 1.00 0.00 26 ASP A C 13
ATOM 20115 O O . ASP A 1 26 ? 7.895 -8.465 -1.403 1.00 0.00 26 ASP A O 13
ATOM 20124 N N . LYS A 1 27 ? 7.630 -9.975 -3.048 1.00 0.00 27 LYS A N 13
ATOM 20125 C CA . LYS A 1 27 ? 6.604 -10.731 -2.340 1.00 0.00 27 LYS A CA 13
ATOM 20126 C C . LYS A 1 27 ? 7.161 -11.332 -1.053 1.00 0.00 27 LYS A C 13
ATOM 20127 O O . LYS A 1 27 ? 6.413 -11.647 -0.130 1.00 0.00 27 LYS A O 13
ATOM 20146 N N . ASN A 1 28 ? 8.480 -11.486 -1.001 1.00 0.00 28 ASN A N 13
ATOM 20147 C CA . ASN A 1 28 ? 9.138 -12.048 0.173 1.00 0.00 28 ASN A CA 13
ATOM 20148 C C . ASN A 1 28 ? 9.752 -10.947 1.032 1.00 0.00 28 ASN A C 13
ATOM 20149 O O . ASN A 1 28 ? 10.575 -11.214 1.907 1.00 0.00 28 ASN A O 13
ATOM 20160 N N . ALA A 1 29 ? 9.345 -9.708 0.776 1.00 0.00 29 ALA A N 13
ATOM 20161 C CA . ALA A 1 29 ? 9.853 -8.566 1.527 1.00 0.00 29 ALA A CA 13
ATOM 20162 C C . ALA A 1 29 ? 9.655 -8.764 3.026 1.00 0.00 29 ALA A C 13
ATOM 20163 O O . ALA A 1 29 ? 8.578 -9.157 3.475 1.00 0.00 29 ALA A O 13
ATOM 20170 N N . THR A 1 30 ? 10.702 -8.488 3.798 1.00 0.00 30 THR A N 13
ATOM 20171 C CA . THR A 1 30 ? 10.644 -8.637 5.247 1.00 0.00 30 THR A CA 13
ATOM 20172 C C . THR A 1 30 ? 10.033 -7.405 5.902 1.00 0.00 30 THR A C 13
ATOM 20173 O O . THR A 1 30 ? 10.333 -6.273 5.520 1.00 0.00 30 THR A O 13
ATOM 20184 N N . SER A 1 31 ? 9.174 -7.630 6.891 1.00 0.00 31 SER A N 13
ATOM 20185 C CA . SER A 1 31 ? 8.517 -6.537 7.598 1.00 0.00 31 SER A CA 13
ATOM 20186 C C . SER A 1 31 ? 9.465 -5.354 7.768 1.00 0.00 31 SER A C 13
ATOM 20187 O O . SER A 1 31 ? 9.078 -4.201 7.572 1.00 0.00 31 SER A O 13
ATOM 20195 N N . ASP A 1 32 ? 10.708 -5.647 8.135 1.00 0.00 32 ASP A N 13
ATOM 20196 C CA . ASP A 1 32 ? 11.713 -4.609 8.331 1.00 0.00 32 ASP A CA 13
ATOM 20197 C C . ASP A 1 32 ? 11.935 -3.818 7.046 1.00 0.00 32 ASP A C 13
ATOM 20198 O O . ASP A 1 32 ? 12.007 -2.589 7.067 1.00 0.00 32 ASP A O 13
ATOM 20207 N N . ASP A 1 33 ? 12.043 -4.530 5.930 1.00 0.00 33 ASP A N 13
ATOM 20208 C CA . ASP A 1 33 ? 12.257 -3.894 4.635 1.00 0.00 33 ASP A CA 13
ATOM 20209 C C . ASP A 1 33 ? 11.062 -3.027 4.251 1.00 0.00 33 ASP A C 13
ATOM 20210 O O . ASP A 1 33 ? 11.186 -2.106 3.443 1.00 0.00 33 ASP A O 13
ATOM 20219 N N . ILE A 1 34 ? 9.907 -3.327 4.836 1.00 0.00 34 ILE A N 13
ATOM 20220 C CA . ILE A 1 34 ? 8.691 -2.575 4.555 1.00 0.00 34 ILE A CA 13
ATOM 20221 C C . ILE A 1 34 ? 8.622 -1.307 5.399 1.00 0.00 34 ILE A C 13
ATOM 20222 O O . ILE A 1 34 ? 8.155 -0.265 4.938 1.00 0.00 34 ILE A O 13
ATOM 20238 N N . LYS A 1 35 ? 9.092 -1.402 6.639 1.00 0.00 35 LYS A N 13
ATOM 20239 C CA . LYS A 1 35 ? 9.087 -0.262 7.549 1.00 0.00 35 LYS A CA 13
ATOM 20240 C C . LYS A 1 35 ? 10.102 0.789 7.110 1.00 0.00 35 LYS A C 13
ATOM 20241 O O . LYS A 1 35 ? 9.816 1.986 7.122 1.00 0.00 35 LYS A O 13
ATOM 20260 N N . LYS A 1 36 ? 11.288 0.333 6.722 1.00 0.00 36 LYS A N 13
ATOM 20261 C CA . LYS A 1 36 ? 12.345 1.233 6.276 1.00 0.00 36 LYS A CA 13
ATOM 20262 C C . LYS A 1 36 ? 11.980 1.885 4.946 1.00 0.00 36 LYS A C 13
ATOM 20263 O O . LYS A 1 36 ? 12.275 3.058 4.718 1.00 0.00 36 LYS A O 13
ATOM 20282 N N . SER A 1 37 ? 11.337 1.117 4.073 1.00 0.00 37 SER A N 13
ATOM 20283 C CA . SER A 1 37 ? 10.933 1.620 2.765 1.00 0.00 37 SER A CA 13
ATOM 20284 C C . SER A 1 37 ? 9.886 2.720 2.905 1.00 0.00 37 SER A C 13
ATOM 20285 O O . SER A 1 37 ? 10.007 3.788 2.304 1.00 0.00 37 SER A O 13
ATOM 20293 N N . TYR A 1 38 ? 8.858 2.451 3.702 1.00 0.00 38 TYR A N 13
ATOM 20294 C CA . TYR A 1 38 ? 7.787 3.416 3.920 1.00 0.00 38 TYR A CA 13
ATOM 20295 C C . TYR A 1 38 ? 8.353 4.807 4.190 1.00 0.00 38 TYR A C 13
ATOM 20296 O O . TYR A 1 38 ? 7.815 5.810 3.722 1.00 0.00 38 TYR A O 13
ATOM 20314 N N . ARG A 1 39 ? 9.444 4.857 4.948 1.00 0.00 39 ARG A N 13
ATOM 20315 C CA . ARG A 1 39 ? 10.084 6.124 5.282 1.00 0.00 39 ARG A CA 13
ATOM 20316 C C . ARG A 1 39 ? 10.423 6.911 4.019 1.00 0.00 39 ARG A C 13
ATOM 20317 O O . ARG A 1 39 ? 9.869 7.983 3.775 1.00 0.00 39 ARG A O 13
ATOM 20338 N N . LYS A 1 40 ? 11.337 6.372 3.219 1.00 0.00 40 LYS A N 13
ATOM 20339 C CA . LYS A 1 40 ? 11.750 7.022 1.981 1.00 0.00 40 LYS A CA 13
ATOM 20340 C C . LYS A 1 40 ? 10.541 7.361 1.115 1.00 0.00 40 LYS A C 13
ATOM 20341 O O . LYS A 1 40 ? 10.475 8.436 0.517 1.00 0.00 40 LYS A O 13
ATOM 20360 N N . LEU A 1 41 ? 9.587 6.440 1.053 1.00 0.00 41 LEU A N 13
ATOM 20361 C CA . LEU A 1 41 ? 8.378 6.642 0.261 1.00 0.00 41 LEU A CA 13
ATOM 20362 C C . LEU A 1 41 ? 7.488 7.709 0.889 1.00 0.00 41 LEU A C 13
ATOM 20363 O O . LEU A 1 41 ? 6.554 8.203 0.257 1.00 0.00 41 LEU A O 13
ATOM 20379 N N . ALA A 1 42 ? 7.785 8.062 2.135 1.00 0.00 42 ALA A N 13
ATOM 20380 C CA . ALA A 1 42 ? 7.014 9.074 2.847 1.00 0.00 42 ALA A CA 13
ATOM 20381 C C . ALA A 1 42 ? 7.659 10.450 2.713 1.00 0.00 42 ALA A C 13
ATOM 20382 O O . ALA A 1 42 ? 6.991 11.476 2.851 1.00 0.00 42 ALA A O 13
ATOM 20389 N N . LEU A 1 43 ? 8.960 10.465 2.446 1.00 0.00 43 LEU A N 13
ATOM 20390 C CA . LEU A 1 43 ? 9.696 11.715 2.295 1.00 0.00 43 LEU A CA 13
ATOM 20391 C C . LEU A 1 43 ? 9.553 12.263 0.879 1.00 0.00 43 LEU A C 13
ATOM 20392 O O . LEU A 1 43 ? 9.673 13.467 0.652 1.00 0.00 43 LEU A O 13
ATOM 20408 N N . LYS A 1 44 ? 9.293 11.372 -0.072 1.00 0.00 44 LYS A N 13
ATOM 20409 C CA . LYS A 1 44 ? 9.129 11.765 -1.466 1.00 0.00 44 LYS A CA 13
ATOM 20410 C C . LYS A 1 44 ? 7.674 12.110 -1.767 1.00 0.00 44 LYS A C 13
ATOM 20411 O O . LYS A 1 44 ? 7.388 12.922 -2.647 1.00 0.00 44 LYS A O 13
ATOM 20430 N N . TYR A 1 45 ? 6.759 11.491 -1.029 1.00 0.00 45 TYR A N 13
ATOM 20431 C CA . TYR A 1 45 ? 5.334 11.732 -1.218 1.00 0.00 45 TYR A CA 13
ATOM 20432 C C . TYR A 1 45 ? 4.716 12.351 0.032 1.00 0.00 45 TYR A C 13
ATOM 20433 O O . TYR A 1 45 ? 3.540 12.139 0.328 1.00 0.00 45 TYR A O 13
ATOM 20451 N N . HIS A 1 46 ? 5.518 13.120 0.762 1.00 0.00 46 HIS A N 13
ATOM 20452 C CA . HIS A 1 46 ? 5.052 13.772 1.980 1.00 0.00 46 HIS A CA 13
ATOM 20453 C C . HIS A 1 46 ? 4.045 14.872 1.656 1.00 0.00 46 HIS A C 13
ATOM 20454 O O . HIS A 1 46 ? 4.191 15.613 0.683 1.00 0.00 46 HIS A O 13
ATOM 20468 N N . PRO A 1 47 ? 2.999 14.983 2.488 1.00 0.00 47 PRO A N 13
ATOM 20469 C CA . PRO A 1 47 ? 1.949 15.989 2.310 1.00 0.00 47 PRO A CA 13
ATOM 20470 C C . PRO A 1 47 ? 2.446 17.403 2.591 1.00 0.00 47 PRO A C 13
ATOM 20471 O O . PRO A 1 47 ? 1.975 18.368 1.990 1.00 0.00 47 PRO A O 13
ATOM 20482 N N . ASP A 1 48 ? 3.401 17.517 3.508 1.00 0.00 48 ASP A N 13
ATOM 20483 C CA . ASP A 1 48 ? 3.964 18.814 3.867 1.00 0.00 48 ASP A CA 13
ATOM 20484 C C . ASP A 1 48 ? 4.845 19.354 2.745 1.00 0.00 48 ASP A C 13
ATOM 20485 O O . ASP A 1 48 ? 5.012 20.565 2.600 1.00 0.00 48 ASP A O 13
ATOM 20494 N N . LYS A 1 49 ? 5.409 18.447 1.954 1.00 0.00 49 LYS A N 13
ATOM 20495 C CA . LYS A 1 49 ? 6.273 18.831 0.844 1.00 0.00 49 LYS A CA 13
ATOM 20496 C C . LYS A 1 49 ? 5.450 19.314 -0.345 1.00 0.00 49 LYS A C 13
ATOM 20497 O O . LYS A 1 49 ? 5.755 20.343 -0.946 1.00 0.00 49 LYS A O 13
ATOM 20516 N N . ASN A 1 50 ? 4.403 18.566 -0.678 1.00 0.00 50 ASN A N 13
ATOM 20517 C CA . ASN A 1 50 ? 3.535 18.919 -1.795 1.00 0.00 50 ASN A CA 13
ATOM 20518 C C . ASN A 1 50 ? 2.247 19.570 -1.298 1.00 0.00 50 ASN A C 13
ATOM 20519 O O . ASN A 1 50 ? 1.491 18.992 -0.517 1.00 0.00 50 ASN A O 13
ATOM 20530 N N . PRO A 1 51 ? 1.990 20.802 -1.762 1.00 0.00 51 PRO A N 13
ATOM 20531 C CA . PRO A 1 51 ? 0.793 21.558 -1.379 1.00 0.00 51 PRO A CA 13
ATOM 20532 C C . PRO A 1 51 ? -0.481 20.963 -1.969 1.00 0.00 51 PRO A C 13
ATOM 20533 O O . PRO A 1 51 ? -0.718 21.050 -3.174 1.00 0.00 51 PRO A O 13
ATOM 20544 N N . ASP A 1 52 ? -1.298 20.361 -1.112 1.00 0.00 52 ASP A N 13
ATOM 20545 C CA . ASP A 1 52 ? -2.550 19.753 -1.548 1.00 0.00 52 ASP A CA 13
ATOM 20546 C C . ASP A 1 52 ? -2.408 19.159 -2.946 1.00 0.00 52 ASP A C 13
ATOM 20547 O O . ASP A 1 52 ? -3.246 19.389 -3.817 1.00 0.00 52 ASP A O 13
ATOM 20556 N N . ASN A 1 53 ? -1.340 18.396 -3.153 1.00 0.00 53 ASN A N 13
ATOM 20557 C CA . ASN A 1 53 ? -1.087 17.770 -4.446 1.00 0.00 53 ASN A CA 13
ATOM 20558 C C . ASN A 1 53 ? -1.919 16.501 -4.609 1.00 0.00 53 ASN A C 13
ATOM 20559 O O . ASN A 1 53 ? -1.889 15.598 -3.773 1.00 0.00 53 ASN A O 13
ATOM 20570 N N . PRO A 1 54 ? -2.679 16.430 -5.711 1.00 0.00 54 PRO A N 13
ATOM 20571 C CA . PRO A 1 54 ? -3.533 15.276 -6.011 1.00 0.00 54 PRO A CA 13
ATOM 20572 C C . PRO A 1 54 ? -2.724 14.034 -6.369 1.00 0.00 54 PRO A C 13
ATOM 20573 O O . PRO A 1 54 ? -3.132 12.911 -6.075 1.00 0.00 54 PRO A O 13
ATOM 20584 N N . GLU A 1 55 ? -1.576 14.245 -7.006 1.00 0.00 55 GLU A N 13
ATOM 20585 C CA . GLU A 1 55 ? -0.711 13.141 -7.405 1.00 0.00 55 GLU A CA 13
ATOM 20586 C C . GLU A 1 55 ? 0.116 12.643 -6.223 1.00 0.00 55 GLU A C 13
ATOM 20587 O O . GLU A 1 55 ? 0.281 11.439 -6.030 1.00 0.00 55 GLU A O 13
ATOM 20599 N N . ALA A 1 56 ? 0.633 13.580 -5.434 1.00 0.00 56 ALA A N 13
ATOM 20600 C CA . ALA A 1 56 ? 1.441 13.238 -4.270 1.00 0.00 56 ALA A CA 13
ATOM 20601 C C . ALA A 1 56 ? 0.616 12.490 -3.229 1.00 0.00 56 ALA A C 13
ATOM 20602 O O . ALA A 1 56 ? 1.135 11.640 -2.506 1.00 0.00 56 ALA A O 13
ATOM 20609 N N . ALA A 1 57 ? -0.671 12.812 -3.158 1.00 0.00 57 ALA A N 13
ATOM 20610 C CA . ALA A 1 57 ? -1.568 12.170 -2.206 1.00 0.00 57 ALA A CA 13
ATOM 20611 C C . ALA A 1 57 ? -1.946 10.766 -2.669 1.00 0.00 57 ALA A C 13
ATOM 20612 O O . ALA A 1 57 ? -1.827 9.801 -1.914 1.00 0.00 57 ALA A O 13
ATOM 20619 N N . ASP A 1 58 ? -2.402 10.661 -3.912 1.00 0.00 58 ASP A N 13
ATOM 20620 C CA . ASP A 1 58 ? -2.797 9.375 -4.475 1.00 0.00 58 ASP A CA 13
ATOM 20621 C C . ASP A 1 58 ? -1.792 8.289 -4.106 1.00 0.00 58 ASP A C 13
ATOM 20622 O O . ASP A 1 58 ? -2.158 7.130 -3.909 1.00 0.00 58 ASP A O 13
ATOM 20631 N N . LYS A 1 59 ? -0.522 8.670 -4.014 1.00 0.00 59 LYS A N 13
ATOM 20632 C CA . LYS A 1 59 ? 0.537 7.730 -3.668 1.00 0.00 59 LYS A CA 13
ATOM 20633 C C . LYS A 1 59 ? 0.587 7.497 -2.162 1.00 0.00 59 LYS A C 13
ATOM 20634 O O . LYS A 1 59 ? 0.319 6.394 -1.685 1.00 0.00 59 LYS A O 13
ATOM 20653 N N . PHE A 1 60 ? 0.930 8.543 -1.417 1.00 0.00 60 PHE A N 13
ATOM 20654 C CA . PHE A 1 60 ? 1.015 8.452 0.036 1.00 0.00 60 PHE A CA 13
ATOM 20655 C C . PHE A 1 60 ? -0.146 7.636 0.598 1.00 0.00 60 PHE A C 13
ATOM 20656 O O . PHE A 1 60 ? 0.058 6.623 1.268 1.00 0.00 60 PHE A O 13
ATOM 20673 N N . LYS A 1 61 ? -1.365 8.086 0.322 1.00 0.00 61 LYS A N 13
ATOM 20674 C CA . LYS A 1 61 ? -2.561 7.400 0.798 1.00 0.00 61 LYS A CA 13
ATOM 20675 C C . LYS A 1 61 ? -2.465 5.899 0.542 1.00 0.00 61 LYS A C 13
ATOM 20676 O O . LYS A 1 61 ? -3.002 5.096 1.303 1.00 0.00 61 LYS A O 13
ATOM 20695 N N . GLU A 1 62 ? -1.777 5.530 -0.534 1.00 0.00 62 GLU A N 13
ATOM 20696 C CA . GLU A 1 62 ? -1.612 4.125 -0.889 1.00 0.00 62 GLU A CA 13
ATOM 20697 C C . GLU A 1 62 ? -0.468 3.496 -0.100 1.00 0.00 62 GLU A C 13
ATOM 20698 O O . GLU A 1 62 ? -0.542 2.333 0.300 1.00 0.00 62 GLU A O 13
ATOM 20710 N N . ILE A 1 63 ? 0.588 4.271 0.121 1.00 0.00 63 ILE A N 13
ATOM 20711 C CA . ILE A 1 63 ? 1.747 3.790 0.863 1.00 0.00 63 ILE A CA 13
ATOM 20712 C C . ILE A 1 63 ? 1.393 3.522 2.322 1.00 0.00 63 ILE A C 13
ATOM 20713 O O . ILE A 1 63 ? 1.508 2.396 2.802 1.00 0.00 63 ILE A O 13
ATOM 20729 N N . ASN A 1 64 ? 0.960 4.567 3.021 1.00 0.00 64 ASN A N 13
ATOM 20730 C CA . ASN A 1 64 ? 0.588 4.444 4.426 1.00 0.00 64 ASN A CA 13
ATOM 20731 C C . ASN A 1 64 ? -0.191 3.156 4.672 1.00 0.00 64 ASN A C 13
ATOM 20732 O O . ASN A 1 64 ? 0.185 2.343 5.515 1.00 0.00 64 ASN A O 13
ATOM 20743 N N . ASN A 1 65 ? -1.278 2.977 3.929 1.00 0.00 65 ASN A N 13
ATOM 20744 C CA . ASN A 1 65 ? -2.111 1.787 4.066 1.00 0.00 65 ASN A CA 13
ATOM 20745 C C . ASN A 1 65 ? -1.302 0.523 3.792 1.00 0.00 65 ASN A C 13
ATOM 20746 O O . ASN A 1 65 ? -1.291 -0.406 4.599 1.00 0.00 65 ASN A O 13
ATOM 20757 N N . ALA A 1 66 ? -0.627 0.496 2.648 1.00 0.00 66 ALA A N 13
ATOM 20758 C CA . ALA A 1 66 ? 0.187 -0.653 2.268 1.00 0.00 66 ALA A CA 13
ATOM 20759 C C . ALA A 1 66 ? 1.175 -1.015 3.372 1.00 0.00 66 ALA A C 13
ATOM 20760 O O . ALA A 1 66 ? 1.050 -2.059 4.013 1.00 0.00 66 ALA A O 13
ATOM 20767 N N . HIS A 1 67 ? 2.157 -0.146 3.588 1.00 0.00 67 HIS A N 13
ATOM 20768 C CA . HIS A 1 67 ? 3.167 -0.375 4.615 1.00 0.00 67 HIS A CA 13
ATOM 20769 C C . HIS A 1 67 ? 2.524 -0.851 5.914 1.00 0.00 67 HIS A C 13
ATOM 20770 O O . HIS A 1 67 ? 3.051 -1.731 6.593 1.00 0.00 67 HIS A O 13
ATOM 20784 N N . ALA A 1 68 ? 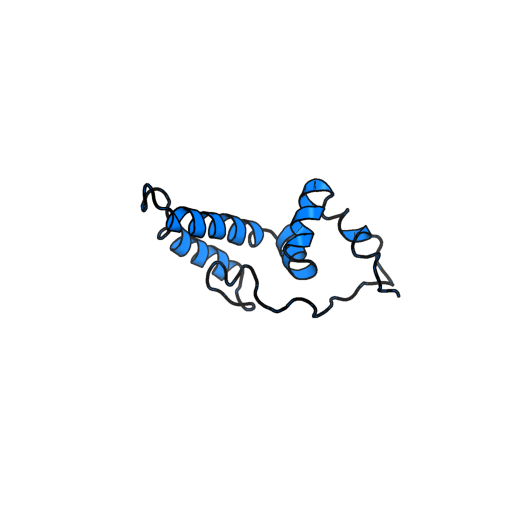1.382 -0.262 6.253 1.00 0.00 68 ALA A N 13
ATOM 20785 C CA . ALA A 1 68 ? 0.666 -0.627 7.470 1.00 0.00 68 ALA A CA 13
ATOM 20786 C C . ALA A 1 68 ? 0.197 -2.077 7.416 1.00 0.00 68 ALA A C 13
ATOM 20787 O O . ALA A 1 68 ? 0.524 -2.877 8.293 1.00 0.00 68 ALA A O 13
ATOM 20794 N N . ILE A 1 69 ? -0.572 -2.408 6.384 1.00 0.00 69 ILE A N 13
ATOM 20795 C CA . ILE A 1 69 ? -1.085 -3.762 6.218 1.00 0.00 69 ILE A CA 13
ATOM 20796 C C . ILE A 1 69 ? 0.050 -4.778 6.170 1.00 0.00 69 ILE A C 13
ATOM 20797 O O . ILE A 1 69 ? 0.022 -5.790 6.872 1.00 0.00 69 ILE A O 13
ATOM 20813 N N . LEU A 1 70 ? 1.050 -4.501 5.340 1.00 0.00 70 LEU A N 13
ATOM 20814 C CA . LEU A 1 70 ? 2.198 -5.391 5.202 1.00 0.00 70 LEU A CA 13
ATOM 20815 C C . LEU A 1 70 ? 2.966 -5.497 6.516 1.00 0.00 70 LEU A C 13
ATOM 20816 O O . LEU A 1 70 ? 3.375 -6.585 6.923 1.00 0.00 70 LEU A O 13
ATOM 20832 N N . THR A 1 71 ? 3.157 -4.360 7.177 1.00 0.00 71 THR A N 13
ATOM 20833 C CA . THR A 1 71 ? 3.875 -4.324 8.445 1.00 0.00 71 THR A CA 13
ATOM 20834 C C . THR A 1 71 ? 2.954 -4.676 9.608 1.00 0.00 71 THR A C 13
ATOM 20835 O O . THR A 1 71 ? 3.088 -4.133 10.705 1.00 0.00 71 THR A O 13
ATOM 20846 N N . ASP A 1 72 ? 2.020 -5.588 9.361 1.00 0.00 72 ASP A N 13
ATOM 20847 C CA . ASP A 1 72 ? 1.077 -6.014 10.389 1.00 0.00 72 ASP A CA 13
ATOM 20848 C C . ASP A 1 72 ? 0.700 -7.480 10.206 1.00 0.00 72 ASP A C 13
ATOM 20849 O O . ASP A 1 72 ? 0.204 -7.877 9.152 1.00 0.00 72 ASP A O 13
ATOM 20858 N N . ALA A 1 73 ? 0.939 -8.281 11.240 1.00 0.00 73 ALA A N 13
ATOM 20859 C CA . ALA A 1 73 ? 0.623 -9.703 11.193 1.00 0.00 73 ALA A CA 13
ATOM 20860 C C . ALA A 1 73 ? -0.815 -9.932 10.740 1.00 0.00 73 ALA A C 13
ATOM 20861 O O . ALA A 1 73 ? -1.059 -10.481 9.665 1.00 0.00 73 ALA A O 13
ATOM 20868 N N . THR A 1 74 ? -1.766 -9.508 11.567 1.00 0.00 74 THR A N 13
ATOM 20869 C CA . THR A 1 74 ? -3.179 -9.668 11.252 1.00 0.00 74 THR A CA 13
ATOM 20870 C C . THR A 1 74 ? -3.462 -9.314 9.797 1.00 0.00 74 THR A C 13
ATOM 20871 O O . THR A 1 74 ? -3.868 -10.166 9.006 1.00 0.00 74 THR A O 13
ATOM 20882 N N . LYS A 1 75 ? -3.245 -8.050 9.447 1.00 0.00 75 LYS A N 13
ATOM 20883 C CA . LYS A 1 75 ? -3.475 -7.582 8.086 1.00 0.00 75 LYS A CA 13
ATOM 20884 C C . LYS A 1 75 ? -2.840 -8.528 7.071 1.00 0.00 75 LYS A C 13
ATOM 20885 O O . LYS A 1 75 ? -3.520 -9.057 6.191 1.00 0.00 75 LYS A O 13
ATOM 20904 N N . ARG A 1 76 ? -1.534 -8.737 7.200 1.00 0.00 76 ARG A N 13
ATOM 20905 C CA . ARG A 1 76 ? -0.808 -9.619 6.295 1.00 0.00 76 ARG A CA 13
ATOM 20906 C C . ARG A 1 76 ? -1.563 -10.929 6.090 1.00 0.00 76 ARG A C 13
ATOM 20907 O O . ARG A 1 76 ? -1.558 -11.496 4.999 1.00 0.00 76 ARG A O 13
ATOM 20928 N N . ASN A 1 77 ? -2.211 -11.404 7.149 1.00 0.00 77 ASN A N 13
ATOM 20929 C CA . ASN A 1 77 ? -2.970 -12.648 7.086 1.00 0.00 77 ASN A CA 13
ATOM 20930 C C . ASN A 1 77 ? -4.313 -12.431 6.396 1.00 0.00 77 ASN A C 13
ATOM 20931 O O . ASN A 1 77 ? -4.691 -13.186 5.500 1.00 0.00 77 ASN A O 13
ATOM 20942 N N . ILE A 1 78 ? -5.029 -11.395 6.820 1.00 0.00 78 ILE A N 13
ATOM 20943 C CA . ILE A 1 78 ? -6.329 -11.078 6.242 1.00 0.00 78 ILE A CA 13
ATOM 20944 C C . ILE A 1 78 ? -6.228 -10.889 4.733 1.00 0.00 78 ILE A C 13
ATOM 20945 O O . ILE A 1 78 ? -7.134 -11.263 3.987 1.00 0.00 78 ILE A O 13
ATOM 20961 N N . TYR A 1 79 ? -5.120 -10.306 4.288 1.00 0.00 79 TYR A N 13
ATOM 20962 C CA . TYR A 1 79 ? -4.900 -10.066 2.867 1.00 0.00 79 TYR A CA 13
ATOM 20963 C C . TYR A 1 79 ? -4.459 -11.345 2.160 1.00 0.00 79 TYR A C 13
ATOM 20964 O O . TYR A 1 79 ? -5.053 -11.751 1.161 1.00 0.00 79 TYR A O 13
ATOM 20982 N N . ASP A 1 80 ? -3.415 -11.974 2.687 1.00 0.00 80 ASP A N 13
ATOM 20983 C CA . ASP A 1 80 ? -2.894 -13.207 2.109 1.00 0.00 80 ASP A CA 13
ATOM 20984 C C . ASP A 1 80 ? -3.986 -14.269 2.021 1.00 0.00 80 ASP A C 13
ATOM 20985 O O . ASP A 1 80 ? -4.041 -15.040 1.063 1.00 0.00 80 ASP A O 13
ATOM 20994 N N . LYS A 1 81 ? -4.852 -14.304 3.027 1.00 0.00 81 LYS A N 13
ATOM 20995 C CA . LYS A 1 81 ? -5.943 -15.271 3.065 1.00 0.00 81 LYS A CA 13
ATOM 20996 C C . LYS A 1 81 ? -7.117 -14.801 2.211 1.00 0.00 81 LYS A C 13
ATOM 20997 O O . LYS A 1 81 ? -7.523 -15.481 1.269 1.00 0.00 81 LYS A O 13
ATOM 21016 N N . TYR A 1 82 ? -7.656 -13.634 2.547 1.00 0.00 82 TYR A N 13
ATOM 21017 C CA . TYR A 1 82 ? -8.783 -13.074 1.812 1.00 0.00 82 TYR A CA 13
ATOM 21018 C C . TYR A 1 82 ? -8.306 -12.078 0.759 1.00 0.00 82 TYR A C 13
ATOM 21019 O O . TYR A 1 82 ? -8.418 -12.325 -0.441 1.00 0.00 82 TYR A O 13
ATOM 21037 N N . GLY A 1 83 ? -7.773 -10.950 1.219 1.00 0.00 83 GLY A N 13
ATOM 21038 C CA . GLY A 1 83 ? -7.286 -9.934 0.305 1.00 0.00 83 GLY A CA 13
ATOM 21039 C C . GLY A 1 83 ? -7.966 -8.595 0.511 1.00 0.00 83 GLY A C 13
ATOM 21040 O O . GLY A 1 83 ? -8.087 -8.120 1.640 1.00 0.00 83 GLY A O 13
ATOM 21044 N N . SER A 1 84 ? -8.409 -7.983 -0.583 1.00 0.00 84 SER A N 13
ATOM 21045 C CA . SER A 1 84 ? -9.075 -6.688 -0.517 1.00 0.00 84 SER A CA 13
ATOM 21046 C C . SER A 1 84 ? -10.460 -6.821 0.109 1.00 0.00 84 SER A C 13
ATOM 21047 O O . SER A 1 84 ? -10.961 -5.889 0.739 1.00 0.00 84 SER A O 13
ATOM 21055 N N . LEU A 1 85 ? -11.074 -7.985 -0.070 1.00 0.00 85 LEU A N 13
ATOM 21056 C CA . LEU A 1 85 ? -12.402 -8.242 0.476 1.00 0.00 85 LEU A CA 13
ATOM 21057 C C . LEU A 1 85 ? -12.362 -8.297 2.000 1.00 0.00 85 LEU A C 13
ATOM 21058 O O . LEU A 1 85 ? -13.052 -7.536 2.677 1.00 0.00 85 LEU A O 13
ATOM 21074 N N . GLY A 1 86 ? -11.547 -9.203 2.534 1.00 0.00 86 GLY A N 13
ATOM 21075 C CA . GLY A 1 86 ? -11.431 -9.339 3.974 1.00 0.00 86 GLY A CA 13
ATOM 21076 C C . GLY A 1 86 ? -11.340 -8.000 4.677 1.00 0.00 86 GLY A C 13
ATOM 21077 O O . GLY A 1 86 ? -12.062 -7.747 5.643 1.00 0.00 86 GLY A O 13
ATOM 21081 N N . LEU A 1 87 ? -10.450 -7.139 4.195 1.00 0.00 87 LEU A N 13
ATOM 21082 C CA . LEU A 1 87 ? -10.266 -5.818 4.785 1.00 0.00 87 LEU A CA 13
ATOM 21083 C C . LEU A 1 87 ? -11.546 -4.994 4.688 1.00 0.00 87 LEU A C 13
ATOM 21084 O O . LEU A 1 87 ? -11.931 -4.313 5.638 1.00 0.00 87 LEU A O 13
ATOM 21100 N N . TYR A 1 88 ? -12.201 -5.064 3.535 1.00 0.00 88 TYR A N 13
ATOM 21101 C CA . TYR A 1 88 ? -13.438 -4.325 3.313 1.00 0.00 88 TYR A CA 13
ATOM 21102 C C . TYR A 1 88 ? -14.469 -4.652 4.389 1.00 0.00 88 TYR A C 13
ATOM 21103 O O . TYR A 1 88 ? -15.130 -3.762 4.924 1.00 0.00 88 TYR A O 13
ATOM 21121 N N . VAL A 1 89 ? -14.600 -5.937 4.703 1.00 0.00 89 VAL A N 13
ATOM 21122 C CA . VAL A 1 89 ? -15.548 -6.384 5.716 1.00 0.00 89 VAL A CA 13
ATOM 21123 C C . VAL A 1 89 ? -15.052 -6.049 7.119 1.00 0.00 89 VAL A C 13
ATOM 21124 O O . VAL A 1 89 ? -15.772 -5.447 7.915 1.00 0.00 89 VAL A O 13
ATOM 21137 N N . ALA A 1 90 ? -13.818 -6.443 7.414 1.00 0.00 90 ALA A N 13
ATOM 21138 C CA . ALA A 1 90 ? -13.224 -6.182 8.719 1.00 0.00 90 ALA A CA 13
ATOM 21139 C C . ALA A 1 90 ? -13.304 -4.700 9.072 1.00 0.00 90 ALA A C 13
ATOM 21140 O O . ALA A 1 90 ? -13.520 -4.340 10.229 1.00 0.00 90 ALA A O 13
ATOM 21147 N N . GLU A 1 91 ? -13.127 -3.847 8.069 1.00 0.00 91 GLU A N 13
ATOM 21148 C CA . GLU A 1 91 ? -13.178 -2.405 8.275 1.00 0.00 91 GLU A CA 13
ATOM 21149 C C . GLU A 1 91 ? -14.571 -1.967 8.718 1.00 0.00 91 GLU A C 13
ATOM 21150 O O . GLU A 1 91 ? -14.717 -1.026 9.498 1.00 0.00 91 GLU A O 13
ATOM 21162 N N . GLN A 1 92 ? -15.589 -2.656 8.215 1.00 0.00 92 GLN A N 13
ATOM 21163 C CA . GLN A 1 92 ? -16.970 -2.338 8.558 1.00 0.00 92 GLN A CA 13
ATOM 21164 C C . GLN A 1 92 ? -17.344 -2.928 9.914 1.00 0.00 92 GLN A C 13
ATOM 21165 O O . GLN A 1 92 ? -17.876 -2.233 10.779 1.00 0.00 92 GLN A O 13
ATOM 21179 N N . PHE A 1 93 ? -17.063 -4.214 10.091 1.00 0.00 93 PHE A N 13
ATOM 21180 C CA . PHE A 1 93 ? -17.371 -4.899 11.342 1.00 0.00 93 PHE A CA 13
ATOM 21181 C C . PHE A 1 93 ? -16.103 -5.143 12.155 1.00 0.00 93 PHE A C 13
ATOM 21182 O O . PHE A 1 93 ? -15.917 -4.565 13.225 1.00 0.00 93 PHE A O 13
ATOM 21199 N N . GLY A 1 94 ? -15.233 -6.006 11.638 1.00 0.00 94 GLY A N 13
ATOM 21200 C CA . GLY A 1 94 ? -13.994 -6.313 12.329 1.00 0.00 94 GLY A CA 13
ATOM 21201 C C . GLY A 1 94 ? -13.423 -7.658 11.924 1.00 0.00 94 GLY A C 13
ATOM 21202 O O . GLY A 1 94 ? -14.168 -8.601 11.660 1.00 0.00 94 GLY A O 13
ATOM 21206 N N . GLU A 1 95 ? -12.097 -7.745 11.874 1.00 0.00 95 GLU A N 13
ATOM 21207 C CA . GLU A 1 95 ? -11.428 -8.984 11.496 1.00 0.00 95 GLU A CA 13
ATOM 21208 C C . GLU A 1 95 ? -12.023 -10.174 12.243 1.00 0.00 95 GLU A C 13
ATOM 21209 O O . GLU A 1 95 ? -12.238 -11.238 11.664 1.00 0.00 95 GLU A O 13
ATOM 21221 N N . GLU A 1 96 ? -12.285 -9.985 13.532 1.00 0.00 96 GLU A N 13
ATOM 21222 C CA . GLU A 1 96 ? -12.854 -11.043 14.359 1.00 0.00 96 GLU A CA 13
ATOM 21223 C C . GLU A 1 96 ? -14.179 -11.531 13.781 1.00 0.00 96 GLU A C 13
ATOM 21224 O O . GLU A 1 96 ? -14.467 -12.727 13.785 1.00 0.00 96 GLU A O 13
ATOM 21236 N N . ASN A 1 97 ? -14.983 -10.595 13.286 1.00 0.00 97 ASN A N 13
ATOM 21237 C CA . ASN A 1 97 ? -16.279 -10.929 12.706 1.00 0.00 97 ASN A CA 13
ATOM 21238 C C . ASN A 1 97 ? -16.112 -11.553 11.324 1.00 0.00 97 ASN A C 13
ATOM 21239 O O . ASN A 1 97 ? -16.969 -12.307 10.864 1.00 0.00 97 ASN A O 13
ATOM 21250 N N . VAL A 1 98 ? -15.002 -11.232 10.666 1.00 0.00 98 VAL A N 13
ATOM 21251 C CA . VAL A 1 98 ? -14.721 -11.761 9.337 1.00 0.00 98 VAL A CA 13
ATOM 21252 C C . VAL A 1 98 ? -14.560 -13.277 9.372 1.00 0.00 98 VAL A C 13
ATOM 21253 O O . VAL A 1 98 ? -14.901 -13.970 8.414 1.00 0.00 98 VAL A O 13
ATOM 21266 N N . ASN A 1 99 ? -14.039 -13.786 10.484 1.00 0.00 99 ASN A N 13
ATOM 21267 C CA . ASN A 1 99 ? -13.833 -15.221 10.644 1.00 0.00 99 ASN A CA 13
ATOM 21268 C C . ASN A 1 99 ? -15.158 -15.973 10.566 1.00 0.00 99 ASN A C 13
ATOM 21269 O O . ASN A 1 99 ? -15.344 -16.840 9.711 1.00 0.00 99 ASN A O 13
ATOM 21280 N N . THR A 1 100 ? -16.079 -15.634 11.463 1.00 0.00 100 THR A N 13
ATOM 21281 C CA . THR A 1 100 ? -17.387 -16.277 11.496 1.00 0.00 100 THR A CA 13
ATOM 21282 C C . THR A 1 100 ? -18.222 -15.886 10.282 1.00 0.00 100 THR A C 13
ATOM 21283 O O . THR A 1 100 ? -19.281 -16.463 10.034 1.00 0.00 100 THR A O 13
ATOM 21294 N N . TYR A 1 101 ? -17.740 -14.904 9.529 1.00 0.00 101 TYR A N 13
ATOM 21295 C CA . TYR A 1 101 ? -18.444 -14.435 8.342 1.00 0.00 101 TYR A CA 13
ATOM 21296 C C . TYR A 1 101 ? -18.187 -15.359 7.156 1.00 0.00 101 TYR A C 13
ATOM 21297 O O . TYR A 1 101 ? -19.122 -15.857 6.528 1.00 0.00 101 TYR A O 13
ATOM 21315 N N . PHE A 1 102 ? -16.913 -15.585 6.855 1.00 0.00 102 PHE A N 13
ATOM 21316 C CA . PHE A 1 102 ? -16.531 -16.450 5.744 1.00 0.00 102 PHE A CA 13
ATOM 21317 C C . PHE A 1 102 ? -17.066 -17.865 5.947 1.00 0.00 102 PHE A C 13
ATOM 21318 O O . PHE A 1 102 ? -17.107 -18.665 5.013 1.00 0.00 102 PHE A O 13
ATOM 21335 N N . VAL A 1 103 ? -17.475 -18.165 7.176 1.00 0.00 103 VAL A N 13
ATOM 21336 C CA . VAL A 1 103 ? -18.007 -19.483 7.503 1.00 0.00 103 VAL A CA 13
ATOM 21337 C C . VAL A 1 103 ? -19.515 -19.426 7.725 1.00 0.00 103 VAL A C 13
ATOM 21338 O O . VAL A 1 103 ? -20.143 -18.386 7.528 1.00 0.00 103 VAL A O 13
ATOM 21351 N N . SER A 1 104 ? -20.089 -20.552 8.136 1.00 0.00 104 SER A N 13
ATOM 21352 C CA . SER A 1 104 ? -21.524 -20.632 8.382 1.00 0.00 104 SER A CA 13
ATOM 21353 C C . SER A 1 104 ? -21.814 -20.741 9.876 1.00 0.00 104 SER A C 13
ATOM 21354 O O . SER A 1 104 ? -22.518 -19.908 10.446 1.00 0.00 104 SER A O 13
ATOM 21362 N N . GLY A 1 105 ? -21.266 -21.777 10.505 1.00 0.00 105 GLY A N 13
ATOM 21363 C CA . GLY A 1 105 ? -21.477 -21.977 11.927 1.00 0.00 105 GLY A CA 13
ATOM 21364 C C . GLY A 1 105 ? -20.679 -21.006 12.774 1.00 0.00 105 GLY A C 13
ATOM 21365 O O . GLY A 1 105 ? -19.516 -20.716 12.495 1.00 0.00 105 GLY A O 13
ATOM 21369 N N . PRO A 1 106 ? -21.311 -20.483 13.835 1.00 0.00 106 PRO A N 13
ATOM 21370 C CA . PRO A 1 106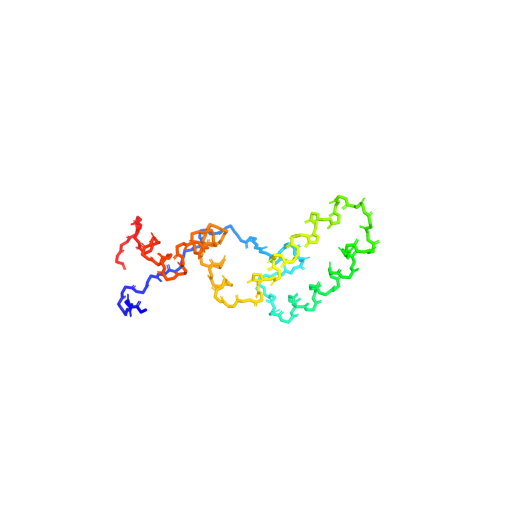 ? -20.672 -19.529 14.747 1.00 0.00 106 PRO A CA 13
ATOM 21371 C C . PRO A 1 106 ? -19.581 -20.177 15.592 1.00 0.00 106 PRO A C 13
ATOM 21372 O O . PRO A 1 106 ? -19.354 -21.384 15.510 1.00 0.00 106 PRO A O 13
ATOM 21383 N N . SER A 1 107 ? -18.909 -19.368 16.404 1.00 0.00 107 SER A N 13
ATOM 21384 C CA . SER A 1 107 ? -17.838 -19.863 17.262 1.00 0.00 107 SER A CA 13
ATOM 21385 C C . SER A 1 107 ? -18.403 -20.692 18.411 1.00 0.00 107 SER A C 13
ATOM 21386 O O . SER A 1 107 ? -18.863 -20.150 19.416 1.00 0.00 107 SER A O 13
ATOM 21394 N N . SER A 1 108 ? -18.364 -22.012 18.255 1.00 0.00 108 SER A N 13
ATOM 21395 C CA . SER A 1 108 ? -18.875 -22.918 19.277 1.00 0.00 108 SER A CA 13
ATOM 21396 C C . SER A 1 108 ? -18.318 -22.558 20.650 1.00 0.00 108 SER A C 13
ATOM 21397 O O . SER A 1 108 ? -17.113 -22.644 20.886 1.00 0.00 108 SER A O 13
ATOM 21405 N N . GLY A 1 109 ? -19.204 -22.152 21.555 1.00 0.00 109 GLY A N 13
ATOM 21406 C CA . GLY A 1 109 ? -18.783 -21.785 22.894 1.00 0.00 109 GLY A CA 13
ATOM 21407 C C . GLY A 1 109 ? -19.848 -21.011 23.645 1.00 0.00 109 GLY A C 13
ATOM 21408 O O . GLY A 1 109 ? -20.738 -21.601 24.257 1.00 0.00 109 GLY A O 13
ATOM 21412 N N . GLY A 1 1 ? 6.614 -13.558 2.822 1.00 0.00 1 GLY A N 14
ATOM 21413 C CA . GLY A 1 1 ? 7.163 -14.615 3.652 1.00 0.00 1 GLY A CA 14
ATOM 21414 C C . GLY A 1 1 ? 8.137 -15.497 2.898 1.00 0.00 1 GLY A C 14
ATOM 21415 O O . GLY A 1 1 ? 8.556 -15.166 1.789 1.00 0.00 1 GLY A O 14
ATOM 21419 N N . SER A 1 2 ? 8.502 -16.624 3.502 1.00 0.00 2 SER A N 14
ATOM 21420 C CA . SER A 1 2 ? 9.438 -17.555 2.883 1.00 0.00 2 SER A CA 14
ATOM 21421 C C . SER A 1 2 ? 8.848 -18.960 2.823 1.00 0.00 2 SER A C 14
ATOM 21422 O O . SER A 1 2 ? 8.810 -19.672 3.827 1.00 0.00 2 SER A O 14
ATOM 21430 N N . SER A 1 3 ? 8.389 -19.353 1.639 1.00 0.00 3 SER A N 14
ATOM 21431 C CA . SER A 1 3 ? 7.797 -20.671 1.448 1.00 0.00 3 SER A CA 14
ATOM 21432 C C . SER A 1 3 ? 8.830 -21.770 1.680 1.00 0.00 3 SER A C 14
ATOM 21433 O O . SER A 1 3 ? 8.593 -22.712 2.435 1.00 0.00 3 SER A O 14
ATOM 21441 N N . GLY A 1 4 ? 9.979 -21.641 1.023 1.00 0.00 4 GLY A N 14
ATOM 21442 C CA . GLY A 1 4 ? 11.032 -22.629 1.170 1.00 0.00 4 GLY A CA 14
ATOM 21443 C C . GLY A 1 4 ? 12.340 -22.177 0.551 1.00 0.00 4 GLY A C 14
ATOM 21444 O O . GLY A 1 4 ? 12.670 -20.992 0.575 1.00 0.00 4 GLY A O 14
ATOM 21448 N N . SER A 1 5 ? 13.089 -23.126 -0.003 1.00 0.00 5 SER A N 14
ATOM 21449 C CA . SER A 1 5 ? 14.372 -22.820 -0.626 1.00 0.00 5 SER A CA 14
ATOM 21450 C C . SER A 1 5 ? 14.172 -22.206 -2.008 1.00 0.00 5 SER A C 14
ATOM 21451 O O . SER A 1 5 ? 13.421 -22.730 -2.830 1.00 0.00 5 SER A O 14
ATOM 21459 N N . SER A 1 6 ? 14.851 -21.090 -2.256 1.00 0.00 6 SER A N 14
ATOM 21460 C CA . SER A 1 6 ? 14.746 -20.401 -3.537 1.00 0.00 6 SER A CA 14
ATOM 21461 C C . SER A 1 6 ? 15.926 -19.457 -3.744 1.00 0.00 6 SER A C 14
ATOM 21462 O O . SER A 1 6 ? 16.627 -19.104 -2.797 1.00 0.00 6 SER A O 14
ATOM 21470 N N . GLY A 1 7 ? 16.140 -19.051 -4.992 1.00 0.00 7 GLY A N 14
ATOM 21471 C CA . GLY A 1 7 ? 17.236 -18.152 -5.303 1.00 0.00 7 GLY A CA 14
ATOM 21472 C C . GLY A 1 7 ? 17.388 -17.917 -6.792 1.00 0.00 7 GLY A C 14
ATOM 21473 O O . GLY A 1 7 ? 18.502 -17.918 -7.317 1.00 0.00 7 GLY A O 14
ATOM 21477 N N . ARG A 1 8 ? 16.267 -17.716 -7.476 1.00 0.00 8 ARG A N 14
ATOM 21478 C CA . ARG A 1 8 ? 16.280 -17.481 -8.915 1.00 0.00 8 ARG A CA 14
ATOM 21479 C C . ARG A 1 8 ? 15.373 -16.311 -9.283 1.00 0.00 8 ARG A C 14
ATOM 21480 O O . ARG A 1 8 ? 14.686 -15.753 -8.428 1.00 0.00 8 ARG A O 14
ATOM 21501 N N . GLN A 1 9 ? 15.377 -15.945 -10.561 1.00 0.00 9 GLN A N 14
ATOM 21502 C CA . GLN A 1 9 ? 14.555 -14.841 -11.042 1.00 0.00 9 GLN A CA 14
ATOM 21503 C C . GLN A 1 9 ? 13.873 -15.202 -12.357 1.00 0.00 9 GLN A C 14
ATOM 21504 O O . GLN A 1 9 ? 14.503 -15.745 -13.265 1.00 0.00 9 GLN A O 14
ATOM 21518 N N . ARG A 1 10 ? 12.583 -14.897 -12.453 1.00 0.00 10 ARG A N 14
ATOM 21519 C CA . ARG A 1 10 ? 11.816 -15.191 -13.657 1.00 0.00 10 ARG A CA 14
ATOM 21520 C C . ARG A 1 10 ? 11.116 -13.938 -14.175 1.00 0.00 10 ARG A C 14
ATOM 21521 O O . ARG A 1 10 ? 10.346 -13.303 -13.455 1.00 0.00 10 ARG A O 14
ATOM 21542 N N . SER A 1 11 ? 11.389 -13.589 -15.428 1.00 0.00 11 SER A N 14
ATOM 21543 C CA . SER A 1 11 ? 10.790 -12.410 -16.041 1.00 0.00 11 SER A CA 14
ATOM 21544 C C . SER A 1 11 ? 9.463 -12.760 -16.709 1.00 0.00 11 SER A C 14
ATOM 21545 O O . SER A 1 11 ? 9.432 -13.430 -17.742 1.00 0.00 11 SER A O 14
ATOM 21553 N N . LEU A 1 12 ? 8.369 -12.302 -16.112 1.00 0.00 12 LEU A N 14
ATOM 21554 C CA . LEU A 1 12 ? 7.038 -12.566 -16.647 1.00 0.00 12 LEU A CA 14
ATOM 21555 C C . LEU A 1 12 ? 6.122 -11.362 -16.449 1.00 0.00 12 LEU A C 14
ATOM 21556 O O . LEU A 1 12 ? 6.414 -10.473 -15.649 1.00 0.00 12 LEU A O 14
ATOM 21572 N N . SER A 1 13 ? 5.014 -11.340 -17.183 1.00 0.00 13 SER A N 14
ATOM 21573 C CA . SER A 1 13 ? 4.056 -10.244 -17.089 1.00 0.00 13 SER A CA 14
ATOM 21574 C C . SER A 1 13 ? 3.833 -9.841 -15.635 1.00 0.00 13 SER A C 14
ATOM 21575 O O . SER A 1 13 ? 3.831 -10.684 -14.737 1.00 0.00 13 SER A O 14
ATOM 21583 N N . THR A 1 14 ? 3.645 -8.544 -15.409 1.00 0.00 14 THR A N 14
ATOM 21584 C CA . THR A 1 14 ? 3.422 -8.027 -14.065 1.00 0.00 14 THR A CA 14
ATOM 21585 C C . THR A 1 14 ? 1.933 -7.882 -13.771 1.00 0.00 14 THR A C 14
ATOM 21586 O O . THR A 1 14 ? 1.340 -6.833 -14.023 1.00 0.00 14 THR A O 14
ATOM 21597 N N . SER A 1 15 ? 1.335 -8.942 -13.237 1.00 0.00 15 SER A N 14
ATOM 21598 C CA . SER A 1 15 ? -0.087 -8.933 -12.911 1.00 0.00 15 SER A CA 14
ATOM 21599 C C . SER A 1 15 ? -0.328 -8.295 -11.547 1.00 0.00 15 SER A C 14
ATOM 21600 O O . SER A 1 15 ? -1.209 -7.451 -11.391 1.00 0.00 15 SER A O 14
ATOM 21608 N N . GLY A 1 16 ? 0.462 -8.707 -10.560 1.00 0.00 16 GLY A N 14
ATOM 21609 C CA . GLY A 1 16 ? 0.320 -8.166 -9.221 1.00 0.00 16 GLY A CA 14
ATOM 21610 C C . GLY A 1 16 ? 0.608 -9.195 -8.146 1.00 0.00 16 GLY A C 14
ATOM 21611 O O . GLY A 1 16 ? -0.159 -10.140 -7.962 1.00 0.00 16 GLY A O 14
ATOM 21615 N N . GLU A 1 17 ? 1.716 -9.013 -7.436 1.00 0.00 17 GLU A N 14
ATOM 21616 C CA . GLU A 1 17 ? 2.104 -9.936 -6.376 1.00 0.00 17 GLU A CA 14
ATOM 21617 C C . GLU A 1 17 ? 1.383 -9.602 -5.073 1.00 0.00 17 GLU A C 14
ATOM 21618 O O . GLU A 1 17 ? 0.683 -10.440 -4.506 1.00 0.00 17 GLU A O 14
ATOM 21630 N N . SER A 1 18 ? 1.561 -8.371 -4.604 1.00 0.00 18 SER A N 14
ATOM 21631 C CA . SER A 1 18 ? 0.932 -7.926 -3.366 1.00 0.00 18 SER A CA 14
ATOM 21632 C C . SER A 1 18 ? 1.272 -6.467 -3.077 1.00 0.00 18 SER A C 14
ATOM 21633 O O . SER A 1 18 ? 1.914 -5.795 -3.886 1.00 0.00 18 SER A O 14
ATOM 21641 N N . LEU A 1 19 ? 0.837 -5.983 -1.919 1.00 0.00 19 LEU A N 14
ATOM 21642 C CA . LEU A 1 19 ? 1.095 -4.603 -1.522 1.00 0.00 19 LEU A CA 14
ATOM 21643 C C . LEU A 1 19 ? 2.560 -4.238 -1.739 1.00 0.00 19 LEU A C 14
ATOM 21644 O O . LEU A 1 19 ? 2.912 -3.061 -1.817 1.00 0.00 19 LEU A O 14
ATOM 21660 N N . TYR A 1 20 ? 3.409 -5.255 -1.837 1.00 0.00 20 TYR A N 14
ATOM 21661 C CA . TYR A 1 20 ? 4.836 -5.042 -2.045 1.00 0.00 20 TYR A CA 14
ATOM 21662 C C . TYR A 1 20 ? 5.078 -4.007 -3.139 1.00 0.00 20 TYR A C 14
ATOM 21663 O O . TYR A 1 20 ? 5.950 -3.146 -3.014 1.00 0.00 20 TYR A O 14
ATOM 21681 N N . HIS A 1 21 ? 4.300 -4.098 -4.213 1.00 0.00 21 HIS A N 14
ATOM 21682 C CA . HIS A 1 21 ? 4.428 -3.169 -5.331 1.00 0.00 21 HIS A CA 14
ATOM 21683 C C . HIS A 1 21 ? 4.063 -1.751 -4.903 1.00 0.00 21 HIS A C 14
ATOM 21684 O O . HIS A 1 21 ? 4.820 -0.808 -5.134 1.00 0.00 21 HIS A O 14
ATOM 21698 N N . VAL A 1 22 ? 2.898 -1.608 -4.279 1.00 0.00 22 VAL A N 14
ATOM 21699 C CA . VAL A 1 22 ? 2.432 -0.305 -3.819 1.00 0.00 22 VAL A CA 14
ATOM 21700 C C . VAL A 1 22 ? 3.585 0.527 -3.267 1.00 0.00 22 VAL A C 14
ATOM 21701 O O . VAL A 1 22 ? 3.691 1.723 -3.544 1.00 0.00 22 VAL A O 14
ATOM 21714 N N . LEU A 1 23 ? 4.447 -0.113 -2.485 1.00 0.00 23 LEU A N 14
ATOM 21715 C CA . LEU A 1 23 ? 5.594 0.568 -1.894 1.00 0.00 23 LEU A CA 14
ATOM 21716 C C . LEU A 1 23 ? 6.773 0.590 -2.861 1.00 0.00 23 LEU A C 14
ATOM 21717 O O . LEU A 1 23 ? 7.326 1.648 -3.158 1.00 0.00 23 LEU A O 14
ATOM 21733 N N . GLY A 1 24 ? 7.151 -0.586 -3.352 1.00 0.00 24 GLY A N 14
ATOM 21734 C CA . GLY A 1 24 ? 8.261 -0.680 -4.283 1.00 0.00 24 GLY A CA 14
ATOM 21735 C C . GLY A 1 24 ? 9.223 -1.796 -3.928 1.00 0.00 24 GLY A C 14
ATOM 21736 O O . GLY A 1 24 ? 10.433 -1.665 -4.116 1.00 0.00 24 GLY A O 14
ATOM 21740 N N . LEU A 1 25 ? 8.686 -2.896 -3.414 1.00 0.00 25 LEU A N 14
ATOM 21741 C CA . LEU A 1 25 ? 9.506 -4.040 -3.030 1.00 0.00 25 LEU A CA 14
ATOM 21742 C C . LEU A 1 25 ? 8.969 -5.327 -3.648 1.00 0.00 25 LEU A C 14
ATOM 21743 O O . LEU A 1 25 ? 7.945 -5.319 -4.332 1.00 0.00 25 LEU A O 14
ATOM 21759 N N . ASP A 1 26 ? 9.665 -6.431 -3.402 1.00 0.00 26 ASP A N 14
ATOM 21760 C CA . ASP A 1 26 ? 9.256 -7.727 -3.931 1.00 0.00 26 ASP A CA 14
ATOM 21761 C C . ASP A 1 26 ? 8.529 -8.544 -2.867 1.00 0.00 26 ASP A C 14
ATOM 21762 O O . ASP A 1 26 ? 8.403 -8.117 -1.720 1.00 0.00 26 ASP A O 14
ATOM 21771 N N . LYS A 1 27 ? 8.053 -9.722 -3.256 1.00 0.00 27 LYS A N 14
ATOM 21772 C CA . LYS A 1 27 ? 7.338 -10.600 -2.338 1.00 0.00 27 LYS A CA 14
ATOM 21773 C C . LYS A 1 27 ? 8.268 -11.114 -1.243 1.00 0.00 27 LYS A C 14
ATOM 21774 O O . LYS A 1 27 ? 7.862 -11.266 -0.092 1.00 0.00 27 LYS A O 14
ATOM 21793 N N . ASN A 1 28 ? 9.518 -11.379 -1.611 1.00 0.00 28 ASN A N 14
ATOM 21794 C CA . ASN A 1 28 ? 10.505 -11.875 -0.659 1.00 0.00 28 ASN A CA 14
ATOM 21795 C C . ASN A 1 28 ? 10.713 -10.880 0.478 1.00 0.00 28 ASN A C 14
ATOM 21796 O O . ASN A 1 28 ? 10.968 -11.268 1.618 1.00 0.00 28 ASN A O 14
ATOM 21807 N N . ALA A 1 29 ? 10.602 -9.594 0.159 1.00 0.00 29 ALA A N 14
ATOM 21808 C CA . ALA A 1 29 ? 10.776 -8.543 1.154 1.00 0.00 29 ALA A CA 14
ATOM 21809 C C . ALA A 1 29 ? 10.137 -8.933 2.482 1.00 0.00 29 ALA A C 14
ATOM 21810 O O . ALA A 1 29 ? 9.080 -9.565 2.513 1.00 0.00 29 ALA A O 14
ATOM 21817 N N . THR A 1 30 ? 10.784 -8.554 3.579 1.00 0.00 30 THR A N 14
ATOM 21818 C CA . THR A 1 30 ? 10.280 -8.865 4.911 1.00 0.00 30 THR A CA 14
ATOM 21819 C C . THR A 1 30 ? 9.812 -7.606 5.630 1.00 0.00 30 THR A C 14
ATOM 21820 O O . THR A 1 30 ? 9.999 -6.493 5.139 1.00 0.00 30 THR A O 14
ATOM 21831 N N . SER A 1 31 ? 9.203 -7.789 6.798 1.00 0.00 31 SER A N 14
ATOM 21832 C CA . SER A 1 31 ? 8.704 -6.666 7.584 1.00 0.00 31 SER A CA 14
ATOM 21833 C C . SER A 1 31 ? 9.782 -5.600 7.752 1.00 0.00 31 SER A C 14
ATOM 21834 O O . SER A 1 31 ? 9.512 -4.404 7.634 1.00 0.00 31 SER A O 14
ATOM 21842 N N . ASP A 1 32 ? 11.005 -6.041 8.027 1.00 0.00 32 ASP A N 14
ATOM 21843 C CA . ASP A 1 32 ? 12.125 -5.126 8.210 1.00 0.00 32 ASP A CA 14
ATOM 21844 C C . ASP A 1 32 ? 12.306 -4.236 6.984 1.00 0.00 32 ASP A C 14
ATOM 21845 O O . ASP A 1 32 ? 12.316 -3.010 7.091 1.00 0.00 32 ASP A O 14
ATOM 21854 N N . ASP A 1 33 ? 12.450 -4.863 5.822 1.00 0.00 33 ASP A N 14
ATOM 21855 C CA . ASP A 1 33 ? 12.632 -4.128 4.575 1.00 0.00 33 ASP A CA 14
ATOM 21856 C C . ASP A 1 33 ? 11.444 -3.208 4.309 1.00 0.00 33 ASP A C 14
ATOM 21857 O O . ASP A 1 33 ? 11.612 -2.086 3.829 1.00 0.00 33 ASP A O 14
ATOM 21866 N N . ILE A 1 34 ? 10.247 -3.690 4.623 1.00 0.00 34 ILE A N 14
ATOM 21867 C CA . ILE A 1 34 ? 9.032 -2.910 4.417 1.00 0.00 34 ILE A CA 14
ATOM 21868 C C . ILE A 1 34 ? 8.983 -1.712 5.359 1.00 0.00 34 ILE A C 14
ATOM 21869 O O . ILE A 1 34 ? 8.510 -0.637 4.989 1.00 0.00 34 ILE A O 14
ATOM 21885 N N . LYS A 1 35 ? 9.476 -1.903 6.578 1.00 0.00 35 LYS A N 14
ATOM 21886 C CA . LYS A 1 35 ? 9.492 -0.838 7.573 1.00 0.00 35 LYS A CA 14
ATOM 21887 C C . LYS A 1 35 ? 10.362 0.326 7.111 1.00 0.00 35 LYS A C 14
ATOM 21888 O O . LYS A 1 35 ? 9.953 1.486 7.174 1.00 0.00 35 LYS A O 14
ATOM 21907 N N . LYS A 1 36 ? 11.566 0.010 6.644 1.00 0.00 36 LYS A N 14
ATOM 21908 C CA . LYS A 1 36 ? 12.494 1.028 6.167 1.00 0.00 36 LYS A CA 14
ATOM 21909 C C . LYS A 1 36 ? 11.932 1.748 4.945 1.00 0.00 36 LYS A C 14
ATOM 21910 O O . LYS A 1 36 ? 12.083 2.961 4.804 1.00 0.00 36 LYS A O 14
ATOM 21929 N N . SER A 1 37 ? 11.284 0.992 4.065 1.00 0.00 37 SER A N 14
ATOM 21930 C CA . SER A 1 37 ? 10.701 1.558 2.854 1.00 0.00 37 SER A CA 14
ATOM 21931 C C . SER A 1 37 ? 9.750 2.702 3.192 1.00 0.00 37 SER A C 14
ATOM 21932 O O . SER A 1 37 ? 9.961 3.842 2.776 1.00 0.00 37 SER A O 14
ATOM 21940 N N . TYR A 1 38 ? 8.704 2.390 3.948 1.00 0.00 38 TYR A N 14
ATOM 21941 C CA . TYR A 1 38 ? 7.719 3.390 4.340 1.00 0.00 38 TYR A CA 14
ATOM 21942 C C . TYR A 1 38 ? 8.390 4.724 4.650 1.00 0.00 38 TYR A C 14
ATOM 21943 O O . TYR A 1 38 ? 8.063 5.750 4.053 1.00 0.00 38 TYR A O 14
ATOM 21961 N N . ARG A 1 39 ? 9.332 4.701 5.588 1.00 0.00 39 ARG A N 14
ATOM 21962 C CA . ARG A 1 39 ? 10.050 5.908 5.979 1.00 0.00 39 ARG A CA 14
ATOM 21963 C C . ARG A 1 39 ? 10.535 6.674 4.751 1.00 0.00 39 ARG A C 14
ATOM 21964 O O . ARG A 1 39 ? 10.429 7.899 4.687 1.00 0.00 39 ARG A O 14
ATOM 21985 N N . LYS A 1 40 ? 11.070 5.943 3.778 1.00 0.00 40 LYS A N 14
ATOM 21986 C CA . LYS A 1 40 ? 11.571 6.552 2.551 1.00 0.00 40 LYS A CA 14
ATOM 21987 C C . LYS A 1 40 ? 10.429 7.137 1.727 1.00 0.00 40 LYS A C 14
ATOM 21988 O O . LYS A 1 40 ? 10.378 8.343 1.487 1.00 0.00 40 LYS A O 14
ATOM 22007 N N . LEU A 1 41 ? 9.513 6.275 1.299 1.00 0.00 41 LEU A N 14
ATOM 22008 C CA . LEU A 1 41 ? 8.369 6.706 0.503 1.00 0.00 41 LEU A CA 14
ATOM 22009 C C . LEU A 1 41 ? 7.636 7.858 1.183 1.00 0.00 41 LEU A C 14
ATOM 22010 O O . LEU A 1 41 ? 7.031 8.699 0.520 1.00 0.00 41 LEU A O 14
ATOM 22026 N N . ALA A 1 42 ? 7.696 7.889 2.511 1.00 0.00 42 ALA A N 14
ATOM 22027 C CA . ALA A 1 42 ? 7.041 8.939 3.281 1.00 0.00 42 ALA A CA 14
ATOM 22028 C C . ALA A 1 42 ? 7.713 10.288 3.051 1.00 0.00 42 ALA A C 14
ATOM 22029 O O . ALA A 1 42 ? 7.043 11.313 2.923 1.00 0.00 42 ALA A O 14
ATOM 22036 N N . LEU A 1 43 ? 9.041 10.281 3.002 1.00 0.00 43 LEU A N 14
ATOM 22037 C CA . LEU A 1 43 ? 9.805 11.506 2.789 1.00 0.00 43 LEU A CA 14
ATOM 22038 C C . LEU A 1 43 ? 9.696 11.970 1.341 1.00 0.00 43 LEU A C 14
ATOM 22039 O O . LEU A 1 43 ? 9.638 13.169 1.064 1.00 0.00 43 LEU A O 14
ATOM 22055 N N . LYS A 1 44 ? 9.666 11.014 0.419 1.00 0.00 44 LYS A N 14
ATOM 22056 C CA . LYS A 1 44 ? 9.560 11.324 -1.002 1.00 0.00 44 LYS A CA 14
ATOM 22057 C C . LYS A 1 44 ? 8.158 11.816 -1.349 1.00 0.00 44 LYS A C 14
ATOM 22058 O O . LYS A 1 44 ? 7.997 12.803 -2.068 1.00 0.00 44 LYS A O 14
ATOM 22077 N N . TYR A 1 45 ? 7.149 11.125 -0.832 1.00 0.00 45 TYR A N 14
ATOM 22078 C CA . TYR A 1 45 ? 5.761 11.492 -1.088 1.00 0.00 45 TYR A CA 14
ATOM 22079 C C . TYR A 1 45 ? 5.211 12.362 0.039 1.00 0.00 45 TYR A C 14
ATOM 22080 O O . TYR A 1 45 ? 4.036 12.267 0.395 1.00 0.00 45 TYR A O 14
ATOM 22098 N N . HIS A 1 46 ? 6.070 13.211 0.595 1.00 0.00 46 HIS A N 14
ATOM 22099 C CA . HIS A 1 46 ? 5.671 14.100 1.680 1.00 0.00 46 HIS A CA 14
ATOM 22100 C C . HIS A 1 46 ? 4.600 15.081 1.214 1.00 0.00 46 HIS A C 14
ATOM 22101 O O . HIS A 1 46 ? 4.641 15.598 0.097 1.00 0.00 46 HIS A O 14
ATOM 22115 N N . PRO A 1 47 ? 3.616 15.344 2.087 1.00 0.00 47 PRO A N 14
ATOM 22116 C CA . PRO A 1 47 ? 2.516 16.264 1.786 1.00 0.00 47 PRO A CA 14
ATOM 22117 C C . PRO A 1 47 ? 2.976 17.716 1.718 1.00 0.00 47 PRO A C 14
ATOM 22118 O O . PRO A 1 47 ? 2.499 18.490 0.888 1.00 0.00 47 PRO A O 14
ATOM 22129 N N . ASP A 1 48 ? 3.906 18.079 2.595 1.00 0.00 48 ASP A N 14
ATOM 22130 C CA . ASP A 1 48 ? 4.432 19.438 2.633 1.00 0.00 48 ASP A CA 14
ATOM 22131 C C . ASP A 1 48 ? 5.236 19.745 1.373 1.00 0.00 48 ASP A C 14
ATOM 22132 O O . ASP A 1 48 ? 5.168 20.850 0.834 1.00 0.00 48 ASP A O 14
ATOM 22141 N N . LYS A 1 49 ? 5.998 18.760 0.909 1.00 0.00 49 LYS A N 14
ATOM 22142 C CA . LYS A 1 49 ? 6.816 18.923 -0.287 1.00 0.00 49 LYS A CA 14
ATOM 22143 C C . LYS A 1 49 ? 5.942 19.041 -1.531 1.00 0.00 49 LYS A C 14
ATOM 22144 O O . LYS A 1 49 ? 6.330 19.669 -2.516 1.00 0.00 49 LYS A O 14
ATOM 22163 N N . ASN A 1 50 ? 4.761 18.434 -1.479 1.00 0.00 50 ASN A N 14
ATOM 22164 C CA . ASN A 1 50 ? 3.832 18.471 -2.603 1.00 0.00 50 ASN A CA 14
ATOM 22165 C C . ASN A 1 50 ? 2.572 19.252 -2.241 1.00 0.00 50 ASN A C 14
ATOM 22166 O O . ASN A 1 50 ? 1.567 18.691 -1.805 1.00 0.00 50 ASN A O 14
ATOM 22177 N N . PRO A 1 51 ? 2.626 20.580 -2.426 1.00 0.00 51 PRO A N 14
ATOM 22178 C CA . PRO A 1 51 ? 1.498 21.467 -2.126 1.00 0.00 51 PRO A CA 14
ATOM 22179 C C . PRO A 1 51 ? 0.339 21.280 -3.099 1.00 0.00 51 PRO A C 14
ATOM 22180 O O . PRO A 1 51 ? 0.520 21.349 -4.315 1.00 0.00 51 PRO A O 14
ATOM 22191 N N . ASP A 1 52 ? -0.850 21.042 -2.557 1.00 0.00 52 ASP A N 14
ATOM 22192 C CA . ASP A 1 52 ? -2.040 20.847 -3.378 1.00 0.00 52 ASP A CA 14
ATOM 22193 C C . ASP A 1 52 ? -1.745 19.913 -4.548 1.00 0.00 52 ASP A C 14
ATOM 22194 O O . ASP A 1 52 ? -2.021 20.241 -5.701 1.00 0.00 52 ASP A O 14
ATOM 22203 N N . ASN A 1 53 ? -1.181 18.749 -4.242 1.00 0.00 53 ASN A N 14
ATOM 22204 C CA . ASN A 1 53 ? -0.847 17.768 -5.268 1.00 0.00 53 ASN A CA 14
ATOM 22205 C C . ASN A 1 53 ? -1.753 16.545 -5.168 1.00 0.00 53 ASN A C 14
ATOM 22206 O O . ASN A 1 53 ? -1.772 15.837 -4.161 1.00 0.00 53 ASN A O 14
ATOM 22217 N N . PRO A 1 54 ? -2.523 16.290 -6.236 1.00 0.00 54 PRO A N 14
ATOM 22218 C CA . PRO A 1 54 ? -3.445 15.152 -6.293 1.00 0.00 54 PRO A CA 14
ATOM 22219 C C . PRO A 1 54 ? -2.714 13.817 -6.379 1.00 0.00 54 PRO A C 14
ATOM 22220 O O . PRO A 1 54 ? -2.986 12.899 -5.606 1.00 0.00 54 PRO A O 14
ATOM 22231 N N . GLU A 1 55 ? -1.784 13.716 -7.324 1.00 0.00 55 GLU A N 14
ATOM 22232 C CA . GLU A 1 55 ? -1.014 12.492 -7.509 1.00 0.00 55 GLU A CA 14
ATOM 22233 C C . GLU A 1 55 ? -0.261 12.124 -6.234 1.00 0.00 55 GLU A C 14
ATOM 22234 O O . GLU A 1 55 ? -0.186 10.954 -5.860 1.00 0.00 55 GLU A O 14
ATOM 22246 N N . ALA A 1 56 ? 0.296 13.132 -5.571 1.00 0.00 56 ALA A N 14
ATOM 22247 C CA . ALA A 1 56 ? 1.041 12.916 -4.337 1.00 0.00 56 ALA A CA 14
ATOM 22248 C C . ALA A 1 56 ? 0.133 12.384 -3.233 1.00 0.00 56 ALA A C 14
ATOM 22249 O O . ALA A 1 56 ? 0.507 11.474 -2.493 1.00 0.00 56 ALA A O 14
ATOM 22256 N N . ALA A 1 57 ? -1.061 12.958 -3.127 1.00 0.00 57 ALA A N 14
ATOM 22257 C CA . ALA A 1 57 ? -2.022 12.541 -2.114 1.00 0.00 57 ALA A CA 14
ATOM 22258 C C . ALA A 1 57 ? -2.526 11.127 -2.385 1.00 0.00 57 ALA A C 14
ATOM 22259 O O . ALA A 1 57 ? -2.568 10.290 -1.483 1.00 0.00 57 ALA A O 14
ATOM 22266 N N . ASP A 1 58 ? -2.907 10.868 -3.631 1.00 0.00 58 ASP A N 14
ATOM 22267 C CA . ASP A 1 58 ? -3.407 9.555 -4.020 1.00 0.00 58 ASP A CA 14
ATOM 22268 C C . ASP A 1 58 ? -2.402 8.463 -3.666 1.00 0.00 58 ASP A C 14
ATOM 22269 O O . ASP A 1 58 ? -2.780 7.364 -3.259 1.00 0.00 58 ASP A O 14
ATOM 22278 N N . LYS A 1 59 ? -1.120 8.773 -3.824 1.00 0.00 59 LYS A N 14
ATOM 22279 C CA . LYS A 1 59 ? -0.059 7.820 -3.522 1.00 0.00 59 LYS A CA 14
ATOM 22280 C C . LYS A 1 59 ? 0.196 7.748 -2.019 1.00 0.00 59 LYS A C 14
ATOM 22281 O O . LYS A 1 59 ? 0.154 6.672 -1.423 1.00 0.00 59 LYS A O 14
ATOM 22300 N N . PHE A 1 60 ? 0.460 8.901 -1.413 1.00 0.00 60 PHE A N 14
ATOM 22301 C CA . PHE A 1 60 ? 0.721 8.969 0.020 1.00 0.00 60 PHE A CA 14
ATOM 22302 C C . PHE A 1 60 ? -0.273 8.110 0.795 1.00 0.00 60 PHE A C 14
ATOM 22303 O O . PHE A 1 60 ? 0.114 7.275 1.613 1.00 0.00 60 PHE A O 14
ATOM 22320 N N . LYS A 1 61 ? -1.559 8.322 0.533 1.00 0.00 61 LYS A N 14
ATOM 22321 C CA . LYS A 1 61 ? -2.611 7.569 1.205 1.00 0.00 61 LYS A CA 14
ATOM 22322 C C . LYS A 1 61 ? -2.418 6.069 1.006 1.00 0.00 61 LYS A C 14
ATOM 22323 O O . LYS A 1 61 ? -2.769 5.269 1.873 1.00 0.00 61 LYS A O 14
ATOM 22342 N N . GLU A 1 62 ? -1.855 5.695 -0.139 1.00 0.00 62 GLU A N 14
ATOM 22343 C CA . GLU A 1 62 ? -1.615 4.291 -0.449 1.00 0.00 62 GLU A CA 14
ATOM 22344 C C . GLU A 1 62 ? -0.415 3.759 0.330 1.00 0.00 62 GLU A C 14
ATOM 22345 O O . GLU A 1 62 ? -0.421 2.621 0.799 1.00 0.00 62 GLU A O 14
ATOM 22357 N N . ILE A 1 63 ? 0.612 4.592 0.464 1.00 0.00 63 ILE A N 14
ATOM 22358 C CA . ILE A 1 63 ? 1.818 4.206 1.186 1.00 0.00 63 ILE A CA 14
ATOM 22359 C C . ILE A 1 63 ? 1.507 3.883 2.643 1.00 0.00 63 ILE A C 14
ATOM 22360 O O . ILE A 1 63 ? 1.877 2.824 3.147 1.00 0.00 63 ILE A O 14
ATOM 22376 N N . ASN A 1 64 ? 0.821 4.803 3.314 1.00 0.00 64 ASN A N 14
ATOM 22377 C CA . ASN A 1 64 ? 0.458 4.615 4.714 1.00 0.00 64 ASN A CA 14
ATOM 22378 C C . ASN A 1 64 ? -0.481 3.423 4.877 1.00 0.00 64 ASN A C 14
ATOM 22379 O O . ASN A 1 64 ? -0.307 2.602 5.777 1.00 0.00 64 ASN A O 14
ATOM 22390 N N . ASN A 1 65 ? -1.475 3.335 4.000 1.00 0.00 65 ASN A N 14
ATOM 22391 C CA . ASN A 1 65 ? -2.442 2.244 4.047 1.00 0.00 65 ASN A CA 14
ATOM 22392 C C . ASN A 1 65 ? -1.746 0.895 3.893 1.00 0.00 65 ASN A C 14
ATOM 22393 O O . ASN A 1 65 ? -1.878 0.017 4.745 1.00 0.00 65 ASN A O 14
ATOM 22404 N N . ALA A 1 66 ? -1.005 0.738 2.801 1.00 0.00 66 ALA A N 14
ATOM 22405 C CA . ALA A 1 66 ? -0.287 -0.503 2.537 1.00 0.00 66 ALA A CA 14
ATOM 22406 C C . ALA A 1 66 ? 0.719 -0.801 3.643 1.00 0.00 66 ALA A C 14
ATOM 22407 O O . ALA A 1 66 ? 0.781 -1.919 4.155 1.00 0.00 66 ALA A O 14
ATOM 22414 N N . HIS A 1 67 ? 1.506 0.206 4.008 1.00 0.00 67 HIS A N 14
ATOM 22415 C CA . HIS A 1 67 ? 2.510 0.051 5.055 1.00 0.00 67 HIS A CA 14
ATOM 22416 C C . HIS A 1 67 ? 1.881 -0.485 6.336 1.00 0.00 67 HIS A C 14
ATOM 22417 O O . HIS A 1 67 ? 2.344 -1.477 6.899 1.00 0.00 67 HIS A O 14
ATOM 22431 N N . ALA A 1 68 ? 0.823 0.177 6.793 1.00 0.00 68 ALA A N 14
ATOM 22432 C CA . ALA A 1 68 ? 0.130 -0.234 8.007 1.00 0.00 68 ALA A CA 14
ATOM 22433 C C . ALA A 1 68 ? -0.297 -1.696 7.928 1.00 0.00 68 ALA A C 14
ATOM 22434 O O . ALA A 1 68 ? -0.025 -2.482 8.836 1.00 0.00 68 ALA A O 14
ATOM 22441 N N . ILE A 1 69 ? -0.967 -2.053 6.837 1.00 0.00 69 ILE A N 14
ATOM 22442 C CA . ILE A 1 69 ? -1.430 -3.421 6.640 1.00 0.00 69 ILE A CA 14
ATOM 22443 C C . ILE A 1 69 ? -0.273 -4.411 6.722 1.00 0.00 69 ILE A C 14
ATOM 22444 O O . ILE A 1 69 ? -0.311 -5.363 7.503 1.00 0.00 69 ILE A O 14
ATOM 22460 N N . LEU A 1 70 ? 0.755 -4.179 5.914 1.00 0.00 70 LEU A N 14
ATOM 22461 C CA . LEU A 1 70 ? 1.926 -5.049 5.896 1.00 0.00 70 LEU A CA 14
ATOM 22462 C C . LEU A 1 70 ? 2.562 -5.134 7.280 1.00 0.00 70 LEU A C 14
ATOM 22463 O O . LEU A 1 70 ? 3.021 -6.196 7.701 1.00 0.00 70 LEU A O 14
ATOM 22479 N N . THR A 1 71 ? 2.585 -4.007 7.985 1.00 0.00 71 THR A N 14
ATOM 22480 C CA . THR A 1 71 ? 3.164 -3.953 9.322 1.00 0.00 71 THR A CA 14
ATOM 22481 C C . THR A 1 71 ? 2.156 -4.396 10.376 1.00 0.00 71 THR A C 14
ATOM 22482 O O . THR A 1 71 ? 2.056 -3.794 11.445 1.00 0.00 71 THR A O 14
ATOM 22493 N N . ASP A 1 72 ? 1.410 -5.451 10.068 1.00 0.00 72 ASP A N 14
ATOM 22494 C CA . ASP A 1 72 ? 0.410 -5.976 10.990 1.00 0.00 72 ASP A CA 14
ATOM 22495 C C . ASP A 1 72 ? 0.066 -7.424 10.653 1.00 0.00 72 ASP A C 14
ATOM 22496 O O . ASP A 1 72 ? -0.347 -7.729 9.534 1.00 0.00 72 ASP A O 14
ATOM 22505 N N . ALA A 1 73 ? 0.240 -8.311 11.627 1.00 0.00 73 ALA A N 14
ATOM 22506 C CA . ALA A 1 73 ? -0.052 -9.725 11.433 1.00 0.00 73 ALA A CA 14
ATOM 22507 C C . ALA A 1 73 ? -1.477 -9.927 10.930 1.00 0.00 73 ALA A C 14
ATOM 22508 O O . ALA A 1 73 ? -1.695 -10.503 9.863 1.00 0.00 73 ALA A O 14
ATOM 22515 N N . THR A 1 74 ? -2.447 -9.450 11.704 1.00 0.00 74 THR A N 14
ATOM 22516 C CA . THR A 1 74 ? -3.852 -9.580 11.337 1.00 0.00 74 THR A CA 14
ATOM 22517 C C . THR A 1 74 ? -4.088 -9.132 9.899 1.00 0.00 74 THR A C 14
ATOM 22518 O O . THR A 1 74 ? -4.589 -9.896 9.074 1.00 0.00 74 THR A O 14
ATOM 22529 N N . LYS A 1 75 ? -3.725 -7.888 9.605 1.00 0.00 75 LYS A N 14
ATOM 22530 C CA . LYS A 1 75 ? -3.895 -7.338 8.265 1.00 0.00 75 LYS A CA 14
ATOM 22531 C C . LYS A 1 75 ? -3.231 -8.230 7.222 1.00 0.00 75 LYS A C 14
ATOM 22532 O O . LYS A 1 75 ? -3.843 -8.586 6.215 1.00 0.00 75 LYS A O 14
ATOM 22551 N N . ARG A 1 76 ? -1.975 -8.588 7.470 1.00 0.00 76 ARG A N 14
ATOM 22552 C CA . ARG A 1 76 ? -1.228 -9.439 6.551 1.00 0.00 76 ARG A CA 14
ATOM 22553 C C . ARG A 1 76 ? -1.993 -10.727 6.259 1.00 0.00 76 ARG A C 14
ATOM 22554 O O . ARG A 1 76 ? -2.198 -11.089 5.101 1.00 0.00 76 ARG A O 14
ATOM 22575 N N . ASN A 1 77 ? -2.412 -11.413 7.317 1.00 0.00 77 ASN A N 14
ATOM 22576 C CA . ASN A 1 77 ? -3.154 -12.661 7.173 1.00 0.00 77 ASN A CA 14
ATOM 22577 C C . ASN A 1 77 ? -4.450 -12.438 6.401 1.00 0.00 77 ASN A C 14
ATOM 22578 O O . ASN A 1 77 ? -4.771 -13.185 5.476 1.00 0.00 77 ASN A O 14
ATOM 22589 N N . ILE A 1 78 ? -5.192 -11.405 6.787 1.00 0.00 78 ILE A N 14
ATOM 22590 C CA . ILE A 1 78 ? -6.452 -11.082 6.131 1.00 0.00 78 ILE A CA 14
ATOM 22591 C C . ILE A 1 78 ? -6.257 -10.886 4.631 1.00 0.00 78 ILE A C 14
ATOM 22592 O O . ILE A 1 78 ? -7.085 -11.311 3.826 1.00 0.00 78 ILE A O 14
ATOM 22608 N N . TYR A 1 79 ? -5.155 -10.240 4.264 1.00 0.00 79 TYR A N 14
ATOM 22609 C CA . TYR A 1 79 ? -4.850 -9.987 2.860 1.00 0.00 79 TYR A CA 14
ATOM 22610 C C . TYR A 1 79 ? -4.427 -11.271 2.154 1.00 0.00 79 TYR A C 14
ATOM 22611 O O . TYR A 1 79 ? -5.040 -11.683 1.169 1.00 0.00 79 TYR A O 14
ATOM 22629 N N . ASP A 1 80 ? -3.375 -11.900 2.666 1.00 0.00 80 ASP A N 14
ATOM 22630 C CA . ASP A 1 80 ? -2.868 -13.139 2.087 1.00 0.00 80 ASP A CA 14
ATOM 22631 C C . ASP A 1 80 ? -3.986 -14.167 1.941 1.00 0.00 80 ASP A C 14
ATOM 22632 O O . ASP A 1 80 ? -4.093 -14.844 0.918 1.00 0.00 80 ASP A O 14
ATOM 22641 N N . LYS A 1 81 ? -4.817 -14.280 2.971 1.00 0.00 81 LYS A N 14
ATOM 22642 C CA . LYS A 1 81 ? -5.928 -15.225 2.959 1.00 0.00 81 LYS A CA 14
ATOM 22643 C C . LYS A 1 81 ? -7.039 -14.747 2.030 1.00 0.00 81 LYS A C 14
ATOM 22644 O O . LYS A 1 81 ? -7.407 -15.437 1.079 1.00 0.00 81 LYS A O 14
ATOM 22663 N N . TYR A 1 82 ? -7.569 -13.562 2.310 1.00 0.00 82 TYR A N 14
ATOM 22664 C CA . TYR A 1 82 ? -8.639 -12.992 1.500 1.00 0.00 82 TYR A CA 14
ATOM 22665 C C . TYR A 1 82 ? -8.090 -11.955 0.525 1.00 0.00 82 TYR A C 14
ATOM 22666 O O . TYR A 1 82 ? -8.114 -12.154 -0.689 1.00 0.00 82 TYR A O 14
ATOM 22684 N N . GLY A 1 83 ? -7.595 -10.846 1.066 1.00 0.00 83 GLY A N 14
ATOM 22685 C CA . GLY A 1 83 ? -7.047 -9.793 0.231 1.00 0.00 83 GLY A CA 14
ATOM 22686 C C . GLY A 1 83 ? -7.678 -8.444 0.510 1.00 0.00 83 GLY A C 14
ATOM 22687 O O . GLY A 1 83 ? -7.717 -7.994 1.656 1.00 0.00 83 GLY A O 14
ATOM 22691 N N . SER A 1 84 ? -8.173 -7.795 -0.539 1.00 0.00 84 SER A N 14
ATOM 22692 C CA . SER A 1 84 ? -8.800 -6.486 -0.402 1.00 0.00 84 SER A CA 14
ATOM 22693 C C . SER A 1 84 ? -10.161 -6.604 0.277 1.00 0.00 84 SER A C 14
ATOM 22694 O O . SER A 1 84 ? -10.506 -5.804 1.147 1.00 0.00 84 SER A O 14
ATOM 22702 N N . LEU A 1 85 ? -10.932 -7.608 -0.127 1.00 0.00 85 LEU A N 14
ATOM 22703 C CA . LEU A 1 85 ? -12.256 -7.833 0.442 1.00 0.00 85 LEU A CA 14
ATOM 22704 C C . LEU A 1 85 ? -12.171 -8.060 1.948 1.00 0.00 85 LEU A C 14
ATOM 22705 O O . LEU A 1 85 ? -12.740 -7.303 2.733 1.00 0.00 85 LEU A O 14
ATOM 22721 N N . GLY A 1 86 ? -11.453 -9.107 2.344 1.00 0.00 86 GLY A N 14
ATOM 22722 C CA . GLY A 1 86 ? -11.304 -9.413 3.755 1.00 0.00 86 GLY A CA 14
ATOM 22723 C C . GLY A 1 86 ? -10.999 -8.183 4.586 1.00 0.00 86 GLY A C 14
ATOM 22724 O O . GLY A 1 86 ? -11.627 -7.952 5.620 1.00 0.00 86 GLY A O 14
ATOM 22728 N N . LEU A 1 87 ? -10.032 -7.391 4.135 1.00 0.00 87 LEU A N 14
ATOM 22729 C CA . LEU A 1 87 ? -9.643 -6.178 4.846 1.00 0.00 87 LEU A CA 14
ATOM 22730 C C . LEU A 1 87 ? -10.826 -5.227 4.987 1.00 0.00 87 LEU A C 14
ATOM 22731 O O . LEU A 1 87 ? -11.053 -4.655 6.054 1.00 0.00 87 LEU A O 14
ATOM 22747 N N . TYR A 1 88 ? -11.580 -5.063 3.906 1.00 0.00 88 TYR A N 14
ATOM 22748 C CA . TYR A 1 88 ? -12.741 -4.181 3.909 1.00 0.00 88 TYR A CA 14
ATOM 22749 C C . TYR A 1 88 ? -13.731 -4.587 4.996 1.00 0.00 88 TYR A C 14
ATOM 22750 O O . TYR A 1 88 ? -13.920 -3.872 5.980 1.00 0.00 88 TYR A O 14
ATOM 22768 N N . VAL A 1 89 ? -14.361 -5.743 4.811 1.00 0.00 89 VAL A N 14
ATOM 22769 C CA . VAL A 1 89 ? -15.331 -6.248 5.775 1.00 0.00 89 VAL A CA 14
ATOM 22770 C C . VAL A 1 89 ? -14.786 -6.169 7.196 1.00 0.00 89 VAL A C 14
ATOM 22771 O O . VAL A 1 89 ? -15.501 -5.801 8.127 1.00 0.00 89 VAL A O 14
ATOM 22784 N N . ALA A 1 90 ? -13.513 -6.516 7.356 1.00 0.00 90 ALA A N 14
ATOM 22785 C CA . ALA A 1 90 ? -12.870 -6.481 8.663 1.00 0.00 90 ALA A CA 14
ATOM 22786 C C . ALA A 1 90 ? -12.960 -5.091 9.283 1.00 0.00 90 ALA A C 14
ATOM 22787 O O . ALA A 1 90 ? -12.985 -4.948 10.505 1.00 0.00 90 ALA A O 14
ATOM 22794 N N . GLU A 1 91 ? -13.009 -4.071 8.433 1.00 0.00 91 GLU A N 14
ATOM 22795 C CA . GLU A 1 91 ? -13.096 -2.692 8.899 1.00 0.00 91 GLU A CA 14
ATOM 22796 C C . GLU A 1 91 ? -14.538 -2.195 8.865 1.00 0.00 91 GLU A C 14
ATOM 22797 O O . GLU A 1 91 ? -14.849 -1.125 9.387 1.00 0.00 91 GLU A O 14
ATOM 22809 N N . GLN A 1 92 ? -15.413 -2.980 8.245 1.00 0.00 92 GLN A N 14
ATOM 22810 C CA . GLN A 1 92 ? -16.822 -2.620 8.141 1.00 0.00 92 GLN A CA 14
ATOM 22811 C C . GLN A 1 92 ? -17.582 -3.023 9.400 1.00 0.00 92 GLN A C 14
ATOM 22812 O O . GLN A 1 92 ? -18.422 -2.273 9.898 1.00 0.00 92 GLN A O 14
ATOM 22826 N N . PHE A 1 93 ? -17.281 -4.212 9.912 1.00 0.00 93 PHE A N 14
ATOM 22827 C CA . PHE A 1 93 ? -17.937 -4.716 11.113 1.00 0.00 93 PHE A CA 14
ATOM 22828 C C . PHE A 1 93 ? -16.917 -5.304 12.083 1.00 0.00 93 PHE A C 14
ATOM 22829 O O . PHE A 1 93 ? -17.092 -5.242 13.299 1.00 0.00 93 PHE A O 14
ATOM 22846 N N . GLY A 1 94 ? -15.849 -5.876 11.535 1.00 0.00 94 GLY A N 14
ATOM 22847 C CA . GLY A 1 94 ? -14.816 -6.469 12.365 1.00 0.00 94 GLY A CA 14
ATOM 22848 C C . GLY A 1 94 ? -14.048 -7.559 11.645 1.00 0.00 94 GLY A C 14
ATOM 22849 O O . GLY A 1 94 ? -14.595 -8.246 10.784 1.00 0.00 94 GLY A O 14
ATOM 22853 N N . GLU A 1 95 ? -12.776 -7.716 11.998 1.00 0.00 95 GLU A N 14
ATOM 22854 C CA . GLU A 1 95 ? -11.931 -8.729 11.376 1.00 0.00 95 GLU A CA 14
ATOM 22855 C C . GLU A 1 95 ? -11.987 -10.038 12.158 1.00 0.00 95 GLU A C 14
ATOM 22856 O O . GLU A 1 95 ? -12.214 -11.104 11.587 1.00 0.00 95 GLU A O 14
ATOM 22868 N N . GLU A 1 96 ? -11.778 -9.948 13.468 1.00 0.00 96 GLU A N 14
ATOM 22869 C CA . GLU A 1 96 ? -11.804 -11.126 14.327 1.00 0.00 96 GLU A CA 14
ATOM 22870 C C . GLU A 1 96 ? -13.102 -11.906 14.143 1.00 0.00 96 GLU A C 14
ATOM 22871 O O . GLU A 1 96 ? -13.209 -13.060 14.557 1.00 0.00 96 GLU A O 14
ATOM 22883 N N . ASN A 1 97 ? -14.086 -11.268 13.518 1.00 0.00 97 ASN A N 14
ATOM 22884 C CA . ASN A 1 97 ? -15.378 -11.901 13.278 1.00 0.00 97 ASN A CA 14
ATOM 22885 C C . ASN A 1 97 ? -15.475 -12.413 11.845 1.00 0.00 97 ASN A C 14
ATOM 22886 O O . ASN A 1 97 ? -16.257 -13.317 11.549 1.00 0.00 97 ASN A O 14
ATOM 22897 N N . VAL A 1 98 ? -14.675 -11.831 10.958 1.00 0.00 98 VAL A N 14
ATOM 22898 C CA . VAL A 1 98 ? -14.669 -12.229 9.556 1.00 0.00 98 VAL A CA 14
ATOM 22899 C C . VAL A 1 98 ? -14.652 -13.747 9.415 1.00 0.00 98 VAL A C 14
ATOM 22900 O O . VAL A 1 98 ? -15.278 -14.304 8.515 1.00 0.00 98 VAL A O 14
ATOM 22913 N N . ASN A 1 99 ? -13.932 -14.411 10.314 1.00 0.00 99 ASN A N 14
ATOM 22914 C CA . ASN A 1 99 ? -13.834 -15.866 10.291 1.00 0.00 99 ASN A CA 14
ATOM 22915 C C . ASN A 1 99 ? -15.195 -16.499 10.017 1.00 0.00 99 ASN A C 14
ATOM 22916 O O . ASN A 1 99 ? -15.373 -17.216 9.032 1.00 0.00 99 ASN A O 14
ATOM 22927 N N . THR A 1 100 ? -16.155 -16.228 10.896 1.00 0.00 100 THR A N 14
ATOM 22928 C CA . THR A 1 100 ? -17.500 -16.770 10.751 1.00 0.00 100 THR A CA 14
ATOM 22929 C C . THR A 1 100 ? -18.252 -16.080 9.619 1.00 0.00 100 THR A C 14
ATOM 22930 O O . THR A 1 100 ? -19.119 -16.678 8.981 1.00 0.00 100 THR A O 14
ATOM 22941 N N . TYR A 1 101 ? -17.914 -14.819 9.374 1.00 0.00 101 TYR A N 14
ATOM 22942 C CA . TYR A 1 101 ? -18.559 -14.046 8.319 1.00 0.00 101 TYR A CA 14
ATOM 22943 C C . TYR A 1 101 ? -18.418 -14.743 6.969 1.00 0.00 101 TYR A C 14
ATOM 22944 O O . TYR A 1 101 ? -19.387 -14.878 6.223 1.00 0.00 101 TYR A O 14
ATOM 22962 N N . PHE A 1 102 ? -17.202 -15.184 6.663 1.00 0.00 102 PHE A N 14
ATOM 22963 C CA . PHE A 1 102 ? -16.931 -15.867 5.403 1.00 0.00 102 PHE A CA 14
ATOM 22964 C C . PHE A 1 102 ? -17.608 -17.233 5.369 1.00 0.00 102 PHE A C 14
ATOM 22965 O O . PHE A 1 102 ? -18.289 -17.578 4.403 1.00 0.00 102 PHE A O 14
ATOM 22982 N N . VAL A 1 103 ? -17.416 -18.009 6.432 1.00 0.00 103 VAL A N 14
ATOM 22983 C CA . VAL A 1 103 ? -18.008 -19.338 6.525 1.00 0.00 103 VAL A CA 14
ATOM 22984 C C . VAL A 1 103 ? -19.475 -19.259 6.933 1.00 0.00 103 VAL A C 14
ATOM 22985 O O . VAL A 1 103 ? -19.867 -19.773 7.980 1.00 0.00 103 VAL A O 14
ATOM 22998 N N . SER A 1 104 ? -20.282 -18.613 6.097 1.00 0.00 104 SER A N 14
ATOM 22999 C CA . SER A 1 104 ? -21.706 -18.464 6.372 1.00 0.00 104 SER A CA 14
ATOM 23000 C C . SER A 1 104 ? -22.534 -19.349 5.446 1.00 0.00 104 SER A C 14
ATOM 23001 O O . SER A 1 104 ? -23.320 -20.179 5.900 1.00 0.00 104 SER A O 14
ATOM 23009 N N . GLY A 1 105 ? -22.351 -19.164 4.142 1.00 0.00 105 GLY A N 14
ATOM 23010 C CA . GLY A 1 105 ? -23.087 -19.951 3.170 1.00 0.00 105 GLY A CA 14
ATOM 23011 C C . GLY A 1 105 ? -23.750 -19.093 2.111 1.00 0.00 105 GLY A C 14
ATOM 23012 O O . GLY A 1 105 ? -24.608 -18.260 2.404 1.00 0.00 105 GLY A O 14
ATOM 23016 N N . PRO A 1 106 ? -23.349 -19.292 0.847 1.00 0.00 106 PRO A N 14
ATOM 23017 C CA . PRO A 1 106 ? -23.897 -18.539 -0.285 1.00 0.00 106 PRO A CA 14
ATOM 23018 C C . PRO A 1 106 ? -25.345 -18.911 -0.583 1.00 0.00 106 PRO A C 14
ATOM 23019 O O . PRO A 1 106 ? -26.009 -18.263 -1.392 1.00 0.00 106 PRO A O 14
ATOM 23030 N N . SER A 1 107 ? -25.830 -19.957 0.077 1.00 0.00 107 SER A N 14
ATOM 23031 C CA . SER A 1 107 ? -27.200 -20.417 -0.120 1.00 0.00 107 SER A CA 14
ATOM 23032 C C . SER A 1 107 ? -27.630 -21.345 1.013 1.00 0.00 107 SER A C 14
ATOM 23033 O O . SER A 1 107 ? -26.799 -21.998 1.644 1.00 0.00 107 SER A O 14
ATOM 23041 N N . SER A 1 108 ? -28.934 -21.396 1.265 1.00 0.00 108 SER A N 14
ATOM 23042 C CA . SER A 1 108 ? -29.475 -22.240 2.324 1.00 0.00 108 SER A CA 14
ATOM 23043 C C . SER A 1 108 ? -29.149 -23.708 2.069 1.00 0.00 108 SER A C 14
ATOM 23044 O O . SER A 1 108 ? -28.998 -24.132 0.924 1.00 0.00 108 SER A O 14
ATOM 23052 N N . GLY A 1 109 ? -29.041 -24.480 3.147 1.00 0.00 109 GLY A N 14
ATOM 23053 C CA . GLY A 1 109 ? -28.733 -25.892 3.020 1.00 0.00 109 GLY A CA 14
ATOM 23054 C C . GLY A 1 109 ? -27.379 -26.135 2.383 1.00 0.00 109 GLY A C 14
ATOM 23055 O O . GLY A 1 109 ? -26.825 -27.230 2.486 1.00 0.00 109 GLY A O 14
ATOM 23059 N N . GLY A 1 1 ? 27.506 -26.571 -9.480 1.00 0.00 1 GLY A N 15
ATOM 23060 C CA . GLY A 1 1 ? 26.986 -25.259 -9.815 1.00 0.00 1 GLY A CA 15
ATOM 23061 C C . GLY A 1 1 ? 25.593 -25.322 -10.409 1.00 0.00 1 GLY A C 15
ATOM 23062 O O . GLY A 1 1 ? 25.433 -25.456 -11.622 1.00 0.00 1 GLY A O 15
ATOM 23066 N N . SER A 1 2 ? 24.581 -25.227 -9.552 1.00 0.00 2 SER A N 15
ATOM 23067 C CA . SER A 1 2 ? 23.194 -25.280 -9.999 1.00 0.00 2 SER A CA 15
ATOM 23068 C C . SER A 1 2 ? 22.530 -23.911 -9.874 1.00 0.00 2 SER A C 15
ATOM 23069 O O . SER A 1 2 ? 22.581 -23.278 -8.820 1.00 0.00 2 SER A O 15
ATOM 23077 N N . SER A 1 3 ? 21.908 -23.461 -10.959 1.00 0.00 3 SER A N 15
ATOM 23078 C CA . SER A 1 3 ? 21.238 -22.166 -10.974 1.00 0.00 3 SER A CA 15
ATOM 23079 C C . SER A 1 3 ? 19.838 -22.272 -10.376 1.00 0.00 3 SER A C 15
ATOM 23080 O O . SER A 1 3 ? 19.539 -21.655 -9.355 1.00 0.00 3 SER A O 15
ATOM 23088 N N . GLY A 1 4 ? 18.984 -23.061 -11.022 1.00 0.00 4 GLY A N 15
ATOM 23089 C CA . GLY A 1 4 ? 17.626 -23.235 -10.540 1.00 0.00 4 GLY A CA 15
ATOM 23090 C C . GLY A 1 4 ? 16.636 -22.342 -11.263 1.00 0.00 4 GLY A C 15
ATOM 23091 O O . GLY A 1 4 ? 17.023 -21.358 -11.893 1.00 0.00 4 GLY A O 15
ATOM 23095 N N . SER A 1 5 ? 15.356 -22.687 -11.173 1.00 0.00 5 SER A N 15
ATOM 23096 C CA . SER A 1 5 ? 14.308 -21.913 -11.828 1.00 0.00 5 SER A CA 15
ATOM 23097 C C . SER A 1 5 ? 12.954 -22.169 -11.174 1.00 0.00 5 SER A C 15
ATOM 23098 O O . SER A 1 5 ? 12.755 -23.187 -10.511 1.00 0.00 5 SER A O 15
ATOM 23106 N N . SER A 1 6 ? 12.025 -21.238 -11.366 1.00 0.00 6 SER A N 15
ATOM 23107 C CA . SER A 1 6 ? 10.690 -21.359 -10.792 1.00 0.00 6 SER A CA 15
ATOM 23108 C C . SER A 1 6 ? 9.630 -21.401 -11.888 1.00 0.00 6 SER A C 15
ATOM 23109 O O . SER A 1 6 ? 8.569 -20.791 -11.764 1.00 0.00 6 SER A O 15
ATOM 23117 N N . GLY A 1 7 ? 9.925 -22.127 -12.962 1.00 0.00 7 GLY A N 15
ATOM 23118 C CA . GLY A 1 7 ? 8.989 -22.235 -14.065 1.00 0.00 7 GLY A CA 15
ATOM 23119 C C . GLY A 1 7 ? 8.676 -20.892 -14.695 1.00 0.00 7 GLY A C 15
ATOM 23120 O O . GLY A 1 7 ? 9.580 -20.178 -15.131 1.00 0.00 7 GLY A O 15
ATOM 23124 N N . ARG A 1 8 ? 7.394 -20.547 -14.744 1.00 0.00 8 ARG A N 15
ATOM 23125 C CA . ARG A 1 8 ? 6.964 -19.282 -15.328 1.00 0.00 8 ARG A CA 15
ATOM 23126 C C . ARG A 1 8 ? 5.511 -18.984 -14.970 1.00 0.00 8 ARG A C 15
ATOM 23127 O O . ARG A 1 8 ? 4.702 -19.897 -14.811 1.00 0.00 8 ARG A O 15
ATOM 23148 N N . GLN A 1 9 ? 5.189 -17.700 -14.846 1.00 0.00 9 GLN A N 15
ATOM 23149 C CA . GLN A 1 9 ? 3.834 -17.283 -14.507 1.00 0.00 9 GLN A CA 15
ATOM 23150 C C . GLN A 1 9 ? 3.483 -15.966 -15.192 1.00 0.00 9 GLN A C 15
ATOM 23151 O O . GLN A 1 9 ? 4.254 -15.008 -15.149 1.00 0.00 9 GLN A O 15
ATOM 23165 N N . ARG A 1 10 ? 2.314 -15.927 -15.823 1.00 0.00 10 ARG A N 15
ATOM 23166 C CA . ARG A 1 10 ? 1.861 -14.729 -16.518 1.00 0.00 10 ARG A CA 15
ATOM 23167 C C . ARG A 1 10 ? 1.722 -13.557 -15.550 1.00 0.00 10 ARG A C 15
ATOM 23168 O O . ARG A 1 10 ? 1.562 -13.751 -14.345 1.00 0.00 10 ARG A O 15
ATOM 23189 N N . SER A 1 11 ? 1.785 -12.343 -16.086 1.00 0.00 11 SER A N 15
ATOM 23190 C CA . SER A 1 11 ? 1.671 -11.140 -15.269 1.00 0.00 11 SER A CA 15
ATOM 23191 C C . SER A 1 11 ? 0.328 -10.454 -15.497 1.00 0.00 11 SER A C 15
ATOM 23192 O O . SER A 1 11 ? 0.224 -9.510 -16.282 1.00 0.00 11 SER A O 15
ATOM 23200 N N . LEU A 1 12 ? -0.700 -10.934 -14.805 1.00 0.00 12 LEU A N 15
ATOM 23201 C CA . LEU A 1 12 ? -2.039 -10.368 -14.931 1.00 0.00 12 LEU A CA 15
ATOM 23202 C C . LEU A 1 12 ? -2.168 -9.088 -14.112 1.00 0.00 12 LEU A C 15
ATOM 23203 O O . LEU A 1 12 ? -2.015 -9.103 -12.891 1.00 0.00 12 LEU A O 15
ATOM 23219 N N . SER A 1 13 ? -2.452 -7.982 -14.793 1.00 0.00 13 SER A N 15
ATOM 23220 C CA . SER A 1 13 ? -2.600 -6.693 -14.129 1.00 0.00 13 SER A CA 15
ATOM 23221 C C . SER A 1 13 ? -3.259 -6.858 -12.763 1.00 0.00 13 SER A C 15
ATOM 23222 O O . SER A 1 13 ? -2.617 -6.686 -11.725 1.00 0.00 13 SER A O 15
ATOM 23230 N N . THR A 1 14 ? -4.545 -7.193 -12.769 1.00 0.00 14 THR A N 15
ATOM 23231 C CA . THR A 1 14 ? -5.293 -7.381 -11.532 1.00 0.00 14 THR A CA 15
ATOM 23232 C C . THR A 1 14 ? -5.204 -8.824 -11.050 1.00 0.00 14 THR A C 15
ATOM 23233 O O . THR A 1 14 ? -5.896 -9.704 -11.562 1.00 0.00 14 THR A O 15
ATOM 23244 N N . SER A 1 15 ? -4.348 -9.061 -10.061 1.00 0.00 15 SER A N 15
ATOM 23245 C CA . SER A 1 15 ? -4.166 -10.400 -9.511 1.00 0.00 15 SER A CA 15
ATOM 23246 C C . SER A 1 15 ? -4.283 -10.382 -7.990 1.00 0.00 15 SER A C 15
ATOM 23247 O O . SER A 1 15 ? -5.077 -11.120 -7.409 1.00 0.00 15 SER A O 15
ATOM 23255 N N . GLY A 1 16 ? -3.484 -9.533 -7.351 1.00 0.00 16 GLY A N 15
ATOM 23256 C CA . GLY A 1 16 ? -3.512 -9.435 -5.903 1.00 0.00 16 GLY A CA 15
ATOM 23257 C C . GLY A 1 16 ? -2.418 -8.536 -5.362 1.00 0.00 16 GLY A C 15
ATOM 23258 O O . GLY A 1 16 ? -2.698 -7.535 -4.703 1.00 0.00 16 GLY A O 15
ATOM 23262 N N . GLU A 1 17 ? -1.168 -8.894 -5.639 1.00 0.00 17 GLU A N 15
ATOM 23263 C CA . GLU A 1 17 ? -0.029 -8.113 -5.173 1.00 0.00 17 GLU A CA 15
ATOM 23264 C C . GLU A 1 17 ? -0.275 -6.620 -5.370 1.00 0.00 17 GLU A C 15
ATOM 23265 O O . GLU A 1 17 ? -0.052 -6.081 -6.454 1.00 0.00 17 GLU A O 15
ATOM 23277 N N . SER A 1 18 ? -0.737 -5.958 -4.314 1.00 0.00 18 SER A N 15
ATOM 23278 C CA . SER A 1 18 ? -1.019 -4.529 -4.372 1.00 0.00 18 SER A CA 15
ATOM 23279 C C . SER A 1 18 ? -0.262 -3.782 -3.277 1.00 0.00 18 SER A C 15
ATOM 23280 O O . SER A 1 18 ? 0.658 -3.013 -3.557 1.00 0.00 18 SER A O 15
ATOM 23288 N N . LEU A 1 19 ? -0.657 -4.014 -2.030 1.00 0.00 19 LEU A N 15
ATOM 23289 C CA . LEU A 1 19 ? -0.017 -3.363 -0.892 1.00 0.00 19 LEU A CA 15
ATOM 23290 C C . LEU A 1 19 ? 1.502 -3.389 -1.033 1.00 0.00 19 LEU A C 15
ATOM 23291 O O . LEU A 1 19 ? 2.186 -2.434 -0.666 1.00 0.00 19 LEU A O 15
ATOM 23307 N N . TYR A 1 20 ? 2.022 -4.487 -1.570 1.00 0.00 20 TYR A N 15
ATOM 23308 C CA . TYR A 1 20 ? 3.460 -4.638 -1.760 1.00 0.00 20 TYR A CA 15
ATOM 23309 C C . TYR A 1 20 ? 3.967 -3.696 -2.847 1.00 0.00 20 TYR A C 15
ATOM 23310 O O . TYR A 1 20 ? 4.896 -2.917 -2.627 1.00 0.00 20 TYR A O 15
ATOM 23328 N N . HIS A 1 21 ? 3.351 -3.772 -4.022 1.00 0.00 21 HIS A N 15
ATOM 23329 C CA . HIS A 1 21 ? 3.738 -2.925 -5.145 1.00 0.00 21 HIS A CA 15
ATOM 23330 C C . HIS A 1 21 ? 3.668 -1.450 -4.762 1.00 0.00 21 HIS A C 15
ATOM 23331 O O . HIS A 1 21 ? 4.608 -0.691 -5.002 1.00 0.00 21 HIS A O 15
ATOM 23345 N N . VAL A 1 22 ? 2.549 -1.050 -4.168 1.00 0.00 22 VAL A N 15
ATOM 23346 C CA . VAL A 1 22 ? 2.357 0.334 -3.752 1.00 0.00 22 VAL A CA 15
ATOM 23347 C C . VAL A 1 22 ? 3.652 0.931 -3.214 1.00 0.00 22 VAL A C 15
ATOM 23348 O O . VAL A 1 22 ? 3.995 2.075 -3.519 1.00 0.00 22 VAL A O 15
ATOM 23361 N N . LEU A 1 23 ? 4.370 0.151 -2.414 1.00 0.00 23 LEU A N 15
ATOM 23362 C CA . LEU A 1 23 ? 5.630 0.602 -1.833 1.00 0.00 23 LEU A CA 15
ATOM 23363 C C . LEU A 1 23 ? 6.800 0.281 -2.757 1.00 0.00 23 LEU A C 15
ATOM 23364 O O . LEU A 1 23 ? 7.738 1.068 -2.884 1.00 0.00 23 LEU A O 15
ATOM 23380 N N . GLY A 1 24 ? 6.738 -0.880 -3.402 1.00 0.00 24 GLY A N 15
ATOM 23381 C CA . GLY A 1 24 ? 7.798 -1.283 -4.307 1.00 0.00 24 GLY A CA 15
ATOM 23382 C C . GLY A 1 24 ? 8.611 -2.444 -3.768 1.00 0.00 24 GLY A C 15
ATOM 23383 O O . GLY A 1 24 ? 9.827 -2.500 -3.956 1.00 0.00 24 GLY A O 15
ATOM 23387 N N . LEU A 1 25 ? 7.940 -3.371 -3.094 1.00 0.00 25 LEU A N 15
ATOM 23388 C CA . LEU A 1 25 ? 8.608 -4.536 -2.523 1.00 0.00 25 LEU A CA 15
ATOM 23389 C C . LEU A 1 25 ? 8.007 -5.828 -3.066 1.00 0.00 25 LEU A C 15
ATOM 23390 O O . LEU A 1 25 ? 7.106 -5.802 -3.905 1.00 0.00 25 LEU A O 15
ATOM 23406 N N . ASP A 1 26 ? 8.510 -6.958 -2.580 1.00 0.00 26 ASP A N 15
ATOM 23407 C CA . ASP A 1 26 ? 8.020 -8.261 -3.014 1.00 0.00 26 ASP A CA 15
ATOM 23408 C C . ASP A 1 26 ? 7.052 -8.846 -1.991 1.00 0.00 26 ASP A C 15
ATOM 23409 O O . ASP A 1 26 ? 7.038 -8.438 -0.829 1.00 0.00 26 ASP A O 15
ATOM 23418 N N . LYS A 1 27 ? 6.241 -9.803 -2.430 1.00 0.00 27 LYS A N 15
ATOM 23419 C CA . LYS A 1 27 ? 5.269 -10.445 -1.553 1.00 0.00 27 LYS A CA 15
ATOM 23420 C C . LYS A 1 27 ? 5.944 -10.994 -0.301 1.00 0.00 27 LYS A C 15
ATOM 23421 O O . LYS A 1 27 ? 5.430 -10.848 0.807 1.00 0.00 27 LYS A O 15
ATOM 23440 N N . ASN A 1 28 ? 7.100 -11.625 -0.485 1.00 0.00 28 ASN A N 15
ATOM 23441 C CA . ASN A 1 28 ? 7.846 -12.195 0.630 1.00 0.00 28 ASN A CA 15
ATOM 23442 C C . ASN A 1 28 ? 8.765 -11.153 1.259 1.00 0.00 28 ASN A C 15
ATOM 23443 O O . ASN A 1 28 ? 9.787 -11.490 1.856 1.00 0.00 28 ASN A O 15
ATOM 23454 N N . ALA A 1 29 ? 8.393 -9.884 1.122 1.00 0.00 29 ALA A N 15
ATOM 23455 C CA . ALA A 1 29 ? 9.182 -8.792 1.679 1.00 0.00 29 ALA A CA 15
ATOM 23456 C C . ALA A 1 29 ? 9.229 -8.869 3.201 1.00 0.00 29 ALA A C 15
ATOM 23457 O O . ALA A 1 29 ? 8.233 -9.195 3.848 1.00 0.00 29 ALA A O 15
ATOM 23464 N N . THR A 1 30 ? 10.393 -8.569 3.769 1.00 0.00 30 THR A N 15
ATOM 23465 C CA . THR A 1 30 ? 10.570 -8.606 5.215 1.00 0.00 30 THR A CA 15
ATOM 23466 C C . THR A 1 30 ? 10.078 -7.316 5.863 1.00 0.00 30 THR A C 15
ATOM 23467 O O . THR A 1 30 ? 10.078 -6.257 5.236 1.00 0.00 30 THR A O 15
ATOM 23478 N N . SER A 1 31 ? 9.660 -7.413 7.121 1.00 0.00 31 SER A N 15
ATOM 23479 C CA . SER A 1 31 ? 9.163 -6.254 7.852 1.00 0.00 31 SER A CA 15
ATOM 23480 C C . SER A 1 31 ? 10.179 -5.116 7.823 1.00 0.00 31 SER A C 15
ATOM 23481 O O . SER A 1 31 ? 9.819 -3.952 7.650 1.00 0.00 31 SER A O 15
ATOM 23489 N N . ASP A 1 32 ? 11.450 -5.462 7.994 1.00 0.00 32 ASP A N 15
ATOM 23490 C CA . ASP A 1 32 ? 12.520 -4.472 7.987 1.00 0.00 32 ASP A CA 15
ATOM 23491 C C . ASP A 1 32 ? 12.567 -3.732 6.654 1.00 0.00 32 ASP A C 15
ATOM 23492 O O . ASP A 1 32 ? 12.839 -2.532 6.607 1.00 0.00 32 ASP A O 15
ATOM 23501 N N . ASP A 1 33 ? 12.301 -4.456 5.572 1.00 0.00 33 ASP A N 15
ATOM 23502 C CA . ASP A 1 33 ? 12.313 -3.869 4.237 1.00 0.00 33 ASP A CA 15
ATOM 23503 C C . ASP A 1 33 ? 11.103 -2.962 4.032 1.00 0.00 33 ASP A C 15
ATOM 23504 O O . ASP A 1 33 ? 11.154 -2.012 3.250 1.00 0.00 33 ASP A O 15
ATOM 23513 N N . ILE A 1 34 ? 10.018 -3.264 4.737 1.00 0.00 34 ILE A N 15
ATOM 23514 C CA . ILE A 1 34 ? 8.796 -2.476 4.631 1.00 0.00 34 ILE A CA 15
ATOM 23515 C C . ILE A 1 34 ? 8.875 -1.220 5.494 1.00 0.00 34 ILE A C 15
ATOM 23516 O O . ILE A 1 34 ? 8.388 -0.157 5.109 1.00 0.00 34 ILE A O 15
ATOM 23532 N N . LYS A 1 35 ? 9.494 -1.350 6.662 1.00 0.00 35 LYS A N 15
ATOM 23533 C CA . LYS A 1 35 ? 9.641 -0.227 7.580 1.00 0.00 35 LYS A CA 15
ATOM 23534 C C . LYS A 1 35 ? 10.643 0.789 7.039 1.00 0.00 35 LYS A C 15
ATOM 23535 O O . LYS A 1 35 ? 10.368 1.989 7.004 1.00 0.00 35 LYS A O 15
ATOM 23554 N N . LYS A 1 36 ? 11.804 0.301 6.618 1.00 0.00 36 LYS A N 15
ATOM 23555 C CA . LYS A 1 36 ? 12.847 1.166 6.076 1.00 0.00 36 LYS A CA 15
ATOM 23556 C C . LYS A 1 36 ? 12.383 1.833 4.785 1.00 0.00 36 LYS A C 15
ATOM 23557 O O . LYS A 1 36 ? 12.452 3.055 4.648 1.00 0.00 36 LYS A O 15
ATOM 23576 N N . SER A 1 37 ? 11.911 1.025 3.843 1.00 0.00 37 SER A N 15
ATOM 23577 C CA . SER A 1 37 ? 11.438 1.538 2.562 1.00 0.00 37 SER A CA 15
ATOM 23578 C C . SER A 1 37 ? 10.303 2.537 2.763 1.00 0.00 37 SER A C 15
ATOM 23579 O O . SER A 1 37 ? 10.342 3.651 2.239 1.00 0.00 37 SER A O 15
ATOM 23587 N N . TYR A 1 38 ? 9.293 2.130 3.524 1.00 0.00 38 TYR A N 15
ATOM 23588 C CA . TYR A 1 38 ? 8.145 2.988 3.792 1.00 0.00 38 TYR A CA 15
ATOM 23589 C C . TYR A 1 38 ? 8.581 4.437 3.986 1.00 0.00 38 TYR A C 15
ATOM 23590 O O . TYR A 1 38 ? 8.256 5.308 3.178 1.00 0.00 38 TYR A O 15
ATOM 23608 N N . ARG A 1 39 ? 9.319 4.687 5.062 1.00 0.00 39 ARG A N 15
ATOM 23609 C CA . ARG A 1 39 ? 9.799 6.030 5.364 1.00 0.00 39 ARG A CA 15
ATOM 23610 C C . ARG A 1 39 ? 10.383 6.691 4.118 1.00 0.00 39 ARG A C 15
ATOM 23611 O O . ARG A 1 39 ? 10.018 7.814 3.769 1.00 0.00 39 ARG A O 15
ATOM 23632 N N . LYS A 1 40 ? 11.291 5.987 3.452 1.00 0.00 40 LYS A N 15
ATOM 23633 C CA . LYS A 1 40 ? 11.925 6.504 2.245 1.00 0.00 40 LYS A CA 15
ATOM 23634 C C . LYS A 1 40 ? 10.881 7.017 1.258 1.00 0.00 40 LYS A C 15
ATOM 23635 O O . LYS A 1 40 ? 10.962 8.152 0.787 1.00 0.00 40 LYS A O 15
ATOM 23654 N N . LEU A 1 41 ? 9.900 6.176 0.951 1.00 0.00 41 LEU A N 15
ATOM 23655 C CA . LEU A 1 41 ? 8.838 6.545 0.022 1.00 0.00 41 LEU A CA 15
ATOM 23656 C C . LEU A 1 41 ? 8.047 7.740 0.546 1.00 0.00 41 LEU A C 15
ATOM 23657 O O . LEU A 1 41 ? 7.217 8.306 -0.164 1.00 0.00 41 LEU A O 15
ATOM 23673 N N . ALA A 1 42 ? 8.313 8.119 1.792 1.00 0.00 42 ALA A N 15
ATOM 23674 C CA . ALA A 1 42 ? 7.630 9.249 2.409 1.00 0.00 42 ALA A CA 15
ATOM 23675 C C . ALA A 1 42 ? 8.376 10.552 2.145 1.00 0.00 42 ALA A C 15
ATOM 23676 O O . ALA A 1 42 ? 7.900 11.634 2.494 1.00 0.00 42 ALA A O 15
ATOM 23683 N N . LEU A 1 43 ? 9.547 10.443 1.527 1.00 0.00 43 LEU A N 15
ATOM 23684 C CA . LEU A 1 43 ? 10.360 11.614 1.216 1.00 0.00 43 LEU A CA 15
ATOM 23685 C C . LEU A 1 43 ? 10.011 12.170 -0.161 1.00 0.00 43 LEU A C 15
ATOM 23686 O O . LEU A 1 43 ? 10.326 13.317 -0.478 1.00 0.00 43 LEU A O 15
ATOM 23702 N N . LYS A 1 44 ? 9.356 11.349 -0.975 1.00 0.00 44 LYS A N 15
ATOM 23703 C CA . LYS A 1 44 ? 8.960 11.758 -2.318 1.00 0.00 44 LYS A CA 15
ATOM 23704 C C . LYS A 1 44 ? 7.453 11.981 -2.396 1.00 0.00 44 LYS A C 15
ATOM 23705 O O . LYS A 1 44 ? 6.976 12.795 -3.188 1.00 0.00 44 LYS A O 15
ATOM 23724 N N . TYR A 1 45 ? 6.708 11.255 -1.569 1.00 0.00 45 TYR A N 15
ATOM 23725 C CA . TYR A 1 45 ? 5.255 11.373 -1.546 1.00 0.00 45 TYR A CA 15
ATOM 23726 C C . TYR A 1 45 ? 4.794 12.178 -0.335 1.00 0.00 45 TYR A C 15
ATOM 23727 O O . TYR A 1 45 ? 3.640 12.085 0.084 1.00 0.00 45 TYR A O 15
ATOM 23745 N N . HIS A 1 46 ? 5.704 12.971 0.222 1.00 0.00 46 HIS A N 15
ATOM 23746 C CA . HIS A 1 46 ? 5.391 13.794 1.385 1.00 0.00 46 HIS A CA 15
ATOM 23747 C C . HIS A 1 46 ? 4.448 14.933 1.007 1.00 0.00 46 HIS A C 15
ATOM 23748 O O . HIS A 1 46 ? 4.570 15.545 -0.054 1.00 0.00 46 HIS A O 15
ATOM 23762 N N . PRO A 1 47 ? 3.485 15.223 1.893 1.00 0.00 47 PRO A N 15
ATOM 23763 C CA . PRO A 1 47 ? 2.503 16.289 1.674 1.00 0.00 47 PRO A CA 15
ATOM 23764 C C . PRO A 1 47 ? 3.127 17.678 1.750 1.00 0.00 47 PRO A C 15
ATOM 23765 O O . PRO A 1 47 ? 2.492 18.675 1.407 1.00 0.00 47 PRO A O 15
ATOM 23776 N N . ASP A 1 48 ? 4.376 17.736 2.201 1.00 0.00 48 ASP A N 15
ATOM 23777 C CA . ASP A 1 48 ? 5.087 19.003 2.321 1.00 0.00 48 ASP A CA 15
ATOM 23778 C C . ASP A 1 48 ? 6.138 19.142 1.224 1.00 0.00 48 ASP A C 15
ATOM 23779 O O . ASP A 1 48 ? 6.824 20.160 1.131 1.00 0.00 48 ASP A O 15
ATOM 23788 N N . LYS A 1 49 ? 6.260 18.111 0.394 1.00 0.00 49 LYS A N 15
ATOM 23789 C CA . LYS A 1 49 ? 7.227 18.117 -0.697 1.00 0.00 49 LYS A CA 15
ATOM 23790 C C . LYS A 1 49 ? 6.523 18.224 -2.046 1.00 0.00 49 LYS A C 15
ATOM 23791 O O . LYS A 1 49 ? 7.122 18.642 -3.037 1.00 0.00 49 LYS A O 15
ATOM 23810 N N . ASN A 1 50 ? 5.250 17.846 -2.076 1.00 0.00 50 ASN A N 15
ATOM 23811 C CA . ASN A 1 50 ? 4.465 17.901 -3.304 1.00 0.00 50 ASN A CA 15
ATOM 23812 C C . ASN A 1 50 ? 3.805 19.267 -3.468 1.00 0.00 50 ASN A C 15
ATOM 23813 O O . ASN A 1 50 ? 2.942 19.665 -2.685 1.00 0.00 50 ASN A O 15
ATOM 23824 N N . PRO A 1 51 ? 4.219 20.004 -4.510 1.00 0.00 51 PRO A N 15
ATOM 23825 C CA . PRO A 1 51 ? 3.681 21.336 -4.801 1.00 0.00 51 PRO A CA 15
ATOM 23826 C C . PRO A 1 51 ? 2.236 21.284 -5.286 1.00 0.00 51 PRO A C 15
ATOM 23827 O O . PRO A 1 51 ? 1.975 21.031 -6.462 1.00 0.00 51 PRO A O 15
ATOM 23838 N N . ASP A 1 52 ? 1.302 21.526 -4.374 1.00 0.00 52 ASP A N 15
ATOM 23839 C CA . ASP A 1 52 ? -0.117 21.509 -4.709 1.00 0.00 52 ASP A CA 15
ATOM 23840 C C . ASP A 1 52 ? -0.454 20.304 -5.583 1.00 0.00 52 ASP A C 15
ATOM 23841 O O . ASP A 1 52 ? -1.417 20.331 -6.348 1.00 0.00 52 ASP A O 15
ATOM 23850 N N . ASN A 1 53 ? 0.346 19.250 -5.463 1.00 0.00 53 ASN A N 15
ATOM 23851 C CA . ASN A 1 53 ? 0.134 18.037 -6.243 1.00 0.00 53 ASN A CA 15
ATOM 23852 C C . ASN A 1 53 ? -0.956 17.171 -5.617 1.00 0.00 53 ASN A C 15
ATOM 23853 O O . ASN A 1 53 ? -0.839 16.707 -4.483 1.00 0.00 53 ASN A O 15
ATOM 23864 N N . PRO A 1 54 ? -2.041 16.948 -6.373 1.00 0.00 54 PRO A N 15
ATOM 23865 C CA . PRO A 1 54 ? -3.172 16.136 -5.914 1.00 0.00 54 PRO A CA 15
ATOM 23866 C C . PRO A 1 54 ? -2.819 14.656 -5.810 1.00 0.00 54 PRO A C 15
ATOM 23867 O O . PRO A 1 54 ? -3.054 14.024 -4.780 1.00 0.00 54 PRO A O 15
ATOM 23878 N N . GLU A 1 55 ? -2.253 14.110 -6.881 1.00 0.00 55 GLU A N 15
ATOM 23879 C CA . GLU A 1 55 ? -1.868 12.704 -6.909 1.00 0.00 55 GLU A CA 15
ATOM 23880 C C . GLU A 1 55 ? -1.033 12.345 -5.683 1.00 0.00 55 GLU A C 15
ATOM 23881 O O . GLU A 1 55 ? -1.344 11.397 -4.963 1.00 0.00 55 GLU A O 15
ATOM 23893 N N . ALA A 1 56 ? 0.030 13.109 -5.454 1.00 0.00 56 ALA A N 15
ATOM 23894 C CA . ALA A 1 56 ? 0.910 12.873 -4.316 1.00 0.00 56 ALA A CA 15
ATOM 23895 C C . ALA A 1 56 ? 0.107 12.589 -3.051 1.00 0.00 56 ALA A C 15
ATOM 23896 O O . ALA A 1 56 ? 0.432 11.679 -2.290 1.00 0.00 56 ALA A O 15
ATOM 23903 N N . ALA A 1 57 ? -0.942 13.376 -2.833 1.00 0.00 57 ALA A N 15
ATOM 23904 C CA . ALA A 1 57 ? -1.792 13.208 -1.661 1.00 0.00 57 ALA A CA 15
ATOM 23905 C C . ALA A 1 57 ? -2.447 11.831 -1.650 1.00 0.00 57 ALA A C 15
ATOM 23906 O O . ALA A 1 57 ? -2.543 11.186 -0.606 1.00 0.00 57 ALA A O 15
ATOM 23913 N N . ASP A 1 58 ? -2.897 11.386 -2.818 1.00 0.00 58 ASP A N 15
ATOM 23914 C CA . ASP A 1 58 ? -3.543 10.084 -2.944 1.00 0.00 58 ASP A CA 15
ATOM 23915 C C . ASP A 1 58 ? -2.565 8.959 -2.622 1.00 0.00 58 ASP A C 15
ATOM 23916 O O . ASP A 1 58 ? -2.964 7.883 -2.176 1.00 0.00 58 ASP A O 15
ATOM 23925 N N . LYS A 1 59 ? -1.281 9.213 -2.854 1.00 0.00 59 LYS A N 15
ATOM 23926 C CA . LYS A 1 59 ? -0.244 8.223 -2.589 1.00 0.00 59 LYS A CA 15
ATOM 23927 C C . LYS A 1 59 ? 0.027 8.106 -1.093 1.00 0.00 59 LYS A C 15
ATOM 23928 O O . LYS A 1 59 ? -0.212 7.060 -0.488 1.00 0.00 59 LYS A O 15
ATOM 23947 N N . PHE A 1 60 ? 0.527 9.186 -0.501 1.00 0.00 60 PHE A N 15
ATOM 23948 C CA . PHE A 1 60 ? 0.831 9.204 0.925 1.00 0.00 60 PHE A CA 15
ATOM 23949 C C . PHE A 1 60 ? -0.230 8.444 1.717 1.00 0.00 60 PHE A C 15
ATOM 23950 O O . PHE A 1 60 ? 0.074 7.473 2.410 1.00 0.00 60 PHE A O 15
ATOM 23967 N N . LYS A 1 61 ? -1.475 8.894 1.609 1.00 0.00 61 LYS A N 15
ATOM 23968 C CA . LYS A 1 61 ? -2.582 8.258 2.313 1.00 0.00 61 LYS A CA 15
ATOM 23969 C C . LYS A 1 61 ? -2.551 6.745 2.123 1.00 0.00 61 LYS A C 15
ATOM 23970 O O . LYS A 1 61 ? -2.888 5.989 3.033 1.00 0.00 61 LYS A O 15
ATOM 23989 N N . GLU A 1 62 ? -2.143 6.311 0.935 1.00 0.00 62 GLU A N 15
ATOM 23990 C CA . GLU A 1 62 ? -2.067 4.887 0.627 1.00 0.00 62 GLU A CA 15
ATOM 23991 C C . GLU A 1 62 ? -0.842 4.254 1.280 1.00 0.00 62 GLU A C 15
ATOM 23992 O O . GLU A 1 62 ? -0.938 3.204 1.916 1.00 0.00 62 GLU A O 15
ATOM 24004 N N . ILE A 1 63 ? 0.308 4.899 1.117 1.00 0.00 63 ILE A N 15
ATOM 24005 C CA . ILE A 1 63 ? 1.552 4.400 1.691 1.00 0.00 63 ILE A CA 15
ATOM 24006 C C . ILE A 1 63 ? 1.377 4.054 3.166 1.00 0.00 63 ILE A C 15
ATOM 24007 O O . ILE A 1 63 ? 1.676 2.940 3.592 1.00 0.00 63 ILE A O 15
ATOM 24023 N N . ASN A 1 64 ? 0.888 5.017 3.940 1.00 0.00 64 ASN A N 15
ATOM 24024 C CA . ASN A 1 64 ? 0.671 4.815 5.368 1.00 0.00 64 ASN A CA 15
ATOM 24025 C C . ASN A 1 64 ? -0.230 3.609 5.615 1.00 0.00 64 ASN A C 15
ATOM 24026 O O . ASN A 1 64 ? 0.064 2.765 6.461 1.00 0.00 64 ASN A O 15
ATOM 24037 N N . ASN A 1 65 ? -1.328 3.535 4.871 1.00 0.00 65 ASN A N 15
ATOM 24038 C CA . ASN A 1 65 ? -2.273 2.432 5.009 1.00 0.00 65 ASN A CA 15
ATOM 24039 C C . ASN A 1 65 ? -1.605 1.100 4.683 1.00 0.00 65 ASN A C 15
ATOM 24040 O O . ASN A 1 65 ? -1.432 0.250 5.556 1.00 0.00 65 ASN A O 15
ATOM 24051 N N . ALA A 1 66 ? -1.231 0.925 3.420 1.00 0.00 66 ALA A N 15
ATOM 24052 C CA . ALA A 1 66 ? -0.580 -0.302 2.978 1.00 0.00 66 ALA A CA 15
ATOM 24053 C C . ALA A 1 66 ? 0.487 -0.745 3.973 1.00 0.00 66 ALA A C 15
ATOM 24054 O O . ALA A 1 66 ? 0.515 -1.902 4.395 1.00 0.00 66 ALA A O 15
ATOM 24061 N N . HIS A 1 67 ? 1.366 0.181 4.343 1.00 0.00 67 HIS A N 15
ATOM 24062 C CA . HIS A 1 67 ? 2.436 -0.116 5.289 1.00 0.00 67 HIS A CA 15
ATOM 24063 C C . HIS A 1 67 ? 1.868 -0.627 6.610 1.00 0.00 67 HIS A C 15
ATOM 24064 O O . HIS A 1 67 ? 2.366 -1.600 7.175 1.00 0.00 67 HIS A O 15
ATOM 24078 N N . ALA A 1 68 ? 0.823 0.036 7.095 1.00 0.00 68 ALA A N 15
ATOM 24079 C CA . ALA A 1 68 ? 0.187 -0.352 8.348 1.00 0.00 68 ALA A CA 15
ATOM 24080 C C . ALA A 1 68 ? -0.363 -1.772 8.267 1.00 0.00 68 ALA A C 15
ATOM 24081 O O . ALA A 1 68 ? -0.079 -2.607 9.127 1.00 0.00 68 ALA A O 15
ATOM 24088 N N . ILE A 1 69 ? -1.150 -2.038 7.231 1.00 0.00 69 ILE A N 15
ATOM 24089 C CA . ILE A 1 69 ? -1.740 -3.358 7.039 1.00 0.00 69 ILE A CA 15
ATOM 24090 C C . ILE A 1 69 ? -0.662 -4.432 6.939 1.00 0.00 69 ILE A C 15
ATOM 24091 O O . ILE A 1 69 ? -0.870 -5.576 7.344 1.00 0.00 69 ILE A O 15
ATOM 24107 N N . LEU A 1 70 ? 0.491 -4.055 6.397 1.00 0.00 70 LEU A N 15
ATOM 24108 C CA . LEU A 1 70 ? 1.605 -4.986 6.245 1.00 0.00 70 LEU A CA 15
ATOM 24109 C C . LEU A 1 70 ? 2.316 -5.207 7.576 1.00 0.00 70 LEU A C 15
ATOM 24110 O O . LEU A 1 70 ? 2.351 -6.323 8.096 1.00 0.00 70 LEU A O 15
ATOM 24126 N N . THR A 1 71 ? 2.881 -4.136 8.125 1.00 0.00 71 THR A N 15
ATOM 24127 C CA . THR A 1 71 ? 3.590 -4.212 9.396 1.00 0.00 71 THR A CA 15
ATOM 24128 C C . THR A 1 71 ? 2.827 -5.068 10.400 1.00 0.00 71 THR A C 15
ATOM 24129 O O . THR A 1 71 ? 3.427 -5.755 11.227 1.00 0.00 71 THR A O 15
ATOM 24140 N N . ASP A 1 72 ? 1.501 -5.023 10.323 1.00 0.00 72 ASP A N 15
ATOM 24141 C CA . ASP A 1 72 ? 0.656 -5.796 11.225 1.00 0.00 72 ASP A CA 15
ATOM 24142 C C . ASP A 1 72 ? 0.621 -7.264 10.813 1.00 0.00 72 ASP A C 15
ATOM 24143 O O . ASP A 1 72 ? 0.709 -7.589 9.630 1.00 0.00 72 ASP A O 15
ATOM 24152 N N . ALA A 1 73 ? 0.494 -8.147 11.798 1.00 0.00 73 ALA A N 15
ATOM 24153 C CA . ALA A 1 73 ? 0.447 -9.580 11.538 1.00 0.00 73 ALA A CA 15
ATOM 24154 C C . ALA A 1 73 ? -0.983 -10.046 11.285 1.00 0.00 73 ALA A C 15
ATOM 24155 O O . ALA A 1 73 ? -1.261 -10.720 10.292 1.00 0.00 73 ALA A O 15
ATOM 24162 N N . THR A 1 74 ? -1.888 -9.682 12.188 1.00 0.00 74 THR A N 15
ATOM 24163 C CA . THR A 1 74 ? -3.289 -10.064 12.063 1.00 0.00 74 THR A CA 15
ATOM 24164 C C . THR A 1 74 ? -3.800 -9.822 10.648 1.00 0.00 74 THR A C 15
ATOM 24165 O O . THR A 1 74 ? -4.392 -10.708 10.030 1.00 0.00 74 THR A O 15
ATOM 24176 N N . LYS A 1 75 ? -3.569 -8.617 10.138 1.00 0.00 75 LYS A N 15
ATOM 24177 C CA . LYS A 1 75 ? -4.004 -8.258 8.793 1.00 0.00 75 LYS A CA 15
ATOM 24178 C C . LYS A 1 75 ? -3.230 -9.047 7.742 1.00 0.00 75 LYS A C 15
ATOM 24179 O O . LYS A 1 75 ? -3.822 -9.711 6.891 1.00 0.00 75 LYS A O 15
ATOM 24198 N N . ARG A 1 76 ? -1.905 -8.971 7.808 1.00 0.00 76 ARG A N 15
ATOM 24199 C CA . ARG A 1 76 ? -1.051 -9.678 6.862 1.00 0.00 76 ARG A CA 15
ATOM 24200 C C . ARG A 1 76 ? -1.671 -11.014 6.463 1.00 0.00 76 ARG A C 15
ATOM 24201 O O . ARG A 1 76 ? -1.751 -11.344 5.280 1.00 0.00 76 ARG A O 15
ATOM 24222 N N . ASN A 1 77 ? -2.108 -11.779 7.458 1.00 0.00 77 ASN A N 15
ATOM 24223 C CA . ASN A 1 77 ? -2.720 -13.079 7.212 1.00 0.00 77 ASN A CA 15
ATOM 24224 C C . ASN A 1 77 ? -3.989 -12.934 6.377 1.00 0.00 77 ASN A C 15
ATOM 24225 O O . ASN A 1 77 ? -4.119 -13.545 5.316 1.00 0.00 77 ASN A O 15
ATOM 24236 N N . ILE A 1 78 ? -4.920 -12.121 6.863 1.00 0.00 78 ILE A N 15
ATOM 24237 C CA . ILE A 1 78 ? -6.177 -11.894 6.161 1.00 0.00 78 ILE A CA 15
ATOM 24238 C C . ILE A 1 78 ? -5.931 -11.436 4.727 1.00 0.00 78 ILE A C 15
ATOM 24239 O O . ILE A 1 78 ? -6.723 -11.723 3.828 1.00 0.00 78 ILE A O 15
ATOM 24255 N N . TYR A 1 79 ? -4.829 -10.725 4.520 1.00 0.00 79 TYR A N 15
ATOM 24256 C CA . TYR A 1 79 ? -4.478 -10.227 3.195 1.00 0.00 79 TYR A CA 15
ATOM 24257 C C . TYR A 1 79 ? -3.836 -11.325 2.353 1.00 0.00 79 TYR A C 15
ATOM 24258 O O . TYR A 1 79 ? -4.008 -11.369 1.135 1.00 0.00 79 TYR A O 15
ATOM 24276 N N . ASP A 1 80 ? -3.095 -12.209 3.011 1.00 0.00 80 ASP A N 15
ATOM 24277 C CA . ASP A 1 80 ? -2.427 -13.309 2.325 1.00 0.00 80 ASP A CA 15
ATOM 24278 C C . ASP A 1 80 ? -3.436 -14.361 1.874 1.00 0.00 80 ASP A C 15
ATOM 24279 O O . ASP A 1 80 ? -3.341 -14.895 0.769 1.00 0.00 80 ASP A O 15
ATOM 24288 N N . LYS A 1 81 ? -4.403 -14.654 2.737 1.00 0.00 81 LYS A N 15
ATOM 24289 C CA . LYS A 1 81 ? -5.431 -15.642 2.429 1.00 0.00 81 LYS A CA 15
ATOM 24290 C C . LYS A 1 81 ? -6.470 -15.065 1.473 1.00 0.00 81 LYS A C 15
ATOM 24291 O O . LYS A 1 81 ? -6.729 -15.627 0.409 1.00 0.00 81 LYS A O 15
ATOM 24310 N N . TYR A 1 82 ? -7.062 -13.940 1.859 1.00 0.00 82 TYR A N 15
ATOM 24311 C CA . TYR A 1 82 ? -8.074 -13.287 1.037 1.00 0.00 82 TYR A CA 15
ATOM 24312 C C . TYR A 1 82 ? -7.461 -12.163 0.208 1.00 0.00 82 TYR A C 15
ATOM 24313 O O . TYR A 1 82 ? -7.348 -12.266 -1.012 1.00 0.00 82 TYR A O 15
ATOM 24331 N N . GLY A 1 83 ? -7.065 -11.087 0.883 1.00 0.00 83 GLY A N 15
ATOM 24332 C CA . GLY A 1 83 ? -6.468 -9.958 0.195 1.00 0.00 83 GLY A CA 15
ATOM 24333 C C . GLY A 1 83 ? -7.264 -8.681 0.375 1.00 0.00 83 GLY A C 15
ATOM 24334 O O . GLY A 1 83 ? -7.551 -8.275 1.501 1.00 0.00 83 GLY A O 15
ATOM 24338 N N . SER A 1 84 ? -7.622 -8.046 -0.737 1.00 0.00 84 SER A N 15
ATOM 24339 C CA . SER A 1 84 ? -8.385 -6.805 -0.696 1.00 0.00 84 SER A CA 15
ATOM 24340 C C . SER A 1 84 ? -9.754 -7.030 -0.060 1.00 0.00 84 SER A C 15
ATOM 24341 O O . SER A 1 84 ? -10.192 -6.253 0.790 1.00 0.00 84 SER A O 15
ATOM 24349 N N . LEU A 1 85 ? -10.425 -8.097 -0.479 1.00 0.00 85 LEU A N 15
ATOM 24350 C CA . LEU A 1 85 ? -11.745 -8.426 0.049 1.00 0.00 85 LEU A CA 15
ATOM 24351 C C . LEU A 1 85 ? -11.686 -8.666 1.554 1.00 0.00 85 LEU A C 15
ATOM 24352 O O . LEU A 1 85 ? -12.470 -8.100 2.315 1.00 0.00 85 LEU A O 15
ATOM 24368 N N . GLY A 1 86 ? -10.748 -9.508 1.977 1.00 0.00 86 GLY A N 15
ATOM 24369 C CA . GLY A 1 86 ? -10.601 -9.806 3.390 1.00 0.00 86 GLY A CA 15
ATOM 24370 C C . GLY A 1 86 ? -10.559 -8.556 4.245 1.00 0.00 86 GLY A C 15
ATOM 24371 O O . GLY A 1 86 ? -11.322 -8.424 5.203 1.00 0.00 86 GLY A O 15
ATOM 24375 N N . LEU A 1 87 ? -9.665 -7.636 3.902 1.00 0.00 87 LEU A N 15
ATOM 24376 C CA . LEU A 1 87 ? -9.524 -6.389 4.646 1.00 0.00 87 LEU A CA 15
ATOM 24377 C C . LEU A 1 87 ? -10.807 -5.567 4.578 1.00 0.00 87 LEU A C 15
ATOM 24378 O O . LEU A 1 87 ? -11.283 -5.054 5.592 1.00 0.00 87 LEU A O 15
ATOM 24394 N N . TYR A 1 88 ? -11.364 -5.447 3.378 1.00 0.00 88 TYR A N 15
ATOM 24395 C CA . TYR A 1 88 ? -12.591 -4.687 3.177 1.00 0.00 88 TYR A CA 15
ATOM 24396 C C . TYR A 1 88 ? -13.613 -5.004 4.266 1.00 0.00 88 TYR A C 15
ATOM 24397 O O . TYR A 1 88 ? -14.023 -4.125 5.024 1.00 0.00 88 TYR A O 15
ATOM 24415 N N . VAL A 1 89 ? -14.019 -6.267 4.336 1.00 0.00 89 VAL A N 15
ATOM 24416 C CA . VAL A 1 89 ? -14.991 -6.703 5.332 1.00 0.00 89 VAL A CA 15
ATOM 24417 C C . VAL A 1 89 ? -14.507 -6.393 6.744 1.00 0.00 89 VAL A C 15
ATOM 24418 O O . VAL A 1 89 ? -15.206 -5.744 7.522 1.00 0.00 89 VAL A O 15
ATOM 24431 N N . ALA A 1 90 ? -13.306 -6.861 7.069 1.00 0.00 90 ALA A N 15
ATOM 24432 C CA . ALA A 1 90 ? -12.727 -6.632 8.387 1.00 0.00 90 ALA A CA 15
ATOM 24433 C C . ALA A 1 90 ? -12.796 -5.157 8.768 1.00 0.00 90 ALA A C 15
ATOM 24434 O O . ALA A 1 90 ? -12.703 -4.806 9.943 1.00 0.00 90 ALA A O 15
ATOM 24441 N N . GLU A 1 91 ? -12.961 -4.299 7.766 1.00 0.00 91 GLU A N 15
ATOM 24442 C CA . GLU A 1 91 ? -13.040 -2.861 7.998 1.00 0.00 91 GLU A CA 15
ATOM 24443 C C . GLU A 1 91 ? -14.432 -2.465 8.482 1.00 0.00 91 GLU A C 15
ATOM 24444 O O . GLU A 1 91 ? -14.574 -1.690 9.427 1.00 0.00 91 GLU A O 15
ATOM 24456 N N . GLN A 1 92 ? -15.456 -3.002 7.825 1.00 0.00 92 GLN A N 15
ATOM 24457 C CA . GLN A 1 92 ? -16.836 -2.703 8.188 1.00 0.00 92 GLN A CA 15
ATOM 24458 C C . GLN A 1 92 ? -17.251 -3.477 9.435 1.00 0.00 92 GLN A C 15
ATOM 24459 O O . GLN A 1 92 ? -17.748 -2.897 10.401 1.00 0.00 92 GLN A O 15
ATOM 24473 N N . PHE A 1 93 ? -17.044 -4.789 9.407 1.00 0.00 93 PHE A N 15
ATOM 24474 C CA . PHE A 1 93 ? -17.398 -5.643 10.535 1.00 0.00 93 PHE A CA 15
ATOM 24475 C C . PHE A 1 93 ? -16.244 -5.738 11.529 1.00 0.00 93 PHE A C 15
ATOM 24476 O O . PHE A 1 93 ? -16.300 -5.171 12.619 1.00 0.00 93 PHE A O 15
ATOM 24493 N N . GLY A 1 94 ? -15.196 -6.461 11.143 1.00 0.00 94 GLY A N 15
ATOM 24494 C CA . GLY A 1 94 ? -14.044 -6.618 12.010 1.00 0.00 94 GLY A CA 15
ATOM 24495 C C . GLY A 1 94 ? -13.257 -7.877 11.706 1.00 0.00 94 GLY A C 15
ATOM 24496 O O . GLY A 1 94 ? -13.769 -8.798 11.069 1.00 0.00 94 GLY A O 15
ATOM 24500 N N . GLU A 1 95 ? -12.008 -7.917 12.160 1.00 0.00 95 GLU A N 15
ATOM 24501 C CA . GLU A 1 95 ? -11.149 -9.073 11.929 1.00 0.00 95 GLU A CA 15
ATOM 24502 C C . GLU A 1 95 ? -11.823 -10.356 12.405 1.00 0.00 95 GLU A C 15
ATOM 24503 O O . GLU A 1 95 ? -11.742 -11.392 11.746 1.00 0.00 95 GLU A O 15
ATOM 24515 N N . GLU A 1 96 ? -12.488 -10.278 13.553 1.00 0.00 96 GLU A N 15
ATOM 24516 C CA . GLU A 1 96 ? -13.176 -11.433 14.118 1.00 0.00 96 GLU A CA 15
ATOM 24517 C C . GLU A 1 96 ? -14.353 -11.848 13.241 1.00 0.00 96 GLU A C 15
ATOM 24518 O O . GLU A 1 96 ? -14.610 -13.035 13.048 1.00 0.00 96 GLU A O 15
ATOM 24530 N N . ASN A 1 97 ? -15.066 -10.859 12.712 1.00 0.00 97 ASN A N 15
ATOM 24531 C CA . ASN A 1 97 ? -16.218 -11.120 11.856 1.00 0.00 97 ASN A CA 15
ATOM 24532 C C . ASN A 1 97 ? -15.789 -11.801 10.560 1.00 0.00 97 ASN A C 15
ATOM 24533 O O . ASN A 1 97 ? -16.457 -12.716 10.076 1.00 0.00 97 ASN A O 15
ATOM 24544 N N . VAL A 1 98 ? -14.670 -11.350 10.002 1.00 0.00 98 VAL A N 15
ATOM 24545 C CA . VAL A 1 98 ? -14.151 -11.917 8.764 1.00 0.00 98 VAL A CA 15
ATOM 24546 C C . VAL A 1 98 ? -14.195 -13.441 8.796 1.00 0.00 98 VAL A C 15
ATOM 24547 O O . VAL A 1 98 ? -14.555 -14.082 7.810 1.00 0.00 98 VAL A O 15
ATOM 24560 N N . ASN A 1 99 ? -13.827 -14.014 9.937 1.00 0.00 99 ASN A N 15
ATOM 24561 C CA . ASN A 1 99 ? -13.824 -15.463 10.098 1.00 0.00 99 ASN A CA 15
ATOM 24562 C C . ASN A 1 99 ? -15.227 -16.034 9.917 1.00 0.00 99 ASN A C 15
ATOM 24563 O O . ASN A 1 99 ? -15.480 -16.810 8.995 1.00 0.00 99 ASN A O 15
ATOM 24574 N N . THR A 1 100 ? -16.138 -15.642 10.802 1.00 0.00 100 THR A N 15
ATOM 24575 C CA . THR A 1 100 ? -17.516 -16.114 10.741 1.00 0.00 100 THR A CA 15
ATOM 24576 C C . THR A 1 100 ? -18.191 -15.673 9.447 1.00 0.00 100 THR A C 15
ATOM 24577 O O . THR A 1 100 ? -19.198 -16.248 9.034 1.00 0.00 100 THR A O 15
ATOM 24588 N N . TYR A 1 101 ? -17.630 -14.651 8.811 1.00 0.00 101 TYR A N 15
ATOM 24589 C CA . TYR A 1 101 ? -18.179 -14.132 7.564 1.00 0.00 101 TYR A CA 15
ATOM 24590 C C . TYR A 1 101 ? -17.785 -15.017 6.385 1.00 0.00 101 TYR A C 15
ATOM 24591 O O . TYR A 1 101 ? -18.594 -15.285 5.497 1.00 0.00 101 TYR A O 15
ATOM 24609 N N . PHE A 1 102 ? -16.535 -15.468 6.385 1.00 0.00 102 PHE A N 15
ATOM 24610 C CA . PHE A 1 102 ? -16.031 -16.323 5.316 1.00 0.00 102 PHE A CA 15
ATOM 24611 C C . PHE A 1 102 ? -16.437 -17.776 5.545 1.00 0.00 102 PHE A C 15
ATOM 24612 O O . PHE A 1 102 ? -16.304 -18.616 4.655 1.00 0.00 102 PHE A O 15
ATOM 24629 N N . VAL A 1 103 ? -16.931 -18.064 6.744 1.00 0.00 103 VAL A N 15
ATOM 24630 C CA . VAL A 1 103 ? -17.357 -19.415 7.091 1.00 0.00 103 VAL A CA 15
ATOM 24631 C C . VAL A 1 103 ? -18.877 -19.509 7.169 1.00 0.00 103 VAL A C 15
ATOM 24632 O O . VAL A 1 103 ? -19.522 -18.735 7.876 1.00 0.00 103 VAL A O 15
ATOM 24645 N N . SER A 1 104 ? -19.444 -20.463 6.437 1.00 0.00 104 SER A N 15
ATOM 24646 C CA . SER A 1 104 ? -20.889 -20.656 6.420 1.00 0.00 104 SER A CA 15
ATOM 24647 C C . SER A 1 104 ? -21.309 -21.704 7.447 1.00 0.00 104 SER A C 15
ATOM 24648 O O . SER A 1 104 ? -22.119 -21.432 8.331 1.00 0.00 104 SER A O 15
ATOM 24656 N N . GLY A 1 105 ? -20.749 -22.904 7.322 1.00 0.00 105 GLY A N 15
ATOM 24657 C CA . GLY A 1 105 ? -21.077 -23.975 8.244 1.00 0.00 105 GLY A CA 15
ATOM 24658 C C . GLY A 1 105 ? -21.087 -25.334 7.574 1.00 0.00 105 GLY A C 15
ATOM 24659 O O . GLY A 1 105 ? -20.472 -25.539 6.528 1.00 0.00 105 GLY A O 15
ATOM 24663 N N . PRO A 1 106 ? -21.798 -26.294 8.185 1.00 0.00 106 PRO A N 15
ATOM 24664 C CA . PRO A 1 106 ? -21.902 -27.658 7.659 1.00 0.00 106 PRO A CA 15
ATOM 24665 C C . PRO A 1 106 ? -22.727 -27.725 6.379 1.00 0.00 106 PRO A C 15
ATOM 24666 O O . PRO A 1 106 ? -23.919 -27.418 6.380 1.00 0.00 106 PRO A O 15
ATOM 24677 N N . SER A 1 107 ? -22.086 -28.129 5.287 1.00 0.00 107 SER A N 15
ATOM 24678 C CA . SER A 1 107 ? -22.760 -28.232 3.998 1.00 0.00 107 SER A CA 15
ATOM 24679 C C . SER A 1 107 ? -23.538 -29.541 3.896 1.00 0.00 107 SER A C 15
ATOM 24680 O O . SER A 1 107 ? -22.969 -30.593 3.607 1.00 0.00 107 SER A O 15
ATOM 24688 N N . SER A 1 108 ? -24.843 -29.466 4.135 1.00 0.00 108 SER A N 15
ATOM 24689 C CA . SER A 1 108 ? -25.700 -30.645 4.074 1.00 0.00 108 SER A CA 15
ATOM 24690 C C . SER A 1 108 ? -27.059 -30.298 3.473 1.00 0.00 108 SER A C 15
ATOM 24691 O O . SER A 1 108 ? -27.649 -29.268 3.796 1.00 0.00 108 SER A O 15
ATOM 24699 N N . GLY A 1 109 ? -27.549 -31.167 2.594 1.00 0.00 109 GLY A N 15
ATOM 24700 C CA . GLY A 1 109 ? -28.834 -30.936 1.961 1.00 0.00 109 GLY A CA 15
ATOM 24701 C C . GLY A 1 109 ? -29.641 -32.210 1.804 1.00 0.00 109 GLY A C 15
ATOM 24702 O O . GLY A 1 109 ? -29.902 -32.653 0.685 1.00 0.00 109 GLY A O 15
ATOM 24706 N N . GLY A 1 1 ? 30.872 8.930 -14.732 1.00 0.00 1 GLY A N 16
ATOM 24707 C CA . GLY A 1 1 ? 30.021 7.921 -15.335 1.00 0.00 1 GLY A CA 16
ATOM 24708 C C . GLY A 1 1 ? 28.551 8.281 -15.257 1.00 0.00 1 GLY A C 16
ATOM 24709 O O . GLY A 1 1 ? 28.153 9.125 -14.455 1.00 0.00 1 GLY A O 16
ATOM 24713 N N . SER A 1 2 ? 27.742 7.641 -16.095 1.00 0.00 2 SER A N 16
ATOM 24714 C CA . SER A 1 2 ? 26.307 7.902 -16.122 1.00 0.00 2 SER A CA 16
ATOM 24715 C C . SER A 1 2 ? 25.559 6.758 -16.800 1.00 0.00 2 SER A C 16
ATOM 24716 O O . SER A 1 2 ? 25.757 6.489 -17.985 1.00 0.00 2 SER A O 16
ATOM 24724 N N . SER A 1 3 ? 24.699 6.089 -16.039 1.00 0.00 3 SER A N 16
ATOM 24725 C CA . SER A 1 3 ? 23.923 4.971 -16.564 1.00 0.00 3 SER A CA 16
ATOM 24726 C C . SER A 1 3 ? 22.895 4.496 -15.542 1.00 0.00 3 SER A C 16
ATOM 24727 O O . SER A 1 3 ? 23.184 4.405 -14.350 1.00 0.00 3 SER A O 16
ATOM 24735 N N . GLY A 1 4 ? 21.691 4.195 -16.019 1.00 0.00 4 GLY A N 16
ATOM 24736 C CA . GLY A 1 4 ? 20.636 3.734 -15.135 1.00 0.00 4 GLY A CA 16
ATOM 24737 C C . GLY A 1 4 ? 19.851 2.578 -15.723 1.00 0.00 4 GLY A C 16
ATOM 24738 O O . GLY A 1 4 ? 18.620 2.583 -15.706 1.00 0.00 4 GLY A O 16
ATOM 24742 N N . SER A 1 5 ? 20.564 1.586 -16.246 1.00 0.00 5 SER A N 16
ATOM 24743 C CA . SER A 1 5 ? 19.926 0.421 -16.847 1.00 0.00 5 SER A CA 16
ATOM 24744 C C . SER A 1 5 ? 19.301 -0.469 -15.777 1.00 0.00 5 SER A C 16
ATOM 24745 O O . SER A 1 5 ? 18.147 -0.883 -15.894 1.00 0.00 5 SER A O 16
ATOM 24753 N N . SER A 1 6 ? 20.071 -0.759 -14.733 1.00 0.00 6 SER A N 16
ATOM 24754 C CA . SER A 1 6 ? 19.596 -1.602 -13.643 1.00 0.00 6 SER A CA 16
ATOM 24755 C C . SER A 1 6 ? 18.804 -2.790 -14.181 1.00 0.00 6 SER A C 16
ATOM 24756 O O . SER A 1 6 ? 17.756 -3.147 -13.644 1.00 0.00 6 SER A O 16
ATOM 24764 N N . GLY A 1 7 ? 19.314 -3.400 -15.247 1.00 0.00 7 GLY A N 16
ATOM 24765 C CA . GLY A 1 7 ? 18.643 -4.541 -15.841 1.00 0.00 7 GLY A CA 16
ATOM 24766 C C . GLY A 1 7 ? 17.258 -4.197 -16.354 1.00 0.00 7 GLY A C 16
ATOM 24767 O O . GLY A 1 7 ? 16.735 -3.119 -16.073 1.00 0.00 7 GLY A O 16
ATOM 24771 N N . ARG A 1 8 ? 16.664 -5.114 -17.110 1.00 0.00 8 ARG A N 16
ATOM 24772 C CA . ARG A 1 8 ? 15.333 -4.901 -17.666 1.00 0.00 8 ARG A CA 16
ATOM 24773 C C . ARG A 1 8 ? 14.255 -5.261 -16.648 1.00 0.00 8 ARG A C 16
ATOM 24774 O O . ARG A 1 8 ? 14.404 -6.213 -15.883 1.00 0.00 8 ARG A O 16
ATOM 24795 N N . GLN A 1 9 ? 13.171 -4.492 -16.645 1.00 0.00 9 GLN A N 16
ATOM 24796 C CA . GLN A 1 9 ? 12.069 -4.729 -15.720 1.00 0.00 9 GLN A CA 16
ATOM 24797 C C . GLN A 1 9 ? 10.737 -4.774 -16.461 1.00 0.00 9 GLN A C 16
ATOM 24798 O O . GLN A 1 9 ? 9.736 -4.232 -15.992 1.00 0.00 9 GLN A O 16
ATOM 24812 N N . ARG A 1 10 ? 10.732 -5.423 -17.620 1.00 0.00 10 ARG A N 16
ATOM 24813 C CA . ARG A 1 10 ? 9.523 -5.538 -18.427 1.00 0.00 10 ARG A CA 16
ATOM 24814 C C . ARG A 1 10 ? 8.730 -6.785 -18.044 1.00 0.00 10 ARG A C 16
ATOM 24815 O O . ARG A 1 10 ? 9.207 -7.908 -18.202 1.00 0.00 10 ARG A O 16
ATOM 24836 N N . SER A 1 11 ? 7.517 -6.577 -17.541 1.00 0.00 11 SER A N 16
ATOM 24837 C CA . SER A 1 11 ? 6.660 -7.684 -17.132 1.00 0.00 11 SER A CA 16
ATOM 24838 C C . SER A 1 11 ? 5.283 -7.572 -17.778 1.00 0.00 11 SER A C 16
ATOM 24839 O O . SER A 1 11 ? 4.777 -8.532 -18.360 1.00 0.00 11 SER A O 16
ATOM 24847 N N . LEU A 1 12 ? 4.681 -6.392 -17.672 1.00 0.00 12 LEU A N 16
ATOM 24848 C CA . LEU A 1 12 ? 3.361 -6.152 -18.245 1.00 0.00 12 LEU A CA 16
ATOM 24849 C C . LEU A 1 12 ? 2.430 -7.330 -17.980 1.00 0.00 12 LEU A C 16
ATOM 24850 O O . LEU A 1 12 ? 1.702 -7.772 -18.870 1.00 0.00 12 LEU A O 16
ATOM 24866 N N . SER A 1 13 ? 2.456 -7.834 -16.750 1.00 0.00 13 SER A N 16
ATOM 24867 C CA . SER A 1 13 ? 1.615 -8.962 -16.368 1.00 0.00 13 SER A CA 16
ATOM 24868 C C . SER A 1 13 ? 0.950 -8.711 -15.017 1.00 0.00 13 SER A C 16
ATOM 24869 O O . SER A 1 13 ? 1.433 -9.166 -13.980 1.00 0.00 13 SER A O 16
ATOM 24877 N N . THR A 1 14 ? -0.162 -7.984 -15.038 1.00 0.00 14 THR A N 16
ATOM 24878 C CA . THR A 1 14 ? -0.894 -7.671 -13.817 1.00 0.00 14 THR A CA 16
ATOM 24879 C C . THR A 1 14 ? -1.449 -8.934 -13.169 1.00 0.00 14 THR A C 16
ATOM 24880 O O . THR A 1 14 ? -2.581 -9.335 -13.438 1.00 0.00 14 THR A O 16
ATOM 24891 N N . SER A 1 15 ? -0.644 -9.557 -12.314 1.00 0.00 15 SER A N 16
ATOM 24892 C CA . SER A 1 15 ? -1.055 -10.778 -11.630 1.00 0.00 15 SER A CA 16
ATOM 24893 C C . SER A 1 15 ? -0.193 -11.024 -10.395 1.00 0.00 15 SER A C 16
ATOM 24894 O O . SER A 1 15 ? 0.867 -10.421 -10.234 1.00 0.00 15 SER A O 16
ATOM 24902 N N . GLY A 1 16 ? -0.657 -11.917 -9.526 1.00 0.00 16 GLY A N 16
ATOM 24903 C CA . GLY A 1 16 ? 0.083 -12.229 -8.317 1.00 0.00 16 GLY A CA 16
ATOM 24904 C C . GLY A 1 16 ? 0.768 -11.012 -7.726 1.00 0.00 16 GLY A C 16
ATOM 24905 O O . GLY A 1 16 ? 1.935 -11.074 -7.343 1.00 0.00 16 GLY A O 16
ATOM 24909 N N . GLU A 1 17 ? 0.040 -9.902 -7.654 1.00 0.00 17 GLU A N 16
ATOM 24910 C CA . GLU A 1 17 ? 0.586 -8.665 -7.108 1.00 0.00 17 GLU A CA 16
ATOM 24911 C C . GLU A 1 17 ? -0.080 -8.315 -5.781 1.00 0.00 17 GLU A C 16
ATOM 24912 O O . GLU A 1 17 ? -1.295 -8.448 -5.629 1.00 0.00 17 GLU A O 16
ATOM 24924 N N . SER A 1 18 ? 0.723 -7.867 -4.822 1.00 0.00 18 SER A N 16
ATOM 24925 C CA . SER A 1 18 ? 0.213 -7.501 -3.505 1.00 0.00 18 SER A CA 16
ATOM 24926 C C . SER A 1 18 ? 0.731 -6.130 -3.083 1.00 0.00 18 SER A C 16
ATOM 24927 O O . SER A 1 18 ? 1.483 -5.485 -3.816 1.00 0.00 18 SER A O 16
ATOM 24935 N N . LEU A 1 19 ? 0.324 -5.690 -1.898 1.00 0.00 19 LEU A N 16
ATOM 24936 C CA . LEU A 1 19 ? 0.746 -4.394 -1.376 1.00 0.00 19 LEU A CA 16
ATOM 24937 C C . LEU A 1 19 ? 2.228 -4.154 -1.649 1.00 0.00 19 LEU A C 16
ATOM 24938 O O . LEU A 1 19 ? 2.634 -3.044 -1.995 1.00 0.00 19 LEU A O 16
ATOM 24954 N N . TYR A 1 20 ? 3.030 -5.201 -1.493 1.00 0.00 20 TYR A N 16
ATOM 24955 C CA . TYR A 1 20 ? 4.466 -5.104 -1.722 1.00 0.00 20 TYR A CA 16
ATOM 24956 C C . TYR A 1 20 ? 4.771 -4.163 -2.883 1.00 0.00 20 TYR A C 16
ATOM 24957 O O . TYR A 1 20 ? 5.607 -3.266 -2.767 1.00 0.00 20 TYR A O 16
ATOM 24975 N N . HIS A 1 21 ? 4.085 -4.373 -4.002 1.00 0.00 21 HIS A N 16
ATOM 24976 C CA . HIS A 1 21 ? 4.280 -3.542 -5.185 1.00 0.00 21 HIS A CA 16
ATOM 24977 C C . HIS A 1 21 ? 4.027 -2.072 -4.865 1.00 0.00 21 HIS A C 16
ATOM 24978 O O . HIS A 1 21 ? 4.821 -1.202 -5.223 1.00 0.00 21 HIS A O 16
ATOM 24992 N N . VAL A 1 22 ? 2.914 -1.802 -4.190 1.00 0.00 22 VAL A N 16
ATOM 24993 C CA . VAL A 1 22 ? 2.556 -0.438 -3.821 1.00 0.00 22 VAL A CA 16
ATOM 24994 C C . VAL A 1 22 ? 3.785 0.357 -3.394 1.00 0.00 22 VAL A C 16
ATOM 24995 O O . VAL A 1 22 ? 3.878 1.559 -3.644 1.00 0.00 22 VAL A O 16
ATOM 25008 N N . LEU A 1 23 ? 4.726 -0.322 -2.748 1.00 0.00 23 LEU A N 16
ATOM 25009 C CA . LEU A 1 23 ? 5.952 0.320 -2.285 1.00 0.00 23 LEU A CA 16
ATOM 25010 C C . LEU A 1 23 ? 7.103 0.053 -3.249 1.00 0.00 23 LEU A C 16
ATOM 25011 O O . LEU A 1 23 ? 7.743 0.982 -3.741 1.00 0.00 23 LEU A O 16
ATOM 25027 N N . GLY A 1 24 ? 7.361 -1.224 -3.517 1.00 0.00 24 GLY A N 16
ATOM 25028 C CA . GLY A 1 24 ? 8.434 -1.590 -4.423 1.00 0.00 24 GLY A CA 16
ATOM 25029 C C . GLY A 1 24 ? 9.240 -2.771 -3.920 1.00 0.00 24 GLY A C 16
ATOM 25030 O O . GLY A 1 24 ? 10.455 -2.831 -4.114 1.00 0.00 24 GLY A O 16
ATOM 25034 N N . LEU A 1 25 ? 8.564 -3.712 -3.271 1.00 0.00 25 LEU A N 16
ATOM 25035 C CA . LEU A 1 25 ? 9.225 -4.898 -2.737 1.00 0.00 25 LEU A CA 16
ATOM 25036 C C . LEU A 1 25 ? 8.675 -6.166 -3.382 1.00 0.00 25 LEU A C 16
ATOM 25037 O O . LEU A 1 25 ? 7.777 -6.107 -4.223 1.00 0.00 25 LEU A O 16
ATOM 25053 N N . ASP A 1 26 ? 9.216 -7.311 -2.981 1.00 0.00 26 ASP A N 16
ATOM 25054 C CA . ASP A 1 26 ? 8.778 -8.594 -3.518 1.00 0.00 26 ASP A CA 16
ATOM 25055 C C . ASP A 1 26 ? 8.054 -9.410 -2.451 1.00 0.00 26 ASP A C 16
ATOM 25056 O O . ASP A 1 26 ? 8.000 -9.019 -1.285 1.00 0.00 26 ASP A O 16
ATOM 25065 N N . LYS A 1 27 ? 7.497 -10.545 -2.859 1.00 0.00 27 LYS A N 16
ATOM 25066 C CA . LYS A 1 27 ? 6.776 -11.417 -1.940 1.00 0.00 27 LYS A CA 16
ATOM 25067 C C . LYS A 1 27 ? 7.689 -11.898 -0.817 1.00 0.00 27 LYS A C 16
ATOM 25068 O O . LYS A 1 27 ? 7.238 -12.140 0.302 1.00 0.00 27 LYS A O 16
ATOM 25087 N N . ASN A 1 28 ? 8.975 -12.033 -1.123 1.00 0.00 28 ASN A N 16
ATOM 25088 C CA . ASN A 1 28 ? 9.952 -12.483 -0.138 1.00 0.00 28 ASN A CA 16
ATOM 25089 C C . ASN A 1 28 ? 10.496 -11.307 0.666 1.00 0.00 28 ASN A C 16
ATOM 25090 O O . ASN A 1 28 ? 11.563 -11.397 1.274 1.00 0.00 28 ASN A O 16
ATOM 25101 N N . ALA A 1 29 ? 9.756 -10.203 0.665 1.00 0.00 29 ALA A N 16
ATOM 25102 C CA . ALA A 1 29 ? 10.163 -9.009 1.396 1.00 0.00 29 ALA A CA 16
ATOM 25103 C C . ALA A 1 29 ? 9.970 -9.193 2.898 1.00 0.00 29 ALA A C 16
ATOM 25104 O O . ALA A 1 29 ? 8.918 -9.650 3.348 1.00 0.00 29 ALA A O 16
ATOM 25111 N N . THR A 1 30 ? 10.991 -8.834 3.669 1.00 0.00 30 THR A N 16
ATOM 25112 C CA . THR A 1 30 ? 10.934 -8.961 5.120 1.00 0.00 30 THR A CA 16
ATOM 25113 C C . THR A 1 30 ? 10.409 -7.683 5.764 1.00 0.00 30 THR A C 16
ATOM 25114 O O . THR A 1 30 ? 10.492 -6.603 5.179 1.00 0.00 30 THR A O 16
ATOM 25125 N N . SER A 1 31 ? 9.868 -7.813 6.971 1.00 0.00 31 SER A N 16
ATOM 25126 C CA . SER A 1 31 ? 9.326 -6.668 7.693 1.00 0.00 31 SER A CA 16
ATOM 25127 C C . SER A 1 31 ? 10.277 -5.478 7.617 1.00 0.00 31 SER A C 16
ATOM 25128 O O . SER A 1 31 ? 9.856 -4.347 7.372 1.00 0.00 31 SER A O 16
ATOM 25136 N N . ASP A 1 32 ? 11.562 -5.741 7.827 1.00 0.00 32 ASP A N 16
ATOM 25137 C CA . ASP A 1 32 ? 12.575 -4.692 7.781 1.00 0.00 32 ASP A CA 16
ATOM 25138 C C . ASP A 1 32 ? 12.560 -3.981 6.431 1.00 0.00 32 ASP A C 16
ATOM 25139 O O . ASP A 1 32 ? 12.581 -2.752 6.366 1.00 0.00 32 ASP A O 16
ATOM 25148 N N . ASP A 1 33 ? 12.526 -4.763 5.357 1.00 0.00 33 ASP A N 16
ATOM 25149 C CA . ASP A 1 33 ? 12.508 -4.208 4.009 1.00 0.00 33 ASP A CA 16
ATOM 25150 C C . ASP A 1 33 ? 11.279 -3.330 3.798 1.00 0.00 33 ASP A C 16
ATOM 25151 O O . ASP A 1 33 ? 11.311 -2.377 3.018 1.00 0.00 33 ASP A O 16
ATOM 25160 N N . ILE A 1 34 ? 10.197 -3.657 4.497 1.00 0.00 34 ILE A N 16
ATOM 25161 C CA . ILE A 1 34 ? 8.958 -2.898 4.386 1.00 0.00 34 ILE A CA 16
ATOM 25162 C C . ILE A 1 34 ? 9.044 -1.589 5.163 1.00 0.00 34 ILE A C 16
ATOM 25163 O O . ILE A 1 34 ? 8.603 -0.542 4.689 1.00 0.00 34 ILE A O 16
ATOM 25179 N N . LYS A 1 35 ? 9.617 -1.654 6.360 1.00 0.00 35 LYS A N 16
ATOM 25180 C CA . LYS A 1 35 ? 9.765 -0.474 7.204 1.00 0.00 35 LYS A CA 16
ATOM 25181 C C . LYS A 1 35 ? 10.559 0.612 6.486 1.00 0.00 35 LYS A C 16
ATOM 25182 O O . LYS A 1 35 ? 10.122 1.760 6.397 1.00 0.00 35 LYS A O 16
ATOM 25201 N N . LYS A 1 36 ? 11.727 0.243 5.972 1.00 0.00 36 LYS A N 16
ATOM 25202 C CA . LYS A 1 36 ? 12.582 1.184 5.259 1.00 0.00 36 LYS A CA 16
ATOM 25203 C C . LYS A 1 36 ? 11.842 1.804 4.078 1.00 0.00 36 LYS A C 16
ATOM 25204 O O . LYS A 1 36 ? 11.493 2.984 4.101 1.00 0.00 36 LYS A O 16
ATOM 25223 N N . SER A 1 37 ? 11.603 1.000 3.047 1.00 0.00 37 SER A N 16
ATOM 25224 C CA . SER A 1 37 ? 10.906 1.470 1.856 1.00 0.00 37 SER A CA 16
ATOM 25225 C C . SER A 1 37 ? 9.822 2.479 2.223 1.00 0.00 37 SER A C 16
ATOM 25226 O O . SER A 1 37 ? 9.799 3.597 1.709 1.00 0.00 37 SER A O 16
ATOM 25234 N N . TYR A 1 38 ? 8.926 2.075 3.117 1.00 0.00 38 TYR A N 16
ATOM 25235 C CA . TYR A 1 38 ? 7.837 2.942 3.552 1.00 0.00 38 TYR A CA 16
ATOM 25236 C C . TYR A 1 38 ? 8.363 4.316 3.954 1.00 0.00 38 TYR A C 16
ATOM 25237 O O . TYR A 1 38 ? 7.917 5.340 3.435 1.00 0.00 38 TYR A O 16
ATOM 25255 N N . ARG A 1 39 ? 9.314 4.331 4.882 1.00 0.00 39 ARG A N 16
ATOM 25256 C CA . ARG A 1 39 ? 9.901 5.579 5.355 1.00 0.00 39 ARG A CA 16
ATOM 25257 C C . ARG A 1 39 ? 10.323 6.460 4.183 1.00 0.00 39 ARG A C 16
ATOM 25258 O O . ARG A 1 39 ? 10.060 7.662 4.169 1.00 0.00 39 ARG A O 16
ATOM 25279 N N . LYS A 1 40 ? 10.981 5.853 3.200 1.00 0.00 40 LYS A N 16
ATOM 25280 C CA . LYS A 1 40 ? 11.440 6.580 2.023 1.00 0.00 40 LYS A CA 16
ATOM 25281 C C . LYS A 1 40 ? 10.258 7.105 1.213 1.00 0.00 40 LYS A C 16
ATOM 25282 O O . LYS A 1 40 ? 10.088 8.315 1.058 1.00 0.00 40 LYS A O 16
ATOM 25301 N N . LEU A 1 41 ? 9.445 6.189 0.700 1.00 0.00 41 LEU A N 16
ATOM 25302 C CA . LEU A 1 41 ? 8.278 6.559 -0.093 1.00 0.00 41 LEU A CA 16
ATOM 25303 C C . LEU A 1 41 ? 7.364 7.498 0.689 1.00 0.00 41 LEU A C 16
ATOM 25304 O O . LEU A 1 41 ? 6.470 8.125 0.121 1.00 0.00 41 LEU A O 16
ATOM 25320 N N . ALA A 1 42 ? 7.597 7.590 1.994 1.00 0.00 42 ALA A N 16
ATOM 25321 C CA . ALA A 1 42 ? 6.798 8.455 2.853 1.00 0.00 42 ALA A CA 16
ATOM 25322 C C . ALA A 1 42 ? 7.410 9.848 2.951 1.00 0.00 42 ALA A C 16
ATOM 25323 O O . ALA A 1 42 ? 6.729 10.854 2.745 1.00 0.00 42 ALA A O 16
ATOM 25330 N N . LEU A 1 43 ? 8.699 9.902 3.268 1.00 0.00 43 LEU A N 16
ATOM 25331 C CA . LEU A 1 43 ? 9.404 11.172 3.395 1.00 0.00 43 LEU A CA 16
ATOM 25332 C C . LEU A 1 43 ? 9.568 11.842 2.034 1.00 0.00 43 LEU A C 16
ATOM 25333 O O . LEU A 1 43 ? 9.755 13.056 1.946 1.00 0.00 43 LEU A O 16
ATOM 25349 N N . LYS A 1 44 ? 9.496 11.043 0.975 1.00 0.00 44 LYS A N 16
ATOM 25350 C CA . LYS A 1 44 ? 9.633 11.557 -0.382 1.00 0.00 44 LYS A CA 16
ATOM 25351 C C . LYS A 1 44 ? 8.301 12.090 -0.899 1.00 0.00 44 LYS A C 16
ATOM 25352 O O . LYS A 1 44 ? 8.240 13.168 -1.492 1.00 0.00 44 LYS A O 16
ATOM 25371 N N . TYR A 1 45 ? 7.235 11.331 -0.669 1.00 0.00 45 TYR A N 16
ATOM 25372 C CA . TYR A 1 45 ? 5.904 11.727 -1.113 1.00 0.00 45 TYR A CA 16
ATOM 25373 C C . TYR A 1 45 ? 5.185 12.527 -0.031 1.00 0.00 45 TYR A C 16
ATOM 25374 O O . TYR A 1 45 ? 3.955 12.550 0.027 1.00 0.00 45 TYR A O 16
ATOM 25392 N N . HIS A 1 46 ? 5.962 13.184 0.825 1.00 0.00 46 HIS A N 16
ATOM 25393 C CA . HIS A 1 46 ? 5.401 13.987 1.905 1.00 0.00 46 HIS A CA 16
ATOM 25394 C C . HIS A 1 46 ? 4.492 15.081 1.353 1.00 0.00 46 HIS A C 16
ATOM 25395 O O . HIS A 1 46 ? 4.775 15.698 0.326 1.00 0.00 46 HIS A O 16
ATOM 25409 N N . PRO A 1 47 ? 3.372 15.328 2.049 1.00 0.00 47 PRO A N 16
ATOM 25410 C CA . PRO A 1 47 ? 2.399 16.348 1.647 1.00 0.00 47 PRO A CA 16
ATOM 25411 C C . PRO A 1 47 ? 2.937 17.764 1.822 1.00 0.00 47 PRO A C 16
ATOM 25412 O O . PRO A 1 47 ? 2.380 18.721 1.283 1.00 0.00 47 PRO A O 16
ATOM 25423 N N . ASP A 1 48 ? 4.022 17.890 2.577 1.00 0.00 48 ASP A N 16
ATOM 25424 C CA . ASP A 1 48 ? 4.637 19.190 2.822 1.00 0.00 48 ASP A CA 16
ATOM 25425 C C . ASP A 1 48 ? 5.538 19.592 1.659 1.00 0.00 48 ASP A C 16
ATOM 25426 O O . ASP A 1 48 ? 5.675 20.775 1.345 1.00 0.00 48 ASP A O 16
ATOM 25435 N N . LYS A 1 49 ? 6.153 18.600 1.023 1.00 0.00 49 LYS A N 16
ATOM 25436 C CA . LYS A 1 49 ? 7.042 18.849 -0.106 1.00 0.00 49 LYS A CA 16
ATOM 25437 C C . LYS A 1 49 ? 6.249 19.250 -1.345 1.00 0.00 49 LYS A C 16
ATOM 25438 O O . LYS A 1 49 ? 6.644 20.153 -2.081 1.00 0.00 49 LYS A O 16
ATOM 25457 N N . ASN A 1 50 ? 5.127 18.572 -1.569 1.00 0.00 50 ASN A N 16
ATOM 25458 C CA . ASN A 1 50 ? 4.278 18.859 -2.720 1.00 0.00 50 ASN A CA 16
ATOM 25459 C C . ASN A 1 50 ? 3.061 19.680 -2.306 1.00 0.00 50 ASN A C 16
ATOM 25460 O O . ASN A 1 50 ? 2.057 19.150 -1.828 1.00 0.00 50 ASN A O 16
ATOM 25471 N N . PRO A 1 51 ? 3.148 21.005 -2.494 1.00 0.00 51 PRO A N 16
ATOM 25472 C CA . PRO A 1 51 ? 2.063 21.927 -2.149 1.00 0.00 51 PRO A CA 16
ATOM 25473 C C . PRO A 1 51 ? 0.859 21.777 -3.072 1.00 0.00 51 PRO A C 16
ATOM 25474 O O . PRO A 1 51 ? 0.977 21.915 -4.290 1.00 0.00 51 PRO A O 16
ATOM 25485 N N . ASP A 1 52 ? -0.299 21.495 -2.485 1.00 0.00 52 ASP A N 16
ATOM 25486 C CA . ASP A 1 52 ? -1.526 21.327 -3.255 1.00 0.00 52 A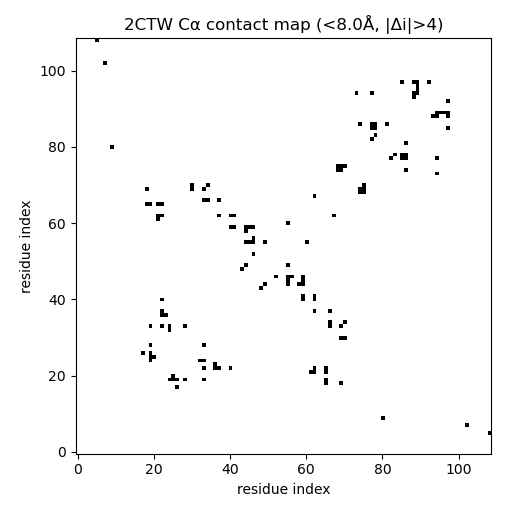SP A CA 16
ATOM 25487 C C . ASP A 1 52 ? -1.273 20.491 -4.506 1.00 0.00 52 ASP A C 16
ATOM 25488 O O . ASP A 1 52 ? -1.613 20.899 -5.616 1.00 0.00 52 ASP A O 16
ATOM 25497 N N . ASN A 1 53 ? -0.673 19.321 -4.317 1.00 0.00 53 ASN A N 16
ATOM 25498 C CA . ASN A 1 53 ? -0.373 18.428 -5.431 1.00 0.00 53 ASN A CA 16
ATOM 25499 C C . ASN A 1 53 ? -1.193 17.145 -5.336 1.00 0.00 53 ASN A C 16
ATOM 25500 O O . ASN A 1 53 ? -1.147 16.421 -4.342 1.00 0.00 53 ASN A O 16
ATOM 25511 N N . PRO A 1 54 ? -1.963 16.856 -6.396 1.00 0.00 54 PRO A N 16
ATOM 25512 C CA . PRO A 1 54 ? -2.808 15.659 -6.458 1.00 0.00 54 PRO A CA 16
ATOM 25513 C C . PRO A 1 54 ? -1.990 14.378 -6.578 1.00 0.00 54 PRO A C 16
ATOM 25514 O O . PRO A 1 54 ? -2.229 13.409 -5.858 1.00 0.00 54 PRO A O 16
ATOM 25525 N N . GLU A 1 55 ? -1.025 14.380 -7.492 1.00 0.00 55 GLU A N 16
ATOM 25526 C CA . GLU A 1 55 ? -0.172 13.217 -7.705 1.00 0.00 55 GLU A CA 16
ATOM 25527 C C . GLU A 1 55 ? 0.501 12.789 -6.404 1.00 0.00 55 GLU A C 16
ATOM 25528 O O . GLU A 1 55 ? 0.536 11.605 -6.071 1.00 0.00 55 GLU A O 16
ATOM 25540 N N . ALA A 1 56 ? 1.034 13.763 -5.673 1.00 0.00 56 ALA A N 16
ATOM 25541 C CA . ALA A 1 56 ? 1.704 13.489 -4.408 1.00 0.00 56 ALA A CA 16
ATOM 25542 C C . ALA A 1 56 ? 0.725 12.944 -3.374 1.00 0.00 56 ALA A C 16
ATOM 25543 O O . ALA A 1 56 ? 0.922 11.857 -2.832 1.00 0.00 56 ALA A O 16
ATOM 25550 N N . ALA A 1 57 ? -0.330 13.706 -3.106 1.00 0.00 57 ALA A N 16
ATOM 25551 C CA . ALA A 1 57 ? -1.341 13.298 -2.138 1.00 0.00 57 ALA A CA 16
ATOM 25552 C C . ALA A 1 57 ? -1.873 11.904 -2.454 1.00 0.00 57 ALA A C 16
ATOM 25553 O O . ALA A 1 57 ? -2.102 11.098 -1.553 1.00 0.00 57 ALA A O 16
ATOM 25560 N N . ASP A 1 58 ? -2.069 11.628 -3.739 1.00 0.00 58 ASP A N 16
ATOM 25561 C CA . ASP A 1 58 ? -2.574 10.331 -4.174 1.00 0.00 58 ASP A CA 16
ATOM 25562 C C . ASP A 1 58 ? -1.692 9.202 -3.651 1.00 0.00 58 ASP A C 16
ATOM 25563 O O . ASP A 1 58 ? -2.160 8.312 -2.940 1.00 0.00 58 ASP A O 16
ATOM 25572 N N . LYS A 1 59 ? -0.414 9.242 -4.009 1.00 0.00 59 LYS A N 16
ATOM 25573 C CA . LYS A 1 59 ? 0.535 8.223 -3.577 1.00 0.00 59 LYS A CA 16
ATOM 25574 C C . LYS A 1 59 ? 0.508 8.062 -2.061 1.00 0.00 59 LYS A C 16
ATOM 25575 O O . LYS A 1 59 ? 0.096 7.024 -1.544 1.00 0.00 59 LYS A O 16
ATOM 25594 N N . PHE A 1 60 ? 0.949 9.097 -1.353 1.00 0.00 60 PHE A N 16
ATOM 25595 C CA . PHE A 1 60 ? 0.974 9.070 0.105 1.00 0.00 60 PHE A CA 16
ATOM 25596 C C . PHE A 1 60 ? -0.208 8.279 0.656 1.00 0.00 60 PHE A C 16
ATOM 25597 O O . PHE A 1 60 ? -0.034 7.232 1.280 1.00 0.00 60 PHE A O 16
ATOM 25614 N N . LYS A 1 61 ? -1.413 8.787 0.420 1.00 0.00 61 LYS A N 16
ATOM 25615 C CA . LYS A 1 61 ? -2.627 8.129 0.890 1.00 0.00 61 LYS A CA 16
ATOM 25616 C C . LYS A 1 61 ? -2.534 6.618 0.702 1.00 0.00 61 LYS A C 16
ATOM 25617 O O . LYS A 1 61 ? -2.936 5.850 1.576 1.00 0.00 61 LYS A O 16
ATOM 25636 N N . GLU A 1 62 ? -2.002 6.200 -0.442 1.00 0.00 62 GLU A N 16
ATOM 25637 C CA . GLU A 1 62 ? -1.857 4.780 -0.742 1.00 0.00 62 GLU A CA 16
ATOM 25638 C C . GLU A 1 62 ? -0.730 4.162 0.080 1.00 0.00 62 GLU A C 16
ATOM 25639 O O . GLU A 1 62 ? -0.873 3.067 0.624 1.00 0.00 62 GLU A O 16
ATOM 25651 N N . ILE A 1 63 ? 0.390 4.872 0.166 1.00 0.00 63 ILE A N 16
ATOM 25652 C CA . ILE A 1 63 ? 1.541 4.395 0.922 1.00 0.00 63 ILE A CA 16
ATOM 25653 C C . ILE A 1 63 ? 1.173 4.140 2.380 1.00 0.00 63 ILE A C 16
ATOM 25654 O O . ILE A 1 63 ? 1.409 3.055 2.909 1.00 0.00 63 ILE A O 16
ATOM 25670 N N . ASN A 1 64 ? 0.593 5.148 3.023 1.00 0.00 64 ASN A N 16
ATOM 25671 C CA . ASN A 1 64 ? 0.192 5.033 4.420 1.00 0.00 64 ASN A CA 16
ATOM 25672 C C . ASN A 1 64 ? -0.736 3.838 4.623 1.00 0.00 64 ASN A C 16
ATOM 25673 O O . ASN A 1 64 ? -0.541 3.036 5.535 1.00 0.00 64 ASN A O 16
ATOM 25684 N N . ASN A 1 65 ? -1.745 3.728 3.765 1.00 0.00 65 ASN A N 16
ATOM 25685 C CA . ASN A 1 65 ? -2.704 2.632 3.850 1.00 0.00 65 ASN A CA 16
ATOM 25686 C C . ASN A 1 65 ? -1.992 1.283 3.806 1.00 0.00 65 ASN A C 16
ATOM 25687 O O . ASN A 1 65 ? -2.152 0.456 4.703 1.00 0.00 65 ASN A O 16
ATOM 25698 N N . ALA A 1 66 ? -1.206 1.068 2.756 1.00 0.00 66 ALA A N 16
ATOM 25699 C CA . ALA A 1 66 ? -0.468 -0.178 2.597 1.00 0.00 66 ALA A CA 16
ATOM 25700 C C . ALA A 1 66 ? 0.401 -0.463 3.817 1.00 0.00 66 ALA A C 16
ATOM 25701 O O . ALA A 1 66 ? 0.256 -1.498 4.467 1.00 0.00 66 ALA A O 16
ATOM 25708 N N . HIS A 1 67 ? 1.304 0.463 4.124 1.00 0.00 67 HIS A N 16
ATOM 25709 C CA . HIS A 1 67 ? 2.197 0.312 5.267 1.00 0.00 67 HIS A CA 16
ATOM 25710 C C . HIS A 1 67 ? 1.408 -0.011 6.533 1.00 0.00 67 HIS A C 16
ATOM 25711 O O . HIS A 1 67 ? 1.748 -0.938 7.268 1.00 0.00 67 HIS A O 16
ATOM 25725 N N . ALA A 1 68 ? 0.355 0.760 6.781 1.00 0.00 68 ALA A N 16
ATOM 25726 C CA . ALA A 1 68 ? -0.482 0.555 7.956 1.00 0.00 68 ALA A CA 16
ATOM 25727 C C . ALA A 1 68 ? -0.990 -0.882 8.025 1.00 0.00 68 ALA A C 16
ATOM 25728 O O . ALA A 1 68 ? -1.241 -1.410 9.109 1.00 0.00 68 ALA A O 16
ATOM 25735 N N . ILE A 1 69 ? -1.139 -1.508 6.863 1.00 0.00 69 ILE A N 16
ATOM 25736 C CA . ILE A 1 69 ? -1.617 -2.883 6.792 1.00 0.00 69 ILE A CA 16
ATOM 25737 C C . ILE A 1 69 ? -0.466 -3.873 6.939 1.00 0.00 69 ILE A C 16
ATOM 25738 O O . ILE A 1 69 ? -0.536 -4.811 7.734 1.00 0.00 69 ILE A O 16
ATOM 25754 N N . LEU A 1 70 ? 0.595 -3.657 6.168 1.00 0.00 70 LEU A N 16
ATOM 25755 C CA . LEU A 1 70 ? 1.763 -4.528 6.212 1.00 0.00 70 LEU A CA 16
ATOM 25756 C C . LEU A 1 70 ? 2.346 -4.587 7.621 1.00 0.00 70 LEU A C 16
ATOM 25757 O O . LEU A 1 70 ? 2.632 -5.665 8.143 1.00 0.00 70 LEU A O 16
ATOM 25773 N N . THR A 1 71 ? 2.517 -3.420 8.234 1.00 0.00 71 THR A N 16
ATOM 25774 C CA . THR A 1 71 ? 3.064 -3.338 9.583 1.00 0.00 71 THR A CA 16
ATOM 25775 C C . THR A 1 71 ? 2.255 -4.188 10.556 1.00 0.00 71 THR A C 16
ATOM 25776 O O . THR A 1 71 ? 2.817 -4.896 11.391 1.00 0.00 71 THR A O 16
ATOM 25787 N N . ASP A 1 72 ? 0.934 -4.112 10.443 1.00 0.00 72 ASP A N 16
ATOM 25788 C CA . ASP A 1 72 ? 0.047 -4.877 11.313 1.00 0.00 72 ASP A CA 16
ATOM 25789 C C . ASP A 1 72 ? 0.030 -6.349 10.914 1.00 0.00 72 ASP A C 16
ATOM 25790 O O . ASP A 1 72 ? -0.251 -6.687 9.764 1.00 0.00 72 ASP A O 16
ATOM 25799 N N . ALA A 1 73 ? 0.335 -7.220 11.870 1.00 0.00 73 ALA A N 16
ATOM 25800 C CA . ALA A 1 73 ? 0.354 -8.655 11.618 1.00 0.00 73 ALA A CA 16
ATOM 25801 C C . ALA A 1 73 ? -1.049 -9.180 11.330 1.00 0.00 73 ALA A C 16
ATOM 25802 O O . ALA A 1 73 ? -1.268 -9.888 10.345 1.00 0.00 73 ALA A O 16
ATOM 25809 N N . THR A 1 74 ? -1.996 -8.831 12.194 1.00 0.00 74 THR A N 16
ATOM 25810 C CA . THR A 1 74 ? -3.377 -9.269 12.032 1.00 0.00 74 THR A CA 16
ATOM 25811 C C . THR A 1 74 ? -3.880 -8.991 10.620 1.00 0.00 74 THR A C 16
ATOM 25812 O O . THR A 1 74 ? -4.428 -9.874 9.960 1.00 0.00 74 THR A O 16
ATOM 25823 N N . LYS A 1 75 ? -3.691 -7.758 10.162 1.00 0.00 75 LYS A N 16
ATOM 25824 C CA . LYS A 1 75 ? -4.124 -7.363 8.827 1.00 0.00 75 LYS A CA 16
ATOM 25825 C C . LYS A 1 75 ? -3.374 -8.150 7.757 1.00 0.00 75 LYS A C 16
ATOM 25826 O O . LYS A 1 75 ? -3.985 -8.767 6.884 1.00 0.00 75 LYS A O 16
ATOM 25845 N N . ARG A 1 76 ? -2.047 -8.125 7.831 1.00 0.00 76 ARG A N 16
ATOM 25846 C CA . ARG A 1 76 ? -1.215 -8.836 6.869 1.00 0.00 76 ARG A CA 16
ATOM 25847 C C . ARG A 1 76 ? -1.865 -10.154 6.456 1.00 0.00 76 ARG A C 16
ATOM 25848 O O . ARG A 1 76 ? -1.988 -10.451 5.269 1.00 0.00 76 ARG A O 16
ATOM 25869 N N . ASN A 1 77 ? -2.278 -10.939 7.446 1.00 0.00 77 ASN A N 16
ATOM 25870 C CA . ASN A 1 77 ? -2.914 -12.226 7.186 1.00 0.00 77 ASN A CA 16
ATOM 25871 C C . ASN A 1 77 ? -4.275 -12.035 6.524 1.00 0.00 77 ASN A C 16
ATOM 25872 O O . ASN A 1 77 ? -4.636 -12.767 5.602 1.00 0.00 77 ASN A O 16
ATOM 25883 N N . ILE A 1 78 ? -5.026 -11.048 7.001 1.00 0.00 78 ILE A N 16
ATOM 25884 C CA . ILE A 1 78 ? -6.346 -10.760 6.455 1.00 0.00 78 ILE A CA 16
ATOM 25885 C C . ILE A 1 78 ? -6.269 -10.457 4.962 1.00 0.00 78 ILE A C 16
ATOM 25886 O O . ILE A 1 78 ? -7.200 -10.749 4.210 1.00 0.00 78 ILE A O 16
ATOM 25902 N N . TYR A 1 79 ? -5.154 -9.872 4.540 1.00 0.00 79 TYR A N 16
ATOM 25903 C CA . TYR A 1 79 ? -4.955 -9.528 3.137 1.00 0.00 79 TYR A CA 16
ATOM 25904 C C . TYR A 1 79 ? -4.377 -10.709 2.364 1.00 0.00 79 TYR A C 16
ATOM 25905 O O . TYR A 1 79 ? -4.896 -11.094 1.316 1.00 0.00 79 TYR A O 16
ATOM 25923 N N . ASP A 1 80 ? -3.298 -11.280 2.888 1.00 0.00 80 ASP A N 16
ATOM 25924 C CA . ASP A 1 80 ? -2.648 -12.419 2.250 1.00 0.00 80 ASP A CA 16
ATOM 25925 C C . ASP A 1 80 ? -3.634 -13.565 2.050 1.00 0.00 80 ASP A C 16
ATOM 25926 O O . ASP A 1 80 ? -3.691 -14.171 0.980 1.00 0.00 80 ASP A O 16
ATOM 25935 N N . LYS A 1 81 ? -4.409 -13.860 3.089 1.00 0.00 81 LYS A N 16
ATOM 25936 C CA . LYS A 1 81 ? -5.393 -14.934 3.029 1.00 0.00 81 LYS A CA 16
ATOM 25937 C C . LYS A 1 81 ? -6.611 -14.511 2.213 1.00 0.00 81 LYS A C 16
ATOM 25938 O O . LYS A 1 81 ? -6.953 -15.148 1.216 1.00 0.00 81 LYS A O 16
ATOM 25957 N N . TYR A 1 82 ? -7.260 -13.434 2.642 1.00 0.00 82 TYR A N 16
ATOM 25958 C CA . TYR A 1 82 ? -8.440 -12.928 1.951 1.00 0.00 82 TYR A CA 16
ATOM 25959 C C . TYR A 1 82 ? -8.059 -11.850 0.940 1.00 0.00 82 TYR A C 16
ATOM 25960 O O . TYR A 1 82 ? -8.136 -12.063 -0.269 1.00 0.00 82 TYR A O 16
ATOM 25978 N N . GLY A 1 83 ? -7.646 -10.692 1.447 1.00 0.00 83 GLY A N 16
ATOM 25979 C CA . GLY A 1 83 ? -7.258 -9.598 0.576 1.00 0.00 83 GLY A CA 16
ATOM 25980 C C . GLY A 1 83 ? -8.031 -8.326 0.864 1.00 0.00 83 GLY A C 16
ATOM 25981 O O . GLY A 1 83 ? -8.443 -8.085 1.999 1.00 0.00 83 GLY A O 16
ATOM 25985 N N . SER A 1 84 ? -8.226 -7.508 -0.166 1.00 0.00 84 SER A N 16
ATOM 25986 C CA . SER A 1 84 ? -8.949 -6.251 -0.016 1.00 0.00 84 SER A CA 16
ATOM 25987 C C . SER A 1 84 ? -10.301 -6.477 0.655 1.00 0.00 84 SER A C 16
ATOM 25988 O O . SER A 1 84 ? -10.614 -5.858 1.672 1.00 0.00 84 SER A O 16
ATOM 25996 N N . LEU A 1 85 ? -11.098 -7.370 0.078 1.00 0.00 85 LEU A N 16
ATOM 25997 C CA . LEU A 1 85 ? -12.417 -7.681 0.619 1.00 0.00 85 LEU A CA 16
ATOM 25998 C C . LEU A 1 85 ? -12.354 -7.871 2.131 1.00 0.00 85 LEU A C 16
ATOM 25999 O O . LEU A 1 85 ? -13.037 -7.177 2.883 1.00 0.00 85 LEU A O 16
ATOM 26015 N N . GLY A 1 86 ? -11.528 -8.815 2.570 1.00 0.00 86 GLY A N 16
ATOM 26016 C CA . GLY A 1 86 ? -11.390 -9.079 3.990 1.00 0.00 86 GLY A CA 16
ATOM 26017 C C . GLY A 1 86 ? -11.335 -7.806 4.813 1.00 0.00 86 GLY A C 16
ATOM 26018 O O . GLY A 1 86 ? -12.068 -7.659 5.792 1.00 0.00 86 GLY A O 16
ATOM 26022 N N . LEU A 1 87 ? -10.463 -6.885 4.417 1.00 0.00 87 LEU A N 16
ATOM 26023 C CA . LEU A 1 87 ? -10.314 -5.619 5.126 1.00 0.00 87 LEU A CA 16
ATOM 26024 C C . LEU A 1 87 ? -11.667 -4.941 5.321 1.00 0.00 87 LEU A C 16
ATOM 26025 O O . LEU A 1 87 ? -12.042 -4.591 6.440 1.00 0.00 87 LEU A O 16
ATOM 26041 N N . TYR A 1 88 ? -12.395 -4.761 4.225 1.00 0.00 88 TYR A N 16
ATOM 26042 C CA . TYR A 1 88 ? -13.706 -4.125 4.275 1.00 0.00 88 TYR A CA 16
ATOM 26043 C C . TYR A 1 88 ? -14.591 -4.781 5.330 1.00 0.00 88 TYR A C 16
ATOM 26044 O O . TYR A 1 88 ? -14.973 -4.151 6.316 1.00 0.00 88 TYR A O 16
ATOM 26062 N N . VAL A 1 89 ? -14.911 -6.053 5.117 1.00 0.00 89 VAL A N 16
ATOM 26063 C CA . VAL A 1 89 ? -15.749 -6.798 6.049 1.00 0.00 89 VAL A CA 16
ATOM 26064 C C . VAL A 1 89 ? -15.258 -6.630 7.483 1.00 0.00 89 VAL A C 16
ATOM 26065 O O . VAL A 1 89 ? -16.051 -6.424 8.401 1.00 0.00 89 VAL A O 16
ATOM 26078 N N . ALA A 1 90 ? -13.945 -6.718 7.667 1.00 0.00 90 ALA A N 16
ATOM 26079 C CA . ALA A 1 90 ? -13.347 -6.573 8.989 1.00 0.00 90 ALA A CA 16
ATOM 26080 C C . ALA A 1 90 ? -13.274 -5.107 9.400 1.00 0.00 90 ALA A C 16
ATOM 26081 O O . ALA A 1 90 ? -13.055 -4.791 10.569 1.00 0.00 90 ALA A O 16
ATOM 26088 N N . GLU A 1 91 ? -13.457 -4.215 8.431 1.00 0.00 91 GLU A N 16
ATOM 26089 C CA . GLU A 1 91 ? -13.409 -2.782 8.694 1.00 0.00 91 GLU A CA 16
ATOM 26090 C C . GLU A 1 91 ? -14.550 -2.359 9.615 1.00 0.00 91 GLU A C 16
ATOM 26091 O O . GLU A 1 91 ? -14.343 -1.621 10.578 1.00 0.00 91 GLU A O 16
ATOM 26103 N N . GLN A 1 92 ? -15.755 -2.833 9.311 1.00 0.00 92 GLN A N 16
ATOM 26104 C CA . GLN A 1 92 ? -16.929 -2.503 10.110 1.00 0.00 92 GLN A CA 16
ATOM 26105 C C . GLN A 1 92 ? -17.317 -3.668 11.014 1.00 0.00 92 GLN A C 16
ATOM 26106 O O . GLN A 1 92 ? -17.378 -3.526 12.236 1.00 0.00 92 GLN A O 16
ATOM 26120 N N . PHE A 1 93 ? -17.578 -4.821 10.407 1.00 0.00 93 PHE A N 16
ATOM 26121 C CA . PHE A 1 93 ? -17.961 -6.011 11.157 1.00 0.00 93 PHE A CA 16
ATOM 26122 C C . PHE A 1 93 ? -16.853 -6.428 12.119 1.00 0.00 93 PHE A C 16
ATOM 26123 O O . PHE A 1 93 ? -17.079 -6.568 13.321 1.00 0.00 93 PHE A O 16
ATOM 26140 N N . GLY A 1 94 ? -15.653 -6.625 11.582 1.00 0.00 94 GLY A N 16
ATOM 26141 C CA . GLY A 1 94 ? -14.527 -7.024 12.406 1.00 0.00 94 GLY A CA 16
ATOM 26142 C C . GLY A 1 94 ? -13.872 -8.299 11.913 1.00 0.00 94 GLY A C 16
ATOM 26143 O O . GLY A 1 94 ? -14.462 -9.046 11.133 1.00 0.00 94 GLY A O 16
ATOM 26147 N N . GLU A 1 95 ? -12.648 -8.547 12.368 1.00 0.00 95 GLU A N 16
ATOM 26148 C CA . GLU A 1 95 ? -11.911 -9.739 11.966 1.00 0.00 95 GLU A CA 16
ATOM 26149 C C . GLU A 1 95 ? -12.642 -11.005 12.406 1.00 0.00 95 GLU A C 16
ATOM 26150 O O . GLU A 1 95 ? -12.865 -11.914 11.608 1.00 0.00 95 GLU A O 16
ATOM 26162 N N . GLU A 1 96 ? -13.011 -11.054 13.682 1.00 0.00 96 GLU A N 16
ATOM 26163 C CA . GLU A 1 96 ? -13.715 -12.208 14.229 1.00 0.00 96 GLU A CA 16
ATOM 26164 C C . GLU A 1 96 ? -14.914 -12.575 13.360 1.00 0.00 96 GLU A C 16
ATOM 26165 O O . GLU A 1 96 ? -15.305 -13.739 13.283 1.00 0.00 96 GLU A O 16
ATOM 26177 N N . ASN A 1 97 ? -15.494 -11.573 12.709 1.00 0.00 97 ASN A N 16
ATOM 26178 C CA . ASN A 1 97 ? -16.650 -11.789 11.846 1.00 0.00 97 ASN A CA 16
ATOM 26179 C C . ASN A 1 97 ? -16.235 -12.451 10.536 1.00 0.00 97 ASN A C 16
ATOM 26180 O O . ASN A 1 97 ? -16.996 -13.219 9.947 1.00 0.00 97 ASN A O 16
ATOM 26191 N N . VAL A 1 98 ? -15.022 -12.147 10.084 1.00 0.00 98 VAL A N 16
ATOM 26192 C CA . VAL A 1 98 ? -14.504 -12.713 8.844 1.00 0.00 98 VAL A CA 16
ATOM 26193 C C . VAL A 1 98 ? -14.371 -14.229 8.945 1.00 0.00 98 VAL A C 16
ATOM 26194 O O . VAL A 1 98 ? -14.516 -14.942 7.954 1.00 0.00 98 VAL A O 16
ATOM 26207 N N . ASN A 1 99 ? -14.095 -14.714 10.152 1.00 0.00 99 ASN A N 16
ATOM 26208 C CA . ASN A 1 99 ? -13.943 -16.146 10.383 1.00 0.00 99 ASN A CA 16
ATOM 26209 C C . ASN A 1 99 ? -15.195 -16.903 9.951 1.00 0.00 99 ASN A C 16
ATOM 26210 O O . ASN A 1 99 ? -15.148 -17.743 9.052 1.00 0.00 99 ASN A O 16
ATOM 26221 N N . THR A 1 100 ? -16.316 -16.600 10.598 1.00 0.00 100 THR A N 16
ATOM 26222 C CA . THR A 1 100 ? -17.581 -17.251 10.283 1.00 0.00 100 THR A CA 16
ATOM 26223 C C . THR A 1 100 ? -17.978 -17.006 8.832 1.00 0.00 100 THR A C 16
ATOM 26224 O O . THR A 1 100 ? -18.795 -17.736 8.270 1.00 0.00 100 THR A O 16
ATOM 26235 N N . TYR A 1 101 ? -17.396 -15.975 8.230 1.00 0.00 101 TYR A N 16
ATOM 26236 C CA . TYR A 1 101 ? -17.691 -15.632 6.844 1.00 0.00 101 TYR A CA 16
ATOM 26237 C C . TYR A 1 101 ? -16.962 -16.568 5.884 1.00 0.00 101 TYR A C 16
ATOM 26238 O O . TYR A 1 101 ? -17.558 -17.109 4.953 1.00 0.00 101 TYR A O 16
ATOM 26256 N N . PHE A 1 102 ? -15.667 -16.753 6.119 1.00 0.00 102 PHE A N 16
ATOM 26257 C CA . PHE A 1 102 ? -14.854 -17.623 5.277 1.00 0.00 102 PHE A CA 16
ATOM 26258 C C . PHE A 1 102 ? -14.924 -19.069 5.760 1.00 0.00 102 PHE A C 16
ATOM 26259 O O . PHE A 1 102 ? -14.136 -19.915 5.337 1.00 0.00 102 PHE A O 16
ATOM 26276 N N . VAL A 1 103 ? -15.873 -19.344 6.649 1.00 0.00 103 VAL A N 16
ATOM 26277 C CA . VAL A 1 103 ? -16.047 -20.686 7.191 1.00 0.00 103 VAL A CA 16
ATOM 26278 C C . VAL A 1 103 ? -17.285 -21.358 6.606 1.00 0.00 103 VAL A C 16
ATOM 26279 O O . VAL A 1 103 ? -18.385 -20.809 6.659 1.00 0.00 103 VAL A O 16
ATOM 26292 N N . SER A 1 104 ? -17.097 -22.550 6.049 1.00 0.00 104 SER A N 16
ATOM 26293 C CA . SER A 1 104 ? -18.197 -23.297 5.451 1.00 0.00 104 SER A CA 16
ATOM 26294 C C . SER A 1 104 ? -18.890 -24.170 6.493 1.00 0.00 104 SER A C 16
ATOM 26295 O O . SER A 1 104 ? -18.508 -25.319 6.709 1.00 0.00 104 SER A O 16
ATOM 26303 N N . GLY A 1 105 ? -19.914 -23.615 7.135 1.00 0.00 105 GLY A N 16
ATOM 26304 C CA . GLY A 1 105 ? -20.644 -24.357 8.147 1.00 0.00 105 GLY A CA 16
ATOM 26305 C C . GLY A 1 105 ? -20.608 -23.679 9.502 1.00 0.00 105 GLY A C 16
ATOM 26306 O O . GLY A 1 105 ? -19.605 -23.083 9.895 1.00 0.00 105 GLY A O 16
ATOM 26310 N N . PRO A 1 106 ? -21.724 -23.765 10.241 1.00 0.00 106 PRO A N 16
ATOM 26311 C CA . PRO A 1 106 ? -21.841 -23.160 11.571 1.00 0.00 106 PRO A CA 16
ATOM 26312 C C . PRO A 1 106 ? -20.981 -23.872 12.610 1.00 0.00 106 PRO A C 16
ATOM 26313 O O . PRO A 1 106 ? -20.916 -23.456 13.767 1.00 0.00 106 PRO A O 16
ATOM 26324 N N . SER A 1 107 ? -20.321 -24.947 12.189 1.00 0.00 107 SER A N 16
ATOM 26325 C CA . SER A 1 107 ? -19.467 -25.719 13.084 1.00 0.00 107 SER A CA 16
ATOM 26326 C C . SER A 1 107 ? -18.538 -24.802 13.874 1.00 0.00 107 SER A C 16
ATOM 26327 O O . SER A 1 107 ? -17.630 -24.188 13.313 1.00 0.00 107 SER A O 16
ATOM 26335 N N . SER A 1 108 ? -18.773 -24.713 15.179 1.00 0.00 108 SER A N 16
ATOM 26336 C CA . SER A 1 108 ? -17.961 -23.869 16.047 1.00 0.00 108 SER A CA 16
ATOM 26337 C C . SER A 1 108 ? -17.261 -24.702 17.116 1.00 0.00 108 SER A C 16
ATOM 26338 O O . SER A 1 108 ? -17.678 -25.819 17.421 1.00 0.00 108 SER A O 16
ATOM 26346 N N . GLY A 1 109 ? -16.192 -24.150 17.682 1.00 0.00 109 GLY A N 16
ATOM 26347 C CA . GLY A 1 109 ? -15.450 -24.855 18.711 1.00 0.00 109 GLY A CA 16
ATOM 26348 C C . GLY A 1 109 ? -16.203 -24.922 20.026 1.00 0.00 109 GLY A C 16
ATOM 26349 O O . GLY A 1 109 ? -17.221 -24.254 20.200 1.00 0.00 109 GLY A O 16
ATOM 26353 N N . GLY A 1 1 ? -8.516 -31.404 -3.083 1.00 0.00 1 GLY A N 17
ATOM 26354 C CA . GLY A 1 1 ? -9.934 -31.248 -3.346 1.00 0.00 1 GLY A CA 17
ATOM 26355 C C . GLY A 1 1 ? -10.215 -30.205 -4.409 1.00 0.00 1 GLY A C 17
ATOM 26356 O O . GLY A 1 1 ? -10.438 -30.538 -5.573 1.00 0.00 1 GLY A O 17
ATOM 26360 N N . SER A 1 2 ? -10.206 -28.937 -4.009 1.00 0.00 2 SER A N 17
ATOM 26361 C CA . SER A 1 2 ? -10.467 -27.841 -4.935 1.00 0.00 2 SER A CA 17
ATOM 26362 C C . SER A 1 2 ? -9.530 -27.911 -6.137 1.00 0.00 2 SER A C 17
ATOM 26363 O O . SER A 1 2 ? -8.309 -27.931 -5.986 1.00 0.00 2 SER A O 17
ATOM 26371 N N . SER A 1 3 ? -10.113 -27.949 -7.331 1.00 0.00 3 SER A N 17
ATOM 26372 C CA . SER A 1 3 ? -9.332 -28.020 -8.561 1.00 0.00 3 SER A CA 17
ATOM 26373 C C . SER A 1 3 ? -10.136 -27.495 -9.746 1.00 0.00 3 SER A C 17
ATOM 26374 O O . SER A 1 3 ? -11.361 -27.401 -9.688 1.00 0.00 3 SER A O 17
ATOM 26382 N N . GLY A 1 4 ? -9.435 -27.153 -10.823 1.00 0.00 4 GLY A N 17
ATOM 26383 C CA . GLY A 1 4 ? -10.098 -26.640 -12.008 1.00 0.00 4 GLY A CA 17
ATOM 26384 C C . GLY A 1 4 ? -9.135 -26.398 -13.153 1.00 0.00 4 GLY A C 17
ATOM 26385 O O . GLY A 1 4 ? -8.533 -27.335 -13.676 1.00 0.00 4 GLY A O 17
ATOM 26389 N N . SER A 1 5 ? -8.989 -25.136 -13.544 1.00 0.00 5 SER A N 17
ATOM 26390 C CA . SER A 1 5 ? -8.096 -24.773 -14.638 1.00 0.00 5 SER A CA 17
ATOM 26391 C C . SER A 1 5 ? -8.093 -25.852 -15.717 1.00 0.00 5 SER A C 17
ATOM 26392 O O . SER A 1 5 ? -7.040 -26.220 -16.239 1.00 0.00 5 SER A O 17
ATOM 26400 N N . SER A 1 6 ? -9.278 -26.355 -16.046 1.00 0.00 6 SER A N 17
ATOM 26401 C CA . SER A 1 6 ? -9.413 -27.394 -17.060 1.00 0.00 6 SER A CA 17
ATOM 26402 C C . SER A 1 6 ? -10.744 -27.268 -17.794 1.00 0.00 6 SER A C 17
ATOM 26403 O O . SER A 1 6 ? -11.740 -26.823 -17.224 1.00 0.00 6 SER A O 17
ATOM 26411 N N . GLY A 1 7 ? -10.754 -27.664 -19.063 1.00 0.00 7 GLY A N 17
ATOM 26412 C CA . GLY A 1 7 ? -11.967 -27.588 -19.855 1.00 0.00 7 GLY A CA 17
ATOM 26413 C C . GLY A 1 7 ? -11.884 -26.535 -20.942 1.00 0.00 7 GLY A C 17
ATOM 26414 O O . GLY A 1 7 ? -10.919 -25.774 -21.007 1.00 0.00 7 GLY A O 17
ATOM 26418 N N . ARG A 1 8 ? -12.899 -26.491 -21.800 1.00 0.00 8 ARG A N 17
ATOM 26419 C CA . ARG A 1 8 ? -12.935 -25.526 -22.892 1.00 0.00 8 ARG A CA 17
ATOM 26420 C C . ARG A 1 8 ? -13.684 -24.263 -22.476 1.00 0.00 8 ARG A C 17
ATOM 26421 O O . ARG A 1 8 ? -14.631 -23.845 -23.142 1.00 0.00 8 ARG A O 17
ATOM 26442 N N . GLN A 1 9 ? -13.253 -23.662 -21.372 1.00 0.00 9 GLN A N 17
ATOM 26443 C CA . GLN A 1 9 ? -13.885 -22.448 -20.868 1.00 0.00 9 GLN A CA 17
ATOM 26444 C C . GLN A 1 9 ? -12.879 -21.304 -20.789 1.00 0.00 9 GLN A C 17
ATOM 26445 O O . GLN A 1 9 ? -11.676 -21.510 -20.949 1.00 0.00 9 GLN A O 17
ATOM 26459 N N . ARG A 1 10 ? -13.381 -20.098 -20.542 1.00 0.00 10 ARG A N 17
ATOM 26460 C CA . ARG A 1 10 ? -12.526 -18.921 -20.443 1.00 0.00 10 ARG A CA 17
ATOM 26461 C C . ARG A 1 10 ? -11.341 -19.185 -19.519 1.00 0.00 10 ARG A C 17
ATOM 26462 O O . ARG A 1 10 ? -11.267 -20.230 -18.872 1.00 0.00 10 ARG A O 17
ATOM 26483 N N . SER A 1 11 ? -10.417 -18.232 -19.463 1.00 0.00 11 SER A N 17
ATOM 26484 C CA . SER A 1 11 ? -9.233 -18.363 -18.621 1.00 0.00 11 SER A CA 17
ATOM 26485 C C . SER A 1 11 ? -9.263 -17.350 -17.480 1.00 0.00 11 SER A C 17
ATOM 26486 O O . SER A 1 11 ? -9.238 -16.140 -17.708 1.00 0.00 11 SER A O 17
ATOM 26494 N N . LEU A 1 12 ? -9.316 -17.854 -16.252 1.00 0.00 12 LEU A N 17
ATOM 26495 C CA . LEU A 1 12 ? -9.349 -16.995 -15.074 1.00 0.00 12 LEU A CA 17
ATOM 26496 C C . LEU A 1 12 ? -8.193 -16.000 -15.092 1.00 0.00 12 LEU A C 17
ATOM 26497 O O . LEU A 1 12 ? -7.256 -16.136 -15.880 1.00 0.00 12 LEU A O 17
ATOM 26513 N N . SER A 1 13 ? -8.264 -15.001 -14.219 1.00 0.00 13 SER A N 17
ATOM 26514 C CA . SER A 1 13 ? -7.224 -13.983 -14.136 1.00 0.00 13 SER A CA 17
ATOM 26515 C C . SER A 1 13 ? -6.667 -13.889 -12.718 1.00 0.00 13 SER A C 17
ATOM 26516 O O . SER A 1 13 ? -7.144 -14.563 -11.805 1.00 0.00 13 SER A O 17
ATOM 26524 N N . THR A 1 14 ? -5.652 -13.049 -12.542 1.00 0.00 14 THR A N 17
ATOM 26525 C CA . THR A 1 14 ? -5.028 -12.867 -11.238 1.00 0.00 14 THR A CA 17
ATOM 26526 C C . THR A 1 14 ? -4.446 -11.465 -11.098 1.00 0.00 14 THR A C 17
ATOM 26527 O O . THR A 1 14 ? -3.754 -10.977 -11.992 1.00 0.00 14 THR A O 17
ATOM 26538 N N . SER A 1 15 ? -4.730 -10.821 -9.970 1.00 0.00 15 SER A N 17
ATOM 26539 C CA . SER A 1 15 ? -4.236 -9.473 -9.714 1.00 0.00 15 SER A CA 17
ATOM 26540 C C . SER A 1 15 ? -2.746 -9.371 -10.026 1.00 0.00 15 SER A C 17
ATOM 26541 O O . SER A 1 15 ? -2.257 -8.322 -10.443 1.00 0.00 15 SER A O 17
ATOM 26549 N N . GLY A 1 16 ? -2.029 -10.472 -9.820 1.00 0.00 16 GLY A N 17
ATOM 26550 C CA . GLY A 1 16 ? -0.601 -10.487 -10.084 1.00 0.00 16 GLY A CA 17
ATOM 26551 C C . GLY A 1 16 ? 0.211 -9.982 -8.908 1.00 0.00 16 GLY A C 17
ATOM 26552 O O . GLY A 1 16 ? 0.648 -10.765 -8.065 1.00 0.00 16 GLY A O 17
ATOM 26556 N N . GLU A 1 17 ? 0.414 -8.669 -8.851 1.00 0.00 17 GLU A N 17
ATOM 26557 C CA . GLU A 1 17 ? 1.182 -8.062 -7.770 1.00 0.00 17 GLU A CA 17
ATOM 26558 C C . GLU A 1 17 ? 0.273 -7.679 -6.606 1.00 0.00 17 GLU A C 17
ATOM 26559 O O . GLU A 1 17 ? -0.952 -7.717 -6.722 1.00 0.00 17 GLU A O 17
ATOM 26571 N N . SER A 1 18 ? 0.882 -7.310 -5.484 1.00 0.00 18 SER A N 17
ATOM 26572 C CA . SER A 1 18 ? 0.129 -6.924 -4.296 1.00 0.00 18 SER A CA 17
ATOM 26573 C C . SER A 1 18 ? 0.679 -5.631 -3.701 1.00 0.00 18 SER A C 17
ATOM 26574 O O . SER A 1 18 ? 1.568 -4.999 -4.273 1.00 0.00 18 SER A O 17
ATOM 26582 N N . LEU A 1 19 ? 0.143 -5.243 -2.549 1.00 0.00 19 LEU A N 17
ATOM 26583 C CA . LEU A 1 19 ? 0.578 -4.025 -1.874 1.00 0.00 19 LEU A CA 17
ATOM 26584 C C . LEU A 1 19 ? 2.085 -3.834 -2.015 1.00 0.00 19 LEU A C 17
ATOM 26585 O O . LEU A 1 19 ? 2.549 -2.783 -2.458 1.00 0.00 19 LEU A O 17
ATOM 26601 N N . TYR A 1 20 ? 2.844 -4.857 -1.636 1.00 0.00 20 TYR A N 17
ATOM 26602 C CA . TYR A 1 20 ? 4.298 -4.801 -1.720 1.00 0.00 20 TYR A CA 17
ATOM 26603 C C . TYR A 1 20 ? 4.744 -3.956 -2.909 1.00 0.00 20 TYR A C 17
ATOM 26604 O O . TYR A 1 20 ? 5.637 -3.117 -2.790 1.00 0.00 20 TYR A O 17
ATOM 26622 N N . HIS A 1 21 ? 4.115 -4.185 -4.058 1.00 0.00 21 HIS A N 17
ATOM 26623 C CA . HIS A 1 21 ? 4.444 -3.444 -5.270 1.00 0.00 21 HIS A CA 17
ATOM 26624 C C . HIS A 1 21 ? 4.273 -1.944 -5.054 1.00 0.00 21 HIS A C 17
ATOM 26625 O O . HIS A 1 21 ? 5.161 -1.154 -5.378 1.00 0.00 21 HIS A O 17
ATOM 26639 N N . VAL A 1 22 ? 3.126 -1.557 -4.506 1.00 0.00 22 VAL A N 17
ATOM 26640 C CA . VAL A 1 22 ? 2.838 -0.151 -4.247 1.00 0.00 22 VAL A CA 17
ATOM 26641 C C . VAL A 1 22 ? 4.047 0.555 -3.644 1.00 0.00 22 VAL A C 17
ATOM 26642 O O . VAL A 1 22 ? 4.261 1.747 -3.872 1.00 0.00 22 VAL A O 17
ATOM 26655 N N . LEU A 1 23 ? 4.836 -0.187 -2.875 1.00 0.00 23 LEU A N 17
ATOM 26656 C CA . LEU A 1 23 ? 6.026 0.368 -2.239 1.00 0.00 23 LEU A CA 17
ATOM 26657 C C . LEU A 1 23 ? 7.263 0.133 -3.100 1.00 0.00 23 LEU A C 17
ATOM 26658 O O . LEU A 1 23 ? 7.938 1.078 -3.506 1.00 0.00 23 LEU A O 17
ATOM 26674 N N . GLY A 1 24 ? 7.553 -1.135 -3.377 1.00 0.00 24 GLY A N 17
ATOM 26675 C CA . GLY A 1 24 ? 8.707 -1.471 -4.190 1.00 0.00 24 GLY A CA 17
ATOM 26676 C C . GLY A 1 24 ? 9.382 -2.751 -3.738 1.00 0.00 24 GLY A C 17
ATOM 26677 O O . GLY A 1 24 ? 10.606 -2.875 -3.807 1.00 0.00 24 GLY A O 17
ATOM 26681 N N . LEU A 1 25 ? 8.584 -3.706 -3.272 1.00 0.00 25 LEU A N 17
ATOM 26682 C CA . LEU A 1 25 ? 9.111 -4.983 -2.805 1.00 0.00 25 LEU A CA 17
ATOM 26683 C C . LEU A 1 25 ? 8.286 -6.145 -3.349 1.00 0.00 25 LEU A C 17
ATOM 26684 O O . LEU A 1 25 ? 7.335 -5.943 -4.104 1.00 0.00 25 LEU A O 17
ATOM 26700 N N . ASP A 1 26 ? 8.655 -7.360 -2.959 1.00 0.00 26 ASP A N 17
ATOM 26701 C CA . ASP A 1 26 ? 7.947 -8.554 -3.405 1.00 0.00 26 ASP A CA 17
ATOM 26702 C C . ASP A 1 26 ? 7.419 -9.349 -2.214 1.00 0.00 26 ASP A C 17
ATOM 26703 O O . ASP A 1 26 ? 7.729 -9.043 -1.063 1.00 0.00 26 ASP A O 17
ATOM 26712 N N . LYS A 1 27 ? 6.617 -10.369 -2.500 1.00 0.00 27 LYS A N 17
ATOM 26713 C CA . LYS A 1 27 ? 6.044 -11.208 -1.454 1.00 0.00 27 LYS A CA 17
ATOM 26714 C C . LYS A 1 27 ? 7.129 -11.715 -0.509 1.00 0.00 27 LYS A C 17
ATOM 26715 O O . LYS A 1 27 ? 6.921 -11.800 0.701 1.00 0.00 27 LYS A O 17
ATOM 26734 N N . ASN A 1 28 ? 8.287 -12.050 -1.069 1.00 0.00 28 ASN A N 17
ATOM 26735 C CA . ASN A 1 28 ? 9.404 -12.548 -0.275 1.00 0.00 28 ASN A CA 17
ATOM 26736 C C . ASN A 1 28 ? 9.783 -11.551 0.816 1.00 0.00 28 ASN A C 17
ATOM 26737 O O . ASN A 1 28 ? 10.327 -11.928 1.854 1.00 0.00 28 ASN A O 17
ATOM 26748 N N . ALA A 1 29 ? 9.490 -10.277 0.575 1.00 0.00 29 ALA A N 17
ATOM 26749 C CA . ALA A 1 29 ? 9.796 -9.227 1.537 1.00 0.00 29 ALA A CA 17
ATOM 26750 C C . ALA A 1 29 ? 9.045 -9.445 2.846 1.00 0.00 29 ALA A C 17
ATOM 26751 O O . ALA A 1 29 ? 8.035 -10.148 2.885 1.00 0.00 29 ALA A O 17
ATOM 26758 N N . THR A 1 30 ? 9.545 -8.839 3.918 1.00 0.00 30 THR A N 17
ATOM 26759 C CA . THR A 1 30 ? 8.923 -8.968 5.230 1.00 0.00 30 THR A CA 17
ATOM 26760 C C . THR A 1 30 ? 8.614 -7.601 5.829 1.00 0.00 30 THR A C 17
ATOM 26761 O O . THR A 1 30 ? 9.181 -6.590 5.417 1.00 0.00 30 THR A O 17
ATOM 26772 N N . SER A 1 31 ? 7.713 -7.578 6.806 1.00 0.00 31 SER A N 17
ATOM 26773 C CA . SER A 1 31 ? 7.327 -6.334 7.461 1.00 0.00 31 SER A CA 17
ATOM 26774 C C . SER A 1 31 ? 8.549 -5.464 7.738 1.00 0.00 31 SER A C 17
ATOM 26775 O O . SER A 1 31 ? 8.507 -4.245 7.575 1.00 0.00 31 SER A O 17
ATOM 26783 N N . ASP A 1 32 ? 9.637 -6.100 8.158 1.00 0.00 32 ASP A N 17
ATOM 26784 C CA . ASP A 1 32 ? 10.873 -5.386 8.457 1.00 0.00 32 ASP A CA 17
ATOM 26785 C C . ASP A 1 32 ? 11.325 -4.557 7.259 1.00 0.00 32 ASP A C 17
ATOM 26786 O O . ASP A 1 32 ? 11.457 -3.336 7.350 1.00 0.00 32 ASP A O 17
ATOM 26795 N N . ASP A 1 33 ? 11.562 -5.228 6.137 1.00 0.00 33 ASP A N 17
ATOM 26796 C CA . ASP A 1 33 ? 12.000 -4.554 4.921 1.00 0.00 33 ASP A CA 17
ATOM 26797 C C . ASP A 1 33 ? 11.006 -3.471 4.512 1.00 0.00 33 ASP A C 17
ATOM 26798 O O . ASP A 1 33 ? 11.393 -2.344 4.202 1.00 0.00 33 ASP A O 17
ATOM 26807 N N . ILE A 1 34 ? 9.724 -3.821 4.512 1.00 0.00 34 ILE A N 17
ATOM 26808 C CA . ILE A 1 34 ? 8.675 -2.880 4.141 1.00 0.00 34 ILE A CA 17
ATOM 26809 C C . ILE A 1 34 ? 8.811 -1.573 4.916 1.00 0.00 34 ILE A C 17
ATOM 26810 O O . ILE A 1 34 ? 8.773 -0.488 4.335 1.00 0.00 34 ILE A O 17
ATOM 26826 N N . LYS A 1 35 ? 8.971 -1.684 6.230 1.00 0.00 35 LYS A N 17
ATOM 26827 C CA . LYS A 1 35 ? 9.116 -0.513 7.085 1.00 0.00 35 LYS A CA 17
ATOM 26828 C C . LYS A 1 35 ? 10.076 0.498 6.466 1.00 0.00 35 LYS A C 17
ATOM 26829 O O . LYS A 1 35 ? 9.896 1.708 6.606 1.00 0.00 35 LYS A O 17
ATOM 26848 N N . LYS A 1 36 ? 11.097 -0.006 5.780 1.00 0.00 36 LYS A N 17
ATOM 26849 C CA . LYS A 1 36 ? 12.084 0.852 5.136 1.00 0.00 36 LYS A CA 17
ATOM 26850 C C . LYS A 1 36 ? 11.509 1.495 3.879 1.00 0.00 36 LYS A C 17
ATOM 26851 O O . LYS A 1 36 ? 11.383 2.717 3.797 1.00 0.00 36 LYS A O 17
ATOM 26870 N N . SER A 1 37 ? 11.161 0.665 2.901 1.00 0.00 37 SER A N 17
ATOM 26871 C CA . SER A 1 37 ? 10.601 1.153 1.646 1.00 0.00 37 SER A CA 17
ATOM 26872 C C . SER A 1 37 ? 9.628 2.302 1.896 1.00 0.00 37 SER A C 17
ATOM 26873 O O . SER A 1 37 ? 9.594 3.276 1.145 1.00 0.00 37 SER A O 17
ATOM 26881 N N . TYR A 1 38 ? 8.838 2.178 2.957 1.00 0.00 38 TYR A N 17
ATOM 26882 C CA . TYR A 1 38 ? 7.862 3.204 3.306 1.00 0.00 38 TYR A CA 17
ATOM 26883 C C . TYR A 1 38 ? 8.554 4.515 3.665 1.00 0.00 38 TYR A C 17
ATOM 26884 O O . TYR A 1 38 ? 8.141 5.588 3.226 1.00 0.00 38 TYR A O 17
ATOM 26902 N N . ARG A 1 39 ? 9.609 4.419 4.467 1.00 0.00 39 ARG A N 17
ATOM 26903 C CA . ARG A 1 39 ? 10.359 5.597 4.886 1.00 0.00 39 ARG A CA 17
ATOM 26904 C C . ARG A 1 39 ? 10.697 6.481 3.690 1.00 0.00 39 ARG A C 17
ATOM 26905 O O . ARG A 1 39 ? 10.212 7.607 3.579 1.00 0.00 39 ARG A O 17
ATOM 26926 N N . LYS A 1 40 ? 11.533 5.964 2.795 1.00 0.00 40 LYS A N 17
ATOM 26927 C CA . LYS A 1 40 ? 11.936 6.705 1.606 1.00 0.00 40 LYS A CA 17
ATOM 26928 C C . LYS A 1 40 ? 10.717 7.202 0.836 1.00 0.00 40 LYS A C 17
ATOM 26929 O O . LYS A 1 40 ? 10.635 8.376 0.473 1.00 0.00 40 LYS A O 17
ATOM 26948 N N . LEU A 1 41 ? 9.771 6.302 0.590 1.00 0.00 41 LEU A N 17
ATOM 26949 C CA . LEU A 1 41 ? 8.555 6.649 -0.137 1.00 0.00 41 LEU A CA 17
ATOM 26950 C C . LEU A 1 41 ? 7.699 7.622 0.668 1.00 0.00 41 LEU A C 17
ATOM 26951 O O . LEU A 1 41 ? 6.727 8.178 0.158 1.00 0.00 41 LEU A O 17
ATOM 26967 N N . ALA A 1 42 ? 8.069 7.824 1.929 1.00 0.00 42 ALA A N 17
ATOM 26968 C CA . ALA A 1 42 ? 7.338 8.733 2.803 1.00 0.00 42 ALA A CA 17
ATOM 26969 C C . ALA A 1 42 ? 7.914 10.143 2.734 1.00 0.00 42 ALA A C 17
ATOM 26970 O O . ALA A 1 42 ? 7.212 11.125 2.980 1.00 0.00 42 ALA A O 17
ATOM 26977 N N . LEU A 1 43 ? 9.197 10.238 2.400 1.00 0.00 43 LEU A N 17
ATOM 26978 C CA . LEU A 1 43 ? 9.868 11.529 2.300 1.00 0.00 43 LEU A CA 17
ATOM 26979 C C . LEU A 1 43 ? 9.615 12.170 0.939 1.00 0.00 43 LEU A C 17
ATOM 26980 O O . LEU A 1 43 ? 9.653 13.393 0.800 1.00 0.00 43 LEU A O 17
ATOM 26996 N N . LYS A 1 44 ? 9.354 11.337 -0.062 1.00 0.00 44 LYS A N 17
ATOM 26997 C CA . LYS A 1 44 ? 9.091 11.821 -1.412 1.00 0.00 44 LYS A CA 17
ATOM 26998 C C . LYS A 1 44 ? 7.633 12.244 -1.564 1.00 0.00 44 LYS A C 17
ATOM 26999 O O . LYS A 1 44 ? 7.331 13.240 -2.221 1.00 0.00 44 LYS A O 17
ATOM 27018 N N . TYR A 1 45 ? 6.734 11.482 -0.951 1.00 0.00 45 TYR A N 17
ATOM 27019 C CA . TYR A 1 45 ? 5.308 11.778 -1.019 1.00 0.00 45 TYR A CA 17
ATOM 27020 C C . TYR A 1 45 ? 4.854 12.557 0.212 1.00 0.00 45 TYR A C 17
ATOM 27021 O O . TYR A 1 45 ? 3.710 12.435 0.651 1.00 0.00 45 TYR A O 17
ATOM 27039 N N . HIS A 1 46 ? 5.759 13.359 0.764 1.00 0.00 46 HIS A N 17
ATOM 27040 C CA . HIS A 1 46 ? 5.453 14.160 1.944 1.00 0.00 46 HIS A CA 17
ATOM 27041 C C . HIS A 1 46 ? 4.564 15.345 1.580 1.00 0.00 46 HIS A C 17
ATOM 27042 O O . HIS A 1 46 ? 4.730 15.980 0.538 1.00 0.00 46 HIS A O 17
ATOM 27056 N N . PRO A 1 47 ? 3.597 15.651 2.457 1.00 0.00 47 PRO A N 17
ATOM 27057 C CA . PRO A 1 47 ? 2.662 16.761 2.249 1.00 0.00 47 PRO A CA 17
ATOM 27058 C C . PRO A 1 47 ? 3.341 18.121 2.373 1.00 0.00 47 PRO A C 17
ATOM 27059 O O . PRO A 1 47 ? 2.868 19.115 1.821 1.00 0.00 47 PRO A O 17
ATOM 27070 N N . ASP A 1 48 ? 4.451 18.159 3.101 1.00 0.00 48 ASP A N 17
ATOM 27071 C CA . ASP A 1 48 ? 5.196 19.397 3.297 1.00 0.00 48 ASP A CA 17
ATOM 27072 C C . ASP A 1 48 ? 6.115 19.671 2.111 1.00 0.00 48 ASP A C 17
ATOM 27073 O O . ASP A 1 48 ? 6.331 20.823 1.731 1.00 0.00 48 ASP A O 17
ATOM 27082 N N . LYS A 1 49 ? 6.656 18.606 1.529 1.00 0.00 49 LYS A N 17
ATOM 27083 C CA . LYS A 1 49 ? 7.553 18.730 0.386 1.00 0.00 49 LYS A CA 17
ATOM 27084 C C . LYS A 1 49 ? 6.805 19.250 -0.837 1.00 0.00 49 LYS A C 17
ATOM 27085 O O . LYS A 1 49 ? 7.296 20.123 -1.552 1.00 0.00 49 LYS A O 17
ATOM 27104 N N . ASN A 1 50 ? 5.614 18.709 -1.072 1.00 0.00 50 ASN A N 17
ATOM 27105 C CA . ASN A 1 50 ? 4.798 19.119 -2.209 1.00 0.00 50 ASN A CA 17
ATOM 27106 C C . ASN A 1 50 ? 3.864 20.262 -1.824 1.00 0.00 50 ASN A C 17
ATOM 27107 O O . ASN A 1 50 ? 3.048 20.149 -0.908 1.00 0.00 50 ASN A O 17
ATOM 27118 N N . PRO A 1 51 ? 3.984 21.391 -2.538 1.00 0.00 51 PRO A N 17
ATOM 27119 C CA . PRO A 1 51 ? 3.158 22.576 -2.291 1.00 0.00 51 PRO A CA 17
ATOM 27120 C C . PRO A 1 51 ? 1.702 22.362 -2.690 1.00 0.00 51 PRO A C 17
ATOM 27121 O O . PRO A 1 51 ? 1.369 22.353 -3.875 1.00 0.00 51 PRO A O 17
ATOM 27132 N N . ASP A 1 52 ? 0.839 22.191 -1.695 1.00 0.00 52 ASP A N 17
ATOM 27133 C CA . ASP A 1 52 ? -0.582 21.978 -1.943 1.00 0.00 52 ASP A CA 17
ATOM 27134 C C . ASP A 1 52 ? -0.796 21.156 -3.210 1.00 0.00 52 ASP A C 17
ATOM 27135 O O . ASP A 1 52 ? -1.527 21.565 -4.111 1.00 0.00 52 ASP A O 17
ATOM 27144 N N . ASN A 1 53 ? -0.151 19.996 -3.272 1.00 0.00 53 ASN A N 17
ATOM 27145 C CA . ASN A 1 53 ? -0.269 19.116 -4.429 1.00 0.00 53 ASN A CA 17
ATOM 27146 C C . ASN A 1 53 ? -1.156 17.916 -4.113 1.00 0.00 53 ASN A C 17
ATOM 27147 O O . ASN A 1 53 ? -0.878 17.129 -3.207 1.00 0.00 53 ASN A O 17
ATOM 27158 N N . PRO A 1 54 ? -2.249 17.771 -4.876 1.00 0.00 54 PRO A N 17
ATOM 27159 C CA . PRO A 1 54 ? -3.199 16.668 -4.697 1.00 0.00 54 PRO A CA 17
ATOM 27160 C C . PRO A 1 54 ? -2.611 15.324 -5.111 1.00 0.00 54 PRO A C 17
ATOM 27161 O O . PRO A 1 54 ? -2.774 14.324 -4.412 1.00 0.00 54 PRO A O 17
ATOM 27172 N N . GLU A 1 55 ? -1.927 15.308 -6.250 1.00 0.00 55 GLU A N 17
ATOM 27173 C CA . GLU A 1 55 ? -1.315 14.085 -6.756 1.00 0.00 55 GLU A CA 17
ATOM 27174 C C . GLU A 1 55 ? -0.424 13.443 -5.697 1.00 0.00 55 GLU A C 17
ATOM 27175 O O . GLU A 1 55 ? -0.411 12.223 -5.537 1.00 0.00 55 GLU A O 17
ATOM 27187 N N . ALA A 1 56 ? 0.320 14.275 -4.975 1.00 0.00 56 ALA A N 17
ATOM 27188 C CA . ALA A 1 56 ? 1.213 13.790 -3.930 1.00 0.00 56 ALA A CA 17
ATOM 27189 C C . ALA A 1 56 ? 0.434 13.081 -2.828 1.00 0.00 56 ALA A C 17
ATOM 27190 O O . ALA A 1 56 ? 0.669 11.907 -2.545 1.00 0.00 56 ALA A O 17
ATOM 27197 N N . ALA A 1 57 ? -0.494 13.803 -2.207 1.00 0.00 57 ALA A N 17
ATOM 27198 C CA . ALA A 1 57 ? -1.309 13.241 -1.136 1.00 0.00 57 ALA A CA 17
ATOM 27199 C C . ALA A 1 57 ? -2.055 11.998 -1.608 1.00 0.00 57 ALA A C 17
ATOM 27200 O O . ALA A 1 57 ? -2.068 10.974 -0.926 1.00 0.00 57 ALA A O 17
ATOM 27207 N N . ASP A 1 58 ? -2.676 12.096 -2.779 1.00 0.00 58 ASP A N 17
ATOM 27208 C CA . ASP A 1 58 ? -3.425 10.979 -3.342 1.00 0.00 58 ASP A CA 17
ATOM 27209 C C . ASP A 1 58 ? -2.594 9.700 -3.318 1.00 0.00 58 ASP A C 17
ATOM 27210 O O . ASP A 1 58 ? -3.122 8.607 -3.111 1.00 0.00 58 ASP A O 17
ATOM 27219 N N . LYS A 1 59 ? -1.291 9.843 -3.531 1.00 0.00 59 LYS A N 17
ATOM 27220 C CA . LYS A 1 59 ? -0.385 8.701 -3.534 1.00 0.00 59 LYS A CA 17
ATOM 27221 C C . LYS A 1 59 ? 0.080 8.371 -2.119 1.00 0.00 59 LYS A C 17
ATOM 27222 O O . LYS A 1 59 ? 0.179 7.203 -1.744 1.00 0.00 59 LYS A O 17
ATOM 27241 N N . PHE A 1 60 ? 0.361 9.408 -1.337 1.00 0.00 60 PHE A N 17
ATOM 27242 C CA . PHE A 1 60 ? 0.815 9.229 0.038 1.00 0.00 60 PHE A CA 17
ATOM 27243 C C . PHE A 1 60 ? -0.153 8.344 0.818 1.00 0.00 60 PHE A C 17
ATOM 27244 O O . PHE A 1 60 ? 0.262 7.440 1.545 1.00 0.00 60 PHE A O 17
ATOM 27261 N N . LYS A 1 61 ? -1.445 8.610 0.663 1.00 0.00 61 LYS A N 17
ATOM 27262 C CA . LYS A 1 61 ? -2.474 7.839 1.351 1.00 0.00 61 LYS A CA 17
ATOM 27263 C C . LYS A 1 61 ? -2.377 6.360 0.992 1.00 0.00 61 LYS A C 17
ATOM 27264 O O . LYS A 1 61 ? -2.754 5.494 1.781 1.00 0.00 61 LYS A O 17
ATOM 27283 N N . GLU A 1 62 ? -1.867 6.078 -0.203 1.00 0.00 62 GLU A N 17
ATOM 27284 C CA . GLU A 1 62 ? -1.720 4.703 -0.666 1.00 0.00 62 GLU A CA 17
ATOM 27285 C C . GLU A 1 62 ? -0.487 4.049 -0.048 1.00 0.00 62 GLU A C 17
ATOM 27286 O O . GLU A 1 62 ? -0.500 2.863 0.282 1.00 0.00 62 GLU A O 17
ATOM 27298 N N . ILE A 1 63 ? 0.575 4.832 0.105 1.00 0.00 63 ILE A N 17
ATOM 27299 C CA . ILE A 1 63 ? 1.816 4.331 0.684 1.00 0.00 63 ILE A CA 17
ATOM 27300 C C . ILE A 1 63 ? 1.619 3.927 2.141 1.00 0.00 63 ILE A C 17
ATOM 27301 O O . ILE A 1 63 ? 1.905 2.794 2.526 1.00 0.00 63 ILE A O 17
ATOM 27317 N N . ASN A 1 64 ? 1.127 4.862 2.947 1.00 0.00 64 ASN A N 17
ATOM 27318 C CA . ASN A 1 64 ? 0.890 4.604 4.363 1.00 0.00 64 ASN A CA 17
ATOM 27319 C C . ASN A 1 64 ? -0.060 3.424 4.549 1.00 0.00 64 ASN A C 17
ATOM 27320 O O . ASN A 1 64 ? 0.223 2.501 5.311 1.00 0.00 64 ASN A O 17
ATOM 27331 N N . ASN A 1 65 ? -1.187 3.463 3.846 1.00 0.00 65 ASN A N 17
ATOM 27332 C CA . ASN A 1 65 ? -2.179 2.398 3.933 1.00 0.00 65 ASN A CA 17
ATOM 27333 C C . ASN A 1 65 ? -1.526 1.030 3.759 1.00 0.00 65 ASN A C 17
ATOM 27334 O O . ASN A 1 65 ? -1.598 0.179 4.645 1.00 0.00 65 ASN A O 17
ATOM 27345 N N . ALA A 1 66 ? -0.888 0.827 2.611 1.00 0.00 66 ALA A N 17
ATOM 27346 C CA . ALA A 1 66 ? -0.220 -0.435 2.321 1.00 0.00 66 ALA A CA 17
ATOM 27347 C C . ALA A 1 66 ? 0.801 -0.776 3.401 1.00 0.00 66 ALA A C 17
ATOM 27348 O O . ALA A 1 66 ? 0.626 -1.734 4.155 1.00 0.00 66 ALA A O 17
ATOM 27355 N N . HIS A 1 67 ? 1.869 0.013 3.471 1.00 0.00 67 HIS A N 17
ATOM 27356 C CA . HIS A 1 67 ? 2.919 -0.206 4.460 1.00 0.00 67 HIS A CA 17
ATOM 27357 C C . HIS A 1 67 ? 2.322 -0.603 5.807 1.00 0.00 67 HIS A C 17
ATOM 27358 O O . HIS A 1 67 ? 2.905 -1.396 6.545 1.00 0.00 67 HIS A O 17
ATOM 27372 N N . ALA A 1 68 ? 1.157 -0.045 6.120 1.00 0.00 68 ALA A N 17
ATOM 27373 C CA . ALA A 1 68 ? 0.482 -0.341 7.377 1.00 0.00 68 ALA A CA 17
ATOM 27374 C C . ALA A 1 68 ? -0.046 -1.772 7.393 1.00 0.00 68 ALA A C 17
ATOM 27375 O O . ALA A 1 68 ? 0.307 -2.564 8.267 1.00 0.00 68 ALA A O 17
ATOM 27382 N N . ILE A 1 69 ? -0.893 -2.095 6.421 1.00 0.00 69 ILE A N 17
ATOM 27383 C CA . ILE A 1 69 ? -1.468 -3.431 6.324 1.00 0.00 69 ILE A CA 17
ATOM 27384 C C . ILE A 1 69 ? -0.379 -4.495 6.249 1.00 0.00 69 ILE A C 17
ATOM 27385 O O . ILE A 1 69 ? -0.520 -5.585 6.807 1.00 0.00 69 ILE A O 17
ATOM 27401 N N . LEU A 1 70 ? 0.709 -4.172 5.559 1.00 0.00 70 LEU A N 17
ATOM 27402 C CA . LEU A 1 70 ? 1.826 -5.100 5.413 1.00 0.00 70 LEU A CA 17
ATOM 27403 C C . LEU A 1 70 ? 2.670 -5.141 6.683 1.00 0.00 70 LEU A C 17
ATOM 27404 O O . LEU A 1 70 ? 2.724 -6.159 7.373 1.00 0.00 70 LEU A O 17
ATOM 27420 N N . THR A 1 71 ? 3.327 -4.026 6.987 1.00 0.00 71 THR A N 17
ATOM 27421 C CA . THR A 1 71 ? 4.167 -3.933 8.174 1.00 0.00 71 THR A CA 17
ATOM 27422 C C . THR A 1 71 ? 3.440 -4.463 9.405 1.00 0.00 71 THR A C 17
ATOM 27423 O O . THR A 1 71 ? 4.068 -4.867 10.383 1.00 0.00 71 THR A O 17
ATOM 27434 N N . ASP A 1 72 ? 2.112 -4.458 9.350 1.00 0.00 72 ASP A N 17
ATOM 27435 C CA . ASP A 1 72 ? 1.299 -4.940 10.460 1.00 0.00 72 ASP A CA 17
ATOM 27436 C C . ASP A 1 72 ? 1.197 -6.462 10.438 1.00 0.00 72 ASP A C 17
ATOM 27437 O O . ASP A 1 72 ? 1.641 -7.110 9.492 1.00 0.00 72 ASP A O 17
ATOM 27446 N N . ALA A 1 73 ? 0.609 -7.025 11.489 1.00 0.00 73 ALA A N 17
ATOM 27447 C CA . ALA A 1 73 ? 0.448 -8.470 11.590 1.00 0.00 73 ALA A CA 17
ATOM 27448 C C . ALA A 1 73 ? -1.022 -8.866 11.500 1.00 0.00 73 ALA A C 17
ATOM 27449 O O . ALA A 1 73 ? -1.406 -9.685 10.664 1.00 0.00 73 ALA A O 17
ATOM 27456 N N . THR A 1 74 ? -1.842 -8.280 12.367 1.00 0.00 74 THR A N 17
ATOM 27457 C CA . THR A 1 74 ? -3.270 -8.573 12.386 1.00 0.00 74 THR A CA 17
ATOM 27458 C C . THR A 1 74 ? -3.886 -8.398 11.003 1.00 0.00 74 THR A C 17
ATOM 27459 O O . THR A 1 74 ? -4.703 -9.210 10.568 1.00 0.00 74 THR A O 17
ATOM 27470 N N . LYS A 1 75 ? -3.489 -7.333 10.315 1.00 0.00 75 LYS A N 17
ATOM 27471 C CA . LYS A 1 75 ? -4.001 -7.051 8.979 1.00 0.00 75 LYS A CA 17
ATOM 27472 C C . LYS A 1 75 ? -3.235 -7.844 7.924 1.00 0.00 75 LYS A C 17
ATOM 27473 O O . LYS A 1 75 ? -3.831 -8.554 7.115 1.00 0.00 75 LYS A O 17
ATOM 27492 N N . ARG A 1 76 ? -1.912 -7.718 7.941 1.00 0.00 76 ARG A N 17
ATOM 27493 C CA . ARG A 1 76 ? -1.066 -8.423 6.987 1.00 0.00 76 ARG A CA 17
ATOM 27494 C C . ARG A 1 76 ? -1.487 -9.884 6.862 1.00 0.00 76 ARG A C 17
ATOM 27495 O O . ARG A 1 76 ? -1.621 -10.410 5.758 1.00 0.00 76 ARG A O 17
ATOM 27516 N N . ASN A 1 77 ? -1.695 -10.534 8.002 1.00 0.00 77 ASN A N 17
ATOM 27517 C CA . ASN A 1 77 ? -2.100 -11.935 8.021 1.00 0.00 77 ASN A CA 17
ATOM 27518 C C . ASN A 1 77 ? -3.384 -12.141 7.222 1.00 0.00 77 ASN A C 17
ATOM 27519 O O . ASN A 1 77 ? -3.492 -13.081 6.434 1.00 0.00 77 ASN A O 17
ATOM 27530 N N . ILE A 1 78 ? -4.352 -11.255 7.431 1.00 0.00 78 ILE A N 17
ATOM 27531 C CA . ILE A 1 78 ? -5.627 -11.339 6.730 1.00 0.00 78 ILE A CA 17
ATOM 27532 C C . ILE A 1 78 ? -5.436 -11.198 5.223 1.00 0.00 78 ILE A C 17
ATOM 27533 O O . ILE A 1 78 ? -5.764 -12.105 4.458 1.00 0.00 78 ILE A O 17
ATOM 27549 N N . TYR A 1 79 ? -4.901 -10.057 4.804 1.00 0.00 79 TYR A N 17
ATOM 27550 C CA . TYR A 1 79 ? -4.666 -9.797 3.389 1.00 0.00 79 TYR A CA 17
ATOM 27551 C C . TYR A 1 79 ? -3.893 -10.945 2.745 1.00 0.00 79 TYR A C 17
ATOM 27552 O O . TYR A 1 79 ? -4.044 -11.218 1.554 1.00 0.00 79 TYR A O 17
ATOM 27570 N N . ASP A 1 80 ? -3.067 -11.613 3.542 1.00 0.00 80 ASP A N 17
ATOM 27571 C CA . ASP A 1 80 ? -2.271 -12.733 3.052 1.00 0.00 80 ASP A CA 17
ATOM 27572 C C . ASP A 1 80 ? -3.159 -13.930 2.730 1.00 0.00 80 ASP A C 17
ATOM 27573 O O . ASP A 1 80 ? -3.170 -14.424 1.602 1.00 0.00 80 ASP A O 17
ATOM 27582 N N . LYS A 1 81 ? -3.903 -14.395 3.729 1.00 0.00 81 LYS A N 17
ATOM 27583 C CA . LYS A 1 81 ? -4.795 -15.535 3.553 1.00 0.00 81 LYS A CA 17
ATOM 27584 C C . LYS A 1 81 ? -6.036 -15.137 2.761 1.00 0.00 81 LYS A C 17
ATOM 27585 O O . LYS A 1 81 ? -6.332 -15.721 1.719 1.00 0.00 81 LYS A O 17
ATOM 27604 N N . TYR A 1 82 ? -6.758 -14.141 3.262 1.00 0.00 82 TYR A N 17
ATOM 27605 C CA . TYR A 1 82 ? -7.968 -13.666 2.602 1.00 0.00 82 TYR A CA 17
ATOM 27606 C C . TYR A 1 82 ? -7.626 -12.738 1.440 1.00 0.00 82 TYR A C 17
ATOM 27607 O O . TYR A 1 82 ? -7.759 -13.109 0.274 1.00 0.00 82 TYR A O 17
ATOM 27625 N N . GLY A 1 83 ? -7.184 -11.528 1.768 1.00 0.00 83 GLY A N 17
ATOM 27626 C CA . GLY A 1 83 ? -6.829 -10.564 0.742 1.00 0.00 83 GLY A CA 17
ATOM 27627 C C . GLY A 1 83 ? -7.835 -9.436 0.634 1.00 0.00 83 GLY A C 17
ATOM 27628 O O . GLY A 1 83 ? -8.328 -8.935 1.645 1.00 0.00 83 GLY A O 17
ATOM 27632 N N . SER A 1 84 ? -8.139 -9.032 -0.596 1.00 0.00 84 SER A N 17
ATOM 27633 C CA . SER A 1 84 ? -9.089 -7.951 -0.832 1.00 0.00 84 SER A CA 17
ATOM 27634 C C . SER A 1 84 ? -10.418 -8.233 -0.137 1.00 0.00 84 SER A C 17
ATOM 27635 O O . SER A 1 84 ? -10.939 -7.392 0.597 1.00 0.00 84 SER A O 17
ATOM 27643 N N . LEU A 1 85 ? -10.961 -9.422 -0.374 1.00 0.00 85 LEU A N 17
ATOM 27644 C CA . LEU A 1 85 ? -12.229 -9.817 0.228 1.00 0.00 85 LEU A CA 17
ATOM 27645 C C . LEU A 1 85 ? -12.146 -9.774 1.751 1.00 0.00 85 LEU A C 17
ATOM 27646 O O . LEU A 1 85 ? -13.035 -9.246 2.417 1.00 0.00 85 LEU A O 17
ATOM 27662 N N . GLY A 1 86 ? -11.069 -10.332 2.295 1.00 0.00 86 GLY A N 17
ATOM 27663 C CA . GLY A 1 86 ? -10.888 -10.345 3.735 1.00 0.00 86 GLY A CA 17
ATOM 27664 C C . GLY A 1 86 ? -10.994 -8.962 4.346 1.00 0.00 86 GLY A C 17
ATOM 27665 O O . GLY A 1 86 ? -11.785 -8.739 5.263 1.00 0.00 86 GLY A O 17
ATOM 27669 N N . LEU A 1 87 ? -10.195 -8.030 3.838 1.00 0.00 87 LEU A N 17
ATOM 27670 C CA . LEU A 1 87 ? -10.201 -6.660 4.340 1.00 0.00 87 LEU A CA 17
ATOM 27671 C C . LEU A 1 87 ? -11.575 -6.021 4.161 1.00 0.00 87 LEU A C 17
ATOM 27672 O O . LEU A 1 87 ? -12.158 -5.504 5.114 1.00 0.00 87 LEU A O 17
ATOM 27688 N N . TYR A 1 88 ? -12.086 -6.062 2.936 1.00 0.00 88 TYR A N 17
ATOM 27689 C CA . TYR A 1 88 ? -13.391 -5.487 2.632 1.00 0.00 88 TYR A CA 17
ATOM 27690 C C . TYR A 1 88 ? -14.376 -5.741 3.769 1.00 0.00 88 TYR A C 17
ATOM 27691 O O . TYR A 1 88 ? -14.893 -4.805 4.379 1.00 0.00 88 TYR A O 17
ATOM 27709 N N . VAL A 1 89 ? -14.630 -7.015 4.050 1.00 0.00 89 VAL A N 17
ATOM 27710 C CA . VAL A 1 89 ? -15.551 -7.395 5.114 1.00 0.00 89 VAL A CA 17
ATOM 27711 C C . VAL A 1 89 ? -15.067 -6.887 6.467 1.00 0.00 89 VAL A C 17
ATOM 27712 O O . VAL A 1 89 ? -15.836 -6.315 7.239 1.00 0.00 89 VAL A O 17
ATOM 27725 N N . ALA A 1 90 ? -13.785 -7.100 6.749 1.00 0.00 90 ALA A N 17
ATOM 27726 C CA . ALA A 1 90 ? -13.197 -6.661 8.008 1.00 0.00 90 ALA A CA 17
ATOM 27727 C C . ALA A 1 90 ? -13.546 -5.206 8.300 1.00 0.00 90 ALA A C 17
ATOM 27728 O O . ALA A 1 90 ? -13.895 -4.856 9.427 1.00 0.00 90 ALA A O 17
ATOM 27735 N N . GLU A 1 91 ? -13.448 -4.362 7.277 1.00 0.00 91 GLU A N 17
ATOM 27736 C CA . GLU A 1 91 ? -13.753 -2.944 7.426 1.00 0.00 91 GLU A CA 17
ATOM 27737 C C . GLU A 1 91 ? -15.243 -2.731 7.677 1.00 0.00 91 GLU A C 17
ATOM 27738 O O . GLU A 1 91 ? -15.633 -1.854 8.448 1.00 0.00 91 GLU A O 17
ATOM 27750 N N . GLN A 1 92 ? -16.069 -3.538 7.020 1.00 0.00 92 GLN A N 17
ATOM 27751 C CA . GLN A 1 92 ? -17.516 -3.437 7.171 1.00 0.00 92 GLN A CA 17
ATOM 27752 C C . GLN A 1 92 ? -17.936 -3.735 8.607 1.00 0.00 92 GLN A C 17
ATOM 27753 O O . GLN A 1 92 ? -18.682 -2.970 9.218 1.00 0.00 92 GLN A O 17
ATOM 27767 N N . PHE A 1 93 ? -17.451 -4.852 9.140 1.00 0.00 93 PHE A N 17
ATOM 27768 C CA . PHE A 1 93 ? -17.777 -5.252 10.504 1.00 0.00 93 PHE A CA 17
ATOM 27769 C C . PHE A 1 93 ? -16.534 -5.233 11.388 1.00 0.00 93 PHE A C 17
ATOM 27770 O O . PHE A 1 93 ? -16.395 -4.380 12.264 1.00 0.00 93 PHE A O 17
ATOM 27787 N N . GLY A 1 94 ? -15.632 -6.181 11.152 1.00 0.00 94 GLY A N 17
ATOM 27788 C CA . GLY A 1 94 ? -14.412 -6.256 11.935 1.00 0.00 94 GLY A CA 17
ATOM 27789 C C . GLY A 1 94 ? -13.636 -7.533 11.678 1.00 0.00 94 GLY A C 17
ATOM 27790 O O . GLY A 1 94 ? -14.225 -8.599 11.502 1.00 0.00 94 GLY A O 17
ATOM 27794 N N . GLU A 1 95 ? -12.312 -7.424 11.654 1.00 0.00 95 GLU A N 17
ATOM 27795 C CA . GLU A 1 95 ? -11.455 -8.579 11.414 1.00 0.00 95 GLU A CA 17
ATOM 27796 C C . GLU A 1 95 ? -11.977 -9.807 12.154 1.00 0.00 95 GLU A C 17
ATOM 27797 O O . GLU A 1 95 ? -11.902 -10.926 11.649 1.00 0.00 95 GLU A O 17
ATOM 27809 N N . GLU A 1 96 ? -12.506 -9.587 13.354 1.00 0.00 96 GLU A N 17
ATOM 27810 C CA . GLU A 1 96 ? -13.039 -10.676 14.164 1.00 0.00 96 GLU A CA 17
ATOM 27811 C C . GLU A 1 96 ? -14.291 -11.269 13.523 1.00 0.00 96 GLU A C 17
ATOM 27812 O O . GLU A 1 96 ? -14.475 -12.485 13.504 1.00 0.00 96 GLU A O 17
ATOM 27824 N N . ASN A 1 97 ? -15.148 -10.399 12.998 1.00 0.00 97 ASN A N 17
ATOM 27825 C CA . ASN A 1 97 ? -16.384 -10.835 12.357 1.00 0.00 97 ASN A CA 17
ATOM 27826 C C . ASN A 1 97 ? -16.087 -11.634 11.092 1.00 0.00 97 ASN A C 17
ATOM 27827 O O . ASN A 1 97 ? -16.827 -12.551 10.736 1.00 0.00 97 ASN A O 17
ATOM 27838 N N . VAL A 1 98 ? -14.998 -11.280 10.416 1.00 0.00 98 VAL A N 17
ATOM 27839 C CA . VAL A 1 98 ? -14.602 -11.965 9.192 1.00 0.00 98 VAL A CA 17
ATOM 27840 C C . VAL A 1 98 ? -14.291 -13.433 9.459 1.00 0.00 98 VAL A C 17
ATOM 27841 O O . VAL A 1 98 ? -14.431 -14.278 8.576 1.00 0.00 98 VAL A O 17
ATOM 27854 N N . ASN A 1 99 ? -13.869 -13.729 10.684 1.00 0.00 99 ASN A N 17
ATOM 27855 C CA . ASN A 1 99 ? -13.538 -15.097 11.068 1.00 0.00 99 ASN A CA 17
ATOM 27856 C C . ASN A 1 99 ? -14.758 -16.005 10.951 1.00 0.00 99 ASN A C 17
ATOM 27857 O O . ASN A 1 99 ? -14.696 -17.071 10.337 1.00 0.00 99 ASN A O 17
ATOM 27868 N N . THR A 1 100 ? -15.868 -15.576 11.543 1.00 0.00 100 THR A N 17
ATOM 27869 C CA . THR A 1 100 ? -17.103 -16.350 11.505 1.00 0.00 100 THR A CA 17
ATOM 27870 C C . THR A 1 100 ? -17.716 -16.340 10.109 1.00 0.00 100 THR A C 17
ATOM 27871 O O . THR A 1 100 ? -18.485 -17.232 9.753 1.00 0.00 100 THR A O 17
ATOM 27882 N N . TYR A 1 101 ? -17.369 -15.327 9.323 1.00 0.00 101 TYR A N 17
ATOM 27883 C CA . TYR A 1 101 ? -17.887 -15.201 7.966 1.00 0.00 101 TYR A CA 17
ATOM 27884 C C . TYR A 1 101 ? -17.230 -16.215 7.036 1.00 0.00 101 TYR A C 17
ATOM 27885 O O . TYR A 1 101 ? -17.857 -16.718 6.103 1.00 0.00 101 TYR A O 17
ATOM 27903 N N . PHE A 1 102 ? -15.961 -16.512 7.296 1.00 0.00 102 PHE A N 17
ATOM 27904 C CA . PHE A 1 102 ? -15.216 -17.466 6.483 1.00 0.00 102 PHE A CA 17
ATOM 27905 C C . PHE A 1 102 ? -15.538 -18.900 6.895 1.00 0.00 102 PHE A C 17
ATOM 27906 O O . PHE A 1 102 ? -15.778 -19.762 6.050 1.00 0.00 102 PHE A O 17
ATOM 27923 N N . VAL A 1 103 ? -15.542 -19.147 8.201 1.00 0.00 103 VAL A N 17
ATOM 27924 C CA . VAL A 1 103 ? -15.834 -20.475 8.727 1.00 0.00 103 VAL A CA 17
ATOM 27925 C C . VAL A 1 103 ? -17.256 -20.903 8.381 1.00 0.00 103 VAL A C 17
ATOM 27926 O O . VAL A 1 103 ? -17.506 -22.066 8.064 1.00 0.00 103 VAL A O 17
ATOM 27939 N N . SER A 1 104 ? -18.185 -19.954 8.442 1.00 0.00 104 SER A N 17
ATOM 27940 C CA . SER A 1 104 ? -19.583 -20.233 8.137 1.00 0.00 104 SER A CA 17
ATOM 27941 C C . SER A 1 104 ? -19.701 -21.229 6.988 1.00 0.00 104 SER A C 17
ATOM 27942 O O . SER A 1 104 ? -19.526 -20.874 5.823 1.00 0.00 104 SER A O 17
ATOM 27950 N N . GLY A 1 105 ? -19.999 -22.480 7.326 1.00 0.00 105 GLY A N 17
ATOM 27951 C CA . GLY A 1 105 ? -20.135 -23.510 6.312 1.00 0.00 105 GLY A CA 17
ATOM 27952 C C . GLY A 1 105 ? -19.257 -24.714 6.588 1.00 0.00 105 GLY A C 17
ATOM 27953 O O . GLY A 1 105 ? -18.733 -24.889 7.689 1.00 0.00 105 GLY A O 17
ATOM 27957 N N . PRO A 1 106 ? -19.087 -25.573 5.571 1.00 0.00 106 PRO A N 17
ATOM 27958 C CA . PRO A 1 106 ? -18.267 -26.783 5.686 1.00 0.00 106 PRO A CA 17
ATOM 27959 C C . PRO A 1 106 ? -16.780 -26.467 5.797 1.00 0.00 106 PRO A C 17
ATOM 27960 O O . PRO A 1 106 ? -15.992 -27.296 6.251 1.00 0.00 106 PRO A O 17
ATOM 27971 N N . SER A 1 107 ? -16.402 -25.263 5.379 1.00 0.00 107 SER A N 17
ATOM 27972 C CA . SER A 1 107 ? -15.008 -24.839 5.429 1.00 0.00 107 SER A CA 17
ATOM 27973 C C . SER A 1 107 ? -14.325 -25.366 6.687 1.00 0.00 107 SER A C 17
ATOM 27974 O O . SER A 1 107 ? -14.516 -24.834 7.780 1.00 0.00 107 SER A O 17
ATOM 27982 N N . SER A 1 108 ? -13.526 -26.416 6.523 1.00 0.00 108 SER A N 17
ATOM 27983 C CA . SER A 1 108 ? -12.816 -27.019 7.645 1.00 0.00 108 SER A CA 17
ATOM 27984 C C . SER A 1 108 ? -13.741 -27.186 8.847 1.00 0.00 108 SER A C 17
ATOM 27985 O O . SER A 1 108 ? -13.404 -26.796 9.964 1.00 0.00 108 SER A O 17
ATOM 27993 N N . GLY A 1 109 ? -14.912 -27.770 8.607 1.00 0.00 109 GLY A N 17
ATOM 27994 C CA . GLY A 1 109 ? -15.869 -27.980 9.678 1.00 0.00 109 GLY A CA 17
ATOM 27995 C C . GLY A 1 109 ? -15.778 -29.371 10.273 1.00 0.00 109 GLY A C 17
ATOM 27996 O O . GLY A 1 109 ? -15.969 -30.366 9.573 1.00 0.00 109 GLY A O 17
ATOM 28000 N N . GLY A 1 1 ? 6.138 -30.891 -2.477 1.00 0.00 1 GLY A N 18
ATOM 28001 C CA . GLY A 1 1 ? 6.863 -29.970 -3.334 1.00 0.00 1 GLY A CA 18
ATOM 28002 C C . GLY A 1 1 ? 6.558 -28.520 -3.016 1.00 0.00 1 GLY A C 18
ATOM 28003 O O . GLY A 1 1 ? 5.735 -27.892 -3.681 1.00 0.00 1 GLY A O 18
ATOM 28007 N N . SER A 1 2 ? 7.222 -27.987 -1.995 1.00 0.00 2 SER A N 18
ATOM 28008 C CA . SER A 1 2 ? 7.014 -26.603 -1.587 1.00 0.00 2 SER A CA 18
ATOM 28009 C C . SER A 1 2 ? 7.872 -25.655 -2.420 1.00 0.00 2 SER A C 18
ATOM 28010 O O . SER A 1 2 ? 9.071 -25.876 -2.592 1.00 0.00 2 SER A O 18
ATOM 28018 N N . SER A 1 3 ? 7.248 -24.600 -2.935 1.00 0.00 3 SER A N 18
ATOM 28019 C CA . SER A 1 3 ? 7.953 -23.620 -3.753 1.00 0.00 3 SER A CA 18
ATOM 28020 C C . SER A 1 3 ? 9.376 -23.411 -3.246 1.00 0.00 3 SER A C 18
ATOM 28021 O O . SER A 1 3 ? 9.651 -23.558 -2.055 1.00 0.00 3 SER A O 18
ATOM 28029 N N . GLY A 1 4 ? 10.279 -23.068 -4.159 1.00 0.00 4 GLY A N 18
ATOM 28030 C CA . GLY A 1 4 ? 11.664 -22.844 -3.786 1.00 0.00 4 GLY A CA 18
ATOM 28031 C C . GLY A 1 4 ? 12.237 -21.588 -4.413 1.00 0.00 4 GLY A C 18
ATOM 28032 O O . GLY A 1 4 ? 11.573 -20.553 -4.465 1.00 0.00 4 GLY A O 18
ATOM 28036 N N . SER A 1 5 ? 13.475 -21.678 -4.888 1.00 0.00 5 SER A N 18
ATOM 28037 C CA . SER A 1 5 ? 14.140 -20.539 -5.509 1.00 0.00 5 SER A CA 18
ATOM 28038 C C . SER A 1 5 ? 13.693 -20.372 -6.958 1.00 0.00 5 SER A C 18
ATOM 28039 O O . SER A 1 5 ? 14.288 -19.608 -7.719 1.00 0.00 5 SER A O 18
ATOM 28047 N N . SER A 1 6 ? 12.640 -21.092 -7.332 1.00 0.00 6 SER A N 18
ATOM 28048 C CA . SER A 1 6 ? 12.114 -21.028 -8.691 1.00 0.00 6 SER A CA 18
ATOM 28049 C C . SER A 1 6 ? 11.096 -19.899 -8.826 1.00 0.00 6 SER A C 18
ATOM 28050 O O . SER A 1 6 ? 10.203 -19.751 -7.994 1.00 0.00 6 SER A O 18
ATOM 28058 N N . GLY A 1 7 ? 11.239 -19.105 -9.883 1.00 0.00 7 GLY A N 18
ATOM 28059 C CA . GLY A 1 7 ? 10.327 -18.000 -10.109 1.00 0.00 7 GLY A CA 18
ATOM 28060 C C . GLY A 1 7 ? 10.066 -17.756 -11.583 1.00 0.00 7 GLY A C 18
ATOM 28061 O O . GLY A 1 7 ? 10.941 -17.273 -12.302 1.00 0.00 7 GLY A O 18
ATOM 28065 N N . ARG A 1 8 ? 8.862 -18.091 -12.033 1.00 0.00 8 ARG A N 18
ATOM 28066 C CA . ARG A 1 8 ? 8.490 -17.908 -13.431 1.00 0.00 8 ARG A CA 18
ATOM 28067 C C . ARG A 1 8 ? 7.224 -17.066 -13.550 1.00 0.00 8 ARG A C 18
ATOM 28068 O O . ARG A 1 8 ? 6.670 -16.615 -12.548 1.00 0.00 8 ARG A O 18
ATOM 28089 N N . GLN A 1 9 ? 6.772 -16.858 -14.783 1.00 0.00 9 GLN A N 18
ATOM 28090 C CA . GLN A 1 9 ? 5.572 -16.068 -15.033 1.00 0.00 9 GLN A CA 18
ATOM 28091 C C . GLN A 1 9 ? 4.315 -16.894 -14.780 1.00 0.00 9 GLN A C 18
ATOM 28092 O O . GLN A 1 9 ? 3.754 -17.488 -15.701 1.00 0.00 9 GLN A O 18
ATOM 28106 N N . ARG A 1 10 ? 3.877 -16.927 -13.525 1.00 0.00 10 ARG A N 18
ATOM 28107 C CA . ARG A 1 10 ? 2.687 -17.682 -13.151 1.00 0.00 10 ARG A CA 18
ATOM 28108 C C . ARG A 1 10 ? 1.423 -16.980 -13.638 1.00 0.00 10 ARG A C 18
ATOM 28109 O O . ARG A 1 10 ? 1.115 -15.867 -13.211 1.00 0.00 10 ARG A O 18
ATOM 28130 N N . SER A 1 11 ? 0.696 -17.638 -14.535 1.00 0.00 11 SER A N 18
ATOM 28131 C CA . SER A 1 11 ? -0.533 -17.076 -15.084 1.00 0.00 11 SER A CA 18
ATOM 28132 C C . SER A 1 11 ? -1.616 -16.989 -14.014 1.00 0.00 11 SER A C 18
ATOM 28133 O O . SER A 1 11 ? -2.321 -15.984 -13.907 1.00 0.00 11 SER A O 18
ATOM 28141 N N . LEU A 1 12 ? -1.743 -18.048 -13.222 1.00 0.00 12 LEU A N 18
ATOM 28142 C CA . LEU A 1 12 ? -2.740 -18.093 -12.158 1.00 0.00 12 LEU A CA 18
ATOM 28143 C C . LEU A 1 12 ? -2.305 -17.245 -10.967 1.00 0.00 12 LEU A C 18
ATOM 28144 O O . LEU A 1 12 ? -2.267 -17.722 -9.833 1.00 0.00 12 LEU A O 18
ATOM 28160 N N . SER A 1 13 ? -1.980 -15.984 -11.233 1.00 0.00 13 SER A N 18
ATOM 28161 C CA . SER A 1 13 ? -1.546 -15.069 -10.184 1.00 0.00 13 SER A CA 18
ATOM 28162 C C . SER A 1 13 ? -2.743 -14.516 -9.416 1.00 0.00 13 SER A C 18
ATOM 28163 O O . SER A 1 13 ? -3.824 -14.333 -9.976 1.00 0.00 13 SER A O 18
ATOM 28171 N N . THR A 1 14 ? -2.541 -14.250 -8.129 1.00 0.00 14 THR A N 18
ATOM 28172 C CA . THR A 1 14 ? -3.603 -13.718 -7.284 1.00 0.00 14 THR A CA 18
ATOM 28173 C C . THR A 1 14 ? -3.569 -12.195 -7.251 1.00 0.00 14 THR A C 18
ATOM 28174 O O . THR A 1 14 ? -2.942 -11.597 -6.377 1.00 0.00 14 THR A O 18
ATOM 28185 N N . SER A 1 15 ? -4.247 -11.572 -8.210 1.00 0.00 15 SER A N 18
ATOM 28186 C CA . SER A 1 15 ? -4.292 -10.117 -8.292 1.00 0.00 15 SER A CA 18
ATOM 28187 C C . SER A 1 15 ? -2.891 -9.539 -8.466 1.00 0.00 15 SER A C 18
ATOM 28188 O O . SER A 1 15 ? -2.555 -8.509 -7.883 1.00 0.00 15 SER A O 18
ATOM 28196 N N . GLY A 1 16 ? -2.076 -10.212 -9.273 1.00 0.00 16 GLY A N 18
ATOM 28197 C CA . GLY A 1 16 ? -0.720 -9.751 -9.510 1.00 0.00 16 GLY A CA 18
ATOM 28198 C C . GLY A 1 16 ? 0.068 -9.584 -8.226 1.00 0.00 16 GLY A C 18
ATOM 28199 O O . GLY A 1 16 ? -0.303 -10.131 -7.188 1.00 0.00 16 GLY A O 18
ATOM 28203 N N . GLU A 1 17 ? 1.159 -8.827 -8.297 1.00 0.00 17 GLU A N 18
ATOM 28204 C CA . GLU A 1 17 ? 2.002 -8.592 -7.130 1.00 0.00 17 GLU A CA 18
ATOM 28205 C C . GLU A 1 17 ? 1.161 -8.180 -5.925 1.00 0.00 17 GLU A C 18
ATOM 28206 O O . GLU A 1 17 ? 0.101 -7.573 -6.073 1.00 0.00 17 GLU A O 18
ATOM 28218 N N . SER A 1 18 ? 1.642 -8.516 -4.733 1.00 0.00 18 SER A N 18
ATOM 28219 C CA . SER A 1 18 ? 0.934 -8.186 -3.502 1.00 0.00 18 SER A CA 18
ATOM 28220 C C . SER A 1 18 ? 1.224 -6.750 -3.077 1.00 0.00 18 SER A C 18
ATOM 28221 O O . SER A 1 18 ? 1.913 -6.009 -3.779 1.00 0.00 18 SER A O 18
ATOM 28229 N N . LEU A 1 19 ? 0.694 -6.363 -1.921 1.00 0.00 19 LEU A N 18
ATOM 28230 C CA . LEU A 1 19 ? 0.895 -5.016 -1.400 1.00 0.00 19 LEU A CA 18
ATOM 28231 C C . LEU A 1 19 ? 2.345 -4.575 -1.576 1.00 0.00 19 LEU A C 18
ATOM 28232 O O . LEU A 1 19 ? 2.622 -3.399 -1.816 1.00 0.00 19 LEU A O 18
ATOM 28248 N N . TYR A 1 20 ? 3.265 -5.525 -1.456 1.00 0.00 20 TYR A N 18
ATOM 28249 C CA . TYR A 1 20 ? 4.687 -5.235 -1.601 1.00 0.00 20 TYR A CA 18
ATOM 28250 C C . TYR A 1 20 ? 4.923 -4.206 -2.702 1.00 0.00 20 TYR A C 18
ATOM 28251 O O . TYR A 1 20 ? 5.715 -3.277 -2.541 1.00 0.00 20 TYR A O 18
ATOM 28269 N N . HIS A 1 21 ? 4.230 -4.378 -3.823 1.00 0.00 21 HIS A N 18
ATOM 28270 C CA . HIS A 1 21 ? 4.362 -3.464 -4.952 1.00 0.00 21 HIS A CA 18
ATOM 28271 C C . HIS A 1 21 ? 3.919 -2.056 -4.566 1.00 0.00 21 HIS A C 18
ATOM 28272 O O . HIS A 1 21 ? 4.602 -1.076 -4.864 1.00 0.00 21 HIS A O 18
ATOM 28286 N N . VAL A 1 22 ? 2.771 -1.963 -3.902 1.00 0.00 22 VAL A N 18
ATOM 28287 C CA . VAL A 1 22 ? 2.237 -0.675 -3.475 1.00 0.00 22 VAL A CA 18
ATOM 28288 C C . VAL A 1 22 ? 3.338 0.217 -2.914 1.00 0.00 22 VAL A C 18
ATOM 28289 O O . VAL A 1 22 ? 3.223 1.444 -2.922 1.00 0.00 22 VAL A O 18
ATOM 28302 N N . LEU A 1 23 ? 4.406 -0.405 -2.426 1.00 0.00 23 LEU A N 18
ATOM 28303 C CA . LEU A 1 23 ? 5.530 0.333 -1.861 1.00 0.00 23 LEU A CA 18
ATOM 28304 C C . LEU A 1 23 ? 6.745 0.261 -2.779 1.00 0.00 23 LEU A C 18
ATOM 28305 O O . LEU A 1 23 ? 7.323 1.285 -3.142 1.00 0.00 23 LEU A O 18
ATOM 28321 N N . GLY A 1 24 ? 7.127 -0.956 -3.153 1.00 0.00 24 GLY A N 18
ATOM 28322 C CA . GLY A 1 24 ? 8.271 -1.139 -4.028 1.00 0.00 24 GLY A CA 18
ATOM 28323 C C . GLY A 1 24 ? 9.174 -2.267 -3.573 1.00 0.00 24 GLY A C 18
ATOM 28324 O O . GLY A 1 24 ? 10.392 -2.207 -3.749 1.00 0.00 24 GLY A O 18
ATOM 28328 N N . LEU A 1 25 ? 8.579 -3.299 -2.986 1.00 0.00 25 LEU A N 18
ATOM 28329 C CA . LEU A 1 25 ? 9.339 -4.447 -2.502 1.00 0.00 25 LEU A CA 18
ATOM 28330 C C . LEU A 1 25 ? 8.930 -5.720 -3.237 1.00 0.00 25 LEU A C 18
ATOM 28331 O O . LEU A 1 25 ? 8.015 -5.706 -4.061 1.00 0.00 25 LEU A O 18
ATOM 28347 N N . ASP A 1 26 ? 9.613 -6.818 -2.933 1.00 0.00 26 ASP A N 18
ATOM 28348 C CA . ASP A 1 26 ? 9.319 -8.100 -3.563 1.00 0.00 26 ASP A CA 18
ATOM 28349 C C . ASP A 1 26 ? 8.533 -9.002 -2.617 1.00 0.00 26 ASP A C 18
ATOM 28350 O O . ASP A 1 26 ? 8.472 -8.754 -1.412 1.00 0.00 26 ASP A O 18
ATOM 28359 N N . LYS A 1 27 ? 7.930 -10.049 -3.170 1.00 0.00 27 LYS A N 18
ATOM 28360 C CA . LYS A 1 27 ? 7.147 -10.989 -2.377 1.00 0.00 27 LYS A CA 18
ATOM 28361 C C . LYS A 1 27 ? 7.981 -11.569 -1.240 1.00 0.00 27 LYS A C 18
ATOM 28362 O O . LYS A 1 27 ? 7.469 -11.826 -0.151 1.00 0.00 27 LYS A O 18
ATOM 28381 N N . ASN A 1 28 ? 9.269 -11.770 -1.500 1.00 0.00 28 ASN A N 18
ATOM 28382 C CA . ASN A 1 28 ? 10.175 -12.318 -0.496 1.00 0.00 28 ASN A CA 18
ATOM 28383 C C . ASN A 1 28 ? 10.791 -11.206 0.346 1.00 0.00 28 ASN A C 18
ATOM 28384 O O . ASN A 1 28 ? 11.830 -11.395 0.978 1.00 0.00 28 ASN A O 18
ATOM 28395 N N . ALA A 1 29 ? 10.142 -10.046 0.351 1.00 0.00 29 ALA A N 18
ATOM 28396 C CA . ALA A 1 29 ? 10.624 -8.904 1.118 1.00 0.00 29 ALA A CA 18
ATOM 28397 C C . ALA A 1 29 ? 10.475 -9.146 2.616 1.00 0.00 29 ALA A C 18
ATOM 28398 O O . ALA A 1 29 ? 9.480 -9.715 3.068 1.00 0.00 29 ALA A O 18
ATOM 28405 N N . THR A 1 30 ? 11.469 -8.711 3.384 1.00 0.00 30 THR A N 18
ATOM 28406 C CA . THR A 1 30 ? 11.449 -8.882 4.831 1.00 0.00 30 THR A CA 18
ATOM 28407 C C . THR A 1 30 ? 10.674 -7.757 5.507 1.00 0.00 30 THR A C 18
ATOM 28408 O O . THR A 1 30 ? 10.733 -6.605 5.078 1.00 0.00 30 THR A O 18
ATOM 28419 N N . SER A 1 31 ? 9.948 -8.099 6.567 1.00 0.00 31 SER A N 18
ATOM 28420 C CA . SER A 1 31 ? 9.158 -7.117 7.301 1.00 0.00 31 SER A CA 18
ATOM 28421 C C . SER A 1 31 ? 9.957 -5.837 7.528 1.00 0.00 31 SER A C 18
ATOM 28422 O O . SER A 1 31 ? 9.400 -4.739 7.545 1.00 0.00 31 SER A O 18
ATOM 28430 N N . ASP A 1 32 ? 11.265 -5.988 7.703 1.00 0.00 32 ASP A N 18
ATOM 28431 C CA . ASP A 1 32 ? 12.143 -4.845 7.929 1.00 0.00 32 ASP A CA 18
ATOM 28432 C C . ASP A 1 32 ? 12.251 -3.986 6.673 1.00 0.00 32 ASP A C 18
ATOM 28433 O O . ASP A 1 32 ? 12.183 -2.759 6.740 1.00 0.00 32 ASP A O 18
ATOM 28442 N N . ASP A 1 33 ? 12.421 -4.640 5.528 1.00 0.00 33 ASP A N 18
ATOM 28443 C CA . ASP A 1 33 ? 12.538 -3.936 4.256 1.00 0.00 33 ASP A CA 18
ATOM 28444 C C . ASP A 1 33 ? 11.298 -3.091 3.986 1.00 0.00 33 ASP A C 18
ATOM 28445 O O . ASP A 1 33 ? 11.354 -2.106 3.250 1.00 0.00 33 ASP A O 18
ATOM 28454 N N . ILE A 1 34 ? 10.179 -3.483 4.586 1.00 0.00 34 ILE A N 18
ATOM 28455 C CA . ILE A 1 34 ? 8.925 -2.761 4.410 1.00 0.00 34 ILE A CA 18
ATOM 28456 C C . ILE A 1 34 ? 8.870 -1.528 5.305 1.00 0.00 34 ILE A C 18
ATOM 28457 O O . ILE A 1 34 ? 8.369 -0.477 4.903 1.00 0.00 34 ILE A O 18
ATOM 28473 N N . LYS A 1 35 ? 9.391 -1.661 6.520 1.00 0.00 35 LYS A N 18
ATOM 28474 C CA . LYS A 1 35 ? 9.405 -0.558 7.472 1.00 0.00 35 LYS A CA 18
ATOM 28475 C C . LYS A 1 35 ? 10.307 0.571 6.984 1.00 0.00 35 LYS A C 18
ATOM 28476 O O . LYS A 1 35 ? 9.918 1.739 6.993 1.00 0.00 35 LYS A O 18
ATOM 28495 N N . LYS A 1 36 ? 11.514 0.215 6.556 1.00 0.00 36 LYS A N 18
ATOM 28496 C CA . LYS A 1 36 ? 12.471 1.197 6.060 1.00 0.00 36 LYS A CA 18
ATOM 28497 C C . LYS A 1 36 ? 11.949 1.877 4.799 1.00 0.00 36 LYS A C 18
ATOM 28498 O O . LYS A 1 36 ? 12.206 3.059 4.567 1.00 0.00 36 LYS A O 18
ATOM 28517 N N . SER A 1 37 ? 11.214 1.124 3.987 1.00 0.00 37 SER A N 18
ATOM 28518 C CA . SER A 1 37 ? 10.658 1.654 2.747 1.00 0.00 37 SER A CA 18
ATOM 28519 C C . SER A 1 37 ? 9.608 2.723 3.036 1.00 0.00 37 SER A C 18
ATOM 28520 O O . SER A 1 37 ? 9.734 3.867 2.600 1.00 0.00 37 SER A O 18
ATOM 28528 N N . TYR A 1 38 ? 8.572 2.341 3.775 1.00 0.00 38 TYR A N 18
ATOM 28529 C CA . TYR A 1 38 ? 7.498 3.265 4.121 1.00 0.00 38 TYR A CA 18
ATOM 28530 C C . TYR A 1 38 ? 8.053 4.650 4.440 1.00 0.00 38 TYR A C 18
ATOM 28531 O O . TYR A 1 38 ? 7.423 5.666 4.144 1.00 0.00 38 TYR A O 18
ATOM 28549 N N . ARG A 1 39 ? 9.236 4.682 5.044 1.00 0.00 39 ARG A N 18
ATOM 28550 C CA . ARG A 1 39 ? 9.876 5.941 5.404 1.00 0.00 39 ARG A CA 18
ATOM 28551 C C . ARG A 1 39 ? 10.169 6.777 4.162 1.00 0.00 39 ARG A C 18
ATOM 28552 O O . ARG A 1 39 ? 9.544 7.813 3.936 1.00 0.00 39 ARG A O 18
ATOM 28573 N N . LYS A 1 40 ? 11.123 6.319 3.359 1.00 0.00 40 LYS A N 18
ATOM 28574 C CA . LYS A 1 40 ? 11.500 7.023 2.138 1.00 0.00 40 LYS A CA 18
ATOM 28575 C C . LYS A 1 40 ? 10.267 7.374 1.311 1.00 0.00 40 LYS A C 18
ATOM 28576 O O . LYS A 1 40 ? 10.154 8.483 0.787 1.00 0.00 40 LYS A O 18
ATOM 28595 N N . LEU A 1 41 ? 9.346 6.424 1.198 1.00 0.00 41 LEU A N 18
ATOM 28596 C CA . LEU A 1 41 ? 8.120 6.634 0.435 1.00 0.00 41 LEU A CA 18
ATOM 28597 C C . LEU A 1 41 ? 7.213 7.646 1.129 1.00 0.00 41 LEU A C 18
ATOM 28598 O O . LEU A 1 41 ? 6.403 8.311 0.485 1.00 0.00 41 LEU A O 18
ATOM 28614 N N . ALA A 1 42 ? 7.358 7.757 2.445 1.00 0.00 42 ALA A N 18
ATOM 28615 C CA . ALA A 1 42 ? 6.556 8.691 3.226 1.00 0.00 42 ALA A CA 18
ATOM 28616 C C . ALA A 1 42 ? 7.229 10.056 3.310 1.00 0.00 42 ALA A C 18
ATOM 28617 O O . ALA A 1 42 ? 6.581 11.063 3.599 1.00 0.00 42 ALA A O 18
ATOM 28624 N N . LEU A 1 43 ? 8.533 10.084 3.058 1.00 0.00 43 LEU A N 18
ATOM 28625 C CA . LEU A 1 43 ? 9.295 11.327 3.106 1.00 0.00 43 LEU A CA 18
ATOM 28626 C C . LEU A 1 43 ? 9.235 12.055 1.766 1.00 0.00 43 LEU A C 18
ATOM 28627 O O . LEU A 1 43 ? 9.457 13.264 1.694 1.00 0.00 43 LEU A O 18
ATOM 28643 N N . LYS A 1 44 ? 8.932 11.311 0.708 1.00 0.00 44 LYS A N 18
ATOM 28644 C CA . LYS A 1 44 ? 8.838 11.885 -0.629 1.00 0.00 44 LYS A CA 18
ATOM 28645 C C . LYS A 1 44 ? 7.398 12.263 -0.959 1.00 0.00 44 LYS A C 18
ATOM 28646 O O . LYS A 1 44 ? 7.150 13.213 -1.703 1.00 0.00 44 LYS A O 18
ATOM 28665 N N . TYR A 1 45 ? 6.452 11.516 -0.401 1.00 0.00 45 TYR A N 18
ATOM 28666 C CA . TYR A 1 45 ? 5.036 11.772 -0.637 1.00 0.00 45 TYR A CA 18
ATOM 28667 C C . TYR A 1 45 ? 4.401 12.466 0.563 1.00 0.00 45 TYR A C 18
ATOM 28668 O O . TYR A 1 45 ? 3.177 12.546 0.674 1.00 0.00 45 TYR A O 18
ATOM 28686 N N . HIS A 1 46 ? 5.242 12.969 1.462 1.00 0.00 46 HIS A N 18
ATOM 28687 C CA . HIS A 1 46 ? 4.764 13.658 2.655 1.00 0.00 46 HIS A CA 18
ATOM 28688 C C . HIS A 1 46 ? 3.779 14.763 2.287 1.00 0.00 46 HIS A C 18
ATOM 28689 O O . HIS A 1 46 ? 3.947 15.472 1.295 1.00 0.00 46 HIS A O 18
ATOM 28703 N N . PRO A 1 47 ? 2.725 14.913 3.102 1.00 0.00 47 PRO A N 18
ATOM 28704 C CA . PRO A 1 47 ? 1.692 15.930 2.882 1.00 0.00 47 PRO A CA 18
ATOM 28705 C C . PRO A 1 47 ? 2.208 17.344 3.128 1.00 0.00 47 PRO A C 18
ATOM 28706 O O . PRO A 1 47 ? 1.546 18.324 2.788 1.00 0.00 47 PRO A O 18
ATOM 28717 N N . ASP A 1 48 ? 3.394 17.441 3.719 1.00 0.00 48 ASP A N 18
ATOM 28718 C CA . ASP A 1 48 ? 4.000 18.735 4.009 1.00 0.00 48 ASP A CA 18
ATOM 28719 C C . ASP A 1 48 ? 5.083 19.069 2.987 1.00 0.00 48 ASP A C 18
ATOM 28720 O O . ASP A 1 48 ? 5.472 20.227 2.835 1.00 0.00 48 ASP A O 18
ATOM 28729 N N . LYS A 1 49 ? 5.566 18.047 2.290 1.00 0.00 49 LYS A N 18
ATOM 28730 C CA . LYS A 1 49 ? 6.604 18.230 1.283 1.00 0.00 49 LYS A CA 18
ATOM 28731 C C . LYS A 1 49 ? 5.991 18.505 -0.087 1.00 0.00 49 LYS A C 18
ATOM 28732 O O . LYS A 1 49 ? 6.588 19.187 -0.919 1.00 0.00 49 LYS A O 18
ATOM 28751 N N . ASN A 1 50 ? 4.795 17.971 -0.312 1.00 0.00 50 ASN A N 18
ATOM 28752 C CA . ASN A 1 50 ? 4.101 18.161 -1.581 1.00 0.00 50 ASN A CA 18
ATOM 28753 C C . ASN A 1 50 ? 2.939 19.137 -1.425 1.00 0.00 50 ASN A C 18
ATOM 28754 O O . ASN A 1 50 ? 2.234 19.146 -0.416 1.00 0.00 50 ASN A O 18
ATOM 28765 N N . PRO A 1 51 ? 2.734 19.981 -2.447 1.00 0.00 51 PRO A N 18
ATOM 28766 C CA . PRO A 1 51 ? 1.659 20.977 -2.448 1.00 0.00 51 PRO A CA 18
ATOM 28767 C C . PRO A 1 51 ? 0.279 20.340 -2.569 1.00 0.00 51 PRO A C 18
ATOM 28768 O O . PRO A 1 51 ? 0.103 19.157 -2.275 1.00 0.00 51 PRO A O 18
ATOM 28779 N N . ASP A 1 52 ? -0.697 21.130 -3.004 1.00 0.00 52 ASP A N 18
ATOM 28780 C CA . ASP A 1 52 ? -2.061 20.642 -3.166 1.00 0.00 52 ASP A CA 18
ATOM 28781 C C . ASP A 1 52 ? -2.174 19.737 -4.389 1.00 0.00 52 ASP A C 18
ATOM 28782 O O . ASP A 1 52 ? -3.117 19.848 -5.171 1.00 0.00 52 ASP A O 18
ATOM 28791 N N . ASN A 1 53 ? -1.204 18.842 -4.548 1.00 0.00 53 ASN A N 18
ATOM 28792 C CA . ASN A 1 53 ? -1.193 17.919 -5.677 1.00 0.00 53 ASN A CA 18
ATOM 28793 C C . ASN A 1 53 ? -1.953 16.640 -5.341 1.00 0.00 53 ASN A C 18
ATOM 28794 O O . ASN A 1 53 ? -1.748 16.022 -4.296 1.00 0.00 53 ASN A O 18
ATOM 28805 N N . PRO A 1 54 ? -2.853 16.231 -6.248 1.00 0.00 54 PRO A N 18
ATOM 28806 C CA . PRO A 1 54 ? -3.662 15.021 -6.071 1.00 0.00 54 PRO A CA 18
ATOM 28807 C C . PRO A 1 54 ? -2.830 13.747 -6.177 1.00 0.00 54 PRO A C 18
ATOM 28808 O O . PRO A 1 54 ? -2.858 12.901 -5.285 1.00 0.00 54 PRO A O 18
ATOM 28819 N N . GLU A 1 55 ? -2.091 13.618 -7.275 1.00 0.00 55 GLU A N 18
ATOM 28820 C CA . GLU A 1 55 ? -1.252 12.447 -7.497 1.00 0.00 55 GLU A CA 18
ATOM 28821 C C . GLU A 1 55 ? -0.395 12.151 -6.269 1.00 0.00 55 GLU A C 18
ATOM 28822 O O . GLU A 1 55 ? -0.161 10.992 -5.928 1.00 0.00 55 GLU A O 18
ATOM 28834 N N . ALA A 1 56 ? 0.069 13.207 -5.611 1.00 0.00 56 ALA A N 18
ATOM 28835 C CA . ALA A 1 56 ? 0.898 13.061 -4.421 1.00 0.00 56 ALA A CA 18
ATOM 28836 C C . ALA A 1 56 ? 0.124 12.391 -3.291 1.00 0.00 56 ALA A C 18
ATOM 28837 O O . ALA A 1 56 ? 0.603 11.437 -2.678 1.00 0.00 56 ALA A O 18
ATOM 28844 N N . ALA A 1 57 ? -1.075 12.896 -3.020 1.00 0.00 57 ALA A N 18
ATOM 28845 C CA . ALA A 1 57 ? -1.916 12.345 -1.965 1.00 0.00 57 ALA A CA 18
ATOM 28846 C C . ALA A 1 57 ? -2.380 10.935 -2.313 1.00 0.00 57 ALA A C 18
ATOM 28847 O O . ALA A 1 57 ? -2.199 10.001 -1.532 1.00 0.00 57 ALA A O 18
ATOM 28854 N N . ASP A 1 58 ? -2.980 10.789 -3.489 1.00 0.00 58 ASP A N 18
ATOM 28855 C CA . ASP A 1 58 ? -3.471 9.492 -3.941 1.00 0.00 58 ASP A CA 18
ATOM 28856 C C . ASP A 1 58 ? -2.460 8.392 -3.633 1.00 0.00 58 ASP A C 18
ATOM 28857 O O . ASP A 1 58 ? -2.832 7.246 -3.378 1.00 0.00 58 ASP A O 18
ATOM 28866 N N . LYS A 1 59 ? -1.180 8.746 -3.661 1.00 0.00 59 LYS A N 18
ATOM 28867 C CA . LYS A 1 59 ? -0.114 7.790 -3.386 1.00 0.00 59 LYS A CA 18
ATOM 28868 C C . LYS A 1 59 ? 0.030 7.554 -1.886 1.00 0.00 59 LYS A C 18
ATOM 28869 O O . LYS A 1 59 ? -0.205 6.449 -1.396 1.00 0.00 59 LYS A O 18
ATOM 28888 N N . PHE A 1 60 ? 0.416 8.599 -1.161 1.00 0.00 60 PHE A N 18
ATOM 28889 C CA . PHE A 1 60 ? 0.591 8.504 0.283 1.00 0.00 60 PHE A CA 18
ATOM 28890 C C . PHE A 1 60 ? -0.505 7.647 0.909 1.00 0.00 60 PHE A C 18
ATOM 28891 O O . PHE A 1 60 ? -0.228 6.630 1.545 1.00 0.00 60 PHE A O 18
ATOM 28908 N N . LYS A 1 61 ? -1.753 8.066 0.725 1.00 0.00 61 LYS A N 18
ATOM 28909 C CA . LYS A 1 61 ? -2.893 7.338 1.269 1.00 0.00 61 LYS A CA 18
ATOM 28910 C C . LYS A 1 61 ? -2.751 5.840 1.021 1.00 0.00 61 LYS A C 18
ATOM 28911 O O . LYS A 1 61 ? -3.047 5.027 1.896 1.00 0.00 61 LYS A O 18
ATOM 28930 N N . GLU A 1 62 ? -2.296 5.483 -0.176 1.00 0.00 62 GLU A N 18
ATOM 28931 C CA . GLU A 1 62 ? -2.115 4.082 -0.537 1.00 0.00 62 GLU A CA 18
ATOM 28932 C C . GLU A 1 62 ? -0.972 3.458 0.260 1.00 0.00 62 GLU A C 18
ATOM 28933 O O . GLU A 1 62 ? -1.044 2.296 0.661 1.00 0.00 62 GLU A O 18
ATOM 28945 N N . ILE A 1 63 ? 0.079 4.238 0.485 1.00 0.00 63 ILE A N 18
ATOM 28946 C CA . ILE A 1 63 ? 1.236 3.763 1.234 1.00 0.00 63 ILE A CA 18
ATOM 28947 C C . ILE A 1 63 ? 0.848 3.378 2.658 1.00 0.00 63 ILE A C 18
ATOM 28948 O O . ILE A 1 63 ? 0.891 2.205 3.028 1.00 0.00 63 ILE A O 18
ATOM 28964 N N . ASN A 1 64 ? 0.468 4.373 3.452 1.00 0.00 64 ASN A N 18
ATOM 28965 C CA . ASN A 1 64 ? 0.072 4.139 4.836 1.00 0.00 64 ASN A CA 18
ATOM 28966 C C . ASN A 1 64 ? -0.795 2.888 4.948 1.00 0.00 64 ASN A C 18
ATOM 28967 O O . ASN A 1 64 ? -0.571 2.042 5.813 1.00 0.00 64 ASN A O 18
ATOM 28978 N N . ASN A 1 65 ? -1.784 2.779 4.068 1.00 0.00 65 ASN A N 18
ATOM 28979 C CA . ASN A 1 65 ? -2.684 1.631 4.068 1.00 0.00 65 ASN A CA 18
ATOM 28980 C C . ASN A 1 65 ? -1.907 0.330 3.899 1.00 0.00 65 ASN A C 18
ATOM 28981 O O . ASN A 1 65 ? -1.851 -0.494 4.811 1.00 0.00 65 ASN A O 18
ATOM 28992 N N . ALA A 1 66 ? -1.308 0.152 2.726 1.00 0.00 66 ALA A N 18
ATOM 28993 C CA . ALA A 1 66 ? -0.531 -1.047 2.438 1.00 0.00 66 ALA A CA 18
ATOM 28994 C C . ALA A 1 66 ? 0.434 -1.362 3.576 1.00 0.00 66 ALA A C 18
ATOM 28995 O O . ALA A 1 66 ? 0.322 -2.399 4.230 1.00 0.00 66 ALA A O 18
ATOM 29002 N N . HIS A 1 67 ? 1.384 -0.461 3.805 1.00 0.00 67 HIS A N 18
ATOM 29003 C CA . HIS A 1 67 ? 2.371 -0.643 4.864 1.00 0.00 67 HIS A CA 18
ATOM 29004 C C . HIS A 1 67 ? 1.697 -1.057 6.169 1.00 0.00 67 HIS A C 18
ATOM 29005 O O . HIS A 1 67 ? 2.132 -1.998 6.832 1.00 0.00 67 HIS A O 18
ATOM 29019 N N . ALA A 1 68 ? 0.633 -0.347 6.532 1.00 0.00 68 ALA A N 18
ATOM 29020 C CA . ALA A 1 68 ? -0.101 -0.642 7.756 1.00 0.00 68 ALA A CA 18
ATOM 29021 C C . ALA A 1 68 ? -0.672 -2.055 7.727 1.00 0.00 68 ALA A C 18
ATOM 29022 O O . ALA A 1 68 ? -0.664 -2.759 8.737 1.00 0.00 68 ALA A O 18
ATOM 29029 N N . ILE A 1 69 ? -1.169 -2.463 6.564 1.00 0.00 69 ILE A N 18
ATOM 29030 C CA . ILE A 1 69 ? -1.744 -3.793 6.404 1.00 0.00 69 ILE A CA 18
ATOM 29031 C C . ILE A 1 69 ? -0.670 -4.872 6.500 1.00 0.00 69 ILE A C 18
ATOM 29032 O O . ILE A 1 69 ? -0.879 -5.918 7.116 1.00 0.00 69 ILE A O 18
ATOM 29048 N N . LEU A 1 70 ? 0.480 -4.610 5.890 1.00 0.00 70 LEU A N 18
ATOM 29049 C CA . LEU A 1 70 ? 1.589 -5.557 5.909 1.00 0.00 70 LEU A CA 18
ATOM 29050 C C . LEU A 1 70 ? 2.207 -5.646 7.300 1.00 0.00 70 LEU A C 18
ATOM 29051 O O . LEU A 1 70 ? 2.199 -6.704 7.930 1.00 0.00 70 LEU A O 18
ATOM 29067 N N . THR A 1 71 ? 2.742 -4.525 7.777 1.00 0.00 71 THR A N 18
ATOM 29068 C CA . THR A 1 71 ? 3.363 -4.475 9.094 1.00 0.00 71 THR A CA 18
ATOM 29069 C C . THR A 1 71 ? 2.609 -5.347 10.091 1.00 0.00 71 THR A C 18
ATOM 29070 O O . THR A 1 71 ? 3.202 -6.185 10.771 1.00 0.00 71 THR A O 18
ATOM 29081 N N . ASP A 1 72 ? 1.298 -5.146 10.173 1.00 0.00 72 ASP A N 18
ATOM 29082 C CA . ASP A 1 72 ? 0.462 -5.915 11.087 1.00 0.00 72 ASP A CA 18
ATOM 29083 C C . ASP A 1 72 ? 0.219 -7.322 10.547 1.00 0.00 72 ASP A C 18
ATOM 29084 O O . ASP A 1 72 ? -0.434 -7.499 9.520 1.00 0.00 72 ASP A O 18
ATOM 29093 N N . ALA A 1 73 ? 0.752 -8.318 11.247 1.00 0.00 73 ALA A N 18
ATOM 29094 C CA . ALA A 1 73 ? 0.592 -9.709 10.839 1.00 0.00 73 ALA A CA 18
ATOM 29095 C C . ALA A 1 73 ? -0.873 -10.039 10.576 1.00 0.00 73 ALA A C 18
ATOM 29096 O O . ALA A 1 73 ? -1.234 -10.482 9.485 1.00 0.00 73 ALA A O 18
ATOM 29103 N N . THR A 1 74 ? -1.714 -9.821 11.582 1.00 0.00 74 THR A N 18
ATOM 29104 C CA . THR A 1 74 ? -3.140 -10.098 11.460 1.00 0.00 74 THR A CA 18
ATOM 29105 C C . THR A 1 74 ? -3.706 -9.507 10.174 1.00 0.00 74 THR A C 18
ATOM 29106 O O . THR A 1 74 ? -4.545 -10.120 9.513 1.00 0.00 74 THR A O 18
ATOM 29117 N N . LYS A 1 75 ? -3.241 -8.313 9.822 1.00 0.00 75 LYS A N 18
ATOM 29118 C CA . LYS A 1 75 ? -3.699 -7.639 8.613 1.00 0.00 75 LYS A CA 18
ATOM 29119 C C . LYS A 1 75 ? -3.213 -8.369 7.365 1.00 0.00 75 LYS A C 18
ATOM 29120 O O . LYS A 1 75 ? -4.005 -8.714 6.488 1.00 0.00 75 LYS A O 18
ATOM 29139 N N . ARG A 1 76 ? -1.907 -8.603 7.293 1.00 0.00 76 ARG A N 18
ATOM 29140 C CA . ARG A 1 76 ? -1.316 -9.293 6.153 1.00 0.00 76 ARG A CA 18
ATOM 29141 C C . ARG A 1 76 ? -1.990 -10.643 5.925 1.00 0.00 76 ARG A C 18
ATOM 29142 O O . ARG A 1 76 ? -2.181 -11.068 4.786 1.00 0.00 76 ARG A O 18
ATOM 29163 N N . ASN A 1 77 ? -2.348 -11.312 7.016 1.00 0.00 77 ASN A N 18
ATOM 29164 C CA . ASN A 1 77 ? -3.000 -12.614 6.935 1.00 0.00 77 ASN A CA 18
ATOM 29165 C C . ASN A 1 77 ? -4.301 -12.522 6.145 1.00 0.00 77 ASN A C 18
ATOM 29166 O O . ASN A 1 77 ? -4.492 -13.236 5.160 1.00 0.00 77 ASN A O 18
ATOM 29177 N N . ILE A 1 78 ? -5.192 -11.639 6.583 1.00 0.00 78 ILE A N 18
ATOM 29178 C CA . ILE A 1 78 ? -6.475 -11.453 5.915 1.00 0.00 78 ILE A CA 18
ATOM 29179 C C . ILE A 1 78 ? -6.286 -11.194 4.424 1.00 0.00 78 ILE A C 18
ATOM 29180 O O . ILE A 1 78 ? -7.118 -11.584 3.605 1.00 0.00 78 ILE A O 18
ATOM 29196 N N . TYR A 1 79 ? -5.185 -10.536 4.079 1.00 0.00 79 TYR A N 18
ATOM 29197 C CA . TYR A 1 79 ? -4.886 -10.224 2.686 1.00 0.00 79 TYR A CA 18
ATOM 29198 C C . TYR A 1 79 ? -4.445 -11.474 1.930 1.00 0.00 79 TYR A C 18
ATOM 29199 O O . TYR A 1 79 ? -5.107 -11.910 0.990 1.00 0.00 79 TYR A O 18
ATOM 29217 N N . ASP A 1 80 ? -3.321 -12.044 2.350 1.00 0.00 80 ASP A N 18
ATOM 29218 C CA . ASP A 1 80 ? -2.790 -13.245 1.716 1.00 0.00 80 ASP A CA 18
ATOM 29219 C C . ASP A 1 80 ? -3.872 -14.311 1.580 1.00 0.00 80 ASP A C 18
ATOM 29220 O O . ASP A 1 80 ? -4.040 -14.908 0.516 1.00 0.00 80 ASP A O 18
ATOM 29229 N N . LYS A 1 81 ? -4.602 -14.547 2.664 1.00 0.00 81 LYS A N 18
ATOM 29230 C CA . LYS A 1 81 ? -5.669 -15.542 2.667 1.00 0.00 81 LYS A CA 18
ATOM 29231 C C . LYS A 1 81 ? -6.817 -15.112 1.759 1.00 0.00 81 LYS A C 18
ATOM 29232 O O . LYS A 1 81 ? -7.162 -15.810 0.806 1.00 0.00 81 LYS A O 18
ATOM 29251 N N . TYR A 1 82 ? -7.402 -13.958 2.061 1.00 0.00 82 TYR A N 18
ATOM 29252 C CA . TYR A 1 82 ? -8.512 -13.436 1.272 1.00 0.00 82 TYR A CA 18
ATOM 29253 C C . TYR A 1 82 ? -8.025 -12.395 0.269 1.00 0.00 82 TYR A C 18
ATOM 29254 O O . TYR A 1 82 ? -8.090 -12.604 -0.942 1.00 0.00 82 TYR A O 18
ATOM 29272 N N . GLY A 1 83 ? -7.535 -11.270 0.783 1.00 0.00 83 GLY A N 18
ATOM 29273 C CA . GLY A 1 83 ? -7.043 -10.213 -0.080 1.00 0.00 83 GLY A CA 18
ATOM 29274 C C . GLY A 1 83 ? -7.827 -8.925 0.076 1.00 0.00 83 GLY A C 18
ATOM 29275 O O . GLY A 1 83 ? -8.429 -8.679 1.121 1.00 0.00 83 GLY A O 18
ATOM 29279 N N . SER A 1 84 ? -7.820 -8.100 -0.966 1.00 0.00 84 SER A N 18
ATOM 29280 C CA . SER A 1 84 ? -8.531 -6.827 -0.939 1.00 0.00 84 SER A CA 18
ATOM 29281 C C . SER A 1 84 ? -9.932 -7.001 -0.359 1.00 0.00 84 SER A C 18
ATOM 29282 O O . SER A 1 84 ? -10.397 -6.177 0.430 1.00 0.00 84 SER A O 18
ATOM 29290 N N . LEU A 1 85 ? -10.600 -8.078 -0.756 1.00 0.00 85 LEU A N 18
ATOM 29291 C CA . LEU A 1 85 ? -11.949 -8.362 -0.278 1.00 0.00 85 LEU A CA 18
ATOM 29292 C C . LEU A 1 85 ? -11.966 -8.517 1.240 1.00 0.00 85 LEU A C 18
ATOM 29293 O O . LEU A 1 85 ? -12.643 -7.767 1.943 1.00 0.00 85 LEU A O 18
ATOM 29309 N N . GLY A 1 86 ? -11.216 -9.494 1.739 1.00 0.00 86 GLY A N 18
ATOM 29310 C CA . GLY A 1 86 ? -11.158 -9.728 3.170 1.00 0.00 86 GLY A CA 18
ATOM 29311 C C . GLY A 1 86 ? -10.847 -8.467 3.951 1.00 0.00 86 GLY A C 18
ATOM 29312 O O . GLY A 1 86 ? -11.033 -8.420 5.168 1.00 0.00 86 GLY A O 18
ATOM 29316 N N . LEU A 1 87 ? -10.371 -7.443 3.253 1.00 0.00 87 LEU A N 18
ATOM 29317 C CA . LEU A 1 87 ? -10.031 -6.175 3.890 1.00 0.00 87 LEU A CA 18
ATOM 29318 C C . LEU A 1 87 ? -11.249 -5.259 3.963 1.00 0.00 87 LEU A C 18
ATOM 29319 O O . LEU A 1 87 ? -11.352 -4.416 4.855 1.00 0.00 87 LEU A O 18
ATOM 29335 N N . TYR A 1 88 ? -12.171 -5.432 3.022 1.00 0.00 88 TYR A N 18
ATOM 29336 C CA . TYR A 1 88 ? -13.382 -4.622 2.980 1.00 0.00 88 TYR A CA 18
ATOM 29337 C C . TYR A 1 88 ? -14.241 -4.861 4.218 1.00 0.00 88 TYR A C 18
ATOM 29338 O O . TYR A 1 88 ? -14.815 -3.929 4.779 1.00 0.00 88 TYR A O 18
ATOM 29356 N N . VAL A 1 89 ? -14.324 -6.120 4.638 1.00 0.00 89 VAL A N 18
ATOM 29357 C CA . VAL A 1 89 ? -15.110 -6.484 5.810 1.00 0.00 89 VAL A CA 18
ATOM 29358 C C . VAL A 1 89 ? -14.490 -5.923 7.085 1.00 0.00 89 VAL A C 18
ATOM 29359 O O . VAL A 1 89 ? -15.198 -5.530 8.011 1.00 0.00 89 VAL A O 18
ATOM 29372 N N . ALA A 1 90 ? -13.162 -5.889 7.125 1.00 0.00 90 ALA A N 18
ATOM 29373 C CA . ALA A 1 90 ? -12.445 -5.374 8.284 1.00 0.00 90 ALA A CA 18
ATOM 29374 C C . ALA A 1 90 ? -12.548 -3.855 8.363 1.00 0.00 90 ALA A C 18
ATOM 29375 O O . ALA A 1 90 ? -12.249 -3.256 9.396 1.00 0.00 90 ALA A O 18
ATOM 29382 N N . GLU A 1 91 ? -12.972 -3.237 7.265 1.00 0.00 91 GLU A N 18
ATOM 29383 C CA . GLU A 1 91 ? -13.112 -1.787 7.210 1.00 0.00 91 GLU A CA 18
ATOM 29384 C C . GLU A 1 91 ? -14.415 -1.341 7.867 1.00 0.00 91 GLU A C 18
ATOM 29385 O O . GLU A 1 91 ? -14.407 -0.549 8.809 1.00 0.00 91 GLU A O 18
ATOM 29397 N N . GLN A 1 92 ? -15.532 -1.855 7.362 1.00 0.00 92 GLN A N 18
ATOM 29398 C CA . GLN A 1 92 ? -16.843 -1.509 7.899 1.00 0.00 92 GLN A CA 18
ATOM 29399 C C . GLN A 1 92 ? -17.097 -2.228 9.220 1.00 0.00 92 GLN A C 18
ATOM 29400 O O . GLN A 1 92 ? -17.424 -1.601 10.227 1.00 0.00 92 GLN A O 18
ATOM 29414 N N . PHE A 1 93 ? -16.945 -3.549 9.208 1.00 0.00 93 PHE A N 18
ATOM 29415 C CA . PHE A 1 93 ? -17.160 -4.354 10.405 1.00 0.00 93 PHE A CA 18
ATOM 29416 C C . PHE A 1 93 ? -15.924 -4.340 11.299 1.00 0.00 93 PHE A C 18
ATOM 29417 O O . PHE A 1 93 ? -15.914 -3.706 12.353 1.00 0.00 93 PHE A O 18
ATOM 29434 N N . GLY A 1 94 ? -14.882 -5.045 10.868 1.00 0.00 94 GLY A N 18
ATOM 29435 C CA . GLY A 1 94 ? -13.654 -5.101 11.641 1.00 0.00 94 GLY A CA 18
ATOM 29436 C C . GLY A 1 94 ? -12.904 -6.403 11.443 1.00 0.00 94 GLY A C 18
ATOM 29437 O O . GLY A 1 94 ? -13.444 -7.359 10.887 1.00 0.00 94 GLY A O 18
ATOM 29441 N N . GLU A 1 95 ? -11.655 -6.440 11.897 1.00 0.00 95 GLU A N 18
ATOM 29442 C CA . GLU A 1 95 ? -10.830 -7.635 11.764 1.00 0.00 95 GLU A CA 18
ATOM 29443 C C . GLU A 1 95 ? -11.492 -8.832 12.439 1.00 0.00 95 GLU A C 18
ATOM 29444 O O . GLU A 1 95 ? -11.613 -9.903 11.846 1.00 0.00 95 GLU A O 18
ATOM 29456 N N . GLU A 1 96 ? -11.918 -8.641 13.684 1.00 0.00 96 GLU A N 18
ATOM 29457 C CA . GLU A 1 96 ? -12.567 -9.706 14.440 1.00 0.00 96 GLU A CA 18
ATOM 29458 C C . GLU A 1 96 ? -13.815 -10.204 13.717 1.00 0.00 96 GLU A C 18
ATOM 29459 O O . GLU A 1 96 ? -14.180 -11.374 13.822 1.00 0.00 96 GLU A O 18
ATOM 29471 N N . ASN A 1 97 ? -14.465 -9.306 12.984 1.00 0.00 97 ASN A N 18
ATOM 29472 C CA . ASN A 1 97 ? -15.673 -9.653 12.245 1.00 0.00 97 ASN A CA 18
ATOM 29473 C C . ASN A 1 97 ? -15.335 -10.473 11.004 1.00 0.00 97 ASN A C 18
ATOM 29474 O O . ASN A 1 97 ? -16.082 -11.371 10.616 1.00 0.00 97 ASN A O 18
ATOM 29485 N N . VAL A 1 98 ? -14.201 -10.158 10.384 1.00 0.00 98 VAL A N 18
ATOM 29486 C CA . VAL A 1 98 ? -13.762 -10.866 9.188 1.00 0.00 98 VAL A CA 18
ATOM 29487 C C . VAL A 1 98 ? -13.713 -12.371 9.427 1.00 0.00 98 VAL A C 18
ATOM 29488 O O . VAL A 1 98 ? -14.292 -13.149 8.670 1.00 0.00 98 VAL A O 18
ATOM 29501 N N . ASN A 1 99 ? -13.018 -12.774 10.485 1.00 0.00 99 ASN A N 18
ATOM 29502 C CA . ASN A 1 99 ? -12.893 -14.187 10.825 1.00 0.00 99 ASN A CA 18
ATOM 29503 C C . ASN A 1 99 ? -14.267 -14.836 10.965 1.00 0.00 99 ASN A C 18
ATOM 29504 O O . ASN A 1 99 ? -14.618 -15.745 10.211 1.00 0.00 99 ASN A O 18
ATOM 29515 N N . THR A 1 100 ? -15.042 -14.364 11.937 1.00 0.00 100 THR A N 18
ATOM 29516 C CA . THR A 1 100 ? -16.377 -14.897 12.177 1.00 0.00 100 THR A CA 18
ATOM 29517 C C . THR A 1 100 ? -17.201 -14.916 10.895 1.00 0.00 100 THR A C 18
ATOM 29518 O O . THR A 1 100 ? -18.048 -15.789 10.702 1.00 0.00 100 THR A O 18
ATOM 29529 N N . TYR A 1 101 ? -16.947 -13.950 10.020 1.00 0.00 101 TYR A N 18
ATOM 29530 C CA . TYR A 1 101 ? -17.667 -13.854 8.756 1.00 0.00 101 TYR A CA 18
ATOM 29531 C C . TYR A 1 101 ? -17.296 -15.008 7.829 1.00 0.00 101 TYR A C 18
ATOM 29532 O O . TYR A 1 101 ? -18.137 -15.840 7.486 1.00 0.00 101 TYR A O 18
ATOM 29550 N N . PHE A 1 102 ? -16.030 -15.052 7.428 1.00 0.00 102 PHE A N 18
ATOM 29551 C CA . PHE A 1 102 ? -15.546 -16.104 6.540 1.00 0.00 102 PHE A CA 18
ATOM 29552 C C . PHE A 1 102 ? -15.889 -17.483 7.094 1.00 0.00 102 PHE A C 18
ATOM 29553 O O . PHE A 1 102 ? -16.024 -18.450 6.344 1.00 0.00 102 PHE A O 18
ATOM 29570 N N . VAL A 1 103 ? -16.027 -17.567 8.414 1.00 0.00 103 VAL A N 18
ATOM 29571 C CA . VAL A 1 103 ? -16.354 -18.828 9.069 1.00 0.00 103 VAL A CA 18
ATOM 29572 C C . VAL A 1 103 ? -17.803 -18.839 9.546 1.00 0.00 103 VAL A C 18
ATOM 29573 O O . VAL A 1 103 ? -18.563 -17.910 9.276 1.00 0.00 103 VAL A O 18
ATOM 29586 N N . SER A 1 104 ? -18.178 -19.898 10.256 1.00 0.00 104 SER A N 18
ATOM 29587 C CA . SER A 1 104 ? -19.536 -20.033 10.768 1.00 0.00 104 SER A CA 18
ATOM 29588 C C . SER A 1 104 ? -20.047 -18.702 11.310 1.00 0.00 104 SER A C 18
ATOM 29589 O O . SER A 1 104 ? -19.431 -18.097 12.186 1.00 0.00 104 SER A O 18
ATOM 29597 N N . GLY A 1 105 ? -21.180 -18.250 10.780 1.00 0.00 105 GLY A N 18
ATOM 29598 C CA . GLY A 1 105 ? -21.756 -16.993 11.221 1.00 0.00 105 GLY A CA 18
ATOM 29599 C C . GLY A 1 105 ? -23.264 -16.961 11.067 1.00 0.00 105 GLY A C 18
ATOM 29600 O O . GLY A 1 105 ? -24.011 -17.189 12.018 1.00 0.00 105 GLY A O 18
ATOM 29604 N N . PRO A 1 106 ? -23.732 -16.669 9.844 1.00 0.00 106 PRO A N 18
ATOM 29605 C CA . PRO A 1 106 ? -25.164 -16.600 9.540 1.00 0.00 106 PRO A CA 18
ATOM 29606 C C . PRO A 1 106 ? -25.832 -17.970 9.576 1.00 0.00 106 PRO A C 18
ATOM 29607 O O . PRO A 1 106 ? -25.205 -18.967 9.934 1.00 0.00 106 PRO A O 18
ATOM 29618 N N . SER A 1 107 ? -27.107 -18.012 9.203 1.00 0.00 107 SER A N 18
ATOM 29619 C CA . SER A 1 107 ? -27.861 -19.260 9.196 1.00 0.00 107 SER A CA 18
ATOM 29620 C C . SER A 1 107 ? -29.228 -19.065 8.549 1.00 0.00 107 SER A C 18
ATOM 29621 O O . SER A 1 107 ? -29.941 -18.109 8.854 1.00 0.00 107 SER A O 18
ATOM 29629 N N . SER A 1 108 ? -29.588 -19.980 7.654 1.00 0.00 108 SER A N 18
ATOM 29630 C CA . SER A 1 108 ? -30.868 -19.907 6.959 1.00 0.00 108 SER A CA 18
ATOM 29631 C C . SER A 1 108 ? -31.831 -20.969 7.483 1.00 0.00 108 SER A C 18
ATOM 29632 O O . SER A 1 108 ? -31.412 -22.034 7.936 1.00 0.00 108 SER A O 18
ATOM 29640 N N . GLY A 1 109 ? -33.125 -20.669 7.419 1.00 0.00 109 GLY A N 18
ATOM 29641 C CA . GLY A 1 109 ? -34.128 -21.606 7.890 1.00 0.00 109 GLY A CA 18
ATOM 29642 C C . GLY A 1 109 ? -35.358 -20.912 8.440 1.00 0.00 109 GLY A C 18
ATOM 29643 O O . GLY A 1 109 ? -35.317 -19.723 8.757 1.00 0.00 109 GLY A O 18
ATOM 29647 N N . GLY A 1 1 ? 24.347 7.466 -33.051 1.00 0.00 1 GLY A N 19
ATOM 29648 C CA . GLY A 1 1 ? 23.345 6.737 -32.296 1.00 0.00 1 GLY A CA 19
ATOM 29649 C C . GLY A 1 1 ? 22.153 6.343 -33.144 1.00 0.00 1 GLY A C 19
ATOM 29650 O O . GLY A 1 1 ? 21.856 6.989 -34.149 1.00 0.00 1 GLY A O 19
ATOM 29654 N N . SER A 1 2 ? 21.468 5.277 -32.741 1.00 0.00 2 SER A N 19
ATOM 29655 C CA . SER A 1 2 ? 20.304 4.794 -33.475 1.00 0.00 2 SER A CA 19
ATOM 29656 C C . SER A 1 2 ? 19.621 3.656 -32.722 1.00 0.00 2 SER A C 19
ATOM 29657 O O . SER A 1 2 ? 20.276 2.720 -32.263 1.00 0.00 2 SER A O 19
ATOM 29665 N N . SER A 1 3 ? 18.301 3.745 -32.599 1.00 0.00 3 SER A N 19
ATOM 29666 C CA . SER A 1 3 ? 17.528 2.726 -31.899 1.00 0.00 3 SER A CA 19
ATOM 29667 C C . SER A 1 3 ? 16.034 2.912 -32.145 1.00 0.00 3 SER A C 19
ATOM 29668 O O . SER A 1 3 ? 15.566 4.026 -32.376 1.00 0.00 3 SER A O 19
ATOM 29676 N N . GLY A 1 4 ? 15.290 1.811 -32.094 1.00 0.00 4 GLY A N 19
ATOM 29677 C CA . GLY A 1 4 ? 13.857 1.874 -32.314 1.00 0.00 4 GLY A CA 19
ATOM 29678 C C . GLY A 1 4 ? 13.253 0.512 -32.593 1.00 0.00 4 GLY A C 19
ATOM 29679 O O . GLY A 1 4 ? 13.703 -0.202 -33.489 1.00 0.00 4 GLY A O 19
ATOM 29683 N N . SER A 1 5 ? 12.232 0.150 -31.823 1.00 0.00 5 SER A N 19
ATOM 29684 C CA . SER A 1 5 ? 11.569 -1.139 -31.989 1.00 0.00 5 SER A CA 19
ATOM 29685 C C . SER A 1 5 ? 10.084 -1.032 -31.657 1.00 0.00 5 SER A C 19
ATOM 29686 O O . SER A 1 5 ? 9.594 0.035 -31.287 1.00 0.00 5 SER A O 19
ATOM 29694 N N . SER A 1 6 ? 9.372 -2.147 -31.792 1.00 0.00 6 SER A N 19
ATOM 29695 C CA . SER A 1 6 ? 7.942 -2.179 -31.511 1.00 0.00 6 SER A CA 19
ATOM 29696 C C . SER A 1 6 ? 7.543 -3.508 -30.875 1.00 0.00 6 SER A C 19
ATOM 29697 O O . SER A 1 6 ? 8.301 -4.476 -30.906 1.00 0.00 6 SER A O 19
ATOM 29705 N N . GLY A 1 7 ? 6.346 -3.545 -30.298 1.00 0.00 7 GLY A N 19
ATOM 29706 C CA . GLY A 1 7 ? 5.866 -4.758 -29.663 1.00 0.00 7 GLY A CA 19
ATOM 29707 C C . GLY A 1 7 ? 4.723 -4.497 -28.702 1.00 0.00 7 GLY A C 19
ATOM 29708 O O . GLY A 1 7 ? 4.300 -3.354 -28.527 1.00 0.00 7 GLY A O 19
ATOM 29712 N N . ARG A 1 8 ? 4.221 -5.558 -28.080 1.00 0.00 8 ARG A N 19
ATOM 29713 C CA . ARG A 1 8 ? 3.118 -5.438 -27.134 1.00 0.00 8 ARG A CA 19
ATOM 29714 C C . ARG A 1 8 ? 2.999 -6.693 -26.275 1.00 0.00 8 ARG A C 19
ATOM 29715 O O . ARG A 1 8 ? 3.324 -7.793 -26.720 1.00 0.00 8 ARG A O 19
ATOM 29736 N N . GLN A 1 9 ? 2.531 -6.519 -25.043 1.00 0.00 9 GLN A N 19
ATOM 29737 C CA . GLN A 1 9 ? 2.371 -7.638 -24.122 1.00 0.00 9 GLN A CA 19
ATOM 29738 C C . GLN A 1 9 ? 0.918 -7.776 -23.680 1.00 0.00 9 GLN A C 19
ATOM 29739 O O . GLN A 1 9 ? 0.365 -8.876 -23.665 1.00 0.00 9 GLN A O 19
ATOM 29753 N N . ARG A 1 10 ? 0.305 -6.653 -23.321 1.00 0.00 10 ARG A N 19
ATOM 29754 C CA . ARG A 1 10 ? -1.084 -6.649 -22.877 1.00 0.00 10 ARG A CA 19
ATOM 29755 C C . ARG A 1 10 ? -1.313 -7.704 -21.799 1.00 0.00 10 ARG A C 19
ATOM 29756 O O . ARG A 1 10 ? -2.299 -8.441 -21.838 1.00 0.00 10 ARG A O 19
ATOM 29777 N N . SER A 1 11 ? -0.397 -7.771 -20.839 1.00 0.00 11 SER A N 19
ATOM 29778 C CA . SER A 1 11 ? -0.497 -8.738 -19.753 1.00 0.00 11 SER A CA 19
ATOM 29779 C C . SER A 1 11 ? -0.490 -8.037 -18.398 1.00 0.00 11 SER A C 19
ATOM 29780 O O . SER A 1 11 ? 0.563 -7.853 -17.785 1.00 0.00 11 SER A O 19
ATOM 29788 N N . LEU A 1 12 ? -1.673 -7.646 -17.936 1.00 0.00 12 LEU A N 19
ATOM 29789 C CA . LEU A 1 12 ? -1.806 -6.964 -16.653 1.00 0.00 12 LEU A CA 19
ATOM 29790 C C . LEU A 1 12 ? -1.017 -7.688 -15.567 1.00 0.00 12 LEU A C 19
ATOM 29791 O O . LEU A 1 12 ? -0.183 -7.089 -14.888 1.00 0.00 12 LEU A O 19
ATOM 29807 N N . SER A 1 13 ? -1.284 -8.981 -15.411 1.00 0.00 13 SER A N 19
ATOM 29808 C CA . SER A 1 13 ? -0.600 -9.787 -14.407 1.00 0.00 13 SER A CA 19
ATOM 29809 C C . SER A 1 13 ? 0.693 -10.371 -14.967 1.00 0.00 13 SER A C 19
ATOM 29810 O O . SER A 1 13 ? 0.676 -11.132 -15.936 1.00 0.00 13 SER A O 19
ATOM 29818 N N . THR A 1 14 ? 1.814 -10.010 -14.351 1.00 0.00 14 THR A N 19
ATOM 29819 C CA . THR A 1 14 ? 3.117 -10.497 -14.788 1.00 0.00 14 THR A CA 19
ATOM 29820 C C . THR A 1 14 ? 3.603 -11.639 -13.903 1.00 0.00 14 THR A C 19
ATOM 29821 O O . THR A 1 14 ? 4.072 -12.663 -14.397 1.00 0.00 14 THR A O 19
ATOM 29832 N N . SER A 1 15 ? 3.486 -11.456 -12.592 1.00 0.00 15 SER A N 19
ATOM 29833 C CA . SER A 1 15 ? 3.916 -12.470 -11.637 1.00 0.00 15 SER A CA 19
ATOM 29834 C C . SER A 1 15 ? 3.473 -12.108 -10.223 1.00 0.00 15 SER A C 19
ATOM 29835 O O . SER A 1 15 ? 2.987 -11.005 -9.975 1.00 0.00 15 SER A O 19
ATOM 29843 N N . GLY A 1 16 ? 3.645 -13.047 -9.296 1.00 0.00 16 GLY A N 19
ATOM 29844 C CA . GLY A 1 16 ? 3.258 -12.808 -7.918 1.00 0.00 16 GLY A CA 19
ATOM 29845 C C . GLY A 1 16 ? 3.590 -11.403 -7.458 1.00 0.00 16 GLY A C 19
ATOM 29846 O O . GLY A 1 16 ? 4.728 -10.953 -7.587 1.00 0.00 16 GLY A O 19
ATOM 29850 N N . GLU A 1 17 ? 2.593 -10.707 -6.920 1.00 0.00 17 GLU A N 19
ATOM 29851 C CA . GLU A 1 17 ? 2.785 -9.343 -6.441 1.00 0.00 17 GLU A CA 19
ATOM 29852 C C . GLU A 1 17 ? 1.871 -9.049 -5.255 1.00 0.00 17 GLU A C 19
ATOM 29853 O O . GLU A 1 17 ? 0.747 -9.546 -5.186 1.00 0.00 17 GLU A O 19
ATOM 29865 N N . SER A 1 18 ? 2.363 -8.239 -4.323 1.00 0.00 18 SER A N 19
ATOM 29866 C CA . SER A 1 18 ? 1.593 -7.882 -3.137 1.00 0.00 18 SER A CA 19
ATOM 29867 C C . SER A 1 18 ? 1.790 -6.410 -2.785 1.00 0.00 18 SER A C 19
ATOM 29868 O O . SER A 1 18 ? 2.518 -5.688 -3.467 1.00 0.00 18 SER A O 19
ATOM 29876 N N . LEU A 1 19 ? 1.136 -5.972 -1.715 1.00 0.00 19 LEU A N 19
ATOM 29877 C CA . LEU A 1 19 ? 1.237 -4.587 -1.270 1.00 0.00 19 LEU A CA 19
ATOM 29878 C C . LEU A 1 19 ? 2.658 -4.061 -1.446 1.00 0.00 19 LEU A C 19
ATOM 29879 O O . LEU A 1 19 ? 2.872 -2.858 -1.593 1.00 0.00 19 LEU A O 19
ATOM 29895 N N . TYR A 1 20 ? 3.626 -4.971 -1.431 1.00 0.00 20 TYR A N 19
ATOM 29896 C CA . TYR A 1 20 ? 5.027 -4.600 -1.589 1.00 0.00 20 TYR A CA 19
ATOM 29897 C C . TYR A 1 20 ? 5.223 -3.723 -2.822 1.00 0.00 20 TYR A C 19
ATOM 29898 O O . TYR A 1 20 ? 5.901 -2.697 -2.767 1.00 0.00 20 TYR A O 19
ATOM 29916 N N . HIS A 1 21 ? 4.623 -4.135 -3.934 1.00 0.00 21 HIS A N 19
ATOM 29917 C CA . HIS A 1 21 ? 4.730 -3.388 -5.182 1.00 0.00 21 HIS A CA 19
ATOM 29918 C C . HIS A 1 21 ? 4.230 -1.958 -5.003 1.00 0.00 21 HIS A C 19
ATOM 29919 O O . HIS A 1 21 ? 4.444 -1.102 -5.862 1.00 0.00 21 HIS A O 19
ATOM 29933 N N . VAL A 1 22 ? 3.561 -1.705 -3.882 1.00 0.00 22 VAL A N 19
ATOM 29934 C CA . VAL A 1 22 ? 3.031 -0.379 -3.590 1.00 0.00 22 VAL A CA 19
ATOM 29935 C C . VAL A 1 22 ? 4.055 0.470 -2.845 1.00 0.00 22 VAL A C 19
ATOM 29936 O O . VAL A 1 22 ? 4.024 1.700 -2.911 1.00 0.00 22 VAL A O 19
ATOM 29949 N N . LEU A 1 23 ? 4.962 -0.193 -2.136 1.00 0.00 23 LEU A N 19
ATOM 29950 C CA . LEU A 1 23 ? 5.997 0.501 -1.378 1.00 0.00 23 LEU A CA 19
ATOM 29951 C C . LEU A 1 23 ? 7.357 0.356 -2.054 1.00 0.00 23 LEU A C 19
ATOM 29952 O O . LEU A 1 23 ? 8.388 0.698 -1.477 1.00 0.00 23 LEU A O 19
ATOM 29968 N N . GLY A 1 24 ? 7.350 -0.152 -3.283 1.00 0.00 24 GLY A N 19
ATOM 29969 C CA . GLY A 1 24 ? 8.588 -0.331 -4.018 1.00 0.00 24 GLY A CA 19
ATOM 29970 C C . GLY A 1 24 ? 9.158 -1.727 -3.863 1.00 0.00 24 GLY A C 19
ATOM 29971 O O . GLY A 1 24 ? 10.173 -2.063 -4.474 1.00 0.00 24 GLY A O 19
ATOM 29975 N N . LEU A 1 25 ? 8.506 -2.542 -3.041 1.00 0.00 25 LEU A N 19
ATOM 29976 C CA . LEU A 1 25 ? 8.955 -3.910 -2.806 1.00 0.00 25 LEU A CA 19
ATOM 29977 C C . LEU A 1 25 ? 8.100 -4.905 -3.585 1.00 0.00 25 LEU A C 19
ATOM 29978 O O . LEU A 1 25 ? 7.236 -4.515 -4.369 1.00 0.00 25 LEU A O 19
ATOM 29994 N N . ASP A 1 26 ? 8.348 -6.191 -3.361 1.00 0.00 26 ASP A N 19
ATOM 29995 C CA . ASP A 1 26 ? 7.599 -7.243 -4.040 1.00 0.00 26 ASP A CA 19
ATOM 29996 C C . ASP A 1 26 ? 7.349 -8.421 -3.104 1.00 0.00 26 ASP A C 19
ATOM 29997 O O . ASP A 1 26 ? 7.760 -8.406 -1.944 1.00 0.00 26 ASP A O 19
ATOM 30006 N N . LYS A 1 27 ? 6.670 -9.443 -3.616 1.00 0.00 27 LYS A N 19
ATOM 30007 C CA . LYS A 1 27 ? 6.364 -10.630 -2.828 1.00 0.00 27 LYS A CA 19
ATOM 30008 C C . LYS A 1 27 ? 7.633 -11.228 -2.228 1.00 0.00 27 LYS A C 19
ATOM 30009 O O . LYS A 1 27 ? 7.572 -12.038 -1.305 1.00 0.00 27 LYS A O 19
ATOM 30028 N N . ASN A 1 28 ? 8.781 -10.820 -2.759 1.00 0.00 28 ASN A N 19
ATOM 30029 C CA . ASN A 1 28 ? 10.065 -11.315 -2.275 1.00 0.00 28 ASN A CA 19
ATOM 30030 C C . ASN A 1 28 ? 10.733 -10.291 -1.362 1.00 0.00 28 ASN A C 19
ATOM 30031 O O . ASN A 1 28 ? 11.944 -10.082 -1.429 1.00 0.00 28 ASN A O 19
ATOM 30042 N N . ALA A 1 29 ? 9.936 -9.656 -0.510 1.00 0.00 29 ALA A N 19
ATOM 30043 C CA . ALA A 1 29 ? 10.450 -8.656 0.417 1.00 0.00 29 ALA A CA 19
ATOM 30044 C C . ALA A 1 29 ? 10.205 -9.071 1.864 1.00 0.00 29 ALA A C 19
ATOM 30045 O O . ALA A 1 29 ? 9.232 -9.764 2.166 1.00 0.00 29 ALA A O 19
ATOM 30052 N N . THR A 1 30 ? 11.094 -8.645 2.756 1.00 0.00 30 THR A N 19
ATOM 30053 C CA . THR A 1 30 ? 10.975 -8.974 4.171 1.00 0.00 30 THR A CA 19
ATOM 30054 C C . THR A 1 30 ? 10.337 -7.830 4.950 1.00 0.00 30 THR A C 19
ATOM 30055 O O . THR A 1 30 ? 10.632 -6.660 4.706 1.00 0.00 30 THR A O 19
ATOM 30066 N N . SER A 1 31 ? 9.461 -8.175 5.889 1.00 0.00 31 SER A N 19
ATOM 30067 C CA . SER A 1 31 ? 8.779 -7.175 6.702 1.00 0.00 31 SER A CA 19
ATOM 30068 C C . SER A 1 31 ? 9.752 -6.095 7.165 1.00 0.00 31 SER A C 19
ATOM 30069 O O . SER A 1 31 ? 9.420 -4.910 7.180 1.00 0.00 31 SER A O 19
ATOM 30077 N N . ASP A 1 32 ? 10.956 -6.513 7.541 1.00 0.00 32 ASP A N 19
ATOM 30078 C CA . ASP A 1 32 ? 11.979 -5.583 8.003 1.00 0.00 32 ASP A CA 19
ATOM 30079 C C . ASP A 1 32 ? 12.230 -4.492 6.966 1.00 0.00 32 ASP A C 19
ATOM 30080 O O . ASP A 1 32 ? 12.442 -3.330 7.312 1.00 0.00 32 ASP A O 19
ATOM 30089 N N . ASP A 1 33 ? 12.205 -4.875 5.695 1.00 0.00 33 ASP A N 19
ATOM 30090 C CA . ASP A 1 33 ? 12.429 -3.930 4.607 1.00 0.00 33 ASP A CA 19
ATOM 30091 C C . ASP A 1 33 ? 11.221 -3.018 4.422 1.00 0.00 33 ASP A C 19
ATOM 30092 O O . ASP A 1 33 ? 11.366 -1.807 4.247 1.00 0.00 33 ASP A O 19
ATOM 30101 N N . ILE A 1 34 ? 10.030 -3.606 4.460 1.00 0.00 34 ILE A N 19
ATOM 30102 C CA . ILE A 1 34 ? 8.797 -2.846 4.296 1.00 0.00 34 ILE A CA 19
ATOM 30103 C C . ILE A 1 34 ? 8.857 -1.530 5.064 1.00 0.00 34 ILE A C 19
ATOM 30104 O O . ILE A 1 34 ? 8.548 -0.468 4.523 1.00 0.00 34 ILE A O 19
ATOM 30120 N N . LYS A 1 35 ? 9.259 -1.606 6.328 1.00 0.00 35 LYS A N 19
ATOM 30121 C CA . LYS A 1 35 ? 9.363 -0.421 7.171 1.00 0.00 35 LYS A CA 19
ATOM 30122 C C . LYS A 1 35 ? 10.398 0.552 6.616 1.00 0.00 35 LYS A C 19
ATOM 30123 O O . LYS A 1 35 ? 10.152 1.756 6.533 1.00 0.00 35 LYS A O 19
ATOM 30142 N N . LYS A 1 36 ? 11.557 0.024 6.236 1.00 0.00 36 LYS A N 19
ATOM 30143 C CA . LYS A 1 36 ? 12.629 0.845 5.686 1.00 0.00 36 LYS A CA 19
ATOM 30144 C C . LYS A 1 36 ? 12.160 1.587 4.439 1.00 0.00 36 LYS A C 19
ATOM 30145 O O . LYS A 1 36 ? 12.028 2.811 4.446 1.00 0.00 36 LYS A O 19
ATOM 30164 N N . SER A 1 37 ? 11.909 0.838 3.369 1.00 0.00 37 SER A N 19
ATOM 30165 C CA . SER A 1 37 ? 11.458 1.426 2.114 1.00 0.00 37 SER A CA 19
ATOM 30166 C C . SER A 1 37 ? 10.304 2.396 2.352 1.00 0.00 37 SER A C 19
ATOM 30167 O O . SER A 1 37 ? 10.317 3.526 1.862 1.00 0.00 37 SER A O 19
ATOM 30175 N N . TYR A 1 38 ? 9.308 1.947 3.107 1.00 0.00 38 TYR A N 19
ATOM 30176 C CA . TYR A 1 38 ? 8.145 2.773 3.409 1.00 0.00 38 TYR A CA 19
ATOM 30177 C C . TYR A 1 38 ? 8.569 4.177 3.831 1.00 0.00 38 TYR A C 19
ATOM 30178 O O . TYR A 1 38 ? 8.275 5.158 3.148 1.00 0.00 38 TYR A O 19
ATOM 30196 N N . ARG A 1 39 ? 9.262 4.264 4.962 1.00 0.00 39 ARG A N 19
ATOM 30197 C CA . ARG A 1 39 ? 9.726 5.546 5.477 1.00 0.00 39 ARG A CA 19
ATOM 30198 C C . ARG A 1 39 ? 10.094 6.489 4.335 1.00 0.00 39 ARG A C 19
ATOM 30199 O O . ARG A 1 39 ? 9.520 7.570 4.199 1.00 0.00 39 ARG A O 19
ATOM 30220 N N . LYS A 1 40 ? 11.054 6.073 3.517 1.00 0.00 40 LYS A N 19
ATOM 30221 C CA . LYS A 1 40 ? 11.499 6.879 2.386 1.00 0.00 40 LYS A CA 19
ATOM 30222 C C . LYS A 1 40 ? 10.311 7.356 1.557 1.00 0.00 40 LYS A C 19
ATOM 30223 O O . LYS A 1 40 ? 10.164 8.551 1.294 1.00 0.00 40 LYS A O 19
ATOM 30242 N N . LEU A 1 41 ? 9.464 6.417 1.149 1.00 0.00 41 LEU A N 19
ATOM 30243 C CA . LEU A 1 41 ? 8.287 6.742 0.351 1.00 0.00 41 LEU A CA 19
ATOM 30244 C C . LEU A 1 41 ? 7.348 7.667 1.118 1.00 0.00 41 LEU A C 19
ATOM 30245 O O . LEU A 1 41 ? 6.455 8.283 0.536 1.00 0.00 41 LEU A O 19
ATOM 30261 N N . ALA A 1 42 ? 7.557 7.761 2.427 1.00 0.00 42 ALA A N 19
ATOM 30262 C CA . ALA A 1 42 ? 6.732 8.615 3.273 1.00 0.00 42 ALA A CA 19
ATOM 30263 C C . ALA A 1 42 ? 7.242 10.052 3.267 1.00 0.00 42 ALA A C 19
ATOM 30264 O O . ALA A 1 42 ? 6.459 10.999 3.352 1.00 0.00 42 ALA A O 19
ATOM 30271 N N . LEU A 1 43 ? 8.557 10.207 3.167 1.00 0.00 43 LEU A N 19
ATOM 30272 C CA . LEU A 1 43 ? 9.172 11.530 3.150 1.00 0.00 43 LEU A CA 19
ATOM 30273 C C . LEU A 1 43 ? 9.139 12.128 1.747 1.00 0.00 43 LEU A C 19
ATOM 30274 O O . LEU A 1 43 ? 9.247 13.342 1.575 1.00 0.00 43 LEU A O 19
ATOM 30290 N N . LYS A 1 44 ? 8.986 11.268 0.746 1.00 0.00 44 LYS A N 19
ATOM 30291 C CA . LYS A 1 44 ? 8.935 11.709 -0.643 1.00 0.00 44 LYS A CA 19
ATOM 30292 C C . LYS A 1 44 ? 7.527 12.159 -1.019 1.00 0.00 44 LYS A C 19
ATOM 30293 O O . LYS A 1 44 ? 7.342 13.224 -1.609 1.00 0.00 44 LYS A O 19
ATOM 30312 N N . TYR A 1 45 ? 6.538 11.343 -0.673 1.00 0.00 45 TYR A N 19
ATOM 30313 C CA . TYR A 1 45 ? 5.147 11.657 -0.975 1.00 0.00 45 TYR A CA 19
ATOM 30314 C C . TYR A 1 45 ? 4.544 12.553 0.103 1.00 0.00 45 TYR A C 19
ATOM 30315 O O . TYR A 1 45 ? 3.324 12.623 0.258 1.00 0.00 45 TYR A O 19
ATOM 30333 N N . HIS A 1 46 ? 5.408 13.238 0.845 1.00 0.00 46 HIS A N 19
ATOM 30334 C CA . HIS A 1 46 ? 4.962 14.132 1.908 1.00 0.00 46 HIS A CA 19
ATOM 30335 C C . HIS A 1 46 ? 4.079 15.244 1.349 1.00 0.00 46 HIS A C 19
ATOM 30336 O O . HIS A 1 46 ? 4.371 15.839 0.312 1.00 0.00 46 HIS A O 19
ATOM 30350 N N . PRO A 1 47 ? 2.973 15.532 2.051 1.00 0.00 47 PRO A N 19
ATOM 30351 C CA . PRO A 1 47 ? 2.026 16.573 1.643 1.00 0.00 47 PRO A CA 19
ATOM 30352 C C . PRO A 1 47 ? 2.605 17.976 1.795 1.00 0.00 47 PRO A C 19
ATOM 30353 O O . PRO A 1 47 ? 2.010 18.955 1.346 1.00 0.00 47 PRO A O 19
ATOM 30364 N N . ASP A 1 48 ? 3.769 18.064 2.429 1.00 0.00 48 ASP A N 19
ATOM 30365 C CA . ASP A 1 48 ? 4.430 19.347 2.638 1.00 0.00 48 ASP A CA 19
ATOM 30366 C C . ASP A 1 48 ? 5.468 19.607 1.551 1.00 0.00 48 ASP A C 19
ATOM 30367 O O . ASP A 1 48 ? 5.885 20.746 1.335 1.00 0.00 48 ASP A O 19
ATOM 30376 N N . LYS A 1 49 ? 5.882 18.545 0.869 1.00 0.00 49 LYS A N 19
ATOM 30377 C CA . LYS A 1 49 ? 6.871 18.657 -0.197 1.00 0.00 49 LYS A CA 19
ATOM 30378 C C . LYS A 1 49 ? 6.194 18.747 -1.560 1.00 0.00 49 LYS A C 19
ATOM 30379 O O . LYS A 1 49 ? 6.660 19.458 -2.449 1.00 0.00 49 LYS A O 19
ATOM 30398 N N . ASN A 1 50 ? 5.090 18.023 -1.717 1.00 0.00 50 ASN A N 19
ATOM 30399 C CA . ASN A 1 50 ? 4.349 18.022 -2.973 1.00 0.00 50 ASN A CA 19
ATOM 30400 C C . ASN A 1 50 ? 3.600 19.338 -3.163 1.00 0.00 50 ASN A C 19
ATOM 30401 O O . ASN A 1 50 ? 2.707 19.690 -2.391 1.00 0.00 50 ASN A O 19
ATOM 30412 N N . PRO A 1 51 ? 3.970 20.083 -4.215 1.00 0.00 51 PRO A N 19
ATOM 30413 C CA . PRO A 1 51 ? 3.346 21.370 -4.532 1.00 0.00 51 PRO A CA 19
ATOM 30414 C C . PRO A 1 51 ? 1.911 21.214 -5.024 1.00 0.00 51 PRO A C 19
ATOM 30415 O O . PRO A 1 51 ? 1.674 20.946 -6.202 1.00 0.00 51 PRO A O 19
ATOM 30426 N N . ASP A 1 52 ? 0.957 21.382 -4.114 1.00 0.00 52 ASP A N 19
ATOM 30427 C CA . ASP A 1 52 ? -0.455 21.261 -4.456 1.00 0.00 52 ASP A CA 19
ATOM 30428 C C . ASP A 1 52 ? -0.695 20.051 -5.354 1.00 0.00 52 ASP A C 19
ATOM 30429 O O . ASP A 1 52 ? -1.589 20.061 -6.199 1.00 0.00 52 ASP A O 19
ATOM 30438 N N . ASN A 1 53 ? 0.111 19.012 -5.166 1.00 0.00 53 ASN A N 19
ATOM 30439 C CA . ASN A 1 53 ? -0.013 17.795 -5.960 1.00 0.00 53 ASN A CA 19
ATOM 30440 C C . ASN A 1 53 ? -1.113 16.894 -5.408 1.00 0.00 53 ASN A C 19
ATOM 30441 O O . ASN A 1 53 ? -1.015 16.356 -4.305 1.00 0.00 53 ASN A O 19
ATOM 30452 N N . PRO A 1 54 ? -2.188 16.724 -6.192 1.00 0.00 54 PRO A N 19
ATOM 30453 C CA . PRO A 1 54 ? -3.328 15.888 -5.803 1.00 0.00 54 PRO A CA 19
ATOM 30454 C C . PRO A 1 54 ? -2.980 14.404 -5.791 1.00 0.00 54 PRO A C 19
ATOM 30455 O O . PRO A 1 54 ? -3.233 13.706 -4.809 1.00 0.00 54 PRO A O 19
ATOM 30466 N N . GLU A 1 55 ? -2.398 13.928 -6.887 1.00 0.00 55 GLU A N 19
ATOM 30467 C CA . GLU A 1 55 ? -2.016 12.525 -7.001 1.00 0.00 55 GLU A CA 19
ATOM 30468 C C . GLU A 1 55 ? -1.138 12.103 -5.826 1.00 0.00 55 GLU A C 19
ATOM 30469 O O . GLU A 1 55 ? -1.161 10.947 -5.405 1.00 0.00 55 GLU A O 19
ATOM 30481 N N . ALA A 1 56 ? -0.365 13.049 -5.304 1.00 0.00 56 ALA A N 19
ATOM 30482 C CA . ALA A 1 56 ? 0.520 12.776 -4.178 1.00 0.00 56 ALA A CA 19
ATOM 30483 C C . ALA A 1 56 ? -0.276 12.393 -2.935 1.00 0.00 56 ALA A C 19
ATOM 30484 O O . ALA A 1 56 ? 0.121 11.505 -2.182 1.00 0.00 56 ALA A O 19
ATOM 30491 N N . ALA A 1 57 ? -1.401 13.070 -2.726 1.00 0.00 57 ALA A N 19
ATOM 30492 C CA . ALA A 1 57 ? -2.253 12.799 -1.575 1.00 0.00 57 ALA A CA 19
ATOM 30493 C C . ALA A 1 57 ? -2.826 11.387 -1.636 1.00 0.00 57 ALA A C 19
ATOM 30494 O O . ALA A 1 57 ? -2.894 10.690 -0.624 1.00 0.00 57 ALA A O 19
ATOM 30501 N N . ASP A 1 58 ? -3.239 10.973 -2.829 1.00 0.00 58 ASP A N 19
ATOM 30502 C CA . ASP A 1 58 ? -3.807 9.644 -3.023 1.00 0.00 58 ASP A CA 19
ATOM 30503 C C . ASP A 1 58 ? -2.750 8.565 -2.807 1.00 0.00 58 ASP A C 19
ATOM 30504 O O . ASP A 1 58 ? -2.969 7.605 -2.068 1.00 0.00 58 ASP A O 19
ATOM 30513 N N . LYS A 1 59 ? -1.603 8.729 -3.458 1.00 0.00 59 LYS A N 19
ATOM 30514 C CA . LYS A 1 59 ? -0.512 7.770 -3.339 1.00 0.00 59 LYS A CA 19
ATOM 30515 C C . LYS A 1 59 ? -0.065 7.632 -1.887 1.00 0.00 59 LYS A C 19
ATOM 30516 O O . LYS A 1 59 ? -0.042 6.531 -1.336 1.00 0.00 59 LYS A O 19
ATOM 30535 N N . PHE A 1 60 ? 0.289 8.756 -1.272 1.00 0.00 60 PHE A N 19
ATOM 30536 C CA . PHE A 1 60 ? 0.734 8.760 0.117 1.00 0.00 60 PHE A CA 19
ATOM 30537 C C . PHE A 1 60 ? -0.193 7.917 0.988 1.00 0.00 60 PHE A C 19
ATOM 30538 O O . PHE A 1 60 ? 0.257 7.197 1.878 1.00 0.00 60 PHE A O 19
ATOM 30555 N N . LYS A 1 61 ? -1.492 8.014 0.725 1.00 0.00 61 LYS A N 19
ATOM 30556 C CA . LYS A 1 61 ? -2.485 7.262 1.482 1.00 0.00 61 LYS A CA 19
ATOM 30557 C C . LYS A 1 61 ? -2.240 5.761 1.360 1.00 0.00 61 LYS A C 19
ATOM 30558 O O . LYS A 1 61 ? -2.403 5.017 2.326 1.00 0.00 61 LYS A O 19
ATOM 30577 N N . GLU A 1 62 ? -1.847 5.325 0.167 1.00 0.00 62 GLU A N 19
ATOM 30578 C CA . GLU A 1 62 ? -1.579 3.913 -0.079 1.00 0.00 62 GLU A CA 19
ATOM 30579 C C . GLU A 1 62 ? -0.283 3.479 0.598 1.00 0.00 62 GLU A C 19
ATOM 30580 O O . GLU A 1 62 ? -0.216 2.411 1.208 1.00 0.00 62 GLU A O 19
ATOM 30592 N N . ILE A 1 63 ? 0.745 4.314 0.486 1.00 0.00 63 ILE A N 19
ATOM 30593 C CA . ILE A 1 63 ? 2.039 4.017 1.087 1.00 0.00 63 ILE A CA 19
ATOM 30594 C C . ILE A 1 63 ? 1.906 3.774 2.587 1.00 0.00 63 ILE A C 19
ATOM 30595 O O . ILE A 1 63 ? 2.440 2.802 3.118 1.00 0.00 63 ILE A O 19
ATOM 30611 N N . ASN A 1 64 ? 1.187 4.665 3.263 1.00 0.00 64 ASN A N 19
ATOM 30612 C CA . ASN A 1 64 ? 0.982 4.547 4.702 1.00 0.00 64 ASN A CA 19
ATOM 30613 C C . ASN A 1 64 ? 0.076 3.363 5.027 1.00 0.00 64 ASN A C 19
ATOM 30614 O O . ASN A 1 64 ? 0.371 2.569 5.919 1.00 0.00 64 ASN A O 19
ATOM 30625 N N . ASN A 1 65 ? -1.029 3.252 4.297 1.00 0.00 65 ASN A N 19
ATOM 30626 C CA . ASN A 1 65 ? -1.978 2.166 4.507 1.00 0.00 65 ASN A CA 19
ATOM 30627 C C . ASN A 1 65 ? -1.294 0.810 4.365 1.00 0.00 65 ASN A C 19
ATOM 30628 O O . ASN A 1 65 ? -1.247 0.024 5.311 1.00 0.00 65 ASN A O 19
ATOM 30639 N N . ALA A 1 66 ? -0.763 0.543 3.176 1.00 0.00 66 ALA A N 19
ATOM 30640 C CA . ALA A 1 66 ? -0.078 -0.716 2.910 1.00 0.00 66 ALA A CA 19
ATOM 30641 C C . ALA A 1 66 ? 0.932 -1.034 4.008 1.00 0.00 66 ALA A C 19
ATOM 30642 O O . ALA A 1 66 ? 0.800 -2.031 4.718 1.00 0.00 66 ALA A O 19
ATOM 30649 N N . HIS A 1 67 ? 1.942 -0.180 4.141 1.00 0.00 67 HIS A N 19
ATOM 30650 C CA . HIS A 1 67 ? 2.976 -0.371 5.152 1.00 0.00 67 HIS A CA 19
ATOM 30651 C C . HIS A 1 67 ? 2.366 -0.839 6.470 1.00 0.00 67 HIS A C 19
ATOM 30652 O O . HIS A 1 67 ? 2.824 -1.814 7.065 1.00 0.00 67 HIS A O 19
ATOM 30666 N N . ALA A 1 68 ? 1.332 -0.136 6.921 1.00 0.00 68 ALA A N 19
ATOM 30667 C CA . ALA A 1 68 ? 0.660 -0.480 8.168 1.00 0.00 68 ALA A CA 19
ATOM 30668 C C . ALA A 1 68 ? 0.101 -1.898 8.116 1.00 0.00 68 ALA A C 19
ATOM 30669 O O . ALA A 1 68 ? 0.375 -2.715 8.996 1.00 0.00 68 ALA A O 19
ATOM 30676 N N . ILE A 1 69 ? -0.684 -2.183 7.083 1.00 0.00 69 ILE A N 19
ATOM 30677 C CA . ILE A 1 69 ? -1.281 -3.502 6.918 1.00 0.00 69 ILE A CA 19
ATOM 30678 C C . ILE A 1 69 ? -0.216 -4.594 6.938 1.00 0.00 69 ILE A C 19
ATOM 30679 O O . ILE A 1 69 ? -0.417 -5.662 7.516 1.00 0.00 69 ILE A O 19
ATOM 30695 N N . LEU A 1 70 ? 0.919 -4.317 6.304 1.00 0.00 70 LEU A N 19
ATOM 30696 C CA . LEU A 1 70 ? 2.018 -5.275 6.250 1.00 0.00 70 LEU A CA 19
ATOM 30697 C C . LEU A 1 70 ? 2.711 -5.385 7.604 1.00 0.00 70 LEU A C 19
ATOM 30698 O O . LEU A 1 70 ? 2.670 -6.431 8.252 1.00 0.00 70 LEU A O 19
ATOM 30714 N N . THR A 1 71 ? 3.347 -4.297 8.028 1.00 0.00 71 THR A N 19
ATOM 30715 C CA . THR A 1 71 ? 4.048 -4.270 9.305 1.00 0.00 71 THR A CA 19
ATOM 30716 C C . THR A 1 71 ? 3.186 -4.855 10.418 1.00 0.00 71 THR A C 19
ATOM 30717 O O . THR A 1 71 ? 3.701 -5.335 11.428 1.00 0.00 71 THR A O 19
ATOM 30728 N N . ASP A 1 72 ? 1.873 -4.813 10.226 1.00 0.00 72 ASP A N 19
ATOM 30729 C CA . ASP A 1 72 ? 0.938 -5.341 11.214 1.00 0.00 72 ASP A CA 19
ATOM 30730 C C . ASP A 1 72 ? 0.691 -6.829 10.986 1.00 0.00 72 ASP A C 19
ATOM 30731 O O . ASP A 1 72 ? 0.392 -7.255 9.871 1.00 0.00 72 ASP A O 19
ATOM 30740 N N . ALA A 1 73 ? 0.817 -7.614 12.051 1.00 0.00 73 ALA A N 19
ATOM 30741 C CA . ALA A 1 73 ? 0.606 -9.054 11.968 1.00 0.00 73 ALA A CA 19
ATOM 30742 C C . ALA A 1 73 ? -0.823 -9.376 11.545 1.00 0.00 73 ALA A C 19
ATOM 30743 O O . ALA A 1 73 ? -1.068 -9.798 10.414 1.00 0.00 73 ALA A O 19
ATOM 30750 N N . THR A 1 74 ? -1.765 -9.175 12.461 1.00 0.00 74 THR A N 19
ATOM 30751 C CA . THR A 1 74 ? -3.170 -9.446 12.184 1.00 0.00 74 THR A CA 19
ATOM 30752 C C . THR A 1 74 ? -3.545 -9.014 10.771 1.00 0.00 74 THR A C 19
ATOM 30753 O O . THR A 1 74 ? -3.980 -9.828 9.956 1.00 0.00 74 THR A O 19
ATOM 30764 N N . LYS A 1 75 ? -3.374 -7.728 10.486 1.00 0.00 75 LYS A N 19
ATOM 30765 C CA . LYS A 1 75 ? -3.692 -7.187 9.170 1.00 0.00 75 LYS A CA 19
ATOM 30766 C C . LYS A 1 75 ? -3.095 -8.053 8.066 1.00 0.00 75 LYS A C 19
ATOM 30767 O O . LYS A 1 75 ? -3.814 -8.562 7.206 1.00 0.00 75 LYS A O 19
ATOM 30786 N N . ARG A 1 76 ? -1.777 -8.218 8.097 1.00 0.00 76 ARG A N 19
ATOM 30787 C CA . ARG A 1 76 ? -1.084 -9.024 7.099 1.00 0.00 76 ARG A CA 19
ATOM 30788 C C . ARG A 1 76 ? -1.718 -10.406 6.980 1.00 0.00 76 ARG A C 19
ATOM 30789 O O . ARG A 1 76 ? -1.920 -10.915 5.879 1.00 0.00 76 ARG A O 19
ATOM 30810 N N . ASN A 1 77 ? -2.030 -11.009 8.123 1.00 0.00 77 ASN A N 19
ATOM 30811 C CA . ASN A 1 77 ? -2.641 -12.333 8.147 1.00 0.00 77 ASN A CA 19
ATOM 30812 C C . ASN A 1 77 ? -3.936 -12.349 7.341 1.00 0.00 77 ASN A C 19
ATOM 30813 O O . ASN A 1 77 ? -4.182 -13.270 6.561 1.00 0.00 77 ASN A O 19
ATOM 30824 N N . ILE A 1 78 ? -4.760 -11.325 7.535 1.00 0.00 78 ILE A N 19
ATOM 30825 C CA . ILE A 1 78 ? -6.029 -11.221 6.825 1.00 0.00 78 ILE A CA 19
ATOM 30826 C C . ILE A 1 78 ? -5.811 -11.159 5.317 1.00 0.00 78 ILE A C 19
ATOM 30827 O O . ILE A 1 78 ? -6.478 -11.859 4.554 1.00 0.00 78 ILE A O 19
ATOM 30843 N N . TYR A 1 79 ? -4.874 -10.318 4.894 1.00 0.00 79 TYR A N 19
ATOM 30844 C CA . TYR A 1 79 ? -4.568 -10.164 3.477 1.00 0.00 79 TYR A CA 19
ATOM 30845 C C . TYR A 1 79 ? -3.917 -11.426 2.920 1.00 0.00 79 TYR A C 19
ATOM 30846 O O . TYR A 1 79 ? -3.903 -11.648 1.709 1.00 0.00 79 TYR A O 19
ATOM 30864 N N . ASP A 1 80 ? -3.380 -12.251 3.812 1.00 0.00 80 ASP A N 19
ATOM 30865 C CA . ASP A 1 80 ? -2.729 -13.492 3.411 1.00 0.00 80 ASP A CA 19
ATOM 30866 C C . ASP A 1 80 ? -3.762 -14.565 3.079 1.00 0.00 80 ASP A C 19
ATOM 30867 O O . ASP A 1 80 ? -3.687 -15.212 2.034 1.00 0.00 80 ASP A O 19
ATOM 30876 N N . LYS A 1 81 ? -4.725 -14.749 3.975 1.00 0.00 81 LYS A N 19
ATOM 30877 C CA . LYS A 1 81 ? -5.774 -15.743 3.778 1.00 0.00 81 LYS A CA 19
ATOM 30878 C C . LYS A 1 81 ? -6.946 -15.150 3.003 1.00 0.00 81 LYS A C 19
ATOM 30879 O O . LYS A 1 81 ? -7.430 -15.745 2.039 1.00 0.00 81 LYS A O 19
ATOM 30898 N N . TYR A 1 82 ? -7.398 -13.976 3.429 1.00 0.00 82 TYR A N 19
ATOM 30899 C CA . TYR A 1 82 ? -8.514 -13.304 2.775 1.00 0.00 82 TYR A CA 19
ATOM 30900 C C . TYR A 1 82 ? -8.029 -12.460 1.600 1.00 0.00 82 TYR A C 19
ATOM 30901 O O . TYR A 1 82 ? -8.224 -12.820 0.440 1.00 0.00 82 TYR A O 19
ATOM 30919 N N . GLY A 1 83 ? -7.395 -11.333 1.911 1.00 0.00 83 GLY A N 19
ATOM 30920 C CA . GLY A 1 83 ? -6.890 -10.455 0.871 1.00 0.00 83 GLY A CA 19
ATOM 30921 C C . GLY A 1 83 ? -7.542 -9.086 0.903 1.00 0.00 83 GLY A C 19
ATOM 30922 O O . GLY A 1 83 ? -7.993 -8.630 1.953 1.00 0.00 83 GLY A O 19
ATOM 30926 N N . SER A 1 84 ? -7.589 -8.429 -0.252 1.00 0.00 84 SER A N 19
ATOM 30927 C CA . SER A 1 84 ? -8.185 -7.102 -0.351 1.00 0.00 84 SER A CA 19
ATOM 30928 C C . SER A 1 84 ? -9.617 -7.108 0.175 1.00 0.00 84 SER A C 19
ATOM 30929 O O . SER A 1 84 ? -10.028 -6.203 0.902 1.00 0.00 84 SER A O 19
ATOM 30937 N N . LEU A 1 85 ? -10.373 -8.135 -0.198 1.00 0.00 85 LEU A N 19
ATOM 30938 C CA . LEU A 1 85 ? -11.760 -8.261 0.235 1.00 0.00 85 LEU A CA 19
ATOM 30939 C C . LEU A 1 85 ? -11.849 -8.364 1.754 1.00 0.00 85 LEU A C 19
ATOM 30940 O O . LEU A 1 85 ? -12.586 -7.616 2.395 1.00 0.00 85 LEU A O 19
ATOM 30956 N N . GLY A 1 86 ? -11.090 -9.295 2.325 1.00 0.00 86 GLY A N 19
ATOM 30957 C CA . GLY A 1 86 ? -11.096 -9.477 3.765 1.00 0.00 86 GLY A CA 19
ATOM 30958 C C . GLY A 1 86 ? -10.924 -8.171 4.515 1.00 0.00 86 GLY A C 19
ATOM 30959 O O . GLY A 1 86 ? -11.559 -7.952 5.547 1.00 0.00 86 GLY A O 19
ATOM 30963 N N . LEU A 1 87 ? -10.063 -7.303 3.997 1.00 0.00 87 LEU A N 19
ATOM 30964 C CA . LEU A 1 87 ? -9.807 -6.011 4.626 1.00 0.00 87 LEU A CA 19
ATOM 30965 C C . LEU A 1 87 ? -11.017 -5.091 4.492 1.00 0.00 87 LEU A C 19
ATOM 30966 O O . LEU A 1 87 ? -11.365 -4.367 5.424 1.00 0.00 87 LEU A O 19
ATOM 30982 N N . TYR A 1 88 ? -11.654 -5.127 3.327 1.00 0.00 88 TYR A N 19
ATOM 30983 C CA . TYR A 1 88 ? -12.825 -4.297 3.070 1.00 0.00 88 TYR A CA 19
ATOM 30984 C C . TYR A 1 88 ? -13.936 -4.597 4.071 1.00 0.00 88 TYR A C 19
ATOM 30985 O O . TYR A 1 88 ? -14.577 -3.687 4.598 1.00 0.00 88 TYR A O 19
ATOM 31003 N N . VAL A 1 89 ? -14.159 -5.882 4.330 1.00 0.00 89 VAL A N 19
ATOM 31004 C CA . VAL A 1 89 ? -15.191 -6.305 5.270 1.00 0.00 89 VAL A CA 19
ATOM 31005 C C . VAL A 1 89 ? -14.744 -6.090 6.711 1.00 0.00 89 VAL A C 19
ATOM 31006 O O . VAL A 1 89 ? -15.530 -5.671 7.560 1.00 0.00 89 VAL A O 19
ATOM 31019 N N . ALA A 1 90 ? -13.475 -6.379 6.981 1.00 0.00 90 ALA A N 19
ATOM 31020 C CA . ALA A 1 90 ? -12.921 -6.214 8.319 1.00 0.00 90 ALA A CA 19
ATOM 31021 C C . ALA A 1 90 ? -12.925 -4.748 8.738 1.00 0.00 90 ALA A C 19
ATOM 31022 O O . ALA A 1 90 ? -12.959 -4.434 9.927 1.00 0.00 90 ALA A O 19
ATOM 31029 N N . GLU A 1 91 ? -12.888 -3.856 7.753 1.00 0.00 91 GLU A N 19
ATOM 31030 C CA . GLU A 1 91 ? -12.885 -2.423 8.022 1.00 0.00 91 GLU A CA 19
ATOM 31031 C C . GLU A 1 91 ? -14.308 -1.898 8.194 1.00 0.00 91 GLU A C 19
ATOM 31032 O O . GLU A 1 91 ? -14.569 -1.056 9.051 1.00 0.00 91 GLU A O 19
ATOM 31044 N N . GLN A 1 92 ? -15.221 -2.403 7.371 1.00 0.00 92 GLN A N 19
ATOM 31045 C CA . GLN A 1 92 ? -16.617 -1.985 7.431 1.00 0.00 92 GLN A CA 19
ATOM 31046 C C . GLN A 1 92 ? -17.243 -2.367 8.768 1.00 0.00 92 GLN A C 19
ATOM 31047 O O . GLN A 1 92 ? -18.001 -1.595 9.354 1.00 0.00 92 GLN A O 19
ATOM 31061 N N . PHE A 1 93 ? -16.921 -3.565 9.245 1.00 0.00 93 PHE A N 19
ATOM 31062 C CA . PHE A 1 93 ? -17.453 -4.051 10.513 1.00 0.00 93 PHE A CA 19
ATOM 31063 C C . PHE A 1 93 ? -16.326 -4.505 11.437 1.00 0.00 93 PHE A C 19
ATOM 31064 O O . PHE A 1 93 ? -16.133 -3.949 12.518 1.00 0.00 93 PHE A O 19
ATOM 31081 N N . GLY A 1 94 ? -15.586 -5.521 11.004 1.00 0.00 94 GLY A N 19
ATOM 31082 C CA . GLY A 1 94 ? -14.489 -6.033 11.803 1.00 0.00 94 GLY A CA 19
ATOM 31083 C C . GLY A 1 94 ? -13.946 -7.344 11.270 1.00 0.00 94 GLY A C 19
ATOM 31084 O O . GLY A 1 94 ? -14.611 -8.027 10.492 1.00 0.00 94 GLY A O 19
ATOM 31088 N N . GLU A 1 95 ? -12.734 -7.695 11.689 1.00 0.00 95 GLU A N 19
ATOM 31089 C CA . GLU A 1 95 ? -12.102 -8.933 11.246 1.00 0.00 95 GLU A CA 19
ATOM 31090 C C . GLU A 1 95 ? -12.619 -10.125 12.047 1.00 0.00 95 GLU A C 19
ATOM 31091 O O . GLU A 1 95 ? -12.543 -11.267 11.596 1.00 0.00 95 GLU A O 19
ATOM 31103 N N . GLU A 1 96 ? -13.143 -9.848 13.237 1.00 0.00 96 GLU A N 19
ATOM 31104 C CA . GLU A 1 96 ? -13.671 -10.898 14.101 1.00 0.00 96 GLU A CA 19
ATOM 31105 C C . GLU A 1 96 ? -14.891 -11.561 13.468 1.00 0.00 96 GLU A C 19
ATOM 31106 O O . GLU A 1 96 ? -15.041 -12.781 13.513 1.00 0.00 96 GLU A O 19
ATOM 31118 N N . ASN A 1 97 ? -15.761 -10.746 12.880 1.00 0.00 97 ASN A N 19
ATOM 31119 C CA . ASN A 1 97 ? -16.969 -11.253 12.239 1.00 0.00 97 ASN A CA 19
ATOM 31120 C C . ASN A 1 97 ? -16.634 -11.967 10.933 1.00 0.00 97 ASN A C 19
ATOM 31121 O O . ASN A 1 97 ? -17.205 -13.011 10.619 1.00 0.00 97 ASN A O 19
ATOM 31132 N N . VAL A 1 98 ? -15.703 -11.396 10.175 1.00 0.00 98 VAL A N 19
ATOM 31133 C CA . VAL A 1 98 ? -15.290 -11.977 8.903 1.00 0.00 98 VAL A CA 19
ATOM 31134 C C . VAL A 1 98 ? -14.952 -13.456 9.060 1.00 0.00 98 VAL A C 19
ATOM 31135 O O . VAL A 1 98 ? -15.283 -14.273 8.201 1.00 0.00 98 VAL A O 19
ATOM 31148 N N . ASN A 1 99 ? -14.290 -13.793 10.162 1.00 0.00 99 ASN A N 19
ATOM 31149 C CA . ASN A 1 99 ? -13.907 -15.174 10.431 1.00 0.00 99 ASN A CA 19
ATOM 31150 C C . ASN A 1 99 ? -15.078 -16.121 10.188 1.00 0.00 99 ASN A C 19
ATOM 31151 O O . ASN A 1 99 ? -14.948 -17.118 9.477 1.00 0.00 99 ASN A O 19
ATOM 31162 N N . THR A 1 100 ? -16.224 -15.802 10.783 1.00 0.00 100 THR A N 19
ATOM 31163 C CA . THR A 1 100 ? -17.418 -16.623 10.632 1.00 0.00 100 THR A CA 19
ATOM 31164 C C . THR A 1 100 ? -18.152 -16.293 9.337 1.00 0.00 100 THR A C 19
ATOM 31165 O O . THR A 1 100 ? -18.915 -17.109 8.819 1.00 0.00 100 THR A O 19
ATOM 31176 N N . TYR A 1 101 ? -17.917 -15.093 8.819 1.00 0.00 101 TYR A N 19
ATOM 31177 C CA . TYR A 1 101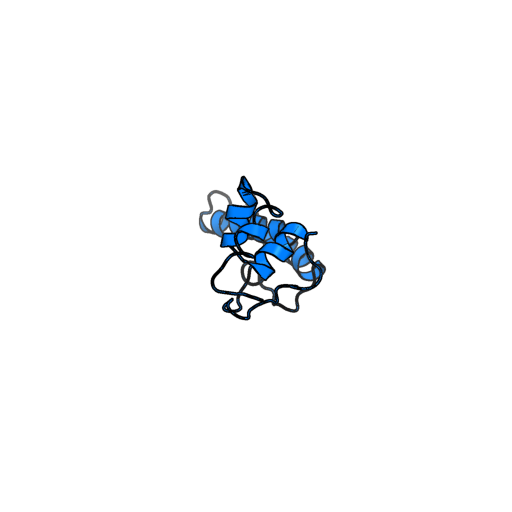 ? -18.558 -14.654 7.584 1.00 0.00 101 TYR A CA 19
ATOM 31178 C C . TYR A 1 101 ? -18.174 -15.562 6.419 1.00 0.00 101 TYR A C 19
ATOM 31179 O O . TYR A 1 101 ? -19.023 -16.242 5.842 1.00 0.00 101 TYR A O 19
ATOM 31197 N N . PHE A 1 102 ? -16.890 -15.567 6.080 1.00 0.00 102 PHE A N 19
ATOM 31198 C CA . PHE A 1 102 ? -16.392 -16.389 4.984 1.00 0.00 102 PHE A CA 19
ATOM 31199 C C . PHE A 1 102 ? -16.897 -17.824 5.108 1.00 0.00 102 PHE A C 19
ATOM 31200 O O . PHE A 1 102 ? -17.018 -18.539 4.113 1.00 0.00 102 PHE A O 19
ATOM 31217 N N . VAL A 1 103 ? -17.191 -18.238 6.336 1.00 0.00 103 VAL A N 19
ATOM 31218 C CA . VAL A 1 103 ? -17.683 -19.586 6.591 1.00 0.00 103 VAL A CA 19
ATOM 31219 C C . VAL A 1 103 ? -19.146 -19.564 7.023 1.00 0.00 103 VAL A C 19
ATOM 31220 O O . VAL A 1 103 ? -19.786 -18.513 7.027 1.00 0.00 103 VAL A O 19
ATOM 31233 N N . SER A 1 104 ? -19.667 -20.732 7.386 1.00 0.00 104 SER A N 19
ATOM 31234 C CA . SER A 1 104 ? -21.055 -20.848 7.816 1.00 0.00 104 SER A CA 19
ATOM 31235 C C . SER A 1 104 ? -21.283 -22.154 8.570 1.00 0.00 104 SER A C 19
ATOM 31236 O O . SER A 1 104 ? -20.698 -23.185 8.239 1.00 0.00 104 SER A O 19
ATOM 31244 N N . GLY A 1 105 ? -22.138 -22.103 9.587 1.00 0.00 105 GLY A N 19
ATOM 31245 C CA . GLY A 1 105 ? -22.429 -23.288 10.373 1.00 0.00 105 GLY A CA 19
ATOM 31246 C C . GLY A 1 105 ? -23.832 -23.274 10.945 1.00 0.00 105 GLY A C 19
ATOM 31247 O O . GLY A 1 105 ? -24.396 -22.219 11.239 1.00 0.00 105 GLY A O 19
ATOM 31251 N N . PRO A 1 106 ? -24.420 -24.468 11.110 1.00 0.00 106 PRO A N 19
ATOM 31252 C CA . PRO A 1 106 ? -25.774 -24.616 11.651 1.00 0.00 106 PRO A CA 19
ATOM 31253 C C . PRO A 1 106 ? -25.848 -24.266 13.133 1.00 0.00 106 PRO A C 19
ATOM 31254 O O . PRO A 1 106 ? -26.767 -23.575 13.572 1.00 0.00 106 PRO A O 19
ATOM 31265 N N . SER A 1 107 ? -24.874 -24.746 13.900 1.00 0.00 107 SER A N 19
ATOM 31266 C CA . SER A 1 107 ? -24.831 -24.485 15.334 1.00 0.00 107 SER A CA 19
ATOM 31267 C C . SER A 1 107 ? -24.699 -22.991 15.611 1.00 0.00 107 SER A C 19
ATOM 31268 O O . SER A 1 107 ? -23.904 -22.298 14.975 1.00 0.00 107 SER A O 19
ATOM 31276 N N . SER A 1 108 ? -25.484 -22.501 16.564 1.00 0.00 108 SER A N 19
ATOM 31277 C CA . SER A 1 108 ? -25.459 -21.088 16.924 1.00 0.00 108 SER A CA 19
ATOM 31278 C C . SER A 1 108 ? -25.340 -20.914 18.435 1.00 0.00 108 SER A C 19
ATOM 31279 O O . SER A 1 108 ? -26.260 -21.243 19.183 1.00 0.00 108 SER A O 19
ATOM 31287 N N . GLY A 1 109 ? -24.199 -20.394 18.877 1.00 0.00 109 GLY A N 19
ATOM 31288 C CA . GLY A 1 109 ? -23.979 -20.185 20.296 1.00 0.00 109 GLY A CA 19
ATOM 31289 C C . GLY A 1 109 ? -23.714 -18.731 20.634 1.00 0.00 109 GLY A C 19
ATOM 31290 O O . GLY A 1 109 ? -22.861 -18.426 21.467 1.00 0.00 109 GLY A O 19
ATOM 31294 N N . GLY A 1 1 ? 16.444 -4.076 -26.778 1.00 0.00 1 GLY A N 20
ATOM 31295 C CA . GLY A 1 1 ? 15.649 -5.184 -27.275 1.00 0.00 1 GLY A CA 20
ATOM 31296 C C . GLY A 1 1 ? 15.971 -6.489 -26.575 1.00 0.00 1 GLY A C 20
ATOM 31297 O O . GLY A 1 1 ? 17.072 -6.666 -26.053 1.00 0.00 1 GLY A O 20
ATOM 31301 N N . SER A 1 2 ? 15.007 -7.404 -26.560 1.00 0.00 2 SER A N 20
ATOM 31302 C CA . SER A 1 2 ? 15.191 -8.698 -25.913 1.00 0.00 2 SER A CA 20
ATOM 31303 C C . SER A 1 2 ? 14.253 -9.742 -26.510 1.00 0.00 2 SER A C 20
ATOM 31304 O O . SER A 1 2 ? 13.400 -9.425 -27.338 1.00 0.00 2 SER A O 20
ATOM 31312 N N . SER A 1 3 ? 14.418 -10.990 -26.083 1.00 0.00 3 SER A N 20
ATOM 31313 C CA . SER A 1 3 ? 13.590 -12.083 -26.577 1.00 0.00 3 SER A CA 20
ATOM 31314 C C . SER A 1 3 ? 13.260 -13.065 -25.456 1.00 0.00 3 SER A C 20
ATOM 31315 O O . SER A 1 3 ? 14.048 -13.255 -24.531 1.00 0.00 3 SER A O 20
ATOM 31323 N N . GLY A 1 4 ? 12.089 -13.687 -25.548 1.00 0.00 4 GLY A N 20
ATOM 31324 C CA . GLY A 1 4 ? 11.674 -14.641 -24.537 1.00 0.00 4 GLY A CA 20
ATOM 31325 C C . GLY A 1 4 ? 10.192 -14.556 -24.232 1.00 0.00 4 GLY A C 20
ATOM 31326 O O . GLY A 1 4 ? 9.797 -14.105 -23.157 1.00 0.00 4 GLY A O 20
ATOM 31330 N N . SER A 1 5 ? 9.368 -14.989 -25.181 1.00 0.00 5 SER A N 20
ATOM 31331 C CA . SER A 1 5 ? 7.920 -14.955 -25.011 1.00 0.00 5 SER A CA 20
ATOM 31332 C C . SER A 1 5 ? 7.358 -16.364 -24.851 1.00 0.00 5 SER A C 20
ATOM 31333 O O . SER A 1 5 ? 6.327 -16.703 -25.431 1.00 0.00 5 SER A O 20
ATOM 31341 N N . SER A 1 6 ? 8.045 -17.182 -24.059 1.00 0.00 6 SER A N 20
ATOM 31342 C CA . SER A 1 6 ? 7.618 -18.556 -23.824 1.00 0.00 6 SER A CA 20
ATOM 31343 C C . SER A 1 6 ? 7.220 -18.759 -22.365 1.00 0.00 6 SER A C 20
ATOM 31344 O O . SER A 1 6 ? 7.927 -18.335 -21.452 1.00 0.00 6 SER A O 20
ATOM 31352 N N . GLY A 1 7 ? 6.081 -19.413 -22.154 1.00 0.00 7 GLY A N 20
ATOM 31353 C CA . GLY A 1 7 ? 5.608 -19.662 -20.805 1.00 0.00 7 GLY A CA 20
ATOM 31354 C C . GLY A 1 7 ? 4.711 -18.554 -20.292 1.00 0.00 7 GLY A C 20
ATOM 31355 O O . GLY A 1 7 ? 3.656 -18.817 -19.714 1.00 0.00 7 GLY A O 20
ATOM 31359 N N . ARG A 1 8 ? 5.131 -17.310 -20.501 1.00 0.00 8 ARG A N 20
ATOM 31360 C CA . ARG A 1 8 ? 4.359 -16.157 -20.052 1.00 0.00 8 ARG A CA 20
ATOM 31361 C C . ARG A 1 8 ? 2.890 -16.302 -20.441 1.00 0.00 8 ARG A C 20
ATOM 31362 O O . ARG A 1 8 ? 2.555 -17.026 -21.377 1.00 0.00 8 ARG A O 20
ATOM 31383 N N . GLN A 1 9 ? 2.021 -15.608 -19.714 1.00 0.00 9 GLN A N 20
ATOM 31384 C CA . GLN A 1 9 ? 0.588 -15.661 -19.982 1.00 0.00 9 GLN A CA 20
ATOM 31385 C C . GLN A 1 9 ? 0.012 -14.257 -20.139 1.00 0.00 9 GLN A C 20
ATOM 31386 O O . GLN A 1 9 ? 0.362 -13.345 -19.391 1.00 0.00 9 GLN A O 20
ATOM 31400 N N . ARG A 1 10 ? -0.873 -14.093 -21.117 1.00 0.00 10 ARG A N 20
ATOM 31401 C CA . ARG A 1 10 ? -1.496 -12.800 -21.373 1.00 0.00 10 ARG A CA 20
ATOM 31402 C C . ARG A 1 10 ? -2.852 -12.703 -20.679 1.00 0.00 10 ARG A C 20
ATOM 31403 O O . ARG A 1 10 ? -3.816 -12.191 -21.247 1.00 0.00 10 ARG A O 20
ATOM 31424 N N . SER A 1 11 ? -2.917 -13.198 -19.447 1.00 0.00 11 SER A N 20
ATOM 31425 C CA . SER A 1 11 ? -4.154 -13.171 -18.677 1.00 0.00 11 SER A CA 20
ATOM 31426 C C . SER A 1 11 ? -3.899 -13.564 -17.225 1.00 0.00 11 SER A C 20
ATOM 31427 O O . SER A 1 11 ? -3.298 -14.603 -16.947 1.00 0.00 11 SER A O 20
ATOM 31435 N N . LEU A 1 12 ? -4.361 -12.727 -16.302 1.00 0.00 12 LEU A N 20
ATOM 31436 C CA . LEU A 1 12 ? -4.184 -12.986 -14.877 1.00 0.00 12 LEU A CA 20
ATOM 31437 C C . LEU A 1 12 ? -5.052 -12.050 -14.042 1.00 0.00 12 LEU A C 20
ATOM 31438 O O . LEU A 1 12 ? -5.361 -10.935 -14.461 1.00 0.00 12 LEU A O 20
ATOM 31454 N N . SER A 1 13 ? -5.441 -12.512 -12.858 1.00 0.00 13 SER A N 20
ATOM 31455 C CA . SER A 1 13 ? -6.275 -11.717 -11.964 1.00 0.00 13 SER A CA 20
ATOM 31456 C C . SER A 1 13 ? -5.534 -11.401 -10.668 1.00 0.00 13 SER A C 20
ATOM 31457 O O . SER A 1 13 ? -5.457 -12.233 -9.764 1.00 0.00 13 SER A O 20
ATOM 31465 N N . THR A 1 14 ? -4.990 -10.191 -10.585 1.00 0.00 14 THR A N 20
ATOM 31466 C CA . THR A 1 14 ? -4.254 -9.763 -9.402 1.00 0.00 14 THR A CA 20
ATOM 31467 C C . THR A 1 14 ? -3.378 -10.888 -8.863 1.00 0.00 14 THR A C 20
ATOM 31468 O O . THR A 1 14 ? -3.381 -11.170 -7.665 1.00 0.00 14 THR A O 20
ATOM 31479 N N . SER A 1 15 ? -2.628 -11.528 -9.755 1.00 0.00 15 SER A N 20
ATOM 31480 C CA . SER A 1 15 ? -1.749 -12.625 -9.369 1.00 0.00 15 SER A CA 20
ATOM 31481 C C . SER A 1 15 ? -0.312 -12.139 -9.209 1.00 0.00 15 SER A C 20
ATOM 31482 O O . SER A 1 15 ? 0.496 -12.239 -10.132 1.00 0.00 15 SER A O 20
ATOM 31490 N N . GLY A 1 16 ? 0.000 -11.611 -8.029 1.00 0.00 16 GLY A N 20
ATOM 31491 C CA . GLY A 1 16 ? 1.339 -11.116 -7.768 1.00 0.00 16 GLY A CA 20
ATOM 31492 C C . GLY A 1 16 ? 1.403 -10.241 -6.532 1.00 0.00 16 GLY A C 20
ATOM 31493 O O . GLY A 1 16 ? 0.741 -10.519 -5.533 1.00 0.00 16 GLY A O 20
ATOM 31497 N N . GLU A 1 17 ? 2.205 -9.183 -6.599 1.00 0.00 17 GLU A N 20
ATOM 31498 C CA . GLU A 1 17 ? 2.354 -8.266 -5.475 1.00 0.00 17 GLU A CA 20
ATOM 31499 C C . GLU A 1 17 ? 1.207 -7.261 -5.436 1.00 0.00 17 GLU A C 20
ATOM 31500 O O . GLU A 1 17 ? 1.086 -6.407 -6.313 1.00 0.00 17 GLU A O 20
ATOM 31512 N N . SER A 1 18 ? 0.367 -7.371 -4.412 1.00 0.00 18 SER A N 20
ATOM 31513 C CA . SER A 1 18 ? -0.774 -6.475 -4.259 1.00 0.00 18 SER A CA 20
ATOM 31514 C C . SER A 1 18 ? -0.372 -5.206 -3.514 1.00 0.00 18 SER A C 20
ATOM 31515 O O . SER A 1 18 ? -0.297 -4.125 -4.100 1.00 0.00 18 SER A O 20
ATOM 31523 N N . LEU A 1 19 ? -0.114 -5.345 -2.218 1.00 0.00 19 LEU A N 20
ATOM 31524 C CA . LEU A 1 19 ? 0.280 -4.210 -1.391 1.00 0.00 19 LEU A CA 20
ATOM 31525 C C . LEU A 1 19 ? 1.793 -4.019 -1.414 1.00 0.00 19 LEU A C 20
ATOM 31526 O O . LEU A 1 19 ? 2.299 -2.946 -1.084 1.00 0.00 19 LEU A O 20
ATOM 31542 N N . TYR A 1 20 ? 2.510 -5.065 -1.809 1.00 0.00 20 TYR A N 20
ATOM 31543 C CA . TYR A 1 20 ? 3.966 -5.013 -1.875 1.00 0.00 20 TYR A CA 20
ATOM 31544 C C . TYR A 1 20 ? 4.427 -4.161 -3.054 1.00 0.00 20 TYR A C 20
ATOM 31545 O O . TYR A 1 20 ? 5.371 -3.379 -2.938 1.00 0.00 20 TYR A O 20
ATOM 31563 N N . HIS A 1 21 ? 3.753 -4.318 -4.189 1.00 0.00 21 HIS A N 20
ATOM 31564 C CA . HIS A 1 21 ? 4.092 -3.563 -5.390 1.00 0.00 21 HIS A CA 20
ATOM 31565 C C . HIS A 1 21 ? 3.823 -2.075 -5.190 1.00 0.00 21 HIS A C 20
ATOM 31566 O O . HIS A 1 21 ? 4.352 -1.234 -5.917 1.00 0.00 21 HIS A O 20
ATOM 31580 N N . VAL A 1 22 ? 2.996 -1.756 -4.199 1.00 0.00 22 VAL A N 20
ATOM 31581 C CA . VAL A 1 22 ? 2.657 -0.369 -3.903 1.00 0.00 22 VAL A CA 20
ATOM 31582 C C . VAL A 1 22 ? 3.868 0.393 -3.376 1.00 0.00 22 VAL A C 20
ATOM 31583 O O . VAL A 1 22 ? 4.036 1.581 -3.652 1.00 0.00 22 VAL A O 20
ATOM 31596 N N . LEU A 1 23 ? 4.710 -0.299 -2.617 1.00 0.00 23 LEU A N 20
ATOM 31597 C CA . LEU A 1 23 ? 5.908 0.312 -2.051 1.00 0.00 23 LEU A CA 20
ATOM 31598 C C . LEU A 1 23 ? 7.135 -0.007 -2.900 1.00 0.00 23 LEU A C 20
ATOM 31599 O O . LEU A 1 23 ? 8.019 0.831 -3.069 1.00 0.00 23 LEU A O 20
ATOM 31615 N N . GLY A 1 24 ? 7.179 -1.224 -3.433 1.00 0.00 24 GLY A N 20
ATOM 31616 C CA . GLY A 1 24 ? 8.301 -1.631 -4.259 1.00 0.00 24 GLY A CA 20
ATOM 31617 C C . GLY A 1 24 ? 9.047 -2.817 -3.681 1.00 0.00 24 GLY A C 20
ATOM 31618 O O . GLY A 1 24 ? 10.278 -2.859 -3.708 1.00 0.00 24 GLY A O 20
ATOM 31622 N N . LEU A 1 25 ? 8.302 -3.783 -3.155 1.00 0.00 25 LEU A N 20
ATOM 31623 C CA . LEU A 1 25 ? 8.901 -4.975 -2.565 1.00 0.00 25 LEU A CA 20
ATOM 31624 C C . LEU A 1 25 ? 8.207 -6.238 -3.067 1.00 0.00 25 LEU A C 20
ATOM 31625 O O . LEU A 1 25 ? 7.214 -6.166 -3.791 1.00 0.00 25 LEU A O 20
ATOM 31641 N N . ASP A 1 26 ? 8.736 -7.392 -2.676 1.00 0.00 26 ASP A N 20
ATOM 31642 C CA . ASP A 1 26 ? 8.166 -8.671 -3.083 1.00 0.00 26 ASP A CA 20
ATOM 31643 C C . ASP A 1 26 ? 7.301 -9.259 -1.972 1.00 0.00 26 ASP A C 20
ATOM 31644 O O . ASP A 1 26 ? 7.105 -8.637 -0.928 1.00 0.00 26 ASP A O 20
ATOM 31653 N N . LYS A 1 27 ? 6.784 -10.460 -2.205 1.00 0.00 27 LYS A N 20
ATOM 31654 C CA . LYS A 1 27 ? 5.939 -11.133 -1.226 1.00 0.00 27 LYS A CA 20
ATOM 31655 C C . LYS A 1 27 ? 6.769 -11.644 -0.052 1.00 0.00 27 LYS A C 20
ATOM 31656 O O . LYS A 1 27 ? 6.290 -11.700 1.080 1.00 0.00 27 LYS A O 20
ATOM 31675 N N . ASN A 1 28 ? 8.015 -12.014 -0.330 1.00 0.00 28 ASN A N 20
ATOM 31676 C CA . ASN A 1 28 ? 8.911 -12.519 0.704 1.00 0.00 28 ASN A CA 20
ATOM 31677 C C . ASN A 1 28 ? 9.633 -11.372 1.405 1.00 0.00 28 ASN A C 20
ATOM 31678 O O . ASN A 1 28 ? 10.648 -11.579 2.069 1.00 0.00 28 ASN A O 20
ATOM 31689 N N . ALA A 1 29 ? 9.102 -10.164 1.252 1.00 0.00 29 ALA A N 20
ATOM 31690 C CA . ALA A 1 29 ? 9.694 -8.985 1.872 1.00 0.00 29 ALA A CA 20
ATOM 31691 C C . ALA A 1 29 ? 9.523 -9.017 3.387 1.00 0.00 29 ALA A C 20
ATOM 31692 O O . ALA A 1 29 ? 8.456 -9.365 3.895 1.00 0.00 29 ALA A O 20
ATOM 31699 N N . THR A 1 30 ? 10.581 -8.653 4.106 1.00 0.00 30 THR A N 20
ATOM 31700 C CA . THR A 1 30 ? 10.548 -8.642 5.563 1.00 0.00 30 THR A CA 20
ATOM 31701 C C . THR A 1 30 ? 9.964 -7.337 6.090 1.00 0.00 30 THR A C 20
ATOM 31702 O O . THR A 1 30 ? 10.109 -6.285 5.468 1.00 0.00 30 THR A O 20
ATOM 31713 N N . SER A 1 31 ? 9.303 -7.412 7.241 1.00 0.00 31 SER A N 20
ATOM 31714 C CA . SER A 1 31 ? 8.693 -6.236 7.850 1.00 0.00 31 SER A CA 20
ATOM 31715 C C . SER A 1 31 ? 9.693 -5.086 7.931 1.00 0.00 31 SER A C 20
ATOM 31716 O O . SER A 1 31 ? 9.341 -3.927 7.712 1.00 0.00 31 SER A O 20
ATOM 31724 N N . ASP A 1 32 ? 10.940 -5.416 8.246 1.00 0.00 32 ASP A N 20
ATOM 31725 C CA . ASP A 1 32 ? 11.993 -4.413 8.354 1.00 0.00 32 ASP A CA 20
ATOM 31726 C C . ASP A 1 32 ? 12.240 -3.736 7.010 1.00 0.00 32 ASP A C 20
ATOM 31727 O O . ASP A 1 32 ? 12.542 -2.544 6.949 1.00 0.00 32 ASP A O 20
ATOM 31736 N N . ASP A 1 33 ? 12.110 -4.505 5.934 1.00 0.00 33 ASP A N 20
ATOM 31737 C CA . ASP A 1 33 ? 12.319 -3.980 4.589 1.00 0.00 33 ASP A CA 20
ATOM 31738 C C . ASP A 1 33 ? 11.128 -3.136 4.144 1.00 0.00 33 ASP A C 20
ATOM 31739 O O . ASP A 1 33 ? 11.256 -2.277 3.272 1.00 0.00 33 ASP A O 20
ATOM 31748 N N . ILE A 1 34 ? 9.972 -3.388 4.749 1.00 0.00 34 ILE A N 20
ATOM 31749 C CA . ILE A 1 34 ? 8.759 -2.651 4.415 1.00 0.00 34 ILE A CA 20
ATOM 31750 C C . ILE A 1 34 ? 8.742 -1.285 5.091 1.00 0.00 34 ILE A C 20
ATOM 31751 O O . ILE A 1 34 ? 8.092 -0.353 4.616 1.00 0.00 34 ILE A O 20
ATOM 31767 N N . LYS A 1 35 ? 9.463 -1.171 6.201 1.00 0.00 35 LYS A N 20
ATOM 31768 C CA . LYS A 1 35 ? 9.534 0.083 6.943 1.00 0.00 35 LYS A CA 20
ATOM 31769 C C . LYS A 1 35 ? 10.521 1.045 6.290 1.00 0.00 35 LYS A C 20
ATOM 31770 O O . LYS A 1 35 ? 10.193 2.201 6.024 1.00 0.00 35 LYS A O 20
ATOM 31789 N N . LYS A 1 36 ? 11.732 0.560 6.034 1.00 0.00 36 LYS A N 20
ATOM 31790 C CA . LYS A 1 36 ? 12.767 1.376 5.410 1.00 0.00 36 LYS A CA 20
ATOM 31791 C C . LYS A 1 36 ? 12.269 1.978 4.099 1.00 0.00 36 LYS A C 20
ATOM 31792 O O . LYS A 1 36 ? 12.437 3.171 3.850 1.00 0.00 36 LYS A O 20
ATOM 31811 N N . SER A 1 37 ? 11.654 1.144 3.266 1.00 0.00 37 SER A N 20
ATOM 31812 C CA . SER A 1 37 ? 11.134 1.594 1.980 1.00 0.00 37 SER A CA 20
ATOM 31813 C C . SER A 1 37 ? 10.045 2.645 2.173 1.00 0.00 37 SER A C 20
ATOM 31814 O O . SER A 1 37 ? 9.995 3.643 1.452 1.00 0.00 37 SER A O 20
ATOM 31822 N N . TYR A 1 38 ? 9.175 2.415 3.150 1.00 0.00 38 TYR A N 20
ATOM 31823 C CA . TYR A 1 38 ? 8.085 3.340 3.436 1.00 0.00 38 TYR A CA 20
ATOM 31824 C C . TYR A 1 38 ? 8.617 4.748 3.685 1.00 0.00 38 TYR A C 20
ATOM 31825 O O . TYR A 1 38 ? 7.984 5.737 3.313 1.00 0.00 38 TYR A O 20
ATOM 31843 N N . ARG A 1 39 ? 9.784 4.830 4.315 1.00 0.00 39 ARG A N 20
ATOM 31844 C CA . ARG A 1 39 ? 10.402 6.116 4.614 1.00 0.00 39 ARG A CA 20
ATOM 31845 C C . ARG A 1 39 ? 10.716 6.880 3.330 1.00 0.00 39 ARG A C 20
ATOM 31846 O O . ARG A 1 39 ? 10.087 7.895 3.029 1.00 0.00 39 ARG A O 20
ATOM 31867 N N . LYS A 1 40 ? 11.693 6.386 2.578 1.00 0.00 40 LYS A N 20
ATOM 31868 C CA . LYS A 1 40 ? 12.091 7.020 1.327 1.00 0.00 40 LYS A CA 20
ATOM 31869 C C . LYS A 1 40 ? 10.870 7.482 0.538 1.00 0.00 40 LYS A C 20
ATOM 31870 O O . LYS A 1 40 ? 10.830 8.608 0.039 1.00 0.00 40 LYS A O 20
ATOM 31889 N N . LEU A 1 41 ? 9.875 6.608 0.431 1.00 0.00 41 LEU A N 20
ATOM 31890 C CA . LEU A 1 41 ? 8.651 6.927 -0.296 1.00 0.00 41 LEU A CA 20
ATOM 31891 C C . LEU A 1 41 ? 7.931 8.110 0.344 1.00 0.00 41 LEU A C 20
ATOM 31892 O O . LEU A 1 41 ? 7.452 9.007 -0.349 1.00 0.00 41 LEU A O 20
ATOM 31908 N N . ALA A 1 42 ? 7.860 8.105 1.671 1.00 0.00 42 ALA A N 20
ATOM 31909 C CA . ALA A 1 42 ? 7.202 9.179 2.405 1.00 0.00 42 ALA A CA 20
ATOM 31910 C C . ALA A 1 42 ? 8.027 10.461 2.359 1.00 0.00 42 ALA A C 20
ATOM 31911 O O . ALA A 1 42 ? 7.487 11.563 2.461 1.00 0.00 42 ALA A O 20
ATOM 31918 N N . LEU A 1 43 ? 9.338 10.310 2.206 1.00 0.00 43 LEU A N 20
ATOM 31919 C CA . LEU A 1 43 ? 10.239 11.456 2.148 1.00 0.00 43 LEU A CA 20
ATOM 31920 C C . LEU A 1 43 ? 10.122 12.172 0.806 1.00 0.00 43 LEU A C 20
ATOM 31921 O O . LEU A 1 43 ? 10.486 13.341 0.680 1.00 0.00 43 LEU A O 20
ATOM 31937 N N . LYS A 1 44 ? 9.610 11.463 -0.195 1.00 0.00 44 LYS A N 20
ATOM 31938 C CA . LYS A 1 44 ? 9.441 12.031 -1.527 1.00 0.00 44 LYS A CA 20
ATOM 31939 C C . LYS A 1 44 ? 7.999 12.477 -1.750 1.00 0.00 44 LYS A C 20
ATOM 31940 O O . LYS A 1 44 ? 7.735 13.385 -2.537 1.00 0.00 44 LYS A O 20
ATOM 31959 N N . TYR A 1 45 ? 7.071 11.833 -1.051 1.00 0.00 45 TYR A N 20
ATOM 31960 C CA . TYR A 1 45 ? 5.656 12.163 -1.173 1.00 0.00 45 TYR A CA 20
ATOM 31961 C C . TYR A 1 45 ? 5.176 12.959 0.036 1.00 0.00 45 TYR A C 20
ATOM 31962 O O . TYR A 1 45 ? 4.002 13.320 0.130 1.00 0.00 45 TYR A O 20
ATOM 31980 N N . HIS A 1 46 ? 6.092 13.231 0.959 1.00 0.00 46 HIS A N 20
ATOM 31981 C CA . HIS A 1 46 ? 5.764 13.987 2.163 1.00 0.00 46 HIS A CA 20
ATOM 31982 C C . HIS A 1 46 ? 4.761 15.094 1.853 1.00 0.00 46 HIS A C 20
ATOM 31983 O O . HIS A 1 46 ? 4.832 15.757 0.819 1.00 0.00 46 HIS A O 20
ATOM 31997 N N . PRO A 1 47 ? 3.803 15.299 2.770 1.00 0.00 47 PRO A N 20
ATOM 31998 C CA . PRO A 1 47 ? 2.768 16.325 2.616 1.00 0.00 47 PRO A CA 20
ATOM 31999 C C . PRO A 1 47 ? 3.328 17.737 2.742 1.00 0.00 47 PRO A C 20
ATOM 32000 O O . PRO A 1 47 ? 2.771 18.688 2.192 1.00 0.00 47 PRO A O 20
ATOM 32011 N N . ASP A 1 48 ? 4.432 17.868 3.470 1.00 0.00 48 ASP A N 20
ATOM 32012 C CA . ASP A 1 48 ? 5.068 19.165 3.667 1.00 0.00 48 ASP A CA 20
ATOM 32013 C C . ASP A 1 48 ? 6.058 19.461 2.544 1.00 0.00 48 ASP A C 20
ATOM 32014 O O . ASP A 1 48 ? 6.252 20.615 2.161 1.00 0.00 48 ASP A O 20
ATOM 32023 N N . LYS A 1 49 ? 6.683 18.412 2.022 1.00 0.00 49 LYS A N 20
ATOM 32024 C CA . LYS A 1 49 ? 7.653 18.557 0.943 1.00 0.00 49 LYS A CA 20
ATOM 32025 C C . LYS A 1 49 ? 6.957 18.884 -0.374 1.00 0.00 49 LYS A C 20
ATOM 32026 O O . LYS A 1 49 ? 7.474 19.650 -1.187 1.00 0.00 49 LYS A O 20
ATOM 32045 N N . ASN A 1 50 ? 5.781 18.300 -0.578 1.00 0.00 50 ASN A N 20
ATOM 32046 C CA . ASN A 1 50 ? 5.014 18.531 -1.796 1.00 0.00 50 ASN A CA 20
ATOM 32047 C C . ASN A 1 50 ? 3.930 19.580 -1.567 1.00 0.00 50 ASN A C 20
ATOM 32048 O O . ASN A 1 50 ? 3.280 19.618 -0.522 1.00 0.00 50 ASN A O 20
ATOM 32059 N N . PRO A 1 51 ? 3.729 20.452 -2.566 1.00 0.00 51 PRO A N 20
ATOM 32060 C CA . PRO A 1 51 ? 2.724 21.516 -2.497 1.00 0.00 51 PRO A CA 20
ATOM 32061 C C . PRO A 1 51 ? 1.300 20.974 -2.553 1.00 0.00 51 PRO A C 20
ATOM 32062 O O . PRO A 1 51 ? 1.060 19.801 -2.266 1.00 0.00 51 PRO A O 20
ATOM 32073 N N . ASP A 1 52 ? 0.358 21.834 -2.926 1.00 0.00 52 ASP A N 20
ATOM 32074 C CA . ASP A 1 52 ? -1.043 21.440 -3.021 1.00 0.00 52 ASP A CA 20
ATOM 32075 C C . ASP A 1 52 ? -1.279 20.564 -4.247 1.00 0.00 52 ASP A C 20
ATOM 32076 O O . ASP A 1 52 ? -2.252 20.750 -4.977 1.00 0.00 52 ASP A O 20
ATOM 32085 N N . ASN A 1 53 ? -0.381 19.610 -4.468 1.00 0.00 53 ASN A N 20
ATOM 32086 C CA . ASN A 1 53 ? -0.491 18.706 -5.608 1.00 0.00 53 ASN A CA 20
ATOM 32087 C C . ASN A 1 53 ? -1.320 17.477 -5.249 1.00 0.00 53 ASN A C 20
ATOM 32088 O O . ASN A 1 53 ? -1.108 16.832 -4.221 1.00 0.00 53 ASN A O 20
ATOM 32099 N N . PRO A 1 54 ? -2.288 17.142 -6.116 1.00 0.00 54 PRO A N 20
ATOM 32100 C CA . PRO A 1 54 ? -3.168 15.987 -5.913 1.00 0.00 54 PRO A CA 20
ATOM 32101 C C . PRO A 1 54 ? -2.431 14.662 -6.072 1.00 0.00 54 PRO A C 20
ATOM 32102 O O . PRO A 1 54 ? -2.474 13.808 -5.188 1.00 0.00 54 PRO A O 20
ATOM 32113 N N . GLU A 1 55 ? -1.756 14.498 -7.206 1.00 0.00 55 GLU A N 20
ATOM 32114 C CA . GLU A 1 55 ? -1.010 13.275 -7.480 1.00 0.00 55 GLU A CA 20
ATOM 32115 C C . GLU A 1 55 ? -0.115 12.908 -6.300 1.00 0.00 55 GLU A C 20
ATOM 32116 O O . GLU A 1 55 ? 0.055 11.732 -5.979 1.00 0.00 55 GLU A O 20
ATOM 32128 N N . ALA A 1 56 ? 0.454 13.923 -5.659 1.00 0.00 56 ALA A N 20
ATOM 32129 C CA . ALA A 1 56 ? 1.331 13.707 -4.514 1.00 0.00 56 ALA A CA 20
ATOM 32130 C C . ALA A 1 56 ? 0.583 13.032 -3.369 1.00 0.00 56 ALA A C 20
ATOM 32131 O O . ALA A 1 56 ? 1.062 12.056 -2.793 1.00 0.00 56 ALA A O 20
ATOM 32138 N N . ALA A 1 57 ? -0.593 13.559 -3.045 1.00 0.00 57 ALA A N 20
ATOM 32139 C CA . ALA A 1 57 ? -1.408 13.005 -1.970 1.00 0.00 57 ALA A CA 20
ATOM 32140 C C . ALA A 1 57 ? -1.956 11.633 -2.347 1.00 0.00 57 ALA A C 20
ATOM 32141 O O . ALA A 1 57 ? -1.879 10.687 -1.563 1.00 0.00 57 ALA A O 20
ATOM 32148 N N . ASP A 1 58 ? -2.508 11.532 -3.551 1.00 0.00 58 ASP A N 20
ATOM 32149 C CA . ASP A 1 58 ? -3.069 10.275 -4.032 1.00 0.00 58 ASP A CA 20
ATOM 32150 C C . ASP A 1 58 ? -2.117 9.115 -3.757 1.00 0.00 58 ASP A C 20
ATOM 32151 O O . ASP A 1 58 ? -2.549 8.002 -3.455 1.00 0.00 58 ASP A O 20
ATOM 32160 N N . LYS A 1 59 ? -0.820 9.382 -3.863 1.00 0.00 59 LYS A N 20
ATOM 32161 C CA . LYS A 1 59 ? 0.194 8.362 -3.626 1.00 0.00 59 LYS A CA 20
ATOM 32162 C C . LYS A 1 59 ? 0.457 8.193 -2.133 1.00 0.00 59 LYS A C 20
ATOM 32163 O O . LYS A 1 59 ? 0.209 7.129 -1.566 1.00 0.00 59 LYS A O 20
ATOM 32182 N N . PHE A 1 60 ? 0.960 9.249 -1.502 1.00 0.00 60 PHE A N 20
ATOM 32183 C CA . PHE A 1 60 ? 1.256 9.218 -0.075 1.00 0.00 60 PHE A CA 20
ATOM 32184 C C . PHE A 1 60 ? 0.189 8.434 0.684 1.00 0.00 60 PHE A C 20
ATOM 32185 O O . PHE A 1 60 ? 0.503 7.564 1.498 1.00 0.00 60 PHE A O 20
ATOM 32202 N N . LYS A 1 61 ? -1.073 8.748 0.413 1.00 0.00 61 LYS A N 20
ATOM 32203 C CA . LYS A 1 61 ? -2.187 8.074 1.069 1.00 0.00 61 LYS A CA 20
ATOM 32204 C C . LYS A 1 61 ? -2.126 6.568 0.835 1.00 0.00 61 LYS A C 20
ATOM 32205 O O . LYS A 1 61 ? -2.426 5.779 1.730 1.00 0.00 61 LYS A O 20
ATOM 32224 N N . GLU A 1 62 ? -1.736 6.177 -0.374 1.00 0.00 62 GLU A N 20
ATOM 32225 C CA . GLU A 1 62 ? -1.635 4.765 -0.725 1.00 0.00 62 GLU A CA 20
ATOM 32226 C C . GLU A 1 62 ? -0.447 4.114 -0.023 1.00 0.00 62 GLU A C 20
ATOM 32227 O O . GLU A 1 62 ? -0.535 2.978 0.445 1.00 0.00 62 GLU A O 20
ATOM 32239 N N . ILE A 1 63 ? 0.663 4.841 0.044 1.00 0.00 63 ILE A N 20
ATOM 32240 C CA . ILE A 1 63 ? 1.869 4.334 0.688 1.00 0.00 63 ILE A CA 20
ATOM 32241 C C . ILE A 1 63 ? 1.605 3.979 2.147 1.00 0.00 63 ILE A C 20
ATOM 32242 O O . ILE A 1 63 ? 1.860 2.855 2.579 1.00 0.00 63 ILE A O 20
ATOM 32258 N N . ASN A 1 64 ? 1.090 4.944 2.902 1.00 0.00 64 ASN A N 20
ATOM 32259 C CA . ASN A 1 64 ? 0.790 4.732 4.314 1.00 0.00 64 ASN A CA 20
ATOM 32260 C C . ASN A 1 64 ? -0.212 3.595 4.492 1.00 0.00 64 ASN A C 20
ATOM 32261 O O . ASN A 1 64 ? 0.007 2.681 5.285 1.00 0.00 64 ASN A O 20
ATOM 32272 N N . ASN A 1 65 ? -1.311 3.660 3.747 1.00 0.00 65 ASN A N 20
ATOM 32273 C CA . ASN A 1 65 ? -2.347 2.636 3.823 1.00 0.00 65 ASN A CA 20
ATOM 32274 C C . ASN A 1 65 ? -1.757 1.248 3.592 1.00 0.00 65 ASN A C 20
ATOM 32275 O O . ASN A 1 65 ? -2.275 0.251 4.095 1.00 0.00 65 ASN A O 20
ATOM 32286 N N . ALA A 1 66 ? -0.671 1.192 2.828 1.00 0.00 66 ALA A N 20
ATOM 32287 C CA . ALA A 1 66 ? -0.009 -0.073 2.533 1.00 0.00 66 ALA A CA 20
ATOM 32288 C C . ALA A 1 66 ? 0.896 -0.501 3.683 1.00 0.00 66 ALA A C 20
ATOM 32289 O O . ALA A 1 66 ? 0.674 -1.538 4.309 1.00 0.00 66 ALA A O 20
ATOM 32296 N N . HIS A 1 67 ? 1.918 0.304 3.956 1.00 0.00 67 HIS A N 20
ATOM 32297 C CA . HIS A 1 67 ? 2.858 0.008 5.032 1.00 0.00 67 HIS A CA 20
ATOM 32298 C C . HIS A 1 67 ? 2.118 -0.386 6.307 1.00 0.00 67 HIS A C 20
ATOM 32299 O O . HIS A 1 67 ? 2.559 -1.266 7.045 1.00 0.00 67 HIS A O 20
ATOM 32313 N N . ALA A 1 68 ? 0.991 0.272 6.558 1.00 0.00 68 ALA A N 20
ATOM 32314 C CA . ALA A 1 68 ? 0.190 -0.011 7.743 1.00 0.00 68 ALA A CA 20
ATOM 32315 C C . ALA A 1 68 ? -0.389 -1.420 7.691 1.00 0.00 68 ALA A C 20
ATOM 32316 O O . ALA A 1 68 ? -0.029 -2.279 8.496 1.00 0.00 68 ALA A O 20
ATOM 32323 N N . ILE A 1 69 ? -1.287 -1.651 6.739 1.00 0.00 69 ILE A N 20
ATOM 32324 C CA . ILE A 1 69 ? -1.915 -2.958 6.582 1.00 0.00 69 ILE A CA 20
ATOM 32325 C C . ILE A 1 69 ? -0.883 -4.077 6.668 1.00 0.00 69 ILE A C 20
ATOM 32326 O O . ILE A 1 69 ? -1.202 -5.203 7.054 1.00 0.00 69 ILE A O 20
ATOM 32342 N N . LEU A 1 70 ? 0.356 -3.761 6.309 1.00 0.00 70 LEU A N 20
ATOM 32343 C CA . LEU A 1 70 ? 1.437 -4.740 6.347 1.00 0.00 70 LEU A CA 20
ATOM 32344 C C . LEU A 1 70 ? 2.022 -4.851 7.752 1.00 0.00 70 LEU A C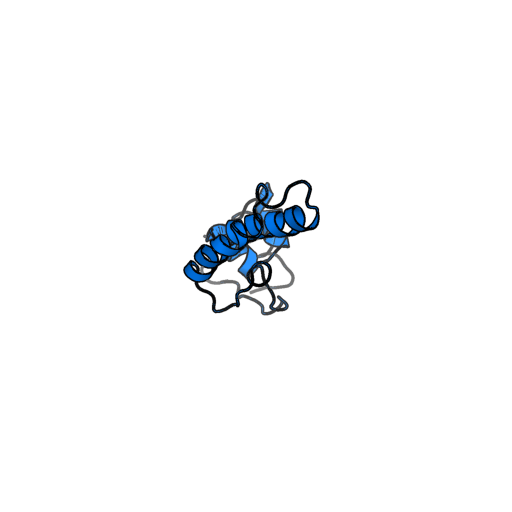 20
ATOM 32345 O O . LEU A 1 70 ? 2.101 -5.941 8.319 1.00 0.00 70 LEU A O 20
ATOM 32361 N N . THR A 1 71 ? 2.428 -3.715 8.310 1.00 0.00 71 THR A N 20
ATOM 32362 C CA . THR A 1 71 ? 3.004 -3.684 9.648 1.00 0.00 71 THR A CA 20
ATOM 32363 C C . THR A 1 71 ? 2.276 -4.644 10.582 1.00 0.00 71 THR A C 20
ATOM 32364 O O . THR A 1 71 ? 2.885 -5.547 11.157 1.00 0.00 71 THR A O 20
ATOM 32375 N N . ASP A 1 72 ? 0.971 -4.444 10.728 1.00 0.00 72 ASP A N 20
ATOM 32376 C CA . ASP A 1 72 ? 0.160 -5.294 11.592 1.00 0.00 72 ASP A CA 20
ATOM 32377 C C . ASP A 1 72 ? 0.045 -6.702 11.016 1.00 0.00 72 ASP A C 20
ATOM 32378 O O . ASP A 1 72 ? -0.627 -6.919 10.008 1.00 0.00 72 ASP A O 20
ATOM 32387 N N . ALA A 1 73 ? 0.707 -7.656 11.663 1.00 0.00 73 ALA A N 20
ATOM 32388 C CA . ALA A 1 73 ? 0.679 -9.043 11.216 1.00 0.00 73 ALA A CA 20
ATOM 32389 C C . ALA A 1 73 ? -0.718 -9.443 10.753 1.00 0.00 73 ALA A C 20
ATOM 32390 O O . ALA A 1 73 ? -0.914 -9.834 9.602 1.00 0.00 73 ALA A O 20
ATOM 32397 N N . THR A 1 74 ? -1.688 -9.342 11.657 1.00 0.00 74 THR A N 20
ATOM 32398 C CA . THR A 1 74 ? -3.066 -9.694 11.341 1.00 0.00 74 THR A CA 20
ATOM 32399 C C . THR A 1 74 ? -3.489 -9.111 9.998 1.00 0.00 74 THR A C 20
ATOM 32400 O O . THR A 1 74 ? -3.809 -9.846 9.063 1.00 0.00 74 THR A O 20
ATOM 32411 N N . LYS A 1 75 ? -3.488 -7.785 9.907 1.00 0.00 75 LYS A N 20
ATOM 32412 C CA . LYS A 1 75 ? -3.870 -7.102 8.677 1.00 0.00 75 LYS A CA 20
ATOM 32413 C C . LYS A 1 75 ? -3.300 -7.819 7.457 1.00 0.00 75 LYS A C 20
ATOM 32414 O O . LYS A 1 75 ? -4.039 -8.205 6.551 1.00 0.00 75 LYS A O 20
ATOM 32433 N N . ARG A 1 76 ? -1.983 -7.994 7.441 1.00 0.00 76 ARG A N 20
ATOM 32434 C CA . ARG A 1 76 ? -1.315 -8.665 6.332 1.00 0.00 76 ARG A CA 20
ATOM 32435 C C . ARG A 1 76 ? -1.825 -10.094 6.174 1.00 0.00 76 ARG A C 20
ATOM 32436 O O . ARG A 1 76 ? -2.012 -10.577 5.059 1.00 0.00 76 ARG A O 20
ATOM 32457 N N . ASN A 1 77 ? -2.049 -10.765 7.300 1.00 0.00 77 ASN A N 20
ATOM 32458 C CA . ASN A 1 77 ? -2.537 -12.139 7.287 1.00 0.00 77 ASN A CA 20
ATOM 32459 C C . ASN A 1 77 ? -3.870 -12.236 6.551 1.00 0.00 77 ASN A C 20
ATOM 32460 O O . ASN A 1 77 ? -4.027 -13.044 5.635 1.00 0.00 77 ASN A O 20
ATOM 32471 N N . ILE A 1 78 ? -4.825 -11.407 6.957 1.00 0.00 78 ILE A N 20
ATOM 32472 C CA . ILE A 1 78 ? -6.143 -11.398 6.335 1.00 0.00 78 ILE A CA 20
ATOM 32473 C C . ILE A 1 78 ? -6.046 -11.087 4.845 1.00 0.00 78 ILE A C 20
ATOM 32474 O O . ILE A 1 78 ? -6.807 -11.622 4.038 1.00 0.00 78 ILE A O 20
ATOM 32490 N N . TYR A 1 79 ? -5.105 -10.222 4.487 1.00 0.00 79 TYR A N 20
ATOM 32491 C CA . TYR A 1 79 ? -4.908 -9.839 3.094 1.00 0.00 79 TYR A CA 20
ATOM 32492 C C . TYR A 1 79 ? -4.347 -11.004 2.283 1.00 0.00 79 TYR A C 20
ATOM 32493 O O . TYR A 1 79 ? -4.928 -11.410 1.276 1.00 0.00 79 TYR A O 20
ATOM 32511 N N . ASP A 1 8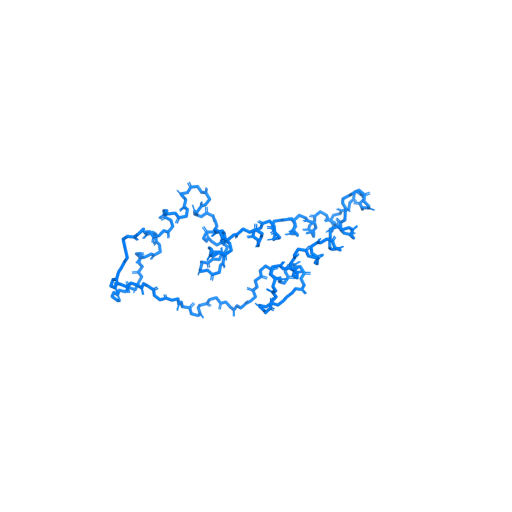0 ? -3.215 -11.536 2.730 1.00 0.00 80 ASP A N 20
ATOM 32512 C CA . ASP A 1 80 ? -2.576 -12.655 2.049 1.00 0.00 80 ASP A CA 20
ATOM 32513 C C . ASP A 1 80 ? -3.551 -13.815 1.875 1.00 0.00 80 ASP A C 20
ATOM 32514 O O . ASP A 1 80 ? -3.571 -14.474 0.835 1.00 0.00 80 ASP A O 20
ATOM 32523 N N . LYS A 1 81 ? -4.359 -14.061 2.901 1.00 0.00 81 LYS A N 20
ATOM 32524 C CA . LYS A 1 81 ? -5.338 -15.141 2.863 1.00 0.00 81 LYS A CA 20
ATOM 32525 C C . LYS A 1 81 ? -6.501 -14.789 1.942 1.00 0.00 81 LYS A C 20
ATOM 32526 O O . LYS A 1 81 ? -6.780 -15.503 0.978 1.00 0.00 81 LYS A O 20
ATOM 32545 N N . TYR A 1 82 ? -7.175 -13.685 2.243 1.00 0.00 82 TYR A N 20
ATOM 32546 C CA . TYR A 1 82 ? -8.309 -13.239 1.441 1.00 0.00 82 TYR A CA 20
ATOM 32547 C C . TYR A 1 82 ? -7.890 -12.143 0.467 1.00 0.00 82 TYR A C 20
ATOM 32548 O O . TYR A 1 82 ? -7.890 -12.342 -0.747 1.00 0.00 82 TYR A O 20
ATOM 32566 N N . GLY A 1 83 ? -7.531 -10.983 1.010 1.00 0.00 83 GLY A N 20
ATOM 32567 C CA . GLY A 1 83 ? -7.114 -9.871 0.176 1.00 0.00 83 GLY A CA 20
ATOM 32568 C C . GLY A 1 83 ? -7.918 -8.614 0.441 1.00 0.00 83 GLY A C 20
ATOM 32569 O O . GLY A 1 83 ? -8.330 -8.360 1.573 1.00 0.00 83 GLY A O 20
ATOM 32573 N N . SER A 1 84 ? -8.140 -7.824 -0.605 1.00 0.00 84 SER A N 20
ATOM 32574 C CA . SER A 1 84 ? -8.896 -6.583 -0.478 1.00 0.00 84 SER A CA 20
ATOM 32575 C C . SER A 1 84 ? -10.257 -6.838 0.162 1.00 0.00 84 SER A C 20
ATOM 32576 O O . SER A 1 84 ? -10.754 -6.021 0.939 1.00 0.00 84 SER A O 20
ATOM 32584 N N . LEU A 1 85 ? -10.855 -7.977 -0.169 1.00 0.00 85 LEU A N 20
ATOM 32585 C CA . LEU A 1 85 ? -12.159 -8.342 0.373 1.00 0.00 85 LEU A CA 20
ATOM 32586 C C . LEU A 1 85 ? -12.086 -8.538 1.884 1.00 0.00 85 LEU A C 20
ATOM 32587 O O . LEU A 1 85 ? -12.830 -7.911 2.638 1.00 0.00 85 LEU A O 20
ATOM 32603 N N . GLY A 1 86 ? -11.182 -9.410 2.319 1.00 0.00 86 GLY A N 20
ATOM 32604 C CA . GLY A 1 86 ? -11.026 -9.670 3.739 1.00 0.00 86 GLY A CA 20
ATOM 32605 C C . GLY A 1 86 ? -11.053 -8.402 4.567 1.00 0.00 86 GLY A C 20
ATOM 32606 O O . GLY A 1 86 ? -11.837 -8.282 5.510 1.00 0.00 86 GLY A O 20
ATOM 32610 N N . LEU A 1 87 ? -10.193 -7.451 4.218 1.00 0.00 87 LEU A N 20
ATOM 32611 C CA . LEU A 1 87 ? -10.119 -6.184 4.938 1.00 0.00 87 LEU A CA 20
ATOM 32612 C C . LEU A 1 87 ? -11.496 -5.537 5.043 1.00 0.00 87 LEU A C 20
ATOM 32613 O O . LEU A 1 87 ? -11.903 -5.091 6.116 1.00 0.00 87 LEU A O 20
ATOM 32629 N N . TYR A 1 88 ? -12.209 -5.490 3.923 1.00 0.00 88 TYR A N 20
ATOM 32630 C CA . TYR A 1 88 ? -13.540 -4.897 3.889 1.00 0.00 88 TYR A CA 20
ATOM 32631 C C . TYR A 1 88 ? -14.466 -5.578 4.891 1.00 0.00 88 TYR A C 20
ATOM 32632 O O . TYR A 1 88 ? -15.151 -4.916 5.672 1.00 0.00 88 TYR A O 20
ATOM 32650 N N . VAL A 1 89 ? -14.482 -6.907 4.865 1.00 0.00 89 VAL A N 20
ATOM 32651 C CA . VAL A 1 89 ? -15.322 -7.680 5.772 1.00 0.00 89 VAL A CA 20
ATOM 32652 C C . VAL A 1 89 ? -14.952 -7.412 7.226 1.00 0.00 89 VAL A C 20
ATOM 32653 O O . VAL A 1 89 ? -15.803 -7.465 8.114 1.00 0.00 89 VAL A O 20
ATOM 32666 N N . ALA A 1 90 ? -13.676 -7.123 7.463 1.00 0.00 90 ALA A N 20
ATOM 32667 C CA . ALA A 1 90 ? -13.194 -6.843 8.810 1.00 0.00 90 ALA A CA 20
ATOM 32668 C C . ALA A 1 90 ? -13.493 -5.403 9.212 1.00 0.00 90 ALA A C 20
ATOM 32669 O O . ALA A 1 90 ? -13.368 -5.038 10.380 1.00 0.00 90 ALA A O 20
ATOM 32676 N N . GLU A 1 91 ? -13.888 -4.591 8.237 1.00 0.00 91 GLU A N 20
ATOM 32677 C CA . GLU A 1 91 ? -14.203 -3.190 8.491 1.00 0.00 91 GLU A CA 20
ATOM 32678 C C . GLU A 1 91 ? -15.705 -2.997 8.685 1.00 0.00 91 GLU A C 20
ATOM 32679 O O . GLU A 1 91 ? -16.136 -2.108 9.419 1.00 0.00 91 GLU A O 20
ATOM 32691 N N . GLN A 1 92 ? -16.494 -3.835 8.021 1.00 0.00 92 GLN A N 20
ATOM 32692 C CA . GLN A 1 92 ? -17.946 -3.755 8.119 1.00 0.00 92 GLN A CA 20
ATOM 32693 C C . GLN A 1 92 ? -18.464 -4.632 9.254 1.00 0.00 92 GLN A C 20
ATOM 32694 O O . GLN A 1 92 ? -19.571 -4.429 9.753 1.00 0.00 92 GLN A O 20
ATOM 32708 N N . PHE A 1 93 ? -17.657 -5.607 9.658 1.00 0.00 93 PHE A N 20
ATOM 32709 C CA . PHE A 1 93 ? -18.034 -6.515 10.734 1.00 0.00 93 PHE A CA 20
ATOM 32710 C C . PHE A 1 93 ? -16.949 -6.570 11.806 1.00 0.00 93 PHE A C 20
ATOM 32711 O O . PHE A 1 93 ? -17.190 -6.240 12.966 1.00 0.00 93 PHE A O 20
ATOM 32728 N N . GLY A 1 94 ? -15.752 -6.989 11.407 1.00 0.00 94 GLY A N 20
ATOM 32729 C CA . GLY A 1 94 ? -14.647 -7.080 12.344 1.00 0.00 94 GLY A CA 20
ATOM 32730 C C . GLY A 1 94 ? -13.813 -8.329 12.137 1.00 0.00 94 GLY A C 20
ATOM 32731 O O . GLY A 1 94 ? -14.349 -9.401 11.859 1.00 0.00 94 GLY A O 20
ATOM 32735 N N . GLU A 1 95 ? -12.498 -8.189 12.272 1.00 0.00 95 GLU A N 20
ATOM 32736 C CA . GLU A 1 95 ? -11.589 -9.316 12.096 1.00 0.00 95 GLU A CA 20
ATOM 32737 C C . GLU A 1 95 ? -12.169 -10.585 12.714 1.00 0.00 95 GLU A C 20
ATOM 32738 O O . GLU A 1 95 ? -12.040 -11.674 12.156 1.00 0.00 95 GLU A O 20
ATOM 32750 N N . GLU A 1 96 ? -12.808 -10.434 13.870 1.00 0.00 96 GLU A N 20
ATOM 32751 C CA . GLU A 1 96 ? -13.406 -11.568 14.565 1.00 0.00 96 GLU A CA 20
ATOM 32752 C C . GLU A 1 96 ? -14.609 -12.106 13.794 1.00 0.00 96 GLU A C 20
ATOM 32753 O O . GLU A 1 96 ? -14.831 -13.314 13.735 1.00 0.00 96 GLU A O 20
ATOM 32765 N N . ASN A 1 97 ? -15.381 -11.198 13.205 1.00 0.00 97 ASN A N 20
ATOM 32766 C CA . ASN A 1 97 ? -16.561 -11.580 12.439 1.00 0.00 97 ASN A CA 20
ATOM 32767 C C . ASN A 1 97 ? -16.167 -12.132 11.072 1.00 0.00 97 ASN A C 20
ATOM 32768 O O . ASN A 1 97 ? -16.961 -12.799 10.408 1.00 0.00 97 ASN A O 20
ATOM 32779 N N . VAL A 1 98 ? -14.936 -11.849 10.658 1.00 0.00 98 VAL A N 20
ATOM 32780 C CA . VAL A 1 98 ? -14.436 -12.318 9.372 1.00 0.00 98 VAL A CA 20
ATOM 32781 C C . VAL A 1 98 ? -14.275 -13.834 9.364 1.00 0.00 98 VAL A C 20
ATOM 32782 O O . VAL A 1 98 ? -14.204 -14.455 8.305 1.00 0.00 98 VAL A O 20
ATOM 32795 N N . ASN A 1 99 ? -14.220 -14.424 10.554 1.00 0.00 99 ASN A N 20
ATOM 32796 C CA . ASN A 1 99 ? -14.068 -15.868 10.685 1.00 0.00 99 ASN A CA 20
ATOM 32797 C C . ASN A 1 99 ? -15.401 -16.577 10.470 1.00 0.00 99 ASN A C 20
ATOM 32798 O O . ASN A 1 99 ? -15.552 -17.373 9.542 1.00 0.00 99 ASN A O 20
ATOM 32809 N N . THR A 1 100 ? -16.368 -16.283 11.333 1.00 0.00 100 THR A N 20
ATOM 32810 C CA . THR A 1 100 ? -17.689 -16.892 11.239 1.00 0.00 100 THR A CA 20
ATOM 32811 C C . THR A 1 100 ? -18.329 -16.609 9.884 1.00 0.00 100 THR A C 20
ATOM 32812 O O . THR A 1 100 ? -19.197 -17.355 9.430 1.00 0.00 100 THR A O 20
ATOM 32823 N N . TYR A 1 101 ? -17.895 -15.529 9.244 1.00 0.00 101 TYR A N 20
ATOM 32824 C CA . TYR A 1 101 ? -18.428 -15.147 7.942 1.00 0.00 101 TYR A CA 20
ATOM 32825 C C . TYR A 1 101 ? -17.859 -16.035 6.839 1.00 0.00 101 TYR A C 20
ATOM 32826 O O . TYR A 1 101 ? -18.597 -16.560 6.005 1.00 0.00 101 TYR A O 20
ATOM 32844 N N . PHE A 1 102 ? -16.540 -16.199 6.842 1.00 0.00 102 PHE A N 20
ATOM 32845 C CA . PHE A 1 102 ? -15.870 -17.022 5.842 1.00 0.00 102 PHE A CA 20
ATOM 32846 C C . PHE A 1 102 ? -16.093 -18.506 6.122 1.00 0.00 102 PHE A C 20
ATOM 32847 O O . PHE A 1 102 ? -15.752 -19.361 5.305 1.00 0.00 102 PHE A O 20
ATOM 32864 N N . VAL A 1 103 ? -16.668 -18.803 7.283 1.00 0.00 103 VAL A N 20
ATOM 32865 C CA . VAL A 1 103 ? -16.937 -20.183 7.671 1.00 0.00 103 VAL A CA 20
ATOM 32866 C C . VAL A 1 103 ? -18.431 -20.483 7.631 1.00 0.00 103 VAL A C 20
ATOM 32867 O O . VAL A 1 103 ? -19.235 -19.770 8.232 1.00 0.00 103 VAL A O 20
ATOM 32880 N N . SER A 1 104 ? -18.797 -21.543 6.918 1.00 0.00 104 SER A N 20
ATOM 32881 C CA . SER A 1 104 ? -20.196 -21.937 6.795 1.00 0.00 104 SER A CA 20
ATOM 32882 C C . SER A 1 104 ? -20.546 -23.020 7.811 1.00 0.00 104 SER A C 20
ATOM 32883 O O . SER A 1 104 ? -20.207 -24.188 7.632 1.00 0.00 104 SER A O 20
ATOM 32891 N N . GLY A 1 105 ? -21.229 -22.620 8.881 1.00 0.00 105 GLY A N 20
ATOM 32892 C CA . GLY A 1 105 ? -21.614 -23.567 9.911 1.00 0.00 105 GLY A CA 20
ATOM 32893 C C . GLY A 1 105 ? -23.065 -23.417 10.322 1.00 0.00 105 GLY A C 20
ATOM 32894 O O . GLY A 1 105 ? -23.387 -22.756 11.310 1.00 0.00 105 GLY A O 20
ATOM 32898 N N . PRO A 1 106 ? -23.971 -24.039 9.553 1.00 0.00 106 PRO A N 20
ATOM 32899 C CA . PRO A 1 106 ? -25.410 -23.985 9.823 1.00 0.00 106 PRO A CA 20
ATOM 32900 C C . PRO A 1 106 ? -25.795 -24.764 11.076 1.00 0.00 106 PRO A C 20
ATOM 32901 O O . PRO A 1 106 ? -26.934 -24.695 11.537 1.00 0.00 106 PRO A O 20
ATOM 32912 N N . SER A 1 107 ? -24.837 -25.507 11.622 1.00 0.00 107 SER A N 20
ATOM 32913 C CA . SER A 1 107 ? -25.077 -26.303 12.820 1.00 0.00 107 SER A CA 20
ATOM 32914 C C . SER A 1 107 ? -24.286 -25.755 14.004 1.00 0.00 107 SER A C 20
ATOM 32915 O O . SER A 1 107 ? -23.730 -26.513 14.798 1.00 0.00 107 SER A O 20
ATOM 32923 N N . SER A 1 108 ? -24.240 -24.431 14.115 1.00 0.00 108 SER A N 20
ATOM 32924 C CA . SER A 1 108 ? -23.513 -23.779 15.199 1.00 0.00 108 SER A CA 20
ATOM 32925 C C . SER A 1 108 ? -22.036 -24.159 15.168 1.00 0.00 108 SER A C 20
ATOM 32926 O O . SER A 1 108 ? -21.414 -24.364 16.209 1.00 0.00 108 SER A O 20
ATOM 32934 N N . GLY A 1 109 ? -21.480 -24.249 13.963 1.00 0.00 109 GLY A N 20
ATOM 32935 C CA . GLY A 1 109 ? -20.080 -24.604 13.817 1.00 0.00 109 GLY A CA 20
ATOM 32936 C C . GLY A 1 109 ? -19.258 -23.483 13.213 1.00 0.00 109 GLY A C 20
ATOM 32937 O O . GLY A 1 109 ? -18.045 -23.612 13.049 1.00 0.00 109 GLY A O 20
#

GO terms:
  GO:0016020 membrane (C, EXP)
  GO:0005515 protein binding (F, IPI)
  GO:0008021 synaptic vesicle (C, IDA)
  GO:0043524 negative regulation of neuron apoptotic process (P, IGI)
  GO:0060203 clathrin-sculpted glutamate transport vesicle membrane (C, TAS)
  GO:0098793 presynapse (C, IDA)
  GO:0098793 presynapse (C, IMP)
  GO:0031594 neuromuscular junction (C, IDA)
  GO:0098693 regulation of synaptic vesicle cycle (P, IDA)
  GO:0006457 protein folding (P, IDA)
  GO:0006457 protein folding (P, IMP)
  GO:0098793 presynapse (C, IEP)
  GO:0031594 neuromuscular junction (C, IEP)
  GO:0098693 regulation of synaptic vesicle cycle (P, IEP)
  GO:0006457 protein folding (P, IEP)
  GO:0031594 neuromuscular junction (C, IMP)
  GO:0098693 regulation of synaptic vesicle cycle (P, IMP)